Protein 3PRL (pdb70)

Secondary structure (DSSP, 8-state):
-EE--EEETTEEE--TT--EEEEE-TTT--EEEEEE---HHHHHHHHHHHHHHHHHHTTS-HHHHHHHHHHHHHHHHHTHHHHHHHHHHHHT--HHHHHHHHHHHHHHHHHHHHHHHT--EEEEEGGGSTTT-SSEEEEEEEEE-SEEEEEE-SSSTTHHHHHHHHHHHHTT-EEEEEE-STTHHHHHHHHHHHHHTTPPTTSEEE----HHHHHHHHHT-TT--EEEEES-HHHHHHHHHH--SS-EEEE----EEEEE-TT--HHHHHHHHHHHHHGGGG--SSSEEEEEEEHHHHHHHHHHHHHHHHH--BS-TTTT-SB---S-HHHHHHHHHHHHHHHHTT-EEEE---EETTEE--EEEES--TTSGGGTS---SSEEEEEEESSHHHHHHHHHTSSEESEEEEE-S-HHHHHHHHHTS-SSEEEESS---S-STTS-B--EETTEES-BSHHHHHHHTEEEEEEEEE-/-EE--EEETTEEE--TT--EEEEEETTTTEEEEEEE---HHHHHHHHHHHHHHHHHHTTS-HHHHHHHHHHHHHHHHHTHHHHHHHHHHHH---HHHHHHHHHHHHHHHHHHHHHHHT--EEEEETTSSTT--SSEEEEEEEEE-SEEEEEE-SSSTTHHHHHHHHHHHHTT-EEEEEE-STTHHHHHHHHHHHHHTTPPTTSEEE----HHHHHHHHHH-TT--EEEEES-HHHHHHHHHH--SS-EEEE----EEEEE-TTS-HHHHHHHHHHHHHGGGG--SSSEEEEEEEHHHHHHHHHHHHHHHHHS-B--GGGT-SB---S-HHHHHHHHHHHHHHHHTTPEEEE---EETTEEPPEEEES--TTSGGGTS---SSEEEEEEESSHHHHHHHHHTSS--SEEEEE-S-HHHHHHHHHTS-SSEEEESS---S-STTS-B---GGGEES-BSHHHHHHHTEEEEEEEEE--/-EE--EEETTEEE--SS--EEEEE-TTT--EEEEEE---HHHHHHHHHHHHHHHHHHTTS-HHHHHHHHHHHHHHHHHTHHHHHHHHHHHHT--HHHHHHHHHHHHHHHHHHHHHHTT--EEEEEGGGSTT--SSEEEEEEEEE-SEEEEE--SSSTTHHHHHHHHHHHHTT-EEEEE--STTHHHHHHHHHHHHHHTPPTTSEEE----TTTSHHHHHH-TT--EEEEES-HHHHHHHHHH--SS-EEEE----EEEEE-TTS-HHHHHHHHHHHHHGGGG--SSSEEEEEEEHHHHHHHHHHHHHHHTTS-BS-TTTT-SB---S-HHHHHHHHHHHHHHHHTT-EEEE---EETTEEPPEEEES--TTSGGGTS---SSEEEEEEESSHHHHHHHHHTSS--SEEEEE-S-HHHHHHHHHTS-SSEEEETS---S-STTS-B---GGGEES-BSHHHHHHHTEEEEEEEEE-/-EEPPEEETTEEE--TT--EEEEE-TTT--EEEEEE---HHHHHHHHHHHHHHHHHHTTS-HHHHHHHHHHHHHHHHHTHHHHHHHHHHHS---HHHHHHHHHHHHHHHHHHHHHHTT--EEEEEGGGSTT--TTEEEEEEEEE-SEEEEE--SSSTTHHHHHHHHHHHHTT-EEEEE--STTHHHHHHHHHHHHHTTPPTTSEEE----SSSSHHHHHT-TT--EEEEES-HHHHHHHHHH--SS-EEEE----EEEEE-TT--HHHHHHHHHHHHHGGGG--SSSEEEEEEEHHHHHHHHHHHHHHHTT--BS-GGGT-SB---S-HHHHHHHHHHHHHHHHTT-EEEE---EETTEE--EEEES--TTSGGGTS---SSEEEEEEESSHHHHHHHHHHSS--SEEEEE-S-HHHHHHHHHTS-SSEEEESS---S-STTS-B---GGGEES-BSHHHHHHHTEEEEEEEEEPP----

Radius of gyration: 36.41 Å; Cα contacts (8 Å, |Δi|>4): 4931; chains: 4; bounding box: 95×98×83 Å

InterPro domains:
  IPR015590 Aldehyde dehydrogenase domain [PF00171] (18-474)
  IPR016160 Aldehyde dehydrogenase, cysteine active site [PS00070] (284-295)
  IPR016161 Aldehyde/histidinol dehydrogenase [SSF53720] (5-478)
  IPR016162 Aldehyde dehydrogenase, N-terminal [G3DSA:3.40.605.10] (27-258)
  IPR016163 Aldehyde dehydrogenase, C-terminal [G3DSA:3.40.309.10] (261-450)
  IPR029510 Aldehyde dehydrogenase, glutamic acid active site [PS00687] (256-263)
  IPR051020 Aldehyde dehydrogenase-related metabolic enzymes [PTHR42991] (10-480)

Solvent-accessible surface area: 62454 Å² total; per-residue (Å²): 172,49,70,1,54,1,5,35,73,42,114,82,31,71,7,158,70,52,95,74,20,100,2,49,5,23,46,81,56,94,74,32,6,10,0,0,7,5,31,73,106,1,0,52,48,2,0,87,11,0,82,74,13,16,120,130,3,68,112,84,38,32,48,63,23,4,75,15,0,70,38,0,0,82,36,0,60,117,58,79,121,108,2,0,70,25,0,0,51,0,1,0,2,13,73,157,56,0,44,32,6,0,33,70,0,0,19,3,0,58,16,2,0,26,24,6,20,32,44,71,13,69,4,9,51,0,8,12,10,121,37,25,55,44,127,36,10,0,12,8,52,88,18,21,47,8,1,0,0,0,8,5,15,39,7,45,2,0,2,8,0,0,18,4,0,0,2,0,0,0,10,0,0,0,0,0,0,41,7,28,48,47,1,0,0,0,0,1,52,0,0,49,0,0,27,91,23,50,18,42,128,2,1,0,0,1,0,2,12,131,59,113,59,3,13,81,47,0,7,78,29,128,3,3,44,0,0,4,11,3,15,42,18,87,65,0,19,149,14,8,90,92,5,100,26,29,44,21,12,4,9,0,0,0,3,1,2,0,0,1,1,75,56,12,57,24,128,79,1,0,54,45,0,8,46,1,7,5,47,12,0,3,0,28,13,9,0,1,8,3,0,5,0,24,97,76,18,0,104,96,0,11,50,6,0,74,118,57,1,109,142,34,78,71,15,48,8,97,112,40,8,60,0,0,10,0,21,64,113,150,18,0,54,73,0,50,23,0,0,79,27,0,64,132,92,60,11,58,61,38,9,20,43,136,102,135,51,20,41,0,22,9,0,0,0,6,61,5,54,74,81,1,82,0,4,60,60,28,4,39,4,0,7,0,0,0,7,81,5,159,41,13,110,68,1,28,59,15,5,37,107,5,91,37,1,3,2,0,0,0,0,1,135,55,5,26,101,0,22,54,11,2,58,89,0,63,8,1,4,2,4,4,26,6,61,0,54,38,11,19,9,20,8,11,3,7,5,28,76,80,0,7,21,32,30,10,10,9,102,18,9,0,73,33,2,12,27,27,9,0,21,1,4,34,50,165,46,87,1,58,1,4,37,56,42,112,86,42,103,6,149,62,60,101,80,14,93,1,47,6,23,50,74,63,96,62,30,4,9,0,0,4,4,17,76,111,1,0,55,48,2,0,86,10,0,66,66,11,17,107,124,4,40,80,79,36,30,64,59,25,2,75,14,0,64,37,0,0,76,39,0,73,134,75,81,129,106,1,0,94,24,0,2,56,0,0,0,2,15,89,159,55,0,36,32,6,0,34,70,0,0,30,2,0,54,16,1,0,22,20,4,21,32,40,71,13,70,1,9,36,0,1,10,8,118,52,12,71,18,79,40,8,0,20,7,52,74,8,14,43,9,0,0,0,0,19,3,14,37,6,42,2,0,2,6,0,0,16,0,0,0,1,0,0,0,8,0,0,0,0,0,0,32,1,24,46,47,0,0,0,0,0,0,56,0,0,41,0,0,26,89,22,48,20,44,128,2,2,2,0,1,0,1,2,130,54,118,55,0,26,62,48,2,5,100,36,127,8,4,44,0,0,3,12,2,12,43,17,91,52,0,44,97,12,9,93,68,7,116,30,30,50,25,8,5,9,0,1,0,3,1,4,0,1,1,3,71,49,9,55,25,144,75,1,1,48,35,0,5,50,0,8,6,47,13,0,2,0,25,11,8,0,1,9,5,0,4,0,23,79,83,18,0,101,98,0,15,55,27,0,70,115,56,1,100,118,34,79,69,16,48,7,112,116,50,6,70,0,0,9,0,23,64,124,176,17,0,60,81,0,38,28,0,3,68,28,0,56,150,81,55,11,52,64,40,13,24,34,135,100,147,56,25,34,6,21,7,2,0,0,6,56,4,57,72,89,4,84,0,2,63,62,29,4,40,4,1,9,0,0,0,6,73,5,152,47,10,111,59,0,21,55,16,6,36,109,5,84,44,3,2,3,0,0,0,0,1,150,52,6,37,93,0,23,62,12,3,94,102,1,70,8,0,4,2,5,6,32,12,55,0,37,33,10,16,11,21,6,12,3,8,4,24,76,63,0,5,17,38,24,10,8,10,99,18,10,0,78,30,3,9,21,24,14,0,20,2,0,40,11,119,146,42,91,1,46,2,6,35,68,45,113,79,32,83,6,158,90,34,99,72,11,102,2,46,4,27,47,77,58,91,60,28,6,12,0,0,10,4,41,86,106,2,0,54,47,2,0,86,9,0,68,90,11,19,123,131,4,65,112,81,26,21,20,62,19,8,78,17,0,77,39,0,0,76,31,0,78,130,66,60,101,122,1,0,92,27,0,2,48,0,0,0,4,14,86,152,60,0,30,34,7,0,36,70,0,0,25,2,0,44,12,1,0,10,19,6,16,27,40,66,11,76,3,10,56,0,3,11,13,158,80,14,72,28,148,48,5,0,14,8,47,89,29,17,50,7,1,0,0,0,22,3,15,37,5,37,2,0,3,6,0,0,14,6,0,0,2,0,0,0,10,0,0,0,0,0,0,26,2,23,42,47,1,0,0,0,0,0,54,0,0,42,0,0,28,89,26,46,18,44,128,2,2,2,0,0,0,0,2,128,67,113,70,0,21,53,44,2,10,92,26,124,3,3,40,0,0,5,9,1,13,44,19,110,70,0,46,121,10,11,89,55,6,113,32,32,44,20,8,3,6,0,1,0,2,1,4,0,1,1,2,71,56,10,66,26,124,75,1,0,51,43,0,8,44,1,7,5,43,14,0,2,0,36,8,9,0,1,7,3,0,2,0,27,84,101,17,0,97,101,0,13,46,5,0,70,111,59,1,101,129,37,76,60,19,39,4,97,118,50,6,67,0,0,10,0,23,67,124,175,19,0,64,81,1,48,25,0,4,71,26,0,59,140,78,54,13,60,69,41,15,21,48,140,87,123,49,23,28,6,21,10,2,0,0,5,59,3,58,66,88,3,84,0,0,61,57,31,3,41,4,2,7,0,0,0,8,74,4,150,40,0,45,77,0,24,55,20,8,36,106,4,79,42,1,2,2,0,0,0,0,1,133,55,2,41,81,0,31,17,0,1,78,54,1,59,10,0,4,1,3,1,24,18,56,1,39,38,10,19,9,19,6,9,3,7,5,27,78,88,0,4,20,33,29,9,9,10,96,18,9,0,68,30,2,12,22,25,19,0,25,2,6,49,70,204,34,109,1,48,2,5,24,65,42,116,83,28,72,7,170,69,45,99,73,18,94,2,46,5,19,38,71,56,100,74,24,10,7,0,0,10,3,28,93,108,3,0,46,58,2,0,83,12,0,89,77,11,16,106,117,3,34,97,75,31,26,31,60,22,4,52,13,0,60,33,0,0,74,38,0,70,126,60,71,96,101,1,0,65,15,0,11,54,0,0,0,4,13,83,153,60,0,33,32,9,0,37,90,0,0,18,4,0,63,12,1,0,12,16,4,13,28,42,71,10,78,3,9,42,0,4,7,9,152,83,17,45,32,91,42,9,0,10,9,58,79,12,13,44,8,0,0,0,0,25,3,13,35,4,52,2,0,6,11,0,0,7,0,0,0,3,0,0,0,9,0,0,0,0,0,0,14,2,28,37,47,0,0,0,0,0,0,56,0,0,40,0,0,29,89,22,50,20,42,125,2,2,1,0,0,0,0,0,156,48,90,77,3,24,70,44,6,10,92,36,127,10,3,50,0,0,2,9,5,16,44,22,88,55,0,33,118,14,12,88,88,6,86,21,30,43,23,11,4,13,0,1,0,3,1,3,0,1,0,8,80,50,12,55,30,135,86,1,0,51,40,0,6,47,0,4,5,44,13,0,3,0,24,15,10,0,1,5,4,0,3,0,34,84,78,18,2,102,100,0,10,52,10,0,76,96,45,2,104,135,36,78,80,17,35,0,64,114,52,6,65,0,1,7,0,23,65,131,157,19,0,58,78,0,39,25,0,0,67,39,0,60,152,80,60,9,67,68,40,16,23,36,142,86,149,48,27,49,0,22,9,0,0,0,7,63,5,51,68,83,2,92,0,1,61,60,31,3,42,3,0,5,0,0,0,9,79,4,147,44,14,106,71,2,29,55,19,6,36,112,6,96,43,3,4,4,0,0,0,1,0,134,50,6,50,102,0,28,83,12,4,101,100,0,72,7,0,5,0,2,5,33,15,55,0,46,30,5,19,7,20,5,10,9,6,6,26,69,84,0,6,24,39,34,8,2,9,86,21,1,0,76,28,2,11,20,24,14,1,17,4,5,39,41,46,103,78,63,228

B-factor: mean 27.9, std 8.63, range [5.32, 120.51]

Sequence (1906 aa):
QFNANILRNGEWVESRTGERISISAPASGVALGSIPALSQEEVNDAIQGAKDAQKIWKIRPIHERVDLLYAWADLLEERKEIIGELIMHEVAKPKKSAIGEVSRTADIIRHTADEALRLNGETLKGDQFKGGSSKKIALVEREPLGVVLAISPFNYPVNLAAAKIAPALVTGNTVVFKPATQGSLSGIKMVEALADAGAPEGIIQVVTGRGSVIGDHLVEHPGIDMITFTGGTTTGERISEKAKMIPVVLELGGKDPAIVLDDADLKLTASQIVSGAFSYSGQRCTAIKRVFVQDSVADQLVANIKELVEQLTVGSPEDDADITPVIDEKSAAFIQGLIDDALENGATLLSGNKRQGNLLSPTLLDDVTPAMRVAWEEPFGPVLPIIRVKDANEAISLSNQSDYGLQASIFTKDTDRAINIGKHLEVGTVHINAKTERGPDHFPFLGVKKSGLGVQGIKPSLLSMTRERVTVLNLQFNANILRNGEWVESRTGERISISAPASGVALGSIPALSQEEVNDAIQGAKDAQKIWKIRPIHERVDLLYAWADLLEERKEIIGELIMHEVAKPKKSAIGEVSRTADIIRHTADEALRLNGETLKGDQFKGGSSKKIALVEREPLGVVLAISPFNYPVNLAAAKIAPALVTGNTVVFKPATQGSLSGIKMVEALADAGAPEGIIQVVTGRGSVIGDHLVEHPGIDMITFTGGTTTGERISEKAKMIPVVLELGGKDPAIVLDDADLKLTASQIVSGAFSYSGQRCTAIKRVFVQDSVADQLVANIKELVEQLTVGSPEDDADITPVIDEKSAAFIQGLIDDALENGATLLSGNKRQGNLLSPTLLDDVTPAMRVAWEEPFGPVLPIIRVKDANEAISLSNQSDYGLQASIFTKDTDRAINIGKHLEVGTVHINAKTERGPDHFPFLGVKKSGLGVQGIKPSLLSMTRERVTVLNLAQFNANILRNGEWVESRTGERISISAPASGVALGSIPALSQEEVNDAIQGAKDAQKIWKIRPIHERVDLLYAWADLLEERKEIIGELIMHEVAKPKKSAIGEVSRTADIIRHTADEALRLNGETLKGDQFKGGSSKKIALVEREEPLGVVLAISPFNYPVNLAAAKIAPALVTGNTVVFKPATQGSLSGIKMVEALADAGAPEGIIQVVTGRGSVIGDHLVEHPGIDMITFTGGTTTGERISEKAKMIPVVLELGGKDPAIVLDDADLKLTASQIVSGAFSYSGQRCTAIKRVFVQDSVADQLVANIKELVEQLTVGSPEDDADITPVIDEKSAAFIQGLIDDALENGATLLSGNKRQGNLLSPTLLDDVTPAMRVAWEEPFGPVLPIIRVKDANEAISLSNQSDYGLQASIFTKDTDRAINIGKHLEVGTVHINAKTERGPDHFPFLGVKKSGLGVQGIKPSLLSMTRERVTVLNLQFNANILRNGEWVESRTGERISISAPASGVALGSIPALSQEEVNDAIQGAKDAQKIWKIRPIHERVDLLYYAWADLLEERKEIIGELIMHEVAKPKKSAIGEVSRTADIIRHTADEALRLNGETLKGDQFKGGSSKKIALVEREPLGVVLAISPFNYPVNLAAAKIAPALVTGNTVVFKPATQGSLSGIKMVEALADAGAPEGIIQVVTGRGSVIGDHLVEHPGIDMITFTGGTTTGERISEKAKMIPVVLEELGGKDPAIVLDDADLKLTASQIVSGAFSYSGQRCTAIKRVFVQDSVADQLVANIKELVEQLTVGSPEDDADITPVIDEKSAAFIQGLIDDALENGATLLSGNKRQGNLLSPTLLDDVTPAMRVAWEEPFGPVLPIIRVKDANEAISLSNQSDYGLQASIFTKDTDRAINIGKHLEVGTVHINAKTERGPDHFPFLGVKKSGLGVQQGIKPSLLSMTRERVTVLNLAENLY

Structure (mmCIF, N/CA/C/O backbone):
data_3PRL
#
_entry.id   3PRL
#
_cell.length_a   87.302
_cell.length_b   131.430
_cell.length_c   83.891
_cell.angle_alpha   90.000
_cell.angle_beta   102.950
_cell.angle_gamma   90.000
#
_symmetry.space_group_name_H-M   'P 1 21 1'
#
loop_
_entity.id
_entity.type
_entity.pdbx_description
1 polymer 'NADP-dependent glyceraldehyde-3-phosphate dehydrogenase'
2 non-polymer 'SULFATE ION'
3 water water
#
loop_
_atom_site.group_PDB
_atom_site.id
_atom_site.type_symbol
_atom_site.label_atom_id
_atom_site.label_alt_id
_atom_site.label_comp_id
_atom_site.label_asym_id
_atom_site.label_entity_id
_atom_site.label_seq_id
_atom_site.pdbx_PDB_ins_code
_atom_site.Cartn_x
_atom_site.Cartn_y
_atom_site.Cartn_z
_atom_site.occupancy
_atom_site.B_iso_or_equiv
_atom_site.auth_seq_id
_atom_site.auth_comp_id
_atom_site.auth_asym_id
_atom_site.auth_atom_id
_atom_site.pdbx_PDB_model_num
ATOM 1 N N . GLN A 1 9 ? -45.317 18.175 20.841 1.00 52.40 9 GLN A N 1
ATOM 2 C CA . GLN A 1 9 ? -45.833 18.441 19.465 1.00 51.54 9 GLN A CA 1
ATOM 3 C C . GLN A 1 9 ? -45.397 19.828 18.985 1.00 50.91 9 GLN A C 1
ATOM 4 O O . GLN A 1 9 ? -45.319 20.776 19.773 1.00 51.44 9 GLN A O 1
ATOM 10 N N . PHE A 1 10 ? -45.110 19.935 17.692 1.00 49.61 10 PHE A N 1
ATOM 11 C CA . PHE A 1 10 ? -44.809 21.219 17.064 1.00 48.31 10 PHE A CA 1
ATOM 12 C C . PHE A 1 10 ? -46.001 21.647 16.199 1.00 45.92 10 PHE A C 1
ATOM 13 O O . PHE A 1 10 ? -46.132 21.224 15.050 1.00 45.23 10 PHE A O 1
ATOM 21 N N . ASN A 1 11 ? -46.879 22.462 16.783 1.00 44.33 11 ASN A N 1
ATOM 22 C CA . ASN A 1 11 ? -48.046 23.009 16.082 1.00 42.23 11 ASN A CA 1
ATOM 23 C C . ASN A 1 11 ? -47.669 24.286 15.351 1.00 39.48 11 ASN A C 1
ATOM 24 O O . ASN A 1 11 ? -47.765 25.389 15.895 1.00 39.44 11 ASN A O 1
ATOM 29 N N . ALA A 1 12 ? -47.238 24.107 14.105 1.00 36.64 12 ALA A N 1
ATOM 30 C CA . ALA A 1 12 ? -46.663 25.168 13.304 1.00 34.03 12 ALA A CA 1
ATOM 31 C C . ALA A 1 12 ? -47.705 26.159 12.823 1.00 32.34 12 ALA A C 1
ATOM 32 O O . ALA A 1 12 ? -48.874 25.825 12.634 1.00 31.58 12 ALA A O 1
ATOM 34 N N . ASN A 1 13 ? -47.253 27.392 12.652 1.00 31.42 13 ASN A N 1
ATOM 35 C CA . ASN A 1 13 ? -47.985 28.399 11.922 1.00 30.88 13 ASN A CA 1
ATOM 36 C C . ASN A 1 13 ? -47.278 28.606 10.595 1.00 29.46 13 ASN A C 1
ATOM 37 O O . ASN A 1 13 ? -46.186 28.068 10.386 1.00 29.76 13 ASN A O 1
ATOM 42 N N . ILE A 1 14 ? -47.885 29.372 9.698 1.00 28.01 14 ILE A N 1
ATOM 43 C CA . ILE A 1 14 ? -47.222 29.705 8.436 1.00 26.32 14 ILE A CA 1
ATOM 44 C C . ILE A 1 14 ? -46.829 31.177 8.339 1.00 25.66 14 ILE A C 1
ATOM 45 O O . ILE A 1 14 ? -47.322 32.022 9.090 1.00 25.95 14 ILE A O 1
ATOM 50 N N . LEU A 1 15 ? -45.943 31.479 7.402 1.00 24.74 15 LEU A N 1
ATOM 51 C CA . LEU A 1 15 ? -45.506 32.854 7.202 1.00 23.94 15 LEU A CA 1
ATOM 52 C C . LEU A 1 15 ? -46.290 33.610 6.127 1.00 23.32 15 LEU A C 1
ATOM 53 O O . LEU A 1 15 ? -46.517 33.103 5.023 1.00 22.31 15 LEU A O 1
ATOM 58 N N . ARG A 1 16 ? -46.673 34.837 6.463 1.00 24.00 16 ARG A N 1
ATOM 59 C CA . ARG A 1 16 ? -47.343 35.740 5.527 1.00 24.37 16 ARG A CA 1
ATOM 60 C C . ARG A 1 16 ? -47.047 37.175 5.914 1.00 25.26 16 ARG A C 1
ATOM 61 O O . ARG A 1 16 ? -47.336 37.581 7.051 1.00 25.85 16 ARG A O 1
ATOM 69 N N . ASN A 1 17 ? -46.471 37.942 4.988 1.00 25.24 17 ASN A N 1
ATOM 70 C CA . ASN A 1 17 ? -46.179 39.360 5.259 1.00 26.22 17 ASN A CA 1
ATOM 71 C C . ASN A 1 17 ? -45.420 39.601 6.582 1.00 27.38 17 ASN A C 1
ATOM 72 O O . ASN A 1 17 ? -45.666 40.569 7.296 1.00 27.16 17 ASN A O 1
ATOM 77 N N . GLY A 1 18 ? -44.495 38.708 6.907 1.00 28.43 18 GLY A N 1
ATOM 78 C CA . GLY A 1 18 ? -43.640 38.907 8.073 1.00 29.79 18 GLY A CA 1
ATOM 79 C C . GLY A 1 18 ? -44.155 38.321 9.377 1.00 30.87 18 GLY A C 1
ATOM 80 O O . GLY A 1 18 ? -43.387 38.141 10.326 1.00 31.27 18 GLY A O 1
ATOM 81 N N . GLU A 1 19 ? -45.440 37.995 9.443 1.00 31.71 19 GLU A N 1
ATOM 82 C CA . GLU A 1 19 ? -45.947 37.396 10.676 1.00 33.01 19 GLU A CA 1
ATOM 83 C C . GLU A 1 19 ? -46.324 35.937 10.507 1.00 31.80 19 GLU A C 1
ATOM 84 O O . GLU A 1 19 ? -46.710 35.502 9.419 1.00 31.18 19 GLU A O 1
ATOM 90 N N . TRP A 1 20 ? -46.154 35.189 11.596 1.00 31.24 20 TRP A N 1
ATOM 91 C CA . TRP A 1 20 ? -46.473 33.777 11.663 1.00 29.68 20 TRP A CA 1
ATOM 92 C C . TRP A 1 20 ? -47.892 33.622 12.167 1.00 29.07 20 TRP A C 1
ATOM 93 O O . TRP A 1 20 ? -48.197 33.960 13.320 1.00 29.62 20 TRP A O 1
ATOM 104 N N . VAL A 1 21 ? -48.752 33.089 11.305 1.00 27.87 21 VAL A N 1
ATOM 105 C CA . VAL A 1 21 ? -50.177 32.942 11.610 1.00 27.73 21 VAL A CA 1
ATOM 106 C C . VAL A 1 21 ? -50.704 31.540 11.364 1.00 28.06 21 VAL A C 1
ATOM 107 O O . VAL A 1 21 ? -50.088 30.731 10.682 1.00 27.75 21 VAL A O 1
ATOM 111 N N . GLU A 1 22 ? -51.867 31.283 11.931 1.00 29.52 22 GLU A N 1
ATOM 112 C CA . GLU A 1 22 ? -52.663 30.108 11.623 1.00 30.60 22 GLU A CA 1
ATOM 113 C C . GLU A 1 22 ? -53.756 30.512 10.609 1.00 29.34 22 GLU A C 1
ATOM 114 O O . GLU A 1 22 ? -53.872 31.687 10.248 1.00 28.91 22 GLU A O 1
ATOM 120 N N . SER A 1 23 ? -54.548 29.545 10.153 1.00 28.76 23 SER A N 1
ATOM 121 C CA . SER A 1 23 ? -55.661 29.815 9.246 1.00 28.13 23 SER A CA 1
ATOM 122 C C . SER A 1 23 ? -56.871 30.429 9.936 1.00 28.44 23 SER A C 1
ATOM 123 O O . SER A 1 23 ? -57.268 29.997 11.027 1.00 28.45 23 SER A O 1
ATOM 126 N N . ARG A 1 24 ? -57.487 31.408 9.281 1.00 28.60 24 ARG A N 1
ATOM 127 C CA . ARG A 1 24 ? -58.737 31.989 9.782 1.00 29.58 24 ARG A CA 1
ATOM 128 C C . ARG A 1 24 ? -59.810 30.927 9.973 1.00 29.62 24 ARG A C 1
ATOM 129 O O . ARG A 1 24 ? -60.626 31.037 10.873 1.00 29.98 24 ARG A O 1
ATOM 137 N N . THR A 1 25 ? -59.825 29.911 9.115 1.00 29.36 25 THR A N 1
ATOM 138 C CA . THR A 1 25 ? -60.808 28.830 9.265 1.00 29.98 25 THR A CA 1
ATOM 139 C C . THR A 1 25 ? -60.595 28.027 10.549 1.00 30.47 25 THR A C 1
ATOM 140 O O . THR A 1 25 ? -61.399 27.158 10.894 1.00 30.14 25 THR A O 1
ATOM 144 N N . GLY A 1 26 ? -59.490 28.300 11.228 1.00 31.34 26 GLY A N 1
ATOM 145 C CA . GLY A 1 26 ? -59.121 27.550 12.417 1.00 32.72 26 GLY A CA 1
ATOM 146 C C . GLY A 1 26 ? -58.799 26.079 12.176 1.00 33.31 26 GLY A C 1
ATOM 147 O O . GLY A 1 26 ? -58.629 25.338 13.132 1.00 34.64 26 GLY A O 1
ATOM 148 N N . GLU A 1 27 ? -58.714 25.623 10.927 1.00 32.81 27 GLU A N 1
ATOM 149 C CA . GLU A 1 27 ? -58.437 24.196 10.759 1.00 33.20 27 GLU A CA 1
ATOM 150 C C . GLU A 1 27 ? -56.967 23.843 10.574 1.00 32.17 27 GLU A C 1
ATOM 151 O O . GLU A 1 27 ? -56.139 24.714 10.306 1.00 32.19 27 GLU A O 1
ATOM 157 N N . ARG A 1 28 ? -56.665 22.564 10.780 1.00 31.45 28 ARG A N 1
ATOM 158 C CA . ARG A 1 28 ? -55.302 22.057 10.884 1.00 31.07 28 ARG A CA 1
ATOM 159 C C . ARG A 1 28 ? -55.248 20.622 10.371 1.00 31.13 28 ARG A C 1
ATOM 160 O O . ARG A 1 28 ? -56.261 19.918 10.354 1.00 31.64 28 ARG A O 1
ATOM 168 N N . ILE A 1 29 ? -54.061 20.207 9.939 1.00 30.57 29 ILE A N 1
ATOM 169 C CA . ILE A 1 29 ? -53.809 18.858 9.435 1.00 29.81 29 ILE A CA 1
ATOM 170 C C . ILE A 1 29 ? -52.754 18.211 10.329 1.00 30.63 29 ILE A C 1
ATOM 171 O O . ILE A 1 29 ? -51.712 18.807 10.571 1.00 30.57 29 ILE A O 1
ATOM 176 N N . SER A 1 30 ? -53.026 16.997 10.811 1.00 31.57 30 SER A N 1
ATOM 177 C CA . SER A 1 30 ? -52.125 16.317 11.729 1.00 32.33 30 SER A CA 1
ATOM 178 C C . SER A 1 30 ? -50.964 15.679 10.990 1.00 32.39 30 SER A C 1
ATOM 179 O O . SER A 1 30 ? -51.131 15.172 9.877 1.00 32.69 30 SER A O 1
ATOM 182 N N . ILE A 1 31 ? -49.788 15.731 11.608 1.00 32.11 31 ILE A N 1
ATOM 183 C CA . ILE A 1 31 ? -48.604 15.093 11.053 1.00 31.67 31 ILE A CA 1
ATOM 184 C C . ILE A 1 31 ? -47.953 14.172 12.086 1.00 32.52 31 ILE A C 1
ATOM 185 O O . ILE A 1 31 ? -47.543 14.610 13.162 1.00 32.43 31 ILE A O 1
ATOM 190 N N . SER A 1 32 ? -47.879 12.896 11.724 1.00 33.46 32 SER A N 1
ATOM 191 C CA . SER A 1 32 ? -47.313 11.847 12.547 1.00 35.09 32 SER A CA 1
ATOM 192 C C . SER A 1 32 ? -46.073 11.271 11.875 1.00 35.09 32 SER A C 1
ATOM 193 O O . SER A 1 32 ? -45.916 11.383 10.658 1.00 34.54 32 SER A O 1
ATOM 196 N N . ALA A 1 33 ? -45.198 10.652 12.665 1.00 35.64 33 ALA A N 1
ATOM 197 C CA . ALA A 1 33 ? -43.975 10.030 12.138 1.00 35.34 33 ALA A CA 1
ATOM 198 C C . ALA A 1 33 ? -44.232 8.709 11.389 1.00 35.34 33 ALA A C 1
ATOM 199 O O . ALA A 1 33 ? -44.805 7.777 11.953 1.00 35.89 33 ALA A O 1
ATOM 201 N N . PRO A 1 34 ? -43.788 8.616 10.116 1.00 34.63 34 PRO A N 1
ATOM 202 C CA . PRO A 1 34 ? -44.046 7.418 9.294 1.00 35.13 34 PRO A CA 1
ATOM 203 C C . PRO A 1 34 ? -43.471 6.115 9.871 1.00 36.32 34 PRO A C 1
ATOM 204 O O . PRO A 1 34 ? -43.925 5.026 9.495 1.00 37.09 34 PRO A O 1
ATOM 208 N N . ALA A 1 35 ? -42.503 6.230 10.779 1.00 36.46 35 ALA A N 1
ATOM 209 C CA . ALA A 1 35 ? -41.801 5.061 11.336 1.00 37.30 35 ALA A CA 1
ATOM 210 C C . ALA A 1 35 ? -42.422 4.486 12.617 1.00 38.30 35 ALA A C 1
ATOM 211 O O . ALA A 1 35 ? -42.357 3.275 12.853 1.00 38.75 35 ALA A O 1
ATOM 213 N N . SER A 1 36 ? -43.009 5.353 13.439 1.00 38.71 36 SER A N 1
ATOM 214 C CA . SER A 1 36 ? -43.464 4.965 14.776 1.00 39.92 36 SER A CA 1
ATOM 215 C C . SER A 1 36 ? -44.897 5.406 15.052 1.00 40.29 36 SER A C 1
ATOM 216 O O . SER A 1 36 ? -45.483 5.021 16.061 1.00 41.30 36 SER A O 1
ATOM 219 N N . GLY A 1 37 ? -45.458 6.207 14.150 1.00 39.37 37 GLY A N 1
ATOM 220 C CA . GLY A 1 37 ? -46.846 6.658 14.279 1.00 39.50 37 GLY A CA 1
ATOM 221 C C . GLY A 1 37 ? -47.118 7.699 15.354 1.00 39.36 37 GLY A C 1
ATOM 222 O O . GLY A 1 37 ? -48.276 8.065 15.574 1.00 39.47 37 GLY A O 1
ATOM 223 N N . VAL A 1 38 ? -46.061 8.167 16.018 1.00 39.31 38 VAL A N 1
ATOM 224 C CA . VAL A 1 38 ? -46.151 9.202 17.067 1.00 39.85 38 VAL A CA 1
ATOM 225 C C . VAL A 1 38 ? -46.500 10.573 16.479 1.00 38.96 38 VAL A C 1
ATOM 226 O O . VAL A 1 38 ? -45.872 11.016 15.510 1.00 38.41 38 VAL A O 1
ATOM 230 N N . ALA A 1 39 ? -47.496 11.234 17.065 1.00 38.89 39 ALA A N 1
ATOM 231 C CA . ALA A 1 39 ? -47.890 12.571 16.641 1.00 38.19 39 ALA A CA 1
ATOM 232 C C . ALA A 1 39 ? -46.724 13.545 16.779 1.00 37.44 39 ALA A C 1
ATOM 233 O O . ALA A 1 39 ? -46.167 13.727 17.870 1.00 37.53 39 ALA A O 1
ATOM 235 N N . LEU A 1 40 ? -46.357 14.157 15.652 1.00 35.93 40 LEU A N 1
ATOM 236 C CA . LEU A 1 40 ? -45.273 15.115 15.633 1.00 35.58 40 LEU A CA 1
ATOM 237 C C . LEU A 1 40 ? -45.755 16.563 15.720 1.00 34.78 40 LEU A C 1
ATOM 238 O O . LEU A 1 40 ? -45.032 17.447 16.189 1.00 34.99 40 LEU A O 1
ATOM 243 N N . GLY A 1 41 ? -46.966 16.803 15.235 1.00 33.70 41 GLY A N 1
ATOM 244 C CA . GLY A 1 41 ? -47.509 18.143 15.207 1.00 32.38 41 GLY A CA 1
ATOM 245 C C . GLY A 1 41 ? -48.589 18.312 14.166 1.00 30.66 41 GLY A C 1
ATOM 246 O O . GLY A 1 41 ? -49.281 17.359 13.809 1.00 30.42 41 GLY A O 1
ATOM 247 N N . SER A 1 42 ? -48.724 19.541 13.679 1.00 29.43 42 SER A N 1
ATOM 248 C CA . SER A 1 42 ? -49.791 19.895 12.763 1.00 28.21 42 SER A CA 1
ATOM 249 C C . SER A 1 42 ? -49.452 21.172 12.014 1.00 26.72 42 SER A C 1
ATOM 250 O O . SER A 1 42 ? -48.512 21.885 12.384 1.00 26.89 42 SER A O 1
ATOM 253 N N . ILE A 1 43 ? -50.218 21.447 10.957 1.00 25.36 43 ILE A N 1
ATOM 254 C CA . ILE A 1 43 ? -50.071 22.651 10.142 1.00 23.82 43 ILE A CA 1
ATOM 255 C C . ILE A 1 43 ? -51.442 23.267 9.850 1.00 22.99 43 ILE A C 1
ATOM 256 O O . ILE A 1 43 ? -52.440 22.559 9.907 1.00 23.26 43 ILE A O 1
ATOM 261 N N . PRO A 1 44 ? -51.495 24.579 9.534 1.00 22.45 44 PRO A N 1
ATOM 262 C CA . PRO A 1 44 ? -52.795 25.140 9.186 1.00 22.29 44 PRO A CA 1
ATOM 263 C C . PRO A 1 44 ? -53.265 24.653 7.805 1.00 21.89 44 PRO A C 1
ATOM 264 O O . PRO A 1 44 ? -52.456 24.430 6.900 1.00 21.11 44 PRO A O 1
ATOM 268 N N . ALA A 1 45 ? -54.569 24.439 7.673 1.00 22.10 45 ALA A N 1
ATOM 269 C CA . ALA A 1 45 ? -55.159 24.156 6.369 1.00 21.39 45 ALA A CA 1
ATOM 270 C C . ALA A 1 45 ? -55.711 25.458 5.811 1.00 20.99 45 ALA A C 1
ATOM 271 O O . ALA A 1 45 ? -56.811 25.867 6.168 1.00 21.17 45 ALA A O 1
ATOM 273 N N . LEU A 1 46 ? -54.939 26.124 4.946 1.00 19.93 46 LEU A N 1
ATOM 274 C CA . LEU A 1 46 ? -55.348 27.441 4.438 1.00 19.08 46 LEU A CA 1
ATOM 275 C C . LEU A 1 46 ? -56.466 27.379 3.401 1.00 18.77 46 LEU A C 1
ATOM 276 O O . LEU A 1 46 ? -56.714 26.340 2.758 1.00 18.50 46 LEU A O 1
ATOM 281 N N . SER A 1 47 ? -57.183 28.489 3.295 1.00 17.96 47 SER A N 1
ATOM 282 C CA . SER A 1 47 ? -58.256 28.596 2.342 1.00 17.05 47 SER A CA 1
ATOM 283 C C . SER A 1 47 ? -57.640 29.123 1.043 1.00 17.08 47 SER A C 1
ATOM 284 O O . SER A 1 47 ? -56.462 29.507 1.033 1.00 17.10 47 SER A O 1
ATOM 287 N N . GLN A 1 48 ? -58.420 29.106 -0.040 1.00 17.49 48 GLN A N 1
ATOM 288 C CA . GLN A 1 48 ? -58.035 29.712 -1.304 1.00 18.61 48 GLN A CA 1
ATOM 289 C C . GLN A 1 48 ? -57.841 31.218 -1.132 1.00 18.75 48 GLN A C 1
ATOM 290 O O . GLN A 1 48 ? -57.032 31.809 -1.828 1.00 18.29 48 GLN A O 1
ATOM 296 N N . GLU A 1 49 ? -58.620 31.817 -0.221 1.00 18.82 49 GLU A N 1
ATOM 297 C CA . GLU A 1 49 ? -58.531 33.253 0.078 1.00 18.10 49 GLU A CA 1
ATOM 298 C C . GLU A 1 49 ? -57.271 33.616 0.888 1.00 17.74 49 GLU A C 1
ATOM 299 O O . GLU A 1 49 ? -56.734 34.707 0.734 1.00 17.63 49 GLU A O 1
ATOM 305 N N . GLU A 1 50 ? -56.786 32.708 1.728 1.00 18.17 50 GLU A N 1
ATOM 306 C CA . GLU A 1 50 ? -55.488 32.926 2.399 1.00 19.22 50 GLU A CA 1
ATOM 307 C C . GLU A 1 50 ? -54.323 32.777 1.434 1.00 19.53 50 GLU A C 1
ATOM 308 O O . GLU A 1 50 ? -53.292 33.451 1.567 1.00 19.40 50 GLU A O 1
ATOM 314 N N . VAL A 1 51 ? -54.513 31.897 0.454 1.00 20.13 51 VAL A N 1
ATOM 315 C CA . VAL A 1 51 ? -53.610 31.773 -0.686 1.00 20.34 51 VAL A CA 1
ATOM 316 C C . VAL A 1 51 ? -53.542 33.076 -1.499 1.00 20.34 51 VAL A C 1
ATOM 317 O O . VAL A 1 51 ? -52.438 33.518 -1.875 1.00 20.04 51 VAL A O 1
ATOM 321 N N . ASN A 1 52 ? -54.701 33.665 -1.801 1.00 19.34 52 ASN A N 1
ATOM 322 C CA . ASN A 1 52 ? -54.723 34.956 -2.500 1.00 18.60 52 ASN A CA 1
ATOM 323 C C . ASN A 1 52 ? -54.000 36.022 -1.684 1.00 17.89 52 ASN A C 1
ATOM 324 O O . ASN A 1 52 ? -53.316 36.870 -2.232 1.00 17.34 52 ASN A O 1
ATOM 329 N N . ASP A 1 53 ? -54.156 35.968 -0.368 1.00 18.25 53 ASP A N 1
ATOM 330 C CA . ASP A 1 53 ? -53.459 36.907 0.509 1.00 19.41 53 ASP A CA 1
ATOM 331 C C . ASP A 1 53 ? -51.951 36.720 0.412 1.00 19.12 53 ASP A C 1
ATOM 332 O O . ASP A 1 53 ? -51.207 37.689 0.388 1.00 19.40 53 ASP A O 1
ATOM 337 N N . ALA A 1 54 ? -51.509 35.469 0.329 1.00 18.41 54 ALA A N 1
ATOM 338 C CA . ALA A 1 54 ? -50.092 35.175 0.237 1.00 18.16 54 ALA A CA 1
ATOM 339 C C . ALA A 1 54 ? -49.491 35.747 -1.051 1.00 17.77 54 ALA A C 1
ATOM 340 O O . ALA A 1 54 ? -48.381 36.306 -1.037 1.00 17.21 54 ALA A O 1
ATOM 342 N N . ILE A 1 55 ? -50.228 35.593 -2.153 1.00 17.13 55 ILE A N 1
ATOM 343 C CA . ILE A 1 55 ? -49.721 35.923 -3.470 1.00 16.82 55 ILE A CA 1
ATOM 344 C C . ILE A 1 55 ? -49.730 37.440 -3.656 1.00 18.49 55 ILE A C 1
ATOM 345 O O . ILE A 1 55 ? -48.745 37.993 -4.130 1.00 18.48 55 ILE A O 1
ATOM 350 N N . GLN A 1 56 ? -50.802 38.110 -3.231 1.00 19.79 56 GLN A N 1
ATOM 351 C CA . GLN A 1 56 ? -50.838 39.582 -3.276 1.00 21.06 56 GLN A CA 1
ATOM 352 C C . GLN A 1 56 ? -49.721 40.204 -2.448 1.00 20.02 56 GLN A C 1
ATOM 353 O O . GLN A 1 56 ? -49.078 41.159 -2.900 1.00 19.83 56 GLN A O 1
ATOM 359 N N . GLY A 1 57 ? -49.487 39.624 -1.268 1.00 19.47 57 GLY A N 1
ATOM 360 C CA . GLY A 1 57 ? -48.400 39.995 -0.376 1.00 19.84 57 GLY A CA 1
ATOM 361 C C . GLY A 1 57 ? -47.034 39.875 -1.038 1.00 19.45 57 GLY A C 1
ATOM 362 O O . GLY A 1 57 ? -46.244 40.805 -0.987 1.00 20.14 57 GLY A O 1
ATOM 363 N N . ALA A 1 58 ? -46.760 38.720 -1.632 1.00 18.96 58 ALA A N 1
ATOM 364 C CA . ALA A 1 58 ? -45.518 38.455 -2.336 1.00 19.29 58 ALA A CA 1
ATOM 365 C C . ALA A 1 58 ? -45.341 39.420 -3.500 1.00 20.45 58 ALA A C 1
ATOM 366 O O . ALA A 1 58 ? -44.252 39.941 -3.740 1.00 19.37 58 ALA A O 1
ATOM 368 N N . LYS A 1 59 ? -46.427 39.659 -4.220 1.00 22.32 59 LYS A N 1
ATOM 369 C CA . LYS A 1 59 ? -46.398 40.553 -5.376 1.00 24.66 59 LYS A CA 1
ATOM 370 C C . LYS A 1 59 ? -45.934 41.967 -5.032 1.00 25.69 59 LYS A C 1
ATOM 371 O O . LYS A 1 59 ? -45.096 42.548 -5.733 1.00 25.88 59 LYS A O 1
ATOM 377 N N . ASP A 1 60 ? -46.494 42.512 -3.960 1.00 26.36 60 ASP A N 1
ATOM 378 C CA . ASP A 1 60 ? -46.208 43.880 -3.540 1.00 27.38 60 ASP A CA 1
ATOM 379 C C . ASP A 1 60 ? -44.775 43.964 -3.036 1.00 27.00 60 ASP A C 1
ATOM 380 O O . ASP A 1 60 ? -44.072 44.930 -3.310 1.00 27.54 60 ASP A O 1
ATOM 385 N N . ALA A 1 61 ? -44.355 42.944 -2.291 1.00 26.34 61 ALA A N 1
ATOM 386 C CA . ALA A 1 61 ? -43.012 42.882 -1.689 1.00 25.68 61 ALA A CA 1
ATOM 387 C C . ALA A 1 61 ? -41.877 42.773 -2.728 1.00 25.52 61 ALA A C 1
ATOM 388 O O . ALA A 1 61 ? -40.742 43.218 -2.476 1.00 25.53 61 ALA A O 1
ATOM 390 N N . GLN A 1 62 ? -42.199 42.192 -3.890 1.00 24.86 62 GLN A N 1
ATOM 391 C CA . GLN A 1 62 ? -41.249 41.997 -4.990 1.00 24.30 62 GLN A CA 1
ATOM 392 C C . GLN A 1 62 ? -40.834 43.308 -5.637 1.00 24.79 62 GLN A C 1
ATOM 393 O O . GLN A 1 62 ? -39.671 43.498 -5.987 1.00 24.17 62 GLN A O 1
ATOM 399 N N . LYS A 1 63 ? -41.793 44.213 -5.798 1.00 25.09 63 LYS A N 1
ATOM 400 C CA . LYS A 1 63 ? -41.531 45.506 -6.439 1.00 24.86 63 LYS A CA 1
ATOM 401 C C . LYS A 1 63 ? -40.464 46.255 -5.669 1.00 23.90 63 LYS A C 1
ATOM 402 O O . LYS A 1 63 ? -39.738 47.046 -6.218 1.00 22.97 63 LYS A O 1
ATOM 408 N N . ILE A 1 64 ? -40.386 45.939 -4.385 1.00 24.11 64 ILE A N 1
ATOM 409 C CA . ILE A 1 64 ? -39.526 46.577 -3.421 1.00 24.43 64 ILE A CA 1
ATOM 410 C C . ILE A 1 64 ? -38.199 45.771 -3.283 1.00 24.65 64 ILE A C 1
ATOM 411 O O . ILE A 1 64 ? -37.102 46.334 -3.221 1.00 24.73 64 ILE A O 1
ATOM 416 N N . TRP A 1 65 ? -38.324 44.453 -3.267 1.00 24.58 65 TRP A N 1
ATOM 417 C CA . TRP A 1 65 ? -37.182 43.550 -3.196 1.00 25.30 65 TRP A CA 1
ATOM 418 C C . TRP A 1 65 ? -36.303 43.565 -4.458 1.00 26.32 65 TRP A C 1
ATOM 419 O O . TRP A 1 65 ? -35.093 43.575 -4.350 1.00 27.32 65 TRP A O 1
ATOM 430 N N . LYS A 1 66 ? -36.899 43.621 -5.640 1.00 26.97 66 LYS A N 1
ATOM 431 C CA . LYS A 1 66 ? -36.130 43.668 -6.891 1.00 28.37 66 LYS A CA 1
ATOM 432 C C . LYS A 1 66 ? -35.186 44.882 -7.028 1.00 30.18 66 LYS A C 1
ATOM 433 O O . LYS A 1 66 ? -34.212 44.826 -7.787 1.00 30.43 66 LYS A O 1
ATOM 439 N N . ILE A 1 67 ? -35.476 45.957 -6.295 1.00 31.42 67 ILE A N 1
ATOM 440 C CA . ILE A 1 67 ? -34.714 47.211 -6.394 1.00 33.38 67 ILE A CA 1
ATOM 441 C C . ILE A 1 67 ? -33.571 47.275 -5.370 1.00 34.81 67 ILE A C 1
ATOM 442 O O . ILE A 1 67 ? -32.754 48.211 -5.369 1.00 35.39 67 ILE A O 1
ATOM 447 N N . ARG A 1 68 ? -33.518 46.267 -4.506 1.00 35.38 68 ARG A N 1
ATOM 448 C CA . ARG A 1 68 ? -32.375 46.071 -3.621 1.00 36.87 68 ARG A CA 1
ATOM 449 C C . ARG A 1 68 ? -31.119 45.845 -4.458 1.00 36.82 68 ARG A C 1
ATOM 450 O O . ARG A 1 68 ? -31.176 45.155 -5.477 1.00 36.32 68 ARG A O 1
ATOM 458 N N . PRO A 1 69 ? -29.979 46.432 -4.043 1.00 37.40 69 PRO A N 1
ATOM 459 C CA . PRO A 1 69 ? -28.778 46.050 -4.766 1.00 37.73 69 PRO A CA 1
ATOM 460 C C . PRO A 1 69 ? -28.473 44.581 -4.514 1.00 37.71 69 PRO A C 1
ATOM 461 O O . PRO A 1 69 ? -28.709 44.082 -3.400 1.00 38.01 69 PRO A O 1
ATOM 465 N N . ILE A 1 70 ? -27.955 43.916 -5.550 1.00 37.49 70 ILE A N 1
ATOM 466 C CA . ILE A 1 70 ? -27.643 42.489 -5.528 1.00 36.53 70 ILE A CA 1
ATOM 467 C C . ILE A 1 70 ? -26.893 42.059 -4.280 1.00 35.93 70 ILE A C 1
ATOM 468 O O . ILE A 1 70 ? -27.126 40.964 -3.762 1.00 35.51 70 ILE A O 1
ATOM 473 N N . HIS A 1 71 ? -25.996 42.919 -3.801 1.00 35.70 71 HIS A N 1
ATOM 474 C CA . HIS A 1 71 ? -25.144 42.547 -2.680 1.00 35.22 71 HIS A CA 1
ATOM 475 C C . HIS A 1 71 ? -25.957 42.384 -1.406 1.00 34.77 71 HIS A C 1
ATOM 476 O O . HIS A 1 71 ? -25.613 41.566 -0.575 1.00 35.18 71 HIS A O 1
ATOM 483 N N . GLU A 1 72 ? -27.051 43.127 -1.273 1.00 34.58 72 GLU A N 1
ATOM 484 C CA . GLU A 1 72 ? -27.939 42.970 -0.101 1.00 34.32 72 GLU A CA 1
ATOM 485 C C . GLU A 1 72 ? -28.730 41.641 -0.123 1.00 32.78 72 GLU A C 1
ATOM 486 O O . GLU A 1 72 ? -29.026 41.063 0.925 1.00 32.35 72 GLU A O 1
ATOM 492 N N . ARG A 1 73 ? -29.029 41.132 -1.311 1.00 32.16 73 ARG A N 1
ATOM 493 C CA . ARG A 1 73 ? -29.808 39.892 -1.413 1.00 31.58 73 ARG A CA 1
ATOM 494 C C . ARG A 1 73 ? -28.956 38.652 -1.153 1.00 31.02 73 ARG A C 1
ATOM 495 O O . ARG A 1 73 ? -29.413 37.695 -0.540 1.00 31.00 73 ARG A O 1
ATOM 503 N N . VAL A 1 74 ? -27.713 38.679 -1.619 1.00 30.89 74 VAL A N 1
ATOM 504 C CA . VAL A 1 74 ? -26.742 37.645 -1.274 1.00 30.77 74 VAL A CA 1
ATOM 505 C C . VAL A 1 74 ? -26.496 37.569 0.246 1.00 31.40 74 VAL A C 1
ATOM 506 O O . VAL A 1 74 ? -26.402 36.467 0.804 1.00 31.50 74 VAL A O 1
ATOM 510 N N . ASP A 1 75 ? -26.392 38.730 0.903 1.00 31.96 75 ASP A N 1
ATOM 511 C CA . ASP A 1 75 ? -26.140 38.792 2.349 1.00 32.36 75 ASP A CA 1
ATOM 512 C C . ASP A 1 75 ? -27.276 38.117 3.136 1.00 31.07 75 ASP A C 1
ATOM 513 O O . ASP A 1 75 ? -27.024 37.386 4.102 1.00 31.03 75 ASP A O 1
ATOM 518 N N . LEU A 1 76 ? -28.521 38.345 2.716 1.00 29.70 76 LEU A N 1
ATOM 519 C CA . LEU A 1 76 ? -29.649 37.622 3.311 1.00 27.96 76 LEU A CA 1
ATOM 520 C C . LEU A 1 76 ? -29.465 36.107 3.183 1.00 26.67 76 LEU A C 1
ATOM 521 O O . LEU A 1 76 ? -29.598 35.401 4.184 1.00 26.65 76 LEU A O 1
ATOM 526 N N . LEU A 1 77 ? -29.143 35.619 1.980 1.00 25.13 77 LEU A N 1
ATOM 527 C CA . LEU A 1 77 ? -28.859 34.179 1.803 1.00 24.47 77 LEU A CA 1
ATOM 528 C C . LEU A 1 77 ? -27.740 33.642 2.724 1.00 25.30 77 LEU A C 1
ATOM 529 O O . LEU A 1 77 ? -27.916 32.614 3.402 1.00 24.53 77 LEU A O 1
ATOM 534 N N . TYR A 1 78 ? -26.608 34.348 2.777 1.00 26.63 78 TYR A N 1
ATOM 535 C CA . TYR A 1 78 ? -25.541 34.015 3.731 1.00 28.49 78 TYR A CA 1
ATOM 536 C C . TYR A 1 78 ? -26.049 33.877 5.157 1.00 27.86 78 TYR A C 1
ATOM 537 O O . TYR A 1 78 ? -25.675 32.935 5.865 1.00 27.56 78 TYR A O 1
ATOM 546 N N . ALA A 1 79 ? -26.879 34.827 5.604 1.00 26.73 79 ALA A N 1
ATOM 547 C CA . ALA A 1 79 ? -27.334 34.798 7.003 1.00 26.43 79 ALA A CA 1
ATOM 548 C C . ALA A 1 79 ? -28.233 33.589 7.260 1.00 24.70 79 ALA A C 1
ATOM 549 O O . ALA A 1 79 ? -28.160 32.952 8.298 1.00 24.26 79 ALA A O 1
ATOM 551 N N . TRP A 1 80 ? -29.063 33.280 6.275 1.00 23.65 80 TRP A N 1
ATOM 552 C CA . TRP A 1 80 ? -29.927 32.110 6.309 1.00 23.33 80 TRP A CA 1
ATOM 553 C C . TRP A 1 80 ? -29.133 30.769 6.357 1.00 23.63 80 TRP A C 1
ATOM 554 O O . TRP A 1 80 ? -29.451 29.865 7.148 1.00 24.26 80 TRP A O 1
ATOM 565 N N . ALA A 1 81 ? -28.093 30.672 5.534 1.00 23.17 81 ALA A N 1
ATOM 566 C CA . ALA A 1 81 ? -27.263 29.462 5.445 1.00 23.63 81 ALA A CA 1
ATOM 567 C C . ALA A 1 81 ? -26.526 29.215 6.766 1.00 25.09 81 ALA A C 1
ATOM 568 O O . ALA A 1 81 ? -26.535 28.096 7.282 1.00 24.59 81 ALA A O 1
ATOM 570 N N . ASP A 1 82 ? -25.910 30.275 7.297 1.00 26.70 82 ASP A N 1
ATOM 571 C CA . ASP A 1 82 ? -25.261 30.258 8.608 1.00 28.42 82 ASP A CA 1
ATOM 572 C C . ASP A 1 82 ? -26.234 29.834 9.727 1.00 29.08 82 ASP A C 1
ATOM 573 O O . ASP A 1 82 ? -25.858 29.092 10.638 1.00 29.97 82 ASP A O 1
ATOM 578 N N . LEU A 1 83 ? -27.479 30.308 9.666 1.00 28.75 83 LEU A N 1
ATOM 579 C CA . LEU A 1 83 ? -28.494 29.915 10.657 1.00 28.74 83 LEU A CA 1
ATOM 580 C C . LEU A 1 83 ? -28.931 28.449 10.592 1.00 28.57 83 LEU A C 1
ATOM 581 O O . LEU A 1 83 ? -29.090 27.804 11.631 1.00 28.59 83 LEU A O 1
ATOM 586 N N . LEU A 1 84 ? -29.135 27.946 9.378 1.00 28.17 84 LEU A N 1
ATOM 587 C CA . LEU A 1 84 ? -29.462 26.534 9.139 1.00 29.42 84 LEU A CA 1
ATOM 588 C C . LEU A 1 84 ? -28.327 25.592 9.563 1.00 30.61 84 LEU A C 1
ATOM 589 O O . LEU A 1 84 ? -28.564 24.561 10.215 1.00 30.64 84 LEU A O 1
ATOM 594 N N . GLU A 1 85 ? -27.099 25.946 9.202 1.00 31.42 85 GLU A N 1
ATOM 595 C CA . GLU A 1 85 ? -25.943 25.174 9.657 1.00 32.93 85 GLU A CA 1
ATOM 596 C C . GLU A 1 85 ? -25.855 25.086 11.186 1.00 33.50 85 GLU A C 1
ATOM 597 O O . GLU A 1 85 ? -25.728 23.990 11.725 1.00 33.73 85 GLU A O 1
ATOM 603 N N . GLU A 1 86 ? -25.975 26.221 11.873 1.00 33.92 86 GLU A N 1
ATOM 604 C CA . GLU A 1 86 ? -26.018 26.245 13.351 1.00 34.94 86 GLU A CA 1
ATOM 605 C C . GLU A 1 86 ? -27.161 25.395 13.927 1.00 34.23 86 GLU A C 1
ATOM 606 O O . GLU A 1 86 ? -27.086 24.957 15.072 1.00 34.16 86 GLU A O 1
ATOM 612 N N . ARG A 1 87 ? -28.194 25.144 13.118 1.00 33.13 87 ARG A N 1
ATOM 613 C CA . ARG A 1 87 ? -29.364 24.387 13.561 1.00 32.75 87 ARG A CA 1
ATOM 614 C C . ARG A 1 87 ? -29.438 22.986 12.936 1.00 32.83 87 ARG A C 1
ATOM 615 O O . ARG A 1 87 ? -30.519 22.397 12.851 1.00 32.90 87 ARG A O 1
ATOM 623 N N . LYS A 1 88 ? -28.284 22.465 12.516 1.00 33.16 88 LYS A N 1
ATOM 624 C CA . LYS A 1 88 ? -28.163 21.163 11.845 1.00 33.61 88 LYS A CA 1
ATOM 625 C C . LYS A 1 88 ? -28.876 20.077 12.615 1.00 33.67 88 LYS A C 1
ATOM 626 O O . LYS A 1 88 ? -29.782 19.421 12.089 1.00 32.64 88 LYS A O 1
ATOM 632 N N . GLU A 1 89 ? -28.427 19.894 13.859 1.00 34.20 89 GLU A N 1
ATOM 633 C CA . GLU A 1 89 ? -28.929 18.866 14.747 1.00 34.85 89 GLU A CA 1
ATOM 634 C C . GLU A 1 89 ? -30.444 18.946 14.908 1.00 34.18 89 GLU A C 1
ATOM 635 O O . GLU A 1 89 ? -31.127 17.942 14.781 1.00 34.29 89 GLU A O 1
ATOM 641 N N . ILE A 1 90 ? -30.962 20.143 15.184 1.00 33.80 90 ILE A N 1
ATOM 642 C CA . ILE A 1 90 ? -32.390 20.341 15.473 1.00 33.25 90 ILE A CA 1
ATOM 643 C C . ILE A 1 90 ? -33.240 20.087 14.214 1.00 31.67 90 ILE A C 1
ATOM 644 O O . ILE A 1 90 ? -34.191 19.304 14.246 1.00 31.64 90 ILE A O 1
ATOM 649 N N . ILE A 1 91 ? -32.887 20.746 13.109 1.00 29.81 91 ILE A N 1
ATOM 650 C CA . ILE A 1 91 ? -33.664 20.626 11.877 1.00 27.70 91 ILE A CA 1
ATOM 651 C C . ILE A 1 91 ? -33.509 19.224 11.302 1.00 26.78 91 ILE A C 1
ATOM 652 O O . ILE A 1 91 ? -34.470 18.649 10.785 1.00 26.26 91 ILE A O 1
ATOM 657 N N . GLY A 1 92 ? -32.302 18.676 11.448 1.00 26.48 92 GLY A N 1
ATOM 658 C CA . GLY A 1 92 ? -31.993 17.293 11.097 1.00 26.06 92 GLY A CA 1
ATOM 659 C C . GLY A 1 92 ? -32.779 16.199 11.809 1.00 25.99 92 GLY A C 1
ATOM 660 O O . GLY A 1 92 ? -33.174 15.234 11.155 1.00 25.07 92 GLY A O 1
ATOM 661 N N . GLU A 1 93 ? -32.995 16.319 13.129 1.00 26.36 93 GLU A N 1
ATOM 662 C CA . GLU A 1 93 ? -33.858 15.364 13.846 1.00 28.29 93 GLU A CA 1
ATOM 663 C C . GLU A 1 93 ? -35.332 15.423 13.424 1.00 28.78 93 GLU A C 1
ATOM 664 O O . GLU A 1 93 ? -35.991 14.382 13.320 1.00 29.36 93 GLU A O 1
ATOM 670 N N . LEU A 1 94 ? -35.852 16.627 13.172 1.00 28.43 94 LEU A N 1
ATOM 671 C CA . LEU A 1 94 ? -37.215 16.763 12.665 1.00 28.00 94 LEU A CA 1
ATOM 672 C C . LEU A 1 94 ? -37.412 16.019 11.337 1.00 26.67 94 LEU A C 1
ATOM 673 O O . LEU A 1 94 ? -38.380 15.261 11.178 1.00 25.84 94 LEU A O 1
ATOM 678 N N . ILE A 1 95 ? -36.479 16.221 10.400 1.00 26.18 95 ILE A N 1
ATOM 679 C CA . ILE A 1 95 ? -36.516 15.512 9.127 1.00 25.85 95 ILE A CA 1
ATOM 680 C C . ILE A 1 95 ? -36.528 13.986 9.304 1.00 26.76 95 ILE A C 1
ATOM 681 O O . ILE A 1 95 ? -37.353 13.317 8.668 1.00 26.28 95 ILE A O 1
ATOM 686 N N . MET A 1 96 ? -35.647 13.423 10.145 1.00 27.99 96 MET A N 1
ATOM 687 C CA . MET A 1 96 ? -35.639 11.938 10.249 1.00 29.03 96 MET A CA 1
ATOM 688 C C . MET A 1 96 ? -36.966 11.426 10.756 1.00 29.11 96 MET A C 1
ATOM 689 O O . MET A 1 96 ? -37.470 10.405 10.299 1.00 28.83 96 MET A O 1
ATOM 694 N N . HIS A 1 97 ? -37.537 12.173 11.681 1.00 29.83 97 HIS A N 1
ATOM 695 C CA . HIS A 1 97 ? -38.819 11.805 12.235 1.00 30.75 97 HIS A CA 1
ATOM 696 C C . HIS A 1 97 ? -39.955 11.995 11.240 1.00 29.37 97 HIS A C 1
ATOM 697 O O . HIS A 1 97 ? -40.781 11.098 11.064 1.00 29.67 97 HIS A O 1
ATOM 704 N N . GLU A 1 98 ? -39.972 13.143 10.569 1.00 27.94 98 GLU A N 1
ATOM 705 C CA . GLU A 1 98 ? -41.070 13.489 9.676 1.00 27.14 98 GLU A CA 1
ATOM 706 C C . GLU A 1 98 ? -41.200 12.577 8.465 1.00 26.48 98 GLU A C 1
ATOM 707 O O . GLU A 1 98 ? -42.319 12.295 8.020 1.00 26.08 98 GLU A O 1
ATOM 713 N N . VAL A 1 99 ? -40.065 12.131 7.923 1.00 26.55 99 VAL A N 1
ATOM 714 C CA . VAL A 1 99 ? -40.064 11.358 6.678 1.00 26.12 99 VAL A CA 1
ATOM 715 C C . VAL A 1 99 ? -39.218 10.085 6.749 1.00 27.27 99 VAL A C 1
ATOM 716 O O . VAL A 1 99 ? -38.769 9.560 5.716 1.00 27.32 99 VAL A O 1
ATOM 720 N N . ALA A 1 100 ? -39.008 9.580 7.964 1.00 28.00 100 ALA A N 1
ATOM 721 C CA . ALA A 1 100 ? -38.259 8.341 8.158 1.00 28.61 100 ALA A CA 1
ATOM 722 C C . ALA A 1 100 ? -36.956 8.324 7.335 1.00 28.40 100 ALA A C 1
ATOM 723 O O . ALA A 1 100 ? -36.672 7.389 6.586 1.00 28.60 100 ALA A O 1
ATOM 725 N N . LYS A 1 101 ? -36.171 9.381 7.472 1.00 27.99 101 LYS A N 1
ATOM 726 C CA . LYS A 1 101 ? -34.879 9.437 6.823 1.00 27.26 101 LYS A CA 1
ATOM 727 C C . LYS A 1 101 ? -33.823 9.211 7.884 1.00 27.43 101 LYS A C 1
ATOM 728 O O . LYS A 1 101 ? -33.842 9.886 8.902 1.00 27.71 101 LYS A O 1
ATOM 734 N N . PRO A 1 102 ? -32.900 8.264 7.652 1.00 27.49 102 PRO A N 1
ATOM 735 C CA . PRO A 1 102 ? -31.773 7.978 8.557 1.00 28.06 102 PRO A CA 1
ATOM 736 C C . PRO A 1 102 ? -31.122 9.244 9.137 1.00 28.20 102 PRO A C 1
ATOM 737 O O . PRO A 1 102 ? -30.900 10.191 8.399 1.00 27.20 102 PRO A O 1
ATOM 741 N N . LYS A 1 103 ? -30.839 9.246 10.444 1.00 29.16 103 LYS A N 1
ATOM 742 C CA . LYS A 1 103 ? -30.275 10.409 11.171 1.00 29.89 103 LYS A CA 1
ATOM 743 C C . LYS A 1 103 ? -29.072 11.135 10.548 1.00 29.97 103 LYS A C 1
ATOM 744 O O . LYS A 1 103 ? -29.008 12.364 10.591 1.00 29.71 103 LYS A O 1
ATOM 750 N N . LYS A 1 104 ? -28.110 10.385 10.017 1.00 30.49 104 LYS A N 1
ATOM 751 C CA . LYS A 1 104 ? -26.903 10.985 9.453 1.00 30.82 104 LYS A CA 1
ATOM 752 C C . LYS A 1 104 ? -27.215 11.591 8.094 1.00 29.85 104 LYS A C 1
ATOM 753 O O . LYS A 1 104 ? -26.681 12.626 7.730 1.00 29.79 104 LYS A O 1
ATOM 759 N N . SER A 1 105 ? -28.103 10.937 7.359 1.00 29.53 105 SER A N 1
ATOM 760 C CA . SER A 1 105 ? -28.534 11.402 6.066 1.00 29.15 105 SER A CA 1
ATOM 761 C C . SER A 1 105 ? -29.499 12.590 6.182 1.00 27.99 105 SER A C 1
ATOM 762 O O . SER A 1 105 ? -29.585 13.409 5.266 1.00 27.10 105 SER A O 1
ATOM 765 N N . ALA A 1 106 ? -30.218 12.674 7.308 1.00 27.29 106 ALA A N 1
ATOM 766 C CA . ALA A 1 106 ? -31.161 13.771 7.565 1.00 25.87 106 ALA A CA 1
ATOM 767 C C . ALA A 1 106 ? -30.435 15.056 7.970 1.00 25.03 106 ALA A C 1
ATOM 768 O O . ALA A 1 106 ? -30.770 16.154 7.498 1.00 23.25 106 ALA A O 1
ATOM 770 N N . ILE A 1 107 ? -29.412 14.906 8.815 1.00 25.53 107 ILE A N 1
ATOM 771 C CA . ILE A 1 107 ? -28.564 16.030 9.228 1.00 26.04 107 ILE A CA 1
ATOM 772 C C . ILE A 1 107 ? -27.714 16.521 8.057 1.00 26.34 107 ILE A C 1
ATOM 773 O O . ILE A 1 107 ? -27.469 17.730 7.921 1.00 26.44 107 ILE A O 1
ATOM 778 N N . GLY A 1 108 ? -27.287 15.590 7.202 1.00 25.98 108 GLY A N 1
ATOM 779 C CA . GLY A 1 108 ? -26.481 15.947 6.024 1.00 25.21 108 GLY A CA 1
ATOM 780 C C . GLY A 1 108 ? -27.287 16.800 5.050 1.00 24.53 108 GLY A C 1
ATOM 781 O O . GLY A 1 108 ? -26.720 17.619 4.322 1.00 24.34 108 GLY A O 1
ATOM 782 N N . GLU A 1 109 ? -28.612 16.624 5.059 1.00 23.72 109 GLU A N 1
ATOM 783 C CA . GLU A 1 109 ? -29.498 17.356 4.165 1.00 22.52 109 GLU A CA 1
ATOM 784 C C . GLU A 1 109 ? -29.361 18.857 4.412 1.00 21.70 109 GLU A C 1
ATOM 785 O O . GLU A 1 109 ? -29.240 19.656 3.472 1.00 20.25 109 GLU A O 1
ATOM 791 N N . VAL A 1 110 ? -29.366 19.203 5.695 1.00 21.70 110 VAL A N 1
ATOM 792 C CA . VAL A 1 110 ? -29.249 20.560 6.179 1.00 21.88 110 VAL A CA 1
ATOM 793 C C . VAL A 1 110 ? -27.900 21.200 5.854 1.00 21.96 110 VAL A C 1
ATOM 794 O O . VAL A 1 110 ? -27.858 22.353 5.395 1.00 21.73 110 VAL A O 1
ATOM 798 N N . SER A 1 111 ? -26.810 20.455 6.092 1.00 22.05 111 SER A N 1
ATOM 799 C CA . SER A 1 111 ? -25.459 20.933 5.804 1.00 22.22 111 SER A CA 1
ATOM 800 C C . SER A 1 111 ? -25.384 21.285 4.329 1.00 21.09 111 SER A C 1
ATOM 801 O O . SER A 1 111 ? -25.010 22.391 3.980 1.00 20.73 111 SER A O 1
ATOM 804 N N . ARG A 1 112 ? -25.771 20.330 3.485 1.00 21.45 112 ARG A N 1
ATOM 805 C CA . ARG A 1 112 ? -25.770 20.465 2.029 1.00 21.89 112 ARG A CA 1
ATOM 806 C C . ARG A 1 112 ? -26.644 21.633 1.559 1.00 20.79 112 ARG A C 1
ATOM 807 O O . ARG A 1 112 ? -26.269 22.352 0.622 1.00 20.26 112 ARG A O 1
ATOM 815 N N . THR A 1 113 ? -27.780 21.826 2.234 1.00 20.11 113 THR A N 1
ATOM 816 C CA . THR A 1 113 ? -28.712 22.907 1.903 1.00 19.88 113 THR A CA 1
ATOM 817 C C . THR A 1 113 ? -28.027 24.245 2.073 1.00 20.46 113 THR A C 1
ATOM 818 O O . THR A 1 113 ? -28.133 25.121 1.215 1.00 20.62 113 THR A O 1
ATOM 822 N N . ALA A 1 114 ? -27.318 24.389 3.190 1.00 21.07 114 ALA A N 1
ATOM 823 C CA . ALA A 1 114 ? -26.563 25.587 3.464 1.00 21.04 114 ALA A CA 1
ATOM 824 C C . ALA A 1 114 ? -25.524 25.842 2.355 1.00 21.00 114 ALA A C 1
ATOM 825 O O . ALA A 1 114 ? -25.385 26.985 1.892 1.00 21.47 114 ALA A O 1
ATOM 827 N N . ASP A 1 115 ? -24.819 24.788 1.938 1.00 20.05 115 ASP A N 1
ATOM 828 C CA . ASP A 1 115 ? -23.810 24.885 0.871 1.00 20.15 115 ASP A CA 1
ATOM 829 C C . ASP A 1 115 ? -24.452 25.381 -0.420 1.00 19.48 115 ASP A C 1
ATOM 830 O O . ASP A 1 115 ? -23.984 26.344 -1.037 1.00 19.64 115 ASP A O 1
ATOM 835 N N . ILE A 1 116 ? -25.547 24.731 -0.789 1.00 19.18 116 ILE A N 1
ATOM 836 C CA . ILE A 1 116 ? -26.365 25.107 -1.952 1.00 19.32 116 ILE A CA 1
ATOM 837 C C . ILE A 1 116 ? -26.749 26.596 -1.909 1.00 19.76 116 ILE A C 1
ATOM 838 O O . ILE A 1 116 ? -26.634 27.310 -2.921 1.00 19.25 116 ILE A O 1
ATOM 843 N N . ILE A 1 117 ? -27.182 27.047 -0.733 1.00 20.83 117 ILE A N 1
ATOM 844 C CA . ILE A 1 117 ? -27.591 28.447 -0.517 1.00 21.18 117 ILE A CA 1
ATOM 845 C C . ILE A 1 117 ? -26.447 29.421 -0.750 1.00 21.72 117 ILE A C 1
ATOM 846 O O . ILE A 1 117 ? -26.610 30.390 -1.487 1.00 22.14 117 ILE A O 1
ATOM 851 N N . ARG A 1 118 ? -25.299 29.155 -0.127 1.00 22.63 118 ARG A N 1
ATOM 852 C CA . ARG A 1 118 ? -24.072 29.957 -0.317 1.00 22.67 118 ARG A CA 1
ATOM 853 C C . ARG A 1 118 ? -23.528 29.950 -1.764 1.00 21.72 118 ARG A C 1
ATOM 854 O O . ARG A 1 118 ? -23.136 30.999 -2.311 1.00 21.07 118 ARG A O 1
ATOM 862 N N . HIS A 1 119 ? -23.504 28.771 -2.381 1.00 21.07 119 HIS A N 1
ATOM 863 C CA . HIS A 1 119 ? -23.018 28.644 -3.752 1.00 20.13 119 HIS A CA 1
ATOM 864 C C . HIS A 1 119 ? -23.946 29.388 -4.736 1.00 19.71 119 HIS A C 1
ATOM 865 O O . HIS A 1 119 ? -23.489 29.963 -5.732 1.00 19.61 119 HIS A O 1
ATOM 872 N N . THR A 1 120 ? -25.237 29.390 -4.425 1.00 19.25 120 THR A N 1
ATOM 873 C CA . THR A 1 120 ? -26.236 30.078 -5.221 1.00 19.38 120 THR A CA 1
ATOM 874 C C . THR A 1 120 ? -26.089 31.598 -5.071 1.00 19.59 120 THR A C 1
ATOM 875 O O . THR A 1 120 ? -26.218 32.343 -6.045 1.00 19.06 120 THR A O 1
ATOM 879 N N . ALA A 1 121 ? -25.799 32.010 -3.843 1.00 20.31 121 ALA A N 1
ATOM 880 C CA . ALA A 1 121 ? -25.435 33.366 -3.508 1.00 22.32 121 ALA A CA 1
ATOM 881 C C . ALA A 1 121 ? -24.182 33.821 -4.235 1.00 24.13 121 ALA A C 1
ATOM 882 O O . ALA A 1 121 ? -24.216 34.847 -4.901 1.00 25.42 121 ALA A O 1
ATOM 884 N N . ASP A 1 122 ? -23.086 33.064 -4.098 1.00 25.15 122 ASP A N 1
ATOM 885 C CA . ASP A 1 122 ? -21.837 33.362 -4.790 1.00 25.88 122 ASP A CA 1
ATOM 886 C C . ASP A 1 122 ? -22.019 33.485 -6.307 1.00 24.52 122 ASP A C 1
ATOM 887 O O . ASP A 1 122 ? -21.468 34.410 -6.911 1.00 24.71 122 ASP A O 1
ATOM 892 N N . GLU A 1 123 ? -22.776 32.566 -6.914 1.00 23.20 123 GLU A N 1
ATOM 893 C CA . GLU A 1 123 ? -22.987 32.563 -8.381 1.00 22.47 123 GLU A CA 1
ATOM 894 C C . GLU A 1 123 ? -23.873 33.720 -8.899 1.00 22.38 123 GLU A C 1
ATOM 895 O O . GLU A 1 123 ? -23.688 34.187 -10.031 1.00 21.86 123 GLU A O 1
ATOM 901 N N . ALA A 1 124 ? -24.874 34.127 -8.120 1.00 22.59 124 ALA A N 1
ATOM 902 C CA . ALA A 1 124 ? -25.711 35.263 -8.531 1.00 23.95 124 ALA A CA 1
ATOM 903 C C . ALA A 1 124 ? -24.886 36.536 -8.603 1.00 25.52 124 ALA A C 1
ATOM 904 O O . ALA A 1 124 ? -25.133 37.387 -9.438 1.00 25.09 124 ALA A O 1
ATOM 906 N N . LEU A 1 125 ? -23.900 36.642 -7.714 1.00 28.11 125 LEU A N 1
ATOM 907 C CA . LEU A 1 125 ? -23.033 37.814 -7.614 1.00 30.24 125 LEU A CA 1
ATOM 908 C C . LEU A 1 125 ? -22.177 37.969 -8.861 1.00 31.75 125 LEU A C 1
ATOM 909 O O . LEU A 1 125 ? -21.883 39.081 -9.263 1.00 32.10 125 LEU A O 1
ATOM 914 N N . ARG A 1 126 ? -21.782 36.858 -9.474 1.00 32.92 126 ARG A N 1
ATOM 915 C CA . ARG A 1 126 ? -20.952 36.937 -10.680 1.00 35.10 126 ARG A CA 1
ATOM 916 C C . ARG A 1 126 ? -21.689 36.669 -11.991 1.00 35.01 126 ARG A C 1
ATOM 917 O O . ARG A 1 126 ? -21.076 36.266 -12.982 1.00 35.40 126 ARG A O 1
ATOM 925 N N . LEU A 1 127 ? -23.004 36.876 -11.998 1.00 34.33 127 LEU A N 1
ATOM 926 C CA . LEU A 1 127 ? -23.732 36.931 -13.256 1.00 33.91 127 LEU A CA 1
ATOM 927 C C . LEU A 1 127 ? -23.473 38.324 -13.837 1.00 33.64 127 LEU A C 1
ATOM 928 O O . LEU A 1 127 ? -23.767 39.339 -13.209 1.00 34.05 127 LEU A O 1
ATOM 933 N N . ASN A 1 128 ? -22.884 38.367 -15.024 1.00 32.90 128 ASN A N 1
ATOM 934 C CA . ASN A 1 128 ? -22.543 39.633 -15.649 1.00 32.81 128 ASN A CA 1
ATOM 935 C C . ASN A 1 128 ? -23.400 39.782 -16.877 1.00 31.06 128 ASN A C 1
ATOM 936 O O . ASN A 1 128 ? -23.854 38.784 -17.422 1.00 30.46 128 ASN A O 1
ATOM 941 N N . GLY A 1 129 ? -23.640 41.019 -17.301 1.00 30.09 129 GLY A N 1
ATOM 942 C CA . GLY A 1 129 ? -24.362 41.275 -18.540 1.00 28.45 129 GLY A CA 1
ATOM 943 C C . GLY A 1 129 ? -23.481 41.139 -19.779 1.00 27.56 129 GLY A C 1
ATOM 944 O O . GLY A 1 129 ? -22.267 40.896 -19.695 1.00 26.25 129 GLY A O 1
ATOM 945 N N . GLU A 1 130 ? -24.104 41.292 -20.940 1.00 27.40 130 GLU A N 1
ATOM 946 C CA . GLU A 1 130 ? -23.358 41.349 -22.189 1.00 27.98 130 GLU A CA 1
ATOM 947 C C . GLU A 1 130 ? -23.733 42.575 -22.991 1.00 28.04 130 GLU A C 1
ATOM 948 O O . GLU A 1 130 ? -24.853 43.093 -22.883 1.00 28.19 130 GLU A O 1
ATOM 954 N N . THR A 1 131 ? -22.776 43.057 -23.769 1.00 27.91 131 THR A N 1
ATOM 955 C CA . THR A 1 131 ? -23.039 44.131 -24.710 1.00 28.54 131 THR A CA 1
ATOM 956 C C . THR A 1 131 ? -22.894 43.620 -26.140 1.00 28.78 131 THR A C 1
ATOM 957 O O . THR A 1 131 ? -22.117 42.700 -26.407 1.00 29.03 131 THR A O 1
ATOM 961 N N . LEU A 1 132 ? -23.680 44.201 -27.037 1.00 28.85 132 LEU A N 1
ATOM 962 C CA . LEU A 1 132 ? -23.711 43.814 -28.430 1.00 29.21 132 LEU A CA 1
ATOM 963 C C . LEU A 1 132 ? -23.729 45.068 -29.284 1.00 30.16 132 LEU A C 1
ATOM 964 O O . LEU A 1 132 ? -24.518 45.986 -29.039 1.00 30.42 132 LEU A O 1
ATOM 969 N N . LYS A 1 133 ? -22.831 45.121 -30.262 1.00 30.70 133 LYS A N 1
ATOM 970 C CA . LYS A 1 133 ? -22.811 46.211 -31.229 1.00 31.53 133 LYS A CA 1
ATOM 971 C C . LYS A 1 133 ? -23.711 45.833 -32.385 1.00 31.32 133 LYS A C 1
ATOM 972 O O . LYS A 1 133 ? -23.742 44.680 -32.789 1.00 30.35 133 LYS A O 1
ATOM 978 N N . GLY A 1 134 ? -24.448 46.802 -32.918 1.00 32.44 134 GLY A N 1
ATOM 979 C CA . GLY A 1 134 ? -25.273 46.570 -34.107 1.00 33.45 134 GLY A CA 1
ATOM 980 C C . GLY A 1 134 ? -24.472 46.068 -35.313 1.00 34.40 134 GLY A C 1
ATOM 981 O O . GLY A 1 134 ? -24.967 45.265 -36.108 1.00 34.31 134 GLY A O 1
ATOM 982 N N . ASP A 1 135 ? -23.229 46.518 -35.447 1.00 35.24 135 ASP A N 1
ATOM 983 C CA . ASP A 1 135 ? -22.379 46.056 -36.563 1.00 35.91 135 ASP A CA 1
ATOM 984 C C . ASP A 1 135 ? -21.812 44.635 -36.432 1.00 34.72 135 ASP A C 1
ATOM 985 O O . ASP A 1 135 ? -21.061 44.186 -37.297 1.00 35.00 135 ASP A O 1
ATOM 990 N N . GLN A 1 136 ? -22.175 43.916 -35.375 1.00 33.37 136 GLN A N 1
ATOM 991 C CA . GLN A 1 136 ? -21.825 42.491 -35.294 1.00 32.74 136 GLN A CA 1
ATOM 992 C C . GLN A 1 136 ? -22.757 41.638 -36.189 1.00 32.97 136 GLN A C 1
ATOM 993 O O . GLN A 1 136 ? -22.716 40.409 -36.151 1.00 31.94 136 GLN A O 1
ATOM 999 N N . PHE A 1 137 ? -23.575 42.311 -37.004 1.00 34.25 137 PHE A N 1
ATOM 1000 C CA . PHE A 1 137 ? -24.513 41.669 -37.924 1.00 35.06 137 PHE A CA 1
ATOM 1001 C C . PHE A 1 137 ? -24.482 42.472 -39.219 1.00 36.60 137 PHE A C 1
ATOM 1002 O O . PHE A 1 137 ? -24.377 43.708 -39.182 1.00 37.76 137 PHE A O 1
ATOM 1010 N N . LYS A 1 138 ? -24.534 41.780 -40.359 1.00 37.16 138 LYS A N 1
ATOM 1011 C CA . LYS A 1 138 ? -24.570 42.443 -41.670 1.00 38.85 138 LYS A CA 1
ATOM 1012 C C . LYS A 1 138 ? -25.609 43.561 -41.655 1.00 39.91 138 LYS A C 1
ATOM 1013 O O . LYS A 1 138 ? -26.749 43.348 -41.258 1.00 39.39 138 LYS A O 1
ATOM 1019 N N . GLY A 1 139 ? -25.210 44.750 -42.081 1.00 41.92 139 GLY A N 1
ATOM 1020 C CA . GLY A 1 139 ? -26.018 45.939 -41.818 1.00 43.48 139 GLY A CA 1
ATOM 1021 C C . GLY A 1 139 ? -25.527 46.453 -40.479 1.00 43.99 139 GLY A C 1
ATOM 1022 O O . GLY A 1 139 ? -24.341 46.727 -40.352 1.00 44.78 139 GLY A O 1
ATOM 1023 N N . GLY A 1 140 ? -26.411 46.537 -39.480 1.00 43.58 140 GLY A N 1
ATOM 1024 C CA . GLY A 1 140 ? -26.071 47.036 -38.131 1.00 43.17 140 GLY A CA 1
ATOM 1025 C C . GLY A 1 140 ? -25.207 48.287 -38.074 1.00 44.05 140 GLY A C 1
ATOM 1026 O O . GLY A 1 140 ? -25.620 49.317 -37.536 1.00 44.45 140 GLY A O 1
ATOM 1027 N N . SER A 1 141 ? -23.976 48.155 -38.567 1.00 44.29 141 SER A N 1
ATOM 1028 C CA . SER A 1 141 ? -23.154 49.257 -39.103 1.00 45.41 141 SER A CA 1
ATOM 1029 C C . SER A 1 141 ? -22.632 50.363 -38.197 1.00 45.24 141 SER A C 1
ATOM 1030 O O . SER A 1 141 ? -21.838 51.198 -38.663 1.00 46.05 141 SER A O 1
ATOM 1033 N N . SER A 1 142 ? -23.041 50.421 -36.934 1.00 43.96 142 SER A N 1
ATOM 1034 C CA . SER A 1 142 ? -22.866 51.709 -36.286 1.00 44.11 142 SER A CA 1
ATOM 1035 C C . SER A 1 142 ? -22.593 51.802 -34.796 1.00 43.11 142 SER A C 1
ATOM 1036 O O . SER A 1 142 ? -21.771 51.077 -34.233 1.00 42.34 142 SER A O 1
ATOM 1039 N N . LYS A 1 143 ? -23.289 52.762 -34.200 1.00 43.01 143 LYS A N 1
ATOM 1040 C CA . LYS A 1 143 ? -23.095 53.203 -32.841 1.00 42.26 143 LYS A CA 1
ATOM 1041 C C . LYS A 1 143 ? -24.363 52.797 -32.082 1.00 40.58 143 LYS A C 1
ATOM 1042 O O . LYS A 1 143 ? -24.852 53.528 -31.211 1.00 40.83 143 LYS A O 1
ATOM 1048 N N . LYS A 1 144 ? -24.902 51.636 -32.450 1.00 38.61 144 LYS A N 1
ATOM 1049 C CA . LYS A 1 144 ? -25.988 51.008 -31.722 1.00 36.44 144 LYS A CA 1
ATOM 1050 C C . LYS A 1 144 ? -25.398 49.965 -30.787 1.00 35.12 144 LYS A C 1
ATOM 1051 O O . LYS A 1 144 ? -24.618 49.109 -31.222 1.00 34.87 144 LYS A O 1
ATOM 1057 N N . ILE A 1 145 ? -25.772 50.031 -29.509 1.00 33.92 145 ILE A N 1
ATOM 1058 C CA . ILE A 1 145 ? -25.268 49.077 -28.531 1.00 33.11 145 ILE A CA 1
ATOM 1059 C C . ILE A 1 145 ? -26.401 48.568 -27.641 1.00 32.07 145 ILE A C 1
ATOM 1060 O O . ILE A 1 145 ? -27.154 49.357 -27.068 1.00 32.97 145 ILE A O 1
ATOM 1065 N N . ALA A 1 146 ? -26.537 47.252 -27.570 1.00 30.58 146 ALA A N 1
ATOM 1066 C CA . ALA A 1 146 ? -27.493 46.612 -26.682 1.00 29.04 146 ALA A CA 1
ATOM 1067 C C . ALA A 1 146 ? -26.817 46.230 -25.367 1.00 28.01 146 ALA A C 1
ATOM 1068 O O . ALA A 1 146 ? -25.767 45.622 -25.372 1.00 27.31 146 ALA A O 1
ATOM 1070 N N . LEU A 1 147 ? -27.422 46.622 -24.252 1.00 28.45 147 LEU A N 1
ATOM 1071 C CA . LEU A 1 147 ? -26.959 46.241 -22.920 1.00 28.66 147 LEU A CA 1
ATOM 1072 C C . LEU A 1 147 ? -27.930 45.192 -22.426 1.00 28.44 147 LEU A C 1
ATOM 1073 O O . LEU A 1 147 ? -29.090 45.495 -22.148 1.00 28.20 147 LEU A O 1
ATOM 1078 N N . VAL A 1 148 ? -27.457 43.954 -22.362 1.00 28.56 148 VAL A N 1
ATOM 1079 C CA . VAL A 1 148 ? -28.314 42.819 -22.063 1.00 28.88 148 VAL A CA 1
ATOM 1080 C C . VAL A 1 148 ? -28.086 42.428 -20.614 1.00 29.93 148 VAL A C 1
ATOM 1081 O O . VAL A 1 148 ? -27.033 41.907 -20.241 1.00 29.79 148 VAL A O 1
ATOM 1085 N N . GLU A 1 149 ? -29.066 42.736 -19.785 1.00 31.21 149 GLU A N 1
ATOM 1086 C CA . GLU A 1 149 ? -29.013 42.338 -18.394 1.00 32.22 149 GLU A CA 1
ATOM 1087 C C . GLU A 1 149 ? -30.138 41.349 -18.050 1.00 31.42 149 GLU A C 1
ATOM 1088 O O . GLU A 1 149 ? -30.890 40.925 -18.929 1.00 30.97 149 GLU A O 1
ATOM 1094 N N . ARG A 1 150 ? -30.232 40.966 -16.782 1.00 31.11 150 ARG A N 1
ATOM 1095 C CA . ARG A 1 150 ? -31.150 39.924 -16.344 1.00 30.55 150 ARG A CA 1
ATOM 1096 C C . ARG A 1 150 ? -32.162 40.474 -15.321 1.00 29.03 150 ARG A C 1
ATOM 1097 O O . ARG A 1 150 ? -31.786 41.206 -14.401 1.00 28.78 150 ARG A O 1
ATOM 1105 N N . GLU A 1 151 ? -33.436 40.122 -15.499 1.00 27.57 151 GLU A N 1
ATOM 1106 C CA . GLU A 1 151 ? -34.548 40.670 -14.690 1.00 27.04 151 GLU A CA 1
ATOM 1107 C C . GLU A 1 151 ? -35.372 39.532 -14.033 1.00 24.98 151 GLU A C 1
ATOM 1108 O O . GLU A 1 151 ? -35.701 38.568 -14.702 1.00 24.75 151 GLU A O 1
ATOM 1114 N N . PRO A 1 152 ? -35.707 39.651 -12.731 1.00 23.90 152 PRO A N 1
ATOM 1115 C CA . PRO A 1 152 ? -36.612 38.681 -12.083 1.00 23.27 152 PRO A CA 1
ATOM 1116 C C . PRO A 1 152 ? -38.021 38.685 -12.666 1.00 23.25 152 PRO A C 1
ATOM 1117 O O . PRO A 1 152 ? -38.565 39.742 -12.974 1.00 23.70 152 PRO A O 1
ATOM 1121 N N . LEU A 1 153 ? -38.603 37.492 -12.766 1.00 22.66 153 LEU A N 1
ATOM 1122 C CA . LEU A 1 153 ? -39.905 37.264 -13.386 1.00 22.19 153 LEU A CA 1
ATOM 1123 C C . LEU A 1 153 ? -41.064 37.789 -12.536 1.00 22.87 153 LEU A C 1
ATOM 1124 O O . LEU A 1 153 ? -42.100 38.192 -13.067 1.00 23.59 153 LEU A O 1
ATOM 1129 N N . GLY A 1 154 ? -40.903 37.781 -11.221 1.00 22.47 154 GLY A N 1
ATOM 1130 C CA . GLY A 1 154 ? -42.006 38.201 -10.363 1.00 22.23 154 GLY A CA 1
ATOM 1131 C C . GLY A 1 154 ? -42.114 37.328 -9.129 1.00 20.83 154 GLY A C 1
ATOM 1132 O O . GLY A 1 154 ? -41.141 37.192 -8.371 1.00 21.21 154 GLY A O 1
ATOM 1133 N N . VAL A 1 155 ? -43.310 36.781 -8.919 1.00 19.46 155 VAL A N 1
ATOM 1134 C CA . VAL A 1 155 ? -43.593 35.832 -7.823 1.00 18.20 155 VAL A CA 1
ATOM 1135 C C . VAL A 1 155 ? -43.329 34.399 -8.297 1.00 17.95 155 VAL A C 1
ATOM 1136 O O . VAL A 1 155 ? -43.817 33.966 -9.345 1.00 17.47 155 VAL A O 1
ATOM 1140 N N . VAL A 1 156 ? -42.559 33.666 -7.507 1.00 18.31 156 VAL A N 1
ATOM 1141 C CA . VAL A 1 156 ? -42.253 32.265 -7.794 1.00 18.09 156 VAL A CA 1
ATOM 1142 C C . VAL A 1 156 ? -43.049 31.353 -6.872 1.00 17.49 156 VAL A C 1
ATOM 1143 O O . VAL A 1 156 ? -43.034 31.549 -5.635 1.00 18.16 156 VAL A O 1
ATOM 1147 N N . LEU A 1 157 ? -43.730 30.374 -7.462 1.00 15.45 157 LEU A N 1
ATOM 1148 C CA . LEU A 1 157 ? -44.335 29.287 -6.697 1.00 15.20 157 LEU A CA 1
ATOM 1149 C C . LEU A 1 157 ? -43.371 28.095 -6.655 1.00 14.34 157 LEU A C 1
ATOM 1150 O O . LEU A 1 157 ? -43.029 27.546 -7.680 1.00 12.27 157 LEU A O 1
ATOM 1155 N N . ALA A 1 158 ? -42.894 27.757 -5.458 1.00 15.33 158 ALA A N 1
ATOM 1156 C CA . ALA A 1 158 ? -41.977 26.655 -5.275 1.00 16.39 158 ALA A CA 1
ATOM 1157 C C . ALA A 1 158 ? -42.725 25.527 -4.581 1.00 16.28 158 ALA A C 1
ATOM 1158 O O . ALA A 1 158 ? -43.301 25.725 -3.504 1.00 16.64 158 ALA A O 1
ATOM 1160 N N . ILE A 1 159 ? -42.744 24.368 -5.227 1.00 16.33 159 ILE A N 1
ATOM 1161 C CA . ILE A 1 159 ? -43.445 23.185 -4.689 1.00 17.18 159 ILE A CA 1
ATOM 1162 C C . ILE A 1 159 ? -42.413 22.075 -4.478 1.00 17.49 159 ILE A C 1
ATOM 1163 O O . ILE A 1 159 ? -41.771 21.630 -5.438 1.00 17.83 159 ILE A O 1
ATOM 1168 N N . SER A 1 160 ? -42.206 21.703 -3.207 1.00 17.57 160 SER A N 1
ATOM 1169 C CA . SER A 1 160 ? -41.174 20.724 -2.816 1.00 17.60 160 SER A CA 1
ATOM 1170 C C . SER A 1 160 ? -41.712 19.344 -2.419 1.00 18.44 160 SER A C 1
ATOM 1171 O O . SER A 1 160 ? -42.895 19.211 -2.058 1.00 17.76 160 SER A O 1
ATOM 1174 N N . PRO A 1 161 ? -40.831 18.305 -2.483 1.00 18.96 161 PRO A N 1
ATOM 1175 C CA . PRO A 1 161 ? -41.287 16.935 -2.270 1.00 18.96 161 PRO A CA 1
ATOM 1176 C C . PRO A 1 161 ? -41.157 16.538 -0.811 1.00 18.88 161 PRO A C 1
ATOM 1177 O O . PRO A 1 161 ? -40.659 17.336 -0.010 1.00 17.96 161 PRO A O 1
ATOM 1181 N N . PHE A 1 162 ? -41.608 15.323 -0.478 1.00 19.79 162 PHE A N 1
ATOM 1182 C CA . PHE A 1 162 ? -41.484 14.803 0.865 1.00 20.95 162 PHE A CA 1
ATOM 1183 C C . PHE A 1 162 ? -40.042 14.400 1.172 1.00 22.29 162 PHE A C 1
ATOM 1184 O O . PHE A 1 162 ? -39.538 14.679 2.269 1.00 22.47 162 PHE A O 1
ATOM 1192 N N . ASN A 1 163 ? -39.376 13.832 0.170 1.00 23.26 163 ASN A N 1
ATOM 1193 C CA . ASN A 1 163 ? -38.109 13.129 0.357 1.00 24.95 163 ASN A CA 1
ATOM 1194 C C . ASN A 1 163 ? -36.893 14.013 0.655 1.00 25.20 163 ASN A C 1
ATOM 1195 O O . ASN A 1 163 ? -35.948 13.569 1.323 1.00 25.50 163 ASN A O 1
ATOM 1200 N N . TYR A 1 164 ? -36.937 15.262 0.198 1.00 24.66 164 TYR A N 1
ATOM 1201 C CA . TYR A 1 164 ? -35.926 16.257 0.550 1.00 24.66 164 TYR A CA 1
ATOM 1202 C C . TYR A 1 164 ? -36.597 17.584 0.912 1.00 22.59 164 TYR A C 1
ATOM 1203 O O . TYR A 1 164 ? -36.475 18.559 0.165 1.00 21.57 164 TYR A O 1
ATOM 1212 N N . PRO A 1 165 ? -37.263 17.624 2.089 1.00 21.03 165 PRO A N 1
ATOM 1213 C CA . PRO A 1 165 ? -38.171 18.695 2.509 1.00 20.48 165 PRO A CA 1
ATOM 1214 C C . PRO A 1 165 ? -37.446 20.013 2.733 1.00 19.97 165 PRO A C 1
ATOM 1215 O O . PRO A 1 165 ? -38.071 21.072 2.758 1.00 20.10 165 PRO A O 1
ATOM 1219 N N . VAL A 1 166 ? -36.127 19.954 2.887 1.00 19.82 166 VAL A N 1
ATOM 1220 C CA . VAL A 1 166 ? -35.343 21.159 3.108 1.00 19.32 166 VAL A CA 1
ATOM 1221 C C . VAL A 1 166 ? -34.399 21.429 1.945 1.00 18.66 166 VAL A C 1
ATOM 1222 O O . VAL A 1 166 ? -34.349 22.551 1.429 1.00 17.91 166 VAL A O 1
ATOM 1226 N N . ASN A 1 167 ? -33.640 20.416 1.552 1.00 19.08 167 ASN A N 1
ATOM 1227 C CA . ASN A 1 167 ? -32.728 20.546 0.419 1.00 20.57 167 ASN A CA 1
ATOM 1228 C C . ASN A 1 167 ? -33.496 21.059 -0.804 1.00 19.91 167 ASN A C 1
ATOM 1229 O O . ASN A 1 167 ? -33.160 22.102 -1.372 1.00 19.27 167 ASN A O 1
ATOM 1234 N N . LEU A 1 168 ? -34.565 20.359 -1.163 1.00 19.83 168 LEU A N 1
ATOM 1235 C CA . LEU A 1 168 ? -35.272 20.672 -2.399 1.00 19.67 168 LEU A CA 1
ATOM 1236 C C . LEU A 1 168 ? -36.255 21.832 -2.266 1.00 18.70 168 LEU A C 1
ATOM 1237 O O . LEU A 1 168 ? -36.732 22.344 -3.264 1.00 17.73 168 LEU A O 1
ATOM 1242 N N . ALA A 1 169 ? -36.562 22.229 -1.028 1.00 18.91 169 ALA A N 1
ATOM 1243 C CA . ALA A 1 169 ? -37.273 23.490 -0.749 1.00 18.05 169 ALA A CA 1
ATOM 1244 C C . ALA A 1 169 ? -36.337 24.702 -0.956 1.00 17.76 169 ALA A C 1
ATOM 1245 O O . ALA A 1 169 ? -36.631 25.583 -1.739 1.00 17.67 169 ALA A O 1
ATOM 1247 N N . ALA A 1 170 ? -35.202 24.723 -0.259 1.00 17.75 170 ALA A N 1
ATOM 1248 C CA . ALA A 1 170 ? -34.223 25.805 -0.396 1.00 18.48 170 ALA A CA 1
ATOM 1249 C C . ALA A 1 170 ? -33.551 25.912 -1.795 1.00 18.60 170 ALA A C 1
ATOM 1250 O O . ALA A 1 170 ? -33.169 27.020 -2.204 1.00 18.30 170 ALA A O 1
ATOM 1252 N N . ALA A 1 171 ? -33.400 24.795 -2.521 1.00 18.09 171 ALA A N 1
ATOM 1253 C CA . ALA A 1 171 ? -32.768 24.853 -3.874 1.00 18.53 171 ALA A CA 1
ATOM 1254 C C . ALA A 1 171 ? -33.613 25.617 -4.893 1.00 17.68 171 ALA A C 1
ATOM 1255 O O . ALA A 1 171 ? -33.146 25.969 -5.973 1.00 16.12 171 ALA A O 1
ATOM 1257 N N . LYS A 1 172 ? -34.865 25.862 -4.523 1.00 18.86 172 LYS A N 1
ATOM 1258 C CA . LYS A 1 172 ? -35.806 26.601 -5.327 1.00 18.73 172 LYS A CA 1
ATOM 1259 C C . LYS A 1 172 ? -35.961 28.033 -4.804 1.00 18.49 172 LYS A C 1
ATOM 1260 O O . LYS A 1 172 ? -36.019 29.007 -5.569 1.00 17.22 172 LYS A O 1
ATOM 1266 N N . ILE A 1 173 ? -36.026 28.156 -3.487 1.00 18.51 173 ILE A N 1
ATOM 1267 C CA . ILE A 1 173 ? -36.215 29.452 -2.882 1.00 18.15 173 ILE A CA 1
ATOM 1268 C C . ILE A 1 173 ? -34.974 30.309 -3.051 1.00 17.81 173 ILE A C 1
ATOM 1269 O O . ILE A 1 173 ? -35.077 31.502 -3.362 1.00 17.18 173 ILE A O 1
ATOM 1274 N N . ALA A 1 174 ? -33.798 29.711 -2.853 1.00 18.12 174 ALA A N 1
ATOM 1275 C CA . ALA A 1 174 ? -32.587 30.525 -2.717 1.00 19.17 174 ALA A CA 1
ATOM 1276 C C . ALA A 1 174 ? -32.255 31.284 -4.017 1.00 19.08 174 ALA A C 1
ATOM 1277 O O . ALA A 1 174 ? -31.947 32.475 -3.944 1.00 20.08 174 ALA A O 1
ATOM 1279 N N . PRO A 1 175 ? -32.337 30.606 -5.197 1.00 17.77 175 PRO A N 1
ATOM 1280 C CA . PRO A 1 175 ? -32.102 31.298 -6.476 1.00 17.54 175 PRO A CA 1
ATOM 1281 C C . PRO A 1 175 ? -33.205 32.269 -6.888 1.00 17.94 175 PRO A C 1
ATOM 1282 O O . PRO A 1 175 ? -32.933 33.266 -7.574 1.00 18.05 175 PRO A O 1
ATOM 1286 N N . ALA A 1 176 ? -34.442 31.965 -6.510 1.00 17.67 176 ALA A N 1
ATOM 1287 C CA . ALA A 1 176 ? -35.565 32.867 -6.775 1.00 17.62 176 ALA A CA 1
ATOM 1288 C C . ALA A 1 176 ? -35.385 34.194 -6.025 1.00 17.61 176 ALA A C 1
ATOM 1289 O O . ALA A 1 176 ? -35.448 35.268 -6.624 1.00 17.89 176 ALA A O 1
ATOM 1291 N N . LEU A 1 177 ? -35.119 34.108 -4.727 1.00 17.24 177 LEU A N 1
ATOM 1292 C CA . LEU A 1 177 ? -34.936 35.302 -3.892 1.00 17.95 177 LEU A CA 1
ATOM 1293 C C . LEU A 1 177 ? -33.719 36.161 -4.256 1.00 18.87 177 LEU A C 1
ATOM 1294 O O . LEU A 1 177 ? -33.793 37.408 -4.273 1.00 18.98 177 LEU A O 1
ATOM 1299 N N . VAL A 1 178 ? -32.610 35.498 -4.572 1.00 18.59 178 VAL A N 1
ATOM 1300 C CA . VAL A 1 178 ? -31.362 36.198 -4.757 1.00 18.98 178 VAL A CA 1
ATOM 1301 C C . VAL A 1 178 ? -31.393 37.044 -6.027 1.00 19.26 178 VAL A C 1
ATOM 1302 O O . VAL A 1 178 ? -30.766 38.099 -6.073 1.00 20.41 178 VAL A O 1
ATOM 1306 N N . THR A 1 179 ? -32.167 36.590 -7.013 1.00 18.84 179 THR A N 1
ATOM 1307 C CA . THR A 1 179 ? -32.313 37.249 -8.308 1.00 19.02 179 THR A CA 1
ATOM 1308 C C . THR A 1 179 ? -33.455 38.276 -8.406 1.00 18.18 179 THR A C 1
ATOM 1309 O O . THR A 1 179 ? -33.795 38.722 -9.500 1.00 18.68 179 THR A O 1
ATOM 1313 N N . GLY A 1 180 ? -34.053 38.628 -7.284 1.00 17.59 180 GLY A N 1
ATOM 1314 C CA . GLY A 1 180 ? -35.109 39.641 -7.267 1.00 17.28 180 GLY A CA 1
ATOM 1315 C C . GLY A 1 180 ? -36.545 39.160 -7.338 1.00 16.70 180 GLY A C 1
ATOM 1316 O O . GLY A 1 180 ? -37.459 39.969 -7.361 1.00 16.49 180 GLY A O 1
ATOM 1317 N N . ASN A 1 181 ? -36.765 37.848 -7.362 1.00 15.69 181 ASN A N 1
ATOM 1318 C CA . ASN A 1 181 ? -38.122 37.341 -7.246 1.00 15.66 181 ASN A CA 1
ATOM 1319 C C . ASN A 1 181 ? -38.583 37.263 -5.802 1.00 15.40 181 ASN A C 1
ATOM 1320 O O . ASN A 1 181 ? -37.775 37.330 -4.892 1.00 15.26 181 ASN A O 1
ATOM 1325 N N . THR A 1 182 ? -39.891 37.118 -5.607 1.00 16.58 182 THR A N 1
ATOM 1326 C CA . THR A 1 182 ? -40.449 36.665 -4.327 1.00 16.95 182 THR A CA 1
ATOM 1327 C C . THR A 1 182 ? -41.001 35.246 -4.440 1.00 15.82 182 THR A C 1
ATOM 1328 O O . THR A 1 182 ? -41.222 34.717 -5.557 1.00 13.52 182 THR A O 1
ATOM 1332 N N . VAL A 1 183 ? -41.183 34.616 -3.281 1.00 15.76 183 VAL A N 1
ATOM 1333 C CA . VAL A 1 183 ? -41.614 33.225 -3.250 1.00 17.41 183 VAL A CA 1
ATOM 1334 C C . VAL A 1 183 ? -42.853 32.897 -2.421 1.00 17.54 183 VAL A C 1
ATOM 1335 O O . VAL A 1 183 ? -42.974 33.289 -1.237 1.00 17.25 183 VAL A O 1
ATOM 1339 N N . VAL A 1 184 ? -43.777 32.200 -3.089 1.00 17.20 184 VAL A N 1
ATOM 1340 C CA . VAL A 1 184 ? -44.871 31.480 -2.440 1.00 17.07 184 VAL A CA 1
ATOM 1341 C C . VAL A 1 184 ? -44.456 30.009 -2.349 1.00 16.47 184 VAL A C 1
ATOM 1342 O O . VAL A 1 184 ? -44.329 29.305 -3.353 1.00 15.46 184 VAL A O 1
ATOM 1346 N N . PHE A 1 185 ? -44.238 29.546 -1.130 1.00 17.09 185 PHE A N 1
ATOM 1347 C CA . PHE A 1 185 ? -43.594 28.264 -0.947 1.00 18.54 185 PHE A CA 1
ATOM 1348 C C . PHE A 1 185 ? -44.576 27.247 -0.421 1.00 19.61 185 PHE A C 1
ATOM 1349 O O . PHE A 1 185 ? -45.122 27.402 0.677 1.00 21.49 185 PHE A O 1
ATOM 1357 N N . LYS A 1 186 ? -44.779 26.201 -1.212 1.00 19.19 186 LYS A N 1
ATOM 1358 C CA . LYS A 1 186 ? -45.768 25.169 -0.906 1.00 19.07 186 LYS A CA 1
ATOM 1359 C C . LYS A 1 186 ? -45.120 23.812 -0.602 1.00 17.50 186 LYS A C 1
ATOM 1360 O O . LYS A 1 186 ? -44.844 23.045 -1.515 1.00 15.85 186 LYS A O 1
ATOM 1366 N N . PRO A 1 187 ? -44.913 23.494 0.698 1.00 18.13 187 PRO A N 1
ATOM 1367 C CA . PRO A 1 187 ? -44.263 22.216 0.949 1.00 18.43 187 PRO A CA 1
ATOM 1368 C C . PRO A 1 187 ? -45.250 21.063 0.906 1.00 18.93 187 PRO A C 1
ATOM 1369 O O . PRO A 1 187 ? -46.434 21.267 1.126 1.00 18.62 187 PRO A O 1
ATOM 1373 N N . ALA A 1 188 ? -44.749 19.869 0.601 1.00 19.57 188 ALA A N 1
ATOM 1374 C CA . ALA A 1 188 ? -45.498 18.649 0.863 1.00 19.92 188 ALA A CA 1
ATOM 1375 C C . ALA A 1 188 ? -45.996 18.651 2.314 1.00 21.14 188 ALA A C 1
ATOM 1376 O O . ALA A 1 188 ? -45.256 18.997 3.258 1.00 20.79 188 ALA A O 1
ATOM 1378 N N . THR A 1 189 ? -47.261 18.291 2.487 1.00 21.78 189 THR A N 1
ATOM 1379 C CA . THR A 1 189 ? -47.820 18.175 3.816 1.00 23.29 189 THR A CA 1
ATOM 1380 C C . THR A 1 189 ? -46.909 17.316 4.700 1.00 23.54 189 THR A C 1
ATOM 1381 O O . THR A 1 189 ? -46.528 17.737 5.793 1.00 24.22 189 THR A O 1
ATOM 1385 N N . GLN A 1 190 ? -46.557 16.128 4.219 1.00 23.18 190 GLN A N 1
ATOM 1386 C CA . GLN A 1 190 ? -45.555 15.301 4.885 1.00 23.67 190 GLN A CA 1
ATOM 1387 C C . GLN A 1 190 ? -44.150 15.832 4.533 1.00 23.21 190 GLN A C 1
ATOM 1388 O O . GLN A 1 190 ? -43.619 15.577 3.452 1.00 23.29 190 GLN A O 1
ATOM 1394 N N . GLY A 1 191 ? -43.573 16.598 5.455 1.00 23.23 191 GLY A N 1
ATOM 1395 C CA . GLY A 1 191 ? -42.322 17.328 5.221 1.00 22.89 191 GLY A CA 1
ATOM 1396 C C . GLY A 1 191 ? -42.503 18.811 5.514 1.00 22.31 191 GLY A C 1
ATOM 1397 O O . GLY A 1 191 ? -41.562 19.592 5.408 1.00 22.29 191 GLY A O 1
ATOM 1398 N N . SER A 1 192 ? -43.726 19.202 5.870 1.00 21.82 192 SER A N 1
ATOM 1399 C CA . SER A 1 192 ? -44.058 20.613 6.066 1.00 21.10 192 SER A CA 1
ATOM 1400 C C . SER A 1 192 ? -43.456 21.200 7.326 1.00 20.58 192 SER A C 1
ATOM 1401 O O . SER A 1 192 ? -43.096 22.367 7.327 1.00 19.69 192 SER A O 1
ATOM 1404 N N . LEU A 1 193 ? -43.383 20.416 8.402 1.00 21.20 193 LEU A N 1
ATOM 1405 C CA . LEU A 1 193 ? -42.769 20.904 9.640 1.00 22.58 193 LEU A CA 1
ATOM 1406 C C . LEU A 1 193 ? -41.295 21.276 9.409 1.00 23.19 193 LEU A C 1
ATOM 1407 O O . LEU A 1 193 ? -40.856 22.384 9.765 1.00 23.16 193 LEU A O 1
ATOM 1412 N N . SER A 1 194 ? -40.559 20.353 8.783 1.00 23.84 194 SER A N 1
ATOM 1413 C CA . SER A 1 194 ? -39.171 20.578 8.355 1.00 24.45 194 SER A CA 1
ATOM 1414 C C . SER A 1 194 ? -39.065 21.776 7.416 1.00 23.67 194 SER A C 1
ATOM 1415 O O . SER A 1 194 ? -38.195 22.629 7.591 1.00 23.17 194 SER A O 1
ATOM 1418 N N . GLY A 1 195 ? -39.966 21.846 6.438 1.00 23.18 195 GLY A N 1
ATOM 1419 C CA . GLY A 1 195 ? -40.025 23.013 5.543 1.00 22.19 195 GLY A CA 1
ATOM 1420 C C . GLY A 1 195 ? -40.175 24.299 6.337 1.00 22.26 195 GLY A C 1
ATOM 1421 O O . GLY A 1 195 ? -39.402 25.242 6.172 1.00 22.39 195 GLY A O 1
ATOM 1422 N N . ILE A 1 196 ? -41.149 24.319 7.242 1.00 22.57 196 ILE A N 1
ATOM 1423 C CA . ILE A 1 196 ? -41.434 25.524 8.032 1.00 22.56 196 ILE A CA 1
ATOM 1424 C C . ILE A 1 196 ? -40.272 25.917 8.955 1.00 22.67 196 ILE A C 1
ATOM 1425 O O . ILE A 1 196 ? -40.013 27.097 9.146 1.00 22.59 196 ILE A O 1
ATOM 1430 N N . LYS A 1 197 ? -39.550 24.935 9.486 1.00 23.70 197 LYS A N 1
ATOM 1431 C CA . LYS A 1 197 ? -38.343 25.215 10.294 1.00 25.23 197 LYS A CA 1
ATOM 1432 C C . LYS A 1 197 ? -37.205 25.856 9.494 1.00 24.79 197 LYS A C 1
ATOM 1433 O O . LYS A 1 197 ? -36.531 26.782 9.986 1.00 25.32 197 LYS A O 1
ATOM 1439 N N . MET A 1 198 ? -36.970 25.349 8.281 1.00 23.30 198 MET A N 1
ATOM 1440 C CA . MET A 1 198 ? -36.093 26.026 7.327 1.00 21.89 198 MET A CA 1
ATOM 1441 C C . MET A 1 198 ? -36.536 27.480 7.086 1.00 20.59 198 MET A C 1
ATOM 1442 O O . MET A 1 198 ? -35.688 28.390 7.069 1.00 20.14 198 MET A O 1
ATOM 1447 N N . VAL A 1 199 ? -37.842 27.721 6.945 1.00 20.52 199 VAL A N 1
ATOM 1448 C CA . VAL A 1 199 ? -38.328 29.119 6.780 1.00 20.80 199 VAL A CA 1
ATOM 1449 C C . VAL A 1 199 ? -38.142 29.978 8.053 1.00 22.14 199 VAL A C 1
ATOM 1450 O O . VAL A 1 199 ? -37.819 31.162 7.947 1.00 22.56 199 VAL A O 1
ATOM 1454 N N . GLU A 1 200 ? -38.340 29.401 9.240 1.00 23.58 200 GLU A N 1
ATOM 1455 C CA . GLU A 1 200 ? -38.049 30.122 10.489 1.00 26.20 200 GLU A CA 1
ATOM 1456 C C . GLU A 1 200 ? -36.653 30.744 10.448 1.00 26.56 200 GLU A C 1
ATOM 1457 O O . GLU A 1 200 ? -36.457 31.901 10.842 1.00 26.61 200 GLU A O 1
ATOM 1463 N N . ALA A 1 201 ? -35.692 29.952 9.975 1.00 26.48 201 ALA A N 1
ATOM 1464 C CA . ALA A 1 201 ? -34.299 30.373 9.868 1.00 27.01 201 ALA A CA 1
ATOM 1465 C C . ALA A 1 201 ? -34.103 31.506 8.870 1.00 27.23 201 ALA A C 1
ATOM 1466 O O . ALA A 1 201 ? -33.296 32.391 9.102 1.00 27.35 201 ALA A O 1
ATOM 1468 N N . LEU A 1 202 ? -34.857 31.479 7.770 1.00 26.68 202 LEU A N 1
ATOM 1469 C CA . LEU A 1 202 ? -34.807 32.535 6.785 1.00 26.71 202 LEU A CA 1
ATOM 1470 C C . LEU A 1 202 ? -35.269 33.854 7.393 1.00 26.77 202 LEU A C 1
ATOM 1471 O O . LEU A 1 202 ? -34.651 34.903 7.185 1.00 26.37 202 LEU A O 1
ATOM 1476 N N . ALA A 1 203 ? -36.364 33.761 8.140 1.00 27.07 203 ALA A N 1
ATOM 1477 C CA . ALA A 1 203 ? -37.069 34.894 8.710 1.00 27.43 203 ALA A CA 1
ATOM 1478 C C . ALA A 1 203 ? -36.292 35.477 9.887 1.00 28.12 203 ALA A C 1
ATOM 1479 O O . ALA A 1 203 ? -36.237 36.697 10.056 1.00 28.01 203 ALA A O 1
ATOM 1481 N N . ASP A 1 204 ? -35.714 34.595 10.702 1.00 28.97 204 ASP A N 1
ATOM 1482 C CA . ASP A 1 204 ? -34.845 35.010 11.810 1.00 30.38 204 ASP A CA 1
ATOM 1483 C C . ASP A 1 204 ? -33.625 35.780 11.272 1.00 30.98 204 ASP A C 1
ATOM 1484 O O . ASP A 1 204 ? -33.077 36.665 11.940 1.00 32.06 204 ASP A O 1
ATOM 1489 N N . ALA A 1 205 ? -33.220 35.458 10.048 1.00 30.18 205 ALA A N 1
ATOM 1490 C CA . ALA A 1 205 ? -32.055 36.091 9.433 1.00 30.16 205 ALA A CA 1
ATOM 1491 C C . ALA A 1 205 ? -32.363 37.472 8.828 1.00 29.86 205 ALA A C 1
ATOM 1492 O O . ALA A 1 205 ? -31.454 38.159 8.361 1.00 29.98 205 ALA A O 1
ATOM 1494 N N . GLY A 1 206 ? -33.636 37.872 8.844 1.00 29.37 206 GLY A N 1
ATOM 1495 C CA . GLY A 1 206 ? -34.044 39.231 8.457 1.00 28.69 206 GLY A CA 1
ATOM 1496 C C . GLY A 1 206 ? -34.795 39.335 7.145 1.00 28.07 206 GLY A C 1
ATOM 1497 O O . GLY A 1 206 ? -34.837 40.403 6.533 1.00 27.94 206 GLY A O 1
ATOM 1498 N N . ALA A 1 207 ? -35.391 38.230 6.700 1.00 27.38 207 ALA A N 1
ATOM 1499 C CA . ALA A 1 207 ? -36.072 38.230 5.411 1.00 26.38 207 ALA A CA 1
ATOM 1500 C C . ALA A 1 207 ? -37.155 39.304 5.475 1.00 26.51 207 ALA A C 1
ATOM 1501 O O . ALA A 1 207 ? -37.888 39.375 6.457 1.00 27.29 207 ALA A O 1
ATOM 1503 N N . PRO A 1 208 ? -37.197 40.204 4.480 1.00 26.12 208 PRO A N 1
ATOM 1504 C CA . PRO A 1 208 ? -38.237 41.252 4.534 1.00 26.68 208 PRO A CA 1
ATOM 1505 C C . PRO A 1 208 ? -39.670 40.688 4.517 1.00 26.71 208 PRO A C 1
ATOM 1506 O O . PRO A 1 208 ? -39.901 39.589 4.007 1.00 26.15 208 PRO A O 1
ATOM 1510 N N . GLU A 1 209 ? -40.630 41.428 5.061 1.00 27.35 209 GLU A N 1
ATOM 1511 C CA . GLU A 1 209 ? -42.016 40.925 5.091 1.00 27.44 209 GLU A CA 1
ATOM 1512 C C . GLU A 1 209 ? -42.593 40.674 3.693 1.00 25.82 209 GLU A C 1
ATOM 1513 O O . GLU A 1 209 ? -42.436 41.489 2.793 1.00 24.48 209 GLU A O 1
ATOM 1519 N N . GLY A 1 210 ? -43.217 39.509 3.514 1.00 25.76 210 GLY A N 1
ATOM 1520 C CA . GLY A 1 210 ? -43.817 39.130 2.233 1.00 24.52 210 GLY A CA 1
ATOM 1521 C C . GLY A 1 210 ? -42.884 38.564 1.169 1.00 23.97 210 GLY A C 1
ATOM 1522 O O . GLY A 1 210 ? -43.353 38.091 0.115 1.00 22.76 210 GLY A O 1
ATOM 1523 N N . ILE A 1 211 ? -41.569 38.622 1.432 1.00 24.76 211 ILE A N 1
ATOM 1524 C CA . ILE A 1 211 ? -40.516 38.080 0.548 1.00 24.92 211 ILE A CA 1
ATOM 1525 C C . ILE A 1 211 ? -40.670 36.579 0.337 1.00 23.79 211 ILE A C 1
ATOM 1526 O O . ILE A 1 211 ? -40.479 36.059 -0.782 1.00 22.73 211 ILE A O 1
ATOM 1531 N N . ILE A 1 212 ? -40.995 35.913 1.438 1.00 23.30 212 ILE A N 1
ATOM 1532 C CA . ILE A 1 212 ? -41.184 34.478 1.502 1.00 22.73 212 ILE A CA 1
ATOM 1533 C C . ILE A 1 212 ? -42.535 34.199 2.178 1.00 22.21 212 ILE A C 1
ATOM 1534 O O . ILE A 1 212 ? -42.774 34.606 3.318 1.00 22.89 212 ILE A O 1
ATOM 1539 N N . GLN A 1 213 ? -43.438 33.551 1.449 1.00 21.20 213 GLN A N 1
ATOM 1540 C CA . GLN A 1 213 ? -44.767 33.229 1.975 1.00 20.55 213 GLN A CA 1
ATOM 1541 C C . GLN A 1 213 ? -44.953 31.717 2.020 1.00 20.56 213 GLN A C 1
ATOM 1542 O O . GLN A 1 213 ? -44.656 31.021 1.047 1.00 19.62 213 GLN A O 1
ATOM 1548 N N . VAL A 1 214 ? -45.425 31.199 3.157 1.00 21.07 214 VAL A N 1
ATOM 1549 C CA . VAL A 1 214 ? -45.621 29.767 3.272 1.00 20.85 214 VAL A CA 1
ATOM 1550 C C . VAL A 1 214 ? -47.091 29.407 3.111 1.00 19.98 214 VAL A C 1
ATOM 1551 O O . VAL A 1 214 ? -47.962 30.010 3.732 1.00 20.31 214 VAL A O 1
ATOM 1555 N N . VAL A 1 215 ? -47.367 28.438 2.248 1.00 18.90 215 VAL A N 1
ATOM 1556 C CA . VAL A 1 215 ? -48.734 27.946 2.136 1.00 18.66 215 VAL A CA 1
ATOM 1557 C C . VAL A 1 215 ? -48.832 26.467 2.396 1.00 18.33 215 VAL A C 1
ATOM 1558 O O . VAL A 1 215 ? -48.007 25.674 1.919 1.00 17.08 215 VAL A O 1
ATOM 1562 N N . THR A 1 216 ? -49.846 26.117 3.187 1.00 19.05 216 THR A N 1
ATOM 1563 C CA . THR A 1 216 ? -50.120 24.741 3.524 1.00 19.82 216 THR A CA 1
ATOM 1564 C C . THR A 1 216 ? -51.599 24.439 3.410 1.00 20.23 216 THR A C 1
ATOM 1565 O O . THR A 1 216 ? -52.444 25.324 3.568 1.00 19.64 216 THR A O 1
ATOM 1569 N N . GLY A 1 217 ? -51.924 23.184 3.137 1.00 21.37 217 GLY A N 1
ATOM 1570 C CA . GLY A 1 217 ? -53.319 22.815 3.104 1.00 23.54 217 GLY A CA 1
ATOM 1571 C C . GLY A 1 217 ? -53.656 21.586 2.300 1.00 25.26 217 GLY A C 1
ATOM 1572 O O . GLY A 1 217 ? -52.772 20.808 1.929 1.00 24.47 217 GLY A O 1
ATOM 1573 N N . ARG A 1 218 ? -54.958 21.427 2.057 1.00 27.12 218 ARG A N 1
ATOM 1574 C CA . ARG A 1 218 ? -55.501 20.307 1.301 1.00 29.47 218 ARG A CA 1
ATOM 1575 C C . ARG A 1 218 ? -55.330 20.515 -0.202 1.00 29.14 218 ARG A C 1
ATOM 1576 O O . ARG A 1 218 ? -55.546 21.615 -0.719 1.00 28.57 218 ARG A O 1
ATOM 1584 N N . GLY A 1 219 ? -54.948 19.440 -0.884 1.00 29.44 219 GLY A N 1
ATOM 1585 C CA . GLY A 1 219 ? -54.795 19.426 -2.322 1.00 29.53 219 GLY A CA 1
ATOM 1586 C C . GLY A 1 219 ? -56.064 19.799 -3.049 1.00 29.81 219 GLY A C 1
ATOM 1587 O O . GLY A 1 219 ? -56.018 20.531 -4.038 1.00 29.48 219 GLY A O 1
ATOM 1588 N N . SER A 1 220 ? -57.200 19.312 -2.549 1.00 30.18 220 SER A N 1
ATOM 1589 C CA . SER A 1 220 ? -58.498 19.559 -3.188 1.00 30.30 220 SER A CA 1
ATOM 1590 C C . SER A 1 220 ? -58.950 21.020 -3.061 1.00 30.42 220 SER A C 1
ATOM 1591 O O . SER A 1 220 ? -59.839 21.464 -3.796 1.00 31.10 220 SER A O 1
ATOM 1594 N N . VAL A 1 221 ? -58.343 21.741 -2.116 1.00 29.78 221 VAL A N 1
ATOM 1595 C CA . VAL A 1 221 ? -58.672 23.130 -1.817 1.00 29.35 221 VAL A CA 1
ATOM 1596 C C . VAL A 1 221 ? -57.672 24.096 -2.493 1.00 28.73 221 VAL A C 1
ATOM 1597 O O . VAL A 1 221 ? -58.096 25.068 -3.139 1.00 29.08 221 VAL A O 1
ATOM 1601 N N . ILE A 1 222 ? -56.369 23.825 -2.417 1.00 27.15 222 ILE A N 1
ATOM 1602 C CA . ILE A 1 222 ? -55.387 24.824 -2.786 1.00 25.85 222 ILE A CA 1
ATOM 1603 C C . ILE A 1 222 ? -54.482 24.569 -3.982 1.00 24.81 222 ILE A C 1
ATOM 1604 O O . ILE A 1 222 ? -53.883 25.473 -4.473 1.00 23.01 222 ILE A O 1
ATOM 1609 N N . GLY A 1 223 ? -54.421 23.324 -4.409 1.00 24.87 223 GLY A N 1
ATOM 1610 C CA . GLY A 1 223 ? -53.472 22.872 -5.430 1.00 24.00 223 GLY A CA 1
ATOM 1611 C C . GLY A 1 223 ? -53.721 23.512 -6.773 1.00 22.95 223 GLY A C 1
ATOM 1612 O O . GLY A 1 223 ? -52.916 24.306 -7.236 1.00 22.58 223 GLY A O 1
ATOM 1613 N N . ASP A 1 224 ? -54.853 23.193 -7.389 1.00 23.11 224 ASP A N 1
ATOM 1614 C CA . ASP A 1 224 ? -55.180 23.770 -8.687 1.00 22.47 224 ASP A CA 1
ATOM 1615 C C . ASP A 1 224 ? -55.226 25.281 -8.598 1.00 21.63 224 ASP A C 1
ATOM 1616 O O . ASP A 1 224 ? -54.780 25.973 -9.507 1.00 21.79 224 ASP A O 1
ATOM 1621 N N . HIS A 1 225 ? -55.776 25.784 -7.499 1.00 20.56 225 HIS A N 1
ATOM 1622 C CA . HIS A 1 225 ? -55.854 27.220 -7.271 1.00 20.15 225 HIS A CA 1
ATOM 1623 C C . HIS A 1 225 ? -54.484 27.917 -7.346 1.00 18.88 225 HIS A C 1
ATOM 1624 O O . HIS A 1 225 ? -54.363 28.967 -7.968 1.00 18.32 225 HIS A O 1
ATOM 1631 N N . LEU A 1 226 ? -53.459 27.316 -6.727 1.00 18.55 226 LEU A N 1
ATOM 1632 C CA . LEU A 1 226 ? -52.095 27.866 -6.759 1.00 18.43 226 LEU A CA 1
ATOM 1633 C C . LEU A 1 226 ? -51.519 27.857 -8.156 1.00 18.66 226 LEU A C 1
ATOM 1634 O O . LEU A 1 226 ? -50.930 28.840 -8.609 1.00 18.48 226 LEU A O 1
ATOM 1639 N N . VAL A 1 227 ? -51.693 26.728 -8.829 1.00 19.51 227 VAL A N 1
ATOM 1640 C CA . VAL A 1 227 ? -51.118 26.504 -10.135 1.00 21.50 227 VAL A CA 1
ATOM 1641 C C . VAL A 1 227 ? -51.802 27.369 -11.182 1.00 22.53 227 VAL A C 1
ATOM 1642 O O . VAL A 1 227 ? -51.142 27.841 -12.112 1.00 23.11 227 VAL A O 1
ATOM 1646 N N . GLU A 1 228 ? -53.103 27.608 -11.029 1.00 23.29 228 GLU A N 1
ATOM 1647 C CA . GLU A 1 228 ? -53.838 28.377 -12.044 1.00 24.29 228 GLU A CA 1
ATOM 1648 C C . GLU A 1 228 ? -53.923 29.879 -11.760 1.00 24.32 228 GLU A C 1
ATOM 1649 O O . GLU A 1 228 ? -54.587 30.615 -12.493 1.00 24.48 228 GLU A O 1
ATOM 1655 N N . HIS A 1 229 ? -53.235 30.336 -10.721 1.00 23.30 229 HIS A N 1
ATOM 1656 C CA . HIS A 1 229 ? -53.409 31.722 -10.242 1.00 22.48 229 HIS A CA 1
ATOM 1657 C C . HIS A 1 229 ? -52.683 32.742 -11.138 1.00 22.61 229 HIS A C 1
ATOM 1658 O O . HIS A 1 229 ? -51.483 32.561 -11.420 1.00 22.34 229 HIS A O 1
ATOM 1665 N N . PRO A 1 230 ? -53.399 33.811 -11.573 1.00 22.64 230 PRO A N 1
ATOM 1666 C CA . PRO A 1 230 ? -52.797 34.824 -12.434 1.00 22.69 230 PRO A CA 1
ATOM 1667 C C . PRO A 1 230 ? -51.633 35.559 -11.784 1.00 22.24 230 PRO A C 1
ATOM 1668 O O . PRO A 1 230 ? -50.808 36.073 -12.498 1.00 22.89 230 PRO A O 1
ATOM 1672 N N . GLY A 1 231 ? -51.523 35.556 -10.453 1.00 21.01 231 GLY A N 1
ATOM 1673 C CA . GLY A 1 231 ? -50.437 36.268 -9.775 1.00 19.97 231 GLY A CA 1
ATOM 1674 C C . GLY A 1 231 ? -49.133 35.471 -9.682 1.00 19.46 231 GLY A C 1
ATOM 1675 O O . GLY A 1 231 ? -48.138 35.962 -9.134 1.00 19.79 231 GLY A O 1
ATOM 1676 N N . ILE A 1 232 ? -49.162 34.226 -10.158 1.00 18.28 232 ILE A N 1
ATOM 1677 C CA . ILE A 1 232 ? -47.974 33.372 -10.198 1.00 18.21 232 ILE A CA 1
ATOM 1678 C C . ILE A 1 232 ? -47.257 33.533 -11.554 1.00 18.59 232 ILE A C 1
ATOM 1679 O O . ILE A 1 232 ? -47.870 33.409 -12.607 1.00 19.25 232 ILE A O 1
ATOM 1684 N N . ASP A 1 233 ? -45.972 33.854 -11.519 1.00 18.71 233 ASP A N 1
ATOM 1685 C CA . ASP A 1 233 ? -45.244 34.207 -12.754 1.00 18.58 233 ASP A CA 1
ATOM 1686 C C . ASP A 1 233 ? -44.284 33.101 -13.185 1.00 18.25 233 ASP A C 1
ATOM 1687 O O . ASP A 1 233 ? -43.744 33.107 -14.307 1.00 17.01 233 ASP A O 1
ATOM 1692 N N . MET A 1 234 ? -44.083 32.138 -12.285 1.00 18.92 234 MET A N 1
ATOM 1693 C CA . MET A 1 234 ? -43.192 31.017 -12.542 1.00 19.36 234 MET A CA 1
ATOM 1694 C C . MET A 1 234 ? -43.481 29.884 -11.574 1.00 17.86 234 MET A C 1
ATOM 1695 O O . MET A 1 234 ? -43.689 30.125 -10.379 1.00 17.63 234 MET A O 1
ATOM 1700 N N . ILE A 1 235 ? -43.479 28.649 -12.076 1.00 16.78 235 ILE A N 1
ATOM 1701 C CA . ILE A 1 235 ? -43.585 27.484 -11.185 1.00 17.68 235 ILE A CA 1
ATOM 1702 C C . ILE A 1 235 ? -42.374 26.565 -11.304 1.00 17.83 235 ILE A C 1
ATOM 1703 O O . ILE A 1 235 ? -41.948 26.256 -12.428 1.00 16.58 235 ILE A O 1
ATOM 1708 N N . THR A 1 236 ? -41.849 26.145 -10.139 1.00 18.22 236 THR A N 1
ATOM 1709 C CA . THR A 1 236 ? -40.847 25.074 -10.009 1.00 18.24 236 THR A CA 1
ATOM 1710 C C . THR A 1 236 ? -41.383 23.967 -9.099 1.00 17.79 236 THR A C 1
ATOM 1711 O O . THR A 1 236 ? -41.790 24.238 -7.959 1.00 18.01 236 THR A O 1
ATOM 1715 N N . PHE A 1 237 ? -41.338 22.731 -9.582 1.00 17.55 237 PHE A N 1
ATOM 1716 C CA . PHE A 1 237 ? -42.002 21.612 -8.899 1.00 19.00 237 PHE A CA 1
ATOM 1717 C C . PHE A 1 237 ? -41.120 20.373 -8.961 1.00 19.56 237 PHE A C 1
ATOM 1718 O O . PHE A 1 237 ? -40.445 20.119 -9.961 1.00 20.35 237 PHE A O 1
ATOM 1726 N N . THR A 1 238 ? -41.118 19.627 -7.863 1.00 18.67 238 THR A N 1
ATOM 1727 C CA . THR A 1 238 ? -40.432 18.361 -7.783 1.00 17.98 238 THR A CA 1
ATOM 1728 C C . THR A 1 238 ? -41.420 17.407 -7.138 1.00 18.04 238 THR A C 1
ATOM 1729 O O . THR A 1 238 ? -41.985 17.703 -6.092 1.00 17.48 238 THR A O 1
ATOM 1733 N N . GLY A 1 239 ? -41.662 16.275 -7.771 1.00 19.29 239 GLY A N 1
ATOM 1734 C CA . GLY A 1 239 ? -42.587 15.284 -7.216 1.00 21.08 239 GLY A CA 1
ATOM 1735 C C . GLY A 1 239 ? -42.931 14.261 -8.278 1.00 22.37 239 GLY A C 1
ATOM 1736 O O . GLY A 1 239 ? -42.160 14.069 -9.225 1.00 21.61 239 GLY A O 1
ATOM 1737 N N . GLY A 1 240 ? -44.092 13.618 -8.128 1.00 23.10 240 GLY A N 1
ATOM 1738 C CA . GLY A 1 240 ? -44.497 12.545 -9.025 1.00 23.54 240 GLY A CA 1
ATOM 1739 C C . GLY A 1 240 ? -44.838 13.044 -10.411 1.00 23.63 240 GLY A C 1
ATOM 1740 O O . GLY A 1 240 ? -45.261 14.202 -10.582 1.00 23.51 240 GLY A O 1
ATOM 1741 N N . THR A 1 241 ? -44.650 12.175 -11.404 1.00 23.52 241 THR A N 1
ATOM 1742 C CA . THR A 1 241 ? -44.850 12.561 -12.806 1.00 23.54 241 THR A CA 1
ATOM 1743 C C . THR A 1 241 ? -46.298 12.950 -13.091 1.00 23.36 241 THR A C 1
ATOM 1744 O O . THR A 1 241 ? -46.544 13.933 -13.788 1.00 23.57 241 THR A O 1
ATOM 1748 N N . THR A 1 242 ? -47.238 12.180 -12.546 1.00 23.15 242 THR A N 1
ATOM 1749 C CA . THR A 1 242 ? -48.659 12.426 -12.707 1.00 23.86 242 THR A CA 1
ATOM 1750 C C . THR A 1 242 ? -49.061 13.819 -12.222 1.00 23.54 242 THR A C 1
ATOM 1751 O O . THR A 1 242 ? -49.679 14.577 -12.978 1.00 23.62 242 THR A O 1
ATOM 1755 N N . THR A 1 243 ? -48.702 14.154 -10.979 1.00 22.62 243 THR A N 1
ATOM 1756 C CA . THR A 1 243 ? -48.929 15.486 -10.432 1.00 22.16 243 THR A CA 1
ATOM 1757 C C . THR A 1 243 ? -48.259 16.582 -11.293 1.00 21.69 243 THR A C 1
ATOM 1758 O O . THR A 1 243 ? -48.853 17.649 -11.540 1.00 20.98 243 THR A O 1
ATOM 1762 N N . GLY A 1 244 ? -47.023 16.309 -11.714 1.00 21.80 244 GLY A N 1
ATOM 1763 C CA . GLY A 1 244 ? -46.263 17.177 -12.626 1.00 22.41 244 GLY A CA 1
ATOM 1764 C C . GLY A 1 244 ? -46.905 17.478 -13.979 1.00 22.78 244 GLY A C 1
ATOM 1765 O O . GLY A 1 244 ? -46.824 18.606 -14.472 1.00 21.26 244 GLY A O 1
ATOM 1766 N N . GLU A 1 245 ? -47.528 16.469 -14.586 1.00 24.89 245 GLU A N 1
ATOM 1767 C CA . GLU A 1 245 ? -48.242 16.643 -15.859 1.00 27.25 245 GLU A CA 1
ATOM 1768 C C . GLU A 1 245 ? -49.477 17.528 -15.666 1.00 27.68 245 GLU A C 1
ATOM 1769 O O . GLU A 1 245 ? -49.821 18.323 -16.547 1.00 27.13 245 GLU A O 1
ATOM 1775 N N . ARG A 1 246 ? -50.134 17.364 -14.514 1.00 28.24 246 ARG A N 1
ATOM 1776 C CA . ARG A 1 246 ? -51.351 18.105 -14.179 1.00 29.30 246 ARG A CA 1
ATOM 1777 C C . ARG A 1 246 ? -50.987 19.572 -13.979 1.00 26.70 246 ARG A C 1
ATOM 1778 O O . ARG A 1 246 ? -51.736 20.457 -14.366 1.00 25.79 246 ARG A O 1
ATOM 1786 N N . ILE A 1 247 ? -49.830 19.809 -13.370 1.00 24.58 247 ILE A N 1
ATOM 1787 C CA . ILE A 1 247 ? -49.294 21.163 -13.218 1.00 23.64 247 ILE A CA 1
ATOM 1788 C C . ILE A 1 247 ? -49.087 21.758 -14.599 1.00 22.75 247 ILE A C 1
ATOM 1789 O O . ILE A 1 247 ? -49.616 22.819 -14.919 1.00 21.94 247 ILE A O 1
ATOM 1794 N N . SER A 1 248 ? -48.316 21.055 -15.418 1.00 22.97 248 SER A N 1
ATOM 1795 C CA . SER A 1 248 ? -47.990 21.545 -16.749 1.00 23.59 248 SER A CA 1
ATOM 1796 C C . SER A 1 248 ? -49.265 21.829 -17.567 1.00 24.07 248 SER A C 1
ATOM 1797 O O . SER A 1 248 ? -49.398 22.884 -18.192 1.00 23.55 248 SER A O 1
ATOM 1800 N N . GLU A 1 249 ? -50.213 20.900 -17.517 1.00 24.98 249 GLU A N 1
ATOM 1801 C CA . GLU A 1 249 ? -51.441 21.017 -18.297 1.00 26.05 249 GLU A CA 1
ATOM 1802 C C . GLU A 1 249 ? -52.281 22.205 -17.824 1.00 25.47 249 GLU A C 1
ATOM 1803 O O . GLU A 1 249 ? -52.828 22.948 -18.639 1.00 24.84 249 GLU A O 1
ATOM 1809 N N . LYS A 1 250 ? -52.335 22.404 -16.509 1.00 25.07 250 LYS A N 1
ATOM 1810 C CA . LYS A 1 250 ? -53.164 23.458 -15.920 1.00 25.39 250 LYS A CA 1
ATOM 1811 C C . LYS A 1 250 ? -52.558 24.878 -15.917 1.00 24.71 250 LYS A C 1
ATOM 1812 O O . LYS A 1 250 ? -53.276 25.854 -16.104 1.00 25.10 250 LYS A O 1
ATOM 1818 N N . ALA A 1 251 ? -51.252 24.996 -15.697 1.00 24.13 251 ALA A N 1
ATOM 1819 C CA . ALA A 1 251 ? -50.572 26.297 -15.726 1.00 23.84 251 ALA A CA 1
ATOM 1820 C C . ALA A 1 251 ? -50.680 26.908 -17.123 1.00 23.66 251 ALA A C 1
ATOM 1821 O O . ALA A 1 251 ? -50.861 26.188 -18.101 1.00 23.25 251 ALA A O 1
ATOM 1823 N N . LYS A 1 252 ? -50.561 28.223 -17.225 1.00 24.35 252 LYS A N 1
ATOM 1824 C CA . LYS A 1 252 ? -50.512 28.855 -18.560 1.00 25.47 252 LYS A CA 1
ATOM 1825 C C . LYS A 1 252 ? -49.790 30.191 -18.590 1.00 24.75 252 LYS A C 1
ATOM 1826 O O . LYS A 1 252 ? -49.730 30.911 -17.590 1.00 23.49 252 LYS A O 1
ATOM 1832 N N . MET A 1 253 ? -49.243 30.490 -19.764 1.00 25.32 253 MET A N 1
ATOM 1833 C CA . MET A 1 253 ? -48.550 31.747 -20.057 1.00 25.60 253 MET A CA 1
ATOM 1834 C C . MET A 1 253 ? -47.329 32.004 -19.187 1.00 24.21 253 MET A C 1
ATOM 1835 O O . MET A 1 253 ? -46.870 33.150 -19.092 1.00 23.97 253 MET A O 1
ATOM 1840 N N . ILE A 1 254 ? -46.803 30.941 -18.566 1.00 23.28 254 ILE A N 1
ATOM 1841 C CA . ILE A 1 254 ? -45.667 31.047 -17.649 1.00 22.41 254 ILE A CA 1
ATOM 1842 C C . ILE A 1 254 ? -44.609 29.926 -17.789 1.00 21.48 254 ILE A C 1
ATOM 1843 O O . ILE A 1 254 ? -44.931 28.807 -18.192 1.00 21.53 254 ILE A O 1
ATOM 1848 N N . PRO A 1 255 ? -43.346 30.227 -17.438 1.00 20.81 255 PRO A N 1
ATOM 1849 C CA . PRO A 1 255 ? -42.331 29.187 -17.366 1.00 20.25 255 PRO A CA 1
ATOM 1850 C C . PRO A 1 255 ? -42.681 28.181 -16.272 1.00 20.28 255 PRO A C 1
ATOM 1851 O O . PRO A 1 255 ? -43.146 28.564 -15.184 1.00 19.87 255 PRO A O 1
ATOM 1855 N N . VAL A 1 256 ? -42.498 26.899 -16.584 1.00 20.41 256 VAL A N 1
ATOM 1856 C CA . VAL A 1 256 ? -42.760 25.831 -15.631 1.00 20.43 256 VAL A CA 1
ATOM 1857 C C . VAL A 1 256 ? -41.542 24.933 -15.611 1.00 21.04 256 VAL A C 1
ATOM 1858 O O . VAL A 1 256 ? -41.068 24.510 -16.656 1.00 22.66 256 VAL A O 1
ATOM 1862 N N . VAL A 1 257 ? -41.012 24.698 -14.420 1.00 20.40 257 VAL A N 1
ATOM 1863 C CA . VAL A 1 257 ? -39.888 23.798 -14.243 1.00 20.35 257 VAL A CA 1
ATOM 1864 C C . VAL A 1 257 ? -40.311 22.573 -13.429 1.00 19.32 257 VAL A C 1
ATOM 1865 O O . VAL A 1 257 ? -40.870 22.686 -12.344 1.00 20.06 257 VAL A O 1
ATOM 1869 N N . LEU A 1 258 ? -40.033 21.400 -13.969 1.00 18.63 258 LEU A N 1
ATOM 1870 C CA . LEU A 1 258 ? -40.514 20.154 -13.379 1.00 17.55 258 LEU A CA 1
ATOM 1871 C C . LEU A 1 258 ? -39.377 19.154 -13.272 1.00 17.84 258 LEU A C 1
ATOM 1872 O O . LEU A 1 258 ? -38.563 19.023 -14.176 1.00 16.80 258 LEU A O 1
ATOM 1877 N N . GLU A 1 259 ? -39.304 18.490 -12.133 1.00 19.41 259 GLU A N 1
ATOM 1878 C CA . GLU A 1 259 ? -38.441 17.319 -12.005 1.00 21.04 259 GLU A CA 1
ATOM 1879 C C . GLU A 1 259 ? -39.278 16.219 -11.375 1.00 20.05 259 GLU A C 1
ATOM 1880 O O . GLU A 1 259 ? -39.732 16.322 -10.223 1.00 18.66 259 GLU A O 1
ATOM 1886 N N . LEU A 1 260 ? -39.490 15.169 -12.159 1.00 19.65 260 LEU A N 1
ATOM 1887 C CA . LEU A 1 260 ? -40.497 14.169 -11.863 1.00 18.83 260 LEU A CA 1
ATOM 1888 C C . LEU A 1 260 ? -39.849 12.782 -11.643 1.00 20.33 260 LEU A C 1
ATOM 1889 O O . LEU A 1 260 ? -38.735 12.680 -11.095 1.00 20.76 260 LEU A O 1
ATOM 1894 N N . GLY A 1 261 ? -40.562 11.738 -12.040 1.00 20.23 261 GLY A N 1
ATOM 1895 C CA . GLY A 1 261 ? -40.150 10.381 -11.793 1.00 20.99 261 GLY A CA 1
ATOM 1896 C C . GLY A 1 261 ? -38.934 9.988 -12.598 1.00 20.89 261 GLY A C 1
ATOM 1897 O O . GLY A 1 261 ? -38.574 10.646 -13.586 1.00 20.83 261 GLY A O 1
ATOM 1898 N N . GLY A 1 262 ? -38.294 8.913 -12.166 1.00 20.05 262 GLY A N 1
ATOM 1899 C CA . GLY A 1 262 ? -37.201 8.349 -12.924 1.00 19.47 262 GLY A CA 1
ATOM 1900 C C . GLY A 1 262 ? -37.322 6.844 -12.954 1.00 19.03 262 GLY A C 1
ATOM 1901 O O . GLY A 1 262 ? -37.973 6.255 -12.091 1.00 20.09 262 GLY A O 1
ATOM 1902 N N . LYS A 1 263 ? -36.679 6.230 -13.934 1.00 18.57 263 LYS A N 1
ATOM 1903 C CA . LYS A 1 263 ? -36.392 4.779 -13.900 1.00 18.98 263 LYS A CA 1
ATOM 1904 C C . LYS A 1 263 ? -34.977 4.571 -14.447 1.00 19.32 263 LYS A C 1
ATOM 1905 O O . LYS A 1 263 ? -34.787 3.904 -15.464 1.00 20.29 263 LYS A O 1
ATOM 1911 N N . ASP A 1 264 ? -33.979 5.146 -13.764 1.00 18.77 264 ASP A N 1
ATOM 1912 C CA . ASP A 1 264 ? -32.605 5.212 -14.277 1.00 18.03 264 ASP A CA 1
ATOM 1913 C C . ASP A 1 264 ? -32.014 3.827 -14.469 1.00 18.77 264 ASP A C 1
ATOM 1914 O O . ASP A 1 264 ? -31.922 3.070 -13.498 1.00 19.28 264 ASP A O 1
ATOM 1919 N N . PRO A 1 265 ? -31.570 3.506 -15.704 1.00 18.90 265 PRO A N 1
ATOM 1920 C CA . PRO A 1 265 ? -30.977 2.191 -15.945 1.00 19.50 265 PRO A CA 1
ATOM 1921 C C . PRO A 1 265 ? -29.506 2.173 -15.607 1.00 19.11 265 PRO A C 1
ATOM 1922 O O . PRO A 1 265 ? -28.830 3.194 -15.754 1.00 19.56 265 PRO A O 1
ATOM 1926 N N . ALA A 1 266 ? -29.017 1.029 -15.151 1.00 18.69 266 ALA A N 1
ATOM 1927 C CA . ALA A 1 266 ? -27.576 0.780 -15.079 1.00 18.30 266 ALA A CA 1
ATOM 1928 C C . ALA A 1 266 ? -27.245 -0.288 -16.083 1.00 18.71 266 ALA A C 1
ATOM 1929 O O . ALA A 1 266 ? -27.730 -1.415 -15.983 1.00 19.06 266 ALA A O 1
ATOM 1931 N N . ILE A 1 267 ? -26.426 0.082 -17.059 1.00 18.69 267 ILE A N 1
ATOM 1932 C CA . ILE A 1 267 ? -26.062 -0.805 -18.130 1.00 18.69 267 ILE A CA 1
ATOM 1933 C C . ILE A 1 267 ? -24.666 -1.372 -17.860 1.00 20.05 267 ILE A C 1
ATOM 1934 O O . ILE A 1 267 ? -23.672 -0.625 -17.788 1.00 19.57 267 ILE A O 1
ATOM 1939 N N . VAL A 1 268 ? -24.600 -2.700 -17.725 1.00 21.08 268 VAL A N 1
ATOM 1940 C CA . VAL A 1 268 ? -23.364 -3.371 -17.342 1.00 21.71 268 VAL A CA 1
ATOM 1941 C C . VAL A 1 268 ? -22.855 -4.260 -18.462 1.00 22.96 268 VAL A C 1
ATOM 1942 O O . VAL A 1 268 ? -23.460 -5.277 -18.802 1.00 23.64 268 VAL A O 1
ATOM 1946 N N . LEU A 1 269 ? -21.718 -3.870 -19.015 1.00 23.69 269 LEU A N 1
ATOM 1947 C CA . LEU A 1 269 ? -21.144 -4.572 -20.143 1.00 25.80 269 LEU A CA 1
ATOM 1948 C C . LEU A 1 269 ? -20.154 -5.638 -19.692 1.00 27.98 269 LEU A C 1
ATOM 1949 O O . LEU A 1 269 ? -19.790 -5.729 -18.513 1.00 27.64 269 LEU A O 1
ATOM 1954 N N . ASP A 1 270 ? -19.745 -6.421 -20.678 1.00 30.04 270 ASP A N 1
ATOM 1955 C CA . ASP A 1 270 ? -18.859 -7.552 -20.572 1.00 32.49 270 ASP A CA 1
ATOM 1956 C C . ASP A 1 270 ? -17.613 -7.298 -19.747 1.00 31.68 270 ASP A C 1
ATOM 1957 O O . ASP A 1 270 ? -17.223 -8.107 -18.909 1.00 31.52 270 ASP A O 1
ATOM 1962 N N . ASP A 1 271 ? -16.982 -6.167 -20.019 1.00 31.05 271 ASP A N 1
ATOM 1963 C CA . ASP A 1 271 ? -15.677 -5.893 -19.480 1.00 30.56 271 ASP A CA 1
ATOM 1964 C C . ASP A 1 271 ? -15.726 -5.144 -18.134 1.00 28.97 271 ASP A C 1
ATOM 1965 O O . ASP A 1 271 ? -14.702 -4.689 -17.659 1.00 29.20 271 ASP A O 1
ATOM 1970 N N . ALA A 1 272 ? -16.902 -5.024 -17.518 1.00 27.22 272 ALA A N 1
ATOM 1971 C CA . ALA A 1 272 ? -17.033 -4.207 -16.299 1.00 25.52 272 ALA A CA 1
ATOM 1972 C C . ALA A 1 272 ? -16.308 -4.755 -15.077 1.00 24.78 272 ALA A C 1
ATOM 1973 O O . ALA A 1 272 ? -16.193 -5.970 -14.899 1.00 25.69 272 ALA A O 1
ATOM 1975 N N . ASP A 1 273 ? -15.802 -3.850 -14.245 1.00 23.10 273 ASP A N 1
ATOM 1976 C CA . ASP A 1 273 ? -15.348 -4.214 -12.902 1.00 22.64 273 ASP A CA 1
ATOM 1977 C C . ASP A 1 273 ? -16.627 -4.467 -12.138 1.00 22.20 273 ASP A C 1
ATOM 1978 O O . ASP A 1 273 ? -17.353 -3.512 -11.794 1.00 20.97 273 ASP A O 1
ATOM 1983 N N . LEU A 1 274 ? -16.913 -5.747 -11.890 1.00 22.63 274 LEU A N 1
ATOM 1984 C CA . LEU A 1 274 ? -18.220 -6.145 -11.375 1.00 23.21 274 LEU A CA 1
ATOM 1985 C C . LEU A 1 274 ? -18.377 -5.860 -9.892 1.00 23.40 274 LEU A C 1
ATOM 1986 O O . LEU A 1 274 ? -19.506 -5.773 -9.390 1.00 23.46 274 LEU A O 1
ATOM 1991 N N . LYS A 1 275 ? -17.248 -5.715 -9.201 1.00 23.51 275 LYS A N 1
ATOM 1992 C CA . LYS A 1 275 ? -17.235 -5.323 -7.788 1.00 24.33 275 LYS A CA 1
ATOM 1993 C C . LYS A 1 275 ? -17.611 -3.855 -7.637 1.00 23.99 275 LYS A C 1
ATOM 1994 O O . LYS A 1 275 ? -18.552 -3.532 -6.924 1.00 23.58 275 LYS A O 1
ATOM 2000 N N . LEU A 1 276 ? -16.898 -2.974 -8.344 1.00 24.16 276 LEU A N 1
ATOM 2001 C CA . LEU A 1 276 ? -17.231 -1.556 -8.350 1.00 24.17 276 LEU A CA 1
ATOM 2002 C C . LEU A 1 276 ? -18.642 -1.323 -8.886 1.00 22.95 276 LEU A C 1
ATOM 2003 O O . LEU A 1 276 ? -19.356 -0.443 -8.400 1.00 22.62 276 LEU A O 1
ATOM 2008 N N . THR A 1 277 ? -19.047 -2.129 -9.864 1.00 21.75 277 THR A N 1
ATOM 2009 C CA . THR A 1 277 ? -20.395 -2.040 -10.376 1.00 20.71 277 THR A CA 1
ATOM 2010 C C . THR A 1 277 ? -21.435 -2.387 -9.323 1.00 20.27 277 THR A C 1
ATOM 2011 O O . THR A 1 277 ? -22.363 -1.621 -9.119 1.00 19.89 277 THR A O 1
ATOM 2015 N N . ALA A 1 278 ? -21.271 -3.524 -8.647 1.00 20.45 278 ALA A N 1
ATOM 2016 C CA . ALA A 1 278 ? -22.225 -3.950 -7.625 1.00 20.58 278 ALA A CA 1
ATOM 2017 C C . ALA A 1 278 ? -22.407 -2.904 -6.524 1.00 20.63 278 ALA A C 1
ATOM 2018 O O . ALA A 1 278 ? -23.526 -2.612 -6.110 1.00 19.99 278 ALA A O 1
ATOM 2020 N N . SER A 1 279 ? -21.284 -2.353 -6.075 1.00 20.69 279 SER A N 1
ATOM 2021 C CA . SER A 1 279 ? -21.244 -1.372 -5.002 1.00 20.42 279 SER A CA 1
ATOM 2022 C C . SER A 1 279 ? -21.934 -0.061 -5.391 1.00 19.41 279 SER A C 1
ATOM 2023 O O . SER A 1 279 ? -22.707 0.487 -4.612 1.00 18.57 279 SER A O 1
ATOM 2026 N N . GLN A 1 280 ? -21.649 0.447 -6.586 1.00 19.15 280 GLN A N 1
ATOM 2027 C CA . GLN A 1 280 ? -22.312 1.674 -7.048 1.00 20.88 280 GLN A CA 1
ATOM 2028 C C . GLN A 1 280 ? -23.824 1.458 -7.201 1.00 22.96 280 GLN A C 1
ATOM 2029 O O . GLN A 1 280 ? -24.626 2.332 -6.859 1.00 23.52 280 GLN A O 1
ATOM 2035 N N . ILE A 1 281 ? -24.201 0.272 -7.681 1.00 24.27 281 ILE A N 1
ATOM 2036 C CA . ILE A 1 281 ? -25.598 -0.055 -7.960 1.00 25.31 281 ILE A CA 1
ATOM 2037 C C . ILE A 1 281 ? -26.420 -0.116 -6.685 1.00 25.25 281 ILE A C 1
ATOM 2038 O O . ILE A 1 281 ? -27.500 0.472 -6.605 1.00 24.94 281 ILE A O 1
ATOM 2043 N N . VAL A 1 282 ? -25.894 -0.832 -5.697 1.00 25.49 282 VAL A N 1
ATOM 2044 C CA . VAL A 1 282 ? -26.617 -1.043 -4.462 1.00 25.92 282 VAL A CA 1
ATOM 2045 C C . VAL A 1 282 ? -26.734 0.266 -3.697 1.00 25.65 282 VAL A C 1
ATOM 2046 O O . VAL A 1 282 ? -27.816 0.626 -3.230 1.00 25.67 282 VAL A O 1
ATOM 2050 N N . SER A 1 283 ? -25.622 0.982 -3.589 1.00 25.34 283 SER A N 1
ATOM 2051 C CA . SER A 1 283 ? -25.624 2.278 -2.933 1.00 25.16 283 SER A CA 1
ATOM 2052 C C . SER A 1 283 ? -26.662 3.219 -3.568 1.00 25.18 283 SER A C 1
ATOM 2053 O O . SER A 1 283 ? -27.447 3.845 -2.860 1.00 25.95 283 SER A O 1
ATOM 2056 N N . GLY A 1 284 ? -26.675 3.301 -4.896 1.00 24.46 284 GLY A N 1
ATOM 2057 C CA . GLY A 1 284 ? -27.618 4.167 -5.597 1.00 23.37 284 GLY A CA 1
ATOM 2058 C C . GLY A 1 284 ? -29.075 3.746 -5.546 1.00 22.75 284 GLY A C 1
ATOM 2059 O O . GLY A 1 284 ? -29.945 4.575 -5.308 1.00 22.87 284 GLY A O 1
ATOM 2060 N N . ALA A 1 285 ? -29.339 2.461 -5.767 1.00 22.76 285 ALA A N 1
ATOM 2061 C CA . ALA A 1 285 ? -30.709 1.907 -5.772 1.00 22.92 285 ALA A CA 1
ATOM 2062 C C . ALA A 1 285 ? -31.435 1.952 -4.420 1.00 23.81 285 ALA A C 1
ATOM 2063 O O . ALA A 1 285 ? -32.656 2.145 -4.357 1.00 23.58 285 ALA A O 1
ATOM 2065 N N . PHE A 1 286 ? -30.683 1.745 -3.341 1.00 24.43 286 PHE A N 1
ATOM 2066 C CA . PHE A 1 286 ? -31.268 1.509 -2.028 1.00 25.27 286 PHE A CA 1
ATOM 2067 C C . PHE A 1 286 ? -31.045 2.648 -1.028 1.00 25.74 286 PHE A C 1
ATOM 2068 O O . PHE A 1 286 ? -31.529 2.589 0.095 1.00 26.70 286 PHE A O 1
ATOM 2076 N N . SER A 1 287 ? -30.334 3.700 -1.441 1.00 24.99 287 SER A N 1
ATOM 2077 C CA . SER A 1 287 ? -30.227 4.892 -0.622 1.00 24.67 287 SER A CA 1
ATOM 2078 C C . SER A 1 287 ? -31.646 5.432 -0.355 1.00 24.02 287 SER A C 1
ATOM 2079 O O . SER A 1 287 ? -32.492 5.418 -1.253 1.00 23.35 287 SER A O 1
ATOM 2082 N N . TYR A 1 288 ? -31.899 5.856 0.889 1.00 23.84 288 TYR A N 1
ATOM 2083 C CA . TYR A 1 288 ? -33.232 6.247 1.348 1.00 24.08 288 TYR A CA 1
ATOM 2084 C C . TYR A 1 288 ? -34.326 5.251 0.912 1.00 24.10 288 TYR A C 1
ATOM 2085 O O . TYR A 1 288 ? -35.458 5.621 0.627 1.00 24.14 288 TYR A O 1
ATOM 2094 N N . SER A 1 289 ? -33.960 3.972 0.891 1.00 24.51 289 SER A N 1
ATOM 2095 C CA . SER A 1 289 ? -34.864 2.881 0.537 1.00 24.78 289 SER A CA 1
ATOM 2096 C C . SER A 1 289 ? -35.491 3.008 -0.847 1.00 24.14 289 SER A C 1
ATOM 2097 O O . SER A 1 289 ? -36.612 2.546 -1.072 1.00 24.36 289 SER A O 1
ATOM 2100 N N . GLY A 1 290 ? -34.777 3.644 -1.771 1.00 23.40 290 GLY A N 1
ATOM 2101 C CA . GLY A 1 290 ? -35.261 3.783 -3.140 1.00 22.61 290 GLY A CA 1
ATOM 2102 C C . GLY A 1 290 ? -36.252 4.920 -3.333 1.00 22.19 290 GLY A C 1
ATOM 2103 O O . GLY A 1 290 ? -36.840 5.065 -4.412 1.00 22.15 290 GLY A O 1
ATOM 2104 N N . GLN A 1 291 ? -36.450 5.738 -2.306 1.00 21.54 291 GLN A N 1
ATOM 2105 C CA . GLN A 1 291 ? -37.477 6.788 -2.418 1.00 21.11 291 GLN A CA 1
ATOM 2106 C C . GLN A 1 291 ? -36.878 8.042 -3.050 1.00 21.00 291 GLN A C 1
ATOM 2107 O O . GLN A 1 291 ? -36.926 9.135 -2.497 1.00 20.67 291 GLN A O 1
ATOM 2113 N N . ARG A 1 292 ? -36.306 7.864 -4.236 1.00 21.85 292 ARG A N 1
ATOM 2114 C CA . ARG A 1 292 ? -35.556 8.920 -4.881 1.00 22.19 292 ARG A CA 1
ATOM 2115 C C . ARG A 1 292 ? -35.804 8.845 -6.382 1.00 22.03 292 ARG A C 1
ATOM 2116 O O . ARG A 1 292 ? -35.846 7.766 -6.965 1.00 22.59 292 ARG A O 1
ATOM 2124 N N . CYS A 1 293 ? -36.026 10.003 -6.980 1.00 21.94 293 CYS A N 1
ATOM 2125 C CA . CYS A 1 293 ? -36.289 10.120 -8.419 1.00 22.80 293 CYS A CA 1
ATOM 2126 C C . CYS A 1 293 ? -35.041 9.757 -9.224 1.00 22.66 293 CYS A C 1
ATOM 2127 O O . CYS A 1 293 ? -35.131 9.088 -10.255 1.00 22.49 293 CYS A O 1
ATOM 2130 N N . THR A 1 294 ? -33.892 10.197 -8.713 1.00 22.55 294 THR A N 1
ATOM 2131 C CA . THR A 1 294 ? -32.576 9.907 -9.254 1.00 23.00 294 THR A CA 1
ATOM 2132 C C . THR A 1 294 ? -31.994 8.768 -8.448 1.00 23.81 294 THR A C 1
ATOM 2133 O O . THR A 1 294 ? -31.612 8.939 -7.281 1.00 24.67 294 THR A O 1
ATOM 2137 N N . ALA A 1 295 ? -31.955 7.594 -9.072 1.00 23.20 295 ALA A N 1
ATOM 2138 C CA . ALA A 1 295 ? -31.549 6.364 -8.417 1.00 22.33 295 ALA A CA 1
ATOM 2139 C C . ALA A 1 295 ? -31.658 5.242 -9.429 1.00 22.11 295 ALA A C 1
ATOM 2140 O O . ALA A 1 295 ? -32.588 5.197 -10.244 1.00 21.93 295 ALA A O 1
ATOM 2142 N N . ILE A 1 296 ? -30.688 4.341 -9.395 1.00 21.83 296 ILE A N 1
ATOM 2143 C CA . ILE A 1 296 ? -30.713 3.207 -10.283 1.00 22.25 296 ILE A CA 1
ATOM 2144 C C . ILE A 1 296 ? -31.930 2.384 -9.889 1.00 22.25 296 ILE A C 1
ATOM 2145 O O . ILE A 1 296 ? -32.106 2.054 -8.704 1.00 22.69 296 ILE A O 1
ATOM 2150 N N . LYS A 1 297 ? -32.787 2.109 -10.867 1.00 21.92 297 LYS A N 1
ATOM 2151 C CA . LYS A 1 297 ? -34.013 1.335 -10.644 1.00 22.38 297 LYS A CA 1
ATOM 2152 C C . LYS A 1 297 ? -34.150 0.144 -11.576 1.00 23.16 297 LYS A C 1
ATOM 2153 O O . LYS A 1 297 ? -35.128 -0.626 -11.469 1.00 24.19 297 LYS A O 1
ATOM 2159 N N . ARG A 1 298 ? -33.192 0.015 -12.491 1.00 22.30 298 ARG A N 1
ATOM 2160 C CA . ARG A 1 298 ? -33.171 -1.035 -13.501 1.00 23.33 298 ARG A CA 1
ATOM 2161 C C . ARG A 1 298 ? -31.720 -1.394 -13.759 1.00 22.75 298 ARG A C 1
ATOM 2162 O O . ARG A 1 298 ? -30.902 -0.500 -13.936 1.00 22.87 298 ARG A O 1
ATOM 2170 N N . VAL A 1 299 ? -31.409 -2.681 -13.820 1.00 21.78 299 VAL A N 1
ATOM 2171 C CA . VAL A 1 299 ? -30.102 -3.126 -14.294 1.00 21.66 299 VAL A CA 1
ATOM 2172 C C . VAL A 1 299 ? -30.243 -3.983 -15.556 1.00 22.59 299 VAL A C 1
ATOM 2173 O O . VAL A 1 299 ? -30.929 -5.017 -15.558 1.00 23.13 299 VAL A O 1
ATOM 2177 N N . PHE A 1 300 ? -29.590 -3.545 -16.617 1.00 22.88 300 PHE A N 1
ATOM 2178 C CA . PHE A 1 300 ? -29.493 -4.319 -17.839 1.00 24.30 300 PHE A CA 1
ATOM 2179 C C . PHE A 1 300 ? -28.075 -4.867 -17.874 1.00 25.35 300 PHE A C 1
ATOM 2180 O O . PHE A 1 300 ? -27.100 -4.120 -18.050 1.00 24.68 300 PHE A O 1
ATOM 2188 N N . VAL A 1 301 ? -27.962 -6.172 -17.651 1.00 26.85 301 VAL A N 1
ATOM 2189 C CA . VAL A 1 301 ? -26.651 -6.808 -17.604 1.00 27.77 301 VAL A CA 1
ATOM 2190 C C . VAL A 1 301 ? -26.502 -7.860 -18.689 1.00 29.31 301 VAL A C 1
ATOM 2191 O O . VAL A 1 301 ? -27.344 -8.748 -18.836 1.00 30.34 301 VAL A O 1
ATOM 2195 N N . GLN A 1 302 ? -25.425 -7.730 -19.453 1.00 30.05 302 GLN A N 1
ATOM 2196 C CA . GLN A 1 302 ? -25.040 -8.703 -20.464 1.00 32.00 302 GLN A CA 1
ATOM 2197 C C . GLN A 1 302 ? -24.978 -10.124 -19.883 1.00 32.70 302 GLN A C 1
ATOM 2198 O O . GLN A 1 302 ? -24.501 -10.320 -18.764 1.00 32.34 302 GLN A O 1
ATOM 2204 N N . ASP A 1 303 ? -25.469 -11.101 -20.644 1.00 33.59 303 ASP A N 1
ATOM 2205 C CA . ASP A 1 303 ? -25.636 -12.462 -20.138 1.00 34.89 303 ASP A CA 1
ATOM 2206 C C . ASP A 1 303 ? -24.400 -13.031 -19.436 1.00 33.91 303 ASP A C 1
ATOM 2207 O O . ASP A 1 303 ? -24.521 -13.655 -18.374 1.00 33.58 303 ASP A O 1
ATOM 2212 N N . SER A 1 304 ? -23.226 -12.786 -20.020 1.00 33.04 304 SER A N 1
ATOM 2213 C CA . SER A 1 304 ? -21.994 -13.449 -19.594 1.00 32.87 304 SER A CA 1
ATOM 2214 C C . SER A 1 304 ? -21.548 -13.104 -18.165 1.00 32.83 304 SER A C 1
ATOM 2215 O O . SER A 1 304 ? -20.933 -13.933 -17.483 1.00 33.51 304 SER A O 1
ATOM 2218 N N . VAL A 1 305 ? -21.888 -11.904 -17.702 1.00 31.84 305 VAL A N 1
ATOM 2219 C CA . VAL A 1 305 ? -21.427 -11.443 -16.389 1.00 31.42 305 VAL A CA 1
ATOM 2220 C C . VAL A 1 305 ? -22.552 -11.365 -15.363 1.00 31.55 305 VAL A C 1
ATOM 2221 O O . VAL A 1 305 ? -22.313 -11.073 -14.181 1.00 31.81 305 VAL A O 1
ATOM 2225 N N . ALA A 1 306 ? -23.769 -11.653 -15.823 1.00 31.41 306 ALA A N 1
ATOM 2226 C CA . ALA A 1 306 ? -24.973 -11.528 -15.013 1.00 31.21 306 ALA A CA 1
ATOM 2227 C C . ALA A 1 306 ? -24.920 -12.347 -13.724 1.00 31.57 306 ALA A C 1
ATOM 2228 O O . ALA A 1 306 ? -25.177 -11.809 -12.648 1.00 30.41 306 ALA A O 1
ATOM 2230 N N . ASP A 1 307 ? -24.584 -13.635 -13.844 1.00 32.69 307 ASP A N 1
ATOM 2231 C CA . ASP A 1 307 ? -24.434 -14.530 -12.687 1.00 34.42 307 ASP A CA 1
ATOM 2232 C C . ASP A 1 307 ? -23.540 -13.907 -11.618 1.00 33.02 307 ASP A C 1
ATOM 2233 O O . ASP A 1 307 ? -23.929 -13.786 -10.452 1.00 33.04 307 ASP A O 1
ATOM 2238 N N . GLN A 1 308 ? -22.338 -13.523 -12.029 1.00 31.65 308 GLN A N 1
ATOM 2239 C CA . GLN A 1 308 ? -21.366 -12.909 -11.136 1.00 30.86 308 GLN A CA 1
ATOM 2240 C C . GLN A 1 308 ? -21.921 -11.610 -10.512 1.00 29.56 308 GLN A C 1
ATOM 2241 O O . GLN A 1 308 ? -21.936 -11.464 -9.282 1.00 29.28 308 GLN A O 1
ATOM 2247 N N . LEU A 1 309 ? -22.425 -10.710 -11.359 1.00 28.08 309 LEU A N 1
ATOM 2248 C CA . LEU A 1 309 ? -22.933 -9.404 -10.901 1.00 27.04 309 LEU A CA 1
ATOM 2249 C C . LEU A 1 309 ? -24.047 -9.524 -9.879 1.00 27.47 309 LEU A C 1
ATOM 2250 O O . LEU A 1 309 ? -24.066 -8.800 -8.877 1.00 27.35 309 LEU A O 1
ATOM 2255 N N . VAL A 1 310 ? -24.983 -10.425 -10.171 1.00 28.17 310 VAL A N 1
ATOM 2256 C CA . VAL A 1 310 ? -26.131 -10.706 -9.324 1.00 28.79 310 VAL A CA 1
ATOM 2257 C C . VAL A 1 310 ? -25.691 -11.337 -7.995 1.00 29.33 310 VAL A C 1
ATOM 2258 O O . VAL A 1 310 ? -26.255 -11.029 -6.942 1.00 28.98 310 VAL A O 1
ATOM 2262 N N . ALA A 1 311 ? -24.674 -12.200 -8.049 1.00 29.94 311 ALA A N 1
ATOM 2263 C CA . ALA A 1 311 ? -23.998 -12.653 -6.825 1.00 30.39 311 ALA A CA 1
ATOM 2264 C C . ALA A 1 311 ? -23.379 -11.474 -6.039 1.00 29.94 311 ALA A C 1
ATOM 2265 O O . ALA A 1 311 ? -23.597 -11.362 -4.832 1.00 30.43 311 ALA A O 1
ATOM 2267 N N . ASN A 1 312 ? -22.615 -10.608 -6.713 1.00 29.20 312 ASN A N 1
ATOM 2268 C CA . ASN A 1 312 ? -22.039 -9.409 -6.067 1.00 29.05 312 ASN A CA 1
ATOM 2269 C C . ASN A 1 312 ? -23.112 -8.522 -5.436 1.00 28.21 312 ASN A C 1
ATOM 2270 O O . ASN A 1 312 ? -22.939 -8.012 -4.331 1.00 28.76 312 ASN A O 1
ATOM 2275 N N . ILE A 1 313 ? -24.220 -8.342 -6.153 1.00 27.02 313 ILE A N 1
ATOM 2276 C CA . ILE A 1 313 ? -25.319 -7.481 -5.699 1.00 26.49 313 ILE A CA 1
ATOM 2277 C C . ILE A 1 313 ? -26.057 -8.057 -4.488 1.00 27.67 313 ILE A C 1
ATOM 2278 O O . ILE A 1 313 ? -26.272 -7.346 -3.508 1.00 28.01 313 ILE A O 1
ATOM 2283 N N . LYS A 1 314 ? -26.417 -9.342 -4.564 1.00 28.69 314 LYS A N 1
ATOM 2284 C CA . LYS A 1 314 ? -27.038 -10.109 -3.461 1.00 30.31 314 LYS A CA 1
ATOM 2285 C C . LYS A 1 314 ? -26.240 -9.998 -2.163 1.00 31.67 314 LYS A C 1
ATOM 2286 O O . LYS A 1 314 ? -26.804 -9.771 -1.079 1.00 32.88 314 LYS A O 1
ATOM 2292 N N . GLU A 1 315 ? -24.932 -10.193 -2.282 1.00 31.70 315 GLU A N 1
ATOM 2293 C CA . GLU A 1 315 ? -24.019 -10.148 -1.150 1.00 32.79 315 GLU A CA 1
ATOM 2294 C C . GLU A 1 315 ? -24.121 -8.802 -0.424 1.00 32.50 315 GLU A C 1
ATOM 2295 O O . GLU A 1 315 ? -24.291 -8.756 0.803 1.00 32.89 315 GLU A O 1
ATOM 2301 N N . LEU A 1 316 ? -24.024 -7.718 -1.186 1.00 31.99 316 LEU A N 1
ATOM 2302 C CA . LEU A 1 316 ? -24.100 -6.375 -0.614 1.00 32.76 316 LEU A CA 1
ATOM 2303 C C . LEU A 1 316 ? -25.480 -6.027 -0.060 1.00 33.31 316 LEU A C 1
ATOM 2304 O O . LEU A 1 316 ? -25.571 -5.332 0.936 1.00 34.11 316 LEU A O 1
ATOM 2309 N N . VAL A 1 317 ? -26.539 -6.520 -0.695 1.00 33.56 317 VAL A N 1
ATOM 2310 C CA . VAL A 1 317 ? -27.917 -6.235 -0.255 1.00 34.27 317 VAL A CA 1
ATOM 2311 C C . VAL A 1 317 ? -28.220 -6.885 1.092 1.00 35.57 317 VAL A C 1
ATOM 2312 O O . VAL A 1 317 ? -28.888 -6.289 1.931 1.00 34.87 317 VAL A O 1
ATOM 2316 N N . GLU A 1 318 ? -27.696 -8.095 1.299 1.00 37.57 318 GLU A N 1
ATOM 2317 C CA . GLU A 1 318 ? -27.883 -8.816 2.565 1.00 39.65 318 GLU A CA 1
ATOM 2318 C C . GLU A 1 318 ? -27.094 -8.215 3.722 1.00 40.12 318 GLU A C 1
ATOM 2319 O O . GLU A 1 318 ? -27.449 -8.401 4.891 1.00 41.16 318 GLU A O 1
ATOM 2325 N N . GLN A 1 319 ? -26.043 -7.475 3.387 1.00 39.49 319 GLN A N 1
ATOM 2326 C CA . GLN A 1 319 ? -25.293 -6.714 4.370 1.00 39.55 319 GLN A CA 1
ATOM 2327 C C . GLN A 1 319 ? -26.131 -5.543 4.885 1.00 38.49 319 GLN A C 1
ATOM 2328 O O . GLN A 1 319 ? -25.910 -5.088 6.001 1.00 39.10 319 GLN A O 1
ATOM 2334 N N . LEU A 1 320 ? -27.099 -5.074 4.087 1.00 36.89 320 LEU A N 1
ATOM 2335 C CA . LEU A 1 320 ? -27.906 -3.890 4.443 1.00 35.37 320 LEU A CA 1
ATOM 2336 C C . LEU A 1 320 ? -28.654 -3.967 5.771 1.00 35.43 320 LEU A C 1
ATOM 2337 O O . LEU A 1 320 ? -29.462 -4.874 6.001 1.00 36.02 320 LEU A O 1
ATOM 2342 N N . THR A 1 321 ? -28.384 -2.990 6.632 1.00 35.21 321 THR A N 1
ATOM 2343 C CA . THR A 1 321 ? -29.084 -2.862 7.906 1.00 36.16 321 THR A CA 1
ATOM 2344 C C . THR A 1 321 ? -30.488 -2.392 7.609 1.00 36.04 321 THR A C 1
ATOM 2345 O O . THR A 1 321 ? -30.671 -1.427 6.872 1.00 35.77 321 THR A O 1
ATOM 2349 N N . VAL A 1 322 ? -31.483 -3.089 8.151 1.00 36.39 322 VAL A N 1
ATOM 2350 C CA . VAL A 1 322 ? -32.870 -2.712 7.894 1.00 35.82 322 VAL A CA 1
ATOM 2351 C C . VAL A 1 322 ? -33.625 -2.450 9.196 1.00 35.94 322 VAL A C 1
ATOM 2352 O O . VAL A 1 322 ? -33.706 -3.319 10.066 1.00 36.53 322 VAL A O 1
ATOM 2356 N N . GLY A 1 323 ? -34.143 -1.234 9.340 1.00 35.22 323 GLY A N 1
ATOM 2357 C CA . GLY A 1 323 ? -34.817 -0.841 10.577 1.00 36.23 323 GLY A CA 1
ATOM 2358 C C . GLY A 1 323 ? -35.116 0.643 10.719 1.00 36.03 323 GLY A C 1
ATOM 2359 O O . GLY A 1 323 ? -35.559 1.282 9.759 1.00 34.93 323 GLY A O 1
ATOM 2360 N N . SER A 1 324 ? -34.845 1.178 11.916 1.00 36.78 324 SER A N 1
ATOM 2361 C CA . SER A 1 324 ? -35.268 2.533 12.330 1.00 36.91 324 SER A CA 1
ATOM 2362 C C . SER A 1 324 ? -34.442 3.689 11.733 1.00 36.33 324 SER A C 1
ATOM 2363 O O . SER A 1 324 ? -33.246 3.519 11.434 1.00 36.60 324 SER A O 1
ATOM 2366 N N . PRO A 1 325 ? -35.086 4.857 11.545 1.00 35.31 325 PRO A N 1
ATOM 2367 C CA . PRO A 1 325 ? -34.389 6.072 11.140 1.00 34.43 325 PRO A CA 1
ATOM 2368 C C . PRO A 1 325 ? -33.359 6.548 12.171 1.00 34.49 325 PRO A C 1
ATOM 2369 O O . PRO A 1 325 ? -32.223 6.857 11.790 1.00 33.16 325 PRO A O 1
ATOM 2373 N N . GLU A 1 326 ? -33.741 6.590 13.453 1.00 35.57 326 GLU A N 1
ATOM 2374 C CA . GLU A 1 326 ? -32.819 7.001 14.525 1.00 36.49 326 GLU A CA 1
ATOM 2375 C C . GLU A 1 326 ? -31.567 6.129 14.658 1.00 36.68 326 GLU A C 1
ATOM 2376 O O . GLU A 1 326 ? -30.597 6.525 15.311 1.00 36.66 326 GLU A O 1
ATOM 2382 N N . ASP A 1 327 ? -31.585 4.949 14.046 1.00 37.05 327 ASP A N 1
ATOM 2383 C CA . ASP A 1 327 ? -30.459 4.021 14.170 1.00 38.30 327 ASP A CA 1
ATOM 2384 C C . ASP A 1 327 ? -29.548 4.038 12.962 1.00 37.99 327 ASP A C 1
ATOM 2385 O O . ASP A 1 327 ? -28.596 3.266 12.900 1.00 38.16 327 ASP A O 1
ATOM 2390 N N . ASP A 1 328 ? -29.846 4.921 12.011 1.00 37.82 328 ASP A N 1
ATOM 2391 C CA . ASP A 1 328 ? -29.106 4.993 10.756 1.00 37.83 328 ASP A CA 1
ATOM 2392 C C . ASP A 1 328 ? -29.083 3.647 10.037 1.00 37.12 328 ASP A C 1
ATOM 2393 O O . ASP A 1 328 ? -28.023 3.169 9.635 1.00 36.91 328 ASP A O 1
ATOM 2398 N N . ALA A 1 329 ? -30.264 3.041 9.915 1.00 36.60 329 ALA A N 1
ATOM 2399 C CA . ALA A 1 329 ? -30.452 1.823 9.144 1.00 36.55 329 ALA A CA 1
ATOM 2400 C C . ALA A 1 329 ? -30.372 2.153 7.663 1.00 35.64 329 ALA A C 1
ATOM 2401 O O . ALA A 1 329 ? -30.795 3.230 7.250 1.00 34.92 329 ALA A O 1
ATOM 2403 N N . ASP A 1 330 ? -29.826 1.232 6.870 1.00 35.97 330 ASP A N 1
ATOM 2404 C CA . ASP A 1 330 ? -29.756 1.412 5.411 1.00 35.40 330 ASP A CA 1
ATOM 2405 C C . ASP A 1 330 ? -31.157 1.542 4.820 1.00 34.68 330 ASP A C 1
ATOM 2406 O O . ASP A 1 330 ? -31.476 2.527 4.151 1.00 34.54 330 ASP A O 1
ATOM 2411 N N . ILE A 1 331 ? -31.987 0.542 5.093 1.00 34.69 331 ILE A N 1
ATOM 2412 C CA . ILE A 1 331 ? -33.384 0.524 4.693 1.00 33.97 331 ILE A CA 1
ATOM 2413 C C . ILE A 1 331 ? -34.258 0.874 5.900 1.00 33.82 331 ILE A C 1
ATOM 2414 O O . ILE A 1 331 ? -34.170 0.237 6.962 1.00 35.02 331 ILE A O 1
ATOM 2419 N N . THR A 1 332 ? -35.084 1.896 5.732 1.00 32.13 332 THR A N 1
ATOM 2420 C CA . THR A 1 332 ? -35.996 2.345 6.767 1.00 31.73 332 THR A CA 1
ATOM 2421 C C . THR A 1 332 ? -37.423 2.286 6.205 1.00 30.99 332 THR A C 1
ATOM 2422 O O . THR A 1 332 ? -37.613 1.994 5.022 1.00 29.70 332 THR A O 1
ATOM 2426 N N . PRO A 1 333 ? -38.437 2.540 7.048 1.00 31.51 333 PRO A N 1
ATOM 2427 C CA . PRO A 1 333 ? -39.820 2.365 6.556 1.00 31.65 333 PRO A CA 1
ATOM 2428 C C . PRO A 1 333 ? -40.163 3.344 5.435 1.00 31.15 333 PRO A C 1
ATOM 2429 O O . PRO A 1 333 ? -39.768 4.504 5.513 1.00 30.44 333 PRO A O 1
ATOM 2433 N N . VAL A 1 334 ? -40.878 2.879 4.407 1.00 31.61 334 VAL A N 1
ATOM 2434 C CA . VAL A 1 334 ? -41.340 3.761 3.323 1.00 31.63 334 VAL A CA 1
ATOM 2435 C C . VAL A 1 334 ? -42.445 4.726 3.798 1.00 32.35 334 VAL A C 1
ATOM 2436 O O . VAL A 1 334 ? -43.119 4.463 4.802 1.00 33.40 334 VAL A O 1
ATOM 2440 N N . ILE A 1 335 ? -42.622 5.824 3.071 1.00 32.11 335 ILE A N 1
ATOM 2441 C CA . ILE A 1 335 ? -43.404 6.993 3.533 1.00 32.34 335 ILE A CA 1
ATOM 2442 C C . ILE A 1 335 ? -44.809 6.729 4.140 1.00 34.34 335 ILE A C 1
ATOM 2443 O O . ILE A 1 335 ? -45.143 7.265 5.198 1.00 34.38 335 ILE A O 1
ATOM 2448 N N . ASP A 1 336 ? -45.609 5.898 3.479 1.00 35.97 336 ASP A N 1
ATOM 2449 C CA . ASP A 1 336 ? -46.947 5.584 3.974 1.00 37.38 336 ASP A CA 1
ATOM 2450 C C . ASP A 1 336 ? -47.473 4.228 3.533 1.00 38.40 336 ASP A C 1
ATOM 2451 O O . ASP A 1 336 ? -46.732 3.376 3.015 1.00 38.11 336 ASP A O 1
ATOM 2456 N N . GLU A 1 337 ? -48.776 4.065 3.750 1.00 39.21 337 GLU A N 1
ATOM 2457 C CA . GLU A 1 337 ? -49.515 2.836 3.487 1.00 40.08 337 GLU A CA 1
ATOM 2458 C C . GLU A 1 337 ? -49.735 2.592 2.019 1.00 38.95 337 GLU A C 1
ATOM 2459 O O . GLU A 1 337 ? -49.599 1.461 1.546 1.00 39.05 337 GLU A O 1
ATOM 2465 N N . LYS A 1 338 ? -50.105 3.655 1.312 1.00 37.99 338 LYS A N 1
ATOM 2466 C CA . LYS A 1 338 ? -50.304 3.571 -0.116 1.00 37.36 338 LYS A CA 1
ATOM 2467 C C . LYS A 1 338 ? -49.018 2.993 -0.672 1.00 35.56 338 LYS A C 1
ATOM 2468 O O . LYS A 1 338 ? -49.023 1.896 -1.233 1.00 35.38 338 LYS A O 1
ATOM 2474 N N . SER A 1 339 ? -47.919 3.709 -0.435 1.00 34.16 339 SER A N 1
ATOM 2475 C CA . SER A 1 339 ? -46.615 3.409 -1.033 1.00 32.92 339 SER A CA 1
ATOM 2476 C C . SER A 1 339 ? -46.212 1.942 -0.920 1.00 33.38 339 SER A C 1
ATOM 2477 O O . SER A 1 339 ? -45.875 1.307 -1.925 1.00 33.37 339 SER A O 1
ATOM 2480 N N . ALA A 1 340 ? -46.258 1.418 0.303 1.00 33.80 340 ALA A N 1
ATOM 2481 C CA . ALA A 1 340 ? -45.867 0.034 0.589 1.00 34.19 340 ALA A CA 1
ATOM 2482 C C . ALA A 1 340 ? -46.719 -1.037 -0.130 1.00 34.53 340 ALA A C 1
ATOM 2483 O O . ALA A 1 340 ? -46.198 -2.084 -0.542 1.00 34.72 340 ALA A O 1
ATOM 2485 N N . ALA A 1 341 ? -48.023 -0.782 -0.265 1.00 34.20 341 ALA A N 1
ATOM 2486 C CA . ALA A 1 341 ? -48.922 -1.682 -0.988 1.00 34.45 341 ALA A CA 1
ATOM 2487 C C . ALA A 1 341 ? -48.648 -1.686 -2.507 1.00 33.48 341 ALA A C 1
ATOM 2488 O O . ALA A 1 341 ? -48.719 -2.734 -3.158 1.00 34.31 341 ALA A O 1
ATOM 2490 N N . PHE A 1 342 ? -48.322 -0.517 -3.051 1.00 31.81 342 PHE A N 1
ATOM 2491 C CA . PHE A 1 342 ? -47.958 -0.370 -4.467 1.00 30.76 342 PHE A CA 1
ATOM 2492 C C . PHE A 1 342 ? -46.668 -1.115 -4.781 1.00 30.65 342 PHE A C 1
ATOM 2493 O O . PHE A 1 342 ? -46.525 -1.698 -5.868 1.00 31.34 342 PHE A O 1
ATOM 2501 N N . ILE A 1 343 ? -45.727 -1.079 -3.841 1.00 29.76 343 ILE A N 1
ATOM 2502 C CA . ILE A 1 343 ? -44.466 -1.773 -3.999 1.00 29.93 343 ILE A CA 1
ATOM 2503 C C . ILE A 1 343 ? -44.698 -3.277 -3.885 1.00 31.24 343 ILE A C 1
ATOM 2504 O O . ILE A 1 343 ? -44.153 -4.051 -4.685 1.00 31.29 343 ILE A O 1
ATOM 2509 N N . GLN A 1 344 ? -45.527 -3.690 -2.921 1.00 31.93 344 GLN A N 1
ATOM 2510 C CA . GLN A 1 344 ? -45.925 -5.098 -2.817 1.00 32.69 344 GLN A CA 1
ATOM 2511 C C . GLN A 1 344 ? -46.510 -5.620 -4.127 1.00 32.65 344 GLN A C 1
ATOM 2512 O O . GLN A 1 344 ? -46.173 -6.730 -4.561 1.00 32.77 344 GLN A O 1
ATOM 2518 N N . GLY A 1 345 ? -47.378 -4.818 -4.748 1.00 32.31 345 GLY A N 1
ATOM 2519 C CA . GLY A 1 345 ? -47.964 -5.152 -6.049 1.00 32.58 345 GLY A CA 1
ATOM 2520 C C . GLY A 1 345 ? -46.933 -5.412 -7.135 1.00 32.44 345 GLY A C 1
ATOM 2521 O O . GLY A 1 345 ? -47.015 -6.410 -7.856 1.00 32.13 345 GLY A O 1
ATOM 2522 N N . LEU A 1 346 ? -45.961 -4.509 -7.257 1.00 32.45 346 LEU A N 1
ATOM 2523 C CA . LEU A 1 346 ? -44.920 -4.630 -8.280 1.00 32.70 346 LEU A CA 1
ATOM 2524 C C . LEU A 1 346 ? -44.094 -5.896 -8.111 1.00 33.09 346 LEU A C 1
ATOM 2525 O O . LEU A 1 346 ? -43.758 -6.553 -9.104 1.00 33.17 346 LEU A O 1
ATOM 2530 N N . ILE A 1 347 ? -43.764 -6.210 -6.856 1.00 33.36 347 ILE A N 1
ATOM 2531 C CA . ILE A 1 347 ? -43.011 -7.408 -6.484 1.00 34.41 347 ILE A CA 1
ATOM 2532 C C . ILE A 1 347 ? -43.857 -8.635 -6.788 1.00 35.55 347 ILE A C 1
ATOM 2533 O O . ILE A 1 347 ? -43.378 -9.601 -7.380 1.00 35.46 347 ILE A O 1
ATOM 2538 N N . ASP A 1 348 ? -45.127 -8.553 -6.398 1.00 36.53 348 ASP A N 1
ATOM 2539 C CA . ASP A 1 348 ? -46.100 -9.616 -6.575 1.00 38.21 348 ASP A CA 1
ATOM 2540 C C . ASP A 1 348 ? -46.285 -9.957 -8.055 1.00 38.01 348 ASP A C 1
ATOM 2541 O O . ASP A 1 348 ? -46.247 -11.127 -8.419 1.00 39.17 348 ASP A O 1
ATOM 2546 N N . ASP A 1 349 ? -46.477 -8.935 -8.891 1.00 36.73 349 ASP A N 1
ATOM 2547 C CA . ASP A 1 349 ? -46.641 -9.103 -10.347 1.00 36.22 349 ASP A CA 1
ATOM 2548 C C . ASP A 1 349 ? -45.438 -9.801 -10.993 1.00 35.75 349 ASP A C 1
ATOM 2549 O O . ASP A 1 349 ? -45.615 -10.680 -11.837 1.00 36.04 349 ASP A O 1
ATOM 2554 N N . ALA A 1 350 ? -44.227 -9.381 -10.605 1.00 34.91 350 ALA A N 1
ATOM 2555 C CA . ALA A 1 350 ? -42.985 -9.968 -11.097 1.00 34.97 350 ALA A CA 1
ATOM 2556 C C . ALA A 1 350 ? -42.884 -11.456 -10.751 1.00 35.92 350 ALA A C 1
ATOM 2557 O O . ALA A 1 350 ? -42.580 -12.270 -11.616 1.00 35.93 350 ALA A O 1
ATOM 2559 N N . LEU A 1 351 ? -43.161 -11.793 -9.490 1.00 36.80 351 LEU A N 1
ATOM 2560 C CA . LEU A 1 351 ? -43.091 -13.176 -9.013 1.00 38.27 351 LEU A CA 1
ATOM 2561 C C . LEU A 1 351 ? -44.102 -14.069 -9.731 1.00 40.06 351 LEU A C 1
ATOM 2562 O O . LEU A 1 351 ? -43.762 -15.163 -10.194 1.00 40.53 351 LEU A O 1
ATOM 2567 N N . GLU A 1 352 ? -45.326 -13.568 -9.864 1.00 41.28 352 GLU A N 1
ATOM 2568 C CA . GLU A 1 352 ? -46.398 -14.276 -10.564 1.00 43.16 352 GLU A CA 1
ATOM 2569 C C . GLU A 1 352 ? -46.122 -14.528 -12.063 1.00 42.85 352 GLU A C 1
ATOM 2570 O O . GLU A 1 352 ? -46.790 -15.357 -12.675 1.00 43.35 352 GLU A O 1
ATOM 2576 N N . ASN A 1 353 ? -45.144 -13.832 -12.645 1.00 42.07 353 ASN A N 1
ATOM 2577 C CA . ASN A 1 353 ? -44.793 -14.097 -14.044 1.00 42.44 353 ASN A CA 1
ATOM 2578 C C . ASN A 1 353 ? -43.384 -14.672 -14.331 1.00 40.87 353 ASN A C 1
ATOM 2579 O O . ASN A 1 353 ? -42.908 -14.593 -15.461 1.00 40.37 353 ASN A O 1
ATOM 2584 N N . GLY A 1 354 ? -42.734 -15.260 -13.324 1.00 40.08 354 GLY A N 1
ATOM 2585 C CA . GLY A 1 354 ? -41.504 -16.047 -13.558 1.00 39.46 354 GLY A CA 1
ATOM 2586 C C . GLY A 1 354 ? -40.177 -15.507 -13.040 1.00 38.02 354 GLY A C 1
ATOM 2587 O O . GLY A 1 354 ? -39.152 -16.203 -13.099 1.00 37.89 354 GLY A O 1
ATOM 2588 N N . ALA A 1 355 ? -40.188 -14.269 -12.538 1.00 36.55 355 ALA A N 1
ATOM 2589 C CA . ALA A 1 355 ? -38.998 -13.649 -11.942 1.00 35.13 355 ALA A CA 1
ATOM 2590 C C . ALA A 1 355 ? -38.478 -14.460 -10.763 1.00 35.12 355 ALA A C 1
ATOM 2591 O O . ALA A 1 355 ? -39.234 -15.150 -10.081 1.00 35.38 355 ALA A O 1
ATOM 2593 N N . THR A 1 356 ? -37.178 -14.354 -10.532 1.00 34.66 356 THR A N 1
ATOM 2594 C CA . THR A 1 356 ? -36.514 -15.089 -9.474 1.00 35.44 356 THR A CA 1
ATOM 2595 C C . THR A 1 356 ? -36.226 -14.114 -8.331 1.00 35.32 356 THR A C 1
ATOM 2596 O O . THR A 1 35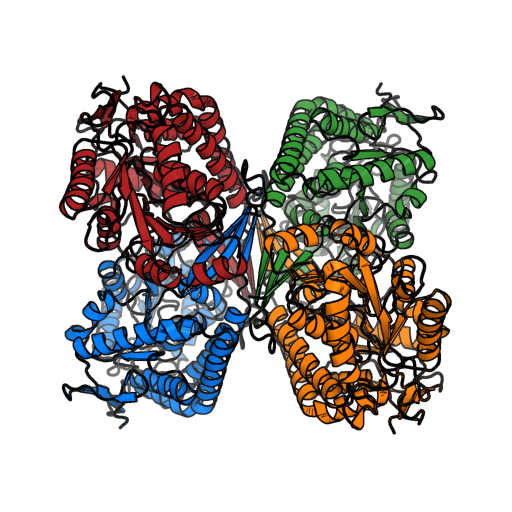6 ? -35.592 -13.078 -8.538 1.00 34.12 356 THR A O 1
ATOM 2600 N N . LEU A 1 357 ? -36.709 -14.439 -7.134 1.00 36.50 357 LEU A N 1
ATOM 2601 C CA . LEU A 1 357 ? -36.431 -13.622 -5.966 1.00 36.71 357 LEU A CA 1
ATOM 2602 C C . LEU A 1 357 ? -35.114 -14.032 -5.345 1.00 37.37 357 LEU A C 1
ATOM 2603 O O . LEU A 1 357 ? -34.997 -15.116 -4.771 1.00 38.54 357 LEU A O 1
ATOM 2608 N N . LEU A 1 358 ? -34.119 -13.164 -5.467 1.00 37.02 358 LEU A N 1
ATOM 2609 C CA . LEU A 1 358 ? -32.799 -13.470 -4.931 1.00 37.78 358 LEU A CA 1
ATOM 2610 C C . LEU A 1 358 ? -32.726 -13.170 -3.444 1.00 39.31 358 LEU A C 1
ATOM 2611 O O . LEU A 1 358 ? -32.160 -13.954 -2.675 1.00 40.50 358 LEU A O 1
ATOM 2616 N N . SER A 1 359 ? -33.351 -12.062 -3.049 1.00 39.39 359 SER A N 1
ATOM 2617 C CA . SER A 1 359 ? -33.315 -11.575 -1.676 1.00 40.21 359 SER A CA 1
ATOM 2618 C C . SER A 1 359 ? -34.570 -10.790 -1.271 1.00 40.77 359 SER A C 1
ATOM 2619 O O . SER A 1 359 ? -35.116 -10.014 -2.061 1.00 40.16 359 SER A O 1
ATOM 2622 N N . GLY A 1 360 ? -35.026 -11.038 -0.046 1.00 42.11 360 GLY A N 1
ATOM 2623 C CA . GLY A 1 360 ? -35.938 -10.151 0.689 1.00 43.02 360 GLY A CA 1
ATOM 2624 C C . GLY A 1 360 ? -37.308 -9.720 0.182 1.00 43.59 360 GLY A C 1
ATOM 2625 O O . GLY A 1 360 ? -37.520 -8.541 -0.092 1.00 43.28 360 GLY A O 1
ATOM 2626 N N . ASN A 1 361 ? -38.258 -10.650 0.094 1.00 44.50 361 ASN A N 1
ATOM 2627 C CA . ASN A 1 361 ? -39.658 -10.266 -0.113 1.00 44.68 361 ASN A CA 1
ATOM 2628 C C . ASN A 1 361 ? -40.370 -10.367 1.238 1.00 46.14 361 ASN A C 1
ATOM 2629 O O . ASN A 1 361 ? -41.327 -11.131 1.417 1.00 46.94 361 ASN A O 1
ATOM 2634 N N . LYS A 1 362 ? -39.853 -9.591 2.188 1.00 46.40 362 LYS A N 1
ATOM 2635 C CA . LYS A 1 362 ? -40.342 -9.554 3.557 1.00 47.39 362 LYS A CA 1
ATOM 2636 C C . LYS A 1 362 ? -40.841 -8.145 3.876 1.00 46.76 362 LYS A C 1
ATOM 2637 O O . LYS A 1 362 ? -40.154 -7.153 3.584 1.00 46.34 362 LYS A O 1
ATOM 2643 N N . ARG A 1 363 ? -42.043 -8.068 4.447 1.00 46.59 363 ARG A N 1
ATOM 2644 C CA . ARG A 1 363 ? -42.661 -6.801 4.823 1.00 45.84 363 ARG A CA 1
ATOM 2645 C C . ARG A 1 363 ? -43.015 -6.796 6.307 1.00 46.75 363 ARG A C 1
ATOM 2646 O O . ARG A 1 363 ? -43.498 -7.800 6.840 1.00 47.98 363 ARG A O 1
ATOM 2654 N N . GLN A 1 364 ? -42.747 -5.670 6.972 1.00 46.41 364 GLN A N 1
ATOM 2655 C CA . GLN A 1 364 ? -43.119 -5.477 8.377 1.00 47.23 364 GLN A CA 1
ATOM 2656 C C . GLN A 1 364 ? -43.863 -4.144 8.492 1.00 46.14 364 GLN A C 1
ATOM 2657 O O . GLN A 1 364 ? -43.299 -3.121 8.898 1.00 45.43 364 GLN A O 1
ATOM 2663 N N . GLY A 1 365 ? -45.135 -4.166 8.104 1.00 45.87 365 GLY A N 1
ATOM 2664 C CA . GLY A 1 365 ? -45.937 -2.952 8.012 1.00 45.08 365 GLY A CA 1
ATOM 2665 C C . GLY A 1 365 ? -45.435 -2.112 6.858 1.00 43.82 365 GLY A C 1
ATOM 2666 O O . GLY A 1 365 ? -45.552 -2.509 5.696 1.00 43.68 365 GLY A O 1
ATOM 2667 N N . ASN A 1 366 ? -44.860 -0.955 7.180 1.00 42.76 366 ASN A N 1
ATOM 2668 C CA . ASN A 1 366 ? -44.255 -0.093 6.173 1.00 41.15 366 ASN A CA 1
ATOM 2669 C C . ASN A 1 366 ? -42.746 -0.300 6.060 1.00 40.88 366 ASN A C 1
ATOM 2670 O O . ASN A 1 366 ? -42.086 0.373 5.273 1.00 40.29 366 ASN A O 1
ATOM 2675 N N . LEU A 1 367 ? -42.192 -1.203 6.865 1.00 41.36 367 LEU A N 1
ATOM 2676 C CA . LEU A 1 367 ? -40.762 -1.473 6.797 1.00 40.82 367 LEU A CA 1
ATOM 2677 C C . LEU A 1 367 ? -40.529 -2.647 5.846 1.00 40.14 367 LEU A C 1
ATOM 2678 O O . LEU A 1 367 ? -40.939 -3.781 6.103 1.00 40.93 367 LEU A O 1
ATOM 2683 N N . LEU A 1 368 ? -39.897 -2.344 4.723 1.00 38.48 368 LEU A N 1
ATOM 2684 C CA . LEU A 1 368 ? -39.826 -3.277 3.610 1.00 37.72 368 LEU A CA 1
ATOM 2685 C C . LEU A 1 368 ? -38.405 -3.760 3.459 1.00 36.66 368 LEU A C 1
ATOM 2686 O O . LEU A 1 368 ? -37.479 -2.953 3.499 1.00 35.73 368 LEU A O 1
ATOM 2691 N N . SER A 1 369 ? -38.240 -5.077 3.327 1.00 36.62 369 SER A N 1
ATOM 2692 C CA . SER A 1 369 ? -36.926 -5.679 3.115 1.00 36.27 369 SER A CA 1
ATOM 2693 C C . SER A 1 369 ? -36.437 -5.355 1.717 1.00 35.11 369 SER A C 1
ATOM 2694 O O . SER A 1 369 ? -37.194 -5.467 0.756 1.00 35.57 369 SER A O 1
ATOM 2697 N N . PRO A 1 370 ? -35.163 -4.960 1.594 1.00 33.95 370 PRO A N 1
ATOM 2698 C CA . PRO A 1 370 ? -34.598 -4.728 0.264 1.00 32.61 370 PRO A CA 1
ATOM 2699 C C . PRO A 1 370 ? -34.844 -5.963 -0.611 1.00 31.51 370 PRO A C 1
ATOM 2700 O O . PRO A 1 370 ? -34.480 -7.065 -0.222 1.00 31.64 370 PRO A O 1
ATOM 2704 N N . THR A 1 371 ? -35.489 -5.767 -1.760 1.00 30.10 371 THR A N 1
ATOM 2705 C CA . THR A 1 371 ? -35.882 -6.873 -2.649 1.00 29.74 371 THR A CA 1
ATOM 2706 C C . THR A 1 371 ? -35.060 -6.873 -3.945 1.00 29.29 371 THR A C 1
ATOM 2707 O O . THR A 1 371 ? -35.076 -5.915 -4.706 1.00 29.03 371 THR A O 1
ATOM 2711 N N . LEU A 1 372 ? -34.332 -7.954 -4.182 1.00 29.47 372 LEU A N 1
ATOM 2712 C CA . LEU A 1 372 ? -33.581 -8.102 -5.407 1.00 28.88 372 LEU A CA 1
ATOM 2713 C C . LEU A 1 372 ? -34.246 -9.144 -6.296 1.00 30.05 372 LEU A C 1
ATOM 2714 O O . LEU A 1 372 ? -34.375 -10.297 -5.918 1.00 30.88 372 LEU A O 1
ATOM 2719 N N . LEU A 1 373 ? -34.637 -8.736 -7.493 1.00 30.32 373 LEU A N 1
ATOM 2720 C CA . LEU A 1 373 ? -35.284 -9.656 -8.410 1.00 31.38 373 LEU A CA 1
ATOM 2721 C C . LEU A 1 373 ? -34.401 -9.890 -9.599 1.00 31.65 373 LEU A C 1
ATOM 2722 O O . LEU A 1 373 ? -33.816 -8.957 -10.131 1.00 31.44 373 LEU A O 1
ATOM 2727 N N . ASP A 1 374 ? -34.277 -11.153 -9.991 1.00 32.40 374 ASP A N 1
ATOM 2728 C CA . ASP A 1 374 ? -33.490 -11.507 -11.149 1.00 32.13 374 ASP A CA 1
ATOM 2729 C C . ASP A 1 374 ? -34.436 -12.059 -12.206 1.00 31.73 374 ASP A C 1
ATOM 2730 O O . ASP A 1 374 ? -35.586 -12.369 -11.901 1.00 31.30 374 ASP A O 1
ATOM 2735 N N . ASP A 1 375 ? -33.960 -12.155 -13.449 1.00 31.84 375 ASP A N 1
ATOM 2736 C CA . ASP A 1 375 ? -34.743 -12.742 -14.556 1.00 32.74 375 ASP A CA 1
ATOM 2737 C C . ASP A 1 375 ? -36.013 -11.951 -14.854 1.00 32.00 375 ASP A C 1
ATOM 2738 O O . ASP A 1 375 ? -37.013 -12.504 -15.323 1.00 32.25 375 ASP A O 1
ATOM 2743 N N . VAL A 1 376 ? -35.964 -10.648 -14.589 1.00 30.71 376 VAL A N 1
ATOM 2744 C CA . VAL A 1 376 ? -37.097 -9.772 -14.848 1.00 29.68 376 VAL A CA 1
ATOM 2745 C C . VAL A 1 376 ? -37.227 -9.546 -16.364 1.00 29.42 376 VAL A C 1
ATOM 2746 O O . VAL A 1 376 ? -36.225 -9.556 -17.091 1.00 28.79 376 VAL A O 1
ATOM 2750 N N . THR A 1 377 ? -38.466 -9.395 -16.838 1.00 29.88 377 THR A N 1
ATOM 2751 C CA . THR A 1 377 ? -38.729 -9.244 -18.276 1.00 30.12 377 THR A CA 1
ATOM 2752 C C . THR A 1 377 ? -39.610 -8.014 -18.570 1.00 29.50 377 THR A C 1
ATOM 2753 O O . THR A 1 377 ? -40.192 -7.446 -17.659 1.00 28.73 377 THR A O 1
ATOM 2757 N N . PRO A 1 378 ? -39.684 -7.604 -19.850 1.00 29.77 378 PRO A N 1
ATOM 2758 C CA . PRO A 1 378 ? -40.546 -6.536 -20.368 1.00 30.22 378 PRO A CA 1
ATOM 2759 C C . PRO A 1 378 ? -42.041 -6.652 -20.061 1.00 31.23 378 PRO A C 1
ATOM 2760 O O . PRO A 1 378 ? -42.754 -5.651 -20.138 1.00 30.99 378 PRO A O 1
ATOM 2764 N N . ALA A 1 379 ? -42.509 -7.857 -19.738 1.00 32.23 379 ALA A N 1
ATOM 2765 C CA . ALA A 1 379 ? -43.921 -8.109 -19.461 1.00 32.76 379 ALA A CA 1
ATOM 2766 C C . ALA A 1 379 ? -44.259 -7.866 -17.989 1.00 33.00 379 ALA A C 1
ATOM 2767 O O . ALA A 1 379 ? -45.417 -7.980 -17.578 1.00 33.76 379 ALA A O 1
ATOM 2769 N N . MET A 1 380 ? -43.245 -7.542 -17.197 1.00 32.48 380 MET A N 1
ATOM 2770 C CA . MET A 1 380 ? -43.438 -7.274 -15.775 1.00 32.43 380 MET A CA 1
ATOM 2771 C C . MET A 1 380 ? -43.460 -5.781 -15.523 1.00 31.39 380 MET A C 1
ATOM 2772 O O . MET A 1 380 ? -42.637 -5.031 -16.069 1.00 30.31 380 MET A O 1
ATOM 2777 N N . ARG A 1 381 ? -44.400 -5.361 -14.675 1.00 31.57 381 ARG A N 1
ATOM 2778 C CA . ARG A 1 381 ? -44.571 -3.959 -14.316 1.00 31.05 381 ARG A CA 1
ATOM 2779 C C . ARG A 1 381 ? -43.291 -3.335 -13.756 1.00 29.62 381 ARG A C 1
ATOM 2780 O O . ARG A 1 381 ? -42.956 -2.202 -14.092 1.00 29.11 381 ARG A O 1
ATOM 2788 N N . VAL A 1 382 ? -42.566 -4.093 -12.937 1.00 29.13 382 VAL A N 1
ATOM 2789 C CA . VAL A 1 382 ? -41.399 -3.572 -12.238 1.00 28.26 382 VAL A CA 1
ATOM 2790 C C . VAL A 1 382 ? -40.208 -3.248 -13.153 1.00 28.24 382 VAL A C 1
ATOM 2791 O O . VAL A 1 382 ? -39.259 -2.591 -12.730 1.00 27.89 382 VAL A O 1
ATOM 2795 N N . ALA A 1 383 ? -40.271 -3.714 -14.396 1.00 29.01 383 ALA A N 1
ATOM 2796 C CA . ALA A 1 383 ? -39.326 -3.331 -15.439 1.00 28.92 383 ALA A CA 1
ATOM 2797 C C . ALA A 1 383 ? -39.529 -1.874 -15.877 1.00 28.69 383 ALA A C 1
ATOM 2798 O O . ALA A 1 383 ? -38.636 -1.273 -16.466 1.00 28.72 383 ALA A O 1
ATOM 2800 N N . TRP A 1 384 ? -40.695 -1.304 -15.566 1.00 28.66 384 TRP A N 1
ATOM 2801 C CA . TRP A 1 384 ? -41.101 0.014 -16.101 1.00 27.31 384 TRP A CA 1
ATOM 2802 C C . TRP A 1 384 ? -41.583 1.037 -15.088 1.00 26.89 384 TRP A C 1
ATOM 2803 O O . TRP A 1 384 ? -41.285 2.216 -15.216 1.00 26.40 384 TRP A O 1
ATOM 2814 N N . GLU A 1 385 ? -42.349 0.595 -14.100 1.00 27.82 385 GLU A N 1
ATOM 2815 C CA . GLU A 1 385 ? -43.006 1.534 -13.194 1.00 28.42 385 GLU A CA 1
ATOM 2816 C C . GLU A 1 385 ? -42.052 1.888 -12.066 1.00 27.53 385 GLU A C 1
ATOM 2817 O O . GLU A 1 385 ? -41.347 1.012 -11.558 1.00 27.80 385 GLU A O 1
ATOM 2823 N N . GLU A 1 386 ? -42.014 3.169 -11.701 1.00 26.61 386 GLU A N 1
ATOM 2824 C CA . GLU A 1 386 ? -41.219 3.656 -10.558 1.00 26.29 386 GLU A CA 1
ATOM 2825 C C . GLU A 1 386 ? -41.823 3.127 -9.248 1.00 26.35 386 GLU A C 1
ATOM 2826 O O . GLU A 1 386 ? -43.003 3.313 -8.993 1.00 27.05 386 GLU A O 1
ATOM 2832 N N . PRO A 1 387 ? -41.026 2.433 -8.426 1.00 25.74 387 PRO A N 1
ATOM 2833 C CA . PRO A 1 387 ? -41.673 1.873 -7.230 1.00 25.95 387 PRO A CA 1
ATOM 2834 C C . PRO A 1 387 ? -41.729 2.871 -6.087 1.00 25.35 387 PRO A C 1
ATOM 2835 O O . PRO A 1 387 ? -42.719 2.919 -5.343 1.00 25.38 387 PRO A O 1
ATOM 2839 N N . PHE A 1 388 ? -40.657 3.657 -5.978 1.00 24.72 388 PHE A N 1
ATOM 2840 C CA . PHE A 1 388 ? -40.407 4.555 -4.849 1.00 24.89 388 PHE A CA 1
ATOM 2841 C C . PHE A 1 388 ? -40.339 3.723 -3.581 1.00 25.02 388 PHE A C 1
ATOM 2842 O O . PHE A 1 388 ? -40.972 4.008 -2.573 1.00 25.23 388 PHE A O 1
ATOM 2850 N N . GLY A 1 389 ? -39.542 2.668 -3.679 1.00 25.11 389 GLY A N 1
ATOM 2851 C CA . GLY A 1 389 ? -39.314 1.730 -2.593 1.00 25.18 389 GLY A CA 1
ATOM 2852 C C . GLY A 1 389 ? -38.190 0.748 -2.891 1.00 25.38 389 GLY A C 1
ATOM 2853 O O . GLY A 1 389 ? -37.770 0.606 -4.037 1.00 24.61 389 GLY A O 1
ATOM 2854 N N . PRO A 1 390 ? -37.725 0.031 -1.854 1.00 25.99 390 PRO A N 1
ATOM 2855 C CA . PRO A 1 390 ? -36.508 -0.786 -1.852 1.00 25.84 390 PRO A CA 1
ATOM 2856 C C . PRO A 1 390 ? -36.610 -2.081 -2.678 1.00 25.91 390 PRO A C 1
ATOM 2857 O O . PRO A 1 390 ? -36.589 -3.189 -2.123 1.00 25.77 390 PRO A O 1
ATOM 2861 N N . VAL A 1 391 ? -36.725 -1.921 -3.994 1.00 25.45 391 VAL A N 1
ATOM 2862 C CA . VAL A 1 391 ? -36.798 -3.046 -4.919 1.00 25.55 391 VAL A CA 1
ATOM 2863 C C . VAL A 1 391 ? -35.955 -2.753 -6.169 1.00 25.53 391 VAL A C 1
ATOM 2864 O O . VAL A 1 391 ? -36.027 -1.671 -6.731 1.00 25.59 391 VAL A O 1
ATOM 2868 N N . LEU A 1 392 ? -35.136 -3.717 -6.568 1.00 25.89 392 LEU A N 1
ATOM 2869 C CA . LEU A 1 392 ? -34.297 -3.598 -7.760 1.00 24.99 392 LEU A CA 1
ATOM 2870 C C . LEU A 1 392 ? -34.440 -4.833 -8.666 1.00 25.48 392 LEU A C 1
ATOM 2871 O O . LEU A 1 392 ? -34.234 -5.962 -8.229 1.00 25.63 392 LEU A O 1
ATOM 2876 N N . PRO A 1 393 ? -34.840 -4.610 -9.929 1.00 25.56 393 PRO A N 1
ATOM 2877 C CA . PRO A 1 393 ? -34.940 -5.678 -10.915 1.00 25.72 393 PRO A CA 1
ATOM 2878 C C . PRO A 1 393 ? -33.705 -5.783 -11.801 1.00 25.15 393 PRO A C 1
ATOM 2879 O O . PRO A 1 393 ? -33.194 -4.768 -12.302 1.00 23.96 393 PRO A O 1
ATOM 2883 N N . ILE A 1 394 ? -33.240 -7.012 -11.995 1.00 25.40 394 ILE A N 1
ATOM 2884 C CA . ILE A 1 394 ? -32.141 -7.256 -12.914 1.00 25.11 394 ILE A CA 1
ATOM 2885 C C . ILE A 1 394 ? -32.716 -7.885 -14.157 1.00 25.60 394 ILE A C 1
ATOM 2886 O O . ILE A 1 394 ? -33.407 -8.906 -14.096 1.00 27.09 394 ILE A O 1
ATOM 2891 N N . ILE A 1 395 ? -32.438 -7.251 -15.282 1.00 25.34 395 ILE A N 1
ATOM 2892 C CA . ILE A 1 395 ? -32.848 -7.743 -16.578 1.00 26.40 395 ILE A CA 1
ATOM 2893 C C . ILE A 1 395 ? -31.600 -8.216 -17.292 1.00 27.18 395 ILE A C 1
ATOM 2894 O O . ILE A 1 395 ? -30.589 -7.510 -17.336 1.00 26.76 395 ILE A O 1
ATOM 2899 N N . ARG A 1 396 ? -31.663 -9.443 -17.797 1.00 28.68 396 ARG A N 1
ATOM 2900 C CA . ARG A 1 396 ? -30.577 -10.032 -18.548 1.00 30.09 396 ARG A CA 1
ATOM 2901 C C . ARG A 1 396 ? -30.766 -9.734 -20.032 1.00 30.28 396 ARG A C 1
ATOM 2902 O O . ARG A 1 396 ? -31.867 -9.874 -20.573 1.00 30.10 396 ARG A O 1
ATOM 2910 N N . VAL A 1 397 ? -29.669 -9.320 -20.669 1.00 29.85 397 VAL A N 1
ATOM 2911 C CA . VAL A 1 397 ? -29.693 -8.696 -21.986 1.00 29.82 397 VAL A CA 1
ATOM 2912 C C . VAL A 1 397 ? -28.559 -9.265 -22.871 1.00 30.10 397 VAL A C 1
ATOM 2913 O O . VAL A 1 397 ? -27.493 -9.599 -22.360 1.00 29.52 397 VAL A O 1
ATOM 2917 N N . LYS A 1 398 ? -28.803 -9.389 -24.183 1.00 31.31 398 LYS A N 1
ATOM 2918 C CA . LYS A 1 398 ? -27.787 -9.856 -25.160 1.00 32.49 398 LYS A CA 1
ATOM 2919 C C . LYS A 1 398 ? -26.545 -8.953 -25.244 1.00 32.11 398 LYS A C 1
ATOM 2920 O O . LYS A 1 398 ? -25.411 -9.454 -25.175 1.00 32.14 398 LYS A O 1
ATOM 2926 N N . ASP A 1 399 ? -26.757 -7.634 -25.383 1.00 31.56 399 ASP A N 1
ATOM 2927 C CA . ASP A 1 399 ? -25.668 -6.690 -25.675 1.00 31.21 399 ASP A CA 1
ATOM 2928 C C . ASP A 1 399 ? -26.016 -5.224 -25.427 1.00 29.48 399 ASP A C 1
ATOM 2929 O O . ASP A 1 399 ? -27.136 -4.893 -25.052 1.00 28.88 399 ASP A O 1
ATOM 2934 N N . ALA A 1 400 ? -25.044 -4.347 -25.672 1.00 28.86 400 ALA A N 1
ATOM 2935 C CA . ALA A 1 400 ? -25.224 -2.911 -25.535 1.00 28.88 400 ALA A CA 1
ATOM 2936 C C . ALA A 1 400 ? -26.485 -2.471 -26.243 1.00 29.26 400 ALA A C 1
ATOM 2937 O O . ALA A 1 400 ? -27.290 -1.749 -25.665 1.00 29.18 400 ALA A O 1
ATOM 2939 N N . ASN A 1 401 ? -26.651 -2.939 -27.482 1.00 29.72 401 ASN A N 1
ATOM 2940 C CA . ASN A 1 401 ? -27.784 -2.598 -28.342 1.00 30.64 401 ASN A CA 1
ATOM 2941 C C . ASN A 1 401 ? -29.140 -2.898 -27.712 1.00 29.37 401 ASN A C 1
ATOM 2942 O O . ASN A 1 401 ? -30.078 -2.097 -27.823 1.00 28.69 401 ASN A O 1
ATOM 2947 N N . GLU A 1 402 ? -29.244 -4.054 -27.065 1.00 29.00 402 GLU A N 1
ATOM 2948 C CA . GLU A 1 402 ? -30.485 -4.395 -26.387 1.00 28.92 402 GLU A CA 1
ATOM 2949 C C . GLU A 1 402 ? -30.683 -3.541 -25.127 1.00 26.78 402 GLU A C 1
ATOM 2950 O O . GLU A 1 402 ? -31.801 -3.100 -24.850 1.00 26.41 402 GLU A O 1
ATOM 2956 N N . ALA A 1 403 ? -29.603 -3.289 -24.388 1.00 25.30 403 ALA A N 1
ATOM 2957 C CA . ALA A 1 403 ? -29.665 -2.391 -23.235 1.00 23.62 403 ALA A CA 1
ATOM 2958 C C . ALA A 1 403 ? -30.212 -1.014 -23.606 1.00 23.06 403 ALA A C 1
ATOM 2959 O O . ALA A 1 403 ? -31.101 -0.504 -22.927 1.00 23.54 403 ALA A O 1
ATOM 2961 N N . ILE A 1 404 ? -29.711 -0.430 -24.697 1.00 22.36 404 ILE A N 1
ATOM 2962 C CA . ILE A 1 404 ? -30.135 0.912 -25.131 1.00 21.35 404 ILE A CA 1
ATOM 2963 C C . ILE A 1 404 ? -31.625 0.956 -25.489 1.00 22.21 404 ILE A C 1
ATOM 2964 O O . ILE A 1 404 ? -32.357 1.867 -25.074 1.00 22.25 404 ILE A O 1
ATOM 2969 N N . SER A 1 405 ? -32.071 -0.030 -26.259 1.00 23.11 405 SER A N 1
ATOM 2970 C CA . SER A 1 405 ? -33.457 -0.086 -26.714 1.00 24.02 405 SER A CA 1
ATOM 2971 C C . SER A 1 405 ? -34.441 -0.182 -25.551 1.00 23.83 405 SER A C 1
ATOM 2972 O O . SER A 1 405 ? -35.493 0.454 -25.569 1.00 24.18 405 SER A O 1
ATOM 2975 N N . LEU A 1 406 ? -34.109 -1.011 -24.569 1.00 23.36 406 LEU A N 1
ATOM 2976 C CA . LEU A 1 406 ? -34.949 -1.174 -23.383 1.00 22.89 406 LEU A CA 1
ATOM 2977 C C . LEU A 1 406 ? -34.892 0.053 -22.461 1.00 22.89 406 LEU A C 1
ATOM 2978 O O . LEU A 1 406 ? -35.913 0.411 -21.854 1.00 23.08 406 LEU A O 1
ATOM 2983 N N . SER A 1 407 ? -33.724 0.709 -22.385 1.00 22.61 407 SER A N 1
ATOM 2984 C CA . SER A 1 407 ? -33.576 1.981 -21.660 1.00 21.81 407 SER A CA 1
ATOM 2985 C C . SER A 1 407 ? -34.521 3.053 -22.225 1.00 22.01 407 SER A C 1
ATOM 2986 O O . SER A 1 407 ? -35.327 3.635 -21.493 1.00 21.62 407 SER A O 1
ATOM 2989 N N . ASN A 1 408 ? -34.415 3.283 -23.536 1.00 22.24 408 ASN A N 1
ATOM 2990 C CA . ASN A 1 408 ? -35.224 4.259 -24.267 1.00 22.44 408 ASN A CA 1
ATOM 2991 C C . ASN A 1 408 ? -36.722 3.911 -24.409 1.00 23.00 408 ASN A C 1
ATOM 2992 O O . ASN A 1 408 ? -37.548 4.812 -24.661 1.00 23.84 408 ASN A O 1
ATOM 2997 N N . GLN A 1 409 ? -37.059 2.631 -24.285 1.00 22.32 409 GLN A N 1
ATOM 2998 C CA . GLN A 1 409 ? -38.461 2.185 -24.202 1.00 22.95 409 GLN A CA 1
ATOM 2999 C C . GLN A 1 409 ? -39.224 2.695 -22.950 1.00 21.62 409 GLN A C 1
ATOM 3000 O O . GLN A 1 409 ? -40.457 2.689 -22.914 1.00 20.17 409 GLN A O 1
ATOM 3006 N N . SER A 1 410 ? -38.504 3.120 -21.918 1.00 22.24 410 SER A N 1
ATOM 3007 C CA . SER A 1 410 ? -39.134 3.794 -20.759 1.00 22.25 410 SER A CA 1
ATOM 3008 C C . SER A 1 410 ? -39.733 5.181 -21.124 1.00 23.44 410 SER A C 1
ATOM 3009 O O . SER A 1 410 ? -39.181 5.891 -21.981 1.00 22.45 410 SER A O 1
ATOM 3012 N N . ASP A 1 411 ? -40.848 5.557 -20.472 1.00 24.85 411 ASP A N 1
ATOM 3013 C CA . ASP A 1 411 ? -41.387 6.930 -20.558 1.00 26.34 411 ASP A CA 1
ATOM 3014 C C . ASP A 1 411 ? -40.429 7.913 -19.892 1.00 25.95 411 ASP A C 1
ATOM 3015 O O . ASP A 1 411 ? -40.389 9.095 -20.250 1.00 26.34 411 ASP A O 1
ATOM 3020 N N . TYR A 1 412 ? -39.677 7.426 -18.911 1.00 25.29 412 TYR A N 1
ATOM 3021 C CA . TYR A 1 412 ? -38.724 8.258 -18.163 1.00 24.82 412 TYR A CA 1
ATOM 3022 C C . TYR A 1 412 ? -37.394 8.487 -18.867 1.00 24.02 412 TYR A C 1
ATOM 3023 O O . TYR A 1 412 ? -36.960 7.663 -19.662 1.00 24.45 412 TYR A O 1
ATOM 3032 N N . GLY A 1 413 ? -36.769 9.626 -18.564 1.00 23.15 413 GLY A N 1
ATOM 3033 C CA . GLY A 1 413 ? -35.470 10.022 -19.123 1.00 21.94 413 GLY A CA 1
ATOM 3034 C C . GLY A 1 413 ? -34.673 10.897 -18.151 1.00 20.05 413 GLY A C 1
ATOM 3035 O O . GLY A 1 413 ? -34.325 12.042 -18.452 1.00 19.59 413 GLY A O 1
ATOM 3036 N N . LEU A 1 414 ? -34.380 10.361 -16.975 1.00 18.33 414 LEU A N 1
ATOM 3037 C CA . LEU A 1 414 ? -33.707 11.177 -15.962 1.00 16.36 414 LEU A CA 1
ATOM 3038 C C . LEU A 1 414 ? -32.194 11.052 -16.090 1.00 15.29 414 LEU A C 1
ATOM 3039 O O . LEU A 1 414 ? -31.522 11.920 -16.713 1.00 15.38 414 LEU A O 1
ATOM 3044 N N . GLN A 1 415 ? -31.659 9.965 -15.551 1.00 14.74 415 GLN A N 1
ATOM 3045 C CA . GLN A 1 415 ? -30.231 9.682 -15.671 1.00 14.79 415 GLN A CA 1
ATOM 3046 C C . GLN A 1 415 ? -30.026 8.211 -15.998 1.00 15.40 415 GLN A C 1
ATOM 3047 O O . GLN A 1 415 ? -30.982 7.437 -15.956 1.00 15.90 415 GLN A O 1
ATOM 3053 N N . ALA A 1 416 ? -28.782 7.852 -16.325 1.00 15.15 416 ALA A N 1
ATOM 3054 C CA . ALA A 1 416 ? -28.374 6.484 -16.599 1.00 16.03 416 ALA A CA 1
ATOM 3055 C C . ALA A 1 416 ? -26.925 6.297 -16.170 1.00 15.56 416 ALA A C 1
ATOM 3056 O O . ALA A 1 416 ? -26.171 7.274 -16.061 1.00 15.45 416 ALA A O 1
ATOM 3058 N N . SER A 1 417 ? -26.558 5.054 -15.898 1.00 15.34 417 SER A N 1
ATOM 3059 C CA . SER A 1 417 ? -25.178 4.659 -15.610 1.00 15.18 417 SER A CA 1
ATOM 3060 C C . SER A 1 417 ? -24.685 3.619 -16.621 1.00 16.25 417 SER A C 1
ATOM 3061 O O . SER A 1 417 ? -25.454 2.730 -17.007 1.00 16.81 417 SER A O 1
ATOM 3064 N N . ILE A 1 418 ? -23.408 3.707 -17.022 1.00 16.56 418 ILE A N 1
ATOM 3065 C CA . ILE A 1 418 ? -22.797 2.717 -17.925 1.00 17.60 418 ILE A CA 1
ATOM 3066 C C . ILE A 1 418 ? -21.551 2.152 -17.288 1.00 18.24 418 ILE A C 1
ATOM 3067 O O . ILE A 1 418 ? -20.623 2.898 -16.952 1.00 18.94 418 ILE A O 1
ATOM 3072 N N . PHE A 1 419 ? -21.520 0.837 -17.137 1.00 18.51 419 PHE A N 1
ATOM 3073 C CA . PHE A 1 419 ? -20.362 0.180 -16.546 1.00 19.08 419 PHE A CA 1
ATOM 3074 C C . PHE A 1 419 ? -19.601 -0.639 -17.565 1.00 20.31 419 PHE A C 1
ATOM 3075 O O . PHE A 1 419 ? -20.097 -1.648 -18.089 1.00 19.65 419 PHE A O 1
ATOM 3083 N N . THR A 1 420 ? -18.387 -0.168 -17.847 1.00 22.04 420 THR A N 1
ATOM 3084 C CA . THR A 1 420 ? -17.480 -0.792 -18.806 1.00 23.99 420 THR A CA 1
ATOM 3085 C C . THR A 1 420 ? -16.105 -0.140 -18.687 1.00 25.31 420 THR A C 1
ATOM 3086 O O . THR A 1 420 ? -16.007 1.050 -18.378 1.00 25.35 420 THR A O 1
ATOM 3090 N N . LYS A 1 421 ? -15.041 -0.899 -18.939 1.00 26.85 421 LYS A N 1
ATOM 3091 C CA . LYS A 1 421 ? -13.688 -0.313 -18.887 1.00 28.40 421 LYS A CA 1
ATOM 3092 C C . LYS A 1 421 ? -13.400 0.483 -20.154 1.00 28.38 421 LYS A C 1
ATOM 3093 O O . LYS A 1 421 ? -12.430 1.255 -20.206 1.00 28.47 421 LYS A O 1
ATOM 3099 N N . ASP A 1 422 ? -14.241 0.280 -21.168 1.00 28.09 422 ASP A N 1
ATOM 3100 C CA . ASP A 1 422 ? -14.119 0.982 -22.448 1.00 28.32 422 ASP A CA 1
ATOM 3101 C C . ASP A 1 422 ? -14.816 2.333 -22.339 1.00 28.44 422 ASP A C 1
ATOM 3102 O O . ASP A 1 422 ? -16.001 2.470 -22.661 1.00 28.25 422 ASP A O 1
ATOM 3107 N N . THR A 1 423 ? -14.069 3.315 -21.836 1.00 28.56 423 THR A N 1
ATOM 3108 C CA . THR A 1 423 ? -14.560 4.679 -21.636 1.00 28.03 423 THR A CA 1
ATOM 3109 C C . THR A 1 423 ? -15.109 5.309 -22.911 1.00 27.74 423 THR A C 1
ATOM 3110 O O . THR A 1 423 ? -16.137 6.002 -22.860 1.00 26.85 423 THR A O 1
ATOM 3114 N N . ASP A 1 424 ? -14.413 5.076 -24.034 1.00 28.24 424 ASP A N 1
ATOM 3115 C CA . ASP A 1 424 ? -14.807 5.575 -25.353 1.00 29.12 424 ASP A CA 1
ATOM 3116 C C . ASP A 1 424 ? -16.169 5.001 -25.772 1.00 29.90 424 ASP A C 1
ATOM 3117 O O . ASP A 1 424 ? -17.036 5.735 -26.257 1.00 29.82 424 ASP A O 1
ATOM 3122 N N . ARG A 1 425 ? -16.339 3.685 -25.608 1.00 30.36 425 ARG A N 1
ATOM 3123 C CA . ARG A 1 425 ? -17.602 3.036 -25.936 1.00 30.98 425 ARG A CA 1
ATOM 3124 C C . ARG A 1 425 ? -18.709 3.533 -24.987 1.00 28.91 425 ARG A C 1
ATOM 3125 O O . ARG A 1 425 ? -19.839 3.733 -25.414 1.00 29.17 425 ARG A O 1
ATOM 3133 N N . ALA A 1 426 ? -18.374 3.759 -23.713 1.00 26.90 426 ALA A N 1
ATOM 3134 C CA . ALA A 1 426 ? -19.375 4.206 -22.746 1.00 24.87 426 ALA A CA 1
ATOM 3135 C C . ALA A 1 426 ? -19.908 5.556 -23.185 1.00 24.26 426 ALA A C 1
ATOM 3136 O O . ALA A 1 426 ? -21.119 5.752 -23.208 1.00 23.40 426 ALA A O 1
ATOM 3138 N N . ILE A 1 427 ? -19.003 6.466 -23.571 1.00 24.30 427 ILE A N 1
ATOM 3139 C CA . ILE A 1 427 ? -19.406 7.793 -24.021 1.00 24.36 427 ILE A CA 1
ATOM 3140 C C . ILE A 1 427 ? -20.340 7.700 -25.223 1.00 25.26 427 ILE A C 1
ATOM 3141 O O . ILE A 1 427 ? -21.389 8.347 -25.237 1.00 25.32 427 ILE A O 1
ATOM 3146 N N . ASN A 1 428 ? -19.969 6.881 -26.208 1.00 26.11 428 ASN A N 1
ATOM 3147 C CA . ASN A 1 428 ? -20.790 6.681 -27.406 1.00 26.70 428 ASN A CA 1
ATOM 3148 C C . ASN A 1 428 ? -22.145 6.031 -27.118 1.00 26.53 428 ASN A C 1
ATOM 3149 O O . ASN A 1 428 ? -23.128 6.324 -27.771 1.00 26.67 428 ASN A O 1
ATOM 3154 N N . ILE A 1 429 ? -22.182 5.126 -26.157 1.00 26.80 429 ILE A N 1
ATOM 3155 C CA . ILE A 1 429 ? -23.433 4.527 -25.760 1.00 27.12 429 ILE A CA 1
ATOM 3156 C C . ILE A 1 429 ? -24.287 5.592 -25.091 1.00 27.11 429 ILE A C 1
ATOM 3157 O O . ILE A 1 429 ? -25.500 5.678 -25.353 1.00 27.44 429 ILE A O 1
ATOM 3162 N N . GLY A 1 430 ? -23.648 6.404 -24.249 1.00 26.42 430 GLY A N 1
ATOM 3163 C CA . GLY A 1 430 ? -24.316 7.491 -23.541 1.00 26.66 430 GLY A CA 1
ATOM 3164 C C . GLY A 1 430 ? -25.076 8.413 -24.474 1.00 27.64 430 GLY A C 1
ATOM 3165 O O . GLY A 1 430 ? -26.215 8.779 -24.194 1.00 27.24 430 GLY A O 1
ATOM 3166 N N . LYS A 1 431 ? -24.456 8.758 -25.603 1.00 28.75 431 LYS A N 1
ATOM 3167 C CA . LYS A 1 431 ? -25.082 9.637 -26.600 1.00 29.52 431 LYS A CA 1
ATOM 3168 C C . LYS A 1 431 ? -26.388 9.074 -27.186 1.00 28.32 431 LYS A C 1
ATOM 3169 O O . LYS A 1 431 ? -27.227 9.835 -27.654 1.00 27.55 431 LYS A O 1
ATOM 3175 N N . HIS A 1 432 ? -26.561 7.751 -27.142 1.00 28.23 432 HIS A N 1
ATOM 3176 C CA . HIS A 1 432 ? -27.779 7.120 -27.656 1.00 28.75 432 HIS A CA 1
ATOM 3177 C C . HIS A 1 432 ? -28.869 6.884 -26.595 1.00 26.35 432 HIS A C 1
ATOM 3178 O O . HIS A 1 432 ? -29.965 6.437 -26.930 1.00 26.35 432 HIS A O 1
ATOM 3185 N N . LEU A 1 433 ? -28.569 7.207 -25.333 1.00 23.87 433 LEU A N 1
ATOM 3186 C CA . LEU A 1 433 ? -29.538 7.123 -24.242 1.00 21.87 433 LEU A CA 1
ATOM 3187 C C . LEU A 1 433 ? -30.284 8.452 -24.035 1.00 20.23 433 LEU A C 1
ATOM 3188 O O . LEU A 1 433 ? -29.680 9.515 -23.884 1.00 19.56 433 LEU A O 1
ATOM 3193 N N . GLU A 1 434 ? -31.597 8.380 -23.963 1.00 19.92 434 GLU A N 1
ATOM 3194 C CA . GLU A 1 434 ? -32.412 9.601 -23.922 1.00 19.89 434 GLU A CA 1
ATOM 3195 C C . GLU A 1 434 ? -32.727 9.975 -22.481 1.00 17.86 434 GLU A C 1
ATOM 3196 O O . GLU A 1 434 ? -33.785 9.641 -21.955 1.00 17.66 434 GLU A O 1
ATOM 3202 N N . VAL A 1 435 ? -31.757 10.646 -21.855 1.00 16.44 435 VAL A N 1
ATOM 3203 C CA . VAL A 1 435 ? -31.743 11.016 -20.436 1.00 14.92 435 VAL A CA 1
ATOM 3204 C C . VAL A 1 435 ? -30.974 12.328 -20.343 1.00 15.32 435 VAL A C 1
ATOM 3205 O O . VAL A 1 435 ? -30.257 12.700 -21.294 1.00 15.45 435 VAL A O 1
ATOM 3209 N N . GLY A 1 436 ? -31.100 13.017 -19.215 1.00 15.17 436 GLY A N 1
ATOM 3210 C CA . GLY A 1 436 ? -30.362 14.274 -18.954 1.00 16.51 436 GLY A CA 1
ATOM 3211 C C . GLY A 1 436 ? -28.861 14.089 -18.764 1.00 17.12 436 GLY A C 1
ATOM 3212 O O . GLY A 1 436 ? -28.063 14.768 -19.454 1.00 17.65 436 GLY A O 1
ATOM 3213 N N . THR A 1 437 ? -28.506 13.144 -17.872 1.00 16.26 437 THR A N 1
ATOM 3214 C CA . THR A 1 437 ? -27.140 12.866 -17.404 1.00 16.03 437 THR A CA 1
ATOM 3215 C C . THR A 1 437 ? -26.820 11.363 -17.487 1.00 16.28 437 THR A C 1
ATOM 3216 O O . THR A 1 437 ? -27.607 10.517 -17.044 1.00 16.10 437 THR A O 1
ATOM 3220 N N . VAL A 1 438 ? -25.678 11.056 -18.095 1.00 16.02 438 VAL A N 1
ATOM 3221 C CA . VAL A 1 438 ? -25.097 9.713 -18.116 1.00 16.76 438 VAL A CA 1
ATOM 3222 C C . VAL A 1 438 ? -23.821 9.700 -17.259 1.00 17.81 438 VAL A C 1
ATOM 3223 O O . VAL A 1 438 ? -22.915 10.538 -17.441 1.00 16.85 438 VAL A O 1
ATOM 3227 N N . HIS A 1 439 ? -23.785 8.757 -16.319 1.00 18.63 439 HIS A N 1
ATOM 3228 C CA . HIS A 1 439 ? -22.670 8.560 -15.406 1.00 19.13 439 HIS A CA 1
ATOM 3229 C C . HIS A 1 439 ? -21.896 7.338 -15.867 1.00 20.06 439 HIS A C 1
ATOM 3230 O O . HIS A 1 439 ? -22.487 6.259 -16.031 1.00 19.76 439 HIS A O 1
ATOM 3237 N N . ILE A 1 440 ? -20.596 7.514 -16.108 1.00 20.54 440 ILE A N 1
ATOM 3238 C CA . ILE A 1 440 ? -19.757 6.416 -16.588 1.00 21.26 440 ILE A CA 1
ATOM 3239 C C . ILE A 1 440 ? -19.086 5.800 -15.380 1.00 20.35 440 ILE A C 1
ATOM 3240 O O . ILE A 1 440 ? -18.368 6.479 -14.655 1.00 19.71 440 ILE A O 1
ATOM 3245 N N . ASN A 1 441 ? -19.351 4.519 -15.155 1.00 19.84 441 ASN A N 1
ATOM 3246 C CA . ASN A 1 441 ? -18.741 3.789 -14.067 1.00 19.17 441 ASN A CA 1
ATOM 3247 C C . ASN A 1 441 ? -19.031 4.317 -12.671 1.00 18.40 441 ASN A C 1
ATOM 3248 O O . ASN A 1 441 ? -18.177 4.229 -11.780 1.00 18.30 441 ASN A O 1
ATOM 3253 N N . ALA A 1 442 ? -20.236 4.859 -12.488 1.00 17.03 442 ALA A N 1
ATOM 3254 C CA . ALA A 1 442 ? -20.693 5.366 -11.200 1.00 16.36 442 ALA A CA 1
ATOM 3255 C C . ALA A 1 442 ? -22.228 5.483 -11.186 1.00 15.46 442 ALA A C 1
ATOM 3256 O O . ALA A 1 442 ? -22.863 5.486 -12.245 1.00 14.53 442 ALA A O 1
ATOM 3258 N N . LYS A 1 443 ? -22.808 5.584 -9.987 1.00 14.70 443 LYS A N 1
ATOM 3259 C CA . LYS A 1 443 ? -24.256 5.601 -9.811 1.00 14.55 443 LYS A CA 1
ATOM 3260 C C . LYS A 1 443 ? -24.821 6.910 -10.294 1.00 15.10 443 LYS A C 1
ATOM 3261 O O . LYS A 1 443 ? -24.085 7.889 -10.463 1.00 15.37 443 LYS A O 1
ATOM 3267 N N . THR A 1 444 ? -26.126 6.930 -10.555 1.00 15.81 444 THR A N 1
ATOM 3268 C CA . THR A 1 444 ? -26.797 8.165 -10.913 1.00 15.99 444 THR A CA 1
ATOM 3269 C C . THR A 1 444 ? -26.936 8.972 -9.621 1.00 17.16 444 THR A C 1
ATOM 3270 O O . THR A 1 444 ? -27.018 8.388 -8.526 1.00 17.21 444 THR A O 1
ATOM 3274 N N . GLU A 1 445 ? -26.913 10.299 -9.758 1.00 18.17 445 GLU A N 1
ATOM 3275 C CA . GLU A 1 445 ? -27.064 11.227 -8.633 1.00 20.01 445 GLU A CA 1
ATOM 3276 C C . GLU A 1 445 ? -27.308 12.675 -9.089 1.00 18.76 445 GLU A C 1
ATOM 3277 O O . GLU A 1 445 ? -26.868 13.103 -10.171 1.00 16.57 445 GLU A O 1
ATOM 3283 N N . ARG A 1 446 ? -28.029 13.412 -8.249 1.00 19.73 446 ARG A N 1
ATOM 3284 C CA . ARG A 1 446 ? -28.337 14.812 -8.508 1.00 21.06 446 ARG A CA 1
ATOM 3285 C C . ARG A 1 446 ? -27.093 15.705 -8.342 1.00 21.42 446 ARG A C 1
ATOM 3286 O O . ARG A 1 446 ? -26.751 16.469 -9.239 1.00 22.45 446 ARG A O 1
ATOM 3294 N N . GLY A 1 447 ? -26.432 15.608 -7.199 1.00 21.34 447 GLY A N 1
ATOM 3295 C CA . GLY A 1 447 ? -25.211 16.397 -6.925 1.00 21.32 447 GLY A CA 1
ATOM 3296 C C . GLY A 1 447 ? -23.969 15.849 -7.647 1.00 20.23 447 GLY A C 1
ATOM 3297 O O . GLY A 1 447 ? -24.013 14.755 -8.223 1.00 19.98 447 GLY A O 1
ATOM 3298 N N . PRO A 1 448 ? -22.845 16.583 -7.600 1.00 19.41 448 PRO A N 1
ATOM 3299 C CA . PRO A 1 448 ? -22.654 17.863 -6.896 1.00 18.78 448 PRO A CA 1
ATOM 3300 C C . PRO A 1 448 ? -23.481 18.961 -7.557 1.00 17.94 448 PRO A C 1
ATOM 3301 O O . PRO A 1 448 ? -23.668 18.958 -8.788 1.00 16.76 448 PRO A O 1
ATOM 3305 N N . ASP A 1 449 ? -23.965 19.886 -6.744 1.00 18.01 449 ASP A N 1
ATOM 3306 C CA . ASP A 1 449 ? -25.099 20.722 -7.138 1.00 18.31 449 ASP A CA 1
ATOM 3307 C C . ASP A 1 449 ? -24.850 21.805 -8.166 1.00 18.32 449 ASP A C 1
ATOM 3308 O O . ASP A 1 449 ? -25.820 22.402 -8.674 1.00 17.62 449 ASP A O 1
ATOM 3313 N N . HIS A 1 450 ? -23.574 22.050 -8.479 1.00 18.08 450 HIS A N 1
ATOM 3314 C CA . HIS A 1 450 ? -23.218 22.909 -9.599 1.00 18.20 450 HIS A CA 1
ATOM 3315 C C . HIS A 1 450 ? -23.389 22.212 -10.962 1.00 17.41 450 HIS A C 1
ATOM 3316 O O . HIS A 1 450 ? -23.475 22.870 -12.013 1.00 16.90 450 HIS A O 1
ATOM 3323 N N . PHE A 1 451 ? -23.428 20.881 -10.949 1.00 17.44 451 PHE A N 1
ATOM 3324 C CA . PHE A 1 451 ? -23.696 20.101 -12.168 1.00 17.09 451 PHE A CA 1
ATOM 3325 C C . PHE A 1 451 ? -25.135 20.402 -12.573 1.00 17.75 451 PHE A C 1
ATOM 3326 O O . PHE A 1 451 ? -26.019 20.413 -11.705 1.00 18.25 451 PHE A O 1
ATOM 3334 N N . PRO A 1 452 ? -25.388 20.649 -13.869 1.00 17.85 452 PRO A N 1
ATOM 3335 C CA . PRO A 1 452 ? -26.781 20.836 -14.293 1.00 17.62 452 PRO A CA 1
ATOM 3336 C C . PRO A 1 452 ? -27.550 19.564 -13.992 1.00 17.63 452 PRO A C 1
ATOM 3337 O O . PRO A 1 452 ? -26.973 18.480 -14.061 1.00 17.76 452 PRO A O 1
ATOM 3341 N N . PHE A 1 453 ? -28.818 19.694 -13.626 1.00 17.27 453 PHE A N 1
ATOM 3342 C CA . PHE A 1 453 ? -29.633 18.529 -13.323 1.00 18.13 453 PHE A CA 1
ATOM 3343 C C . PHE A 1 453 ? -30.975 18.683 -14.038 1.00 18.55 453 PHE A C 1
ATOM 3344 O O . PHE A 1 453 ? -31.619 19.710 -13.910 1.00 18.54 453 PHE A O 1
ATOM 3352 N N . LEU A 1 454 ? -31.362 17.672 -14.818 1.00 19.36 454 LEU A N 1
ATOM 3353 C CA . LEU A 1 454 ? -32.580 17.709 -15.625 1.00 19.42 454 LEU A CA 1
ATOM 3354 C C . LEU A 1 454 ? -32.957 16.311 -16.074 1.00 20.44 454 LEU A C 1
ATOM 3355 O O . LEU A 1 454 ? -32.102 15.432 -16.180 1.00 20.31 454 LEU A O 1
ATOM 3360 N N . GLY A 1 455 ? -34.249 16.134 -16.354 1.00 20.62 455 GLY A N 1
ATOM 3361 C CA . GLY A 1 455 ? -34.744 14.959 -17.013 1.00 20.18 455 GLY A CA 1
ATOM 3362 C C . GLY A 1 455 ? -35.467 15.364 -18.269 1.00 19.85 455 GLY A C 1
ATOM 3363 O O . GLY A 1 455 ? -36.022 16.475 -18.363 1.00 19.95 455 GLY A O 1
ATOM 3364 N N . VAL A 1 456 ? -35.451 14.466 -19.240 1.00 19.48 456 VAL A N 1
ATOM 3365 C CA . VAL A 1 456 ? -36.248 14.642 -20.425 1.00 20.26 456 VAL A CA 1
ATOM 3366 C C . VAL A 1 456 ? -37.425 13.659 -20.415 1.00 20.95 456 VAL A C 1
ATOM 3367 O O . VAL A 1 456 ? -37.647 12.911 -19.428 1.00 21.41 456 VAL A O 1
ATOM 3371 N N . LYS A 1 457 ? -38.165 13.661 -21.515 1.00 20.86 457 LYS A N 1
ATOM 3372 C CA . LYS A 1 457 ? -39.408 12.916 -21.636 1.00 22.11 457 LYS A CA 1
ATOM 3373 C C . LYS A 1 457 ? -40.312 13.144 -20.405 1.00 23.20 457 LYS A C 1
ATOM 3374 O O . LYS A 1 457 ? -40.611 14.302 -20.082 1.00 23.95 457 LYS A O 1
ATOM 3380 N N . LYS A 1 458 ? -40.727 12.072 -19.728 1.00 22.75 458 LYS A N 1
ATOM 3381 C CA . LYS A 1 458 ? -41.658 12.202 -18.622 1.00 23.37 458 LYS A CA 1
ATOM 3382 C C . LYS A 1 458 ? -40.962 12.567 -17.305 1.00 23.14 458 LYS A C 1
ATOM 3383 O O . LYS A 1 458 ? -41.633 12.864 -16.322 1.00 23.90 458 LYS A O 1
ATOM 3389 N N . SER A 1 459 ? -39.630 12.569 -17.301 1.00 21.92 459 SER A N 1
ATOM 3390 C CA . SER A 1 459 ? -38.849 12.892 -16.117 1.00 21.74 459 SER A CA 1
ATOM 3391 C C . SER A 1 459 ? -38.792 14.381 -15.781 1.00 22.36 459 SER A C 1
ATOM 3392 O O . SER A 1 459 ? -38.357 14.757 -14.691 1.00 22.80 459 SER A O 1
ATOM 3395 N N . GLY A 1 460 ? -39.198 15.251 -16.696 1.00 22.93 460 GLY A N 1
ATOM 3396 C CA . GLY A 1 460 ? -39.015 16.669 -16.427 1.00 22.53 460 GLY A CA 1
ATOM 3397 C C . GLY A 1 460 ? -39.112 17.721 -17.509 1.00 21.81 460 GLY A C 1
ATOM 3398 O O . GLY A 1 460 ? -39.343 17.449 -18.682 1.00 22.08 460 GLY A O 1
ATOM 3399 N N . LEU A 1 461 ? -38.939 18.955 -17.075 1.00 21.21 461 LEU A N 1
ATOM 3400 C CA . LEU A 1 461 ? -38.992 20.090 -17.961 1.00 21.58 461 LEU A CA 1
ATOM 3401 C C . LEU A 1 461 ? -38.098 21.174 -17.393 1.00 20.65 461 LEU A C 1
ATOM 3402 O O . LEU A 1 461 ? -38.090 21.436 -16.181 1.00 19.77 461 LEU A O 1
ATOM 3407 N N . GLY A 1 462 ? -37.339 21.790 -18.285 1.00 20.74 462 GLY A N 1
ATOM 3408 C CA . GLY A 1 462 ? -36.287 22.705 -17.912 1.00 21.66 462 GLY A CA 1
ATOM 3409 C C . GLY A 1 462 ? -35.144 22.077 -17.138 1.00 22.69 462 GLY A C 1
ATOM 3410 O O . GLY A 1 462 ? -35.050 20.845 -16.992 1.00 23.69 462 GLY A O 1
ATOM 3411 N N . VAL A 1 463 ? -34.288 22.944 -16.611 1.00 22.44 463 VAL A N 1
ATOM 3412 C CA . VAL A 1 463 ? -33.003 22.555 -16.064 1.00 22.20 463 VAL A CA 1
ATOM 3413 C C . VAL A 1 463 ? -32.805 23.101 -14.651 1.00 22.43 463 VAL A C 1
ATOM 3414 O O . VAL A 1 463 ? -33.144 24.245 -14.360 1.00 21.86 463 VAL A O 1
ATOM 3418 N N . GLN A 1 464 ? -32.209 22.297 -13.778 1.00 23.39 464 GLN A N 1
ATOM 3419 C CA . GLN A 1 464 ? -31.835 22.792 -12.462 1.00 23.72 464 GLN A CA 1
ATOM 3420 C C . GLN A 1 464 ? -30.311 22.674 -12.251 1.00 21.86 464 GLN A C 1
ATOM 3421 O O . GLN A 1 464 ? -29.555 22.499 -13.204 1.00 21.25 464 GLN A O 1
ATOM 3427 N N . GLY A 1 465 ? -29.866 22.785 -11.009 1.00 21.45 465 GLY A N 1
ATOM 3428 C CA . GLY A 1 465 ? -28.446 22.953 -10.725 1.00 22.06 465 GLY A CA 1
ATOM 3429 C C . GLY A 1 465 ? -28.261 24.423 -10.443 1.00 22.72 465 GLY A C 1
ATOM 3430 O O . GLY A 1 465 ? -29.097 25.214 -10.839 1.00 23.26 465 GLY A O 1
ATOM 3431 N N . ILE A 1 466 ? -27.180 24.797 -9.767 1.00 23.04 466 ILE A N 1
ATOM 3432 C CA . ILE A 1 466 ? -27.017 26.174 -9.265 1.00 23.94 466 ILE A CA 1
ATOM 3433 C C . ILE A 1 466 ? -27.307 27.252 -10.332 1.00 23.85 466 ILE A C 1
ATOM 3434 O O . ILE A 1 466 ? -28.300 27.990 -10.247 1.00 23.60 466 ILE A O 1
ATOM 3439 N N . LYS A 1 467 ? -26.487 27.274 -11.378 1.00 24.35 467 LYS A N 1
ATOM 3440 C CA . LYS A 1 467 ? -26.567 28.294 -12.430 1.00 23.98 467 LYS A CA 1
ATOM 3441 C C . LYS A 1 467 ? -27.791 28.157 -13.354 1.00 21.81 467 LYS A C 1
ATOM 3442 O O . LYS A 1 467 ? -28.465 29.147 -13.642 1.00 20.90 467 LYS A O 1
ATOM 3448 N N . PRO A 1 468 ? -28.080 26.939 -13.830 1.00 20.15 468 PRO A N 1
ATOM 3449 C CA . PRO A 1 468 ? -29.293 26.807 -14.606 1.00 19.77 468 PRO A CA 1
ATOM 3450 C C . PRO A 1 468 ? -30.541 27.269 -13.872 1.00 19.63 468 PRO A C 1
ATOM 3451 O O . PRO A 1 468 ? -31.468 27.734 -14.520 1.00 19.48 468 PRO A O 1
ATOM 3455 N N . SER A 1 469 ? -30.571 27.140 -12.545 1.00 19.17 469 SER A N 1
ATOM 3456 C CA . SER A 1 469 ? -31.764 27.534 -11.806 1.00 19.28 469 SER A CA 1
ATOM 3457 C C . SER A 1 469 ? -31.920 29.044 -11.758 1.00 19.77 469 SER A C 1
ATOM 3458 O O . SER A 1 469 ? -33.026 29.574 -11.988 1.00 19.38 469 SER A O 1
ATOM 3461 N N . LEU A 1 470 ? -30.815 29.720 -11.447 1.00 20.28 470 LEU A N 1
ATOM 3462 C CA . LEU A 1 470 ? -30.720 31.170 -11.482 1.00 21.82 470 LEU A CA 1
ATOM 3463 C C . LEU A 1 470 ? -31.216 31.728 -12.800 1.00 23.17 470 LEU A C 1
ATOM 3464 O O . LEU A 1 470 ? -31.996 32.682 -12.824 1.00 23.10 470 LEU A O 1
ATOM 3469 N N . LEU A 1 471 ? -30.779 31.103 -13.893 1.00 24.04 471 LEU A N 1
ATOM 3470 C CA . LEU A 1 471 ? -31.190 31.476 -15.228 1.00 25.18 471 LEU A CA 1
ATOM 3471 C C . LEU A 1 471 ? -32.709 31.326 -15.418 1.00 24.63 471 LEU A C 1
ATOM 3472 O O . LEU A 1 471 ? -33.367 32.212 -15.954 1.00 24.63 471 LEU A O 1
ATOM 3477 N N . SER A 1 472 ? -33.266 30.223 -14.930 1.00 23.92 472 SER A N 1
ATOM 3478 C CA . SER A 1 472 ? -34.703 29.954 -15.101 1.00 24.35 472 SER A CA 1
ATOM 3479 C C . SER A 1 472 ? -35.615 30.931 -14.336 1.00 24.68 472 SER A C 1
ATOM 3480 O O . SER A 1 472 ? -36.815 31.012 -14.608 1.00 25.30 472 SER A O 1
ATOM 3483 N N . MET A 1 473 ? -35.024 31.658 -13.388 1.00 24.85 473 MET A N 1
ATOM 3484 C CA . MET A 1 473 ? -35.726 32.559 -12.472 1.00 25.05 473 MET A CA 1
ATOM 3485 C C . MET A 1 473 ? -35.732 33.997 -13.000 1.00 23.90 473 MET A C 1
ATOM 3486 O O . MET A 1 473 ? -36.293 34.896 -12.374 1.00 24.09 473 MET A O 1
ATOM 3491 N N . THR A 1 474 ? -35.088 34.217 -14.140 1.00 22.74 474 THR A N 1
ATOM 3492 C CA . THR A 1 474 ? -34.952 35.559 -14.687 1.00 21.32 474 THR A CA 1
ATOM 3493 C C . THR A 1 474 ? -35.249 35.616 -16.186 1.00 21.28 474 THR A C 1
ATOM 3494 O O . THR A 1 474 ? -35.259 34.601 -16.860 1.00 19.84 474 THR A O 1
ATOM 3498 N N . ARG A 1 475 ? -35.476 36.817 -16.711 1.00 22.39 475 ARG A N 1
ATOM 3499 C CA . ARG A 1 475 ? -35.447 36.976 -18.158 1.00 23.13 475 ARG A CA 1
ATOM 3500 C C . ARG A 1 475 ? -34.543 38.126 -18.558 1.00 23.83 475 ARG A C 1
ATOM 3501 O O . ARG A 1 475 ? -34.159 38.972 -17.733 1.00 23.56 475 ARG A O 1
ATOM 3509 N N . GLU A 1 476 ? -34.250 38.149 -19.853 1.00 24.22 476 GLU A N 1
ATOM 3510 C CA . GLU A 1 476 ? -33.417 39.188 -20.392 1.00 25.04 476 GLU A CA 1
ATOM 3511 C C . GLU A 1 476 ? -34.172 40.506 -20.399 1.00 24.30 476 GLU A C 1
ATOM 3512 O O . GLU A 1 476 ? -35.372 40.554 -20.665 1.00 23.80 476 GLU A O 1
ATOM 3518 N N . ARG A 1 477 ? -33.444 41.579 -20.066 1.00 24.59 477 ARG A N 1
ATOM 3519 C CA . ARG A 1 477 ? -33.921 42.928 -20.255 1.00 25.97 477 ARG A CA 1
ATOM 3520 C C . ARG A 1 477 ? -32.899 43.588 -21.150 1.00 25.88 477 ARG A C 1
ATOM 3521 O O . ARG A 1 477 ? -31.720 43.602 -20.827 1.00 26.58 477 ARG A O 1
ATOM 3529 N N . VAL A 1 478 ? -33.327 44.117 -22.290 1.00 26.07 478 VAL A N 1
ATOM 3530 C CA . VAL A 1 478 ? -32.381 44.777 -23.191 1.00 25.10 478 VAL A CA 1
ATOM 3531 C C . VAL A 1 478 ? -32.594 46.278 -23.177 1.00 25.10 478 VAL A C 1
ATOM 3532 O O . VAL A 1 478 ? -33.735 46.761 -23.156 1.00 25.00 478 VAL A O 1
ATOM 3536 N N . THR A 1 479 ? -31.482 47.009 -23.178 1.00 24.17 479 THR A N 1
ATOM 3537 C CA . THR A 1 479 ? -31.499 48.438 -23.362 1.00 24.21 479 THR A CA 1
ATOM 3538 C C . THR A 1 479 ? -30.564 48.710 -24.534 1.00 24.39 479 THR A C 1
ATOM 3539 O O . THR A 1 479 ? -29.405 48.284 -24.527 1.00 24.56 479 THR A O 1
ATOM 3543 N N . VAL A 1 480 ? -31.087 49.397 -25.536 1.00 24.09 480 VAL A N 1
ATOM 3544 C CA . VAL A 1 480 ? -30.347 49.683 -26.746 1.00 25.00 480 VAL A CA 1
ATOM 3545 C C . VAL A 1 480 ? -30.032 51.184 -26.769 1.00 27.04 480 VAL A C 1
ATOM 3546 O O . VAL A 1 480 ? -30.944 52.006 -26.779 1.00 27.04 480 VAL A O 1
ATOM 3550 N N . LEU A 1 481 ? -28.743 51.514 -26.736 1.00 29.08 481 LEU A N 1
ATOM 3551 C CA . LEU A 1 481 ? -28.284 52.886 -26.869 1.00 31.83 481 LEU A CA 1
ATOM 3552 C C . LEU A 1 481 ? -27.928 53.171 -28.311 1.00 33.51 481 LEU A C 1
ATOM 3553 O O . LEU A 1 481 ? -27.475 52.293 -29.053 1.00 32.87 481 LEU A O 1
ATOM 3558 N N . ASN A 1 482 ? -28.118 54.416 -28.707 1.00 35.54 482 ASN A N 1
ATOM 3559 C CA . ASN A 1 482 ? -27.711 54.836 -30.023 1.00 38.43 482 ASN A CA 1
ATOM 3560 C C . ASN A 1 482 ? -26.930 56.129 -29.896 1.00 39.96 482 ASN A C 1
ATOM 3561 O O . ASN A 1 482 ? -27.476 57.164 -29.498 1.00 40.70 482 ASN A O 1
ATOM 3566 N N . LEU A 1 483 ? -25.641 56.040 -30.213 1.00 40.47 483 LEU A N 1
ATOM 3567 C CA . LEU A 1 483 ? -24.691 57.111 -29.964 1.00 41.93 483 LEU A CA 1
ATOM 3568 C C . LEU A 1 483 ? -24.651 58.116 -31.107 1.00 43.34 483 LEU A C 1
ATOM 3569 O O . LEU A 1 483 ? -25.249 59.183 -31.013 1.00 44.18 483 LEU A O 1
ATOM 3574 N N . GLN B 1 9 ? 11.608 46.349 17.894 1.00 34.50 9 GLN B N 1
ATOM 3575 C CA . GLN B 1 9 ? 11.556 46.504 16.411 1.00 34.41 9 GLN B CA 1
ATOM 3576 C C . GLN B 1 9 ? 11.712 45.180 15.637 1.00 32.99 9 GLN B C 1
ATOM 3577 O O . GLN B 1 9 ? 12.012 44.131 16.222 1.00 32.70 9 GLN B O 1
ATOM 3583 N N . PHE B 1 10 ? 11.541 45.252 14.314 1.00 31.35 10 PHE B N 1
ATOM 3584 C CA . PHE B 1 10 ? 11.312 44.062 13.497 1.00 29.77 10 PHE B CA 1
ATOM 3585 C C . PHE B 1 10 ? 12.485 43.673 12.578 1.00 28.67 10 PHE B C 1
ATOM 3586 O O . PHE B 1 10 ? 12.531 44.058 11.408 1.00 27.79 10 PHE B O 1
ATOM 3594 N N . ASN B 1 11 ? 13.408 42.876 13.116 1.00 28.40 11 ASN B N 1
ATOM 3595 C CA . ASN B 1 11 ? 14.530 42.350 12.348 1.00 28.33 11 ASN B CA 1
ATOM 3596 C C . ASN B 1 11 ? 14.149 41.053 11.658 1.00 27.36 11 ASN B C 1
ATOM 3597 O O . ASN B 1 11 ? 14.445 39.950 12.132 1.00 27.55 11 ASN B O 1
ATOM 3602 N N . ALA B 1 12 ? 13.494 41.219 10.515 1.00 25.95 12 ALA B N 1
ATOM 3603 C CA . ALA B 1 12 ? 12.757 40.157 9.849 1.00 25.06 12 ALA B CA 1
ATOM 3604 C C . ALA B 1 12 ? 13.627 39.082 9.174 1.00 24.73 12 ALA B C 1
ATOM 3605 O O . ALA B 1 12 ? 14.783 39.319 8.805 1.00 25.25 12 ALA B O 1
ATOM 3607 N N . ASN B 1 13 ? 13.043 37.899 9.044 1.00 23.53 13 ASN B N 1
ATOM 3608 C CA . ASN B 1 13 ? 13.639 36.781 8.344 1.00 22.82 13 ASN B CA 1
ATOM 3609 C C . ASN B 1 13 ? 12.840 36.601 7.085 1.00 21.13 13 ASN B C 1
ATOM 3610 O O . ASN B 1 13 ? 11.758 37.157 6.969 1.00 20.72 13 ASN B O 1
ATOM 3615 N N . ILE B 1 14 ? 13.372 35.850 6.129 1.00 19.87 14 ILE B N 1
ATOM 3616 C CA . ILE B 1 14 ? 12.623 35.574 4.915 1.00 18.21 14 ILE B CA 1
ATOM 3617 C C . ILE B 1 14 ? 12.262 34.094 4.843 1.00 17.99 14 ILE B C 1
ATOM 3618 O O . ILE B 1 14 ? 12.829 33.259 5.552 1.00 18.29 14 ILE B O 1
ATOM 3623 N N . LEU B 1 15 ? 11.309 33.780 3.988 1.00 16.81 15 LEU B N 1
ATOM 3624 C CA . LEU B 1 15 ? 10.840 32.419 3.861 1.00 15.54 15 LEU B CA 1
ATOM 3625 C C . LEU B 1 15 ? 11.485 31.698 2.689 1.00 16.09 15 LEU B C 1
ATOM 3626 O O . LEU B 1 15 ? 11.369 32.150 1.548 1.00 15.82 15 LEU B O 1
ATOM 3631 N N . ARG B 1 16 ? 12.145 30.571 2.960 1.00 16.80 16 ARG B N 1
ATOM 3632 C CA . ARG B 1 16 ? 12.581 29.671 1.884 1.00 17.33 16 ARG B CA 1
ATOM 3633 C C . ARG B 1 16 ? 12.344 28.194 2.261 1.00 17.51 16 ARG B C 1
ATOM 3634 O O . ARG B 1 16 ? 12.796 27.728 3.310 1.00 17.51 16 ARG B O 1
ATOM 3642 N N . ASN B 1 17 ? 11.611 27.476 1.413 1.00 17.43 17 ASN B N 1
ATOM 3643 C CA . ASN B 1 17 ? 11.309 26.054 1.666 1.00 17.64 17 ASN B CA 1
ATOM 3644 C C . ASN B 1 17 ? 10.669 25.841 3.044 1.00 18.80 17 ASN B C 1
ATOM 3645 O O . ASN B 1 17 ? 11.035 24.917 3.774 1.00 18.83 17 ASN B O 1
ATOM 3650 N N . GLY B 1 18 ? 9.741 26.732 3.404 1.00 19.52 18 GLY B N 1
ATOM 3651 C CA . GLY B 1 18 ? 9.005 26.658 4.673 1.00 20.39 18 GLY B CA 1
ATOM 3652 C C . GLY B 1 18 ? 9.738 27.071 5.940 1.00 21.64 18 GLY B C 1
ATOM 3653 O O . GLY B 1 18 ? 9.164 27.017 7.039 1.00 21.32 18 GLY B O 1
ATOM 3654 N N . GLU B 1 19 ? 10.997 27.495 5.798 1.00 21.68 19 GLU B N 1
ATOM 3655 C CA . GLU B 1 19 ? 11.787 27.931 6.933 1.00 21.42 19 GLU B CA 1
ATOM 3656 C C . GLU B 1 19 ? 12.073 29.417 6.885 1.00 19.30 19 GLU B C 1
ATOM 3657 O O . GLU B 1 19 ? 12.324 29.999 5.818 1.00 18.20 19 GLU B O 1
ATOM 3663 N N . TRP B 1 20 ? 12.071 30.024 8.061 1.00 18.12 20 TRP B N 1
ATOM 3664 C CA . TRP B 1 20 ? 12.390 31.419 8.185 1.00 18.07 20 TRP B CA 1
ATOM 3665 C C . TRP B 1 20 ? 13.885 31.542 8.487 1.00 18.55 20 TRP B C 1
ATOM 3666 O O . TRP B 1 20 ? 14.404 30.951 9.451 1.00 18.62 20 TRP B O 1
ATOM 3677 N N . VAL B 1 21 ? 14.581 32.285 7.640 1.00 18.27 21 VAL B N 1
ATOM 3678 C CA . VAL B 1 21 ? 16.037 32.423 7.753 1.00 18.40 21 VAL B CA 1
ATOM 3679 C C . VAL B 1 21 ? 16.528 33.839 7.511 1.00 19.19 21 VAL B C 1
ATOM 3680 O O . VAL B 1 21 ? 15.768 34.703 7.078 1.00 18.49 21 VAL B O 1
ATOM 3684 N N . GLU B 1 22 ? 17.821 34.054 7.784 1.00 21.10 22 GLU B N 1
ATOM 3685 C CA . GLU B 1 22 ? 18.538 35.276 7.418 1.00 22.57 22 GLU B CA 1
ATOM 3686 C C . GLU B 1 22 ? 19.549 34.935 6.298 1.00 22.26 22 GLU B C 1
ATOM 3687 O O . GLU B 1 22 ? 19.623 33.785 5.879 1.00 22.60 22 GLU B O 1
ATOM 3693 N N . SER B 1 23 ? 20.306 35.915 5.804 1.00 21.90 23 SER B N 1
ATOM 3694 C CA . SER B 1 23 ? 21.210 35.666 4.669 1.00 22.35 23 SER B CA 1
ATOM 3695 C C . SER B 1 23 ? 22.524 35.007 5.053 1.00 22.60 23 SER B C 1
ATOM 3696 O O . SER B 1 23 ? 23.137 35.355 6.059 1.00 22.25 23 SER B O 1
ATOM 3699 N N . ARG B 1 24 ? 22.949 34.065 4.217 1.00 22.88 24 ARG B N 1
ATOM 3700 C CA . ARG B 1 24 ? 24.281 33.506 4.302 1.00 23.27 24 ARG B CA 1
ATOM 3701 C C . ARG B 1 24 ? 25.367 34.583 4.122 1.00 22.33 24 ARG B C 1
ATOM 3702 O O . ARG B 1 24 ? 26.500 34.393 4.572 1.00 22.35 24 ARG B O 1
ATOM 3710 N N . THR B 1 25 ? 25.025 35.712 3.496 1.00 21.24 25 THR B N 1
ATOM 3711 C CA . THR B 1 25 ? 25.964 36.826 3.389 1.00 21.96 25 THR B CA 1
ATOM 3712 C C . THR B 1 25 ? 26.267 37.470 4.736 1.00 22.56 25 THR B C 1
ATOM 3713 O O . THR B 1 25 ? 27.275 38.179 4.874 1.00 22.68 25 THR B O 1
ATOM 3717 N N . GLY B 1 26 ? 25.374 37.270 5.709 1.00 22.51 26 GLY B N 1
ATOM 3718 C CA . GLY B 1 26 ? 25.497 37.944 7.001 1.00 22.10 26 GLY B CA 1
ATOM 3719 C C . GLY B 1 26 ? 25.114 39.416 6.939 1.00 21.47 26 GLY B C 1
ATOM 3720 O O . GLY B 1 26 ? 25.311 40.138 7.892 1.00 20.64 26 GLY B O 1
ATOM 3721 N N . GLU B 1 27 ? 24.576 39.864 5.812 1.00 22.31 27 GLU B N 1
ATOM 3722 C CA . GLU B 1 27 ? 24.247 41.285 5.629 1.00 23.47 27 GLU B CA 1
ATOM 3723 C C . GLU B 1 27 ? 22.778 41.535 5.814 1.00 22.66 27 GLU B C 1
ATOM 3724 O O . GLU B 1 27 ? 21.976 40.674 5.463 1.00 22.01 27 GLU B O 1
ATOM 3730 N N . ARG B 1 28 ? 22.433 42.720 6.340 1.00 22.72 28 ARG B N 1
ATOM 3731 C CA . ARG B 1 28 ? 21.039 43.198 6.400 1.00 22.48 28 ARG B CA 1
ATOM 3732 C C . ARG B 1 28 ? 20.876 44.615 5.857 1.00 21.82 28 ARG B C 1
ATOM 3733 O O . ARG B 1 28 ? 21.829 45.387 5.802 1.00 22.25 28 ARG B O 1
ATOM 3741 N N . ILE B 1 29 ? 19.647 44.940 5.487 1.00 21.44 29 ILE B N 1
ATOM 3742 C CA . ILE B 1 29 ? 19.273 46.248 5.005 1.00 22.01 29 ILE B CA 1
ATOM 3743 C C . ILE B 1 29 ? 18.316 46.874 6.000 1.00 22.91 29 ILE B C 1
ATOM 3744 O O . ILE B 1 29 ? 17.263 46.297 6.270 1.00 23.62 29 ILE B O 1
ATOM 3749 N N . SER B 1 30 ? 18.656 48.059 6.510 1.00 22.94 30 SER B N 1
ATOM 3750 C CA . SER B 1 30 ? 17.866 48.702 7.559 1.00 23.70 30 SER B CA 1
ATOM 3751 C C . SER B 1 30 ? 16.667 49.463 7.003 1.00 23.66 30 SER B C 1
ATOM 3752 O O . SER B 1 30 ? 16.788 50.193 6.024 1.00 24.13 30 SER B O 1
ATOM 3755 N N . ILE B 1 31 ? 15.522 49.308 7.655 1.00 23.44 31 ILE B N 1
ATOM 3756 C CA . ILE B 1 31 ? 14.289 49.973 7.217 1.00 23.19 31 ILE B CA 1
ATOM 3757 C C . ILE B 1 31 ? 13.826 50.982 8.260 1.00 23.45 31 ILE B C 1
ATOM 3758 O O . ILE B 1 31 ? 13.800 50.690 9.462 1.00 23.70 31 ILE B O 1
ATOM 3763 N N . SER B 1 32 ? 13.503 52.186 7.788 1.00 23.39 32 SER B N 1
ATOM 3764 C CA . SER B 1 32 ? 13.099 53.281 8.660 1.00 24.09 32 SER B CA 1
ATOM 3765 C C . SER B 1 32 ? 11.654 53.707 8.379 1.00 23.37 32 SER B C 1
ATOM 3766 O O . SER B 1 32 ? 11.156 53.505 7.262 1.00 22.79 32 SER B O 1
ATOM 3769 N N . ALA B 1 33 ? 11.004 54.298 9.384 1.00 23.27 33 ALA B N 1
ATOM 3770 C CA . ALA B 1 33 ? 9.676 54.916 9.208 1.00 23.67 33 ALA B CA 1
ATOM 3771 C C . ALA B 1 33 ? 9.796 56.320 8.592 1.00 24.00 33 ALA B C 1
ATOM 3772 O O . ALA B 1 33 ? 10.392 57.205 9.184 1.00 24.81 33 ALA B O 1
ATOM 3774 N N . PRO B 1 34 ? 9.221 56.521 7.396 1.00 23.69 34 PRO B N 1
ATOM 3775 C CA . PRO B 1 34 ? 9.327 57.785 6.637 1.00 23.41 34 PRO B CA 1
ATOM 3776 C C . PRO B 1 34 ? 8.781 59.052 7.319 1.00 23.68 34 PRO B C 1
ATOM 3777 O O . PRO B 1 34 ? 9.229 60.172 6.983 1.00 23.27 34 PRO B O 1
ATOM 3781 N N . ALA B 1 35 ? 7.824 58.894 8.237 1.00 23.60 35 ALA B N 1
ATOM 3782 C CA . ALA B 1 35 ? 7.268 60.041 8.976 1.00 23.70 35 ALA B CA 1
ATOM 3783 C C . ALA B 1 35 ? 8.198 60.591 10.071 1.00 24.52 35 ALA B C 1
ATOM 3784 O O . ALA B 1 35 ? 8.156 61.788 10.399 1.00 24.82 35 ALA B O 1
ATOM 3786 N N . SER B 1 36 ? 9.017 59.713 10.643 1.00 24.56 36 SER B N 1
ATOM 3787 C CA . SER B 1 36 ? 9.864 60.070 11.771 1.00 24.78 36 SER B CA 1
ATOM 3788 C C . SER B 1 36 ? 11.363 59.918 11.503 1.00 23.89 36 SER B C 1
ATOM 3789 O O . SER B 1 36 ? 12.167 60.392 12.295 1.00 24.39 36 SER B O 1
ATOM 3792 N N . GLY B 1 37 ? 11.735 59.245 10.417 1.00 22.71 37 GLY B N 1
ATOM 3793 C CA . GLY B 1 37 ? 13.148 58.912 10.143 1.00 22.40 37 GLY B CA 1
ATOM 3794 C C . GLY B 1 37 ? 13.837 58.029 11.187 1.00 22.26 37 GLY B C 1
ATOM 3795 O O . GLY B 1 37 ? 15.052 57.925 11.211 1.00 21.68 37 GLY B O 1
ATOM 3796 N N . VAL B 1 38 ? 13.033 57.394 12.036 1.00 22.20 38 VAL B N 1
ATOM 3797 C CA . VAL B 1 38 ? 13.478 56.500 13.078 1.00 23.29 38 VAL B CA 1
ATOM 3798 C C . VAL B 1 38 ? 13.486 55.039 12.565 1.00 22.81 38 VAL B C 1
ATOM 3799 O O . VAL B 1 38 ? 12.654 54.680 11.743 1.00 22.33 38 VAL B O 1
ATOM 3803 N N . ALA B 1 39 ? 14.419 54.210 13.044 1.00 22.76 39 ALA B N 1
ATOM 3804 C CA . ALA B 1 39 ? 14.530 52.795 12.598 1.00 22.32 39 ALA B CA 1
ATOM 3805 C C . ALA B 1 39 ? 13.335 51.914 12.979 1.00 22.10 39 ALA B C 1
ATOM 3806 O O . ALA B 1 39 ? 12.917 51.872 14.127 1.00 22.01 39 ALA B O 1
ATOM 3808 N N . LEU B 1 40 ? 12.822 51.177 12.006 1.00 22.35 40 LEU B N 1
ATOM 3809 C CA . LEU B 1 40 ? 11.696 50.278 12.222 1.00 22.87 40 LEU B CA 1
ATOM 3810 C C . LEU B 1 40 ? 12.085 48.810 12.239 1.00 21.98 40 LEU B C 1
ATOM 3811 O O . LEU B 1 40 ? 11.582 48.044 13.042 1.00 21.78 40 LEU B O 1
ATOM 3816 N N . GLY B 1 41 ? 12.935 48.405 11.312 1.00 22.11 41 GLY B N 1
ATOM 3817 C CA . GLY B 1 41 ? 13.436 47.025 11.295 1.00 21.69 41 GLY B CA 1
ATOM 3818 C C . GLY B 1 41 ? 14.534 46.824 10.281 1.00 21.43 41 GLY B C 1
ATOM 3819 O O . GLY B 1 41 ? 15.290 47.750 9.986 1.00 21.49 41 GLY B O 1
ATOM 3820 N N . SER B 1 42 ? 14.609 45.606 9.742 1.00 21.52 42 SER B N 1
ATOM 3821 C CA . SER B 1 42 ? 15.571 45.263 8.695 1.00 21.63 42 SER B CA 1
ATOM 3822 C C . SER B 1 42 ? 15.249 43.928 8.062 1.00 21.12 42 SER B C 1
ATOM 3823 O O . SER B 1 42 ? 14.521 43.093 8.626 1.00 21.03 42 SER B O 1
ATOM 3826 N N . ILE B 1 43 ? 15.800 43.728 6.869 1.00 20.33 43 ILE B N 1
ATOM 3827 C CA . ILE B 1 43 ? 15.574 42.502 6.124 1.00 19.19 43 ILE B CA 1
ATOM 3828 C C . ILE B 1 43 ? 16.913 41.910 5.705 1.00 18.85 43 ILE B C 1
ATOM 3829 O O . ILE B 1 43 ? 17.899 42.643 5.592 1.00 19.08 43 ILE B O 1
ATOM 3834 N N . PRO B 1 44 ? 16.962 40.586 5.486 1.00 18.00 44 PRO B N 1
ATOM 3835 C CA . PRO B 1 44 ? 18.172 40.022 4.891 1.00 18.06 44 PRO B CA 1
ATOM 3836 C C . PRO B 1 44 ? 18.515 40.626 3.507 1.00 18.83 44 PRO B C 1
ATOM 3837 O O . PRO B 1 44 ? 17.615 40.895 2.697 1.00 18.86 44 PRO B O 1
ATOM 3841 N N . ALA B 1 45 ? 19.805 40.847 3.239 1.00 18.26 45 ALA B N 1
ATOM 3842 C CA . ALA B 1 45 ? 20.257 41.200 1.897 1.00 17.24 45 ALA B CA 1
ATOM 3843 C C . ALA B 1 45 ? 20.814 39.954 1.214 1.00 16.91 45 ALA B C 1
ATOM 3844 O O . ALA B 1 45 ? 22.007 39.659 1.301 1.00 17.16 45 ALA B O 1
ATOM 3846 N N . LEU B 1 46 ? 19.930 39.211 0.547 1.00 15.89 46 LEU B N 1
ATOM 3847 C CA . LEU B 1 46 ? 20.279 37.922 -0.037 1.00 15.53 46 LEU B CA 1
ATOM 3848 C C . LEU B 1 46 ? 21.276 38.045 -1.177 1.00 16.17 46 LEU B C 1
ATOM 3849 O O . LEU B 1 46 ? 21.465 39.121 -1.752 1.00 16.28 46 LEU B O 1
ATOM 3854 N N . SER B 1 47 ? 21.916 36.919 -1.469 1.00 16.78 47 SER B N 1
ATOM 3855 C CA . SER B 1 47 ? 22.844 36.785 -2.556 1.00 17.12 47 SER B CA 1
ATOM 3856 C C . SER B 1 47 ? 22.118 36.195 -3.766 1.00 16.43 47 SER B C 1
ATOM 3857 O O . SER B 1 47 ? 20.955 35.716 -3.661 1.00 15.17 47 SER B O 1
ATOM 3860 N N . GLN B 1 48 ? 22.797 36.230 -4.911 1.00 16.48 48 GLN B N 1
ATOM 3861 C CA . GLN B 1 48 ? 22.235 35.624 -6.123 1.00 17.94 48 GLN B CA 1
ATOM 3862 C C . GLN B 1 48 ? 22.070 34.127 -5.914 1.00 18.54 48 GLN B C 1
ATOM 3863 O O . GLN B 1 48 ? 21.115 33.530 -6.419 1.00 17.96 48 GLN B O 1
ATOM 3869 N N . GLU B 1 49 ? 23.024 33.539 -5.186 1.00 19.13 49 GLU B N 1
ATOM 3870 C CA . GLU B 1 49 ? 22.987 32.135 -4.839 1.00 19.07 49 GLU B CA 1
ATOM 3871 C C . GLU B 1 49 ? 21.765 31.835 -3.945 1.00 18.79 49 GLU B C 1
ATOM 3872 O O . GLU B 1 49 ? 21.109 30.846 -4.152 1.00 18.90 49 GLU B O 1
ATOM 3878 N N . GLU B 1 50 ? 21.433 32.695 -2.979 1.00 18.63 50 GLU B N 1
ATOM 3879 C CA . GLU B 1 50 ? 20.185 32.492 -2.219 1.00 17.82 50 GLU B CA 1
ATOM 3880 C C . GLU B 1 50 ? 18.909 32.661 -3.056 1.00 16.33 50 GLU B C 1
ATOM 3881 O O . GLU B 1 50 ? 17.908 31.999 -2.807 1.00 15.17 50 GLU B O 1
ATOM 3887 N N . VAL B 1 51 ? 18.976 33.496 -4.089 1.00 16.21 51 VAL B N 1
ATOM 3888 C CA . VAL B 1 51 ? 17.900 33.593 -5.056 1.00 16.04 51 VAL B CA 1
ATOM 3889 C C . VAL B 1 51 ? 17.727 32.262 -5.820 1.00 15.86 51 VAL B C 1
ATOM 3890 O O . VAL B 1 51 ? 16.613 31.784 -5.980 1.00 15.72 51 VAL B O 1
ATOM 3894 N N . ASN B 1 52 ? 18.820 31.682 -6.303 1.00 16.59 52 ASN B N 1
ATOM 3895 C CA . ASN B 1 52 ? 18.755 30.360 -6.955 1.00 17.55 52 ASN B CA 1
ATOM 3896 C C . ASN B 1 52 ? 18.068 29.272 -6.127 1.00 18.00 52 ASN B C 1
ATOM 3897 O O . ASN B 1 52 ? 17.353 28.438 -6.671 1.00 17.23 52 ASN B O 1
ATOM 3902 N N . ASP B 1 53 ? 18.315 29.279 -4.813 1.00 19.05 53 ASP B N 1
ATOM 3903 C CA . ASP B 1 53 ? 17.793 28.267 -3.888 1.00 19.49 53 ASP B CA 1
ATOM 3904 C C . ASP B 1 53 ? 16.287 28.444 -3.787 1.00 18.15 53 ASP B C 1
ATOM 3905 O O . ASP B 1 53 ? 15.498 27.497 -3.972 1.00 18.28 53 ASP B O 1
ATOM 3910 N N . ALA B 1 54 ? 15.897 29.684 -3.511 1.00 16.47 54 ALA B N 1
ATOM 3911 C CA . ALA B 1 54 ? 14.504 30.082 -3.553 1.00 14.75 54 ALA B CA 1
ATOM 3912 C C . ALA B 1 54 ? 13.833 29.606 -4.870 1.00 14.16 54 ALA B C 1
ATOM 3913 O O . ALA B 1 54 ? 12.782 28.979 -4.854 1.00 13.79 54 ALA B O 1
ATOM 3915 N N . ILE B 1 55 ? 14.439 29.903 -6.002 1.00 14.24 55 ILE B N 1
ATOM 3916 C CA . ILE B 1 55 ? 13.804 29.566 -7.281 1.00 14.60 55 ILE B CA 1
ATOM 3917 C C . ILE B 1 55 ? 13.719 28.047 -7.457 1.00 15.01 55 ILE B C 1
ATOM 3918 O O . ILE B 1 55 ? 12.680 27.524 -7.901 1.00 14.79 55 ILE B O 1
ATOM 3923 N N . GLN B 1 56 ? 14.782 27.349 -7.062 1.00 14.75 56 GLN B N 1
ATOM 3924 C CA . GLN B 1 56 ? 14.797 25.901 -7.158 1.00 16.05 56 GLN B CA 1
ATOM 3925 C C . GLN B 1 56 ? 13.786 25.235 -6.241 1.00 14.43 56 GLN B C 1
ATOM 3926 O O . GLN B 1 56 ? 13.143 24.288 -6.661 1.00 14.68 56 GLN B O 1
ATOM 3932 N N . GLY B 1 57 ? 13.643 25.728 -5.009 1.00 13.85 57 GLY B N 1
ATOM 3933 C CA . GLY B 1 57 ? 12.635 25.214 -4.078 1.00 12.87 57 GLY B CA 1
ATOM 3934 C C . GLY B 1 57 ? 11.234 25.424 -4.610 1.00 13.63 57 GLY B C 1
ATOM 3935 O O . GLY B 1 57 ? 10.370 24.556 -4.486 1.00 13.39 57 GLY B O 1
ATOM 3936 N N . ALA B 1 58 ? 11.017 26.582 -5.236 1.00 13.78 58 ALA B N 1
ATOM 3937 C CA . ALA B 1 58 ? 9.738 26.931 -5.798 1.00 14.57 58 ALA B CA 1
ATOM 3938 C C . ALA B 1 58 ? 9.356 25.971 -6.936 1.00 16.95 58 ALA B C 1
ATOM 3939 O O . ALA B 1 58 ? 8.204 25.579 -7.061 1.00 16.37 58 ALA B O 1
ATOM 3941 N N . LYS B 1 59 ? 10.330 25.619 -7.769 1.00 19.66 59 LYS B N 1
ATOM 3942 C CA . LYS B 1 59 ? 10.064 24.786 -8.946 1.00 21.45 59 LYS B CA 1
ATOM 3943 C C . LYS B 1 59 ? 9.735 23.356 -8.496 1.00 21.13 59 LYS B C 1
ATOM 3944 O O . LYS B 1 59 ? 8.715 22.803 -8.902 1.00 20.17 59 LYS B O 1
ATOM 3950 N N . ASP B 1 60 ? 10.568 22.807 -7.603 1.00 21.47 60 ASP B N 1
ATOM 3951 C CA . ASP B 1 60 ? 10.307 21.509 -6.946 1.00 22.29 60 ASP B CA 1
ATOM 3952 C C . ASP B 1 60 ? 8.912 21.410 -6.321 1.00 21.77 60 ASP B C 1
ATOM 3953 O O . ASP B 1 60 ? 8.165 20.485 -6.629 1.00 22.28 60 ASP B O 1
ATOM 3958 N N . ALA B 1 61 ? 8.570 22.375 -5.471 1.00 20.76 61 ALA B N 1
ATOM 3959 C CA . ALA B 1 61 ? 7.271 22.406 -4.782 1.00 19.99 61 ALA B CA 1
ATOM 3960 C C . ALA B 1 61 ? 6.084 22.556 -5.730 1.00 19.21 61 ALA B C 1
ATOM 3961 O O . ALA B 1 61 ? 4.990 22.065 -5.443 1.00 18.19 61 ALA B O 1
ATOM 3963 N N . GLN B 1 62 ? 6.297 23.227 -6.860 1.00 19.20 62 GLN B N 1
ATOM 3964 C CA . GLN B 1 62 ? 5.235 23.402 -7.862 1.00 19.31 62 GLN B CA 1
ATOM 3965 C C . GLN B 1 62 ? 4.752 22.057 -8.407 1.00 19.88 62 GLN B C 1
ATOM 3966 O O . GLN B 1 62 ? 3.556 21.865 -8.650 1.00 20.08 62 GLN B O 1
ATOM 3972 N N . LYS B 1 63 ? 5.684 21.141 -8.628 1.00 20.46 63 LYS B N 1
ATOM 3973 C CA . LYS B 1 63 ? 5.343 19.816 -9.144 1.00 21.03 63 LYS B CA 1
ATOM 3974 C C . LYS B 1 63 ? 4.356 19.097 -8.235 1.00 20.57 63 LYS B C 1
ATOM 3975 O O . LYS B 1 63 ? 3.539 18.348 -8.711 1.00 20.62 63 LYS B O 1
ATOM 3981 N N . ILE B 1 64 ? 4.440 19.341 -6.935 1.00 20.34 64 ILE B N 1
ATOM 3982 C CA . ILE B 1 64 ? 3.532 18.743 -5.949 1.00 20.33 64 ILE B CA 1
ATOM 3983 C C . ILE B 1 64 ? 2.288 19.627 -5.794 1.00 20.11 64 ILE B C 1
ATOM 3984 O O . ILE B 1 64 ? 1.158 19.126 -5.730 1.00 19.55 64 ILE B O 1
ATOM 3989 N N . TRP B 1 65 ? 2.510 20.940 -5.737 1.00 19.73 65 TRP B N 1
ATOM 3990 C CA . TRP B 1 65 ? 1.426 21.896 -5.566 1.00 19.32 65 TRP B CA 1
ATOM 3991 C C . TRP B 1 65 ? 0.432 21.773 -6.696 1.00 19.63 65 TRP B C 1
ATOM 3992 O O . TRP B 1 65 ? -0.760 21.708 -6.435 1.00 19.42 65 TRP B O 1
ATOM 4003 N N . LYS B 1 66 ? 0.915 21.709 -7.945 1.00 20.35 66 LYS B N 1
ATOM 4004 C CA . LYS B 1 66 ? 0.020 21.783 -9.115 1.00 21.44 66 LYS B CA 1
ATOM 4005 C C . LYS B 1 66 ? -0.952 20.595 -9.234 1.00 23.13 66 LYS B C 1
ATOM 4006 O O . LYS B 1 66 ? -1.957 20.695 -9.943 1.00 23.63 66 LYS B O 1
ATOM 4012 N N . ILE B 1 67 ? -0.649 19.498 -8.535 1.00 23.81 67 ILE B N 1
ATOM 4013 C CA . ILE B 1 67 ? -1.457 18.253 -8.590 1.00 25.12 67 ILE B CA 1
ATOM 4014 C C . ILE B 1 67 ? -2.591 18.311 -7.565 1.00 25.98 67 ILE B C 1
ATOM 4015 O O . ILE B 1 67 ? -3.575 17.578 -7.665 1.00 26.83 67 ILE B O 1
ATOM 4020 N N . ARG B 1 68 ? -2.459 19.208 -6.593 1.00 25.82 68 ARG B N 1
ATOM 4021 C CA . ARG B 1 68 ? -3.487 19.385 -5.585 1.00 26.68 68 ARG B CA 1
ATOM 4022 C C . ARG B 1 68 ? -4.831 19.724 -6.239 1.00 25.69 68 ARG B C 1
ATOM 4023 O O . ARG B 1 68 ? -4.871 20.533 -7.170 1.00 25.13 68 ARG B O 1
ATOM 4031 N N . PRO B 1 69 ? -5.923 19.066 -5.781 1.00 25.09 69 PRO B N 1
ATOM 4032 C CA . PRO B 1 69 ? -7.264 19.402 -6.249 1.00 24.48 69 PRO B CA 1
ATOM 4033 C C . PRO B 1 69 ? -7.560 20.879 -5.976 1.00 22.48 69 PRO B C 1
ATOM 4034 O O . PRO B 1 69 ? -7.146 21.405 -4.947 1.00 21.95 69 PRO B O 1
ATOM 4038 N N . ILE B 1 70 ? -8.290 21.523 -6.880 1.00 21.68 70 ILE B N 1
ATOM 4039 C CA . ILE B 1 70 ? -8.584 22.970 -6.782 1.00 20.83 70 ILE B CA 1
ATOM 4040 C C . ILE B 1 70 ? -9.112 23.413 -5.409 1.00 19.71 70 ILE B C 1
ATOM 4041 O O . ILE B 1 70 ? -8.640 24.394 -4.845 1.00 19.80 70 ILE B O 1
ATOM 4046 N N . HIS B 1 71 ? -10.058 22.664 -4.868 1.00 19.70 71 HIS B N 1
ATOM 4047 C CA . HIS B 1 71 ? -10.703 23.002 -3.594 1.00 20.32 71 HIS B CA 1
ATOM 4048 C C . HIS B 1 71 ? -9.698 23.116 -2.451 1.00 19.94 71 HIS B C 1
ATOM 4049 O O . HIS B 1 71 ? -9.937 23.852 -1.486 1.00 19.48 71 HIS B O 1
ATOM 4056 N N . GLU B 1 72 ? -8.572 22.400 -2.562 1.00 20.04 72 GLU B N 1
ATOM 4057 C CA . GLU B 1 72 ? -7.516 22.477 -1.545 1.00 20.07 72 GLU B CA 1
ATOM 4058 C C . GLU B 1 72 ? -6.707 23.769 -1.697 1.00 18.95 72 GLU B C 1
ATOM 4059 O O . GLU B 1 72 ? -6.322 24.405 -0.704 1.00 18.50 72 GLU B O 1
ATOM 4065 N N . ARG B 1 73 ? -6.428 24.138 -2.945 1.00 17.78 73 ARG B N 1
ATOM 4066 C CA . ARG B 1 73 ? -5.751 25.393 -3.217 1.00 17.59 73 ARG B CA 1
ATOM 4067 C C . ARG B 1 73 ? -6.624 26.584 -2.828 1.00 17.14 73 ARG B C 1
ATOM 4068 O O . ARG B 1 73 ? -6.146 27.527 -2.201 1.00 17.09 73 ARG B O 1
ATOM 4076 N N . VAL B 1 74 ? -7.909 26.487 -3.145 1.00 17.38 74 VAL B N 1
ATOM 4077 C CA . VAL B 1 74 ? -8.915 27.462 -2.754 1.00 17.26 74 VAL B CA 1
ATOM 4078 C C . VAL B 1 74 ? -9.013 27.563 -1.223 1.00 17.76 74 VAL B C 1
ATOM 4079 O O . VAL B 1 74 ? -9.011 28.677 -0.702 1.00 17.84 74 VAL B O 1
ATOM 4083 N N . ASP B 1 75 ? -9.008 26.422 -0.518 1.00 18.60 75 ASP B N 1
ATOM 4084 C CA . ASP B 1 75 ? -9.056 26.393 0.957 1.00 20.73 75 ASP B CA 1
ATOM 4085 C C . ASP B 1 75 ? -7.850 27.097 1.627 1.00 20.36 75 ASP B C 1
ATOM 4086 O O . ASP B 1 75 ? -7.997 27.705 2.702 1.00 20.73 75 ASP B O 1
ATOM 4091 N N . LEU B 1 76 ? -6.674 27.040 0.995 1.00 18.61 76 LEU B N 1
ATOM 4092 C CA . LEU B 1 76 ? -5.514 27.769 1.544 1.00 17.12 76 LEU B CA 1
ATOM 4093 C C . LEU B 1 76 ? -5.678 29.294 1.478 1.00 16.80 76 LEU B C 1
ATOM 4094 O O . LEU B 1 76 ? -5.359 29.980 2.442 1.00 17.19 76 LEU B O 1
ATOM 4099 N N . LEU B 1 77 ? -6.154 29.802 0.343 1.00 15.92 77 LEU B N 1
ATOM 4100 C CA . LEU B 1 77 ? -6.510 31.217 0.160 1.00 15.96 77 LEU B CA 1
ATOM 4101 C C . LEU B 1 77 ? -7.468 31.708 1.244 1.00 16.44 77 LEU B C 1
ATOM 4102 O O . LEU B 1 77 ? -7.248 32.770 1.822 1.00 14.81 77 LEU B O 1
ATOM 4107 N N . TYR B 1 78 ? -8.526 30.938 1.507 1.00 17.84 78 TYR B N 1
ATOM 4108 C CA . TYR B 1 78 ? -9.490 31.276 2.565 1.00 18.93 78 TYR B CA 1
ATOM 4109 C C . TYR B 1 78 ? -8.870 31.354 3.939 1.00 18.42 78 TYR B C 1
ATOM 4110 O O . TYR B 1 78 ? -9.133 32.289 4.711 1.00 18.19 78 TYR B O 1
ATOM 4119 N N . ALA B 1 79 ? -8.076 30.345 4.261 1.00 18.52 79 ALA B N 1
ATOM 4120 C CA . ALA B 1 79 ? -7.371 30.326 5.534 1.00 18.15 79 ALA B CA 1
ATOM 4121 C C . ALA B 1 79 ? -6.470 31.561 5.613 1.00 16.76 79 ALA B C 1
ATOM 4122 O O . ALA B 1 79 ? -6.462 32.258 6.616 1.00 16.49 79 ALA B O 1
ATOM 4124 N N . TRP B 1 80 ? -5.781 31.875 4.516 1.00 15.92 80 TRP B N 1
ATOM 4125 C CA . TRP B 1 80 ? -4.862 33.010 4.490 1.00 16.39 80 TRP B CA 1
ATOM 4126 C C . TRP B 1 80 ? -5.601 34.319 4.767 1.00 16.13 80 TRP B C 1
ATOM 4127 O O . TRP B 1 80 ? -5.239 35.070 5.700 1.00 16.04 80 TRP B O 1
ATOM 4138 N N . ALA B 1 81 ? -6.671 34.543 4.010 1.00 15.92 81 ALA B N 1
ATOM 4139 C CA . ALA B 1 81 ? -7.482 35.763 4.127 1.00 16.62 81 ALA B CA 1
ATOM 4140 C C . ALA B 1 81 ? -8.085 35.964 5.517 1.00 18.25 81 ALA B C 1
ATOM 4141 O O . ALA B 1 81 ? -8.115 37.103 6.016 1.00 19.26 81 ALA B O 1
ATOM 4143 N N . ASP B 1 82 ? -8.602 34.884 6.113 1.00 18.31 82 ASP B N 1
ATOM 4144 C CA . ASP B 1 82 ? -9.157 34.942 7.469 1.00 20.06 82 ASP B CA 1
ATOM 4145 C C . ASP B 1 82 ? -8.128 35.374 8.489 1.00 20.67 82 ASP B C 1
ATOM 4146 O O . ASP B 1 82 ? -8.420 36.225 9.349 1.00 22.31 82 ASP B O 1
ATOM 4151 N N . LEU B 1 83 ? -6.921 34.816 8.393 1.00 20.10 83 LEU B N 1
ATOM 4152 C CA . LEU B 1 83 ? -5.832 35.201 9.298 1.00 20.50 83 LEU B CA 1
ATOM 4153 C C . LEU B 1 83 ? -5.377 36.645 9.083 1.00 21.16 83 LEU B C 1
ATOM 4154 O O . LEU B 1 83 ? -5.161 37.359 10.052 1.00 21.53 83 LEU B O 1
ATOM 4159 N N . LEU B 1 84 ? -5.254 37.068 7.821 1.00 21.19 84 LEU B N 1
ATOM 4160 C CA . LEU B 1 84 ? -5.017 38.472 7.468 1.00 22.60 84 LEU B CA 1
ATOM 4161 C C . LEU B 1 84 ? -6.019 39.408 8.106 1.00 23.84 84 LEU B C 1
ATOM 4162 O O . LEU B 1 84 ? -5.648 40.267 8.892 1.00 24.73 84 LEU B O 1
ATOM 4167 N N . GLU B 1 85 ? -7.290 39.231 7.763 1.00 24.79 85 GLU B N 1
ATOM 4168 C CA . GLU B 1 85 ? -8.370 40.029 8.335 1.00 25.98 85 GLU B CA 1
ATOM 4169 C C . GLU B 1 85 ? -8.296 40.084 9.880 1.00 25.67 85 GLU B C 1
ATOM 4170 O O . GLU B 1 85 ? -8.484 41.149 10.483 1.00 24.67 85 GLU B O 1
ATOM 4176 N N . GLU B 1 86 ? -7.989 38.940 10.487 1.00 25.81 86 GLU B N 1
ATOM 4177 C CA . GLU B 1 86 ? -7.788 38.783 11.935 1.00 26.39 86 GLU B CA 1
ATOM 4178 C C . GLU B 1 86 ? -6.641 39.634 12.523 1.00 25.75 86 GLU B C 1
ATOM 4179 O O . GLU B 1 86 ? -6.682 40.037 13.686 1.00 25.63 86 GLU B O 1
ATOM 4185 N N . ARG B 1 87 ? -5.605 39.858 11.722 1.00 25.31 87 ARG B N 1
ATOM 4186 C CA . ARG B 1 87 ? -4.420 40.578 12.147 1.00 25.31 87 ARG B CA 1
ATOM 4187 C C . ARG B 1 87 ? -4.349 41.967 11.527 1.00 25.01 87 ARG B C 1
ATOM 4188 O O . ARG B 1 87 ? -3.258 42.548 11.431 1.00 24.35 87 ARG B O 1
ATOM 4196 N N . LYS B 1 88 ? -5.513 42.499 11.136 1.00 24.78 88 LYS B N 1
ATOM 4197 C CA . LYS B 1 88 ? -5.578 43.738 10.354 1.00 24.52 88 LYS B CA 1
ATOM 4198 C C . LYS B 1 88 ? -5.077 44.969 11.106 1.00 24.47 88 LYS B C 1
ATOM 4199 O O . LYS B 1 88 ? -4.469 45.855 10.507 1.00 24.01 88 LYS B O 1
ATOM 4205 N N . GLU B 1 89 ? -5.326 45.002 12.415 1.00 24.99 89 GLU B N 1
ATOM 4206 C CA . GLU B 1 89 ? -4.799 46.028 13.299 1.00 25.36 89 GLU B CA 1
ATOM 4207 C C . GLU B 1 89 ? -3.262 45.984 13.338 1.00 24.57 89 GLU B C 1
ATOM 4208 O O . GLU B 1 89 ? -2.613 47.004 13.162 1.00 24.15 89 GLU B O 1
ATOM 4214 N N . ILE B 1 90 ? -2.687 44.802 13.566 1.00 24.52 90 ILE B N 1
ATOM 4215 C CA . ILE B 1 90 ? -1.230 44.651 13.603 1.00 24.39 90 ILE B CA 1
ATOM 4216 C C . ILE B 1 90 ? -0.541 44.968 12.263 1.00 23.50 90 ILE B C 1
ATOM 4217 O O . ILE B 1 90 ? 0.420 45.749 12.219 1.00 23.72 90 ILE B O 1
ATOM 4222 N N . ILE B 1 91 ? -1.034 44.386 11.172 1.00 21.73 91 ILE B N 1
ATOM 4223 C CA . ILE B 1 91 ? -0.421 44.596 9.866 1.00 20.85 91 ILE B CA 1
ATOM 4224 C C . ILE B 1 91 ? -0.641 46.045 9.389 1.00 21.14 91 ILE B C 1
ATOM 4225 O O . ILE B 1 91 ? 0.272 46.686 8.835 1.00 20.94 91 ILE B O 1
ATOM 4230 N N . GLY B 1 92 ? -1.848 46.557 9.628 1.00 21.19 92 GLY B N 1
ATOM 4231 C CA . GLY B 1 92 ? -2.183 47.938 9.303 1.00 21.89 92 GLY B CA 1
ATOM 4232 C C . GLY B 1 92 ? -1.263 48.930 9.975 1.00 22.17 92 GLY B C 1
ATOM 4233 O O . GLY B 1 92 ? -0.748 49.860 9.326 1.00 21.49 92 GLY B O 1
ATOM 4234 N N . GLU B 1 93 ? -1.031 48.730 11.274 1.00 23.19 93 GLU B N 1
ATOM 4235 C CA . GLU B 1 93 ? -0.083 49.576 12.001 1.00 24.00 93 GLU B CA 1
ATOM 4236 C C . GLU B 1 93 ? 1.304 49.537 11.360 1.00 23.11 93 GLU B C 1
ATOM 4237 O O . GLU B 1 93 ? 1.924 50.572 11.197 1.00 22.91 93 GLU B O 1
ATOM 4243 N N . LEU B 1 94 ? 1.784 48.355 10.971 1.00 22.43 94 LEU B N 1
ATOM 4244 C CA . LEU B 1 94 ? 3.126 48.258 10.367 1.00 21.29 94 LEU B CA 1
ATOM 4245 C C . LEU B 1 94 ? 3.222 48.935 8.983 1.00 20.08 94 LEU B C 1
ATOM 4246 O O . LEU B 1 94 ? 4.212 49.609 8.696 1.00 19.62 94 LEU B O 1
ATOM 4251 N N . ILE B 1 95 ? 2.186 48.782 8.157 1.00 19.14 95 ILE B N 1
ATOM 4252 C CA . ILE B 1 95 ? 2.073 49.537 6.896 1.00 19.17 95 ILE B CA 1
ATOM 4253 C C . ILE B 1 95 ? 2.116 51.060 7.135 1.00 19.70 95 ILE B C 1
ATOM 4254 O O . ILE B 1 95 ? 2.967 51.771 6.588 1.00 19.11 95 ILE B O 1
ATOM 4259 N N . MET B 1 96 ? 1.167 51.542 7.932 1.00 20.11 96 MET B N 1
ATOM 4260 C CA . MET B 1 96 ? 1.172 52.906 8.445 1.00 21.16 96 MET B CA 1
ATOM 4261 C C . MET B 1 96 ? 2.594 53.435 8.761 1.00 21.83 96 MET B C 1
ATOM 4262 O O . MET B 1 96 ? 2.968 54.492 8.280 1.00 22.10 96 MET B O 1
ATOM 4267 N N . HIS B 1 97 ? 3.382 52.682 9.528 1.00 22.28 97 HIS B N 1
ATOM 4268 C CA . HIS B 1 97 ? 4.730 53.114 9.925 1.00 22.77 97 HIS B CA 1
ATOM 4269 C C . HIS B 1 97 ? 5.787 52.963 8.844 1.00 21.21 97 HIS B C 1
ATOM 4270 O O . HIS B 1 97 ? 6.648 53.818 8.714 1.00 22.47 97 HIS B O 1
ATOM 4277 N N . GLU B 1 98 ? 5.725 51.866 8.103 1.00 18.68 98 GLU B N 1
ATOM 4278 C CA . GLU B 1 98 ? 6.691 51.564 7.055 1.00 17.21 98 GLU B CA 1
ATOM 4279 C C . GLU B 1 98 ? 6.577 52.471 5.825 1.00 15.90 98 GLU B C 1
ATOM 4280 O O . GLU B 1 98 ? 7.603 52.759 5.183 1.00 15.63 98 GLU B O 1
ATOM 4286 N N . VAL B 1 99 ? 5.358 52.917 5.497 1.00 14.89 99 VAL B N 1
ATOM 4287 C CA . VAL B 1 99 ? 5.155 53.711 4.279 1.00 15.46 99 VAL B CA 1
ATOM 4288 C C . VAL B 1 99 ? 4.354 55.025 4.448 1.00 16.01 99 VAL B C 1
ATOM 4289 O O . VAL B 1 99 ? 4.000 55.662 3.451 1.00 15.51 99 VAL B O 1
ATOM 4293 N N . ALA B 1 100 ? 4.085 55.393 5.706 1.00 15.85 100 ALA B N 1
ATOM 4294 C CA . ALA B 1 100 ? 3.478 56.676 6.080 1.00 17.12 100 ALA B CA 1
ATOM 4295 C C . ALA B 1 100 ? 2.060 56.780 5.518 1.00 17.52 100 ALA B C 1
ATOM 4296 O O . ALA B 1 100 ? 1.587 57.845 5.132 1.00 17.12 100 ALA B O 1
ATOM 4298 N N . LYS B 1 101 ? 1.389 55.639 5.482 1.00 17.75 101 LYS B N 1
ATOM 4299 C CA . LYS B 1 101 ? 0.003 55.581 5.067 1.00 18.35 101 LYS B CA 1
ATOM 4300 C C . LYS B 1 101 ? -0.885 55.912 6.260 1.00 19.04 101 LYS B C 1
ATOM 4301 O O . LYS B 1 101 ? -0.699 55.325 7.342 1.00 19.86 101 LYS B O 1
ATOM 4307 N N . PRO B 1 102 ? -1.838 56.855 6.078 1.00 19.64 102 PRO B N 1
ATOM 4308 C CA . PRO B 1 102 ? -2.857 57.186 7.080 1.00 20.15 102 PRO B CA 1
ATOM 4309 C C . PRO B 1 102 ? -3.400 55.923 7.747 1.00 19.98 102 PRO B C 1
ATOM 4310 O O . PRO B 1 102 ? -3.714 54.967 7.053 1.00 18.95 102 PRO B O 1
ATOM 4314 N N . LYS B 1 103 ? -3.518 55.944 9.079 1.00 21.03 103 LYS B N 1
ATOM 4315 C CA . LYS B 1 103 ? -3.882 54.767 9.890 1.00 21.95 103 LYS B CA 1
ATOM 4316 C C . LYS B 1 103 ? -5.063 53.914 9.397 1.00 21.68 103 LYS B C 1
ATOM 4317 O O . LYS B 1 103 ? -4.932 52.696 9.256 1.00 21.16 103 LYS B O 1
ATOM 4323 N N . LYS B 1 104 ? -6.211 54.544 9.155 1.00 22.21 104 LYS B N 1
ATOM 4324 C CA . LYS B 1 104 ? -7.417 53.813 8.752 1.00 22.58 104 LYS B CA 1
ATOM 4325 C C . LYS B 1 104 ? -7.343 53.253 7.328 1.00 21.22 104 LYS B C 1
ATOM 4326 O O . LYS B 1 104 ? -8.005 52.264 7.021 1.00 20.85 104 LYS B O 1
ATOM 4332 N N . SER B 1 105 ? -6.549 53.895 6.477 1.00 20.21 105 SER B N 1
ATOM 4333 C CA . SER B 1 105 ? -6.326 53.427 5.116 1.00 19.98 105 SER B CA 1
ATOM 4334 C C . SER B 1 105 ? -5.347 52.246 5.072 1.00 19.44 105 SER B C 1
ATOM 4335 O O . SER B 1 105 ? -5.448 51.374 4.184 1.00 18.67 105 SER B O 1
ATOM 4338 N N . ALA B 1 106 ? -4.399 52.225 6.014 1.00 18.94 106 ALA B N 1
ATOM 4339 C CA . ALA B 1 106 ? -3.445 51.122 6.124 1.00 18.65 106 ALA B CA 1
ATOM 4340 C C . ALA B 1 106 ? -4.176 49.875 6.609 1.00 19.03 106 ALA B C 1
ATOM 4341 O O . ALA B 1 106 ? -3.998 48.798 6.065 1.00 17.33 106 ALA B O 1
ATOM 4343 N N . ILE B 1 107 ? -5.022 50.044 7.631 1.00 20.75 107 ILE B N 1
ATOM 4344 C CA . ILE B 1 107 ? -5.863 48.953 8.094 1.00 21.76 107 ILE B CA 1
ATOM 4345 C C . ILE B 1 107 ? -6.851 48.556 6.983 1.00 22.08 107 ILE B C 1
ATOM 4346 O O . ILE B 1 107 ? -7.061 47.366 6.732 1.00 22.21 107 ILE B O 1
ATOM 4351 N N . GLY B 1 108 ? -7.420 49.550 6.295 1.00 21.68 108 GLY B N 1
ATOM 4352 C CA . GLY B 1 108 ? -8.318 49.299 5.169 1.00 21.05 108 GLY B CA 1
ATOM 4353 C C . GLY B 1 108 ? -7.646 48.497 4.068 1.00 19.99 108 GLY B C 1
ATOM 4354 O O . GLY B 1 108 ? -8.277 47.615 3.451 1.00 19.53 108 GLY B O 1
ATOM 4355 N N . GLU B 1 109 ? -6.368 48.793 3.813 1.00 19.08 109 GLU B N 1
ATOM 4356 C CA . GLU B 1 109 ? -5.584 47.995 2.858 1.00 18.10 109 GLU B CA 1
ATOM 4357 C C . GLU B 1 109 ? -5.653 46.501 3.196 1.00 16.56 109 GLU B C 1
ATOM 4358 O O . GLU B 1 109 ? -5.868 45.673 2.307 1.00 15.45 109 GLU B O 1
ATOM 4364 N N . VAL B 1 110 ? -5.519 46.144 4.476 1.00 16.44 110 VAL B N 1
ATOM 4365 C CA . VAL B 1 110 ? -5.471 44.715 4.806 1.00 16.37 110 VAL B CA 1
ATOM 4366 C C . VAL B 1 110 ? -6.863 44.128 4.588 1.00 17.68 110 VAL B C 1
ATOM 4367 O O . VAL B 1 110 ? -7.008 43.042 4.025 1.00 17.49 110 VAL B O 1
ATOM 4371 N N . SER B 1 111 ? -7.880 44.867 5.021 1.00 19.41 111 SER B N 1
ATOM 4372 C CA . SER B 1 111 ? -9.269 44.487 4.790 1.00 20.87 111 SER B CA 1
ATOM 4373 C C . SER B 1 111 ? -9.526 44.180 3.323 1.00 21.60 111 SER B C 1
ATOM 4374 O O . SER B 1 111 ? -10.075 43.125 3.008 1.00 22.22 111 SER B O 1
ATOM 4377 N N . ARG B 1 112 ? -9.120 45.103 2.447 1.00 21.39 112 ARG B N 1
ATOM 4378 C CA . ARG B 1 112 ? -9.242 44.943 1.011 1.00 21.68 112 ARG B CA 1
ATOM 4379 C C . ARG B 1 112 ? -8.418 43.752 0.509 1.00 20.75 112 ARG B C 1
ATOM 4380 O O . ARG B 1 112 ? -8.855 43.013 -0.395 1.00 20.26 112 ARG B O 1
ATOM 4388 N N . THR B 1 113 ? -7.225 43.565 1.081 1.00 19.78 113 THR B N 1
ATOM 4389 C CA . THR B 1 113 ? -6.425 42.404 0.703 1.00 20.03 113 THR B CA 1
ATOM 4390 C C . THR B 1 113 ? -7.171 41.113 1.016 1.00 20.12 113 THR B C 1
ATOM 4391 O O . THR B 1 113 ? -7.280 40.266 0.146 1.00 20.96 113 THR B O 1
ATOM 4395 N N . ALA B 1 114 ? -7.720 40.977 2.225 1.00 19.82 114 ALA B N 1
ATOM 4396 C CA . ALA B 1 114 ? -8.410 39.732 2.572 1.00 19.96 114 ALA B CA 1
ATOM 4397 C C . ALA B 1 114 ? -9.592 39.482 1.636 1.00 19.40 114 ALA B C 1
ATOM 4398 O O . ALA B 1 114 ? -9.873 38.329 1.270 1.00 18.62 114 ALA B O 1
ATOM 4400 N N . ASP B 1 115 ? -10.274 40.559 1.247 1.00 19.00 115 ASP B N 1
ATOM 4401 C CA . ASP B 1 115 ? -11.369 40.441 0.276 1.00 19.38 115 ASP B CA 1
ATOM 4402 C C . ASP B 1 115 ? -10.915 40.023 -1.112 1.00 18.22 115 ASP B C 1
ATOM 4403 O O . ASP B 1 115 ? -11.589 39.201 -1.754 1.00 18.10 115 ASP B O 1
ATOM 4408 N N . ILE B 1 116 ? -9.797 40.589 -1.582 1.00 16.90 116 ILE B N 1
ATOM 4409 C CA . ILE B 1 116 ? -9.248 40.255 -2.904 1.00 17.56 116 ILE B CA 1
ATOM 4410 C C . ILE B 1 116 ? -8.869 38.764 -2.968 1.00 16.87 116 ILE B C 1
ATOM 4411 O O . ILE B 1 116 ? -9.022 38.089 -4.010 1.00 17.06 116 ILE B O 1
ATOM 4416 N N . ILE B 1 117 ? -8.345 38.274 -1.854 1.00 16.31 117 ILE B N 1
ATOM 4417 C CA . ILE B 1 117 ? -7.896 36.896 -1.773 1.00 16.29 117 ILE B CA 1
ATOM 4418 C C . ILE B 1 117 ? -9.095 35.953 -1.902 1.00 16.97 117 ILE B C 1
ATOM 4419 O O . ILE B 1 117 ? -9.027 35.023 -2.672 1.00 17.16 117 ILE B O 1
ATOM 4424 N N . ARG B 1 118 ? -10.188 36.235 -1.183 1.00 18.08 118 ARG B N 1
ATOM 4425 C CA . ARG B 1 118 ? -11.415 35.431 -1.221 1.00 19.46 118 ARG B CA 1
ATOM 4426 C C . ARG B 1 118 ? -12.143 35.410 -2.589 1.00 18.51 118 ARG B C 1
ATOM 4427 O O . ARG B 1 118 ? -12.536 34.334 -3.073 1.00 18.36 118 ARG B O 1
ATOM 4435 N N . HIS B 1 119 ? -12.301 36.579 -3.194 1.00 18.07 119 HIS B N 1
ATOM 4436 C CA . HIS B 1 119 ? -12.874 36.716 -4.530 1.00 19.12 119 HIS B CA 1
ATOM 4437 C C . HIS B 1 119 ? -12.087 35.958 -5.592 1.00 16.84 119 HIS B C 1
ATOM 4438 O O . HIS B 1 119 ? -12.670 35.318 -6.444 1.00 16.67 119 HIS B O 1
ATOM 4445 N N . THR B 1 120 ? -10.761 36.062 -5.546 1.00 15.73 120 THR B N 1
ATOM 4446 C CA . THR B 1 120 ? -9.862 35.310 -6.411 1.00 14.16 120 THR B CA 1
ATOM 4447 C C . THR B 1 120 ? -10.044 33.778 -6.212 1.00 14.90 120 THR B C 1
ATOM 4448 O O . THR B 1 120 ? -10.086 33.000 -7.179 1.00 14.60 120 THR B O 1
ATOM 4452 N N . ALA B 1 121 ? -10.124 33.368 -4.944 1.00 15.59 121 ALA B N 1
ATOM 4453 C CA . ALA B 1 121 ? -10.412 31.995 -4.611 1.00 16.72 121 ALA B CA 1
ATOM 4454 C C . ALA B 1 121 ? -11.786 31.622 -5.165 1.00 17.41 121 ALA B C 1
ATOM 4455 O O . ALA B 1 121 ? -11.904 30.613 -5.868 1.00 17.02 121 ALA B O 1
ATOM 4457 N N . ASP B 1 122 ? -12.801 32.449 -4.888 1.00 19.22 122 ASP B N 1
ATOM 4458 C CA . ASP B 1 122 ? -14.150 32.235 -5.428 1.00 20.76 122 ASP B CA 1
ATOM 4459 C C . ASP B 1 122 ? -14.107 32.083 -6.959 1.00 20.53 122 ASP B C 1
ATOM 4460 O O . ASP B 1 122 ? -14.709 31.154 -7.514 1.00 20.35 122 ASP B O 1
ATOM 4465 N N . GLU B 1 123 ? -13.416 32.999 -7.638 1.00 20.58 123 GLU B N 1
ATOM 4466 C CA . GLU B 1 123 ? -13.360 32.981 -9.111 1.00 20.42 123 GLU B CA 1
ATOM 4467 C C . GLU B 1 123 ? -12.620 31.750 -9.628 1.00 20.18 123 GLU B C 1
ATOM 4468 O O . GLU B 1 123 ? -13.048 31.147 -10.610 1.00 20.00 123 GLU B O 1
ATOM 4474 N N . ALA B 1 124 ? -11.515 31.371 -8.974 1.00 20.34 124 ALA B N 1
ATOM 4475 C CA . ALA B 1 124 ? -10.715 30.220 -9.436 1.00 20.96 124 ALA B CA 1
ATOM 4476 C C . ALA B 1 124 ? -11.529 28.929 -9.340 1.00 22.19 124 ALA B C 1
ATOM 4477 O O . ALA B 1 12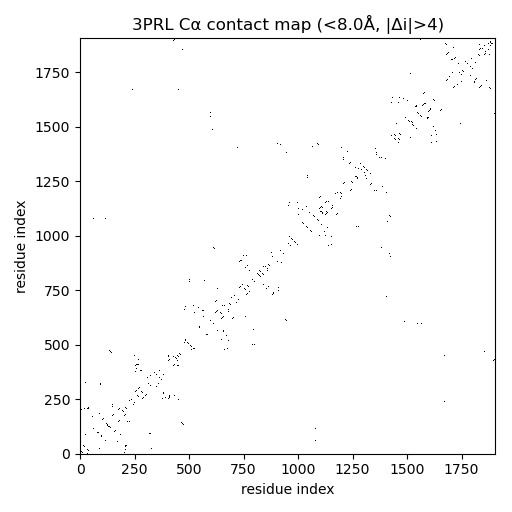4 ? -11.353 28.009 -10.130 1.00 21.63 124 ALA B O 1
ATOM 4479 N N . LEU B 1 125 ? -12.458 28.909 -8.389 1.00 24.29 125 LEU B N 1
ATOM 4480 C CA . LEU B 1 125 ? -13.335 27.773 -8.137 1.00 26.19 125 LEU B CA 1
ATOM 4481 C C . LEU B 1 125 ? -14.346 27.602 -9.261 1.00 26.88 125 LEU B C 1
ATOM 4482 O O . LEU B 1 125 ? -14.766 26.494 -9.551 1.00 27.24 125 LEU B O 1
ATOM 4487 N N . ARG B 1 126 ? -14.694 28.709 -9.912 1.00 27.49 126 ARG B N 1
ATOM 4488 C CA . ARG B 1 126 ? -15.716 28.745 -10.957 1.00 28.49 126 ARG B CA 1
ATOM 4489 C C . ARG B 1 126 ? -15.115 28.858 -12.354 1.00 28.16 126 ARG B C 1
ATOM 4490 O O . ARG B 1 126 ? -15.768 29.328 -13.303 1.00 28.43 126 ARG B O 1
ATOM 4498 N N . LEU B 1 127 ? -13.853 28.459 -12.464 1.00 27.05 127 LEU B N 1
ATOM 4499 C CA . LEU B 1 127 ? -13.190 28.363 -13.744 1.00 26.54 127 LEU B CA 1
ATOM 4500 C C . LEU B 1 127 ? -13.608 27.038 -14.339 1.00 25.96 127 LEU B C 1
ATOM 4501 O O . LEU B 1 127 ? -13.200 25.984 -13.852 1.00 26.25 127 LEU B O 1
ATOM 4506 N N . ASN B 1 128 ? -14.457 27.089 -15.364 1.00 24.67 128 ASN B N 1
ATOM 4507 C CA . ASN B 1 128 ? -14.882 25.875 -16.053 1.00 23.40 128 ASN B CA 1
ATOM 4508 C C . ASN B 1 128 ? -13.993 25.711 -17.268 1.00 23.06 128 ASN B C 1
ATOM 4509 O O . ASN B 1 128 ? -13.579 26.707 -17.851 1.00 22.36 128 ASN B O 1
ATOM 4514 N N . GLY B 1 129 ? -13.682 24.470 -17.635 1.00 22.50 129 GLY B N 1
ATOM 4515 C CA . GLY B 1 129 ? -13.004 24.214 -18.910 1.00 22.37 129 GLY B CA 1
ATOM 4516 C C . GLY B 1 129 ? -13.964 24.280 -20.089 1.00 22.07 129 GLY B C 1
ATOM 4517 O O . GLY B 1 129 ? -15.183 24.472 -19.918 1.00 21.19 129 GLY B O 1
ATOM 4518 N N . GLU B 1 130 ? -13.435 24.086 -21.291 1.00 23.03 130 GLU B N 1
ATOM 4519 C CA . GLU B 1 130 ? -14.296 24.013 -22.489 1.00 24.25 130 GLU B CA 1
ATOM 4520 C C . GLU B 1 130 ? -14.016 22.791 -23.379 1.00 23.99 130 GLU B C 1
ATOM 4521 O O . GLU B 1 130 ? -12.876 22.279 -23.426 1.00 24.17 130 GLU B O 1
ATOM 4527 N N . THR B 1 131 ? -15.075 22.300 -24.034 1.00 23.22 131 THR B N 1
ATOM 4528 C CA . THR B 1 131 ? -14.960 21.220 -24.998 1.00 22.47 131 THR B CA 1
ATOM 4529 C C . THR B 1 131 ? -15.280 21.739 -26.392 1.00 22.33 131 THR B C 1
ATOM 4530 O O . THR B 1 131 ? -16.179 22.574 -26.566 1.00 22.52 131 THR B O 1
ATOM 4534 N N . LEU B 1 132 ? -14.549 21.228 -27.379 1.00 21.71 132 LEU B N 1
ATOM 4535 C CA . LEU B 1 132 ? -14.714 21.615 -28.769 1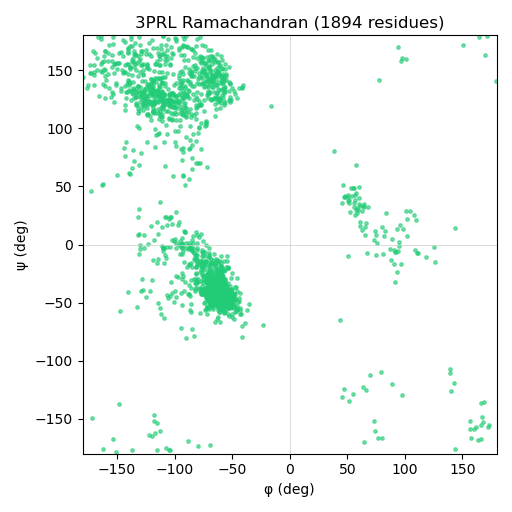.00 21.41 132 LEU B CA 1
ATOM 4536 C C . LEU B 1 132 ? -14.706 20.353 -29.588 1.00 22.34 132 LEU B C 1
ATOM 4537 O O . LEU B 1 132 ? -13.857 19.473 -29.376 1.00 21.32 132 LEU B O 1
ATOM 4542 N N . LYS B 1 133 ? -15.672 20.260 -30.500 1.00 23.40 133 LYS B N 1
ATOM 4543 C CA . LYS B 1 133 ? -15.773 19.134 -31.411 1.00 25.57 133 LYS B CA 1
ATOM 4544 C C . LYS B 1 133 ? -15.028 19.503 -32.693 1.00 26.31 133 LYS B C 1
ATOM 4545 O O . LYS B 1 133 ? -15.105 20.638 -33.167 1.00 25.31 133 LYS B O 1
ATOM 4551 N N . GLY B 1 134 ? -14.332 18.559 -33.281 1.00 27.70 134 GLY B N 1
ATOM 4552 C CA . GLY B 1 134 ? -13.728 18.825 -34.554 1.00 29.56 134 GLY B CA 1
ATOM 4553 C C . GLY B 1 134 ? -14.863 18.942 -35.513 1.00 31.30 134 GLY B C 1
ATOM 4554 O O . GLY B 1 134 ? -15.790 18.244 -35.390 1.00 32.45 134 GLY B O 1
ATOM 4555 N N . ASP B 1 135 ? -14.850 19.874 -36.410 1.00 32.13 135 ASP B N 1
ATOM 4556 C CA . ASP B 1 135 ? -16.061 20.000 -37.226 1.00 33.67 135 ASP B CA 1
ATOM 4557 C C . ASP B 1 135 ? -17.134 20.927 -36.665 1.00 32.45 135 ASP B C 1
ATOM 4558 O O . ASP B 1 135 ? -18.184 21.020 -37.177 1.00 32.88 135 ASP B O 1
ATOM 4563 N N . GLN B 1 136 ? -16.810 21.578 -35.581 1.00 31.04 136 GLN B N 1
ATOM 4564 C CA . GLN B 1 136 ? -17.178 22.891 -35.296 1.00 30.32 136 GLN B CA 1
ATOM 4565 C C . GLN B 1 136 ? -16.383 23.733 -36.252 1.00 30.44 136 GLN B C 1
ATOM 4566 O O . GLN B 1 136 ? -16.540 24.921 -36.289 1.00 30.16 136 GLN B O 1
ATOM 4572 N N . PHE B 1 137 ? -15.535 23.092 -37.032 1.00 30.73 137 PHE B N 1
ATOM 4573 C CA . PHE B 1 137 ? -14.779 23.747 -38.073 1.00 31.83 137 PHE B CA 1
ATOM 4574 C C . PHE B 1 137 ? -14.916 22.925 -39.310 1.00 33.12 137 PHE B C 1
ATOM 4575 O O . PHE B 1 137 ? -14.971 21.715 -39.220 1.00 33.23 137 PHE B O 1
ATOM 4583 N N . LYS B 1 138 ? -14.959 23.563 -40.458 1.00 34.17 138 LYS B N 1
ATOM 4584 C CA . LYS B 1 138 ? -15.031 22.834 -41.726 1.00 35.77 138 LYS B CA 1
ATOM 4585 C C . LYS B 1 138 ? -13.702 22.136 -42.020 1.00 37.28 138 LYS B C 1
ATOM 4586 O O . LYS B 1 138 ? -12.653 22.760 -41.906 1.00 37.67 138 LYS B O 1
ATOM 4592 N N . GLY B 1 139 ? -13.699 20.848 -42.357 1.00 38.49 139 GLY B N 1
ATOM 4593 C CA . GLY B 1 139 ? -14.759 19.887 -42.109 1.00 39.20 139 GLY B CA 1
ATOM 4594 C C . GLY B 1 139 ? -14.055 18.894 -41.196 1.00 39.34 139 GLY B C 1
ATOM 4595 O O . GLY B 1 139 ? -13.503 17.888 -41.649 1.00 39.69 139 GLY B O 1
ATOM 4596 N N . GLY B 1 140 ? -14.028 19.222 -39.905 1.00 38.83 140 GLY B N 1
ATOM 4597 C CA . GLY B 1 140 ? -13.336 18.421 -38.906 1.00 38.45 140 GLY B CA 1
ATOM 4598 C C . GLY B 1 140 ? -14.032 17.097 -38.703 1.00 38.63 140 GLY B C 1
ATOM 4599 O O . GLY B 1 140 ? -15.171 16.912 -39.133 1.00 38.77 140 GLY B O 1
ATOM 4600 N N . SER B 1 141 ? -13.350 16.184 -38.024 1.00 38.56 141 SER B N 1
ATOM 4601 C CA . SER B 1 141 ? -13.756 14.778 -37.996 1.00 39.08 141 SER B CA 1
ATOM 4602 C C . SER B 1 141 ? -15.202 14.520 -37.550 1.00 39.03 141 SER B C 1
ATOM 4603 O O . SER B 1 141 ? -15.940 13.767 -38.203 1.00 40.02 141 SER B O 1
ATOM 4606 N N . SER B 1 142 ? -15.608 15.172 -36.463 1.00 37.69 142 SER B N 1
ATOM 4607 C CA . SER B 1 142 ? -16.786 14.768 -35.694 1.00 36.74 142 SER B CA 1
ATOM 4608 C C . SER B 1 142 ? -16.281 13.582 -34.889 1.00 35.83 142 SER B C 1
ATOM 4609 O O . SER B 1 142 ? -15.449 12.801 -35.367 1.00 36.38 142 SER B O 1
ATOM 4612 N N . LYS B 1 143 ? -16.723 13.467 -33.650 1.00 34.34 143 LYS B N 1
ATOM 4613 C CA . LYS B 1 143 ? -16.174 12.437 -32.757 1.00 33.99 143 LYS B CA 1
ATOM 4614 C C . LYS B 1 143 ? -14.627 12.478 -32.547 1.00 32.07 143 LYS B C 1
ATOM 4615 O O . LYS B 1 143 ? -13.972 11.471 -32.233 1.00 32.30 143 LYS B O 1
ATOM 4621 N N . LYS B 1 144 ? -14.068 13.666 -32.737 1.00 29.80 144 LYS B N 1
ATOM 4622 C CA . LYS B 1 144 ? -12.823 14.068 -32.088 1.00 27.58 144 LYS B CA 1
ATOM 4623 C C . LYS B 1 144 ? -13.249 15.183 -31.143 1.00 25.62 144 LYS B C 1
ATOM 4624 O O . LYS B 1 144 ? -13.983 16.089 -31.559 1.00 25.22 144 LYS B O 1
ATOM 4630 N N . ILE B 1 145 ? -12.832 15.105 -29.879 1.00 24.33 145 ILE B N 1
ATOM 4631 C CA . ILE B 1 145 ? -13.204 16.127 -28.889 1.00 22.98 145 ILE B CA 1
ATOM 4632 C C . ILE B 1 145 ? -12.032 16.610 -28.043 1.00 21.91 145 ILE B C 1
ATOM 4633 O O . ILE B 1 145 ? -11.380 15.829 -27.338 1.00 21.95 145 ILE B O 1
ATOM 4638 N N . ALA B 1 146 ? -11.773 17.908 -28.135 1.00 20.86 146 ALA B N 1
ATOM 4639 C CA . ALA B 1 146 ? -10.766 18.560 -27.314 1.00 20.14 146 ALA B CA 1
ATOM 4640 C C . ALA B 1 146 ? -11.406 19.020 -26.016 1.00 20.22 146 ALA B C 1
ATOM 4641 O O . ALA B 1 146 ? -12.493 19.630 -26.024 1.00 20.34 146 ALA B O 1
ATOM 4643 N N . LEU B 1 147 ? -10.723 18.718 -24.919 1.00 20.56 147 LEU B N 1
ATOM 4644 C CA . LEU B 1 147 ? -11.043 19.249 -23.598 1.00 20.99 147 LEU B CA 1
ATOM 4645 C C . LEU B 1 147 ? -9.945 20.252 -23.259 1.00 19.59 147 LEU B C 1
ATOM 4646 O O . LEU B 1 147 ? -8.756 19.935 -23.301 1.00 18.95 147 LEU B O 1
ATOM 4651 N N . VAL B 1 148 ? -10.360 21.469 -22.971 1.00 19.08 148 VAL B N 1
ATOM 4652 C CA . VAL B 1 148 ? -9.456 22.574 -22.715 1.00 19.28 148 VAL B CA 1
ATOM 4653 C C . VAL B 1 148 ? -9.628 23.001 -21.258 1.00 20.36 148 VAL B C 1
ATOM 4654 O O . VAL B 1 148 ? -10.751 23.192 -20.791 1.00 18.78 148 VAL B O 1
ATOM 4658 N N . GLU B 1 149 ? -8.503 23.147 -20.564 1.00 22.44 149 GLU B N 1
ATOM 4659 C CA . GLU B 1 149 ? -8.443 23.560 -19.171 1.00 24.40 149 GLU B CA 1
ATOM 4660 C C . GLU B 1 149 ? -7.264 24.511 -19.024 1.00 24.43 149 GLU B C 1
ATOM 4661 O O . GLU B 1 149 ? -6.443 24.617 -19.938 1.00 23.72 149 GLU B O 1
ATOM 4667 N N . ARG B 1 150 ? -7.178 25.176 -17.871 1.00 24.23 150 ARG B N 1
ATOM 4668 C CA . ARG B 1 150 ? -6.107 26.125 -17.586 1.00 24.83 150 ARG B CA 1
ATOM 4669 C C . ARG B 1 150 ? -5.028 25.375 -16.825 1.00 24.07 150 ARG B C 1
ATOM 4670 O O . ARG B 1 150 ? -5.329 24.684 -15.864 1.00 24.49 150 ARG B O 1
ATOM 4678 N N . GLU B 1 151 ? -3.781 25.498 -17.269 1.00 22.08 151 GLU B N 1
ATOM 4679 C CA . GLU B 1 151 ? -2.647 24.876 -16.606 1.00 20.74 151 GLU B CA 1
ATOM 4680 C C . GLU B 1 151 ? -1.728 25.989 -16.093 1.00 18.78 151 GLU B C 1
ATOM 4681 O O . GLU B 1 151 ? -1.541 26.994 -16.785 1.00 18.91 151 GLU B O 1
ATOM 4687 N N . PRO B 1 152 ? -1.162 25.824 -14.880 1.00 17.16 152 PRO B N 1
ATOM 4688 C CA . PRO B 1 152 ? -0.216 26.814 -14.361 1.00 16.29 152 PRO B CA 1
ATOM 4689 C C . PRO B 1 152 ? 1.032 26.923 -15.233 1.00 16.58 152 PRO B C 1
ATOM 4690 O O . PRO B 1 152 ? 1.456 25.926 -15.824 1.00 16.27 152 PRO B O 1
ATOM 4694 N N . LEU B 1 153 ? 1.617 28.123 -15.268 1.00 16.76 153 LEU B N 1
ATOM 4695 C CA . LEU B 1 153 ? 2.855 28.392 -15.989 1.00 16.50 153 LEU B CA 1
ATOM 4696 C C . LEU B 1 153 ? 4.120 27.787 -15.372 1.00 16.44 153 LEU B C 1
ATOM 4697 O O . LEU B 1 153 ? 5.034 27.446 -16.106 1.00 17.33 153 LEU B O 1
ATOM 4702 N N . GLY B 1 154 ? 4.188 27.692 -14.038 1.00 15.66 154 GLY B N 1
ATOM 4703 C CA . GLY B 1 154 ? 5.390 27.233 -13.349 1.00 15.96 154 GLY B CA 1
ATOM 4704 C C . GLY B 1 154 ? 5.689 28.026 -12.085 1.00 16.47 154 GLY B C 1
ATOM 4705 O O . GLY B 1 154 ? 4.952 27.937 -11.093 1.00 17.92 154 GLY B O 1
ATOM 4706 N N . VAL B 1 155 ? 6.760 28.805 -12.129 1.00 15.16 155 VAL B N 1
ATOM 4707 C CA . VAL B 1 155 ? 7.138 29.694 -11.044 1.00 14.47 155 VAL B CA 1
ATOM 4708 C C . VAL B 1 155 ? 6.949 31.147 -11.454 1.00 14.30 155 VAL B C 1
ATOM 4709 O O . VAL B 1 155 ? 7.555 31.609 -12.421 1.00 14.43 155 VAL B O 1
ATOM 4713 N N . VAL B 1 156 ? 6.151 31.843 -10.648 1.00 14.25 156 VAL B N 1
ATOM 4714 C CA . VAL B 1 156 ? 5.714 33.218 -10.864 1.00 15.01 156 VAL B CA 1
ATOM 4715 C C . VAL B 1 156 ? 6.559 34.148 -10.015 1.00 16.19 156 VAL B C 1
ATOM 4716 O O . VAL B 1 156 ? 6.576 34.015 -8.809 1.00 16.96 156 VAL B O 1
ATOM 4720 N N . LEU B 1 157 ? 7.297 35.053 -10.644 1.00 16.64 157 LEU B N 1
ATOM 4721 C CA . LEU B 1 157 ? 7.936 36.137 -9.902 1.00 17.09 157 LEU B CA 1
ATOM 4722 C C . LEU B 1 157 ? 6.967 37.318 -9.737 1.00 16.27 157 LEU B C 1
ATOM 4723 O O . LEU B 1 157 ? 6.627 37.989 -10.715 1.00 14.88 157 LEU B O 1
ATOM 4728 N N . ALA B 1 158 ? 6.539 37.562 -8.491 1.00 16.67 158 ALA B N 1
ATOM 4729 C CA . ALA B 1 158 ? 5.706 38.720 -8.183 1.00 17.26 158 ALA B CA 1
ATOM 4730 C C . ALA B 1 158 ? 6.506 39.889 -7.550 1.00 17.04 158 ALA B C 1
ATOM 4731 O O . ALA B 1 158 ? 7.109 39.750 -6.477 1.00 17.40 158 ALA B O 1
ATOM 4733 N N . ILE B 1 159 ? 6.479 41.047 -8.196 1.00 16.34 159 ILE B N 1
ATOM 4734 C CA . ILE B 1 159 ? 7.252 42.180 -7.701 1.00 16.50 159 ILE B CA 1
ATOM 4735 C C . ILE B 1 159 ? 6.324 43.322 -7.369 1.00 16.16 159 ILE B C 1
ATOM 4736 O O . ILE B 1 159 ? 5.703 43.873 -8.276 1.00 16.69 159 ILE B O 1
ATOM 4741 N N . SER B 1 160 ? 6.242 43.671 -6.073 1.00 15.87 160 SER B N 1
ATOM 4742 C CA . SER B 1 160 ? 5.261 44.644 -5.588 1.00 15.77 160 SER B CA 1
ATOM 4743 C C . SER B 1 160 ? 5.847 46.020 -5.215 1.00 15.09 160 SER B C 1
ATOM 4744 O O . SER B 1 160 ? 7.061 46.166 -5.020 1.00 14.23 160 SER B O 1
ATOM 4747 N N . PRO B 1 161 ? 4.978 47.044 -5.122 1.00 14.85 161 PRO B N 1
ATOM 4748 C CA . PRO B 1 161 ? 5.562 48.352 -4.878 1.00 15.11 161 PRO B CA 1
ATOM 4749 C C . PRO B 1 161 ? 5.466 48.756 -3.415 1.00 15.23 161 PRO B C 1
ATOM 4750 O O . PRO B 1 161 ? 4.882 48.020 -2.614 1.00 14.82 161 PRO B O 1
ATOM 4754 N N . PHE B 1 162 ? 6.025 49.919 -3.078 1.00 16.18 162 PHE B N 1
ATOM 4755 C CA . PHE B 1 162 ? 5.990 50.426 -1.703 1.00 17.18 162 PHE B CA 1
ATOM 4756 C C . PHE B 1 162 ? 4.615 50.928 -1.277 1.00 18.79 162 PHE B C 1
ATOM 4757 O O . PHE B 1 162 ? 4.304 50.928 -0.076 1.00 19.94 162 PHE B O 1
ATOM 4765 N N . ASN B 1 163 ? 3.802 51.375 -2.230 1.00 19.36 163 ASN B N 1
ATOM 4766 C CA . ASN B 1 163 ? 2.595 52.146 -1.895 1.00 21.06 163 ASN B CA 1
ATOM 4767 C C . ASN B 1 163 ? 1.388 51.329 -1.486 1.00 20.76 163 ASN B C 1
ATOM 4768 O O . ASN B 1 163 ? 0.506 51.824 -0.767 1.00 20.37 163 ASN B O 1
ATOM 4773 N N . TYR B 1 164 ? 1.362 50.079 -1.944 1.00 20.26 164 TYR B N 1
ATOM 4774 C CA . TYR B 1 164 ? 0.386 49.097 -1.484 1.00 20.54 164 TYR B CA 1
ATOM 4775 C C . TYR B 1 164 ? 1.160 47.785 -1.249 1.00 19.57 164 TYR B C 1
ATOM 4776 O O . TYR B 1 164 ? 1.195 46.921 -2.109 1.00 19.38 164 TYR B O 1
ATOM 4785 N N . PRO B 1 165 ? 1.831 47.656 -0.095 1.00 19.28 165 PRO B N 1
ATOM 4786 C CA . PRO B 1 165 ? 2.830 46.576 0.022 1.00 19.53 165 PRO B CA 1
ATOM 4787 C C . PRO B 1 165 ? 2.238 45.235 0.457 1.00 19.71 165 PRO B C 1
ATOM 4788 O O . PRO B 1 165 ? 2.958 44.217 0.512 1.00 20.31 165 PRO B O 1
ATOM 4792 N N . VAL B 1 166 ? 0.941 45.246 0.759 1.00 18.91 166 VAL B N 1
ATOM 4793 C CA . VAL B 1 166 ? 0.178 44.035 1.020 1.00 18.55 166 VAL B CA 1
ATOM 4794 C C . VAL B 1 166 ? -0.772 43.795 -0.146 1.00 18.82 166 VAL B C 1
ATOM 4795 O O . VAL B 1 166 ? -0.629 42.798 -0.836 1.00 18.28 166 VAL B O 1
ATOM 4799 N N . ASN B 1 167 ? -1.712 44.726 -0.339 1.00 19.27 167 ASN B N 1
ATOM 4800 C CA . ASN B 1 167 ? -2.701 44.732 -1.417 1.00 20.58 167 ASN B CA 1
ATOM 4801 C C . ASN B 1 167 ? -2.090 44.350 -2.751 1.00 20.22 167 ASN B C 1
ATOM 4802 O O . ASN B 1 167 ? -2.534 43.397 -3.368 1.00 20.83 167 ASN B O 1
ATOM 4807 N N . LEU B 1 168 ? -1.037 45.041 -3.172 1.00 20.20 168 LEU B N 1
ATOM 4808 C CA . LEU B 1 168 ? -0.474 44.745 -4.470 1.00 20.87 168 LEU B CA 1
ATOM 4809 C C . LEU B 1 168 ? 0.551 43.612 -4.399 1.00 20.19 168 LEU B C 1
ATOM 4810 O O . LEU B 1 168 ? 1.109 43.245 -5.406 1.00 20.85 168 LEU B O 1
ATOM 4815 N N . ALA B 1 169 ? 0.792 43.077 -3.207 1.00 19.17 169 ALA B N 1
ATOM 4816 C CA . ALA B 1 169 ? 1.549 41.835 -3.082 1.00 17.98 169 ALA B CA 1
ATOM 4817 C C . ALA B 1 169 ? 0.576 40.680 -3.223 1.00 17.62 169 ALA B C 1
ATOM 4818 O O . ALA B 1 169 ? 0.721 39.845 -4.110 1.00 19.02 169 ALA B O 1
ATOM 4820 N N . ALA B 1 170 ? -0.453 40.653 -2.394 1.00 17.04 170 ALA B N 1
ATOM 4821 C CA . ALA B 1 170 ? -1.474 39.599 -2.471 1.00 16.15 170 ALA B CA 1
ATOM 4822 C C . ALA B 1 170 ? -2.260 39.529 -3.786 1.00 15.53 170 ALA B C 1
ATOM 4823 O O . ALA B 1 170 ? -2.685 38.447 -4.178 1.00 15.50 170 ALA B O 1
ATOM 4825 N N . ALA B 1 171 ? -2.446 40.658 -4.472 1.00 15.81 171 ALA B N 1
ATOM 4826 C CA . ALA B 1 171 ? -3.153 40.641 -5.757 1.00 16.14 171 ALA B CA 1
ATOM 4827 C C . ALA B 1 171 ? -2.439 39.811 -6.826 1.00 16.34 171 ALA B C 1
ATOM 4828 O O . ALA B 1 171 ? -3.070 39.346 -7.792 1.00 15.98 171 ALA B O 1
ATOM 4830 N N . LYS B 1 172 ? -1.120 39.663 -6.671 1.00 16.40 172 LYS B N 1
ATOM 4831 C CA . LYS B 1 172 ? -0.293 38.856 -7.558 1.00 16.41 172 LYS B CA 1
ATOM 4832 C C . LYS B 1 172 ? -0.177 37.437 -7.041 1.00 16.35 172 LYS B C 1
ATOM 4833 O O . LYS B 1 172 ? -0.283 36.484 -7.793 1.00 16.97 172 LYS B O 1
ATOM 4839 N N . ILE B 1 173 ? -0.042 37.298 -5.734 1.00 16.54 173 ILE B N 1
ATOM 4840 C CA . ILE B 1 173 ? 0.247 36.008 -5.125 1.00 16.64 173 ILE B CA 1
ATOM 4841 C C . ILE B 1 173 ? -0.979 35.071 -5.128 1.00 15.75 173 ILE B C 1
ATOM 4842 O O . ILE B 1 173 ? -0.889 33.917 -5.545 1.00 16.27 173 ILE B O 1
ATOM 4847 N N . ALA B 1 174 ? -2.121 35.581 -4.675 1.00 14.60 174 ALA B N 1
ATOM 4848 C CA . ALA B 1 174 ? -3.326 34.772 -4.634 1.00 14.21 174 ALA B CA 1
ATOM 4849 C C . ALA B 1 174 ? -3.726 34.177 -5.995 1.00 13.61 174 ALA B C 1
ATOM 4850 O O . ALA B 1 174 ? -3.985 32.978 -6.058 1.00 13.85 174 ALA B O 1
ATOM 4852 N N . PRO B 1 175 ? -3.716 34.970 -7.100 1.00 13.22 175 PRO B N 1
ATOM 4853 C CA . PRO B 1 175 ? -4.069 34.254 -8.337 1.00 13.11 175 PRO B CA 1
ATOM 4854 C C . PRO B 1 175 ? -3.044 33.196 -8.772 1.00 13.44 175 PRO B C 1
ATOM 4855 O O . PRO B 1 175 ? -3.450 32.124 -9.268 1.00 12.97 175 PRO B O 1
ATOM 4859 N N . ALA B 1 176 ? -1.752 33.484 -8.585 1.00 12.87 176 ALA B N 1
ATOM 4860 C CA . ALA B 1 176 ? -0.696 32.539 -8.964 1.00 13.39 176 ALA B CA 1
ATOM 4861 C C . ALA B 1 176 ? -0.825 31.238 -8.221 1.00 13.84 176 ALA B C 1
ATOM 4862 O O . ALA B 1 176 ? -0.827 30.173 -8.855 1.00 14.73 176 ALA B O 1
ATOM 4864 N N . LEU B 1 177 ? -0.948 31.309 -6.887 1.00 13.31 177 LEU B N 1
ATOM 4865 C CA . LEU B 1 177 ? -0.946 30.096 -6.082 1.00 13.87 177 LEU B CA 1
ATOM 4866 C C . LEU B 1 177 ? -2.184 29.239 -6.376 1.00 13.93 177 LEU B C 1
ATOM 4867 O O . LEU B 1 177 ? -2.072 28.012 -6.498 1.00 13.82 177 LEU B O 1
ATOM 4872 N N . VAL B 1 178 ? -3.340 29.897 -6.503 1.00 13.37 178 VAL B N 1
ATOM 4873 C CA . VAL B 1 178 ? -4.633 29.196 -6.563 1.00 14.21 178 VAL B CA 1
ATOM 4874 C C . VAL B 1 178 ? -4.769 28.432 -7.849 1.00 14.58 178 VAL B C 1
ATOM 4875 O O . VAL B 1 178 ? -5.358 27.360 -7.869 1.00 15.63 178 VAL B O 1
ATOM 4879 N N . THR B 1 179 ? -4.203 28.993 -8.913 1.00 14.43 179 THR B N 1
ATOM 4880 C CA . THR B 1 179 ? -4.131 28.332 -10.208 1.00 14.24 179 THR B CA 1
ATOM 4881 C C . THR B 1 179 ? -2.994 27.292 -10.336 1.00 14.69 179 THR B C 1
ATOM 4882 O O . THR B 1 179 ? -2.820 26.715 -11.419 1.00 15.29 179 THR B O 1
ATOM 4886 N N . GLY B 1 180 ? -2.200 27.070 -9.280 1.00 13.61 180 GLY B N 1
ATOM 4887 C CA . GLY B 1 180 ? -1.264 25.935 -9.292 1.00 13.82 180 GLY B CA 1
ATOM 4888 C C . GLY B 1 180 ? 0.198 26.261 -9.577 1.00 14.27 180 GLY B C 1
ATOM 4889 O O . GLY B 1 180 ? 1.017 25.353 -9.753 1.00 14.82 180 GLY B O 1
ATOM 4890 N N . ASN B 1 181 ? 0.506 27.551 -9.632 1.00 13.87 181 ASN B N 1
ATOM 4891 C CA . ASN B 1 181 ? 1.876 28.073 -9.711 1.00 14.68 181 ASN B CA 1
ATOM 4892 C C . ASN B 1 181 ? 2.477 28.162 -8.318 1.00 15.37 181 ASN B C 1
ATOM 4893 O O . ASN B 1 181 ? 1.773 28.040 -7.328 1.00 15.72 181 ASN B O 1
ATOM 4898 N N . THR B 1 182 ? 3.787 28.377 -8.242 1.00 15.73 182 THR B N 1
ATOM 4899 C CA . THR B 1 182 ? 4.413 28.769 -6.977 1.00 13.49 182 THR B CA 1
ATOM 4900 C C . THR B 1 182 ? 4.932 30.154 -7.236 1.00 13.66 182 THR B C 1
ATOM 4901 O O . THR B 1 182 ? 4.910 30.611 -8.365 1.00 13.08 182 THR B O 1
ATOM 4905 N N . VAL B 1 183 ? 5.350 30.842 -6.192 1.00 14.95 183 VAL B N 1
ATOM 4906 C CA . VAL B 1 183 ? 5.678 32.246 -6.311 1.00 15.49 183 VAL B CA 1
ATOM 4907 C C . VAL B 1 183 ? 6.991 32.555 -5.647 1.00 15.48 183 VAL B C 1
ATOM 4908 O O . VAL B 1 183 ? 7.234 32.154 -4.503 1.00 16.55 183 VAL B O 1
ATOM 4912 N N . VAL B 1 184 ? 7.825 33.314 -6.336 1.00 14.87 184 VAL B N 1
ATOM 4913 C CA . VAL B 1 184 ? 8.940 33.936 -5.656 1.00 14.31 184 VAL B CA 1
ATOM 4914 C C . VAL B 1 184 ? 8.559 35.399 -5.504 1.00 14.24 184 VAL B C 1
ATOM 4915 O O . VAL B 1 184 ? 8.355 36.081 -6.514 1.00 14.55 184 VAL B O 1
ATOM 4919 N N . PHE B 1 185 ? 8.473 35.865 -4.258 1.00 13.60 185 PHE B N 1
ATOM 4920 C CA . PHE B 1 185 ? 7.926 37.196 -3.949 1.00 14.36 185 PHE B CA 1
ATOM 4921 C C . PHE B 1 185 ? 9.047 38.150 -3.615 1.00 15.89 185 PHE B C 1
ATOM 4922 O O . PHE B 1 185 ? 9.790 37.922 -2.649 1.00 15.71 185 PHE B O 1
ATOM 4930 N N . LYS B 1 186 ? 9.135 39.218 -4.411 1.00 17.62 186 LYS B N 1
ATOM 4931 C CA . LYS B 1 186 ? 10.120 40.305 -4.238 1.00 18.52 186 LYS B CA 1
ATOM 4932 C C . LYS B 1 186 ? 9.373 41.583 -3.938 1.00 17.38 186 LYS B C 1
ATOM 4933 O O . LYS B 1 186 ? 8.914 42.278 -4.855 1.00 17.39 186 LYS B O 1
ATOM 4939 N N . PRO B 1 187 ? 9.222 41.894 -2.650 1.00 15.91 187 PRO B N 1
ATOM 4940 C CA . PRO B 1 187 ? 8.594 43.147 -2.339 1.00 15.37 187 PRO B CA 1
ATOM 4941 C C . PRO B 1 187 ? 9.577 44.273 -2.518 1.00 15.19 187 PRO B C 1
ATOM 4942 O O . PRO B 1 187 ? 10.804 44.057 -2.467 1.00 14.52 187 PRO B O 1
ATOM 4946 N N . ALA B 1 188 ? 9.034 45.469 -2.716 1.00 15.24 188 ALA B N 1
ATOM 4947 C CA . ALA B 1 188 ? 9.804 46.704 -2.585 1.00 14.93 188 ALA B CA 1
ATOM 4948 C C . ALA B 1 188 ? 10.463 46.670 -1.219 1.00 15.75 188 ALA B C 1
ATOM 4949 O O . ALA B 1 188 ? 9.863 46.230 -0.256 1.00 16.13 188 ALA B O 1
ATOM 4951 N N . THR B 1 189 ? 11.711 47.109 -1.154 1.00 16.83 189 THR B N 1
ATOM 4952 C CA . THR B 1 189 ? 12.490 47.068 0.061 1.00 17.87 189 THR B CA 1
ATOM 4953 C C . THR B 1 189 ? 11.726 47.837 1.111 1.00 17.69 189 THR B C 1
ATOM 4954 O O . THR B 1 189 ? 11.514 47.350 2.213 1.00 17.23 189 THR B O 1
ATOM 4958 N N . GLN B 1 190 ? 11.283 49.040 0.744 1.00 18.27 190 GLN B N 1
ATOM 4959 C CA . GLN B 1 190 ? 10.466 49.829 1.619 1.00 18.53 190 GLN B CA 1
ATOM 4960 C C . GLN B 1 190 ? 9.073 49.266 1.449 1.00 18.30 190 GLN B C 1
ATOM 4961 O O . GLN B 1 190 ? 8.481 49.406 0.364 1.00 19.82 190 GLN B O 1
ATOM 4967 N N . GLY B 1 191 ? 8.543 48.650 2.507 1.00 16.40 191 GLY B N 1
ATOM 4968 C CA . GLY B 1 191 ? 7.311 47.866 2.411 1.00 15.44 191 GLY B CA 1
ATOM 4969 C C . GLY B 1 191 ? 7.536 46.371 2.582 1.00 15.13 191 GLY B C 1
ATOM 4970 O O . GLY B 1 191 ? 6.569 45.582 2.620 1.00 15.28 191 GLY B O 1
ATOM 4971 N N . SER B 1 192 ? 8.814 45.984 2.639 1.00 14.91 192 SER B N 1
ATOM 4972 C CA . SER B 1 192 ? 9.228 44.595 2.870 1.00 15.70 192 SER B CA 1
ATOM 4973 C C . SER B 1 192 ? 8.705 43.971 4.148 1.00 15.83 192 SER B C 1
ATOM 4974 O O . SER B 1 192 ? 8.297 42.812 4.139 1.00 16.21 192 SER B O 1
ATOM 4977 N N . LEU B 1 193 ? 8.751 44.731 5.248 1.00 16.38 193 LEU B N 1
ATOM 4978 C CA . LEU B 1 193 ? 8.294 44.237 6.542 1.00 17.33 193 LEU B CA 1
ATOM 4979 C C . LEU B 1 193 ? 6.801 43.919 6.531 1.00 18.19 193 LEU B C 1
ATOM 4980 O O . LEU B 1 193 ? 6.378 42.910 7.096 1.00 19.18 193 LEU B O 1
ATOM 4985 N N . SER B 1 194 ? 6.022 44.788 5.895 1.00 18.18 194 SER B N 1
ATOM 4986 C CA . SER B 1 194 ? 4.588 44.586 5.700 1.00 18.77 194 SER B CA 1
ATOM 4987 C C . SER B 1 194 ? 4.329 43.362 4.868 1.00 17.85 194 SER B C 1
ATOM 4988 O O . SER B 1 194 ? 3.416 42.594 5.163 1.00 18.64 194 SER B O 1
ATOM 4991 N N . GLY B 1 195 ? 5.146 43.183 3.837 1.00 17.07 195 GLY B N 1
ATOM 4992 C CA . GLY B 1 195 ? 5.036 42.022 2.946 1.00 17.02 195 GLY B CA 1
ATOM 4993 C C . GLY B 1 195 ? 5.376 40.739 3.667 1.00 16.90 195 GLY B C 1
ATOM 4994 O O . GLY B 1 195 ? 4.746 39.720 3.453 1.00 16.97 195 GLY B O 1
ATOM 4995 N N . ILE B 1 196 ? 6.388 40.790 4.524 1.00 16.90 196 ILE B N 1
ATOM 4996 C CA . ILE B 1 196 ? 6.790 39.595 5.249 1.00 17.38 196 ILE B CA 1
ATOM 4997 C C . ILE B 1 196 ? 5.659 39.166 6.211 1.00 18.00 196 ILE B C 1
ATOM 4998 O O . ILE B 1 196 ? 5.316 37.989 6.267 1.00 17.82 196 ILE B O 1
ATOM 5003 N N . LYS B 1 197 ? 5.095 40.128 6.935 1.00 18.65 197 LYS B N 1
ATOM 5004 C CA . LYS B 1 197 ? 3.945 39.910 7.817 1.00 19.52 197 LYS B CA 1
ATOM 5005 C C . LYS B 1 197 ? 2.714 39.314 7.120 1.00 19.13 197 LYS B C 1
ATOM 5006 O O . LYS B 1 197 ? 2.036 38.439 7.673 1.00 19.66 197 LYS B O 1
ATOM 5012 N N . MET B 1 198 ? 2.417 39.797 5.913 1.00 18.06 198 MET B N 1
ATOM 5013 C CA . MET B 1 198 ? 1.408 39.186 5.060 1.00 18.02 198 MET B CA 1
ATOM 5014 C C . MET B 1 198 ? 1.783 37.709 4.745 1.00 17.56 198 MET B C 1
ATOM 5015 O O . MET B 1 198 ? 0.925 36.823 4.805 1.00 17.45 198 MET B O 1
ATOM 5020 N N . VAL B 1 199 ? 3.050 37.444 4.412 1.00 16.78 199 VAL B N 1
ATOM 5021 C CA . VAL B 1 199 ? 3.485 36.056 4.124 1.00 16.43 199 VAL B CA 1
ATOM 5022 C C . VAL B 1 199 ? 3.432 35.155 5.377 1.00 17.03 199 VAL B C 1
ATOM 5023 O O . VAL B 1 199 ? 3.075 33.971 5.294 1.00 16.46 199 VAL B O 1
ATOM 5027 N N . GLU B 1 200 ? 3.770 35.715 6.534 1.00 18.00 200 GLU B N 1
ATOM 5028 C CA . GLU B 1 200 ? 3.645 34.975 7.788 1.00 19.67 200 GLU B CA 1
ATOM 5029 C C . GLU B 1 200 ? 2.259 34.369 7.949 1.00 18.97 200 GLU B C 1
ATOM 5030 O O . GLU B 1 200 ? 2.140 33.206 8.299 1.00 18.84 200 GLU B O 1
ATOM 5036 N N . ALA B 1 201 ? 1.217 35.172 7.711 1.00 18.59 201 ALA B N 1
ATOM 5037 C CA . ALA B 1 201 ? -0.165 34.680 7.704 1.00 18.68 201 ALA B CA 1
ATOM 5038 C C . ALA B 1 201 ? -0.362 33.504 6.742 1.00 18.69 201 ALA B C 1
ATOM 5039 O O . ALA B 1 201 ? -0.983 32.488 7.102 1.00 19.33 201 ALA B O 1
ATOM 5041 N N . LEU B 1 202 ? 0.168 33.654 5.527 1.00 17.57 202 LEU B N 1
ATOM 5042 C CA . LEU B 1 202 ? 0.067 32.602 4.526 1.00 16.46 202 LEU B CA 1
ATOM 5043 C C . LEU B 1 202 ? 0.772 31.344 5.052 1.00 16.06 202 LEU B C 1
ATOM 5044 O O . LEU B 1 202 ? 0.276 30.234 4.904 1.00 15.85 202 LEU B O 1
ATOM 5049 N N . ALA B 1 203 ? 1.907 31.524 5.708 1.00 15.66 203 ALA B N 1
ATOM 5050 C CA . ALA B 1 203 ? 2.653 30.376 6.224 1.00 15.37 203 ALA B CA 1
ATOM 5051 C C . ALA B 1 203 ? 1.883 29.750 7.398 1.00 16.18 203 ALA B C 1
ATOM 5052 O O . ALA B 1 203 ? 1.691 28.527 7.433 1.00 14.19 203 ALA B O 1
ATOM 5054 N N . ASP B 1 204 ? 1.412 30.608 8.315 1.00 17.86 204 ASP B N 1
ATOM 5055 C CA . ASP B 1 204 ? 0.594 30.174 9.471 1.00 19.64 204 ASP B CA 1
ATOM 5056 C C . ASP B 1 204 ? -0.693 29.528 8.992 1.00 19.10 204 ASP B C 1
ATOM 5057 O O . ASP B 1 204 ? -1.241 28.668 9.655 1.00 19.55 204 ASP B O 1
ATOM 5062 N N . ALA B 1 205 ? -1.152 29.924 7.814 1.00 19.36 205 ALA B N 1
ATOM 5063 C CA . ALA B 1 205 ? -2.371 29.350 7.245 1.00 19.64 205 ALA B CA 1
ATOM 5064 C C . ALA B 1 205 ? -2.109 27.934 6.767 1.00 20.05 205 ALA B C 1
ATOM 5065 O O . ALA B 1 205 ? -3.050 27.164 6.513 1.00 20.48 205 ALA B O 1
ATOM 5067 N N . GLY B 1 206 ? -0.833 27.590 6.657 1.00 19.52 206 GLY B N 1
ATOM 5068 C CA . GLY B 1 206 ? -0.438 26.229 6.317 1.00 19.92 206 GLY B CA 1
ATOM 5069 C C . GLY B 1 206 ? 0.039 26.060 4.893 1.00 19.93 206 GLY B C 1
ATOM 5070 O O . GLY B 1 206 ? -0.129 24.995 4.331 1.00 20.53 206 GLY B O 1
ATOM 5071 N N . ALA B 1 207 ? 0.613 27.110 4.290 1.00 19.31 207 ALA B N 1
ATOM 5072 C CA . ALA B 1 207 ? 1.188 26.978 2.951 1.00 18.90 207 ALA B CA 1
ATOM 5073 C C . ALA B 1 207 ? 2.224 25.853 2.985 1.00 19.84 207 ALA B C 1
ATOM 5074 O O . ALA B 1 207 ? 3.055 25.804 3.923 1.00 20.53 207 ALA B O 1
ATOM 5076 N N . PRO B 1 208 ? 2.174 24.913 2.016 1.00 19.56 208 PRO B N 1
ATOM 5077 C CA . PRO B 1 208 ? 3.231 23.895 2.044 1.00 19.55 208 PRO B CA 1
ATOM 5078 C C . PRO B 1 208 ? 4.605 24.493 1.731 1.00 18.65 208 PRO B C 1
ATOM 5079 O O . PRO B 1 208 ? 4.693 25.600 1.197 1.00 18.22 208 PRO B O 1
ATOM 5083 N N . GLU B 1 209 ? 5.658 23.766 2.077 1.00 18.50 209 GLU B N 1
ATOM 5084 C CA . GLU B 1 209 ? 7.030 24.249 1.929 1.00 18.87 209 GLU B CA 1
ATOM 5085 C C . GLU B 1 209 ? 7.400 24.521 0.468 1.00 17.95 209 GLU B C 1
ATOM 5086 O O . GLU B 1 209 ? 7.228 23.664 -0.399 1.00 17.80 209 GLU B O 1
ATOM 5092 N N . GLY B 1 210 ? 7.859 25.743 0.204 1.00 17.08 210 GLY B N 1
ATOM 5093 C CA . GLY B 1 210 ? 8.351 26.106 -1.114 1.00 15.77 210 GLY B CA 1
ATOM 5094 C C . GLY B 1 210 ? 7.355 26.717 -2.082 1.00 15.59 210 GLY B C 1
ATOM 5095 O O . GLY B 1 210 ? 7.759 27.140 -3.175 1.00 16.29 210 GLY B O 1
ATOM 5096 N N . ILE B 1 211 ? 6.065 26.768 -1.736 1.00 14.12 211 ILE B N 1
ATOM 5097 C CA . ILE B 1 211 ? 5.100 27.332 -2.704 1.00 13.68 211 ILE B CA 1
ATOM 5098 C C . ILE B 1 211 ? 5.135 28.887 -2.783 1.00 14.00 211 ILE B C 1
ATOM 5099 O O . ILE B 1 211 ? 4.807 29.466 -3.800 1.00 14.34 211 ILE B O 1
ATOM 5104 N N . ILE B 1 212 ? 5.558 29.510 -1.696 1.00 14.44 212 ILE B N 1
ATOM 5105 C CA . ILE B 1 212 ? 5.806 30.928 -1.598 1.00 15.21 212 ILE B CA 1
ATOM 5106 C C . ILE B 1 212 ? 7.240 31.083 -1.029 1.00 16.26 212 ILE B C 1
ATOM 5107 O O . ILE B 1 212 ? 7.557 30.550 0.051 1.00 16.80 212 ILE B O 1
ATOM 5112 N N . GLN B 1 213 ? 8.107 31.765 -1.774 1.00 16.61 213 GLN B N 1
ATOM 5113 C CA . GLN B 1 213 ? 9.454 32.112 -1.300 1.00 17.07 213 GLN B CA 1
ATOM 5114 C C . GLN B 1 213 ? 9.567 33.648 -1.284 1.00 17.50 213 GLN B C 1
ATOM 5115 O O . GLN B 1 213 ? 9.029 34.309 -2.172 1.00 18.49 213 GLN B O 1
ATOM 5121 N N . VAL B 1 214 ? 10.216 34.211 -0.268 1.00 16.89 214 VAL B N 1
ATOM 5122 C CA . VAL B 1 214 ? 10.371 35.668 -0.166 1.00 16.87 214 VAL B CA 1
ATOM 5123 C C . VAL B 1 214 ? 11.825 36.042 -0.436 1.00 16.62 214 VAL B C 1
ATOM 5124 O O . VAL B 1 214 ? 12.719 35.485 0.204 1.00 16.70 214 VAL B O 1
ATOM 5128 N N . VAL B 1 215 ? 12.066 36.930 -1.417 1.00 16.21 215 VAL B N 1
ATOM 5129 C CA . VAL B 1 215 ? 13.444 37.416 -1.721 1.00 16.50 215 VAL B CA 1
ATOM 5130 C C . VAL B 1 215 ? 13.577 38.914 -1.429 1.00 16.87 215 VAL B C 1
ATOM 5131 O O . VAL B 1 215 ? 12.697 39.692 -1.792 1.00 17.69 215 VAL B O 1
ATOM 5135 N N . THR B 1 216 ? 14.647 39.289 -0.724 1.00 16.42 216 THR B N 1
ATOM 5136 C CA . THR B 1 216 ? 14.925 40.680 -0.350 1.00 16.62 216 THR B CA 1
ATOM 5137 C C . THR B 1 216 ? 16.420 40.940 -0.572 1.00 17.09 216 THR B C 1
ATOM 5138 O O . THR B 1 216 ? 17.216 40.008 -0.582 1.00 16.12 216 THR B O 1
ATOM 5142 N N . GLY B 1 217 ? 16.794 42.205 -0.755 1.00 18.45 217 GLY B N 1
ATOM 5143 C CA . GLY B 1 217 ? 18.185 42.539 -1.056 1.00 20.18 217 GLY B CA 1
ATOM 5144 C C . GLY B 1 217 ? 18.385 43.689 -2.023 1.00 21.35 217 GLY B C 1
ATOM 5145 O O . GLY B 1 217 ? 17.422 44.313 -2.482 1.00 20.86 217 GLY B O 1
ATOM 5146 N N . ARG B 1 218 ? 19.652 43.938 -2.352 1.00 23.21 218 ARG B N 1
ATOM 5147 C CA . ARG B 1 218 ? 20.047 45.091 -3.134 1.00 23.93 218 ARG B CA 1
ATOM 5148 C C . ARG B 1 218 ? 19.802 44.827 -4.608 1.00 23.03 218 ARG B C 1
ATOM 5149 O O . ARG B 1 218 ? 20.186 43.779 -5.124 1.00 22.32 218 ARG B O 1
ATOM 5157 N N . GLY B 1 219 ? 19.154 45.783 -5.272 1.00 22.79 219 GLY B N 1
ATOM 5158 C CA . GLY B 1 219 ? 18.945 45.728 -6.732 1.00 24.02 219 GLY B CA 1
ATOM 5159 C C . GLY B 1 219 ? 20.193 45.303 -7.501 1.00 24.89 219 GLY B C 1
ATOM 5160 O O . GLY B 1 219 ? 20.136 44.389 -8.325 1.00 24.55 219 GLY B O 1
ATOM 5161 N N . SER B 1 220 ? 21.328 45.941 -7.188 1.00 25.49 220 SER B N 1
ATOM 5162 C CA . SER B 1 220 ? 22.623 45.664 -7.841 1.00 26.23 220 SER B CA 1
ATOM 5163 C C . SER B 1 220 ? 23.042 44.202 -7.719 1.00 26.43 220 SER B C 1
ATOM 5164 O O . SER B 1 220 ? 23.852 43.713 -8.514 1.00 27.49 220 SER B O 1
ATOM 5167 N N . VAL B 1 221 ? 22.504 43.517 -6.711 1.00 25.23 221 VAL B N 1
ATOM 5168 C CA . VAL B 1 221 ? 22.827 42.127 -6.471 1.00 24.88 221 VAL B CA 1
ATOM 5169 C C . VAL B 1 221 ? 21.808 41.193 -7.148 1.00 24.81 221 VAL B C 1
ATOM 5170 O O . VAL B 1 221 ? 22.194 40.310 -7.895 1.00 25.44 221 VAL B O 1
ATOM 5174 N N . ILE B 1 222 ? 20.515 41.404 -6.895 1.00 24.00 222 ILE B N 1
ATOM 5175 C CA . ILE B 1 222 ? 19.490 40.414 -7.242 1.00 23.07 222 ILE B CA 1
ATOM 5176 C C . ILE B 1 222 ? 18.471 40.835 -8.324 1.00 22.76 222 ILE B C 1
ATOM 5177 O O . ILE B 1 222 ? 17.749 39.984 -8.872 1.00 22.95 222 ILE B O 1
ATOM 5182 N N . GLY B 1 223 ? 18.433 42.123 -8.665 1.00 22.33 223 GLY B N 1
ATOM 5183 C CA . GLY B 1 223 ? 17.375 42.659 -9.523 1.00 21.40 223 GLY B CA 1
ATOM 5184 C C . GLY B 1 223 ? 17.348 41.998 -10.884 1.00 21.58 223 GLY B C 1
ATOM 5185 O O . GLY B 1 223 ? 16.405 41.258 -11.217 1.00 21.61 223 GLY B O 1
ATOM 5186 N N . ASP B 1 224 ? 18.402 42.246 -11.656 1.00 21.32 224 ASP B N 1
ATOM 5187 C CA . ASP B 1 224 ? 18.544 41.674 -12.987 1.00 21.41 224 ASP B CA 1
ATOM 5188 C C . ASP B 1 224 ? 18.628 40.159 -12.903 1.00 21.34 224 ASP B C 1
ATOM 5189 O O . ASP B 1 224 ? 18.145 39.465 -13.795 1.00 21.29 224 ASP B O 1
ATOM 5194 N N . HIS B 1 225 ? 19.211 39.654 -11.816 1.00 20.63 225 HIS B N 1
ATOM 5195 C CA . HIS B 1 225 ? 19.366 38.212 -11.642 1.00 20.84 225 HIS B CA 1
ATOM 5196 C C . HIS B 1 225 ? 18.020 37.478 -11.570 1.00 19.61 225 HIS B C 1
ATOM 5197 O O . HIS B 1 225 ? 17.861 36.425 -12.166 1.00 19.47 225 HIS B O 1
ATOM 5204 N N . LEU B 1 226 ? 17.042 38.065 -10.885 1.00 18.84 226 LEU B N 1
ATOM 5205 C CA . LEU B 1 226 ? 15.715 37.473 -10.788 1.00 17.51 226 LEU B CA 1
ATOM 5206 C C . LEU B 1 226 ? 14.975 37.483 -12.128 1.00 17.27 226 LEU B C 1
ATOM 5207 O O . LEU B 1 226 ? 14.361 36.508 -12.529 1.00 17.04 226 LEU B O 1
ATOM 5212 N N . VAL B 1 227 ? 15.043 38.613 -12.806 1.00 17.05 227 VAL B N 1
ATOM 5213 C CA . VAL B 1 227 ? 14.288 38.863 -14.013 1.00 17.15 227 VAL B CA 1
ATOM 5214 C C . VAL B 1 227 ? 14.848 38.071 -15.208 1.00 17.61 227 VAL B C 1
ATOM 5215 O O . VAL B 1 227 ? 14.104 37.702 -16.127 1.00 17.47 227 VAL B O 1
ATOM 5219 N N . GLU B 1 228 ? 16.148 37.756 -15.152 1.00 18.25 228 GLU B N 1
ATOM 5220 C CA . GLU B 1 228 ? 16.814 36.984 -16.188 1.00 19.60 228 GLU B CA 1
ATOM 5221 C C . GLU B 1 228 ? 16.900 35.477 -15.905 1.00 19.27 228 GLU B C 1
ATOM 5222 O O . GLU B 1 228 ? 17.326 34.734 -16.782 1.00 19.01 228 GLU B O 1
ATOM 5228 N N . HIS B 1 229 ? 16.528 35.040 -14.698 1.00 18.86 229 HIS B N 1
ATOM 5229 C CA . HIS B 1 229 ? 16.656 33.622 -14.299 1.00 19.67 229 HIS B CA 1
ATOM 5230 C C . HIS B 1 229 ? 15.800 32.674 -15.132 1.00 19.67 229 HIS B C 1
ATOM 5231 O O . HIS B 1 229 ? 14.590 32.862 -15.236 1.00 19.46 229 HIS B O 1
ATOM 5238 N N . PRO B 1 230 ? 16.428 31.632 -15.704 1.00 19.52 230 PRO B N 1
ATOM 5239 C CA . PRO B 1 230 ? 15.725 30.632 -16.521 1.00 19.67 230 PRO B CA 1
ATOM 5240 C C . PRO B 1 230 ? 14.591 29.871 -15.789 1.00 18.93 230 PRO B C 1
ATOM 5241 O O . PRO B 1 230 ? 13.718 29.322 -16.447 1.00 18.98 230 PRO B O 1
ATOM 5245 N N . GLY B 1 231 ? 14.604 29.862 -14.455 1.00 18.50 231 GLY B N 1
ATOM 5246 C CA . GLY B 1 231 ? 13.588 29.150 -13.686 1.00 18.63 231 GLY B CA 1
ATOM 5247 C C . GLY B 1 231 ? 12.306 29.951 -13.452 1.00 17.54 231 GLY B C 1
ATOM 5248 O O . GLY B 1 231 ? 11.363 29.448 -12.871 1.00 17.57 231 GLY B O 1
ATOM 5249 N N . ILE B 1 232 ? 12.297 31.206 -13.880 1.00 17.16 232 ILE B N 1
ATOM 5250 C CA . ILE B 1 232 ? 11.122 32.074 -13.779 1.00 16.49 232 ILE B CA 1
ATOM 5251 C C . ILE B 1 232 ? 10.341 31.892 -15.067 1.00 16.20 232 ILE B C 1
ATOM 5252 O O . ILE B 1 232 ? 10.913 31.975 -16.150 1.00 16.04 232 ILE B O 1
ATOM 5257 N N . ASP B 1 233 ? 9.043 31.628 -14.932 1.00 16.89 233 ASP B N 1
ATOM 5258 C CA . ASP B 1 233 ? 8.169 31.292 -16.047 1.00 17.52 233 ASP B CA 1
ATOM 5259 C C . ASP B 1 233 ? 7.189 32.426 -16.339 1.00 17.20 233 ASP B C 1
ATOM 5260 O O . ASP B 1 233 ? 6.600 32.485 -17.419 1.00 16.93 233 ASP B O 1
ATOM 5265 N N . MET B 1 234 ? 7.040 33.350 -15.388 1.00 17.37 234 MET B N 1
ATOM 5266 C CA . MET B 1 234 ? 6.260 34.573 -15.618 1.00 17.37 234 MET B CA 1
ATOM 5267 C C . MET B 1 234 ? 6.644 35.691 -14.649 1.00 15.95 234 MET B C 1
ATOM 5268 O O . MET B 1 234 ? 6.992 35.423 -13.505 1.00 14.45 234 MET B O 1
ATOM 5273 N N . ILE B 1 235 ? 6.581 36.943 -15.101 1.00 16.46 235 ILE B N 1
ATOM 5274 C CA . ILE B 1 235 ? 6.772 38.078 -14.185 1.00 16.39 235 ILE B CA 1
ATOM 5275 C C . ILE B 1 235 ? 5.583 39.015 -14.183 1.00 17.06 235 ILE B C 1
ATOM 5276 O O . ILE B 1 235 ? 5.092 39.459 -15.248 1.00 17.82 235 ILE B O 1
ATOM 5281 N N . THR B 1 236 ? 5.151 39.345 -12.976 1.00 16.79 236 THR B N 1
ATOM 5282 C CA . THR B 1 236 ? 4.154 40.381 -12.776 1.00 16.61 236 THR B CA 1
ATOM 5283 C C . THR B 1 236 ? 4.755 41.455 -11.903 1.00 15.77 236 THR B C 1
ATOM 5284 O O . THR B 1 236 ? 5.155 41.179 -10.773 1.00 15.08 236 THR B O 1
ATOM 5288 N N . PHE B 1 237 ? 4.804 42.670 -12.442 1.00 15.82 237 PHE B N 1
ATOM 5289 C CA . PHE B 1 237 ? 5.445 43.821 -11.799 1.00 17.05 237 PHE B CA 1
ATOM 5290 C C . PHE B 1 237 ? 4.479 45.015 -11.700 1.00 17.37 237 PHE B C 1
ATOM 5291 O O . PHE B 1 237 ? 3.779 45.350 -12.675 1.00 17.58 237 PHE B O 1
ATOM 5299 N N . THR B 1 238 ? 4.433 45.633 -10.522 1.00 17.50 238 THR B N 1
ATOM 5300 C CA . THR B 1 238 ? 3.846 46.962 -10.359 1.00 18.59 238 THR B CA 1
ATOM 5301 C C . THR B 1 238 ? 4.934 47.934 -9.858 1.00 20.01 238 THR B C 1
ATOM 5302 O O . THR B 1 238 ? 5.660 47.612 -8.922 1.00 21.15 238 THR B O 1
ATOM 5306 N N . GLY B 1 239 ? 5.037 49.114 -10.466 1.00 20.48 239 GLY B N 1
ATOM 5307 C CA . GLY B 1 239 ? 6.040 50.089 -10.054 1.00 21.63 239 GLY B CA 1
ATOM 5308 C C . GLY B 1 239 ? 6.305 51.164 -11.094 1.00 22.44 239 GLY B C 1
ATOM 5309 O O . GLY B 1 239 ? 5.451 51.433 -11.957 1.00 23.25 239 GLY B O 1
ATOM 5310 N N . GLY B 1 240 ? 7.487 51.776 -11.009 1.00 22.36 240 GLY B N 1
ATOM 5311 C CA . GLY B 1 240 ? 7.900 52.854 -11.919 1.00 22.85 240 GLY B CA 1
ATOM 5312 C C . GLY B 1 240 ? 8.131 52.411 -13.357 1.00 23.13 240 GLY B C 1
ATOM 5313 O O . GLY B 1 240 ? 8.666 51.322 -13.607 1.00 22.93 240 GLY B O 1
ATOM 5314 N N . THR B 1 241 ? 7.749 53.274 -14.298 1.00 23.19 241 THR B N 1
ATOM 5315 C CA . THR B 1 241 ? 7.840 53.004 -15.734 1.00 23.58 241 THR B CA 1
ATOM 5316 C C . THR B 1 241 ? 9.246 52.562 -16.151 1.00 23.09 241 THR B C 1
ATOM 5317 O O . THR B 1 241 ? 9.399 51.555 -16.855 1.00 23.04 241 THR B O 1
ATOM 5321 N N . THR B 1 242 ? 10.262 53.299 -15.695 1.00 22.76 242 THR B N 1
ATOM 5322 C CA . THR B 1 242 ? 11.661 53.009 -16.038 1.00 22.80 242 THR B CA 1
ATOM 5323 C C . THR B 1 242 ? 12.116 51.597 -15.664 1.00 21.46 242 THR B C 1
ATOM 5324 O O . THR B 1 242 ? 12.739 50.895 -16.473 1.00 20.92 242 THR B O 1
ATOM 5328 N N . THR B 1 243 ? 11.809 51.183 -14.439 1.00 21.22 243 THR B N 1
ATOM 5329 C CA . THR B 1 243 ? 12.076 49.810 -13.997 1.00 21.37 243 THR B CA 1
ATOM 5330 C C . THR B 1 243 ? 11.298 48.791 -14.833 1.00 21.13 243 THR B C 1
ATOM 5331 O O . THR B 1 243 ? 11.830 47.738 -15.207 1.00 21.29 243 THR B O 1
ATOM 5335 N N . GLY B 1 244 ? 10.038 49.103 -15.117 1.00 21.02 244 GLY B N 1
ATOM 5336 C CA . GLY B 1 244 ? 9.163 48.203 -15.879 1.00 21.32 244 GLY B CA 1
ATOM 5337 C C . GLY B 1 244 ? 9.733 47.910 -17.261 1.00 22.52 244 GLY B C 1
ATOM 5338 O O . GLY B 1 244 ? 9.813 46.743 -17.679 1.00 22.97 244 GLY B O 1
ATOM 5339 N N . GLU B 1 245 ? 10.162 48.964 -17.946 1.00 23.20 245 GLU B N 1
ATOM 5340 C CA . GLU B 1 245 ? 10.721 48.852 -19.302 1.00 24.94 245 GLU B CA 1
ATOM 5341 C C . GLU B 1 245 ? 11.994 48.009 -19.304 1.00 26.10 245 GLU B C 1
ATOM 5342 O O . GLU B 1 245 ? 12.246 47.241 -20.239 1.00 26.31 245 GLU B O 1
ATOM 5348 N N . ARG B 1 246 ? 12.774 48.150 -18.237 1.00 27.01 246 ARG B N 1
ATOM 5349 C CA . ARG B 1 246 ? 14.004 47.411 -18.042 1.00 28.53 246 ARG B CA 1
ATOM 5350 C C . ARG B 1 246 ? 13.739 45.917 -17.820 1.00 27.01 246 ARG B C 1
ATOM 5351 O O . ARG B 1 246 ? 14.445 45.080 -18.370 1.00 26.68 246 ARG B O 1
ATOM 5359 N N . ILE B 1 247 ? 12.722 45.600 -17.014 1.00 26.04 247 ILE B N 1
ATOM 5360 C CA . ILE B 1 247 ? 12.272 44.219 -16.794 1.00 24.62 247 ILE B CA 1
ATOM 5361 C C . ILE B 1 247 ? 11.871 43.586 -18.136 1.00 24.01 247 ILE B C 1
ATOM 5362 O O . ILE B 1 247 ? 12.282 42.463 -18.451 1.00 23.61 247 ILE B O 1
ATOM 5367 N N . SER B 1 248 ? 11.081 44.332 -18.911 1.00 24.05 248 SER B N 1
ATOM 5368 C CA . SER B 1 248 ? 10.606 43.885 -20.217 1.00 24.15 248 SER B CA 1
ATOM 5369 C C . SER B 1 248 ? 11.730 43.604 -21.214 1.00 24.31 248 SER B C 1
ATOM 5370 O O . SER B 1 248 ? 11.732 42.565 -21.892 1.00 24.35 248 SER B O 1
ATOM 5373 N N . GLU B 1 249 ? 12.677 44.534 -21.296 1.00 24.11 249 GLU B N 1
ATOM 5374 C CA . GLU B 1 249 ? 13.855 44.410 -22.163 1.00 24.50 249 GLU B CA 1
ATOM 5375 C C . GLU B 1 249 ? 14.708 43.184 -21.808 1.00 23.11 249 GLU B C 1
ATOM 5376 O O . GLU B 1 249 ? 15.129 42.433 -22.696 1.00 22.62 249 GLU B O 1
ATOM 5382 N N . LYS B 1 250 ? 14.928 42.971 -20.507 1.00 21.92 250 LYS B N 1
ATOM 5383 C CA . LYS B 1 250 ? 15.811 41.906 -20.024 1.00 21.95 250 LYS B CA 1
ATOM 5384 C C . LYS B 1 250 ? 15.201 40.506 -19.968 1.00 20.92 250 LYS B C 1
ATOM 5385 O O . LYS B 1 250 ? 15.917 39.516 -20.081 1.00 22.14 250 LYS B O 1
ATOM 5391 N N . ALA B 1 251 ? 13.895 40.401 -19.761 1.00 19.39 251 ALA B N 1
ATOM 5392 C CA . ALA B 1 251 ? 13.257 39.078 -19.693 1.00 18.43 251 ALA B CA 1
ATOM 5393 C C . ALA B 1 251 ? 13.113 38.533 -21.107 1.00 18.88 251 ALA B C 1
ATOM 5394 O O . ALA B 1 251 ? 13.098 39.299 -22.085 1.00 18.19 251 ALA B O 1
ATOM 5396 N N . LYS B 1 252 ? 13.021 37.213 -21.219 1.00 20.20 252 LYS B N 1
ATOM 5397 C CA . LYS B 1 252 ? 12.840 36.562 -22.509 1.00 22.13 252 LYS B CA 1
ATOM 5398 C C . LYS B 1 252 ? 12.068 35.258 -22.354 1.00 21.19 252 LYS B C 1
ATOM 5399 O O . LYS B 1 252 ? 12.107 34.620 -21.295 1.00 20.14 252 LYS B O 1
ATOM 5405 N N . MET B 1 253 ? 11.347 34.903 -23.418 1.00 21.21 253 MET B N 1
ATOM 5406 C CA . MET B 1 253 ? 10.643 33.630 -23.552 1.00 20.75 253 MET B CA 1
ATOM 5407 C C . MET B 1 253 ? 9.539 33.382 -22.519 1.00 19.43 253 MET B C 1
ATOM 5408 O O . MET B 1 253 ? 9.040 32.266 -22.403 1.00 19.57 253 MET B O 1
ATOM 5413 N N . ILE B 1 254 ? 9.154 34.426 -21.789 1.00 18.14 254 ILE B N 1
ATOM 5414 C CA . ILE B 1 254 ? 8.097 34.308 -20.785 1.00 17.52 254 ILE B CA 1
ATOM 5415 C C . ILE B 1 254 ? 7.091 35.461 -20.856 1.00 17.42 254 ILE B C 1
ATOM 5416 O O . ILE B 1 254 ? 7.425 36.560 -21.332 1.00 18.51 254 ILE B O 1
ATOM 5421 N N . PRO B 1 255 ? 5.853 35.227 -20.386 1.00 16.94 255 PRO B N 1
ATOM 5422 C CA . PRO B 1 255 ? 4.914 36.360 -20.292 1.00 17.16 255 PRO B CA 1
ATOM 5423 C C . PRO B 1 255 ? 5.369 37.386 -19.250 1.00 16.97 255 PRO B C 1
ATOM 5424 O O . PRO B 1 255 ? 5.887 36.999 -18.196 1.00 16.61 255 PRO B O 1
ATOM 5428 N N . VAL B 1 256 ? 5.206 38.672 -19.569 1.00 17.03 256 VAL B N 1
ATOM 5429 C CA . VAL B 1 256 ? 5.464 39.746 -18.606 1.00 16.94 256 VAL B CA 1
ATOM 5430 C C . VAL B 1 256 ? 4.233 40.646 -18.469 1.00 16.06 256 VAL B C 1
ATOM 5431 O O . VAL B 1 256 ? 3.647 41.098 -19.482 1.00 15.68 256 VAL B O 1
ATOM 5435 N N . VAL B 1 257 ? 3.828 40.843 -17.210 1.00 15.47 257 VAL B N 1
ATOM 5436 C CA . VAL B 1 257 ? 2.753 41.767 -16.846 1.00 16.40 257 VAL B CA 1
ATOM 5437 C C . VAL B 1 257 ? 3.309 42.954 -16.051 1.00 16.64 257 VAL B C 1
ATOM 5438 O O . VAL B 1 257 ? 4.111 42.781 -15.113 1.00 17.65 257 VAL B O 1
ATOM 5442 N N . LEU B 1 258 ? 2.853 44.146 -16.416 1.00 16.76 258 LEU B N 1
ATOM 5443 C CA . LEU B 1 258 ? 3.365 45.392 -15.866 1.00 17.15 258 LEU B CA 1
ATOM 5444 C C . LEU B 1 258 ? 2.229 46.391 -15.684 1.00 17.16 258 LEU B C 1
ATOM 5445 O O . LEU B 1 258 ? 1.460 46.676 -16.626 1.00 15.73 258 LEU B O 1
ATOM 5450 N N . GLU B 1 259 ? 2.135 46.899 -14.458 1.00 18.09 259 GLU B N 1
ATOM 5451 C CA . GLU B 1 259 ? 1.349 48.073 -14.152 1.00 19.58 259 GLU B CA 1
ATOM 5452 C C . GLU B 1 259 ? 2.347 49.170 -13.762 1.00 19.44 259 GLU B C 1
ATOM 5453 O O . GLU B 1 259 ? 3.066 49.069 -12.776 1.00 18.67 259 GLU B O 1
ATOM 5459 N N . LEU B 1 260 ? 2.418 50.214 -14.568 1.00 20.16 260 LEU B N 1
ATOM 5460 C CA . LEU B 1 260 ? 3.447 51.214 -14.355 1.00 20.17 260 LEU B CA 1
ATOM 5461 C C . LEU B 1 260 ? 2.857 52.575 -13.967 1.00 20.80 260 LEU B C 1
ATOM 5462 O O . LEU B 1 260 ? 1.769 52.657 -13.380 1.00 20.70 260 LEU B O 1
ATOM 5467 N N . GLY B 1 261 ? 3.583 53.642 -14.266 1.00 21.02 261 GLY B N 1
ATOM 5468 C CA . GLY B 1 261 ? 3.158 54.961 -13.829 1.00 20.98 261 GLY B CA 1
ATOM 5469 C C . GLY B 1 261 ? 2.021 55.437 -14.691 1.00 20.70 261 GLY B C 1
ATOM 5470 O O . GLY B 1 261 ? 1.823 54.925 -15.788 1.00 20.89 261 GLY B O 1
ATOM 5471 N N . GLY B 1 262 ? 1.282 56.426 -14.202 1.00 20.19 262 GLY B N 1
ATOM 5472 C CA . GLY B 1 262 ? 0.234 57.061 -14.994 1.00 19.47 262 GLY B CA 1
ATOM 5473 C C . GLY B 1 262 ? 0.283 58.581 -14.929 1.00 18.94 262 GLY B C 1
ATOM 5474 O O . GLY B 1 262 ? 0.914 59.142 -14.048 1.00 18.94 262 GLY B O 1
ATOM 5475 N N . LYS B 1 263 ? -0.384 59.246 -15.869 1.00 18.43 263 LYS B N 1
ATOM 5476 C CA . LYS B 1 263 ? -0.644 60.690 -15.759 1.00 18.88 263 LYS B CA 1
ATOM 5477 C C . LYS B 1 263 ? -2.086 60.923 -16.178 1.00 18.99 263 LYS B C 1
ATOM 5478 O O . LYS B 1 263 ? -2.333 61.540 -17.223 1.00 19.89 263 LYS B O 1
ATOM 5484 N N . ASP B 1 264 ? -3.018 60.386 -15.378 1.00 18.73 264 ASP B N 1
ATOM 5485 C CA . ASP B 1 264 ? -4.454 60.360 -15.694 1.00 18.78 264 ASP B CA 1
ATOM 5486 C C . ASP B 1 264 ? -4.972 61.778 -15.816 1.00 19.94 264 ASP B C 1
ATOM 5487 O O . ASP B 1 264 ? -4.836 62.573 -14.877 1.00 19.96 264 ASP B O 1
ATOM 5492 N N . PRO B 1 265 ? -5.574 62.114 -16.969 1.00 20.34 265 PRO B N 1
ATOM 5493 C CA . PRO B 1 265 ? -6.141 63.442 -17.102 1.00 20.92 265 PRO B CA 1
ATOM 5494 C C . PRO B 1 265 ? -7.580 63.447 -16.666 1.00 21.43 265 PRO B C 1
ATOM 5495 O O . PRO B 1 265 ? -8.247 62.422 -16.732 1.00 21.50 265 PRO B O 1
ATOM 5499 N N . ALA B 1 266 ? -8.056 64.592 -16.204 1.00 21.81 266 ALA B N 1
ATOM 5500 C CA . ALA B 1 266 ? -9.483 64.746 -16.007 1.00 22.47 266 ALA B CA 1
ATOM 5501 C C . ALA B 1 266 ? -9.945 65.877 -16.909 1.00 23.91 266 ALA B C 1
ATOM 5502 O O . ALA B 1 266 ? -9.524 67.041 -16.769 1.00 24.06 266 ALA B O 1
ATOM 5504 N N . ILE B 1 267 ? -10.770 65.502 -17.878 1.00 25.15 267 ILE B N 1
ATOM 5505 C CA . ILE B 1 267 ? -11.343 66.434 -18.828 1.00 26.15 267 ILE B CA 1
ATOM 5506 C C . ILE B 1 267 ? -12.688 66.923 -18.274 1.00 27.60 267 ILE B C 1
ATOM 5507 O O . ILE B 1 267 ? -13.600 66.119 -18.015 1.00 27.16 267 ILE B O 1
ATOM 5512 N N . VAL B 1 268 ? -12.788 68.242 -18.081 1.00 29.02 268 VAL B N 1
ATOM 5513 C CA . VAL B 1 268 ? -13.969 68.881 -17.492 1.00 30.46 268 VAL B CA 1
ATOM 5514 C C . VAL B 1 268 ? -14.567 69.906 -18.461 1.00 32.45 268 VAL B C 1
ATOM 5515 O O . VAL B 1 268 ? -13.973 70.952 -18.725 1.00 33.26 268 VAL B O 1
ATOM 5519 N N . LEU B 1 269 ? -15.746 69.581 -18.976 1.00 33.62 269 LEU B N 1
ATOM 5520 C CA . LEU B 1 269 ? -16.410 70.348 -20.020 1.00 35.44 269 LEU B CA 1
ATOM 5521 C C . LEU B 1 269 ? -17.331 71.428 -19.471 1.00 37.00 269 LEU B C 1
ATOM 5522 O O . LEU B 1 269 ? -17.608 71.464 -18.269 1.00 37.06 269 LEU B O 1
ATOM 5527 N N . ASP B 1 270 ? -17.809 72.274 -20.387 1.00 38.33 270 ASP B N 1
ATOM 5528 C CA . ASP B 1 270 ? -18.771 73.364 -20.138 1.00 39.95 270 ASP B CA 1
ATOM 5529 C C . ASP B 1 270 ? -19.994 72.991 -19.321 1.00 39.74 270 ASP B C 1
ATOM 5530 O O . ASP B 1 270 ? -20.486 73.787 -18.532 1.00 39.80 270 ASP B O 1
ATOM 5535 N N . ASP B 1 271 ? -20.495 71.782 -19.531 1.00 39.65 271 ASP B N 1
ATOM 5536 C CA . ASP B 1 271 ? -21.740 71.382 -18.903 1.00 39.29 271 ASP B CA 1
ATOM 5537 C C . ASP B 1 271 ? -21.548 70.535 -17.660 1.00 37.50 271 ASP B C 1
ATOM 5538 O O . ASP B 1 271 ? -22.522 70.089 -17.067 1.00 37.45 271 ASP B O 1
ATOM 5543 N N . ALA B 1 272 ? -20.305 70.334 -17.242 1.00 36.09 272 ALA B N 1
ATOM 5544 C CA . ALA B 1 272 ? -20.037 69.444 -16.110 1.00 34.50 272 ALA B CA 1
ATOM 5545 C C . ALA B 1 272 ? -20.673 69.965 -14.833 1.00 33.83 272 ALA B C 1
ATOM 5546 O O . ALA B 1 272 ? -20.804 71.173 -14.639 1.00 34.49 272 ALA B O 1
ATOM 5548 N N . ASP B 1 273 ? -21.069 69.040 -13.971 1.00 32.22 273 ASP B N 1
ATOM 5549 C CA . ASP B 1 273 ? -21.420 69.377 -12.607 1.00 31.56 273 ASP B CA 1
ATOM 5550 C C . ASP B 1 273 ? -20.119 69.688 -11.883 1.00 31.04 273 ASP B C 1
ATOM 5551 O O . ASP B 1 273 ? -19.352 68.766 -11.561 1.00 29.73 273 ASP B O 1
ATOM 5556 N N . LEU B 1 274 ? -19.867 70.982 -11.648 1.00 31.32 274 LEU B N 1
ATOM 5557 C CA . LEU B 1 274 ? -18.557 71.455 -11.188 1.00 31.55 274 LEU B CA 1
ATOM 5558 C C . LEU B 1 274 ? -18.246 71.169 -9.705 1.00 30.91 274 LEU B C 1
ATOM 5559 O O . LEU B 1 274 ? -17.074 71.127 -9.315 1.00 30.27 274 LEU B O 1
ATOM 5564 N N . LYS B 1 275 ? -19.289 70.964 -8.902 1.00 31.23 275 LYS B N 1
ATOM 5565 C CA . LYS B 1 275 ? -19.148 70.522 -7.501 1.00 31.23 275 LYS B CA 1
ATOM 5566 C C . LYS B 1 275 ? -18.782 69.045 -7.386 1.00 29.78 275 LYS B C 1
ATOM 5567 O O . LYS B 1 275 ? -17.834 68.697 -6.662 1.00 28.65 275 LYS B O 1
ATOM 5573 N N . LEU B 1 276 ? -19.529 68.171 -8.076 1.00 29.68 276 LEU B N 1
ATOM 5574 C CA . LEU B 1 276 ? -19.170 66.753 -8.115 1.00 29.35 276 LEU B CA 1
ATOM 5575 C C . LEU B 1 276 ? -17.777 66.599 -8.731 1.00 28.55 276 LEU B C 1
ATOM 5576 O O . LEU B 1 276 ? -16.954 65.805 -8.244 1.00 28.61 276 LEU B O 1
ATOM 5581 N N . THR B 1 277 ? -17.518 67.368 -9.789 1.00 27.62 277 THR B N 1
ATOM 5582 C CA . THR B 1 277 ? -16.221 67.351 -10.441 1.00 27.21 277 THR B CA 1
ATOM 5583 C C . THR B 1 277 ? -15.074 67.757 -9.505 1.00 26.49 277 THR B C 1
ATOM 5584 O O . THR B 1 277 ? -14.130 67.004 -9.352 1.00 26.50 277 THR B O 1
ATOM 5588 N N . ALA B 1 278 ? -15.148 68.926 -8.876 1.00 25.87 278 ALA B N 1
ATOM 5589 C CA . ALA B 1 278 ? -14.105 69.320 -7.930 1.00 25.56 278 ALA B CA 1
ATOM 5590 C C . ALA B 1 278 ? -13.815 68.226 -6.897 1.00 24.95 278 ALA B C 1
ATOM 5591 O O . ALA B 1 278 ? -12.663 67.877 -6.656 1.00 23.83 278 ALA B O 1
ATOM 5593 N N . SER B 1 279 ? -14.895 67.696 -6.323 1.00 25.45 279 SER B N 1
ATOM 5594 C CA . SER B 1 279 ? -14.882 66.677 -5.291 1.00 25.55 279 SER B CA 1
ATOM 5595 C C . SER B 1 279 ? -14.188 65.406 -5.769 1.00 25.61 279 SER B C 1
ATOM 5596 O O . SER B 1 279 ? -13.290 64.884 -5.100 1.00 24.56 279 SER B O 1
ATOM 5599 N N . GLN B 1 280 ? -14.603 64.923 -6.938 1.00 26.17 280 GLN B N 1
ATOM 5600 C CA . GLN B 1 280 ? -14.015 63.730 -7.525 1.00 26.16 280 GLN B CA 1
ATOM 5601 C C . GLN B 1 280 ? -12.527 63.948 -7.794 1.00 26.40 280 GLN B C 1
ATOM 5602 O O . GLN B 1 280 ? -11.705 63.076 -7.500 1.00 26.24 280 GLN B O 1
ATOM 5608 N N . ILE B 1 281 ? -12.195 65.126 -8.315 1.00 26.66 281 ILE B N 1
ATOM 5609 C CA . ILE B 1 281 ? -10.820 65.462 -8.674 1.00 26.54 281 ILE B CA 1
ATOM 5610 C C . ILE B 1 281 ? -9.913 65.464 -7.453 1.00 25.57 281 ILE B C 1
ATOM 5611 O O . ILE B 1 281 ? -8.832 64.858 -7.470 1.00 23.73 281 ILE B O 1
ATOM 5616 N N . VAL B 1 282 ? -10.340 66.177 -6.409 1.00 25.95 282 VAL B N 1
ATOM 5617 C CA . VAL B 1 282 ? -9.504 66.314 -5.232 1.00 25.07 282 VAL B CA 1
ATOM 5618 C C . VAL B 1 282 ? -9.368 64.952 -4.548 1.00 23.83 282 VAL B C 1
ATOM 5619 O O . VAL B 1 282 ? -8.273 64.555 -4.213 1.00 22.53 282 VAL B O 1
ATOM 5623 N N . SER B 1 283 ? -10.471 64.226 -4.387 1.00 23.80 283 SER B N 1
ATOM 5624 C CA . SER B 1 283 ? -10.414 62.863 -3.820 1.00 22.32 283 SER B CA 1
ATOM 5625 C C . SER B 1 283 ? -9.426 61.961 -4.569 1.00 20.97 283 SER B C 1
ATOM 5626 O O . SER B 1 283 ? -8.643 61.225 -3.964 1.00 20.16 283 SER B O 1
ATOM 5629 N N . GLY B 1 284 ? -9.451 62.039 -5.893 1.00 20.73 284 GLY B N 1
ATOM 5630 C CA . GLY B 1 284 ? -8.648 61.149 -6.701 1.00 20.71 284 GLY B CA 1
ATOM 5631 C C . GLY B 1 284 ? -7.188 61.521 -6.742 1.00 20.76 284 GLY B C 1
ATOM 5632 O O . GLY B 1 284 ? -6.328 60.643 -6.718 1.00 20.18 284 GLY B O 1
ATOM 5633 N N . ALA B 1 285 ? -6.923 62.825 -6.817 1.00 21.19 285 ALA B N 1
ATOM 5634 C CA . ALA B 1 285 ? -5.570 63.373 -6.964 1.00 21.72 285 ALA B CA 1
ATOM 5635 C C . ALA B 1 285 ? -4.711 63.251 -5.707 1.00 21.41 285 ALA B C 1
ATOM 5636 O O . ALA B 1 285 ? -3.512 63.045 -5.790 1.00 19.98 285 ALA B O 1
ATOM 5638 N N . PHE B 1 286 ? -5.333 63.418 -4.544 1.00 22.86 286 PHE B N 1
ATOM 5639 C CA . PHE B 1 286 ? -4.592 63.658 -3.317 1.00 23.74 286 PHE B CA 1
ATOM 5640 C C . PHE B 1 286 ? -4.642 62.487 -2.357 1.00 23.19 286 PHE B C 1
ATOM 5641 O O . PHE B 1 286 ? -4.016 62.517 -1.284 1.00 23.33 286 PHE B O 1
ATOM 5649 N N . SER B 1 287 ? -5.378 61.451 -2.758 1.00 22.31 287 SER B N 1
ATOM 5650 C CA . SER B 1 287 ? -5.388 60.187 -2.054 1.00 21.60 287 SER B CA 1
ATOM 5651 C C . SER B 1 287 ? -3.963 59.667 -1.828 1.00 20.18 287 SER B C 1
ATOM 5652 O O . SER B 1 287 ? -3.174 59.556 -2.781 1.00 19.68 287 SER B O 1
ATOM 5655 N N . TYR B 1 288 ? -3.644 59.347 -0.569 1.00 19.01 288 TYR B N 1
ATOM 5656 C CA . TYR B 1 288 ? -2.311 58.932 -0.177 1.00 18.82 288 TYR B CA 1
ATOM 5657 C C . TYR B 1 288 ? -1.284 59.937 -0.713 1.00 18.37 288 TYR B C 1
ATOM 5658 O O . TYR B 1 288 ? -0.229 59.566 -1.230 1.00 18.15 288 TYR B O 1
ATOM 5667 N N . SER B 1 289 ? -1.642 61.216 -0.613 1.00 18.45 289 SER B N 1
ATOM 5668 C CA . SER B 1 289 ? -0.782 62.325 -1.018 1.00 18.53 289 SER B CA 1
ATOM 5669 C C . SER B 1 289 ? -0.232 62.138 -2.456 1.00 18.84 289 SER B C 1
ATOM 5670 O O . SER B 1 289 ? 0.919 62.431 -2.728 1.00 19.08 289 SER B O 1
ATOM 5673 N N . GLY B 1 290 ? -1.064 61.604 -3.349 1.00 19.22 290 GLY B N 1
ATOM 5674 C CA . GLY B 1 290 ? -0.727 61.479 -4.775 1.00 19.74 290 GLY B CA 1
ATOM 5675 C C . GLY B 1 290 ? 0.276 60.397 -5.159 1.00 20.03 290 GLY B C 1
ATOM 5676 O O . GLY B 1 290 ? 0.781 60.374 -6.292 1.00 19.47 290 GLY B O 1
ATOM 5677 N N . GLN B 1 291 ? 0.577 59.515 -4.216 1.00 20.31 291 GLN B N 1
ATOM 5678 C CA . GLN B 1 291 ? 1.544 58.448 -4.436 1.00 20.69 291 GLN B CA 1
ATOM 5679 C C . GLN B 1 291 ? 0.801 57.198 -4.926 1.00 21.61 291 GLN B C 1
ATOM 5680 O O . GLN B 1 291 ? 0.889 56.117 -4.322 1.00 21.97 291 GLN B O 1
ATOM 5686 N N . ARG B 1 292 ? 0.119 57.364 -6.068 1.00 22.14 292 ARG B N 1
ATOM 5687 C CA . ARG B 1 292 ? -0.675 56.324 -6.717 1.00 22.56 292 ARG B CA 1
ATOM 5688 C C . ARG B 1 292 ? -0.449 56.411 -8.224 1.00 21.30 292 ARG B C 1
ATOM 5689 O O . ARG B 1 292 ? -0.424 57.506 -8.802 1.00 20.14 292 ARG B O 1
ATOM 5697 N N . CYS B 1 293 ? -0.279 55.261 -8.857 1.00 20.96 293 CYS B N 1
ATOM 5698 C CA . CYS B 1 293 ? -0.205 55.200 -10.318 1.00 22.02 293 CYS B CA 1
ATOM 5699 C C . CYS B 1 293 ? -1.536 55.638 -10.960 1.00 21.92 293 CYS B C 1
ATOM 5700 O O . CYS B 1 293 ? -1.537 56.345 -11.976 1.00 22.17 293 CYS B O 1
ATOM 5703 N N . THR B 1 294 ? -2.648 55.234 -10.351 1.00 21.36 294 THR B N 1
ATOM 5704 C CA . THR B 1 294 ? -3.982 55.582 -10.831 1.00 22.43 294 THR B CA 1
ATOM 5705 C C . THR B 1 294 ? -4.546 56.703 -9.973 1.00 23.48 294 THR B C 1
ATOM 5706 O O . THR B 1 294 ? -4.895 56.522 -8.799 1.00 24.39 294 THR B O 1
ATOM 5710 N N . ALA B 1 295 ? -4.611 57.875 -10.575 1.00 23.31 295 ALA B N 1
ATOM 5711 C CA . ALA B 1 295 ? -4.925 59.111 -9.865 1.00 23.03 295 ALA B CA 1
ATOM 5712 C C . ALA B 1 295 ? -5.018 60.177 -10.923 1.00 21.91 295 ALA B C 1
ATOM 5713 O O . ALA B 1 295 ? -4.215 60.199 -11.837 1.00 21.39 295 ALA B O 1
ATOM 5715 N N . ILE B 1 296 ? -6.025 61.035 -10.817 1.00 21.91 296 ILE B N 1
ATOM 5716 C CA . ILE B 1 296 ? -6.086 62.234 -11.619 1.00 21.82 296 ILE B CA 1
ATOM 5717 C C . ILE B 1 296 ? -4.778 62.997 -11.349 1.00 21.35 296 ILE B C 1
ATOM 5718 O O . ILE B 1 296 ? -4.459 63.286 -10.189 1.00 21.77 296 ILE B O 1
ATOM 5723 N N . LYS B 1 297 ? -3.994 63.260 -12.388 1.00 20.49 297 LYS B N 1
ATOM 5724 C CA . LYS B 1 297 ? -2.720 63.999 -12.218 1.00 19.93 297 LYS B CA 1
ATOM 5725 C C . LYS B 1 297 ? -2.593 65.232 -13.136 1.00 20.82 297 LYS B C 1
ATOM 5726 O O . LYS B 1 297 ? -1.523 65.856 -13.217 1.00 20.39 297 LYS B O 1
ATOM 5732 N N . ARG B 1 298 ? -3.688 65.555 -13.820 1.00 21.72 298 ARG B N 1
ATOM 5733 C CA . ARG B 1 298 ? -3.731 66.527 -14.914 1.00 22.66 298 ARG B CA 1
ATOM 5734 C C . ARG B 1 298 ? -5.176 66.939 -15.071 1.00 23.64 298 ARG B C 1
ATOM 5735 O O . ARG B 1 298 ? -6.018 66.077 -15.258 1.00 24.06 298 ARG B O 1
ATOM 5743 N N . VAL B 1 299 ? -5.483 68.232 -15.031 1.00 24.72 299 VAL B N 1
ATOM 5744 C CA . VAL B 1 299 ? -6.864 68.683 -15.301 1.00 25.18 299 VAL B CA 1
ATOM 5745 C C . VAL B 1 299 ? -6.906 69.544 -16.553 1.00 25.74 299 VAL B C 1
ATOM 5746 O O . VAL B 1 299 ? -6.195 70.547 -16.652 1.00 26.39 299 VAL B O 1
ATOM 5750 N N . PHE B 1 300 ? -7.723 69.118 -17.517 1.00 26.02 300 PHE B N 1
ATOM 5751 C CA . PHE B 1 300 ? -8.000 69.884 -18.714 1.00 26.45 300 PHE B CA 1
ATOM 5752 C C . PHE B 1 300 ? -9.407 70.415 -18.612 1.00 27.48 300 PHE B C 1
ATOM 5753 O O . PHE B 1 300 ? -10.380 69.669 -18.824 1.00 26.72 300 PHE B O 1
ATOM 5761 N N . VAL B 1 301 ? -9.505 71.705 -18.284 1.00 28.48 301 VAL B N 1
ATOM 5762 C CA . VAL B 1 301 ? -10.798 72.342 -18.055 1.00 29.79 301 VAL B CA 1
ATOM 5763 C C . VAL B 1 301 ? -11.092 73.472 -19.061 1.00 31.87 301 VAL B C 1
ATOM 5764 O O . VAL B 1 301 ? -10.268 74.359 -19.276 1.00 32.18 301 VAL B O 1
ATOM 5768 N N . GLN B 1 302 ? -12.257 73.383 -19.702 1.00 33.96 302 GLN B N 1
ATOM 5769 C CA . GLN B 1 302 ? -12.751 74.408 -20.643 1.00 36.17 302 GLN B CA 1
ATOM 5770 C C . GLN B 1 302 ? -12.701 75.781 -19.973 1.00 37.04 302 GLN B C 1
ATOM 5771 O O . GLN B 1 302 ? -13.297 75.963 -18.914 1.00 36.88 302 GLN B O 1
ATOM 5777 N N . ASP B 1 303 ? -11.984 76.736 -20.570 1.00 38.16 303 ASP B N 1
ATOM 5778 C CA . ASP B 1 303 ? -11.655 77.992 -19.846 1.00 39.18 303 ASP B CA 1
ATOM 5779 C C . ASP B 1 303 ? -12.878 78.759 -19.343 1.00 39.83 303 ASP B C 1
ATOM 5780 O O . ASP B 1 303 ? -12.822 79.431 -18.311 1.00 40.37 303 ASP B O 1
ATOM 5785 N N . SER B 1 304 ? -13.977 78.611 -20.075 1.00 40.23 304 SER B N 1
ATOM 5786 C CA . SER B 1 304 ? -15.308 79.059 -19.686 1.00 40.49 304 SER B CA 1
ATOM 5787 C C . SER B 1 304 ? -15.670 78.749 -18.216 1.00 39.45 304 SER B C 1
ATOM 5788 O O . SER B 1 304 ? -16.183 79.612 -17.511 1.00 39.75 304 SER B O 1
ATOM 5791 N N . VAL B 1 305 ? -15.396 77.525 -17.758 1.00 37.86 305 VAL B N 1
ATOM 5792 C CA . VAL B 1 305 ? -15.727 77.132 -16.380 1.00 36.51 305 VAL B CA 1
ATOM 5793 C C . VAL B 1 305 ? -14.499 77.018 -15.460 1.00 35.37 305 VAL B C 1
ATOM 5794 O O . VAL B 1 305 ? -14.623 76.751 -14.259 1.00 34.84 305 VAL B O 1
ATOM 5798 N N . ALA B 1 306 ? -13.323 77.246 -16.031 1.00 35.10 306 ALA B N 1
ATOM 5799 C CA . ALA B 1 306 ? -12.053 77.111 -15.322 1.00 34.44 306 ALA B CA 1
ATOM 5800 C C . ALA B 1 306 ? -11.975 77.868 -13.995 1.00 35.08 306 ALA B C 1
ATOM 5801 O O . ALA B 1 306 ? -11.613 77.280 -12.971 1.00 34.34 306 ALA B O 1
ATOM 5803 N N . ASP B 1 307 ? -12.304 79.167 -14.024 1.00 36.15 307 ASP B N 1
ATOM 5804 C CA . ASP B 1 307 ? -12.324 80.012 -12.827 1.00 37.22 307 ASP B CA 1
ATOM 5805 C C . ASP B 1 307 ? -13.218 79.452 -11.716 1.00 36.85 307 ASP B C 1
ATOM 5806 O O . ASP B 1 307 ? -12.835 79.457 -10.540 1.00 37.04 307 ASP B O 1
ATOM 5811 N N . GLN B 1 308 ? -14.410 78.986 -12.081 1.00 36.68 308 GLN B N 1
ATOM 5812 C CA . GLN B 1 308 ? -15.317 78.362 -11.107 1.00 36.15 308 GLN B CA 1
ATOM 5813 C C . GLN B 1 308 ? -14.758 77.041 -10.569 1.00 34.30 308 GLN B C 1
ATOM 5814 O O . GLN B 1 308 ? -14.642 76.861 -9.354 1.00 33.85 308 GLN B O 1
ATOM 5820 N N . LEU B 1 309 ? -14.394 76.123 -11.464 1.00 33.17 309 LEU B N 1
ATOM 5821 C CA . LEU B 1 309 ? -13.846 74.838 -11.028 1.00 30.44 309 LEU B CA 1
ATOM 5822 C C . LEU B 1 309 ? -12.634 75.002 -10.099 1.00 29.46 309 LEU B C 1
ATOM 5823 O O . LEU B 1 309 ? -12.481 74.251 -9.128 1.00 28.79 309 LEU B O 1
ATOM 5828 N N . VAL B 1 310 ? -11.798 75.989 -10.397 1.00 29.20 310 VAL B N 1
ATOM 5829 C CA . VAL B 1 310 ? -10.576 76.252 -9.631 1.00 29.34 310 VAL B CA 1
ATOM 5830 C C . VAL B 1 310 ? -10.857 76.807 -8.233 1.00 29.88 310 VAL B C 1
ATOM 5831 O O . VAL B 1 310 ? -10.122 76.511 -7.287 1.00 29.40 310 VAL B O 1
ATOM 5835 N N . ALA B 1 311 ? -11.930 77.588 -8.108 1.00 31.06 311 ALA B N 1
ATOM 5836 C CA . ALA B 1 311 ? -12.396 78.060 -6.801 1.00 32.02 311 ALA B CA 1
ATOM 5837 C C . ALA B 1 311 ? -13.020 76.925 -5.957 1.00 31.72 311 ALA B C 1
ATOM 5838 O O . ALA B 1 311 ? -12.881 76.909 -4.731 1.00 32.03 311 ALA B O 1
ATOM 5840 N N . ASN B 1 312 ? -13.661 75.959 -6.615 1.00 31.25 312 ASN B N 1
ATOM 5841 C CA . ASN B 1 312 ? -14.198 74.768 -5.928 1.00 30.58 312 ASN B CA 1
ATOM 5842 C C . ASN B 1 312 ? -13.102 73.842 -5.434 1.00 29.61 312 ASN B C 1
ATOM 5843 O O . ASN B 1 312 ? -13.116 73.372 -4.295 1.00 29.49 312 ASN B O 1
ATOM 5848 N N . ILE B 1 313 ? -12.148 73.584 -6.311 1.00 29.15 313 ILE B N 1
ATOM 5849 C CA . ILE B 1 313 ? -11.004 72.760 -5.973 1.00 28.59 313 ILE B CA 1
ATOM 5850 C C . ILE B 1 313 ? -10.168 73.359 -4.826 1.00 29.67 313 ILE B C 1
ATOM 5851 O O . ILE B 1 313 ? -9.792 72.635 -3.902 1.00 28.77 313 ILE B O 1
ATOM 5856 N N . LYS B 1 314 ? -9.906 74.673 -4.876 1.00 31.54 314 LYS B N 1
ATOM 5857 C CA . LYS B 1 314 ? -9.074 75.333 -3.872 1.00 32.93 314 LYS B CA 1
ATOM 5858 C C . LYS B 1 314 ? -9.647 75.165 -2.466 1.00 33.29 314 LYS B C 1
ATOM 5859 O O . LYS B 1 314 ? -8.926 74.856 -1.518 1.00 32.43 314 LYS B O 1
ATOM 5865 N N . GLU B 1 315 ? -10.950 75.402 -2.350 1.00 34.51 315 GLU B N 1
ATOM 5866 C CA . GLU B 1 315 ? -11.716 75.160 -1.132 1.00 35.20 315 GLU B CA 1
ATOM 5867 C C . GLU B 1 315 ? -11.428 73.764 -0.543 1.00 34.31 315 GLU B C 1
ATOM 5868 O O . GLU B 1 315 ? -10.987 73.636 0.608 1.00 34.16 315 GLU B O 1
ATOM 5874 N N . LEU B 1 316 ? -11.668 72.726 -1.338 1.00 33.40 316 LEU B N 1
ATOM 5875 C CA . LEU B 1 316 ? -11.488 71.355 -0.874 1.00 32.88 316 LEU B CA 1
ATOM 5876 C C . LEU B 1 316 ? -10.044 70.983 -0.547 1.00 33.10 316 LEU B C 1
ATOM 5877 O O . LEU B 1 316 ? -9.808 70.191 0.359 1.00 33.59 316 LEU B O 1
ATOM 5882 N N . VAL B 1 317 ? -9.091 71.556 -1.272 1.00 33.20 317 VAL B N 1
ATOM 5883 C CA . VAL B 1 317 ? -7.671 71.272 -1.044 1.00 33.53 317 VAL B CA 1
ATOM 5884 C C . VAL B 1 317 ? -7.198 71.827 0.309 1.00 34.46 317 VAL B C 1
ATOM 5885 O O . VAL B 1 317 ? -6.362 71.230 0.990 1.00 34.27 317 VAL B O 1
ATOM 5889 N N . GLU B 1 318 ? -7.755 72.970 0.695 1.00 35.54 318 GLU B N 1
ATOM 5890 C CA . GLU B 1 318 ? -7.403 73.621 1.952 1.00 36.27 318 GLU B CA 1
ATOM 5891 C C . GLU B 1 318 ? -8.148 72.951 3.117 1.00 36.29 318 GLU B C 1
ATOM 5892 O O . GLU B 1 318 ? -7.865 73.210 4.298 1.00 36.90 318 GLU B O 1
ATOM 5898 N N . GLN B 1 319 ? -9.078 72.067 2.762 1.00 35.41 319 GLN B N 1
ATOM 5899 C CA . GLN B 1 319 ? -9.858 71.298 3.716 1.00 35.23 319 GLN B CA 1
ATOM 5900 C C . GLN B 1 319 ? -9.079 70.088 4.207 1.00 34.30 319 GLN B C 1
ATOM 5901 O O . GLN B 1 319 ? -9.272 69.639 5.343 1.00 34.53 319 GLN B O 1
ATOM 5907 N N . LEU B 1 320 ? -8.226 69.542 3.337 1.00 32.91 320 LEU B N 1
ATOM 5908 C CA . LEU B 1 320 ? -7.413 68.379 3.677 1.00 31.31 320 LEU B CA 1
ATOM 5909 C C . LEU B 1 320 ? -6.569 68.676 4.898 1.00 30.42 320 LEU B C 1
ATOM 5910 O O . LEU B 1 320 ? -5.938 69.737 4.978 1.00 31.06 320 LEU B O 1
ATOM 5915 N N . THR B 1 321 ? -6.596 67.765 5.864 1.00 29.15 321 THR B N 1
ATOM 5916 C CA . THR B 1 321 ? -5.673 67.837 6.995 1.00 28.67 321 THR B CA 1
ATOM 5917 C C . THR B 1 321 ? -4.299 67.365 6.538 1.00 27.10 321 THR B C 1
ATOM 5918 O O . THR B 1 321 ? -4.185 66.510 5.662 1.00 25.88 321 THR B O 1
ATOM 5922 N N . VAL B 1 322 ? -3.267 67.939 7.146 1.00 26.27 322 VAL B N 1
ATOM 5923 C CA . VAL B 1 322 ? -1.894 67.660 6.798 1.00 25.94 322 VAL B CA 1
ATOM 5924 C C . VAL B 1 322 ? -1.260 67.253 8.111 1.00 26.14 322 VAL B C 1
ATOM 5925 O O . VAL B 1 322 ? -1.366 67.974 9.113 1.00 27.20 322 VAL B O 1
ATOM 5929 N N . GLY B 1 323 ? -0.626 66.094 8.146 1.00 25.38 323 GLY B N 1
ATOM 5930 C CA . GLY B 1 323 ? -0.030 65.661 9.406 1.00 25.21 323 GLY B CA 1
ATOM 5931 C C . GLY B 1 323 ? 0.537 64.262 9.403 1.00 24.03 323 GLY B C 1
ATOM 5932 O O . GLY B 1 323 ? 0.926 63.739 8.370 1.00 22.95 323 GLY B O 1
ATOM 5933 N N . SER B 1 324 ? 0.602 63.669 10.585 1.00 24.28 324 SER B N 1
ATOM 5934 C CA . SER B 1 324 ? 1.212 62.356 10.731 1.00 24.20 324 SER B CA 1
ATOM 5935 C C . SER B 1 324 ? 0.237 61.228 10.356 1.00 24.39 324 SER B C 1
ATOM 5936 O O . SER B 1 324 ? -0.993 61.381 10.480 1.00 24.26 324 SER B O 1
ATOM 5939 N N . PRO B 1 325 ? 0.789 60.091 9.897 1.00 24.92 325 PRO B N 1
ATOM 5940 C CA . PRO B 1 325 ? 0.014 58.881 9.619 1.00 25.42 325 PRO B CA 1
ATOM 5941 C C . PRO B 1 325 ? -0.835 58.383 10.805 1.00 27.11 325 PRO B C 1
ATOM 5942 O O . PRO B 1 325 ? -1.965 57.939 10.585 1.00 27.28 325 PRO B O 1
ATOM 5946 N N . GLU B 1 326 ? -0.309 58.459 12.034 1.00 28.80 326 GLU B N 1
ATOM 5947 C CA . GLU B 1 326 ? -1.040 58.007 13.246 1.00 30.70 326 GLU B CA 1
ATOM 5948 C C . GLU B 1 326 ? -2.301 58.831 13.564 1.00 30.88 326 GLU B C 1
ATOM 5949 O O . GLU B 1 326 ? -3.229 58.338 14.229 1.00 30.70 326 GLU B O 1
ATOM 5955 N N . ASP B 1 327 ? -2.321 60.075 13.077 1.00 30.88 327 ASP B N 1
ATOM 5956 C CA . ASP B 1 327 ? -3.446 60.992 13.281 1.00 31.17 327 ASP B CA 1
ATOM 5957 C C . ASP B 1 327 ? -4.497 60.888 12.190 1.00 30.64 327 ASP B C 1
ATOM 5958 O O . ASP B 1 327 ? -5.522 61.567 12.256 1.00 30.67 327 ASP B O 1
ATOM 5963 N N . ASP B 1 328 ? -4.233 60.040 11.192 1.00 30.41 328 ASP B N 1
ATOM 5964 C CA . ASP B 1 328 ? -5.139 59.837 10.053 1.00 30.60 328 ASP B CA 1
ATOM 5965 C C . ASP B 1 328 ? -5.334 61.057 9.152 1.00 30.45 328 ASP B C 1
ATOM 5966 O O . ASP B 1 328 ? -6.409 61.251 8.572 1.00 31.01 328 ASP B O 1
ATOM 5971 N N . ALA B 1 329 ? -4.298 61.876 9.034 1.00 29.60 329 ALA B N 1
ATOM 5972 C CA . ALA B 1 329 ? -4.355 63.025 8.165 1.00 29.28 329 ALA B CA 1
ATOM 5973 C C . ALA B 1 329 ? -4.520 62.566 6.715 1.00 28.79 329 ALA B C 1
ATOM 5974 O O . ALA B 1 329 ? -4.097 61.461 6.346 1.00 28.73 329 ALA B O 1
ATOM 5976 N N . ASP B 1 330 ? -5.144 63.426 5.917 1.00 28.21 330 ASP B N 1
ATOM 5977 C CA . ASP B 1 330 ? -5.379 63.200 4.500 1.00 27.22 330 ASP B CA 1
ATOM 5978 C C . ASP B 1 330 ? -4.074 63.283 3.753 1.00 26.11 330 ASP B C 1
ATOM 5979 O O . ASP B 1 330 ? -3.848 62.548 2.808 1.00 25.61 330 ASP B O 1
ATOM 5984 N N . ILE B 1 331 ? -3.219 64.194 4.194 1.00 25.56 331 ILE B N 1
ATOM 5985 C CA . ILE B 1 331 ? -1.909 64.357 3.602 1.00 24.87 331 ILE B CA 1
ATOM 5986 C C . ILE B 1 331 ? -0.855 63.970 4.636 1.00 24.72 331 ILE B C 1
ATOM 5987 O O . ILE B 1 331 ? -0.768 64.596 5.696 1.00 24.95 331 ILE B O 1
ATOM 5992 N N . THR B 1 332 ? -0.091 62.918 4.324 1.00 23.93 332 THR B N 1
ATOM 5993 C CA . THR B 1 332 ? 0.998 62.410 5.167 1.00 23.86 332 THR B CA 1
ATOM 5994 C C . THR B 1 332 ? 2.377 62.646 4.499 1.00 22.81 332 THR B C 1
ATOM 5995 O O . THR B 1 332 ? 2.424 63.067 3.347 1.00 22.04 332 THR B O 1
ATOM 5999 N N . PRO B 1 333 ? 3.497 62.387 5.216 1.00 22.80 333 PRO B N 1
ATOM 6000 C CA . PRO B 1 333 ? 4.801 62.655 4.566 1.00 23.07 333 PRO B CA 1
ATOM 6001 C C . PRO B 1 333 ? 5.053 61.773 3.339 1.00 22.85 333 PRO B C 1
ATOM 6002 O O . PRO B 1 333 ? 4.595 60.627 3.301 1.00 22.39 333 PRO B O 1
ATOM 6006 N N . VAL B 1 334 ? 5.766 62.311 2.346 1.00 22.48 334 VAL B N 1
ATOM 6007 C CA . VAL B 1 334 ? 6.080 61.537 1.130 1.00 21.65 334 VAL B CA 1
ATOM 6008 C C . VAL B 1 334 ? 7.186 60.519 1.439 1.00 20.21 334 VAL B C 1
ATOM 6009 O O . VAL B 1 334 ? 7.909 60.671 2.435 1.00 20.65 334 VAL B O 1
ATOM 6013 N N . ILE B 1 335 ? 7.307 59.490 0.595 1.00 18.18 335 ILE B N 1
ATOM 6014 C CA . ILE B 1 335 ? 8.072 58.287 0.910 1.00 17.19 335 ILE B CA 1
ATOM 6015 C C . ILE B 1 335 ? 9.531 58.545 1.334 1.00 18.07 335 ILE B C 1
ATOM 6016 O O . ILE B 1 335 ? 10.055 57.847 2.197 1.00 17.26 335 ILE B O 1
ATOM 6021 N N . ASP B 1 336 ? 10.178 59.535 0.725 1.00 20.16 336 ASP B N 1
ATOM 6022 C CA . ASP B 1 336 ? 11.559 59.854 1.078 1.00 22.17 336 ASP B CA 1
ATOM 6023 C C . ASP B 1 336 ? 12.027 61.216 0.595 1.00 24.36 336 ASP B C 1
ATOM 6024 O O . ASP B 1 336 ? 11.287 61.946 -0.088 1.00 24.56 336 ASP B O 1
ATOM 6029 N N . GLU B 1 337 ? 13.265 61.521 0.974 1.00 25.84 337 GLU B N 1
ATOM 6030 C CA . GLU B 1 337 ? 13.980 62.731 0.625 1.00 28.53 337 GLU B CA 1
ATOM 6031 C C . GLU B 1 337 ? 14.072 62.951 -0.877 1.00 27.35 337 GLU B C 1
ATOM 6032 O O . GLU B 1 337 ? 13.812 64.055 -1.368 1.00 26.96 337 GLU B O 1
ATOM 6038 N N . LYS B 1 338 ? 14.479 61.903 -1.591 1.00 26.40 338 LYS B N 1
ATOM 6039 C CA . LYS B 1 338 ? 14.590 61.948 -3.042 1.00 25.60 338 LYS B CA 1
ATOM 6040 C C . LYS B 1 338 ? 13.245 62.348 -3.655 1.00 23.03 338 LYS B C 1
ATOM 6041 O O . LYS B 1 338 ? 13.191 63.211 -4.542 1.00 21.25 338 LYS B O 1
ATOM 6047 N N . SER B 1 339 ? 12.173 61.726 -3.165 1.00 21.60 339 SER B N 1
ATOM 6048 C CA . SER B 1 339 ? 10.843 62.006 -3.684 1.00 20.78 339 SER B CA 1
ATOM 6049 C C . SER B 1 339 ? 10.449 63.454 -3.447 1.00 20.15 339 SER B C 1
ATOM 6050 O O . SER B 1 339 ? 10.066 64.150 -4.372 1.00 19.52 339 SER B O 1
ATOM 6053 N N . ALA B 1 340 ? 10.548 63.905 -2.201 1.00 20.95 340 ALA B N 1
ATOM 6054 C CA . ALA B 1 340 ? 10.207 65.294 -1.859 1.00 21.59 340 ALA B CA 1
ATOM 6055 C C . ALA B 1 340 ? 10.922 66.311 -2.758 1.00 22.28 340 ALA B C 1
ATOM 6056 O O . ALA B 1 340 ? 10.327 67.306 -3.181 1.00 23.09 340 ALA B O 1
ATOM 6058 N N . ALA B 1 341 ? 12.183 66.038 -3.069 1.00 22.14 341 ALA B N 1
ATOM 6059 C CA . ALA B 1 341 ? 13.003 66.955 -3.849 1.00 23.26 341 ALA B CA 1
ATOM 6060 C C . ALA B 1 341 ? 12.547 66.969 -5.314 1.00 23.04 341 ALA B C 1
ATOM 6061 O O . ALA B 1 341 ? 12.512 68.029 -5.960 1.00 22.77 341 ALA B O 1
ATOM 6063 N N . PHE B 1 342 ? 12.188 65.788 -5.818 1.00 22.58 342 PHE B N 1
ATOM 6064 C CA . PHE B 1 342 ? 11.669 65.649 -7.172 1.00 23.53 342 PHE B CA 1
ATOM 6065 C C . PHE B 1 342 ? 10.360 66.433 -7.358 1.00 23.87 342 PHE B C 1
ATOM 6066 O O . PHE B 1 342 ? 10.196 67.125 -8.366 1.00 24.01 342 PHE B O 1
ATOM 6074 N N . ILE B 1 343 ? 9.441 66.309 -6.402 1.00 23.84 343 ILE B N 1
ATOM 6075 C CA . ILE B 1 343 ? 8.173 67.057 -6.438 1.00 24.12 343 ILE B CA 1
ATOM 6076 C C . ILE B 1 343 ? 8.473 68.559 -6.437 1.00 24.60 343 ILE B C 1
ATOM 6077 O O . ILE B 1 343 ? 7.890 69.327 -7.209 1.00 24.70 343 ILE B O 1
ATOM 6082 N N . GLN B 1 344 ? 9.432 68.957 -5.608 1.00 25.36 344 GLN B N 1
ATOM 6083 C CA . GLN B 1 344 ? 9.845 70.356 -5.505 1.00 26.54 344 GLN B CA 1
ATOM 6084 C C . GLN B 1 344 ? 10.358 70.959 -6.807 1.00 26.69 344 GLN B C 1
ATOM 6085 O O . GLN B 1 344 ? 9.981 72.079 -7.150 1.00 27.09 344 GLN B O 1
ATOM 6091 N N . GLY B 1 345 ? 11.226 70.242 -7.523 1.00 26.58 345 GLY B N 1
ATOM 6092 C CA . GLY B 1 345 ? 11.624 70.678 -8.866 1.00 26.20 345 GLY B CA 1
ATOM 6093 C C . GLY B 1 345 ? 10.437 70.981 -9.766 1.00 25.81 345 GLY B C 1
ATOM 6094 O O . GLY B 1 345 ? 10.440 71.968 -10.488 1.00 25.67 345 GLY B O 1
ATOM 6095 N N . LEU B 1 346 ? 9.422 70.119 -9.707 1.00 26.04 346 LEU B N 1
ATOM 6096 C CA . LEU B 1 346 ? 8.224 70.199 -10.549 1.00 26.63 346 LEU B CA 1
ATOM 6097 C C . LEU B 1 346 ? 7.417 71.455 -10.281 1.00 27.45 346 LEU B C 1
ATOM 6098 O O . LEU B 1 346 ? 7.069 72.204 -11.215 1.00 27.72 346 LEU B O 1
ATOM 6103 N N . ILE B 1 347 ? 7.142 71.686 -8.997 1.00 27.51 347 ILE B N 1
ATOM 6104 C CA . ILE B 1 347 ? 6.473 72.901 -8.526 1.00 27.69 347 ILE B CA 1
ATOM 6105 C C . ILE B 1 347 ? 7.266 74.156 -8.914 1.00 28.77 347 ILE B C 1
ATOM 6106 O O . ILE B 1 347 ? 6.718 75.046 -9.559 1.00 28.89 347 ILE B O 1
ATOM 6111 N N . ASP B 1 348 ? 8.545 74.194 -8.524 1.00 29.28 348 ASP B N 1
ATOM 6112 C CA . ASP B 1 348 ? 9.458 75.295 -8.835 1.00 30.74 348 ASP B CA 1
ATOM 6113 C C . ASP B 1 348 ? 9.573 75.589 -10.333 1.00 30.68 348 ASP B C 1
ATOM 6114 O O . ASP B 1 348 ? 9.488 76.751 -10.746 1.00 30.90 348 ASP B O 1
ATOM 6119 N N . ASP B 1 349 ? 9.757 74.538 -11.134 1.00 30.06 349 ASP B N 1
ATOM 6120 C CA . ASP B 1 349 ? 9.765 74.673 -12.595 1.00 30.43 349 ASP B CA 1
ATOM 6121 C C . ASP B 1 349 ? 8.483 75.320 -13.124 1.00 30.60 349 ASP B C 1
ATOM 6122 O O . ASP B 1 349 ? 8.539 76.120 -14.064 1.00 31.62 349 ASP B O 1
ATOM 6127 N N . ALA B 1 350 ? 7.347 74.981 -12.514 1.00 29.56 350 ALA B N 1
ATOM 6128 C CA . ALA B 1 350 ? 6.059 75.532 -12.925 1.00 29.74 350 ALA B CA 1
ATOM 6129 C C . ALA B 1 350 ? 5.929 77.033 -12.635 1.00 30.72 350 ALA B C 1
ATOM 6130 O O . ALA B 1 350 ? 5.575 77.801 -13.528 1.00 31.44 350 ALA B O 1
ATOM 6132 N N . LEU B 1 351 ? 6.201 77.430 -11.390 1.00 31.10 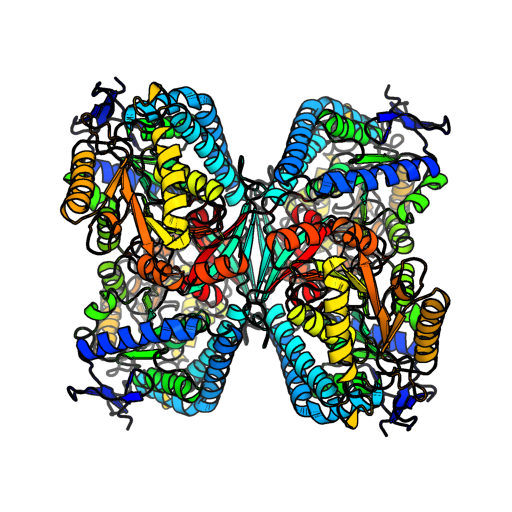351 LEU B N 1
ATOM 6133 C CA . LEU B 1 351 ? 6.197 78.845 -10.976 1.00 32.37 351 LEU B CA 1
ATOM 6134 C C . LEU B 1 351 ? 7.218 79.681 -11.763 1.00 33.71 351 LEU B C 1
ATOM 6135 O O . LEU B 1 351 ? 6.880 80.735 -12.295 1.00 34.78 351 LEU B O 1
ATOM 6140 N N . GLU B 1 352 ? 8.453 79.188 -11.827 1.00 33.83 352 GLU B N 1
ATOM 6141 C CA . GLU B 1 352 ? 9.532 79.749 -12.640 1.00 34.99 352 GLU B CA 1
ATOM 6142 C C . GLU B 1 352 ? 9.060 80.083 -14.061 1.00 34.60 352 GLU B C 1
ATOM 6143 O O . GLU B 1 352 ? 9.593 80.997 -14.706 1.00 35.74 352 GLU B O 1
ATOM 6149 N N . ASN B 1 353 ? 8.057 79.341 -14.532 1.00 32.35 353 ASN B N 1
ATOM 6150 C CA . ASN B 1 353 ? 7.447 79.529 -15.849 1.00 31.84 353 ASN B CA 1
ATOM 6151 C C . ASN B 1 353 ? 6.089 80.268 -15.847 1.00 31.48 353 ASN B C 1
ATOM 6152 O O . ASN B 1 353 ? 5.463 80.413 -16.893 1.00 31.42 353 ASN B O 1
ATOM 6157 N N . GLY B 1 354 ? 5.640 80.727 -14.680 1.00 31.44 354 GLY B N 1
ATOM 6158 C CA . GLY B 1 354 ? 4.471 81.609 -14.585 1.00 31.65 354 GLY B CA 1
ATOM 6159 C C . GLY B 1 354 ? 3.119 80.977 -14.290 1.00 31.14 354 GLY B C 1
ATOM 6160 O O . GLY B 1 354 ? 2.058 81.593 -14.515 1.00 30.97 354 GLY B O 1
ATOM 6161 N N . ALA B 1 355 ? 3.149 79.744 -13.801 1.00 30.52 355 ALA B N 1
ATOM 6162 C CA . ALA B 1 355 ? 1.943 79.083 -13.310 1.00 30.55 355 ALA B CA 1
ATOM 6163 C C . ALA B 1 355 ? 1.507 79.796 -12.039 1.00 31.33 355 ALA B C 1
ATOM 6164 O O . ALA B 1 355 ? 2.312 80.464 -11.385 1.00 31.95 355 ALA B O 1
ATOM 6166 N N . THR B 1 356 ? 0.240 79.642 -11.680 1.00 31.30 356 THR B N 1
ATOM 6167 C CA . THR B 1 356 ? -0.315 80.328 -10.512 1.00 31.48 356 THR B CA 1
ATOM 6168 C C . THR B 1 356 ? -0.470 79.433 -9.285 1.00 30.20 356 THR B C 1
ATOM 6169 O O . THR B 1 356 ? -1.145 78.411 -9.336 1.00 29.69 356 THR B O 1
ATOM 6173 N N . LEU B 1 357 ? 0.160 79.823 -8.185 1.00 30.03 357 LEU B N 1
ATOM 6174 C CA . LEU B 1 357 ? 0.012 79.096 -6.935 1.00 30.03 357 LEU B CA 1
ATOM 6175 C C . LEU B 1 357 ? -1.278 79.509 -6.221 1.00 30.86 357 LEU B C 1
ATOM 6176 O O . LEU B 1 357 ? -1.452 80.670 -5.834 1.00 31.40 357 LEU B O 1
ATOM 6181 N N . LEU B 1 358 ? -2.182 78.549 -6.057 1.00 30.84 358 LEU B N 1
ATOM 6182 C CA . LEU B 1 358 ? -3.461 78.798 -5.408 1.00 31.31 358 LEU B CA 1
ATOM 6183 C C . LEU B 1 358 ? -3.483 78.275 -3.987 1.00 30.92 358 LEU B C 1
ATOM 6184 O O . LEU B 1 358 ? -4.164 78.836 -3.132 1.00 30.79 358 LEU B O 1
ATOM 6189 N N . SER B 1 359 ? -2.762 77.180 -3.754 1.00 30.64 359 SER B N 1
ATOM 6190 C CA . SER B 1 359 ? -2.621 76.618 -2.415 1.00 31.08 359 SER B CA 1
ATOM 6191 C C . SER B 1 359 ? -1.260 75.978 -2.117 1.00 30.69 359 SER B C 1
ATOM 6192 O O . SER B 1 359 ? -0.603 75.439 -2.998 1.00 29.38 359 SER B O 1
ATOM 6195 N N . GLY B 1 360 ? -0.909 76.037 -0.834 1.00 31.89 360 GLY B N 1
ATOM 6196 C CA . GLY B 1 360 ? 0.423 75.811 -0.273 1.00 32.87 360 GLY B CA 1
ATOM 6197 C C . GLY B 1 360 ? 1.499 75.131 -1.078 1.00 33.50 360 GLY B C 1
ATOM 6198 O O . GLY B 1 360 ? 1.332 73.998 -1.486 1.00 33.94 360 GLY B O 1
ATOM 6199 N N . ASN B 1 361 ? 2.604 75.830 -1.316 1.00 33.86 361 ASN B N 1
ATOM 6200 C CA . ASN B 1 361 ? 3.846 75.171 -1.747 1.00 33.01 361 ASN B CA 1
ATOM 6201 C C . ASN B 1 361 ? 4.805 75.247 -0.547 1.00 32.87 361 ASN B C 1
ATOM 6202 O O . ASN B 1 361 ? 5.813 75.967 -0.546 1.00 33.03 361 ASN B O 1
ATOM 6207 N N . LYS B 1 362 ? 4.438 74.512 0.497 1.00 32.52 362 LYS B N 1
ATOM 6208 C CA . LYS B 1 362 ? 5.139 74.555 1.772 1.00 33.33 362 LYS B CA 1
ATOM 6209 C C . LYS B 1 362 ? 5.400 73.146 2.315 1.00 32.99 362 LYS B C 1
ATOM 6210 O O . LYS B 1 362 ? 4.623 72.212 2.062 1.00 31.93 362 LYS B O 1
ATOM 6216 N N . ARG B 1 363 ? 6.493 73.010 3.066 1.00 33.44 363 ARG B N 1
ATOM 6217 C CA . ARG B 1 363 ? 6.979 71.705 3.533 1.00 33.79 363 ARG B CA 1
ATOM 6218 C C . ARG B 1 363 ? 7.488 71.780 4.951 1.00 33.54 363 ARG B C 1
ATOM 6219 O O . ARG B 1 363 ? 7.942 72.833 5.400 1.00 33.52 363 ARG B O 1
ATOM 6227 N N . GLN B 1 364 ? 7.455 70.633 5.625 1.00 33.19 364 GLN B N 1
ATOM 6228 C CA . GLN B 1 364 ? 8.270 70.391 6.812 1.00 33.42 364 GLN B CA 1
ATOM 6229 C C . GLN B 1 364 ? 8.938 69.023 6.680 1.00 32.61 364 GLN B C 1
ATOM 6230 O O . GLN B 1 364 ? 8.309 67.979 6.912 1.00 31.89 364 GLN B O 1
ATOM 6236 N N . GLY B 1 365 ? 10.220 69.034 6.318 1.00 32.22 365 GLY B N 1
ATOM 6237 C CA . GLY B 1 365 ? 10.921 67.795 6.003 1.00 31.29 365 GLY B CA 1
ATOM 6238 C C . GLY B 1 365 ? 10.300 67.216 4.752 1.00 30.16 365 GLY B C 1
ATOM 6239 O O . GLY B 1 365 ? 10.188 67.914 3.735 1.00 30.24 365 GLY B O 1
ATOM 6240 N N . ASN B 1 366 ? 9.868 65.958 4.843 1.00 29.20 366 ASN B N 1
ATOM 6241 C CA . ASN B 1 366 ? 9.216 65.258 3.726 1.00 28.48 366 ASN B CA 1
ATOM 6242 C C . ASN B 1 366 ? 7.695 65.338 3.727 1.00 27.43 366 ASN B C 1
ATOM 6243 O O . ASN B 1 366 ? 7.051 64.769 2.864 1.00 27.02 366 ASN B O 1
ATOM 6248 N N . LEU B 1 367 ? 7.124 66.031 4.702 1.00 27.28 367 LEU B N 1
ATOM 6249 C CA . LEU B 1 367 ? 5.690 66.326 4.708 1.00 26.35 367 LEU B CA 1
ATOM 6250 C C . LEU B 1 367 ? 5.394 67.601 3.919 1.00 26.50 367 LEU B C 1
ATOM 6251 O O . LEU B 1 367 ? 5.617 68.719 4.420 1.00 26.75 367 LEU B O 1
ATOM 6256 N N . LEU B 1 368 ? 4.908 67.441 2.686 1.00 25.71 368 LEU B N 1
ATOM 6257 C CA . LEU B 1 368 ? 4.526 68.582 1.858 1.00 26.04 368 LEU B CA 1
ATOM 6258 C C . LEU B 1 368 ? 3.027 68.873 1.976 1.00 25.51 368 LEU B C 1
ATOM 6259 O O . LEU B 1 368 ? 2.229 67.943 2.020 1.00 25.14 368 LEU B O 1
ATOM 6264 N N . SER B 1 369 ? 2.651 70.153 2.011 1.00 25.45 369 SER B N 1
ATOM 6265 C CA . SER B 1 369 ? 1.251 70.561 1.849 1.00 25.48 369 SER B CA 1
ATOM 6266 C C . SER B 1 369 ? 0.694 70.155 0.474 1.00 25.16 369 SER B C 1
ATOM 6267 O O . SER B 1 369 ? 1.458 70.005 -0.482 1.00 24.73 369 SER B O 1
ATOM 6270 N N . PRO B 1 370 ? -0.640 69.952 0.365 1.00 25.18 370 PRO B N 1
ATOM 6271 C CA . PRO B 1 370 ? -1.173 69.675 -0.974 1.00 25.11 370 PRO B CA 1
ATOM 6272 C C . PRO B 1 370 ? -1.126 70.944 -1.829 1.00 25.60 370 PRO B C 1
ATOM 6273 O O . PRO B 1 370 ? -1.568 71.995 -1.378 1.00 25.78 370 PRO B O 1
ATOM 6277 N N . THR B 1 371 ? -0.569 70.848 -3.042 1.00 26.14 371 THR B N 1
ATOM 6278 C CA . THR B 1 371 ? -0.295 72.045 -3.869 1.00 27.07 371 THR B CA 1
ATOM 6279 C C . THR B 1 371 ? -1.187 72.099 -5.091 1.00 27.24 371 THR B C 1
ATOM 6280 O O . THR B 1 371 ? -1.302 71.112 -5.830 1.00 26.57 371 THR B O 1
ATOM 6284 N N . LEU B 1 372 ? -1.830 73.251 -5.290 1.00 27.51 372 LEU B N 1
ATOM 6285 C CA . LEU B 1 372 ? -2.658 73.462 -6.460 1.00 27.30 372 LEU B CA 1
ATOM 6286 C C . LEU B 1 372 ? -2.007 74.500 -7.343 1.00 27.47 372 LEU B C 1
ATOM 6287 O O . LEU B 1 372 ? -1.647 75.585 -6.885 1.00 27.55 372 LEU B O 1
ATOM 6292 N N . LEU B 1 373 ? -1.866 74.153 -8.617 1.00 27.14 373 LEU B N 1
ATOM 6293 C CA . LEU B 1 373 ? -1.227 75.024 -9.591 1.00 27.81 373 LEU B CA 1
ATOM 6294 C C . LEU B 1 373 ? -2.158 75.288 -10.773 1.00 29.19 373 LEU B C 1
ATOM 6295 O O . LEU B 1 373 ? -2.543 74.366 -11.484 1.00 29.25 373 LEU B O 1
ATOM 6300 N N . ASP B 1 374 ? -2.518 76.550 -10.964 1.00 30.79 374 ASP B N 1
ATOM 6301 C CA . ASP B 1 374 ? -3.318 76.974 -12.100 1.00 31.91 374 ASP B CA 1
ATOM 6302 C C . ASP B 1 374 ? -2.369 77.490 -13.184 1.00 32.23 374 ASP B C 1
ATOM 6303 O O . ASP B 1 374 ? -1.182 77.684 -12.926 1.00 32.57 374 ASP B O 1
ATOM 6308 N N . ASP B 1 375 ? -2.895 77.686 -14.391 1.00 32.21 375 ASP B N 1
ATOM 6309 C CA . ASP B 1 375 ? -2.158 78.271 -15.525 1.00 32.47 375 ASP B CA 1
ATOM 6310 C C . ASP B 1 375 ? -0.919 77.491 -15.961 1.00 30.80 375 ASP B C 1
ATOM 6311 O O . ASP B 1 375 ? 0.096 78.062 -16.378 1.00 30.46 375 ASP B O 1
ATOM 6316 N N . VAL B 1 376 ? -1.028 76.172 -15.857 1.00 29.30 376 VAL B N 1
ATOM 6317 C CA . VAL B 1 376 ? 0.008 75.269 -16.299 1.00 28.22 376 VAL B CA 1
ATOM 6318 C C . VAL B 1 376 ? -0.124 75.161 -17.812 1.00 27.78 376 VAL B C 1
ATOM 6319 O O . VAL B 1 376 ? -1.227 75.219 -18.340 1.00 27.75 376 VAL B O 1
ATOM 6323 N N . THR B 1 377 ? 1.000 74.972 -18.489 1.00 27.75 377 THR B N 1
ATOM 6324 C CA . THR B 1 377 ? 1.061 74.925 -19.960 1.00 28.03 377 THR B CA 1
ATOM 6325 C C . THR B 1 377 ? 1.870 73.706 -20.400 1.00 27.75 377 THR B C 1
ATOM 6326 O O . THR B 1 377 ? 2.613 73.161 -19.593 1.00 27.50 377 THR B O 1
ATOM 6330 N N . PRO B 1 378 ? 1.744 73.283 -21.683 1.00 28.37 378 PRO B N 1
ATOM 6331 C CA . PRO B 1 378 ? 2.512 72.185 -22.309 1.00 28.17 378 PRO B CA 1
ATOM 6332 C C . PRO B 1 378 ? 4.030 72.315 -22.213 1.00 28.60 378 PRO B C 1
ATOM 6333 O O . PRO B 1 378 ? 4.757 71.349 -22.492 1.00 27.73 378 PRO B O 1
ATOM 6337 N N . ALA B 1 379 ? 4.496 73.507 -21.850 1.00 29.57 379 ALA B N 1
ATOM 6338 C CA . ALA B 1 379 ? 5.915 73.775 -21.690 1.00 29.96 379 ALA B CA 1
ATOM 6339 C C . ALA B 1 379 ? 6.445 73.397 -20.300 1.00 29.90 379 ALA B C 1
ATOM 6340 O O . ALA B 1 379 ? 7.653 73.235 -20.131 1.00 30.36 379 ALA B O 1
ATOM 6342 N N . MET B 1 380 ? 5.567 73.258 -19.308 1.00 29.45 380 MET B N 1
ATOM 6343 C CA . MET B 1 380 ? 6.030 72.925 -17.945 1.00 29.36 380 MET B CA 1
ATOM 6344 C C . MET B 1 380 ? 6.135 71.418 -17.720 1.00 28.61 380 MET B C 1
ATOM 6345 O O . MET B 1 380 ? 5.283 70.655 -18.172 1.00 28.46 380 MET B O 1
ATOM 6350 N N . ARG B 1 381 ? 7.184 71.013 -17.002 1.00 28.48 381 ARG B N 1
ATOM 6351 C CA . ARG B 1 381 ? 7.461 69.621 -16.643 1.00 27.52 381 ARG B CA 1
ATOM 6352 C C . ARG B 1 381 ? 6.281 68.901 -15.975 1.00 26.70 381 ARG B C 1
ATOM 6353 O O . ARG B 1 381 ? 6.007 67.734 -16.276 1.00 25.95 381 ARG B O 1
ATOM 6361 N N . VAL B 1 382 ? 5.597 69.607 -15.075 1.00 26.48 382 VAL B N 1
ATOM 6362 C CA . VAL B 1 382 ? 4.514 69.025 -14.294 1.00 26.05 382 VAL B CA 1
ATOM 6363 C C . VAL B 1 382 ? 3.252 68.808 -15.128 1.00 26.24 382 VAL B C 1
ATOM 6364 O O . VAL B 1 382 ? 2.289 68.229 -14.644 1.00 26.00 382 VAL B O 1
ATOM 6368 N N . ALA B 1 383 ? 3.265 69.287 -16.372 1.00 27.22 383 ALA B N 1
ATOM 6369 C CA . ALA B 1 383 ? 2.212 68.980 -17.334 1.00 27.63 383 ALA B CA 1
ATOM 6370 C C . ALA B 1 383 ? 2.266 67.510 -17.724 1.00 27.60 383 ALA B C 1
ATOM 6371 O O . ALA B 1 383 ? 1.256 66.937 -18.132 1.00 27.63 383 ALA B O 1
ATOM 6373 N N . TRP B 1 384 ? 3.449 66.904 -17.600 1.00 27.64 384 TRP B N 1
ATOM 6374 C CA . TRP B 1 384 ? 3.704 65.575 -18.184 1.00 27.01 384 TRP B CA 1
ATOM 6375 C C . TRP B 1 384 ? 4.257 64.549 -17.200 1.00 25.69 384 TRP B C 1
ATOM 6376 O O . TRP B 1 384 ? 3.891 63.369 -17.247 1.00 25.15 384 TRP B O 1
ATOM 6387 N N . GLU B 1 385 ? 5.139 65.006 -16.322 1.00 25.13 385 GLU B N 1
ATOM 6388 C CA . GLU B 1 385 ? 5.896 64.124 -15.436 1.00 24.47 385 GLU B CA 1
ATOM 6389 C C . GLU B 1 385 ? 5.094 63.707 -14.220 1.00 23.17 385 GLU B C 1
ATOM 6390 O O . GLU B 1 385 ? 4.537 64.559 -13.539 1.00 23.48 385 GLU B O 1
ATOM 6396 N N . GLU B 1 386 ? 5.011 62.392 -13.983 1.00 21.94 386 GLU B N 1
ATOM 6397 C CA . GLU B 1 386 ? 4.358 61.822 -12.804 1.00 20.52 386 GLU B CA 1
ATOM 6398 C C . GLU B 1 386 ? 5.085 62.210 -11.504 1.00 20.13 386 GLU B C 1
ATOM 6399 O O . GLU B 1 386 ? 6.189 61.746 -11.248 1.00 19.71 386 GLU B O 1
ATOM 6405 N N . PRO B 1 387 ? 4.456 63.047 -10.679 1.00 20.55 387 PRO B N 1
ATOM 6406 C CA . PRO B 1 387 ? 5.143 63.540 -9.475 1.00 20.76 387 PRO B CA 1
ATOM 6407 C C . PRO B 1 387 ? 5.280 62.480 -8.403 1.00 19.97 387 PRO B C 1
ATOM 6408 O O . PRO B 1 387 ? 6.309 62.408 -7.757 1.00 20.13 387 PRO B O 1
ATOM 6412 N N . PHE B 1 388 ? 4.246 61.656 -8.246 1.00 19.73 388 PHE B N 1
ATOM 6413 C CA . PHE B 1 388 ? 4.094 60.751 -7.099 1.00 19.52 388 PHE B CA 1
ATOM 6414 C C . PHE B 1 388 ? 4.161 61.584 -5.827 1.00 19.52 388 PHE B C 1
ATOM 6415 O O . PHE B 1 388 ? 4.869 61.260 -4.881 1.00 20.26 388 PHE B O 1
ATOM 6423 N N . GLY B 1 389 ? 3.388 62.663 -5.835 1.00 19.07 389 GLY B N 1
ATOM 6424 C CA . GLY B 1 389 ? 3.363 63.633 -4.752 1.00 19.30 389 GLY B CA 1
ATOM 6425 C C . GLY B 1 389 ? 2.098 64.460 -4.797 1.00 19.55 389 GLY B C 1
ATOM 6426 O O . GLY B 1 389 ? 1.397 64.445 -5.817 1.00 19.21 389 GLY B O 1
ATOM 6427 N N . PRO B 1 390 ? 1.801 65.204 -3.705 1.00 20.19 390 PRO B N 1
ATOM 6428 C CA . PRO B 1 390 ? 0.557 65.984 -3.592 1.00 20.50 390 PRO B CA 1
ATOM 6429 C C . PRO B 1 390 ? 0.555 67.332 -4.342 1.00 21.40 390 PRO B C 1
ATOM 6430 O O . PRO B 1 390 ? 0.559 68.422 -3.721 1.00 21.07 390 PRO B O 1
ATOM 6434 N N . VAL B 1 391 ? 0.523 67.254 -5.668 1.00 21.69 391 VAL B N 1
ATOM 6435 C CA . VAL B 1 391 ? 0.485 68.433 -6.497 1.00 22.84 391 VAL B CA 1
ATOM 6436 C C . VAL B 1 391 ? -0.461 68.203 -7.660 1.00 23.56 391 VAL B C 1
ATOM 6437 O O . VAL B 1 391 ? -0.435 67.143 -8.316 1.00 23.54 391 VAL B O 1
ATOM 6441 N N . LEU B 1 392 ? -1.318 69.185 -7.902 1.00 24.06 392 LEU B N 1
ATOM 6442 C CA . LEU B 1 392 ? -2.261 69.090 -8.995 1.00 25.27 392 LEU B CA 1
ATOM 6443 C C . LEU B 1 392 ? -2.173 70.286 -9.932 1.00 26.21 392 LEU B C 1
ATOM 6444 O O . LEU B 1 392 ? -2.377 71.421 -9.509 1.00 26.79 392 LEU B O 1
ATOM 6449 N N . PRO B 1 393 ? -1.854 70.025 -11.208 1.00 26.29 393 PRO B N 1
ATOM 6450 C CA . PRO B 1 393 ? -1.819 71.049 -12.230 1.00 26.97 393 PRO B CA 1
ATOM 6451 C C . PRO B 1 393 ? -3.131 71.139 -13.005 1.00 27.77 393 PRO B C 1
ATOM 6452 O O . PRO B 1 393 ? -3.770 70.124 -13.333 1.00 27.46 393 PRO B O 1
ATOM 6456 N N . ILE B 1 394 ? -3.526 72.372 -13.264 1.00 28.32 394 ILE B N 1
ATOM 6457 C CA . ILE B 1 394 ? -4.725 72.695 -13.993 1.00 28.92 394 ILE B CA 1
ATOM 6458 C C . ILE B 1 394 ? -4.275 73.353 -15.293 1.00 29.56 394 ILE B C 1
ATOM 6459 O O . ILE B 1 394 ? -3.447 74.266 -15.284 1.00 30.18 394 ILE B O 1
ATOM 6464 N N . ILE B 1 395 ? -4.802 72.872 -16.409 1.00 29.91 395 ILE B N 1
ATOM 6465 C CA . ILE B 1 395 ? -4.440 73.381 -17.735 1.00 30.88 395 ILE B CA 1
ATOM 6466 C C . ILE B 1 395 ? -5.704 73.858 -18.475 1.00 31.77 395 ILE B C 1
ATOM 6467 O O . ILE B 1 395 ? -6.650 73.084 -18.659 1.00 31.28 395 ILE B O 1
ATOM 6472 N N . ARG B 1 396 ? -5.708 75.134 -18.861 1.00 32.93 396 ARG B N 1
ATOM 6473 C CA . ARG B 1 396 ? -6.832 75.761 -19.579 1.00 34.67 396 ARG B CA 1
ATOM 6474 C C . ARG B 1 396 ? -6.892 75.293 -21.025 1.00 34.77 396 ARG B C 1
ATOM 6475 O O . ARG B 1 396 ? -5.874 75.213 -21.725 1.00 34.37 396 ARG B O 1
ATOM 6483 N N . VAL B 1 397 ? -8.103 75.000 -21.471 1.00 35.40 397 VAL B N 1
ATOM 6484 C CA . VAL B 1 397 ? -8.283 74.282 -22.702 1.00 36.22 397 VAL B CA 1
ATOM 6485 C C . VAL B 1 397 ? -9.409 74.913 -23.536 1.00 38.48 397 VAL B C 1
ATOM 6486 O O . VAL B 1 397 ? -10.428 75.361 -22.995 1.00 38.70 397 VAL B O 1
ATOM 6490 N N . LYS B 1 398 ? -9.186 74.973 -24.851 1.00 40.01 398 LYS B N 1
ATOM 6491 C CA . LYS B 1 398 ? -10.115 75.596 -25.799 1.00 42.00 398 LYS B CA 1
ATOM 6492 C C . LYS B 1 398 ? -11.425 74.812 -25.920 1.00 41.55 398 LYS B C 1
ATOM 6493 O O . LYS B 1 398 ? -12.513 75.395 -25.907 1.00 42.07 398 LYS B O 1
ATOM 6499 N N . ASP B 1 399 ? -11.301 73.490 -26.032 1.00 40.45 399 ASP B N 1
ATOM 6500 C CA . ASP B 1 399 ? -12.441 72.602 -26.225 1.00 39.74 399 ASP B CA 1
ATOM 6501 C C . ASP B 1 399 ? -12.047 71.142 -25.989 1.00 38.57 399 ASP B C 1
ATOM 6502 O O . ASP B 1 399 ? -10.890 70.848 -25.682 1.00 38.32 399 ASP B O 1
ATOM 6507 N N . ALA B 1 400 ? -13.029 70.255 -26.108 1.00 37.68 400 ALA B N 1
ATOM 6508 C CA . ALA B 1 400 ? -12.842 68.808 -25.997 1.00 36.76 400 ALA B CA 1
ATOM 6509 C C . ALA B 1 400 ? -11.705 68.296 -26.877 1.00 36.11 400 ALA B C 1
ATOM 6510 O O . ALA B 1 400 ? -10.910 67.466 -26.447 1.00 35.05 400 ALA B O 1
ATOM 6512 N N . ASN B 1 401 ? -11.639 68.802 -28.106 1.00 36.62 401 ASN B N 1
ATOM 6513 C CA . ASN B 1 401 ? -10.571 68.427 -29.034 1.00 36.29 401 ASN B CA 1
ATOM 6514 C C . ASN B 1 401 ? -9.131 68.782 -28.596 1.00 34.76 401 ASN B C 1
ATOM 6515 O O . ASN B 1 401 ? -8.208 68.056 -28.932 1.00 34.11 401 ASN B O 1
ATOM 6520 N N . GLU B 1 402 ? -8.947 69.867 -27.842 1.00 33.98 402 GLU B N 1
ATOM 6521 C CA . GLU B 1 402 ? -7.615 70.210 -27.303 1.00 33.09 402 GLU B CA 1
ATOM 6522 C C . GLU B 1 402 ? -7.212 69.279 -26.140 1.00 31.12 402 GLU B C 1
ATOM 6523 O O . GLU B 1 402 ? -6.060 68.861 -26.043 1.00 30.83 402 GLU B O 1
ATOM 6529 N N . ALA B 1 403 ? -8.164 68.947 -25.275 1.00 29.75 403 ALA B N 1
ATOM 6530 C CA . ALA B 1 403 ? -7.890 68.064 -24.145 1.00 28.18 403 ALA B CA 1
ATOM 6531 C C . ALA B 1 403 ? -7.537 66.671 -24.633 1.00 26.66 403 ALA B C 1
ATOM 6532 O O . ALA B 1 403 ? -6.573 66.073 -24.173 1.00 25.35 403 ALA B O 1
ATOM 6534 N N . ILE B 1 404 ? -8.299 66.184 -25.600 1.00 27.33 404 ILE B N 1
ATOM 6535 C CA . ILE B 1 404 ? -8.039 64.871 -26.211 1.00 26.80 404 ILE B CA 1
ATOM 6536 C C . ILE B 1 404 ? -6.610 64.841 -26.751 1.00 27.35 404 ILE B C 1
ATOM 6537 O O . ILE B 1 404 ? -5.870 63.888 -26.511 1.00 26.48 404 ILE B O 1
ATOM 6542 N N . SER B 1 405 ? -6.200 65.912 -27.423 1.00 28.60 405 SER B N 1
ATOM 6543 C CA . SER B 1 405 ? -4.863 65.920 -27.976 1.00 29.67 405 SER B CA 1
ATOM 6544 C C . SER B 1 405 ? -3.826 65.950 -26.872 1.00 28.87 405 SER B C 1
ATOM 6545 O O . SER B 1 405 ? -2.952 65.102 -26.827 1.00 28.72 405 SER B O 1
ATOM 6548 N N . LEU B 1 406 ? -3.948 66.908 -25.968 1.00 28.62 406 LEU B N 1
ATOM 6549 C CA . LEU B 1 406 ? -2.999 67.034 -24.877 1.00 27.93 406 LEU B CA 1
ATOM 6550 C C . LEU B 1 406 ? -2.922 65.784 -24.017 1.00 26.91 406 LEU B C 1
ATOM 6551 O O . LEU B 1 406 ? -1.828 65.400 -23.604 1.00 26.72 406 LEU B O 1
ATOM 6556 N N . SER B 1 407 ? -4.071 65.147 -23.772 1.00 26.51 407 SER B N 1
ATOM 6557 C CA . SER B 1 407 ? -4.129 63.842 -23.087 1.00 25.73 407 SER B CA 1
ATOM 6558 C C . SER B 1 407 ? -3.286 62.793 -23.813 1.00 25.75 407 SER B C 1
ATOM 6559 O O . SER B 1 407 ? -2.370 62.215 -23.218 1.00 25.21 407 SER B O 1
ATOM 6562 N N . ASN B 1 408 ? -3.603 62.557 -25.094 1.00 25.34 408 ASN B N 1
ATOM 6563 C CA . ASN B 1 408 ? -2.917 61.544 -25.910 1.00 24.93 408 ASN B CA 1
ATOM 6564 C C . ASN B 1 408 ? -1.413 61.770 -26.165 1.00 24.65 408 ASN B C 1
ATOM 6565 O O . ASN B 1 408 ? -0.667 60.816 -26.423 1.00 23.53 408 ASN B O 1
ATOM 6570 N N . GLN B 1 409 ? -0.971 63.024 -26.094 1.00 25.60 409 GLN B N 1
ATOM 6571 C CA . GLN B 1 409 ? 0.459 63.324 -26.276 1.00 26.30 409 GLN B CA 1
ATOM 6572 C C . GLN B 1 409 ? 1.315 62.678 -25.177 1.00 25.36 409 GLN B C 1
ATOM 6573 O O . GLN B 1 409 ? 2.518 62.443 -25.350 1.00 25.11 409 GLN B O 1
ATOM 6579 N N . SER B 1 410 ? 0.696 62.394 -24.040 1.00 24.75 410 SER B N 1
ATOM 6580 C CA . SER B 1 410 ? 1.447 61.830 -22.928 1.00 24.22 410 SER B CA 1
ATOM 6581 C C . SER B 1 410 ? 1.958 60.429 -23.293 1.00 24.04 410 SER B C 1
ATOM 6582 O O . SER B 1 410 ? 1.296 59.684 -24.019 1.00 23.64 410 SER B O 1
ATOM 6585 N N . ASP B 1 411 ? 3.149 60.089 -22.815 1.00 24.50 411 ASP B N 1
ATOM 6586 C CA . ASP B 1 411 ? 3.667 58.718 -22.911 1.00 24.84 411 ASP B CA 1
ATOM 6587 C C . ASP B 1 411 ? 2.762 57.720 -22.177 1.00 22.98 411 ASP B C 1
ATOM 6588 O O . ASP B 1 411 ? 2.677 56.573 -22.570 1.00 21.62 411 ASP B O 1
ATOM 6593 N N . TYR B 1 412 ? 2.118 58.178 -21.102 1.00 22.71 412 TYR B N 1
ATOM 6594 C CA . TYR B 1 412 ? 1.302 57.326 -20.238 1.00 22.78 412 TYR B CA 1
ATOM 6595 C C . TYR B 1 412 ? -0.101 57.079 -20.817 1.00 22.30 412 TYR B C 1
ATOM 6596 O O . TYR B 1 412 ? -0.550 57.810 -21.674 1.00 22.72 412 TYR B O 1
ATOM 6605 N N . GLY B 1 413 ? -0.771 56.031 -20.353 1.00 21.67 413 GLY B N 1
ATOM 6606 C CA . GLY B 1 413 ? -2.121 55.704 -20.838 1.00 20.74 413 GLY B CA 1
ATOM 6607 C C . GLY B 1 413 ? -2.853 54.762 -19.911 1.00 19.19 413 GLY B C 1
ATOM 6608 O O . GLY B 1 413 ? -3.360 53.709 -20.339 1.00 19.65 413 GLY B O 1
ATOM 6609 N N . LEU B 1 414 ? -2.902 55.135 -18.636 1.00 17.97 414 LEU B N 1
ATOM 6610 C CA . LEU B 1 414 ? -3.470 54.269 -17.606 1.00 17.68 414 LEU B CA 1
ATOM 6611 C C . LEU B 1 414 ? -4.991 54.416 -17.570 1.00 17.31 414 LEU B C 1
ATOM 6612 O O . LEU B 1 414 ? -5.709 53.559 -18.098 1.00 18.08 414 LEU B O 1
ATOM 6617 N N . GLN B 1 415 ? -5.478 55.485 -16.956 1.00 16.58 415 GLN B N 1
ATOM 6618 C CA . GLN B 1 415 ? -6.913 55.795 -17.006 1.00 17.27 415 GLN B CA 1
ATOM 6619 C C . GLN B 1 415 ? -7.184 57.270 -17.303 1.00 17.07 415 GLN B C 1
ATOM 6620 O O . GLN B 1 415 ? -6.259 58.061 -17.331 1.00 17.38 415 GLN B O 1
ATOM 6626 N N . ALA B 1 416 ? -8.456 57.631 -17.513 1.00 17.06 416 ALA B N 1
ATOM 6627 C CA . ALA B 1 416 ? -8.863 59.039 -17.603 1.00 18.42 416 ALA B CA 1
ATOM 6628 C C . ALA B 1 416 ? -10.268 59.227 -17.023 1.00 19.75 416 ALA B C 1
ATOM 6629 O O . ALA B 1 416 ? -10.994 58.238 -16.806 1.00 20.17 416 ALA B O 1
ATOM 6631 N N . SER B 1 417 ? -10.639 60.481 -16.774 1.00 20.06 417 SER B N 1
ATOM 6632 C CA . SER B 1 417 ? -11.999 60.829 -16.348 1.00 21.13 417 SER B CA 1
ATOM 6633 C C . SER B 1 417 ? -12.585 61.884 -17.274 1.00 22.68 417 SER B C 1
ATOM 6634 O O . SER B 1 417 ? -11.876 62.808 -17.661 1.00 22.80 417 SER B O 1
ATOM 6637 N N . ILE B 1 418 ? -13.874 61.759 -17.585 1.00 23.57 418 ILE B N 1
ATOM 6638 C CA . ILE B 1 418 ? -14.590 62.776 -18.354 1.00 26.06 418 ILE B CA 1
ATOM 6639 C C . ILE B 1 418 ? -15.712 63.315 -17.484 1.00 26.75 418 ILE B C 1
ATOM 6640 O O . ILE B 1 418 ? -16.539 62.549 -17.001 1.00 26.69 418 ILE B O 1
ATOM 6645 N N . PHE B 1 419 ? -15.729 64.626 -17.265 1.00 27.69 419 PHE B N 1
ATOM 6646 C CA . PHE B 1 419 ? -16.826 65.249 -16.544 1.00 28.37 419 PHE B CA 1
ATOM 6647 C C . PHE B 1 419 ? -17.683 66.128 -17.470 1.00 30.30 419 PHE B C 1
ATOM 6648 O O . PHE B 1 419 ? -17.227 67.196 -17.910 1.00 30.96 419 PHE B O 1
ATOM 6656 N N . THR B 1 420 ? -18.910 65.659 -17.748 1.00 30.74 420 THR B N 1
ATOM 6657 C CA . THR B 1 420 ? -19.930 66.395 -18.513 1.00 31.50 420 THR B CA 1
ATOM 6658 C C . THR B 1 420 ? -21.356 65.863 -18.298 1.00 31.95 420 THR B C 1
ATOM 6659 O O . THR B 1 420 ? -21.562 64.661 -18.155 1.00 31.24 420 THR B O 1
ATOM 6663 N N . LYS B 1 421 ? -22.349 66.754 -18.308 1.00 33.33 421 LYS B N 1
ATOM 6664 C CA . LYS B 1 421 ? -23.764 66.332 -18.254 1.00 34.57 421 LYS B CA 1
ATOM 6665 C C . LYS B 1 421 ? -24.151 65.431 -19.439 1.00 34.48 421 LYS B C 1
ATOM 6666 O O . LYS B 1 421 ? -25.175 64.730 -19.391 1.00 33.86 421 LYS B O 1
ATOM 6672 N N . ASP B 1 422 ? -23.337 65.474 -20.497 1.00 34.72 422 ASP B N 1
ATOM 6673 C CA . ASP B 1 422 ? -23.657 64.838 -21.774 1.00 35.22 422 ASP B CA 1
ATOM 6674 C C . ASP B 1 422 ? -22.970 63.479 -21.902 1.00 34.46 422 ASP B C 1
ATOM 6675 O O . ASP B 1 422 ? -21.885 63.360 -22.482 1.00 34.20 422 ASP B O 1
ATOM 6680 N N . THR B 1 423 ? -23.622 62.461 -21.348 1.00 34.19 423 THR B N 1
ATOM 6681 C CA . THR B 1 423 ? -23.156 61.082 -21.410 1.00 33.77 423 THR B CA 1
ATOM 6682 C C . THR B 1 423 ? -22.736 60.692 -22.823 1.00 33.86 423 THR B C 1
ATOM 6683 O O . THR B 1 423 ? -21.612 60.245 -23.033 1.00 32.83 423 THR B O 1
ATOM 6687 N N . ASP B 1 424 ? -23.639 60.883 -23.782 1.00 35.06 424 ASP B N 1
ATOM 6688 C CA . ASP B 1 424 ? -23.388 60.484 -25.167 1.00 36.08 424 ASP B CA 1
ATOM 6689 C C . ASP B 1 424 ? -22.071 61.049 -25.687 1.00 35.84 424 ASP B C 1
ATOM 6690 O O . ASP B 1 424 ? -21.275 60.335 -26.301 1.00 35.70 424 ASP B O 1
ATOM 6695 N N . ARG B 1 425 ? -21.838 62.321 -25.392 1.00 35.88 425 ARG B N 1
ATOM 6696 C CA . ARG B 1 425 ? -20.627 63.011 -25.805 1.00 35.50 425 ARG B CA 1
ATOM 6697 C C . ARG B 1 425 ? -19.384 62.435 -25.125 1.00 34.08 425 ARG B C 1
ATOM 6698 O O . ARG B 1 425 ? -18.330 62.288 -25.753 1.00 33.35 425 ARG B O 1
ATOM 6706 N N . ALA B 1 426 ? -19.525 62.110 -23.841 1.00 33.33 426 ALA B N 1
ATOM 6707 C CA . ALA B 1 426 ? -18.420 61.605 -23.046 1.00 33.20 426 ALA B CA 1
ATOM 6708 C C . ALA B 1 426 ? -17.951 60.237 -23.544 1.00 32.72 426 ALA B C 1
ATOM 6709 O O . ALA B 1 426 ? -16.755 59.925 -23.518 1.00 32.35 426 ALA B O 1
ATOM 6711 N N . ILE B 1 427 ? -18.902 59.428 -24.001 1.00 32.38 427 ILE B N 1
ATOM 6712 C CA . ILE B 1 427 ? -18.587 58.097 -24.483 1.00 31.96 427 ILE B CA 1
ATOM 6713 C C . ILE B 1 427 ? -17.705 58.181 -25.729 1.00 32.21 427 ILE B C 1
ATOM 6714 O O . ILE B 1 427 ? -16.643 57.548 -25.777 1.00 32.08 427 ILE B O 1
ATOM 6719 N N . ASN B 1 428 ? -18.137 58.970 -26.710 1.00 32.87 428 ASN B N 1
ATOM 6720 C CA . ASN B 1 428 ? -17.371 59.181 -27.945 1.00 33.45 428 ASN B CA 1
ATOM 6721 C C . ASN B 1 428 ? -16.041 59.898 -27.747 1.00 32.33 428 ASN B C 1
ATOM 6722 O O . ASN B 1 428 ? -15.113 59.660 -28.504 1.00 32.48 428 ASN B O 1
ATOM 6727 N N . ILE B 1 429 ? -15.952 60.773 -26.744 1.00 31.57 429 ILE B N 1
ATOM 6728 C CA . ILE B 1 429 ? -14.668 61.385 -26.357 1.00 30.79 429 ILE B CA 1
ATOM 6729 C C . ILE B 1 429 ? -13.734 60.329 -25.780 1.00 29.92 429 ILE B C 1
ATOM 6730 O O . ILE B 1 429 ? -12.561 60.262 -26.153 1.00 29.88 429 ILE B O 1
ATOM 6735 N N . GLY B 1 430 ? -14.274 59.502 -24.882 1.00 29.25 430 GLY B N 1
ATOM 6736 C CA . GLY B 1 430 ? -13.542 58.409 -24.259 1.00 28.78 430 GLY B CA 1
ATOM 6737 C C . GLY B 1 430 ? -12.964 57.461 -25.288 1.00 29.19 430 GLY B C 1
ATOM 6738 O O . GLY B 1 430 ? -11.842 56.993 -25.150 1.00 28.37 430 GLY B O 1
ATOM 6739 N N . LYS B 1 431 ? -13.736 57.200 -26.338 1.00 30.86 431 LYS B N 1
ATOM 6740 C CA . LYS B 1 431 ? -13.285 56.403 -27.473 1.00 32.41 431 LYS B CA 1
ATOM 6741 C C . LYS B 1 431 ? -11.951 56.885 -28.069 1.00 32.49 431 LYS B C 1
ATOM 6742 O O . LYS B 1 431 ? -11.132 56.069 -28.492 1.00 32.44 431 LYS B O 1
ATOM 6748 N N . HIS B 1 432 ? -11.735 58.200 -28.068 1.00 32.76 432 HIS B N 1
ATOM 6749 C CA . HIS B 1 432 ? -10.537 58.806 -28.653 1.00 33.17 432 HIS B CA 1
ATOM 6750 C C . HIS B 1 432 ? -9.366 58.961 -27.679 1.00 31.48 432 HIS B C 1
ATOM 6751 O O . HIS B 1 432 ? -8.321 59.504 -28.046 1.00 31.58 432 HIS B O 1
ATOM 6758 N N . LEU B 1 433 ? -9.531 58.510 -26.438 1.00 29.33 433 LEU B N 1
ATOM 6759 C CA . LEU B 1 433 ? -8.444 58.603 -25.475 1.00 27.49 433 LEU B CA 1
ATOM 6760 C C . LEU B 1 433 ? -7.721 57.276 -25.432 1.00 26.69 433 LEU B C 1
ATOM 6761 O O . LEU B 1 433 ? -8.349 56.233 -25.222 1.00 26.83 433 LEU B O 1
ATOM 6766 N N . GLU B 1 434 ? -6.408 57.303 -25.660 1.00 25.89 434 GLU B N 1
ATOM 6767 C CA . GLU B 1 434 ? -5.602 56.081 -25.589 1.00 25.27 434 GLU B CA 1
ATOM 6768 C C . GLU B 1 434 ? -5.351 55.700 -24.120 1.00 22.94 434 GLU B C 1
ATOM 6769 O O . GLU B 1 434 ? -4.309 56.023 -23.563 1.00 22.19 434 GLU B O 1
ATOM 6775 N N . VAL B 1 435 ? -6.326 55.034 -23.499 1.00 21.77 435 VAL B N 1
ATOM 6776 C CA . VAL B 1 435 ? -6.208 54.567 -22.092 1.00 21.10 435 VAL B CA 1
ATOM 6777 C C . VAL B 1 435 ? -6.819 53.154 -21.846 1.00 20.21 435 VAL B C 1
ATOM 6778 O O . VAL B 1 435 ? -7.538 52.626 -22.684 1.00 20.34 435 VAL B O 1
ATOM 6782 N N . GLY B 1 436 ? -6.550 52.552 -20.690 1.00 19.70 436 GLY B N 1
ATOM 6783 C CA . GLY B 1 436 ? -7.163 51.260 -20.362 1.00 19.23 436 GLY B CA 1
ATOM 6784 C C . GLY B 1 436 ? -8.622 51.412 -19.959 1.00 20.11 436 GLY B C 1
ATOM 6785 O O . GLY B 1 436 ? -9.495 50.646 -20.389 1.00 20.19 436 GLY B O 1
ATOM 6786 N N . THR B 1 437 ? -8.896 52.432 -19.155 1.00 20.21 437 THR B N 1
ATOM 6787 C CA . THR B 1 437 ? -10.209 52.591 -18.581 1.00 20.70 437 THR B CA 1
ATOM 6788 C C . THR B 1 437 ? -10.560 54.063 -18.541 1.00 21.15 437 THR B C 1
ATOM 6789 O O . THR B 1 437 ? -9.760 54.870 -18.081 1.00 21.05 437 THR B O 1
ATOM 6793 N N . VAL B 1 438 ? -11.757 54.389 -19.021 1.00 20.93 438 VAL B N 1
ATOM 6794 C CA . VAL B 1 438 ? -12.295 55.744 -19.014 1.00 21.11 438 VAL B CA 1
ATOM 6795 C C . VAL B 1 438 ? -13.480 55.754 -18.034 1.00 20.80 438 VAL B C 1
ATOM 6796 O O . VAL B 1 438 ? -14.399 54.929 -18.162 1.00 19.76 438 VAL B O 1
ATOM 6800 N N . HIS B 1 439 ? -13.430 56.672 -17.066 1.00 20.46 439 HIS B N 1
ATOM 6801 C CA . HIS B 1 439 ? -14.475 56.854 -16.068 1.00 20.18 439 HIS B CA 1
ATOM 6802 C C . HIS B 1 439 ? -15.323 58.073 -16.429 1.00 21.88 439 HIS B C 1
ATOM 6803 O O . HIS B 1 439 ? -14.790 59.149 -16.665 1.00 22.32 439 HIS B O 1
ATOM 6810 N N . ILE B 1 440 ? -16.644 57.912 -16.463 1.00 23.35 440 ILE B N 1
ATOM 6811 C CA . ILE B 1 440 ? -17.526 59.044 -16.747 1.00 25.05 440 ILE B CA 1
ATOM 6812 C C . ILE B 1 440 ? -18.065 59.634 -15.454 1.00 24.87 440 ILE B C 1
ATOM 6813 O O . ILE B 1 440 ? -18.713 58.944 -14.659 1.00 24.72 440 ILE B O 1
ATOM 6818 N N . ASN B 1 441 ? -17.794 60.920 -15.269 1.00 24.90 441 ASN B N 1
ATOM 6819 C CA . ASN B 1 441 ? -18.282 61.678 -14.129 1.00 24.98 441 ASN B CA 1
ATOM 6820 C C . ASN B 1 441 ? -17.857 61.121 -12.771 1.00 24.49 441 ASN B C 1
ATOM 6821 O O . ASN B 1 441 ? -18.566 61.245 -11.767 1.00 24.69 441 ASN B O 1
ATOM 6826 N N . ALA B 1 442 ? -16.668 60.516 -12.768 1.00 23.45 442 ALA B N 1
ATOM 6827 C CA . ALA B 1 442 ? -16.071 59.953 -11.578 1.00 22.56 442 ALA B CA 1
ATOM 6828 C C . ALA B 1 442 ? -14.549 59.921 -11.722 1.00 22.16 442 ALA B C 1
ATOM 6829 O O . ALA B 1 442 ? -14.013 59.936 -12.836 1.00 21.10 442 ALA B O 1
ATOM 6831 N N . LYS B 1 443 ? -13.875 59.869 -10.572 1.00 22.18 443 LYS B N 1
ATOM 6832 C CA . LYS B 1 443 ? -12.416 59.783 -10.478 1.00 21.54 443 LYS B CA 1
ATOM 6833 C C . LYS B 1 443 ? -11.845 58.491 -11.039 1.00 21.47 443 LYS B C 1
ATOM 6834 O O . LYS B 1 443 ? -12.544 57.479 -11.134 1.00 21.65 443 LYS B O 1
ATOM 6840 N N . THR B 1 444 ? -10.559 58.510 -11.380 1.00 21.82 444 THR B N 1
ATOM 6841 C CA . THR B 1 444 ? -9.890 57.275 -11.762 1.00 21.57 444 THR B CA 1
ATOM 6842 C C . THR B 1 444 ? -9.622 56.463 -10.510 1.00 21.03 444 THR B C 1
ATOM 6843 O O . THR B 1 444 ? -9.491 57.020 -9.398 1.00 19.28 444 THR B O 1
ATOM 6847 N N . GLU B 1 445 ? -9.567 55.143 -10.695 1.00 22.64 445 GLU B N 1
ATOM 6848 C CA . GLU B 1 445 ? -9.277 54.197 -9.616 1.00 24.87 445 GLU B CA 1
ATOM 6849 C C . GLU B 1 445 ? -9.107 52.768 -10.114 1.00 25.94 445 GLU B C 1
ATOM 6850 O O . GLU B 1 445 ? -9.745 52.356 -11.083 1.00 25.10 445 GLU B O 1
ATOM 6856 N N . ARG B 1 446 ? -8.239 52.025 -9.433 1.00 27.46 446 ARG B N 1
ATOM 6857 C CA . ARG B 1 446 ? -7.912 50.648 -9.821 1.00 29.34 446 ARG B CA 1
ATOM 6858 C C . ARG B 1 446 ? -9.110 49.691 -9.708 1.00 29.81 446 ARG B C 1
ATOM 6859 O O . ARG B 1 446 ? -9.406 48.946 -10.647 1.00 31.09 446 ARG B O 1
ATOM 6867 N N . GLY B 1 447 ? -9.797 49.720 -8.571 1.00 29.16 447 GLY B N 1
ATOM 6868 C CA . GLY B 1 447 ? -10.976 48.868 -8.362 1.00 29.36 447 GLY B CA 1
ATOM 686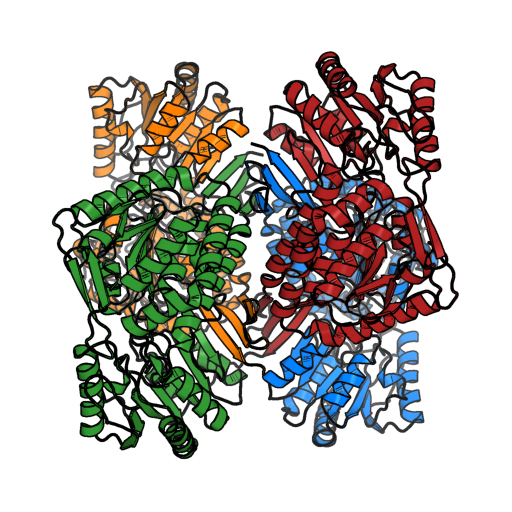9 C C . GLY B 1 447 ? -12.311 49.452 -8.824 1.00 29.21 447 GLY B C 1
ATOM 6870 O O . GLY B 1 447 ? -12.338 50.465 -9.529 1.00 29.78 447 GLY B O 1
ATOM 6871 N N . PRO B 1 448 ? -13.434 48.799 -8.453 1.00 28.28 448 PRO B N 1
ATOM 6872 C CA . PRO B 1 448 ? -13.509 47.544 -7.711 1.00 27.16 448 PRO B CA 1
ATOM 6873 C C . PRO B 1 448 ? -12.719 46.426 -8.389 1.00 25.91 448 PRO B C 1
ATOM 6874 O O . PRO B 1 448 ? -12.656 46.356 -9.631 1.00 25.14 448 PRO B O 1
ATOM 6878 N N . ASP B 1 449 ? -12.158 45.543 -7.568 1.00 24.77 449 ASP B N 1
ATOM 6879 C CA . ASP B 1 449 ? -11.080 44.660 -8.016 1.00 24.36 449 ASP B CA 1
ATOM 6880 C C . ASP B 1 449 ? -11.482 43.559 -9.014 1.00 23.39 449 ASP B C 1
ATOM 6881 O O . ASP B 1 449 ? -10.608 42.896 -9.570 1.00 23.63 449 ASP B O 1
ATOM 6886 N N . HIS B 1 450 ? -12.780 43.399 -9.264 1.00 22.10 450 HIS B N 1
ATOM 6887 C CA . HIS B 1 450 ? -13.236 42.556 -10.375 1.00 21.42 450 HIS B CA 1
ATOM 6888 C C . HIS B 1 450 ? -13.212 43.220 -11.751 1.00 20.39 450 HIS B C 1
ATOM 6889 O O . HIS B 1 450 ? -13.139 42.522 -12.755 1.00 20.33 450 HIS B O 1
ATOM 6896 N N . PHE B 1 451 ? -13.295 44.555 -11.813 1.00 19.25 451 PHE B N 1
ATOM 6897 C CA . PHE B 1 451 ? -13.097 45.268 -13.083 1.00 18.04 451 PHE B CA 1
ATOM 6898 C C . PHE B 1 451 ? -11.718 44.923 -13.627 1.00 18.52 451 PHE B C 1
ATOM 6899 O O . PHE B 1 451 ? -10.745 44.848 -12.848 1.00 17.94 451 PHE B O 1
ATOM 6907 N N . PRO B 1 452 ? -11.604 44.716 -14.961 1.00 19.11 452 PRO B N 1
ATOM 6908 C CA . PRO B 1 452 ? -10.273 44.623 -15.551 1.00 19.19 452 PRO B CA 1
ATOM 6909 C C . PRO B 1 452 ? -9.485 45.864 -15.201 1.00 19.48 452 PRO B C 1
ATOM 6910 O O . PRO B 1 452 ? -10.068 46.957 -15.103 1.00 19.28 452 PRO B O 1
ATOM 6914 N N . PHE B 1 453 ? -8.178 45.701 -15.000 1.00 19.23 453 PHE B N 1
ATOM 6915 C CA . PHE B 1 453 ? -7.298 46.826 -14.783 1.00 19.52 453 PHE B CA 1
ATOM 6916 C C . PHE B 1 453 ? -6.071 46.713 -15.678 1.00 19.49 453 PHE B C 1
ATOM 6917 O O . PHE B 1 453 ? -5.442 45.634 -15.747 1.00 20.55 453 PHE B O 1
ATOM 6925 N N . LEU B 1 454 ? -5.731 47.815 -16.354 1.00 18.31 454 LEU B N 1
ATOM 6926 C CA . LEU B 1 454 ? -4.604 47.852 -17.310 1.00 17.80 454 LEU B CA 1
ATOM 6927 C C . LEU B 1 454 ? -4.135 49.278 -17.662 1.00 18.09 454 LEU B C 1
ATOM 6928 O O . LEU B 1 454 ? -4.940 50.204 -17.686 1.00 18.58 454 LEU B O 1
ATOM 6933 N N . GLY B 1 455 ? -2.835 49.435 -17.934 1.00 18.40 455 GLY B N 1
ATOM 6934 C CA . GLY B 1 455 ? -2.316 50.632 -18.630 1.00 18.99 455 GLY B CA 1
ATOM 6935 C C . GLY B 1 455 ? -1.871 50.314 -20.049 1.00 18.73 455 GLY B C 1
ATOM 6936 O O . GLY B 1 455 ? -1.371 49.229 -20.306 1.00 18.00 455 GLY B O 1
ATOM 6937 N N . VAL B 1 456 ? -2.071 51.241 -20.989 1.00 19.52 456 VAL B N 1
ATOM 6938 C CA . VAL B 1 456 ? -1.555 51.033 -22.352 1.00 20.18 456 VAL B CA 1
ATOM 6939 C C . VAL B 1 456 ? -0.320 51.921 -22.504 1.00 20.67 456 VAL B C 1
ATOM 6940 O O . VAL B 1 456 ? 0.066 52.582 -21.543 1.00 20.46 456 VAL B O 1
ATOM 6944 N N . LYS B 1 457 ? 0.276 51.941 -23.695 1.00 21.31 457 LYS B N 1
ATOM 6945 C CA . LYS B 1 457 ? 1.524 52.670 -23.959 1.00 21.34 457 LYS B CA 1
ATOM 6946 C C . LYS B 1 457 ? 2.522 52.404 -22.814 1.00 21.52 457 LYS B C 1
ATOM 6947 O O . LYS B 1 457 ? 2.736 51.251 -22.438 1.00 20.60 457 LYS B O 1
ATOM 6953 N N . LYS B 1 458 ? 3.127 53.464 -22.267 1.00 22.50 458 LYS B N 1
ATOM 6954 C CA . LYS B 1 458 ? 4.154 53.335 -21.221 1.00 22.83 458 LYS B CA 1
ATOM 6955 C C . LYS B 1 458 ? 3.569 53.017 -19.851 1.00 21.66 458 LYS B C 1
ATOM 6956 O O . LYS B 1 458 ? 4.323 52.788 -18.902 1.00 21.79 458 LYS B O 1
ATOM 6962 N N . SER B 1 459 ? 2.241 53.028 -19.742 1.00 20.50 459 SER B N 1
ATOM 6963 C CA . SER B 1 459 ? 1.568 52.741 -18.477 1.00 19.87 459 SER B CA 1
ATOM 6964 C C . SER B 1 459 ? 1.445 51.251 -18.144 1.00 19.03 459 SER B C 1
ATOM 6965 O O . SER B 1 459 ? 1.148 50.890 -17.020 1.00 18.12 459 SER B O 1
ATOM 6968 N N . GLY B 1 460 ? 1.678 50.372 -19.105 1.00 19.75 460 GLY B N 1
ATOM 6969 C CA . GLY B 1 460 ? 1.556 48.955 -18.769 1.00 19.08 460 GLY B CA 1
ATOM 6970 C C . GLY B 1 460 ? 1.626 47.981 -19.907 1.00 18.93 460 GLY B C 1
ATOM 6971 O O . GLY B 1 460 ? 1.767 48.373 -21.055 1.00 18.30 460 GLY B O 1
ATOM 6972 N N . LEU B 1 461 ? 1.521 46.701 -19.565 1.00 19.54 461 LEU B N 1
ATOM 6973 C CA . LEU B 1 461 ? 1.533 45.625 -20.559 1.00 20.49 461 LEU B CA 1
ATOM 6974 C C . LEU B 1 461 ? 0.849 44.396 -19.970 1.00 21.10 461 LEU B C 1
ATOM 6975 O O . LEU B 1 461 ? 1.124 44.009 -18.831 1.00 20.83 461 LEU B O 1
ATOM 6980 N N . GLY B 1 462 ? -0.017 43.770 -20.763 1.00 22.31 462 GLY B N 1
ATOM 6981 C CA . GLY B 1 462 ? -0.884 42.713 -20.241 1.00 23.43 462 GLY B CA 1
ATOM 6982 C C . GLY B 1 462 ? -2.012 43.357 -19.454 1.00 23.73 462 GLY B C 1
ATOM 6983 O O . GLY B 1 462 ? -2.228 44.581 -19.556 1.00 23.73 462 GLY B O 1
ATOM 6984 N N . VAL B 1 463 ? -2.734 42.552 -18.670 1.00 23.83 463 VAL B N 1
ATOM 6985 C CA . VAL B 1 463 ? -3.941 43.029 -17.968 1.00 24.17 463 VAL B CA 1
ATOM 6986 C C . VAL B 1 463 ? -4.079 42.408 -16.560 1.00 24.38 463 VAL B C 1
ATOM 6987 O O . VAL B 1 463 ? -3.662 41.256 -16.347 1.00 24.41 463 VAL B O 1
ATOM 6991 N N . GLN B 1 464 ? -4.666 43.161 -15.619 1.00 24.26 464 GLN B N 1
ATOM 6992 C CA . GLN B 1 464 ? -4.908 42.692 -14.238 1.00 24.71 464 GLN B CA 1
ATOM 6993 C C . GLN B 1 464 ? -6.408 42.757 -13.866 1.00 24.36 464 GLN B C 1
ATOM 6994 O O . GLN B 1 464 ? -7.283 42.899 -14.728 1.00 24.33 464 GLN B O 1
ATOM 7000 N N . GLY B 1 465 ? -6.694 42.685 -12.576 1.00 23.98 465 GLY B N 1
ATOM 7001 C CA . GLY B 1 465 ? -8.057 42.450 -12.104 1.00 23.99 465 GLY B CA 1
ATOM 7002 C C . GLY B 1 465 ? -8.194 40.965 -11.825 1.00 24.22 465 GLY B C 1
ATOM 7003 O O . GLY B 1 465 ? -7.444 40.153 -12.387 1.00 24.59 465 GLY B O 1
ATOM 7004 N N . ILE B 1 466 ? -9.160 40.596 -10.990 1.00 24.11 466 ILE B N 1
ATOM 7005 C CA . ILE B 1 466 ? -9.280 39.210 -10.495 1.00 23.68 466 ILE B CA 1
ATOM 7006 C C . ILE B 1 466 ? -9.227 38.138 -11.610 1.00 22.87 466 ILE B C 1
ATOM 7007 O O . ILE B 1 466 ? -8.308 37.322 -11.640 1.00 21.51 466 ILE B O 1
ATOM 7012 N N . LYS B 1 467 ? -10.196 38.166 -12.526 1.00 22.66 467 LYS B N 1
ATOM 7013 C CA . LYS B 1 467 ? -10.279 37.164 -13.597 1.00 22.84 467 LYS B CA 1
ATOM 7014 C C . LYS B 1 467 ? -9.167 37.261 -14.659 1.00 21.72 467 LYS B C 1
ATOM 7015 O O . LYS B 1 467 ? -8.628 36.232 -15.096 1.00 20.83 467 LYS B O 1
ATOM 7021 N N . PRO B 1 468 ? -8.826 38.489 -15.104 1.00 21.25 468 PRO B N 1
ATOM 7022 C CA . PRO B 1 468 ? -7.697 38.534 -16.030 1.00 21.22 468 PRO B CA 1
ATOM 7023 C C . PRO B 1 468 ? -6.355 38.168 -15.373 1.00 20.75 468 PRO B C 1
ATOM 7024 O O . PRO B 1 468 ? -5.438 37.720 -16.073 1.00 20.67 468 PRO B O 1
ATOM 7028 N N . SER B 1 469 ? -6.237 38.334 -14.053 1.00 20.27 469 SER B N 1
ATOM 7029 C CA . SER B 1 469 ? -5.054 37.821 -13.324 1.00 20.05 469 SER B CA 1
ATOM 7030 C C . SER B 1 469 ? -4.941 36.285 -13.428 1.00 19.05 469 SER B C 1
ATOM 7031 O O . SER B 1 469 ? -3.861 35.748 -13.710 1.00 18.57 469 SER B O 1
ATOM 7034 N N . LEU B 1 470 ? -6.074 35.604 -13.227 1.00 18.30 470 LEU B N 1
ATOM 7035 C CA . LEU B 1 470 ? -6.197 34.154 -13.336 1.00 17.34 470 LEU B CA 1
ATOM 7036 C C . LEU B 1 470 ? -5.805 33.610 -14.698 1.00 17.43 470 LEU B C 1
ATOM 7037 O O . LEU B 1 470 ? -5.129 32.576 -14.780 1.00 16.98 470 LEU B O 1
ATOM 7042 N N . LEU B 1 471 ? -6.225 34.302 -15.753 1.00 17.98 471 LEU B N 1
ATOM 7043 C CA . LEU B 1 471 ? -5.841 33.976 -17.126 1.00 19.66 471 LEU B CA 1
ATOM 7044 C C . LEU B 1 471 ? -4.356 34.179 -17.398 1.00 20.04 471 LEU B C 1
ATOM 7045 O O . LEU B 1 471 ? -3.731 33.384 -18.107 1.00 19.20 471 LEU B O 1
ATOM 7050 N N . SER B 1 472 ? -3.804 35.258 -16.847 1.00 20.26 472 SER B N 1
ATOM 7051 C CA . SER B 1 472 ? -2.462 35.668 -17.193 1.00 20.96 472 SER B CA 1
ATOM 7052 C C . SER B 1 472 ? -1.419 34.717 -16.634 1.00 21.13 472 SER B C 1
ATOM 7053 O O . SER B 1 472 ? -0.314 34.600 -17.181 1.00 20.67 472 SER B O 1
ATOM 7056 N N . MET B 1 473 ? -1.793 34.029 -15.563 1.00 21.76 473 MET B N 1
ATOM 7057 C CA . MET B 1 473 ? -0.896 33.128 -14.862 1.00 23.46 473 MET B CA 1
ATOM 7058 C C . MET B 1 473 ? -1.153 31.653 -15.184 1.00 21.83 473 MET B C 1
ATOM 7059 O O . MET B 1 473 ? -0.697 30.770 -14.466 1.00 21.76 473 MET B O 1
ATOM 7064 N N . THR B 1 474 ? -1.861 31.407 -16.280 1.00 20.63 474 THR B N 1
ATOM 7065 C CA . THR B 1 474 ? -2.126 30.051 -16.763 1.00 20.02 474 THR B CA 1
ATOM 7066 C C . THR B 1 474 ? -1.972 29.989 -18.283 1.00 20.18 474 THR B C 1
ATOM 7067 O O . THR B 1 474 ? -1.681 31.002 -18.931 1.00 20.83 474 THR B O 1
ATOM 7071 N N . ARG B 1 475 ? -2.183 28.804 -18.841 1.00 19.11 475 ARG B N 1
ATOM 7072 C CA . ARG B 1 475 ? -2.125 28.592 -20.280 1.00 19.08 475 ARG B CA 1
ATOM 7073 C C . ARG B 1 475 ? -3.037 27.415 -20.616 1.00 19.43 475 ARG B C 1
ATOM 7074 O O . ARG B 1 475 ? -3.322 26.588 -19.739 1.00 18.40 475 ARG B O 1
ATOM 7082 N N . GLU B 1 476 ? -3.522 27.367 -21.860 1.00 20.62 476 GLU B N 1
ATOM 7083 C CA . GLU B 1 476 ? -4.373 26.283 -22.312 1.00 21.41 476 GLU B CA 1
ATOM 7084 C C . GLU B 1 476 ? -3.639 24.954 -22.284 1.00 20.09 476 GLU B C 1
ATOM 7085 O O . GLU B 1 476 ? -2.511 24.840 -22.735 1.00 19.50 476 GLU B O 1
ATOM 7091 N N . ARG B 1 477 ? -4.279 23.971 -21.686 1.00 19.41 477 ARG B N 1
ATOM 7092 C CA . ARG B 1 477 ? -3.889 22.591 -21.870 1.00 19.23 477 ARG B CA 1
ATOM 7093 C C . ARG B 1 477 ? -5.017 21.916 -22.630 1.00 18.37 477 ARG B C 1
ATOM 7094 O O . ARG B 1 477 ? -6.166 21.938 -22.195 1.00 18.01 477 ARG B O 1
ATOM 7102 N N . VAL B 1 478 ? -4.690 21.288 -23.748 1.00 17.90 478 VAL B N 1
ATOM 7103 C CA . VAL B 1 478 ? -5.710 20.658 -24.576 1.00 17.02 478 VAL B CA 1
ATOM 7104 C C . VAL B 1 478 ? -5.500 19.149 -24.540 1.00 17.74 478 VAL B C 1
ATOM 7105 O O . VAL B 1 478 ? -4.369 18.679 -24.705 1.00 18.88 478 VAL B O 1
ATOM 7109 N N . THR B 1 479 ? -6.558 18.392 -24.255 1.00 17.03 479 THR B N 1
ATOM 7110 C CA . THR B 1 479 ? -6.527 16.926 -24.374 1.00 17.44 479 THR B CA 1
ATOM 7111 C C . THR B 1 479 ? -7.562 16.538 -25.417 1.00 18.54 479 THR B C 1
ATOM 7112 O O . THR B 1 479 ? -8.771 16.776 -25.232 1.00 19.20 479 THR B O 1
ATOM 7116 N N . VAL B 1 480 ? -7.094 15.960 -26.516 1.00 18.49 480 VAL B N 1
ATOM 7117 C CA . VAL B 1 480 ? -7.981 15.613 -27.616 1.00 19.59 480 VAL B CA 1
ATOM 7118 C C . VAL B 1 480 ? -8.351 14.140 -27.588 1.00 20.80 480 VAL B C 1
ATOM 7119 O O . VAL B 1 480 ? -7.497 13.276 -27.711 1.00 20.57 480 VAL B O 1
ATOM 7123 N N . LEU B 1 481 ? -9.640 13.873 -27.435 1.00 22.61 481 LEU B N 1
ATOM 7124 C CA . LEU B 1 481 ? -10.120 12.521 -27.311 1.00 25.37 481 LEU B CA 1
ATOM 7125 C C . LEU B 1 481 ? -10.645 12.041 -28.641 1.00 26.53 481 LEU B C 1
ATOM 7126 O O . LEU B 1 481 ? -11.303 12.783 -29.353 1.00 26.39 481 LEU B O 1
ATOM 7131 N N . ASN B 1 482 ? -10.339 10.794 -28.958 1.00 28.36 482 ASN B N 1
ATOM 7132 C CA . ASN B 1 482 ? -10.789 10.155 -30.170 1.00 30.68 482 ASN B CA 1
ATOM 7133 C C . ASN B 1 482 ? -11.850 9.117 -29.791 1.00 31.61 482 ASN B C 1
ATOM 7134 O O . ASN B 1 482 ? -11.593 8.211 -28.986 1.00 32.48 482 ASN B O 1
ATOM 7139 N N . LEU B 1 483 ? -13.046 9.279 -30.343 1.00 31.35 483 LEU B N 1
ATOM 7140 C CA . LEU B 1 483 ? -14.184 8.467 -29.956 1.00 31.65 483 LEU B CA 1
ATOM 7141 C C . LEU B 1 483 ? -14.616 7.474 -31.048 1.00 32.99 483 LEU B C 1
ATOM 7142 O O . LEU B 1 483 ? -15.538 6.685 -30.833 1.00 33.29 483 LEU B O 1
ATOM 7147 N N . ALA B 1 484 ? -13.953 7.524 -32.205 1.00 33.67 484 ALA B N 1
ATOM 7148 C CA . ALA B 1 484 ? -14.398 6.798 -33.413 1.00 35.03 484 ALA B CA 1
ATOM 7149 C C . ALA B 1 484 ? -14.299 5.265 -33.337 1.00 35.91 484 ALA B C 1
ATOM 7150 O O . ALA B 1 484 ? -13.652 4.711 -32.450 1.00 35.85 484 ALA B O 1
ATOM 7152 N N . GLN C 1 9 ? 7.941 32.874 -64.460 1.00 35.07 9 GLN C N 1
ATOM 7153 C CA . GLN C 1 9 ? 9.036 33.667 -63.814 1.00 34.89 9 GLN C CA 1
ATOM 7154 C C . GLN C 1 9 ? 8.458 34.900 -63.129 1.00 34.85 9 GLN C C 1
ATOM 7155 O O . GLN C 1 9 ? 8.187 35.922 -63.759 1.00 35.72 9 GLN C O 1
ATOM 7161 N N . PHE C 1 10 ? 8.274 34.804 -61.824 1.00 33.94 10 PHE C N 1
ATOM 7162 C CA . PHE C 1 10 ? 7.537 35.823 -61.105 1.00 33.47 10 PHE C CA 1
ATOM 7163 C C . PHE C 1 10 ? 8.489 36.800 -60.417 1.00 33.05 10 PHE C C 1
ATOM 7164 O O . PHE C 1 10 ? 9.008 36.516 -59.341 1.00 32.16 10 PHE C O 1
ATOM 7172 N N . ASN C 1 11 ? 8.724 37.943 -61.063 1.00 33.55 11 ASN C N 1
ATOM 7173 C CA . ASN C 1 11 ? 9.624 38.954 -60.528 1.00 33.72 11 ASN C CA 1
ATOM 7174 C C . ASN C 1 11 ? 8.776 39.920 -59.724 1.00 33.64 11 ASN C C 1
ATOM 7175 O O . ASN C 1 11 ? 8.397 41.006 -60.189 1.00 34.53 11 ASN C O 1
ATOM 7180 N N . ALA C 1 12 ? 8.469 39.478 -58.506 1.00 32.05 12 ALA C N 1
ATOM 7181 C CA . ALA C 1 12 ? 7.415 40.053 -57.686 1.00 30.85 12 ALA C CA 1
ATOM 7182 C C . ALA C 1 12 ? 7.830 41.369 -57.084 1.00 30.08 12 ALA C C 1
ATOM 7183 O O . ALA C 1 12 ? 9.003 41.566 -56.758 1.00 30.24 12 ALA C O 1
ATOM 7185 N N . ASN C 1 13 ? 6.841 42.240 -56.907 1.00 29.21 13 ASN C N 1
ATOM 7186 C CA . ASN C 1 13 ? 6.992 43.479 -56.158 1.00 28.49 13 ASN C CA 1
ATOM 7187 C C . ASN C 1 13 ? 6.370 43.355 -54.766 1.00 26.94 13 ASN C C 1
ATOM 7188 O O . ASN C 1 13 ? 5.682 42.372 -54.467 1.00 26.16 13 ASN C O 1
ATOM 7193 N N . ILE C 1 14 ? 6.627 44.348 -53.915 1.00 25.88 14 ILE C N 1
ATOM 7194 C CA . ILE C 1 14 ? 6.050 44.396 -52.574 1.00 24.90 14 ILE C CA 1
ATOM 7195 C C . ILE C 1 14 ? 5.052 45.546 -52.411 1.00 25.81 14 ILE C C 1
ATOM 7196 O O . ILE C 1 14 ? 5.069 46.515 -53.170 1.00 25.96 14 ILE C O 1
ATOM 7201 N N . LEU C 1 15 ? 4.189 45.427 -51.405 1.00 26.23 15 LEU C N 1
ATOM 7202 C CA . LEU C 1 15 ? 3.059 46.308 -51.266 1.00 26.77 15 LEU C CA 1
ATOM 7203 C C . LEU C 1 15 ? 3.327 47.311 -50.161 1.00 28.21 15 LEU C C 1
ATOM 7204 O O . LEU C 1 15 ? 3.625 46.925 -49.012 1.00 28.03 15 LEU C O 1
ATOM 7209 N N . ARG C 1 16 ? 3.221 48.591 -50.517 1.00 28.63 16 ARG C N 1
ATOM 7210 C CA . ARG C 1 16 ? 3.374 49.682 -49.552 1.00 29.44 16 ARG C CA 1
ATOM 7211 C C . ARG C 1 16 ? 2.400 50.805 -49.896 1.00 30.58 16 ARG C C 1
ATOM 7212 O O . ARG C 1 16 ? 2.454 51.364 -51.003 1.00 31.28 16 ARG C O 1
ATOM 7220 N N . ASN C 1 17 ? 1.513 51.109 -48.941 1.00 30.74 17 ASN C N 1
ATOM 7221 C CA . ASN C 1 17 ? 0.456 52.126 -49.076 1.00 31.73 17 ASN C CA 1
ATOM 7222 C C . ASN C 1 17 ? -0.385 51.987 -50.351 1.00 32.18 17 ASN C C 1
ATOM 7223 O O . ASN C 1 17 ? -0.688 52.980 -51.036 1.00 32.72 17 ASN C O 1
ATOM 7228 N N . GLY C 1 18 ? -0.745 50.741 -50.663 1.00 31.47 18 GLY C N 1
ATOM 7229 C CA . GLY C 1 18 ? -1.704 50.452 -51.713 1.00 32.00 18 GLY C CA 1
ATOM 7230 C C . GLY C 1 18 ? -1.141 50.238 -53.104 1.00 33.03 18 GLY C C 1
ATOM 7231 O O . GLY C 1 18 ? -1.887 49.902 -54.022 1.00 33.26 18 GLY C O 1
ATOM 7232 N N . GLU C 1 19 ? 0.166 50.426 -53.272 1.00 33.90 19 GLU C N 1
ATOM 7233 C CA . GLU C 1 19 ? 0.788 50.190 -54.578 1.00 34.54 19 GLU C CA 1
ATOM 7234 C C . GLU C 1 19 ? 1.941 49.198 -54.550 1.00 33.13 19 GLU C C 1
ATOM 7235 O O . GLU C 1 19 ? 2.626 49.052 -53.538 1.00 32.20 19 GLU C O 1
ATOM 7241 N N . TRP C 1 20 ? 2.153 48.539 -55.686 1.00 32.76 20 TRP C N 1
ATOM 7242 C CA . TRP C 1 20 ? 3.153 47.488 -55.793 1.00 32.02 20 TRP C CA 1
ATOM 7243 C C . TRP C 1 20 ? 4.457 48.096 -56.284 1.00 32.91 20 TRP C C 1
ATOM 7244 O O . TRP C 1 20 ? 4.548 48.559 -57.428 1.00 33.24 20 TRP C O 1
ATOM 7255 N N . VAL C 1 21 ? 5.459 48.097 -55.406 1.00 33.28 21 VAL C N 1
ATOM 7256 C CA . VAL C 1 21 ? 6.722 48.793 -55.659 1.00 34.81 21 VAL C CA 1
ATOM 7257 C C . VAL C 1 21 ? 7.976 47.917 -55.550 1.00 35.85 21 VAL C C 1
ATOM 7258 O O . VAL C 1 21 ? 7.952 46.803 -55.014 1.00 35.15 21 VAL C O 1
ATOM 7262 N N . GLU C 1 22 ? 9.061 48.456 -56.094 1.00 37.91 22 GLU C N 1
ATOM 7263 C CA . GLU C 1 22 ? 10.378 47.848 -56.096 1.00 39.15 22 GLU C CA 1
ATOM 7264 C C . GLU C 1 22 ? 11.215 48.551 -55.032 1.00 39.07 22 GLU C C 1
ATOM 7265 O O . GLU C 1 22 ? 10.891 49.660 -54.607 1.00 38.73 22 GLU C O 1
ATOM 7271 N N . SER C 1 23 ? 12.288 47.905 -54.593 1.00 39.50 23 SER C N 1
ATOM 7272 C CA . SER C 1 23 ? 13.249 48.567 -53.724 1.00 40.56 23 SER C CA 1
ATOM 7273 C C . SER C 1 23 ? 13.856 49.775 -54.451 1.00 41.49 23 SER C C 1
ATOM 7274 O O . SER C 1 23 ? 14.007 49.759 -55.674 1.00 41.67 23 SER C O 1
ATOM 7277 N N . ARG C 1 24 ? 14.184 50.820 -53.697 1.00 42.02 24 ARG C N 1
ATOM 7278 C CA . ARG C 1 24 ? 14.743 52.053 -54.271 1.00 43.20 24 ARG C CA 1
ATOM 7279 C C . ARG C 1 24 ? 16.078 51.827 -54.982 1.00 43.64 24 ARG C C 1
ATOM 7280 O O . ARG C 1 24 ? 16.382 52.477 -55.993 1.00 44.10 24 ARG C O 1
ATOM 7288 N N . THR C 1 25 ? 16.863 50.901 -54.436 1.00 43.17 25 THR C N 1
ATOM 7289 C CA . THR C 1 25 ? 18.157 50.523 -55.006 1.00 43.17 25 THR C CA 1
ATOM 7290 C C . THR C 1 25 ? 17.975 49.664 -56.253 1.00 42.52 25 THR C C 1
ATOM 7291 O O . THR C 1 25 ? 18.822 49.661 -57.146 1.00 43.25 25 THR C O 1
ATOM 7295 N N . GLY C 1 26 ? 16.858 48.946 -56.318 1.00 41.11 26 GLY C N 1
ATOM 7296 C CA . GLY C 1 26 ? 16.639 47.981 -57.380 1.00 40.12 26 GLY C CA 1
ATOM 7297 C C . GLY C 1 26 ? 17.113 46.576 -57.030 1.00 38.93 26 GLY C C 1
ATOM 7298 O O . GLY C 1 26 ? 16.854 45.639 -57.782 1.00 39.05 26 GLY C O 1
ATOM 7299 N N . GLU C 1 27 ? 17.782 46.410 -55.888 1.00 37.82 27 GLU C N 1
ATOM 7300 C CA . GLU C 1 27 ? 18.354 45.105 -55.539 1.00 37.22 27 GLU C CA 1
ATOM 7301 C C . GLU C 1 27 ? 17.287 44.052 -55.199 1.00 35.54 27 GLU C C 1
ATOM 7302 O O . GLU C 1 27 ? 16.243 44.373 -54.603 1.00 34.34 27 GLU C O 1
ATOM 7308 N N . ARG C 1 28 ? 17.551 42.818 -55.628 1.00 34.87 28 ARG C N 1
ATOM 7309 C CA . ARG C 1 28 ? 16.581 41.723 -55.547 1.00 34.37 28 ARG C CA 1
ATOM 7310 C C . ARG C 1 28 ? 17.229 40.437 -55.035 1.00 33.78 28 ARG C C 1
ATOM 7311 O O . ARG C 1 28 ? 18.458 40.317 -55.004 1.00 33.78 28 ARG C O 1
ATOM 7319 N N . ILE C 1 29 ? 16.393 39.492 -54.605 1.00 33.20 29 ILE C N 1
ATOM 7320 C CA . ILE C 1 29 ? 16.861 38.194 -54.115 1.00 32.75 29 ILE C CA 1
ATOM 7321 C C . ILE C 1 29 ? 16.274 37.132 -55.021 1.00 32.31 29 ILE C C 1
ATOM 7322 O O . ILE C 1 29 ? 15.080 37.176 -55.345 1.00 31.86 29 ILE C O 1
ATOM 7327 N N . SER C 1 30 ? 17.117 36.180 -55.410 1.00 32.13 30 SER C N 1
ATOM 7328 C CA . SER C 1 30 ? 16.717 35.126 -56.325 1.00 32.37 30 SER C CA 1
ATOM 7329 C C . SER C 1 30 ? 16.090 33.953 -55.604 1.00 31.10 30 SER C C 1
ATOM 7330 O O . SER C 1 30 ? 16.531 33.558 -54.530 1.00 30.66 30 SER C O 1
ATOM 7333 N N . ILE C 1 31 ? 15.033 33.414 -56.202 1.00 30.50 31 ILE C N 1
ATOM 7334 C CA . ILE C 1 31 ? 14.323 32.280 -55.622 1.00 29.95 31 ILE C CA 1
ATOM 7335 C C . ILE C 1 31 ? 14.258 31.158 -56.665 1.00 30.25 31 ILE C C 1
ATOM 7336 O O . ILE C 1 31 ? 13.939 31.403 -57.843 1.00 29.83 31 ILE C O 1
ATOM 7341 N N . SER C 1 32 ? 14.583 29.945 -56.214 1.00 30.10 32 SER C N 1
ATOM 7342 C CA . SER C 1 32 ? 14.581 28.746 -57.044 1.00 29.95 32 SER C CA 1
ATOM 7343 C C . SER C 1 32 ? 13.784 27.629 -56.368 1.00 28.74 32 SER C C 1
ATOM 7344 O O . SER C 1 32 ? 13.650 27.625 -55.160 1.00 27.83 32 SER C O 1
ATOM 7347 N N . ALA C 1 33 ? 13.250 26.714 -57.176 1.00 28.80 33 ALA C N 1
ATOM 7348 C CA . ALA C 1 33 ? 12.611 25.475 -56.722 1.00 27.78 33 ALA C CA 1
ATOM 7349 C C . ALA C 1 33 ? 13.616 24.530 -56.036 1.00 26.98 33 ALA C C 1
ATOM 7350 O O . ALA C 1 33 ? 14.627 24.139 -56.636 1.00 27.38 33 ALA C O 1
ATOM 7352 N N . PRO C 1 34 ? 13.362 24.184 -54.766 1.00 26.07 34 PRO C N 1
ATOM 7353 C CA . PRO C 1 34 ? 14.226 23.251 -54.026 1.00 25.78 34 PRO C CA 1
ATOM 7354 C C . PRO C 1 34 ? 14.421 21.891 -54.711 1.00 25.57 34 PRO C C 1
ATOM 7355 O O . PRO C 1 34 ? 15.508 21.315 -54.635 1.00 25.35 34 PRO C O 1
ATOM 7359 N N . ALA C 1 35 ? 13.388 21.406 -55.388 1.00 25.11 35 ALA C N 1
ATOM 7360 C CA . ALA C 1 35 ? 13.412 20.069 -55.969 1.00 25.60 35 ALA C CA 1
ATOM 7361 C C . ALA C 1 35 ? 14.253 20.030 -57.250 1.00 27.01 35 ALA C C 1
ATOM 7362 O O . ALA C 1 35 ? 14.788 18.984 -57.620 1.00 27.54 35 ALA C O 1
ATOM 7364 N N . SER C 1 36 ? 14.397 21.186 -57.891 1.00 27.75 36 SER C N 1
ATOM 7365 C CA . SER C 1 36 ? 14.863 21.253 -59.274 1.00 29.18 36 SER C CA 1
ATOM 7366 C C . SER C 1 36 ? 16.135 22.080 -59.456 1.00 29.91 36 SER C C 1
ATOM 7367 O O . SER C 1 36 ? 17.014 21.724 -60.233 1.00 30.50 36 SER C O 1
ATOM 7370 N N . GLY C 1 37 ? 16.224 23.198 -58.756 1.00 29.99 37 GLY C N 1
ATOM 7371 C CA . GLY C 1 37 ? 17.290 24.148 -59.023 1.00 31.26 37 GLY C CA 1
ATOM 7372 C C . GLY C 1 37 ? 16.859 25.233 -59.995 1.00 31.98 37 GLY C C 1
ATOM 7373 O O . GLY C 1 37 ? 17.590 26.190 -60.224 1.00 32.03 37 GLY C O 1
ATOM 7374 N N . VAL C 1 38 ? 15.654 25.103 -60.541 1.00 33.06 38 VAL C N 1
ATOM 7375 C CA . VAL C 1 38 ? 15.178 26.020 -61.600 1.00 34.69 38 VAL C CA 1
ATOM 7376 C C . VAL C 1 38 ? 14.761 27.396 -61.062 1.00 34.54 38 VAL C C 1
ATOM 7377 O O . VAL C 1 38 ? 14.104 27.484 -60.025 1.00 34.43 38 VAL C O 1
ATOM 7381 N N . ALA C 1 39 ? 15.144 28.452 -61.781 1.00 34.67 39 ALA C N 1
ATOM 7382 C CA . ALA C 1 39 ? 14.740 29.826 -61.452 1.00 34.57 39 ALA C CA 1
ATOM 7383 C C . ALA C 1 39 ? 13.220 30.004 -61.404 1.00 33.90 39 ALA C C 1
ATOM 7384 O O . ALA C 1 39 ? 12.526 29.768 -62.402 1.00 34.73 39 ALA C O 1
ATOM 7386 N N . LEU C 1 40 ? 12.696 30.410 -60.246 1.00 32.30 40 LEU C N 1
ATOM 7387 C CA . LEU C 1 40 ? 11.259 30.641 -60.119 1.00 30.89 40 LEU C CA 1
ATOM 7388 C C . LEU C 1 40 ? 10.887 32.116 -60.216 1.00 30.41 40 LEU C C 1
ATOM 7389 O O . LEU C 1 40 ? 9.872 32.472 -60.813 1.00 30.38 40 LEU C O 1
ATOM 7394 N N . GLY C 1 41 ? 11.700 32.969 -59.610 1.00 29.85 41 GLY C N 1
ATOM 7395 C CA . GLY C 1 41 ? 11.433 34.398 -59.612 1.00 30.19 41 GLY C CA 1
ATOM 7396 C C . GLY C 1 41 ? 12.368 35.163 -58.708 1.00 30.30 41 GLY C C 1
ATOM 7397 O O . GLY C 1 41 ? 13.474 34.694 -58.405 1.00 30.59 41 GLY C O 1
ATOM 7398 N N . SER C 1 42 ? 11.920 36.345 -58.282 1.00 29.67 42 SER C N 1
ATOM 7399 C CA . SER C 1 42 ? 12.710 37.224 -57.430 1.00 29.01 42 SER C CA 1
ATOM 7400 C C . SER C 1 42 ? 11.794 38.079 -56.552 1.00 28.23 42 SER C C 1
ATOM 7401 O O . SER C 1 42 ? 10.627 38.271 -56.878 1.00 27.72 42 SER C O 1
ATOM 7404 N N . ILE C 1 43 ? 12.326 38.550 -55.425 1.00 28.18 43 ILE C N 1
ATOM 7405 C CA . ILE C 1 43 ? 11.633 39.498 -54.546 1.00 28.37 43 ILE C CA 1
ATOM 7406 C C . ILE C 1 43 ? 12.531 40.710 -54.267 1.00 29.21 43 ILE C C 1
ATOM 7407 O O . ILE C 1 43 ? 13.756 40.586 -54.341 1.00 29.33 43 ILE C O 1
ATOM 7412 N N . PRO C 1 44 ? 11.933 41.880 -53.928 1.00 29.21 44 PRO C N 1
ATOM 7413 C CA . PRO C 1 44 ? 12.766 43.031 -53.584 1.00 29.66 44 PRO C CA 1
ATOM 7414 C C . PRO C 1 44 ? 13.523 42.830 -52.272 1.00 30.00 44 PRO C C 1
ATOM 7415 O O . PRO C 1 44 ? 12.984 42.260 -51.317 1.00 29.44 44 PRO C O 1
ATOM 7419 N N . ALA C 1 45 ? 14.777 43.278 -52.240 1.00 31.14 45 ALA C N 1
ATOM 7420 C CA . ALA C 1 45 ? 15.539 43.337 -50.990 1.00 31.67 45 ALA C CA 1
ATOM 7421 C C . ALA C 1 45 ? 15.413 44.752 -50.414 1.00 31.65 45 ALA C C 1
ATOM 7422 O O . ALA C 1 45 ? 15.990 45.695 -50.946 1.00 32.18 45 ALA C O 1
ATOM 7424 N N . LEU C 1 46 ? 14.639 44.893 -49.337 1.00 30.97 46 LEU C N 1
ATOM 7425 C CA . LEU C 1 46 ? 14.272 46.221 -48.839 1.00 30.73 46 LEU C CA 1
ATOM 7426 C C . LEU C 1 46 ? 15.226 46.713 -47.763 1.00 30.89 46 LEU C C 1
ATOM 7427 O O . LEU C 1 46 ? 15.804 45.917 -47.020 1.00 31.18 46 LEU C O 1
ATOM 7432 N N . SER C 1 47 ? 15.400 48.029 -47.708 1.00 30.76 47 SER C N 1
ATOM 7433 C CA . SER C 1 47 ? 16.288 48.640 -46.739 1.00 30.75 47 SER C CA 1
ATOM 7434 C C . SER C 1 47 ? 15.496 49.043 -45.503 1.00 30.39 47 SER C C 1
ATOM 7435 O O . SER C 1 47 ? 14.263 49.014 -45.508 1.00 29.03 47 SER C O 1
ATOM 7438 N N . GLN C 1 48 ? 16.226 49.430 -44.461 1.00 31.46 48 GLN C N 1
ATOM 7439 C CA . GLN C 1 48 ? 15.666 49.822 -43.167 1.00 31.91 48 GLN C CA 1
ATOM 7440 C C . GLN C 1 48 ? 14.691 50.982 -43.314 1.00 31.87 48 GLN C C 1
ATOM 7441 O O . GLN C 1 48 ? 13.644 51.035 -42.658 1.00 30.92 48 GLN C O 1
ATOM 7447 N N . GLU C 1 49 ? 15.053 51.898 -44.207 1.00 32.75 49 GLU C N 1
ATOM 7448 C CA . GLU C 1 49 ? 14.291 53.107 -44.470 1.00 33.30 49 GLU C CA 1
ATOM 7449 C C . GLU C 1 49 ? 12.924 52.809 -45.088 1.00 32.31 49 GLU C C 1
ATOM 7450 O O . GLU C 1 49 ? 11.956 53.541 -44.847 1.00 32.27 49 GLU C O 1
ATOM 7456 N N . GLU C 1 50 ? 12.847 51.736 -45.872 1.00 31.65 50 GLU C N 1
ATOM 7457 C CA . GLU C 1 50 ? 11.580 51.335 -46.509 1.00 31.10 50 GLU C CA 1
ATOM 7458 C C . GLU C 1 50 ? 10.730 50.513 -45.542 1.00 29.27 50 GLU C C 1
ATOM 7459 O O . GLU C 1 50 ? 9.498 50.526 -45.588 1.00 29.49 50 GLU C O 1
ATOM 7465 N N . VAL C 1 51 ? 11.406 49.811 -44.652 1.00 27.67 51 VAL C N 1
ATOM 7466 C CA . VAL C 1 51 ? 10.775 49.245 -43.462 1.00 25.98 51 VAL C CA 1
ATOM 7467 C C . VAL C 1 51 ? 10.053 50.340 -42.636 1.00 25.49 51 VAL C C 1
ATOM 7468 O O . VAL C 1 51 ? 8.861 50.213 -42.311 1.00 24.14 51 VAL C O 1
ATOM 7472 N N . ASN C 1 52 ? 10.768 51.422 -42.344 1.00 26.60 52 ASN C N 1
ATOM 7473 C CA . ASN C 1 52 ? 10.204 52.607 -41.665 1.00 27.40 52 ASN C CA 1
ATOM 7474 C C . ASN C 1 52 ? 9.030 53.230 -42.392 1.00 27.08 52 ASN C C 1
ATOM 7475 O O . ASN C 1 52 ? 8.067 53.674 -41.777 1.00 26.94 52 ASN C O 1
ATOM 7480 N N . ASP C 1 53 ? 9.142 53.274 -43.714 1.00 27.77 53 ASP C N 1
ATOM 7481 C CA . ASP C 1 53 ? 8.101 53.781 -44.580 1.00 28.18 53 ASP C CA 1
ATOM 7482 C C . ASP C 1 53 ? 6.838 52.912 -44.447 1.00 26.12 53 ASP C C 1
ATOM 7483 O O . ASP C 1 53 ? 5.727 53.432 -44.383 1.00 25.70 53 ASP C O 1
ATOM 7488 N N . ALA C 1 54 ? 7.005 51.594 -44.412 1.00 24.74 54 ALA C N 1
ATOM 7489 C CA . ALA C 1 54 ? 5.843 50.694 -44.386 1.00 24.11 54 ALA C CA 1
ATOM 7490 C C . ALA C 1 54 ? 5.103 50.769 -43.047 1.00 23.45 54 ALA C C 1
ATOM 7491 O O . ALA C 1 54 ? 3.874 50.909 -43.014 1.00 23.06 54 ALA C O 1
ATOM 7493 N N . ILE C 1 55 ? 5.866 50.681 -41.957 1.00 23.77 55 ILE C N 1
ATOM 7494 C CA . ILE C 1 55 ? 5.342 50.802 -40.590 1.00 23.54 55 ILE C CA 1
ATOM 7495 C C . ILE C 1 55 ? 4.568 52.109 -40.362 1.00 25.00 55 ILE C C 1
ATOM 7496 O O . ILE C 1 55 ? 3.471 52.102 -39.814 1.00 24.72 55 ILE C O 1
ATOM 7501 N N . GLN C 1 56 ? 5.136 53.230 -40.782 1.00 27.05 56 GLN C N 1
ATOM 7502 C CA . GLN C 1 56 ? 4.465 54.514 -40.600 1.00 28.81 56 GLN C CA 1
ATOM 7503 C C . GLN C 1 56 ? 3.110 54.531 -41.300 1.00 28.65 56 GLN C C 1
ATOM 7504 O O . GLN C 1 56 ? 2.099 54.939 -40.706 1.00 27.83 56 GLN C O 1
ATOM 7510 N N . GLY C 1 57 ? 3.115 54.086 -42.563 1.00 28.65 57 GLY C N 1
ATOM 7511 C CA . GLY C 1 57 ? 1.902 53.932 -43.364 1.00 28.41 57 GLY C CA 1
ATOM 7512 C C . GLY C 1 57 ? 0.835 53.048 -42.722 1.00 28.08 57 GLY C C 1
ATOM 7513 O O . GLY C 1 57 ? -0.358 53.363 -42.804 1.00 28.09 57 GLY C O 1
ATOM 7514 N N . ALA C 1 58 ? 1.258 51.955 -42.081 1.00 27.65 58 ALA C N 1
ATOM 7515 C CA . ALA C 1 58 ? 0.322 51.051 -41.385 1.00 27.00 58 ALA C CA 1
ATOM 7516 C C . ALA C 1 58 ? -0.277 51.730 -40.152 1.00 27.45 58 ALA C C 1
ATOM 7517 O O . ALA C 1 58 ? -1.479 51.618 -39.893 1.00 26.55 58 ALA C O 1
ATOM 7519 N N . LYS C 1 59 ? 0.561 52.447 -39.408 1.00 28.76 59 LYS C N 1
ATOM 7520 C CA . LYS C 1 59 ? 0.076 53.225 -38.266 1.00 30.39 59 LYS C CA 1
ATOM 7521 C C . LYS C 1 59 ? -0.991 54.205 -38.757 1.00 29.95 59 LYS C C 1
ATOM 7522 O O . LYS C 1 59 ? -2.113 54.209 -38.236 1.00 30.17 59 LYS C O 1
ATOM 7528 N N . ASP C 1 60 ? -0.651 54.995 -39.780 1.00 29.30 60 ASP C N 1
ATOM 7529 C CA . ASP C 1 60 ? -1.577 55.981 -40.363 1.00 29.43 60 ASP C CA 1
ATOM 7530 C C . ASP C 1 60 ? -2.903 55.341 -40.725 1.00 28.65 60 ASP C C 1
ATOM 7531 O O . ASP C 1 60 ? -3.959 55.834 -40.326 1.00 29.13 60 ASP C O 1
ATOM 7536 N N . ALA C 1 61 ? -2.838 54.236 -41.468 1.00 27.47 61 ALA C N 1
ATOM 7537 C CA . ALA C 1 61 ? -4.028 53.554 -41.934 1.00 27.01 61 ALA C CA 1
ATOM 7538 C C . ALA C 1 61 ? -4.824 52.915 -40.793 1.00 27.23 61 ALA C C 1
ATOM 7539 O O . ALA C 1 61 ? -6.052 52.858 -40.872 1.00 27.71 61 ALA C O 1
ATOM 7541 N N . GLN C 1 62 ? -4.147 52.459 -39.738 1.00 27.13 62 GLN C N 1
ATOM 7542 C CA . GLN C 1 62 ? -4.837 51.824 -38.593 1.00 28.00 62 GLN C CA 1
ATOM 7543 C C . GLN C 1 62 ? -5.871 52.756 -37.964 1.00 29.92 62 GLN C C 1
ATOM 7544 O O . GLN C 1 62 ? -6.894 52.309 -37.438 1.00 29.55 62 GLN C O 1
ATOM 7550 N N . LYS C 1 63 ? -5.615 54.059 -38.056 1.00 32.01 63 LYS C N 1
ATOM 7551 C CA . LYS C 1 63 ? -6.487 55.042 -37.420 1.00 33.68 63 LYS C CA 1
ATOM 7552 C C . LYS C 1 63 ? -7.828 55.161 -38.138 1.00 33.98 63 LYS C C 1
ATOM 7553 O O . LYS C 1 63 ? -8.830 55.495 -37.519 1.00 34.31 63 LYS C O 1
ATOM 7559 N N . ILE C 1 64 ? -7.845 54.825 -39.427 1.00 33.97 64 ILE C N 1
ATOM 7560 C CA . ILE C 1 64 ? -9.069 54.843 -40.240 1.00 33.92 64 ILE C CA 1
ATOM 7561 C C . ILE C 1 64 ? -9.677 53.442 -40.366 1.00 32.26 64 ILE C C 1
ATOM 7562 O O . ILE C 1 64 ? -10.880 53.299 -40.563 1.00 32.51 64 ILE C O 1
ATOM 7567 N N . TRP C 1 65 ? -8.840 52.414 -40.264 1.00 30.53 65 TRP C N 1
ATOM 7568 C CA . TRP C 1 65 ? -9.311 51.029 -40.309 1.00 29.23 65 TRP C CA 1
ATOM 7569 C C . TRP C 1 65 ? -10.060 50.612 -39.028 1.00 28.56 65 TRP C C 1
ATOM 7570 O O . TRP C 1 65 ? -11.104 49.967 -39.107 1.00 28.74 65 TRP C O 1
ATOM 7581 N N . LYS C 1 66 ? -9.537 50.987 -37.859 1.00 28.29 66 LYS C N 1
ATOM 7582 C CA . LYS C 1 66 ? -10.135 50.566 -36.573 1.00 28.41 66 LYS C CA 1
ATOM 7583 C C . LYS C 1 66 ? -11.569 51.046 -36.418 1.00 29.71 66 LYS C C 1
ATOM 7584 O O . LYS C 1 66 ? -12.401 50.383 -35.791 1.00 29.26 66 LYS C O 1
ATOM 7590 N N . ILE C 1 67 ? -11.838 52.186 -37.046 1.00 31.08 67 ILE C N 1
ATOM 7591 C CA . ILE C 1 67 ? -13.073 52.925 -36.905 1.00 32.78 67 ILE C CA 1
ATOM 7592 C C . ILE C 1 67 ? -14.149 52.401 -37.865 1.00 33.37 67 ILE C C 1
ATOM 7593 O O . ILE C 1 67 ? -15.338 52.698 -37.689 1.00 33.93 67 ILE C O 1
ATOM 7598 N N . ARG C 1 68 ? -13.733 51.631 -38.873 1.00 33.06 68 ARG C N 1
ATOM 7599 C CA . ARG C 1 68 ? -14.677 50.961 -39.777 1.00 33.17 68 ARG C CA 1
ATOM 7600 C C . ARG C 1 68 ? -15.589 50.045 -38.948 1.00 32.52 68 ARG C C 1
ATOM 7601 O O . ARG C 1 68 ? -15.179 49.566 -37.887 1.00 32.02 68 ARG C O 1
ATOM 7609 N N . PRO C 1 69 ? -16.835 49.820 -39.412 1.00 32.51 69 PRO C N 1
ATOM 7610 C CA . PRO C 1 69 ? -17.683 48.823 -38.767 1.00 31.67 69 PRO C CA 1
ATOM 7611 C C . PRO C 1 69 ? -17.158 47.395 -38.975 1.00 30.29 69 PRO C C 1
ATOM 7612 O O . PRO C 1 69 ? -16.667 47.061 -40.058 1.00 29.74 69 PRO C O 1
ATOM 7616 N N . ILE C 1 70 ? -17.270 46.566 -37.940 1.00 29.19 70 ILE C N 1
ATOM 7617 C CA . ILE C 1 70 ? -16.686 45.228 -37.958 1.00 28.27 70 ILE C CA 1
ATOM 7618 C C . ILE C 1 70 ? -17.088 44.411 -39.183 1.00 27.98 70 ILE C C 1
ATOM 7619 O O . ILE C 1 70 ? -16.246 43.725 -39.759 1.00 26.95 70 ILE C O 1
ATOM 7624 N N . HIS C 1 71 ? -18.362 44.513 -39.590 1.00 28.47 71 HIS C N 1
ATOM 7625 C CA . HIS C 1 71 ? -18.895 43.713 -40.684 1.00 29.17 71 HIS C CA 1
ATOM 7626 C C . HIS C 1 71 ? -18.210 44.031 -42.023 1.00 29.95 71 HIS C C 1
ATOM 7627 O O . HIS C 1 71 ? -18.104 43.154 -42.878 1.00 30.48 71 HIS C O 1
ATOM 7634 N N . GLU C 1 72 ? -17.744 45.272 -42.179 1.00 30.23 72 GLU C N 1
ATOM 7635 C CA . GLU C 1 72 ? -16.934 45.701 -43.326 1.00 31.27 72 GLU C CA 1
ATOM 7636 C C . GLU C 1 72 ? -15.561 45.005 -43.334 1.00 30.28 72 GLU C C 1
ATOM 7637 O O . GLU C 1 72 ? -15.143 44.479 -44.367 1.00 30.73 72 GLU C O 1
ATOM 7643 N N . ARG C 1 73 ? -14.879 44.993 -42.188 1.00 28.12 73 ARG C N 1
ATOM 7644 C CA . ARG C 1 73 ? -13.584 44.308 -42.058 1.00 27.00 73 ARG C CA 1
ATOM 7645 C C . ARG C 1 73 ? -13.766 42.801 -42.270 1.00 26.85 73 ARG C C 1
ATOM 7646 O O . ARG C 1 73 ? -12.917 42.153 -42.880 1.00 27.25 73 ARG C O 1
ATOM 7654 N N . VAL C 1 74 ? -14.895 42.274 -41.781 1.00 26.19 74 VAL C N 1
ATOM 7655 C CA . VAL C 1 74 ? -15.347 40.904 -42.032 1.00 25.86 74 VAL C CA 1
ATOM 7656 C C . VAL C 1 74 ? -15.568 40.598 -43.530 1.00 25.92 74 VAL C C 1
ATOM 7657 O O . VAL C 1 74 ? -15.132 39.543 -44.015 1.00 25.71 74 VAL C O 1
ATOM 7661 N N . ASP C 1 75 ? -16.200 41.523 -44.258 1.00 26.26 75 ASP C N 1
ATOM 7662 C CA . ASP C 1 75 ? -16.446 41.352 -45.711 1.00 26.50 75 ASP C CA 1
ATOM 7663 C C . ASP C 1 75 ? -15.187 41.354 -46.572 1.00 25.56 75 ASP C C 1
ATOM 7664 O O . ASP C 1 75 ? -15.150 40.704 -47.611 1.00 26.06 75 ASP C O 1
ATOM 7669 N N . LEU C 1 76 ? -14.176 42.119 -46.175 1.00 24.45 76 LEU C N 1
ATOM 7670 C CA . LEU C 1 76 ? -12.900 42.077 -46.879 1.00 23.81 76 LEU C CA 1
ATOM 7671 C C . LEU C 1 76 ? -12.269 40.698 -46.710 1.00 23.07 76 LEU C C 1
ATOM 7672 O O . LEU C 1 76 ? -11.835 40.089 -47.677 1.00 23.70 76 LEU C O 1
ATOM 7677 N N . LEU C 1 77 ? -12.224 40.201 -45.481 1.00 22.13 77 LEU C N 1
ATOM 7678 C CA . LEU C 1 77 ? -11.702 38.846 -45.256 1.00 21.20 77 LEU C CA 1
ATOM 7679 C C . LEU C 1 77 ? -12.425 37.784 -46.083 1.00 20.93 77 LEU C C 1
ATOM 7680 O O . LEU C 1 77 ? -11.775 36.915 -46.661 1.00 20.32 77 LEU C O 1
ATOM 7685 N N . TYR C 1 78 ? -13.751 37.865 -46.150 1.00 22.06 78 TYR C N 1
ATOM 7686 C CA . TYR C 1 78 ? -14.548 36.962 -47.001 1.00 23.52 78 TYR C CA 1
ATOM 7687 C C . TYR C 1 78 ? -14.263 37.124 -48.501 1.00 22.28 78 TYR C C 1
ATOM 7688 O O . TYR C 1 78 ? -14.271 36.152 -49.230 1.00 22.14 78 TYR C O 1
ATOM 7697 N N . ALA C 1 79 ? -14.045 38.343 -48.968 1.00 21.95 79 ALA C N 1
ATOM 7698 C CA . ALA C 1 79 ? -13.731 38.523 -50.389 1.00 22.56 79 ALA C CA 1
ATOM 7699 C C . ALA C 1 79 ? -12.322 37.983 -50.688 1.00 22.42 79 ALA C C 1
ATOM 7700 O O . ALA C 1 79 ? -12.084 37.381 -51.734 1.00 22.12 79 ALA C O 1
ATOM 7702 N N . TRP C 1 80 ? -11.410 38.165 -49.733 1.00 22.27 80 TRP C N 1
ATOM 7703 C CA . TRP C 1 80 ? -10.037 37.722 -49.878 1.00 22.53 80 TRP C CA 1
ATOM 7704 C C . TRP C 1 80 ? -10.040 36.196 -49.963 1.00 23.73 80 TRP C C 1
ATOM 7705 O O . TRP C 1 80 ? -9.483 35.621 -50.906 1.00 24.61 80 TRP C O 1
ATOM 7716 N N . ALA C 1 81 ? -10.743 35.562 -49.027 1.00 24.25 81 ALA C N 1
ATOM 7717 C CA . ALA C 1 81 ? -10.907 34.108 -48.968 1.00 25.05 81 ALA C CA 1
ATOM 7718 C C . ALA C 1 81 ? -11.433 33.533 -50.284 1.00 26.47 81 ALA C C 1
ATOM 7719 O O . ALA C 1 81 ? -10.921 32.514 -50.784 1.00 25.78 81 ALA C O 1
ATOM 7721 N N . ASP C 1 82 ? -12.450 34.197 -50.838 1.00 27.65 82 ASP C N 1
ATOM 7722 C CA . ASP C 1 82 ? -13.099 33.730 -52.064 1.00 29.07 82 ASP C CA 1
ATOM 7723 C C . ASP C 1 82 ? -12.119 33.741 -53.248 1.00 28.31 82 ASP C C 1
ATOM 7724 O O . ASP C 1 82 ? -12.050 32.776 -54.010 1.00 28.75 82 ASP C O 1
ATOM 7729 N N . LEU C 1 83 ? -11.344 34.816 -53.362 1.00 27.54 83 LEU C N 1
ATOM 7730 C CA . LEU C 1 83 ? -10.287 34.936 -54.371 1.00 27.42 83 LEU C CA 1
ATOM 7731 C C . LEU C 1 83 ? -9.167 33.869 -54.258 1.00 26.92 83 LEU C C 1
ATOM 7732 O O . LEU C 1 83 ? -8.695 33.365 -55.274 1.00 26.71 83 LEU C O 1
ATOM 7737 N N . LEU C 1 84 ? -8.777 33.510 -53.034 1.00 26.81 84 LEU C N 1
ATOM 7738 C CA . LEU C 1 84 ? -7.817 32.417 -52.812 1.00 27.32 84 LEU C CA 1
ATOM 7739 C C . LEU C 1 84 ? -8.343 31.064 -53.282 1.00 29.04 84 LEU C C 1
ATOM 7740 O O . LEU C 1 84 ? -7.659 30.347 -53.996 1.00 29.03 84 LEU C O 1
ATOM 7745 N N . GLU C 1 85 ? -9.557 30.726 -52.859 1.00 31.08 85 GLU C N 1
ATOM 7746 C CA . GLU C 1 85 ? -10.258 29.536 -53.321 1.00 33.71 85 GLU C CA 1
ATOM 7747 C C . GLU C 1 85 ? -10.426 29.557 -54.848 1.00 34.98 85 GLU C C 1
ATOM 7748 O O . GLU C 1 85 ? -10.377 28.515 -55.488 1.00 35.53 85 GLU C O 1
ATOM 7754 N N . GLU C 1 86 ? -10.636 30.745 -55.412 1.00 35.59 86 GLU C N 1
ATOM 7755 C CA . GLU C 1 86 ? -10.669 30.939 -56.864 1.00 37.04 86 GLU C CA 1
ATOM 7756 C C . GLU C 1 86 ? -9.309 30.618 -57.506 1.00 36.05 86 GLU C C 1
ATOM 7757 O O . GLU C 1 86 ? -9.261 30.018 -58.583 1.00 36.42 86 GLU C O 1
ATOM 7763 N N . ARG C 1 87 ? -8.221 31.015 -56.837 1.00 34.59 87 ARG C N 1
ATOM 7764 C CA . ARG C 1 87 ? -6.846 30.908 -57.375 1.00 34.04 87 ARG C CA 1
ATOM 7765 C C . ARG C 1 87 ? -6.071 29.734 -56.770 1.00 33.86 87 ARG C C 1
ATOM 7766 O O . ARG C 1 87 ? -4.839 29.699 -56.755 1.00 33.94 87 ARG C O 1
ATOM 7774 N N . LYS C 1 88 ? -6.830 28.763 -56.285 1.00 33.96 88 LYS C N 1
ATOM 7775 C CA . LYS C 1 88 ? -6.322 27.572 -55.610 1.00 33.88 88 LYS C CA 1
ATOM 7776 C C . LYS C 1 88 ? -5.244 26.812 -56.411 1.00 33.51 88 LYS C C 1
ATOM 7777 O O . LYS C 1 88 ? -4.224 26.407 -55.860 1.00 32.95 88 LYS C O 1
ATOM 7783 N N . GLU C 1 89 ? -5.495 26.599 -57.703 1.00 33.83 89 GLU C N 1
ATOM 7784 C CA . GLU C 1 89 ? -4.556 25.886 -58.578 1.00 34.04 89 GLU C CA 1
ATOM 7785 C C . GLU C 1 89 ? -3.295 26.708 -58.834 1.00 32.57 89 GLU C C 1
ATOM 7786 O O . GLU C 1 89 ? -2.183 26.213 -58.664 1.00 32.03 89 GLU C O 1
ATOM 7792 N N . ILE C 1 90 ? -3.488 27.963 -59.241 1.00 31.86 90 ILE C N 1
ATOM 7793 C CA . ILE C 1 90 ? -2.386 28.881 -59.552 1.00 30.79 90 ILE C CA 1
ATOM 7794 C C . ILE C 1 90 ? -1.474 29.078 -58.334 1.00 28.30 90 ILE C C 1
ATOM 7795 O O . ILE C 1 90 ? -0.270 28.803 -58.394 1.00 27.53 90 ILE C O 1
ATOM 7800 N N . ILE C 1 91 ? -2.054 29.507 -57.216 1.00 26.61 91 ILE C N 1
ATOM 7801 C CA . ILE C 1 91 ? -1.265 29.687 -55.997 1.00 24.26 91 ILE C CA 1
ATOM 7802 C C . ILE C 1 91 ? -0.699 28.340 -55.560 1.00 22.48 91 ILE C C 1
ATOM 7803 O O . ILE C 1 91 ? 0.504 28.228 -55.309 1.00 21.45 91 ILE C O 1
ATOM 7808 N N . GLY C 1 92 ? -1.553 27.313 -55.527 1.00 22.17 92 GLY C N 1
ATOM 7809 C CA . GLY C 1 92 ? -1.114 25.939 -55.216 1.00 22.79 92 GLY C CA 1
ATOM 7810 C C . GLY C 1 92 ? 0.126 25.461 -55.977 1.00 23.69 92 GLY C C 1
ATOM 7811 O O . GLY C 1 92 ? 1.067 24.936 -55.371 1.00 23.84 92 GLY C O 1
ATOM 7812 N N . GLU C 1 93 ? 0.155 25.656 -57.294 1.00 23.96 93 GLU C N 1
ATOM 7813 C CA . GLU C 1 93 ? 1.333 25.238 -58.092 1.00 24.63 93 GLU C CA 1
ATOM 7814 C C . GLU C 1 93 ? 2.602 26.044 -57.733 1.00 22.43 93 GLU C C 1
ATOM 7815 O O . GLU C 1 93 ? 3.699 25.503 -57.727 1.00 22.45 93 GLU C O 1
ATOM 7821 N N . LEU C 1 94 ? 2.443 27.327 -57.413 1.00 20.72 94 LEU C N 1
ATOM 7822 C CA . LEU C 1 94 ? 3.569 28.130 -56.947 1.00 19.73 94 LEU C CA 1
ATOM 7823 C C . LEU C 1 94 ? 4.127 27.638 -55.580 1.00 18.65 94 LEU C C 1
ATOM 7824 O O . LEU C 1 94 ? 5.336 27.493 -55.440 1.00 18.61 94 LEU C O 1
ATOM 7829 N N . ILE C 1 95 ? 3.275 27.364 -54.590 1.00 18.50 95 ILE C N 1
ATOM 7830 C CA . ILE C 1 95 ? 3.763 26.769 -53.319 1.00 18.26 95 ILE C CA 1
ATOM 7831 C C . ILE C 1 95 ? 4.526 25.466 -53.597 1.00 19.44 95 ILE C C 1
ATOM 7832 O O . ILE C 1 95 ? 5.652 25.274 -53.129 1.00 19.27 95 ILE C O 1
ATOM 7837 N N . MET C 1 96 ? 3.918 24.587 -54.393 1.00 20.99 96 MET C N 1
ATOM 7838 C CA . MET C 1 96 ? 4.528 23.309 -54.749 1.00 22.37 96 MET C CA 1
ATOM 7839 C C . MET C 1 96 ? 5.988 23.502 -55.181 1.00 23.64 96 MET C C 1
ATOM 7840 O O . MET C 1 96 ? 6.908 22.901 -54.598 1.00 23.32 96 MET C O 1
ATOM 7845 N N . HIS C 1 97 ? 6.189 24.345 -56.198 1.00 24.73 97 HIS C N 1
ATOM 7846 C CA . HIS C 1 97 ? 7.521 24.636 -56.733 1.00 25.60 97 HIS C CA 1
ATOM 7847 C C . HIS C 1 97 ? 8.392 25.396 -55.733 1.00 24.10 97 HIS C C 1
ATOM 7848 O O . HIS C 1 97 ? 9.582 25.128 -55.625 1.00 24.18 97 HIS C O 1
ATOM 7855 N N . GLU C 1 98 ? 7.808 26.353 -55.020 1.00 22.36 98 GLU C N 1
ATOM 7856 C CA . GLU C 1 98 ? 8.620 27.225 -54.187 1.00 21.82 98 GLU C CA 1
ATOM 7857 C C . GLU C 1 98 ? 9.149 26.534 -52.924 1.00 21.58 98 GLU C C 1
ATOM 7858 O O . GLU C 1 98 ? 10.302 26.746 -52.536 1.00 21.26 98 GLU C O 1
ATOM 7864 N N . VAL C 1 99 ? 8.340 25.686 -52.299 1.00 21.07 99 VAL C N 1
ATOM 7865 C CA . VAL C 1 99 ? 8.817 24.973 -51.095 1.00 21.47 99 VAL C CA 1
ATOM 7866 C C . VAL C 1 99 ? 8.789 23.431 -51.225 1.00 21.63 99 VAL C C 1
ATOM 7867 O O . VAL C 1 99 ? 8.910 22.694 -50.239 1.00 21.43 99 VAL C O 1
ATOM 7871 N N . ALA C 1 100 ? 8.675 22.952 -52.461 1.00 22.81 100 ALA C N 1
ATOM 7872 C CA . ALA C 1 100 ? 8.705 21.500 -52.768 1.00 23.65 100 ALA C CA 1
ATOM 7873 C C . ALA C 1 100 ? 7.645 20.691 -52.016 1.00 23.27 100 ALA C C 1
ATOM 7874 O O . ALA C 1 100 ? 7.905 19.568 -51.601 1.00 23.63 100 ALA C O 1
ATOM 7876 N N . LYS C 1 101 ? 6.456 21.271 -51.872 1.00 22.77 101 LYS C N 1
ATOM 7877 C CA . LYS C 1 101 ? 5.325 20.635 -51.200 1.00 23.55 101 LYS C CA 1
ATOM 7878 C C . LYS C 1 101 ? 4.533 19.805 -52.210 1.00 24.17 101 LYS C C 1
ATOM 7879 O O . LYS C 1 101 ? 4.237 20.297 -53.303 1.00 24.55 101 LYS C O 1
ATOM 7885 N N . PRO C 1 102 ? 4.196 18.540 -51.870 1.00 24.52 102 PRO C N 1
ATOM 7886 C CA . PRO C 1 102 ? 3.441 17.716 -52.844 1.00 25.00 102 PRO C CA 1
ATOM 7887 C C . PRO C 1 102 ? 2.172 18.419 -53.366 1.00 25.16 102 PRO C C 1
ATOM 7888 O O . PRO C 1 102 ? 1.452 19.043 -52.585 1.00 24.89 102 PRO C O 1
ATOM 7892 N N . LYS C 1 103 ? 1.924 18.302 -54.670 1.00 25.45 103 LYS C N 1
ATOM 7893 C CA . LYS C 1 103 ? 0.913 19.090 -55.391 1.00 26.33 103 LYS C CA 1
ATOM 7894 C C . LYS C 1 103 ? -0.427 19.286 -54.683 1.00 25.40 103 LYS C C 1
ATOM 7895 O O . LYS C 1 103 ? -0.853 20.419 -54.452 1.00 24.58 103 LYS C O 1
ATOM 7901 N N . LYS C 1 104 ? -1.097 18.183 -54.376 1.00 25.50 104 LYS C N 1
ATOM 7902 C CA . LYS C 1 104 ? -2.425 18.233 -53.767 1.00 26.02 104 LYS C CA 1
ATOM 7903 C C . LYS C 1 104 ? -2.455 18.955 -52.417 1.00 25.13 104 LYS C C 1
ATOM 7904 O O . LYS C 1 104 ? -3.409 19.684 -52.116 1.00 25.30 104 LYS C O 1
ATOM 7910 N N . SER C 1 105 ? -1.405 18.785 -51.619 1.00 23.95 105 SER C N 1
ATOM 7911 C CA . SER C 1 105 ? -1.380 19.483 -50.346 1.00 23.16 105 SER C CA 1
ATOM 7912 C C . SER C 1 105 ? -0.930 20.955 -50.454 1.00 22.29 105 SER C C 1
ATOM 7913 O O . SER C 1 105 ? -1.179 21.727 -49.546 1.00 21.88 105 SER C O 1
ATOM 7916 N N . ALA C 1 106 ? -0.312 21.344 -51.580 1.00 22.10 106 ALA C N 1
ATOM 7917 C CA . ALA C 1 106 ? -0.041 22.757 -51.860 1.00 21.32 106 ALA C CA 1
ATOM 7918 C C . ALA C 1 106 ? -1.369 23.439 -52.166 1.00 21.48 106 ALA C C 1
ATOM 7919 O O . ALA C 1 106 ? -1.629 24.572 -51.721 1.00 21.00 106 ALA C O 1
ATOM 7921 N N . ILE C 1 107 ? -2.206 22.718 -52.909 1.00 21.39 107 ILE C N 1
ATOM 7922 C CA . ILE C 1 107 ? -3.570 23.136 -53.221 1.00 21.96 107 ILE C CA 1
ATOM 7923 C C . ILE C 1 107 ? -4.410 23.105 -51.951 1.00 22.73 107 ILE C C 1
ATOM 7924 O O . ILE C 1 107 ? -5.161 24.044 -51.690 1.00 22.77 107 ILE C O 1
ATOM 7929 N N . GLY C 1 108 ? -4.263 22.024 -51.176 1.00 23.06 108 GLY C N 1
ATOM 7930 C CA . GLY C 1 108 ? -4.941 21.848 -49.893 1.00 23.49 108 GLY C CA 1
ATOM 7931 C C . GLY C 1 108 ? -4.609 22.912 -48.860 1.00 23.80 108 GLY C C 1
ATOM 7932 O O . GLY C 1 108 ? -5.454 23.255 -48.031 1.00 23.62 108 GLY C O 1
ATOM 7933 N N . GLU C 1 109 ? -3.376 23.429 -48.883 1.00 23.36 109 GLU C N 1
ATOM 7934 C CA . GLU C 1 109 ? -3.017 24.545 -48.002 1.00 22.55 109 GLU C CA 1
ATOM 7935 C C . GLU C 1 109 ? -3.841 25.797 -48.321 1.00 22.01 109 GLU C C 1
ATOM 7936 O O . GLU C 1 109 ? -4.312 26.481 -47.407 1.00 22.82 109 GLU C O 1
ATOM 7942 N N . VAL C 1 110 ? -4.007 26.091 -49.608 1.00 21.33 110 VAL C N 1
ATOM 7943 C CA . VAL C 1 110 ? -4.731 27.284 -50.051 1.00 20.94 110 VAL C CA 1
ATOM 7944 C C . VAL C 1 110 ? -6.222 27.176 -49.693 1.00 21.89 110 VAL C C 1
ATOM 7945 O O . VAL C 1 110 ? -6.797 28.111 -49.151 1.00 21.66 110 VAL C O 1
ATOM 7949 N N . SER C 1 111 ? -6.839 26.032 -49.988 1.00 23.36 111 SER C N 1
ATOM 7950 C CA . SER C 1 111 ? -8.213 25.749 -49.520 1.00 24.60 111 SER C CA 1
ATOM 7951 C C . SER C 1 111 ? -8.386 25.986 -48.006 1.00 23.87 111 SER C C 1
ATOM 7952 O O . SER C 1 111 ? -9.310 26.688 -47.586 1.00 23.54 111 SER C O 1
ATOM 7955 N N . ARG C 1 112 ? -7.506 25.384 -47.205 1.00 23.96 112 ARG C N 1
ATOM 7956 C CA . ARG C 1 112 ? -7.591 25.467 -45.727 1.00 24.78 112 ARG C CA 1
ATOM 7957 C C . ARG C 1 112 ? -7.418 26.904 -45.215 1.00 23.22 112 ARG C C 1
ATOM 7958 O O . ARG C 1 112 ? -8.092 27.314 -44.276 1.00 22.73 112 ARG C O 1
ATOM 7966 N N . THR C 1 113 ? -6.515 27.649 -45.857 1.00 22.77 113 THR C N 1
ATOM 7967 C CA . THR C 1 113 ? -6.286 29.059 -45.595 1.00 22.77 113 THR C CA 1
ATOM 7968 C C . THR C 1 113 ? -7.558 29.871 -45.803 1.00 22.33 113 THR C C 1
ATOM 7969 O O . THR C 1 113 ? -7.876 30.702 -44.965 1.00 21.79 113 THR C O 1
ATOM 7973 N N . ALA C 1 114 ? -8.270 29.638 -46.910 1.00 23.13 114 ALA C N 1
ATOM 7974 C CA . ALA C 1 114 ? -9.547 30.310 -47.132 1.00 23.78 114 ALA C CA 1
ATOM 7975 C C . ALA C 1 114 ? -10.572 29.924 -46.070 1.00 23.77 114 ALA C C 1
ATOM 7976 O O . ALA C 1 114 ? -11.384 30.755 -45.680 1.00 24.22 114 ALA C O 1
ATOM 7978 N N . ASP C 1 115 ? -10.539 28.666 -45.625 1.00 23.87 115 ASP C N 1
ATOM 7979 C CA . ASP C 1 115 ? -11.363 28.213 -44.493 1.00 24.08 115 ASP C CA 1
ATOM 7980 C C . ASP C 1 115 ? -11.001 28.861 -43.147 1.00 22.33 115 ASP C C 1
ATOM 7981 O O . ASP C 1 115 ? -11.887 29.139 -42.340 1.00 22.15 115 ASP C O 1
ATOM 7986 N N . ILE C 1 116 ? -9.708 29.079 -42.907 1.00 20.77 116 ILE C N 1
ATOM 7987 C CA . ILE C 1 116 ? -9.230 29.700 -41.659 1.00 19.18 116 ILE C CA 1
ATOM 7988 C C . ILE C 1 116 ? -9.662 31.183 -41.610 1.00 18.43 116 ILE C C 1
ATOM 7989 O O . ILE C 1 116 ? -10.078 31.690 -40.564 1.00 17.17 116 ILE C O 1
ATOM 7994 N N . ILE C 1 117 ? -9.540 31.856 -42.753 1.00 18.59 117 ILE C N 1
ATOM 7995 C CA . ILE C 1 117 ? -9.881 33.279 -42.874 1.00 19.43 117 ILE C CA 1
ATOM 7996 C C . ILE C 1 117 ? -11.378 33.518 -42.611 1.00 20.35 117 ILE C C 1
ATOM 7997 O O . ILE C 1 117 ? -11.741 34.373 -41.786 1.00 20.46 117 ILE C O 1
ATOM 8002 N N . ARG C 1 118 ? -12.224 32.747 -43.296 1.00 20.59 118 ARG C N 1
ATOM 8003 C CA . ARG C 1 118 ? -13.663 32.802 -43.102 1.00 21.77 118 ARG C CA 1
ATOM 8004 C C . ARG C 1 118 ? -14.089 32.571 -41.660 1.00 20.68 118 ARG C C 1
ATOM 8005 O O . ARG C 1 118 ? -14.867 33.343 -41.128 1.00 21.81 118 ARG C O 1
ATOM 8013 N N . HIS C 1 119 ? -13.612 31.492 -41.052 1.00 19.11 119 HIS C N 1
ATOM 8014 C CA . HIS C 1 119 ? -13.945 31.160 -39.666 1.00 18.20 119 HIS C CA 1
ATOM 8015 C C . HIS C 1 119 ? -13.492 32.268 -38.712 1.00 17.72 119 HIS C C 1
ATOM 8016 O O . HIS C 1 119 ? -14.150 32.537 -37.708 1.00 17.84 119 HIS C O 1
ATOM 8023 N N . THR C 1 120 ? -12.336 32.870 -39.016 1.00 17.15 120 THR C N 1
ATOM 8024 C CA . THR C 1 120 ? -11.776 33.942 -38.213 1.00 16.80 120 THR C CA 1
ATOM 8025 C C . THR C 1 120 ? -12.681 35.164 -38.320 1.00 17.82 120 THR C C 1
ATOM 8026 O O . THR C 1 120 ? -13.004 35.789 -37.310 1.00 18.34 120 THR C O 1
ATOM 8030 N N . ALA C 1 121 ? -13.078 35.504 -39.545 1.00 18.61 121 ALA C N 1
ATOM 8031 C CA . ALA C 1 121 ? -13.996 36.619 -39.766 1.00 18.94 121 ALA C CA 1
ATOM 8032 C C . ALA C 1 121 ? -15.297 36.386 -38.992 1.00 19.48 121 ALA C C 1
ATOM 8033 O O . ALA C 1 121 ? -15.752 37.281 -38.299 1.00 19.32 121 ALA C O 1
ATOM 8035 N N . ASP C 1 122 ? -15.887 35.192 -39.104 1.00 20.39 122 ASP C N 1
ATOM 8036 C CA . ASP C 1 122 ? -17.156 34.909 -38.393 1.00 21.29 122 ASP C CA 1
ATOM 8037 C C . ASP C 1 122 ? -17.000 34.971 -36.872 1.00 21.90 122 ASP C C 1
ATOM 8038 O O . ASP C 1 122 ? -17.897 35.478 -36.170 1.00 22.20 122 ASP C O 1
ATOM 8043 N N . GLU C 1 123 ? -15.873 34.471 -36.374 1.00 22.58 123 GLU C N 1
ATOM 8044 C CA . GLU C 1 123 ? -15.570 34.519 -34.931 1.00 23.83 123 GLU C CA 1
ATOM 8045 C C . GLU C 1 123 ? -15.464 35.937 -34.401 1.00 23.74 123 GLU C C 1
ATOM 8046 O O . GLU C 1 123 ? -15.938 36.223 -33.302 1.00 23.19 123 GLU C O 1
ATOM 8052 N N . ALA C 1 124 ? -14.831 36.815 -35.177 1.00 24.25 124 ALA C N 1
ATOM 8053 C CA . ALA C 1 124 ? -14.649 38.220 -34.778 1.00 25.43 124 ALA C CA 1
ATOM 8054 C C . ALA C 1 124 ? -15.970 38.951 -34.596 1.00 26.37 124 ALA C C 1
ATOM 8055 O O . ALA C 1 124 ? -16.067 39.848 -33.765 1.00 27.18 124 ALA C O 1
ATOM 8057 N N . LEU C 1 125 ? -16.975 38.549 -35.369 1.00 26.91 125 LEU C N 1
ATOM 8058 C CA . LEU C 1 125 ? -18.329 39.116 -35.324 1.00 27.89 125 LEU C CA 1
ATOM 8059 C C . LEU C 1 125 ? -19.087 38.683 -34.045 1.00 28.89 125 LEU C C 1
ATOM 8060 O O . LEU C 1 125 ? -20.262 39.062 -33.827 1.00 30.05 125 LEU C O 1
ATOM 8065 N N . ARG C 1 126 ? -18.430 37.883 -33.217 1.00 28.66 126 ARG C N 1
ATOM 8066 C CA . ARG C 1 126 ? -19.053 37.337 -32.005 1.00 29.54 126 ARG C CA 1
ATOM 8067 C C . ARG C 1 126 ? -18.183 37.518 -30.770 1.00 29.25 126 ARG C C 1
ATOM 8068 O O . ARG C 1 126 ? -18.214 36.714 -29.833 1.00 29.17 126 ARG C O 1
ATOM 8076 N N . LEU C 1 127 ? -17.408 38.594 -30.783 1.00 29.03 127 LEU C N 1
ATOM 8077 C CA . LEU C 1 127 ? -16.665 39.005 -29.625 1.00 28.68 127 LEU C CA 1
ATOM 8078 C C . LEU C 1 127 ? -17.535 39.992 -28.867 1.00 29.20 127 LEU C C 1
ATOM 8079 O O . LEU C 1 127 ? -17.442 41.210 -29.017 1.00 29.47 127 LEU C O 1
ATOM 8084 N N . ASN C 1 128 ? -18.424 39.427 -28.068 1.00 29.18 128 ASN C N 1
ATOM 8085 C CA . ASN C 1 128 ? -19.351 40.220 -27.305 1.00 29.34 128 ASN C CA 1
ATOM 8086 C C . ASN C 1 128 ? -18.604 40.945 -26.204 1.00 28.72 128 ASN C C 1
ATOM 8087 O O . ASN C 1 128 ? -17.503 40.536 -25.819 1.00 28.04 128 ASN C O 1
ATOM 8092 N N . GLY C 1 129 ? -19.160 42.073 -25.778 1.00 28.68 129 GLY C N 1
ATOM 8093 C CA . GLY C 1 129 ? -18.646 42.787 -24.627 1.00 28.85 129 GLY C CA 1
ATOM 8094 C C . GLY C 1 129 ? -19.339 42.276 -23.382 1.00 29.05 129 GLY C C 1
ATOM 8095 O O . GLY C 1 129 ? -20.216 41.404 -23.452 1.00 28.69 129 GLY C O 1
ATOM 8096 N N . GLU C 1 130 ? -18.968 42.828 -22.237 1.00 29.42 130 GLU C N 1
ATOM 8097 C CA . GLU C 1 130 ? -19.612 42.446 -20.993 1.00 30.30 130 GLU C CA 1
ATOM 8098 C C . GLU C 1 130 ? -19.799 43.668 -20.087 1.00 30.33 130 GLU C C 1
ATOM 8099 O O . GLU C 1 130 ? -19.094 44.668 -20.241 1.00 30.48 130 GLU C O 1
ATOM 8105 N N . THR C 1 131 ? -20.772 43.599 -19.184 1.00 29.74 131 THR C N 1
ATOM 8106 C CA . THR C 1 131 ? -21.020 44.672 -18.224 1.00 29.53 131 THR C CA 1
ATOM 8107 C C . THR C 1 131 ? -20.893 44.140 -16.810 1.00 28.94 131 THR C C 1
ATOM 8108 O O . THR C 1 131 ? -21.356 43.029 -16.510 1.00 28.90 131 THR C O 1
ATOM 8112 N N . LEU C 1 132 ? -20.277 44.935 -15.938 1.00 28.48 132 LEU C N 1
ATOM 8113 C CA . LEU C 1 132 ? -20.060 44.522 -14.549 1.00 27.70 132 LEU C CA 1
ATOM 8114 C C . LEU C 1 132 ? -20.582 45.606 -13.630 1.00 28.05 132 LEU C C 1
ATOM 8115 O O . LEU C 1 132 ? -20.292 46.792 -13.836 1.00 28.76 132 LEU C O 1
ATOM 8120 N N . LYS C 1 133 ? -21.384 45.201 -12.648 1.00 27.23 133 LYS C N 1
ATOM 8121 C CA . LYS C 1 133 ? -21.830 46.095 -11.585 1.00 28.01 133 LYS C CA 1
ATOM 8122 C C . LYS C 1 133 ? -20.778 46.213 -10.477 1.00 27.21 133 LYS C C 1
ATOM 8123 O O . LYS C 1 133 ? -20.086 45.243 -10.168 1.00 26.00 133 LYS C O 1
ATOM 8129 N N . GLY C 1 134 ? -20.670 47.405 -9.886 1.00 27.79 134 GLY C N 1
ATOM 8130 C CA . GLY C 1 134 ? -19.630 47.695 -8.895 1.00 28.02 134 GLY C CA 1
ATOM 8131 C C . GLY C 1 134 ? -19.711 46.862 -7.629 1.00 28.71 134 GLY C C 1
ATOM 8132 O O . GLY C 1 134 ? -18.682 46.588 -6.997 1.00 28.38 134 GLY C O 1
ATOM 8133 N N . ASP C 1 135 ? -20.927 46.437 -7.269 1.00 30.02 135 ASP C N 1
ATOM 8134 C CA . ASP C 1 135 ? -21.147 45.671 -6.028 1.00 31.16 135 ASP C CA 1
ATOM 8135 C C . ASP C 1 135 ? -21.083 44.146 -6.158 1.00 30.98 135 ASP C C 1
ATOM 8136 O O . ASP C 1 135 ? -21.459 43.414 -5.236 1.00 30.76 135 ASP C O 1
ATOM 8141 N N . GLN C 1 136 ? -20.594 43.683 -7.310 1.00 31.00 136 GLN C N 1
ATOM 8142 C CA . GLN C 1 136 ? -20.236 42.290 -7.519 1.00 31.22 136 GLN C CA 1
ATOM 8143 C C . GLN C 1 136 ? -18.937 41.985 -6.764 1.00 32.01 136 GLN C C 1
ATOM 8144 O O . GLN C 1 136 ? -18.582 40.823 -6.533 1.00 31.69 136 GLN C O 1
ATOM 8150 N N . PHE C 1 137 ? -18.233 43.044 -6.374 1.00 32.81 137 PHE C N 1
ATOM 8151 C CA . PHE C 1 137 ? -17.124 42.921 -5.449 1.00 33.42 137 PHE C CA 1
ATOM 8152 C C . PHE C 1 137 ? -17.551 43.571 -4.138 1.00 34.77 137 PHE C C 1
ATOM 8153 O O . PHE C 1 137 ? -18.188 44.624 -4.155 1.00 35.12 137 PHE C O 1
ATOM 8161 N N . LYS C 1 138 ? -17.211 42.947 -3.009 1.00 35.44 138 LYS C N 1
ATOM 8162 C CA . LYS C 1 138 ? -17.589 43.484 -1.703 1.00 37.09 138 LYS C CA 1
ATOM 8163 C C . LYS C 1 138 ? -17.058 44.913 -1.466 1.00 38.40 138 LYS C C 1
ATOM 8164 O O . LYS C 1 138 ? -15.852 45.179 -1.613 1.00 38.02 138 LYS C O 1
ATOM 8170 N N . GLY C 1 139 ? -17.978 45.811 -1.107 1.00 39.76 139 GLY C N 1
ATOM 8171 C CA . GLY C 1 139 ? -17.678 47.229 -0.897 1.00 41.41 139 GLY C CA 1
ATOM 8172 C C . GLY C 1 139 ? -17.919 48.151 -2.088 1.00 42.49 139 GLY C C 1
ATOM 8173 O O . GLY C 1 139 ? -17.620 49.340 -2.010 1.00 42.80 139 GLY C O 1
ATOM 8174 N N . GLY C 1 140 ? -18.343 47.599 -3.209 1.00 43.06 140 GLY C N 1
ATOM 8175 C CA . GLY C 1 140 ? -18.647 48.382 -4.394 1.00 43.81 140 GLY C CA 1
ATOM 8176 C C . GLY C 1 140 ? -19.983 49.105 -4.523 1.00 44.87 140 GLY C C 1
ATOM 8177 O O . GLY C 1 140 ? -20.120 49.989 -5.353 1.00 45.46 140 GLY C O 1
ATOM 8178 N N . SER C 1 141 ? -20.964 48.720 -3.731 1.00 45.30 141 SER C N 1
ATOM 8179 C CA . SER C 1 141 ? -22.278 49.400 -3.580 1.00 46.13 141 SER C CA 1
ATOM 8180 C C . SER C 1 141 ? -23.237 49.829 -4.719 1.00 46.05 141 SER C C 1
ATOM 8181 O O . SER C 1 141 ? -24.344 50.184 -4.407 1.00 46.85 141 SER C O 1
ATOM 8184 N N . SER C 1 142 ? -22.862 49.784 -6.000 1.00 44.96 142 SER C N 1
ATOM 8185 C CA . SER C 1 142 ? -23.849 49.597 -7.065 1.00 43.93 142 SER C CA 1
ATOM 8186 C C . SER C 1 142 ? -24.205 50.714 -7.992 1.00 43.52 142 SER C C 1
ATOM 8187 O O . SER C 1 142 ? -24.936 50.546 -8.931 1.00 43.59 142 SER C O 1
ATOM 8190 N N . LYS C 1 143 ? -23.671 51.869 -7.738 1.00 43.02 143 LYS C N 1
ATOM 8191 C CA . LYS C 1 143 ? -23.961 53.020 -8.607 1.00 42.10 143 LYS C CA 1
ATOM 8192 C C . LYS C 1 143 ? -23.239 52.991 -9.974 1.00 40.65 143 LYS C C 1
ATOM 8193 O O . LYS C 1 143 ? -23.620 53.705 -10.904 1.00 41.07 143 LYS C O 1
ATOM 8199 N N . LYS C 1 144 ? -22.212 52.162 -10.106 1.00 38.41 144 LYS C N 1
ATOM 8200 C CA . LYS C 1 144 ? -21.406 52.186 -11.322 1.00 36.81 144 LYS C CA 1
ATOM 8201 C C . LYS C 1 144 ? -21.455 50.889 -12.118 1.00 34.58 144 LYS C C 1
ATOM 8202 O O . LYS C 1 144 ? -21.517 49.794 -11.538 1.00 34.21 144 LYS C O 1
ATOM 8208 N N . ILE C 1 145 ? -21.438 51.028 -13.446 1.00 32.68 145 ILE C N 1
ATOM 8209 C CA . ILE C 1 145 ? -21.414 49.883 -14.375 1.00 30.58 145 ILE C CA 1
ATOM 8210 C C . ILE C 1 145 ? -20.274 50.026 -15.382 1.00 28.94 145 ILE C C 1
ATOM 8211 O O . ILE C 1 145 ? -20.085 51.089 -15.997 1.00 29.40 145 ILE C O 1
ATOM 8216 N N . ALA C 1 146 ? -19.522 48.945 -15.529 1.00 26.99 146 ALA C N 1
ATOM 8217 C CA . ALA C 1 146 ? -18.379 48.880 -16.427 1.00 26.17 146 ALA C CA 1
ATOM 8218 C C . ALA C 1 146 ? -18.759 48.198 -17.725 1.00 25.91 146 ALA C C 1
ATOM 8219 O O . ALA C 1 146 ? -19.293 47.084 -17.716 1.00 25.83 146 ALA C O 1
ATOM 8221 N N . LEU C 1 147 ? -18.473 48.859 -18.841 1.00 25.94 147 LEU C N 1
ATOM 8222 C CA . LEU C 1 147 ? -18.650 48.259 -20.159 1.00 26.12 147 LEU C CA 1
ATOM 8223 C C . LEU C 1 147 ? -17.288 47.813 -20.648 1.00 25.14 147 LEU C C 1
ATOM 8224 O O . LEU C 1 147 ? -16.403 48.644 -20.902 1.00 24.50 147 LEU C O 1
ATOM 8229 N N . VAL C 1 148 ? -17.103 46.500 -20.758 1.00 23.95 148 VAL C N 1
ATOM 8230 C CA . VAL C 1 148 ? -15.810 45.962 -21.171 1.00 23.50 148 VAL C CA 1
ATOM 8231 C C . VAL C 1 148 ? -15.933 45.541 -22.629 1.00 23.56 148 VAL C C 1
ATOM 8232 O O . VAL C 1 148 ? -16.900 44.872 -23.010 1.00 23.03 148 VAL C O 1
ATOM 8236 N N . GLU C 1 149 ? -14.978 45.984 -23.447 1.00 24.08 149 GLU C N 1
ATOM 8237 C CA . GLU C 1 149 ? -14.954 45.664 -24.877 1.00 25.47 149 GLU C CA 1
ATOM 8238 C C . GLU C 1 149 ? -13.523 45.342 -25.285 1.00 25.27 149 GLU C C 1
ATOM 8239 O O . GLU C 1 149 ? -12.596 45.436 -24.471 1.00 25.14 149 GLU C O 1
ATOM 8245 N N . ARG C 1 150 ? -13.337 44.961 -26.539 1.00 25.22 150 ARG C N 1
ATOM 8246 C CA . ARG C 1 150 ? -11.987 44.763 -27.056 1.00 25.19 150 ARG C CA 1
ATOM 8247 C C . ARG C 1 150 ? -11.531 45.794 -28.096 1.00 25.42 150 ARG C C 1
ATOM 8248 O O . ARG C 1 150 ? -12.289 46.213 -28.973 1.00 25.65 150 ARG C O 1
ATOM 8256 N N . GLU C 1 151 ? -10.268 46.176 -27.944 1.00 25.19 151 GLU C N 1
ATOM 8257 C CA A GLU C 1 151 ? -9.645 47.230 -28.729 0.50 25.43 151 GLU C CA 1
ATOM 8258 C CA B GLU C 1 151 ? -9.642 47.228 -28.730 0.50 25.50 151 GLU C CA 1
ATOM 8259 C C . GLU C 1 151 ? -8.404 46.677 -29.421 1.00 24.34 151 GLU C C 1
ATOM 8260 O O . GLU C 1 151 ? -7.650 45.918 -28.816 1.00 23.61 151 GLU C O 1
ATOM 8271 N N . PRO C 1 152 ? -8.192 47.049 -30.702 1.00 22.95 152 PRO C N 1
ATOM 8272 C CA . PRO C 1 152 ? -6.958 46.615 -31.338 1.00 21.86 152 PRO C CA 1
ATOM 8273 C C . PRO C 1 152 ? -5.727 47.222 -30.674 1.00 21.07 152 PRO C C 1
ATOM 8274 O O . PRO C 1 152 ? -5.793 48.305 -30.068 1.00 20.37 152 PRO C O 1
ATOM 8278 N N . LEU C 1 153 ? -4.600 46.537 -30.851 1.00 20.19 153 LEU C N 1
ATOM 8279 C CA . LEU C 1 153 ? -3.338 46.971 -30.304 1.00 19.97 153 LEU C CA 1
ATOM 8280 C C . LEU C 1 153 ? -2.642 48.026 -31.163 1.00 20.45 153 LEU C C 1
ATOM 8281 O O . LEU C 1 153 ? -1.959 48.893 -30.622 1.00 20.54 153 LEU C O 1
ATOM 8286 N N . GLY C 1 154 ? -2.812 47.945 -32.487 1.00 20.14 154 GLY C N 1
ATOM 8287 C CA . GLY C 1 154 ? -2.187 48.885 -33.422 1.00 20.54 154 GLY C CA 1
ATOM 8288 C C . GLY C 1 154 ? -1.647 48.206 -34.667 1.00 20.59 154 GLY C C 1
ATOM 8289 O O . GLY C 1 154 ? -2.419 47.774 -35.529 1.00 20.39 154 GLY C O 1
ATOM 8290 N N . VAL C 1 155 ? -0.319 48.103 -34.745 1.00 21.16 155 VAL C N 1
ATOM 8291 C CA . VAL C 1 155 ? 0.395 47.517 -35.898 1.00 20.60 155 VAL C CA 1
ATOM 8292 C C . VAL C 1 155 ? 0.965 46.157 -35.501 1.00 20.22 155 VAL C C 1
ATOM 8293 O O . VAL C 1 155 ? 1.821 46.061 -34.626 1.00 20.89 155 VAL C O 1
ATOM 8297 N N . VAL C 1 156 ? 0.467 45.103 -36.132 1.00 20.36 156 VAL C N 1
ATOM 8298 C CA . VAL C 1 156 ? 0.950 43.747 -35.898 1.00 20.08 156 VAL C CA 1
ATOM 8299 C C . VAL C 1 156 ? 2.044 43.381 -36.882 1.00 20.65 156 VAL C C 1
ATOM 8300 O O . VAL C 1 156 ? 1.863 43.502 -38.100 1.00 21.45 156 VAL C O 1
ATOM 8304 N N . LEU C 1 157 ? 3.186 42.934 -36.359 1.00 21.20 157 LEU C N 1
ATOM 8305 C CA . LEU C 1 157 ? 4.211 42.318 -37.205 1.00 21.25 157 LEU C CA 1
ATOM 8306 C C . LEU C 1 157 ? 3.963 40.812 -37.264 1.00 20.95 157 LEU C C 1
ATOM 8307 O O . LEU C 1 157 ? 3.929 40.137 -36.244 1.00 20.51 157 LEU C O 1
ATOM 8312 N N . ALA C 1 158 ? 3.770 40.298 -38.467 1.00 21.40 158 ALA C N 1
ATOM 8313 C CA . ALA C 1 158 ? 3.500 38.876 -38.643 1.00 21.25 158 ALA C CA 1
ATOM 8314 C C . ALA C 1 158 ? 4.616 38.235 -39.470 1.00 21.06 158 ALA C C 1
ATOM 8315 O O . ALA C 1 158 ? 4.885 38.636 -40.604 1.00 21.09 158 ALA C O 1
ATOM 8317 N N . ILE C 1 159 ? 5.266 37.247 -38.873 1.00 20.53 159 ILE C N 1
ATOM 8318 C CA . ILE C 1 159 ? 6.410 36.590 -39.500 1.00 20.86 159 ILE C CA 1
ATOM 8319 C C . ILE C 1 159 ? 6.075 35.125 -39.694 1.00 20.39 159 ILE C C 1
ATOM 8320 O O . ILE C 1 159 ? 5.849 34.396 -38.717 1.00 19.45 159 ILE C O 1
ATOM 8325 N N . SER C 1 160 ? 6.054 34.717 -40.962 1.00 20.31 160 SER C N 1
ATOM 8326 C CA . SER C 1 160 ? 5.658 33.377 -41.364 1.00 20.27 160 SER C CA 1
ATOM 8327 C C . SER C 1 160 ? 6.886 32.562 -41.828 1.00 20.25 160 SER C C 1
ATOM 8328 O O . SER C 1 160 ? 7.894 33.142 -42.206 1.00 20.91 160 SER C O 1
ATOM 8331 N N . PRO C 1 161 ? 6.809 31.218 -41.747 1.00 19.74 161 PRO C N 1
ATOM 8332 C CA . PRO C 1 161 ? 7.897 30.266 -42.085 1.00 20.06 161 PRO C CA 1
ATOM 8333 C C . PRO C 1 161 ? 7.829 29.770 -43.554 1.00 20.88 161 PRO C C 1
ATOM 8334 O O . PRO C 1 161 ? 6.823 30.009 -44.208 1.00 21.29 161 PRO C O 1
ATOM 8338 N N . PHE C 1 162 ? 8.855 29.063 -44.046 1.00 21.03 162 PHE C N 1
ATOM 8339 C CA . PHE C 1 162 ? 8.796 28.474 -45.397 1.00 22.68 162 PHE C CA 1
ATOM 8340 C C . PHE C 1 162 ? 7.743 27.369 -45.476 1.00 23.71 162 PHE C C 1
ATOM 8341 O O . PHE C 1 162 ? 7.185 27.100 -46.555 1.00 23.50 162 PHE C O 1
ATOM 8349 N N . ASN C 1 163 ? 7.526 26.769 -44.302 1.00 25.04 163 ASN C N 1
ATOM 8350 C CA . ASN C 1 163 ? 6.681 25.624 -43.969 1.00 26.94 163 ASN C CA 1
ATOM 8351 C C . ASN C 1 163 ? 5.322 25.690 -44.658 1.00 26.90 163 ASN C C 1
ATOM 8352 O O . ASN C 1 163 ? 4.913 24.796 -45.427 1.00 27.60 163 ASN C O 1
ATOM 8357 N N . TYR C 1 164 ? 4.617 26.764 -44.336 1.00 25.64 164 TYR C N 1
ATOM 8358 C CA . TYR C 1 164 ? 3.255 26.964 -44.748 1.00 25.22 164 TYR C CA 1
ATOM 8359 C C . TYR C 1 164 ? 3.157 28.441 -45.030 1.00 23.76 164 TYR C C 1
ATOM 8360 O O . TYR C 1 164 ? 2.609 29.182 -44.224 1.00 22.62 164 TYR C O 1
ATOM 8369 N N . PRO C 1 165 ? 3.708 28.855 -46.190 1.00 22.94 165 PRO C N 1
ATOM 8370 C CA . PRO C 1 165 ? 3.905 30.235 -46.640 1.00 22.44 165 PRO C CA 1
ATOM 8371 C C . PRO C 1 165 ? 2.602 31.003 -46.851 1.00 21.82 165 PRO C C 1
ATOM 8372 O O . PRO C 1 165 ? 2.622 32.225 -46.955 1.00 22.04 165 PRO C O 1
ATOM 8376 N N . VAL C 1 166 ? 1.486 30.288 -46.921 1.00 21.33 166 VAL C N 1
ATOM 8377 C CA . VAL C 1 166 ? 0.186 30.914 -47.125 1.00 21.25 166 VAL C CA 1
ATOM 8378 C C . VAL C 1 166 ? -0.649 30.756 -45.867 1.00 21.00 166 VAL C C 1
ATOM 8379 O O . VAL C 1 166 ? -1.034 31.747 -45.239 1.00 20.79 166 VAL C O 1
ATOM 8383 N N . ASN C 1 167 ? -0.882 29.509 -45.490 1.00 21.31 167 ASN C N 1
ATOM 8384 C CA . ASN C 1 167 ? -1.555 29.145 -44.236 1.00 22.24 167 ASN C CA 1
ATOM 8385 C C . ASN C 1 167 ? -1.041 29.927 -43.013 1.00 22.66 167 ASN C C 1
ATOM 8386 O O . ASN C 1 167 ? -1.820 30.563 -42.302 1.00 22.66 167 ASN C O 1
ATOM 8391 N N . LEU C 1 168 ? 0.258 29.871 -42.745 1.00 23.41 168 LEU C N 1
ATOM 8392 C CA . LEU C 1 168 ? 0.756 30.429 -41.484 1.00 24.05 168 LEU C CA 1
ATOM 8393 C C . LEU C 1 168 ? 1.047 31.919 -41.547 1.00 24.26 168 LEU C C 1
ATOM 8394 O O . LEU C 1 168 ? 1.408 32.529 -40.542 1.00 25.86 168 LEU C O 1
ATOM 8399 N N . ALA C 1 169 ? 0.868 32.490 -42.733 1.00 22.88 169 ALA C N 1
ATOM 8400 C CA . ALA C 1 169 ? 0.806 33.930 -42.944 1.00 21.29 169 ALA C CA 1
ATOM 8401 C C . ALA C 1 169 ? -0.623 34.385 -42.713 1.00 20.53 169 ALA C C 1
ATOM 8402 O O . ALA C 1 169 ? -0.883 35.213 -41.840 1.00 19.97 169 ALA C O 1
ATOM 8404 N N . ALA C 1 170 ? -1.555 33.820 -43.470 1.00 20.67 170 ALA C N 1
ATOM 8405 C CA . ALA C 1 170 ? -2.965 34.201 -43.332 1.00 20.89 170 ALA C CA 1
ATOM 8406 C C . ALA C 1 170 ? -3.500 33.953 -41.915 1.00 20.92 170 ALA C C 1
ATOM 8407 O O . ALA C 1 170 ? -4.230 34.802 -41.384 1.00 21.69 170 ALA C O 1
ATOM 8409 N N . ALA C 1 171 ? -3.090 32.849 -41.281 1.00 20.20 171 ALA C N 1
ATOM 8410 C CA . ALA C 1 171 ? -3.467 32.557 -39.885 1.00 20.15 171 ALA C CA 1
ATOM 8411 C C . ALA C 1 171 ? -3.106 33.671 -38.921 1.00 20.33 171 ALA C C 1
ATOM 8412 O O . ALA C 1 171 ? -3.607 33.720 -37.808 1.00 20.58 171 ALA C O 1
ATOM 8414 N N . LYS C 1 172 ? -2.193 34.536 -39.337 1.00 20.65 172 LYS C N 1
ATOM 8415 C CA . LYS C 1 172 ? -1.760 35.673 -38.519 1.00 20.20 172 LYS C CA 1
ATOM 8416 C C . LYS C 1 172 ? -2.441 36.953 -38.963 1.00 19.16 172 LYS C C 1
ATOM 8417 O O . LYS C 1 172 ? -2.990 37.708 -38.142 1.00 19.74 172 LYS C O 1
ATOM 8423 N N . ILE C 1 173 ? -2.388 37.180 -40.277 1.00 17.61 173 ILE C N 1
ATOM 8424 C CA . ILE C 1 173 ? -2.835 38.403 -40.932 1.00 16.92 173 ILE C CA 1
ATOM 8425 C C . ILE C 1 173 ? -4.341 38.628 -40.708 1.00 17.07 173 ILE C C 1
ATOM 8426 O O . ILE C 1 173 ? -4.792 39.743 -40.367 1.00 17.45 173 ILE C O 1
ATOM 8431 N N . ALA C 1 174 ? -5.108 37.550 -40.868 1.00 16.95 174 ALA C N 1
ATOM 8432 C CA . ALA C 1 174 ? -6.557 37.612 -40.813 1.00 17.70 174 ALA C CA 1
ATOM 8433 C C . ALA C 1 174 ? -7.094 38.063 -39.449 1.00 17.53 174 ALA C C 1
ATOM 8434 O O . ALA C 1 174 ? -7.919 38.994 -39.410 1.00 18.52 174 ALA C O 1
ATOM 8436 N N . PRO C 1 175 ? -6.671 37.411 -38.338 1.00 17.12 175 PRO C N 1
ATOM 8437 C CA . PRO C 1 175 ? -7.126 37.939 -37.038 1.00 17.26 175 PRO C CA 1
ATOM 8438 C C . PRO C 1 175 ? -6.659 39.356 -36.721 1.00 17.34 175 PRO C C 1
ATOM 8439 O O . PRO C 1 175 ? -7.351 40.070 -36.009 1.00 18.04 175 PRO C O 1
ATOM 8443 N N . ALA C 1 176 ? -5.475 39.744 -37.196 1.00 16.83 176 ALA C N 1
ATOM 8444 C CA . ALA C 1 176 ? -4.959 41.090 -36.915 1.00 15.97 176 ALA C CA 1
ATOM 8445 C C . ALA C 1 176 ? -5.813 42.136 -37.640 1.00 15.45 176 ALA C C 1
ATOM 8446 O O . ALA C 1 176 ? -6.326 43.067 -37.010 1.00 14.10 176 ALA C O 1
ATOM 8448 N N . LEU C 1 177 ? -6.031 41.931 -38.943 1.00 15.91 177 LEU C N 1
ATOM 8449 C CA . LEU C 1 177 ? -6.865 42.858 -39.725 1.00 16.33 177 LEU C CA 1
ATOM 8450 C C . LEU C 1 177 ? -8.334 42.939 -39.293 1.00 17.10 177 LEU C C 1
ATOM 8451 O O . LEU C 1 177 ? -8.942 44.016 -39.292 1.00 17.04 177 LEU C O 1
ATOM 8456 N N . VAL C 1 178 ? -8.925 41.803 -38.951 1.00 17.78 178 VAL C N 1
ATOM 8457 C CA . VAL C 1 178 ? -10.352 41.830 -38.660 1.00 17.80 178 VAL C CA 1
ATOM 8458 C C . VAL C 1 178 ? -10.685 42.525 -37.338 1.00 17.90 178 VAL C C 1
ATOM 8459 O O . VAL C 1 178 ? -11.764 43.105 -37.191 1.00 18.45 178 VAL C O 1
ATOM 8463 N N . THR C 1 179 ? -9.742 42.485 -36.405 1.00 17.81 179 THR C N 1
ATOM 8464 C CA . THR C 1 179 ? -9.893 43.127 -35.096 1.00 17.61 179 THR C CA 1
ATOM 8465 C C . THR C 1 179 ? -9.524 44.618 -35.160 1.00 17.82 179 THR C C 1
ATOM 8466 O O . THR C 1 179 ? -9.583 45.346 -34.155 1.00 17.33 179 THR C O 1
ATOM 8470 N N . GLY C 1 180 ? -9.159 45.076 -36.350 1.00 18.12 180 GLY C N 1
ATOM 8471 C CA . GLY C 1 180 ? -8.862 46.490 -36.535 1.00 18.34 180 GLY C CA 1
ATOM 8472 C C . GLY C 1 180 ? -7.405 46.885 -36.374 1.00 18.29 180 GLY C C 1
ATOM 8473 O O . GLY C 1 180 ? -7.103 48.085 -36.258 1.00 17.22 180 GLY C O 1
ATOM 8474 N N . ASN C 1 181 ? -6.501 45.896 -36.354 1.00 18.46 181 ASN C N 1
ATOM 8475 C CA . ASN C 1 181 ? -5.063 46.187 -36.403 1.00 18.94 181 ASN C CA 1
ATOM 8476 C C . ASN C 1 181 ? -4.668 46.372 -37.868 1.00 19.69 181 ASN C C 1
ATOM 8477 O O . ASN C 1 181 ? -5.412 45.960 -38.771 1.00 19.95 181 ASN C O 1
ATOM 8482 N N . THR C 1 182 ? -3.526 47.011 -38.117 1.00 19.57 182 THR C N 1
ATOM 8483 C CA . THR C 1 182 ? -2.886 46.877 -39.434 1.00 19.71 182 THR C CA 1
ATOM 8484 C C . THR C 1 182 ? -1.708 45.911 -39.339 1.00 18.91 182 THR C C 1
ATOM 8485 O O . THR C 1 182 ? -1.249 45.580 -38.236 1.00 18.30 182 THR C O 1
ATOM 8489 N N . VAL C 1 183 ? -1.226 45.451 -40.491 1.00 18.84 183 VAL C N 1
ATOM 8490 C CA . VAL C 1 183 ? -0.234 44.394 -40.517 1.00 19.23 183 VAL C CA 1
ATOM 8491 C C . VAL C 1 183 ? 0.986 44.686 -41.363 1.00 20.31 183 VAL C C 1
ATOM 8492 O O . VAL C 1 183 ? 0.880 45.031 -42.537 1.00 20.84 183 VAL C O 1
ATOM 8496 N N . VAL C 1 184 ? 2.156 44.511 -40.767 1.00 21.45 184 VAL C N 1
ATOM 8497 C CA . VAL C 1 184 ? 3.371 44.425 -41.564 1.00 22.23 184 VAL C CA 1
ATOM 8498 C C . VAL C 1 184 ? 3.721 42.940 -41.682 1.00 21.58 184 VAL C C 1
ATOM 8499 O O . VAL C 1 184 ? 3.872 42.246 -40.689 1.00 20.73 184 VAL C O 1
ATOM 8503 N N . PHE C 1 185 ? 3.821 42.460 -42.910 1.00 22.25 185 PHE C N 1
ATOM 8504 C CA . PHE C 1 185 ? 3.987 41.029 -43.154 1.00 22.74 185 PHE C CA 1
ATOM 8505 C C . PHE C 1 185 ? 5.396 40.787 -43.689 1.00 23.95 185 PHE C C 1
ATOM 8506 O O . PHE C 1 185 ? 5.786 41.349 -44.720 1.00 24.21 185 PHE C O 1
ATOM 8514 N N . LYS C 1 186 ? 6.174 39.997 -42.947 1.00 24.61 186 LYS C N 1
ATOM 8515 C CA . LYS C 1 186 ? 7.508 39.568 -43.402 1.00 25.13 186 LYS C CA 1
ATOM 8516 C C . LYS C 1 186 ? 7.559 38.041 -43.638 1.00 24.56 186 LYS C C 1
ATOM 8517 O O . LYS C 1 186 ? 7.771 37.270 -42.704 1.00 24.34 186 LYS C O 1
ATOM 8523 N N . PRO C 1 187 ? 7.339 37.606 -44.900 1.00 24.27 187 PRO C N 1
ATOM 8524 C CA . PRO C 1 187 ? 7.408 36.192 -45.240 1.00 23.23 187 PRO C CA 1
ATOM 8525 C C . PRO C 1 187 ? 8.832 35.666 -45.119 1.00 22.47 187 PRO C C 1
ATOM 8526 O O . PRO C 1 187 ? 9.771 36.450 -45.211 1.00 23.23 187 PRO C O 1
ATOM 8530 N N . ALA C 1 188 ? 8.990 34.362 -44.901 1.00 20.85 188 ALA C N 1
ATOM 8531 C CA . ALA C 1 188 ? 10.278 33.712 -45.170 1.00 20.45 188 ALA C CA 1
ATOM 8532 C C . ALA C 1 188 ? 10.679 33.988 -46.617 1.00 20.74 188 ALA C C 1
ATOM 8533 O O . ALA C 1 188 ? 9.823 34.006 -47.501 1.00 20.39 188 ALA C O 1
ATOM 8535 N N . THR C 1 189 ? 11.967 34.224 -46.871 1.00 21.13 189 THR C N 1
ATOM 8536 C CA . THR C 1 189 ? 12.413 34.490 -48.231 1.00 22.58 189 THR C CA 1
ATOM 8537 C C . THR C 1 189 ? 11.972 33.371 -49.202 1.00 23.47 189 THR C C 1
ATOM 8538 O O . THR C 1 189 ? 11.344 33.641 -50.225 1.00 23.79 189 THR C O 1
ATOM 8542 N N . GLN C 1 190 ? 12.297 32.131 -48.855 1.00 23.46 190 GLN C N 1
ATOM 8543 C CA . GLN C 1 190 ? 11.791 30.956 -49.545 1.00 24.07 190 GLN C CA 1
ATOM 8544 C C . GLN C 1 190 ? 10.345 30.699 -49.093 1.00 23.50 190 GLN C C 1
ATOM 8545 O O . GLN C 1 190 ? 10.128 30.219 -47.987 1.00 22.63 190 GLN C O 1
ATOM 8551 N N . GLY C 1 191 ? 9.378 31.030 -49.955 1.00 23.16 191 GLY C N 1
ATOM 8552 C CA . GLY C 1 191 ? 7.962 31.143 -49.568 1.00 22.25 191 GLY C CA 1
ATOM 8553 C C . GLY C 1 191 ? 7.396 32.554 -49.779 1.00 22.22 191 GLY C C 1
ATOM 8554 O O . GLY C 1 191 ? 6.185 32.768 -49.670 1.00 21.43 191 GLY C O 1
ATOM 8555 N N . SER C 1 192 ? 8.279 33.514 -50.065 1.00 22.86 192 SER C N 1
ATOM 8556 C CA . SER C 1 192 ? 7.905 34.919 -50.313 1.00 23.04 192 SER C CA 1
ATOM 8557 C C . SER C 1 192 ? 7.126 35.174 -51.607 1.00 23.79 192 SER C C 1
ATOM 8558 O O . SER C 1 192 ? 6.289 36.069 -51.653 1.00 23.51 192 SER C O 1
ATOM 8561 N N . LEU C 1 193 ? 7.428 34.445 -52.677 1.00 24.57 193 LEU C N 1
ATOM 8562 C CA . LEU C 1 193 ? 6.607 34.605 -53.888 1.00 24.48 193 LEU C CA 1
ATOM 8563 C C . LEU C 1 193 ? 5.173 34.124 -53.598 1.00 23.95 193 LEU C C 1
ATOM 8564 O O . LEU C 1 193 ? 4.217 34.833 -53.874 1.00 24.06 193 LEU C O 1
ATOM 8569 N N . SER C 1 194 ? 5.053 32.932 -53.024 1.00 24.11 194 SER C N 1
ATOM 8570 C CA . SER C 1 194 ? 3.774 32.383 -52.557 1.00 24.16 194 SER C CA 1
ATOM 8571 C C . SER C 1 194 ? 3.040 33.344 -51.634 1.00 23.83 194 SER C C 1
ATOM 8572 O O . SER C 1 194 ? 1.836 33.575 -51.806 1.00 23.37 194 SER C O 1
ATOM 8575 N N . GLY C 1 195 ? 3.759 33.895 -50.650 1.00 23.94 195 GLY C N 1
ATOM 8576 C CA . GLY C 1 195 ? 3.149 34.842 -49.708 1.00 23.68 195 GLY C CA 1
ATOM 8577 C C . GLY C 1 195 ? 2.618 36.081 -50.428 1.00 23.94 195 GLY C C 1
ATOM 8578 O O . GLY C 1 195 ? 1.495 36.533 -50.172 1.00 23.71 195 GLY C O 1
ATOM 8579 N N . ILE C 1 196 ? 3.423 36.595 -51.360 1.00 24.75 196 ILE C N 1
ATOM 8580 C CA . ILE C 1 196 ? 3.084 37.795 -52.159 1.00 24.49 196 ILE C CA 1
ATOM 8581 C C . ILE C 1 196 ? 1.842 37.602 -53.041 1.00 24.54 196 ILE C C 1
ATOM 8582 O O . ILE C 1 196 ? 1.027 38.531 -53.196 1.00 24.88 196 ILE C O 1
ATOM 8587 N N . LYS C 1 197 ? 1.694 36.401 -53.597 1.00 24.55 197 LYS C N 1
ATOM 8588 C CA . LYS C 1 197 ? 0.508 36.028 -54.369 1.00 24.74 197 LYS C CA 1
ATOM 8589 C C . LYS C 1 197 ? -0.750 35.983 -53.494 1.00 23.92 197 LYS C C 1
ATOM 8590 O O . LYS C 1 197 ? -1.840 36.329 -53.945 1.00 23.93 197 LYS C O 1
ATOM 8596 N N . MET C 1 198 ? -0.590 35.542 -52.246 1.00 22.87 198 MET C N 1
ATOM 8597 C CA . MET C 1 198 ? -1.679 35.572 -51.286 1.00 21.88 198 MET C CA 1
ATOM 8598 C C . MET C 1 198 ? -2.116 37.021 -51.003 1.00 21.83 198 MET C C 1
ATOM 8599 O O . MET C 1 198 ? -3.307 37.306 -50.991 1.00 21.34 198 MET C O 1
ATOM 8604 N N . VAL C 1 199 ? -1.146 37.915 -50.783 1.00 22.02 199 VAL C N 1
ATOM 8605 C CA . VAL C 1 199 ? -1.443 39.327 -50.494 1.00 22.84 199 VAL C CA 1
ATOM 8606 C C . VAL C 1 199 ? -2.027 40.043 -51.719 1.00 23.44 199 VAL C C 1
ATOM 8607 O O . VAL C 1 199 ? -2.958 40.834 -51.584 1.00 24.31 199 VAL C O 1
ATOM 8611 N N . GLU C 1 200 ? -1.524 39.733 -52.908 1.00 23.33 200 GLU C N 1
ATOM 8612 C CA . GLU C 1 200 ? -2.120 40.272 -54.149 1.00 24.39 200 GLU C CA 1
ATOM 8613 C C . GLU C 1 200 ? -3.615 40.030 -54.185 1.00 24.17 200 GLU C C 1
ATOM 8614 O O . GLU C 1 200 ? -4.379 40.893 -54.637 1.00 24.39 200 GLU C O 1
ATOM 8620 N N . ALA C 1 201 ? -4.016 38.847 -53.714 1.00 23.63 201 ALA C N 1
ATOM 8621 C CA . ALA C 1 201 ? -5.420 38.493 -53.562 1.00 23.29 201 ALA C CA 1
ATOM 8622 C C . ALA C 1 201 ? -6.136 39.416 -52.587 1.00 22.99 201 ALA C C 1
ATOM 8623 O O . ALA C 1 201 ? -7.234 39.871 -52.886 1.00 23.73 201 ALA C O 1
ATOM 8625 N N . LEU C 1 202 ? -5.517 39.693 -51.435 1.00 22.13 202 LEU C N 1
ATOM 8626 C CA . LEU C 1 202 ? -6.054 40.661 -50.467 1.00 21.59 202 LEU C CA 1
ATOM 8627 C C . LEU C 1 202 ? -6.213 42.072 -51.081 1.00 22.26 202 LEU C C 1
ATOM 8628 O O . LEU C 1 202 ? -7.264 42.703 -50.950 1.00 21.81 202 LEU C O 1
ATOM 8633 N N . ALA C 1 203 ? -5.172 42.548 -51.761 1.00 23.01 203 ALA C N 1
ATOM 8634 C CA . ALA C 1 203 ? -5.249 43.846 -52.442 1.00 24.63 203 ALA C CA 1
ATOM 8635 C C . ALA C 1 203 ? -6.346 43.847 -53.522 1.00 25.43 203 ALA C C 1
ATOM 8636 O O . ALA C 1 203 ? -7.138 44.788 -53.607 1.00 25.20 203 ALA C O 1
ATOM 8638 N N . ASP C 1 204 ? -6.424 42.774 -54.313 1.00 26.45 204 ASP C N 1
ATOM 8639 C CA . ASP C 1 204 ? -7.469 42.683 -55.343 1.00 27.97 204 ASP C CA 1
ATOM 8640 C C . ASP C 1 204 ? -8.881 42.636 -54.735 1.00 29.04 204 ASP C C 1
ATOM 8641 O O . ASP C 1 204 ? -9.872 42.945 -55.415 1.00 30.30 204 ASP C O 1
ATOM 8646 N N . ALA C 1 205 ? -8.969 42.247 -53.464 1.00 28.37 205 ALA C N 1
ATOM 8647 C CA . ALA C 1 205 ? -10.249 42.223 -52.747 1.00 28.54 205 ALA C CA 1
ATOM 8648 C C . ALA C 1 205 ? -10.651 43.616 -52.289 1.00 28.93 205 ALA C C 1
ATOM 8649 O O . ALA C 1 205 ? -11.810 43.854 -51.958 1.00 29.09 205 ALA C O 1
ATOM 8651 N N . GLY C 1 206 ? -9.681 44.524 -52.275 1.00 29.05 206 GLY C N 1
ATOM 8652 C CA . GLY C 1 206 ? -9.921 45.914 -51.939 1.00 29.71 206 GLY C CA 1
ATOM 8653 C C . GLY C 1 206 ? -9.393 46.345 -50.595 1.00 29.65 206 GLY C C 1
ATOM 8654 O O . GLY C 1 206 ? -9.933 47.281 -50.004 1.00 30.29 206 GLY C O 1
ATOM 8655 N N . ALA C 1 207 ? -8.363 45.656 -50.091 1.00 28.58 207 ALA C N 1
ATOM 8656 C CA . ALA C 1 207 ? -7.731 46.066 -48.852 1.00 28.38 207 ALA C CA 1
ATOM 8657 C C . ALA C 1 207 ? -7.358 47.535 -49.028 1.00 29.07 207 ALA C C 1
ATOM 8658 O O . ALA C 1 207 ? -6.718 47.877 -50.011 1.00 29.17 207 ALA C O 1
ATOM 8660 N N . PRO C 1 208 ? -7.820 48.410 -48.116 1.00 29.83 208 PRO C N 1
ATOM 8661 C CA . PRO C 1 208 ? -7.476 49.832 -48.182 1.00 30.80 208 PRO C CA 1
ATOM 8662 C C . PRO C 1 208 ? -5.962 50.055 -48.106 1.00 30.93 208 PRO C C 1
ATOM 8663 O O . PRO C 1 208 ? -5.225 49.161 -47.684 1.00 30.47 208 PRO C O 1
ATOM 8667 N N . GLU C 1 209 ? -5.506 51.229 -48.516 1.00 31.96 209 GLU C N 1
ATOM 8668 C CA . GLU C 1 209 ? -4.072 51.487 -48.633 1.00 32.95 209 GLU C CA 1
ATOM 8669 C C . GLU C 1 209 ? -3.395 51.503 -47.262 1.00 31.09 209 GLU C C 1
ATOM 8670 O O . GLU C 1 209 ? -3.818 52.224 -46.367 1.00 31.13 209 GLU C O 1
ATOM 8676 N N . GLY C 1 210 ? -2.364 50.676 -47.098 1.00 29.45 210 GLY C N 1
ATOM 8677 C CA . GLY C 1 210 ? -1.537 50.715 -45.896 1.00 28.22 210 GLY C CA 1
ATOM 8678 C C . GLY C 1 210 ? -1.935 49.687 -44.855 1.00 27.06 210 GLY C C 1
ATOM 8679 O O . GLY C 1 210 ? -1.151 49.374 -43.956 1.00 26.42 210 GLY C O 1
ATOM 8680 N N . ILE C 1 211 ? -3.152 49.159 -45.004 1.00 26.66 211 ILE C N 1
ATOM 8681 C CA . ILE C 1 211 ? -3.750 48.119 -44.140 1.00 26.19 211 ILE C CA 1
ATOM 8682 C C . ILE C 1 211 ? -2.870 46.879 -44.059 1.00 24.87 211 ILE C C 1
ATOM 8683 O O . ILE C 1 211 ? -2.742 46.273 -43.002 1.00 24.00 211 ILE C O 1
ATOM 8688 N N . ILE C 1 212 ? -2.259 46.518 -45.185 1.00 24.48 212 ILE C N 1
ATOM 8689 C CA . ILE C 1 212 ? -1.285 45.426 -45.222 1.00 23.34 212 ILE C CA 1
ATOM 8690 C C . ILE C 1 212 ? -0.065 45.887 -46.024 1.00 23.68 212 ILE C C 1
ATOM 8691 O O . ILE C 1 212 ? -0.200 46.321 -47.169 1.00 23.44 212 ILE C O 1
ATOM 8696 N N . GLN C 1 213 ? 1.111 45.851 -45.389 1.00 23.59 213 GLN C N 1
ATOM 8697 C CA . GLN C 1 213 ? 2.372 46.111 -46.083 1.00 23.62 213 GLN C CA 1
ATOM 8698 C C . GLN C 1 213 ? 3.180 44.824 -46.101 1.00 23.52 213 GLN C C 1
ATOM 8699 O O . GLN C 1 213 ? 3.231 44.127 -45.091 1.00 22.94 213 GLN C O 1
ATOM 8705 N N . VAL C 1 214 ? 3.802 44.518 -47.242 1.00 24.17 214 VAL C N 1
ATOM 8706 C CA . VAL C 1 214 ? 4.702 43.362 -47.387 1.00 23.87 214 VAL C CA 1
ATOM 8707 C C . VAL C 1 214 ? 6.168 43.807 -47.347 1.00 24.56 214 VAL C C 1
ATOM 8708 O O . VAL C 1 214 ? 6.566 44.758 -48.032 1.00 24.71 214 VAL C O 1
ATOM 8712 N N . VAL C 1 215 ? 6.961 43.135 -46.517 1.00 24.78 215 VAL C N 1
ATOM 8713 C CA . VAL C 1 215 ? 8.386 43.433 -46.408 1.00 25.99 215 VAL C CA 1
ATOM 8714 C C . VAL C 1 215 ? 9.216 42.168 -46.623 1.00 25.85 215 VAL C C 1
ATOM 8715 O O . VAL C 1 215 ? 9.002 41.145 -45.966 1.00 24.76 215 VAL C O 1
ATOM 8719 N N . THR C 1 216 ? 10.135 42.246 -47.582 1.00 26.88 216 THR C N 1
ATOM 8720 C CA . THR C 1 216 ? 10.996 41.134 -47.937 1.00 27.25 216 THR C CA 1
ATOM 8721 C C . THR C 1 216 ? 12.442 41.603 -47.806 1.00 29.61 216 THR C C 1
ATOM 8722 O O . THR C 1 216 ? 12.733 42.806 -47.901 1.00 30.01 216 THR C O 1
ATOM 8726 N N . GLY C 1 217 ? 13.350 40.659 -47.591 1.00 31.26 217 GLY C N 1
ATOM 8727 C CA . GLY C 1 217 ? 14.756 40.987 -47.431 1.00 33.51 217 GLY C CA 1
ATOM 8728 C C . GLY C 1 217 ? 15.442 39.988 -46.541 1.00 35.43 217 GLY C C 1
ATOM 8729 O O . GLY C 1 217 ? 14.790 39.148 -45.922 1.00 34.62 217 GLY C O 1
ATOM 8730 N N . ARG C 1 218 ? 16.768 40.103 -46.473 1.00 38.59 218 ARG C N 1
ATOM 8731 C CA . ARG C 1 218 ? 17.626 39.138 -45.795 1.00 40.86 218 ARG C CA 1
ATOM 8732 C C . ARG C 1 218 ? 17.469 39.194 -44.281 1.00 41.03 218 ARG C C 1
ATOM 8733 O O . ARG C 1 218 ? 17.132 40.243 -43.720 1.00 40.89 218 ARG C O 1
ATOM 8741 N N . GLY C 1 219 ? 17.732 38.060 -43.633 1.00 41.41 219 GLY C N 1
ATOM 8742 C CA . GLY C 1 219 ? 17.522 37.889 -42.192 1.00 41.60 219 GLY C CA 1
ATOM 8743 C C . GLY C 1 219 ? 18.285 38.848 -41.291 1.00 42.37 219 GLY C C 1
ATOM 8744 O O . GLY C 1 219 ? 17.876 39.089 -40.147 1.00 42.22 219 GLY C O 1
ATOM 8745 N N . SER C 1 220 ? 19.375 39.404 -41.824 1.00 43.06 220 SER C N 1
ATOM 8746 C CA . SER C 1 220 ? 20.289 40.272 -41.085 1.00 43.59 220 SER C CA 1
ATOM 8747 C C . SER C 1 220 ? 20.390 41.701 -41.650 1.00 44.00 220 SER C C 1
ATOM 8748 O O . SER C 1 220 ? 21.204 42.506 -41.169 1.00 44.55 220 SER C O 1
ATOM 8751 N N . VAL C 1 221 ? 19.593 42.003 -42.680 1.00 43.31 221 VAL C N 1
ATOM 8752 C CA . VAL C 1 221 ? 19.446 43.377 -43.160 1.00 42.88 221 VAL C CA 1
ATOM 8753 C C . VAL C 1 221 ? 18.344 44.114 -42.364 1.00 41.23 221 VAL C C 1
ATOM 8754 O O . VAL C 1 221 ? 18.526 45.271 -41.950 1.00 42.08 221 VAL C O 1
ATOM 8758 N N . ILE C 1 222 ? 17.214 43.434 -42.146 1.00 38.44 222 ILE C N 1
ATOM 8759 C CA . ILE C 1 222 ? 15.984 44.080 -41.667 1.00 35.58 222 ILE C CA 1
ATOM 8760 C C . ILE C 1 222 ? 15.340 43.384 -40.462 1.00 33.97 222 ILE C C 1
ATOM 8761 O O . ILE C 1 222 ? 14.344 43.875 -39.913 1.00 33.26 222 ILE C O 1
ATOM 8766 N N . GLY C 1 223 ? 15.914 42.251 -40.052 1.00 33.20 223 GLY C N 1
ATOM 8767 C CA . GLY C 1 223 ? 15.330 41.412 -39.006 1.00 31.69 223 GLY C CA 1
ATOM 8768 C C . GLY C 1 223 ? 15.188 42.052 -37.641 1.00 31.11 223 GLY C C 1
ATOM 8769 O O . GLY C 1 223 ? 14.072 42.170 -37.120 1.00 30.62 223 GLY C O 1
ATOM 8770 N N . ASP C 1 224 ? 16.324 42.434 -37.046 1.00 30.82 224 ASP C N 1
ATOM 8771 C CA . ASP C 1 224 ? 16.335 43.055 -35.725 1.00 29.92 224 ASP C CA 1
ATOM 8772 C C . ASP C 1 224 ? 15.613 44.380 -35.756 1.00 29.11 224 ASP C C 1
ATOM 8773 O O . ASP C 1 224 ? 14.865 44.702 -34.831 1.00 28.81 224 ASP C O 1
ATOM 8778 N N . HIS C 1 225 ? 15.865 45.149 -36.815 1.00 29.01 225 HIS C N 1
ATOM 8779 C CA . HIS C 1 225 ? 15.241 46.451 -37.005 1.00 29.10 225 HIS C CA 1
ATOM 8780 C C . HIS C 1 225 ? 13.724 46.325 -36.887 1.00 29.01 225 HIS C C 1
ATOM 8781 O O . HIS C 1 225 ? 13.115 47.006 -36.064 1.00 30.00 225 HIS C O 1
ATOM 8788 N N . LEU C 1 226 ? 13.129 45.429 -37.671 1.00 28.42 226 LEU C N 1
ATOM 8789 C CA . LEU C 1 226 ? 11.698 45.146 -37.590 1.00 28.04 226 LEU C CA 1
ATOM 8790 C C . LEU C 1 226 ? 11.225 44.806 -36.184 1.00 27.28 226 LEU C C 1
ATOM 8791 O O . LEU C 1 226 ? 10.242 45.369 -35.729 1.00 27.51 226 LEU C O 1
ATOM 8796 N N . VAL C 1 227 ? 11.923 43.872 -35.529 1.00 26.88 227 VAL C N 1
ATOM 8797 C CA . VAL C 1 227 ? 11.604 43.378 -34.178 1.00 26.22 227 VAL C CA 1
ATOM 8798 C C . VAL C 1 227 ? 11.749 44.437 -33.066 1.00 26.63 227 VAL C C 1
ATOM 8799 O O . VAL C 1 227 ? 11.036 44.386 -32.058 1.00 26.70 227 VAL C O 1
ATOM 8803 N N . GLU C 1 228 ? 12.658 45.389 -33.254 1.00 27.48 228 GLU C N 1
ATOM 8804 C CA . GLU C 1 228 ? 12.951 46.412 -32.245 1.00 28.05 228 GLU C CA 1
ATOM 8805 C C . GLU C 1 228 ? 12.244 47.749 -32.523 1.00 27.63 228 GLU C C 1
ATOM 8806 O O . GLU C 1 228 ? 12.416 48.712 -31.773 1.00 27.18 228 GLU C O 1
ATOM 8812 N N . HIS C 1 229 ? 11.455 47.804 -33.596 1.00 26.93 229 HIS C N 1
ATOM 8813 C CA . HIS C 1 229 ? 10.851 49.059 -34.030 1.00 27.02 229 HIS C CA 1
ATOM 8814 C C . HIS C 1 229 ? 9.738 49.557 -33.103 1.00 26.76 229 HIS C C 1
ATOM 8815 O O . HIS C 1 229 ? 8.787 48.819 -32.827 1.00 26.35 229 HIS C O 1
ATOM 8822 N N . PRO C 1 230 ? 9.835 50.818 -32.628 1.00 27.23 230 PRO C N 1
ATOM 8823 C CA . PRO C 1 230 ? 8.800 51.347 -31.703 1.00 27.20 230 PRO C CA 1
ATOM 8824 C C . PRO C 1 230 ? 7.391 51.444 -32.313 1.00 26.58 230 PRO C C 1
ATOM 8825 O O . PRO C 1 230 ? 6.408 51.620 -31.587 1.00 26.29 230 PRO C O 1
ATOM 8829 N N . GLY C 1 231 ? 7.290 51.323 -33.638 1.00 25.85 231 GLY C N 1
ATOM 8830 C CA . GLY C 1 231 ? 5.979 51.312 -34.295 1.00 24.89 231 GLY C CA 1
ATOM 8831 C C . GLY C 1 231 ? 5.267 49.963 -34.249 1.00 23.56 231 GLY C C 1
ATOM 8832 O O . GLY C 1 231 ? 4.075 49.878 -34.543 1.00 22.71 231 GLY C O 1
ATOM 8833 N N . ILE C 1 232 ? 5.990 48.911 -33.858 1.00 23.38 232 ILE C N 1
ATOM 8834 C CA . ILE C 1 232 ? 5.413 47.556 -33.784 1.00 22.52 232 ILE C CA 1
ATOM 8835 C C . ILE C 1 232 ? 4.809 47.284 -32.404 1.00 22.97 232 ILE C C 1
ATOM 8836 O O . ILE C 1 232 ? 5.522 47.263 -31.407 1.00 23.54 232 ILE C O 1
ATOM 8841 N N . ASP C 1 233 ? 3.497 47.045 -32.373 1.00 22.99 233 ASP C N 1
ATOM 8842 C CA . ASP C 1 233 ? 2.738 46.925 -31.119 1.00 22.73 233 ASP C CA 1
ATOM 8843 C C . ASP C 1 233 ? 2.506 45.471 -30.709 1.00 22.07 233 ASP C C 1
ATOM 8844 O O . ASP C 1 233 ? 1.936 45.217 -29.650 1.00 21.54 233 ASP C O 1
ATOM 8849 N N . MET C 1 234 ? 2.957 44.537 -31.547 1.00 22.57 234 MET C N 1
ATOM 8850 C CA . MET C 1 234 ? 2.675 43.105 -31.402 1.00 23.44 234 MET C CA 1
ATOM 8851 C C . MET C 1 234 ? 3.424 42.302 -32.473 1.00 22.71 234 MET C C 1
ATOM 8852 O O . MET C 1 234 ? 3.451 42.682 -33.642 1.00 23.45 234 MET C O 1
ATOM 8857 N N . ILE C 1 235 ? 4.046 41.203 -32.057 1.00 21.37 235 ILE C N 1
ATOM 8858 C CA . ILE C 1 235 ? 4.710 40.295 -32.977 1.00 20.48 235 ILE C CA 1
ATOM 8859 C C . ILE C 1 235 ? 4.147 38.890 -32.795 1.00 19.97 235 ILE C C 1
ATOM 8860 O O . ILE C 1 235 ? 4.075 38.389 -31.649 1.00 19.82 235 ILE C O 1
ATOM 8865 N N . THR C 1 236 ? 3.728 38.281 -33.908 1.00 19.03 236 THR C N 1
ATOM 8866 C CA . THR C 1 236 ? 3.461 36.846 -33.980 1.00 19.36 236 THR C CA 1
ATOM 8867 C C . THR C 1 236 ? 4.485 36.223 -34.904 1.00 19.09 236 THR C C 1
ATOM 8868 O O . THR C 1 236 ? 4.631 36.656 -36.050 1.00 19.80 236 THR C O 1
ATOM 8872 N N . PHE C 1 237 ? 5.159 35.190 -34.433 1.00 18.55 237 PHE C N 1
ATOM 8873 C CA . PHE C 1 237 ? 6.234 34.585 -35.220 1.00 19.50 237 PHE C CA 1
ATOM 8874 C C . PHE C 1 237 ? 6.050 33.078 -35.235 1.00 19.53 237 PHE C C 1
ATOM 8875 O O . PHE C 1 237 ? 5.766 32.486 -34.208 1.00 19.29 237 PHE C O 1
ATOM 8883 N N . THR C 1 238 ? 6.219 32.483 -36.412 1.00 20.10 238 THR C N 1
ATOM 8884 C CA . THR C 1 238 ? 6.358 31.033 -36.563 1.00 20.23 238 THR C CA 1
ATOM 8885 C C . THR C 1 238 ? 7.697 30.752 -37.228 1.00 20.32 238 THR C C 1
ATOM 8886 O O . THR C 1 238 ? 8.036 31.402 -38.189 1.00 19.74 238 THR C O 1
ATOM 8890 N N . GLY C 1 239 ? 8.459 29.799 -36.700 1.00 21.11 239 GLY C N 1
ATOM 8891 C CA . GLY C 1 239 ? 9.798 29.518 -37.211 1.00 21.98 239 GLY C CA 1
ATOM 8892 C C . GLY C 1 239 ? 10.705 28.777 -36.245 1.00 22.36 239 GLY C C 1
ATOM 8893 O O . GLY C 1 239 ? 10.245 28.115 -35.306 1.00 22.61 239 GLY C O 1
ATOM 8894 N N . GLY C 1 240 ? 11.999 28.911 -36.493 1.00 23.57 240 GLY C N 1
ATOM 8895 C CA . GLY C 1 240 ? 13.032 28.226 -35.738 1.00 24.59 240 GLY C CA 1
ATOM 8896 C C . GLY C 1 240 ? 13.102 28.757 -34.321 1.00 24.47 240 GLY C C 1
ATOM 8897 O O . GLY C 1 240 ? 12.808 29.926 -34.061 1.00 23.83 240 GLY C O 1
ATOM 8898 N N . THR C 1 241 ? 13.493 27.879 -33.408 1.00 25.26 241 THR C N 1
ATOM 8899 C CA . THR C 1 241 ? 13.532 28.183 -32.005 1.00 25.53 241 THR C CA 1
ATOM 8900 C C . THR C 1 241 ? 14.507 29.319 -31.716 1.00 25.96 241 THR C C 1
ATOM 8901 O O . THR C 1 241 ? 14.134 30.323 -31.118 1.00 25.97 241 THR C O 1
ATOM 8905 N N . THR C 1 242 ? 15.741 29.144 -32.161 1.00 26.07 242 THR C N 1
ATOM 8906 C CA . THR C 1 242 ? 16.794 30.148 -32.099 1.00 26.80 242 THR C CA 1
ATOM 8907 C C . THR C 1 242 ? 16.333 31.564 -32.487 1.00 26.79 242 THR C C 1
ATOM 8908 O O . THR C 1 242 ? 16.487 32.498 -31.708 1.00 26.97 242 THR C O 1
ATOM 8912 N N . THR C 1 243 ? 15.767 31.712 -33.681 1.00 26.77 243 THR C N 1
ATOM 8913 C CA . THR C 1 243 ? 15.310 33.017 -34.174 1.00 26.65 243 THR C CA 1
ATOM 8914 C C . THR C 1 243 ? 14.232 33.573 -33.238 1.00 25.30 243 THR C C 1
ATOM 8915 O O . THR C 1 243 ? 14.274 34.745 -32.846 1.00 24.66 243 THR C O 1
ATOM 8919 N N . GLY C 1 244 ? 13.296 32.706 -32.857 1.00 24.65 244 GLY C N 1
ATOM 8920 C CA . GLY C 1 244 ? 12.208 33.070 -31.956 1.00 25.11 244 GLY C CA 1
ATOM 8921 C C . GLY C 1 244 ? 12.665 33.571 -30.597 1.00 25.66 244 GLY C C 1
ATOM 8922 O O . GLY C 1 244 ? 12.101 34.518 -30.045 1.00 25.85 244 GLY C O 1
ATOM 8923 N N . GLU C 1 245 ? 13.687 32.924 -30.059 1.00 26.42 245 GLU C N 1
ATOM 8924 C CA . GLU C 1 245 ? 14.279 33.317 -28.792 1.00 27.52 245 GLU C CA 1
ATOM 8925 C C . GLU C 1 245 ? 14.890 34.708 -28.908 1.00 27.68 245 GLU C C 1
ATOM 8926 O O . GLU C 1 245 ? 14.706 35.544 -28.035 1.00 28.08 245 GLU C O 1
ATOM 8932 N N . ARG C 1 246 ? 15.614 34.921 -29.998 1.00 28.06 246 ARG C N 1
ATOM 8933 C CA . ARG C 1 246 ? 16.250 36.185 -30.318 1.00 29.15 246 ARG C CA 1
ATOM 8934 C C . ARG C 1 246 ? 15.222 37.306 -30.449 1.00 27.48 246 ARG C C 1
ATOM 8935 O O . ARG C 1 246 ? 15.445 38.415 -29.960 1.00 27.44 246 ARG C O 1
ATOM 8943 N N . ILE C 1 247 ? 14.098 36.996 -31.099 1.00 25.67 247 ILE C N 1
ATOM 8944 C CA . ILE C 1 247 ? 12.980 37.919 -31.238 1.00 24.16 247 ILE C CA 1
ATOM 8945 C C . ILE C 1 247 ? 12.411 38.320 -29.880 1.00 23.34 247 ILE C C 1
ATOM 8946 O O . ILE C 1 247 ? 12.189 39.498 -29.637 1.00 23.19 247 ILE C O 1
ATOM 8951 N N . SER C 1 248 ? 12.171 37.332 -29.019 1.00 22.83 248 SER C N 1
ATOM 8952 C CA . SER C 1 248 ? 11.742 37.553 -27.631 1.00 23.06 248 SER C CA 1
ATOM 8953 C C . SER C 1 248 ? 12.725 38.443 -26.880 1.00 24.08 248 SER C C 1
ATOM 8954 O O . SER C 1 248 ? 12.323 39.458 -26.307 1.00 23.92 248 SER C O 1
ATOM 8957 N N . GLU C 1 249 ? 14.004 38.055 -26.913 1.00 25.45 249 GLU C N 1
ATOM 8958 C CA . GLU C 1 249 ? 15.116 38.807 -26.303 1.00 27.07 249 GLU C CA 1
ATOM 8959 C C . GLU C 1 249 ? 15.193 40.266 -26.751 1.00 26.89 249 GLU C C 1
ATOM 8960 O O . GLU C 1 249 ? 15.380 41.166 -25.919 1.00 26.58 249 GLU C O 1
ATOM 8966 N N . LYS C 1 250 ? 15.067 40.496 -28.056 1.00 26.51 250 LYS C N 1
ATOM 8967 C CA . LYS C 1 250 ? 15.172 41.865 -28.589 1.00 27.44 250 LYS C CA 1
ATOM 8968 C C . LYS C 1 250 ? 13.896 42.725 -28.458 1.00 26.80 250 LYS C C 1
ATOM 8969 O O . LYS C 1 250 ? 13.983 43.948 -28.288 1.00 27.18 250 LYS C O 1
ATOM 8975 N N . ALA C 1 251 ? 12.726 42.088 -28.536 1.00 25.63 251 ALA C N 1
ATOM 8976 C CA . ALA C 1 251 ? 11.444 42.787 -28.378 1.00 25.07 251 ALA C CA 1
ATOM 8977 C C . ALA C 1 251 ? 11.309 43.395 -26.984 1.00 24.50 251 ALA C C 1
ATOM 8978 O O . ALA C 1 251 ? 11.814 42.838 -26.006 1.00 24.24 251 ALA C O 1
ATOM 8980 N N . LYS C 1 252 ? 10.623 44.529 -26.909 1.00 24.44 252 LYS C N 1
ATOM 8981 C CA . LYS C 1 252 ? 10.503 45.301 -25.665 1.00 25.35 252 LYS C CA 1
ATOM 8982 C C . LYS C 1 252 ? 9.086 45.843 -25.578 1.00 25.08 252 LYS C C 1
ATOM 8983 O O . LYS C 1 252 ? 8.581 46.389 -26.565 1.00 24.95 252 LYS C O 1
ATOM 8989 N N . MET C 1 253 ? 8.437 45.669 -24.420 1.00 24.75 253 MET C N 1
ATOM 8990 C CA . MET C 1 253 ? 7.189 46.383 -24.092 1.00 24.77 253 MET C CA 1
ATOM 8991 C C . MET C 1 253 ? 5.961 46.051 -24.938 1.00 23.47 253 MET C C 1
ATOM 8992 O O . MET C 1 253 ? 4.986 46.815 -24.965 1.00 23.18 253 MET C O 1
ATOM 8997 N N . ILE C 1 254 ? 6.004 44.918 -25.625 1.00 22.48 254 ILE C N 1
ATOM 8998 C CA . ILE C 1 254 ? 4.903 44.490 -26.483 1.00 21.70 254 ILE C CA 1
ATOM 8999 C C . ILE C 1 254 ? 4.641 42.994 -26.340 1.00 20.87 254 ILE C C 1
ATOM 9000 O O . ILE C 1 254 ? 5.565 42.238 -26.017 1.00 20.63 254 ILE C O 1
ATOM 9005 N N . PRO C 1 255 ? 3.374 42.566 -26.547 1.00 20.05 255 PRO C N 1
ATOM 9006 C CA . PRO C 1 255 ? 3.076 41.153 -26.560 1.00 19.39 255 PRO C CA 1
ATOM 9007 C C . PRO C 1 255 ? 3.728 40.502 -27.742 1.00 18.61 255 PRO C C 1
ATOM 9008 O O . PRO C 1 255 ? 3.839 41.102 -28.814 1.00 18.24 255 PRO C O 1
ATOM 9012 N N . VAL C 1 256 ? 4.180 39.281 -27.521 1.00 18.46 256 VAL C N 1
ATOM 9013 C CA . VAL C 1 256 ? 4.907 38.552 -28.511 1.00 18.52 256 VAL C CA 1
ATOM 9014 C C . VAL C 1 256 ? 4.360 37.130 -28.462 1.00 17.70 256 VAL C C 1
ATOM 9015 O O . VAL C 1 256 ? 4.247 36.542 -27.390 1.00 17.42 256 VAL C O 1
ATOM 9019 N N . VAL C 1 257 ? 4.011 36.588 -29.618 1.00 16.84 257 VAL C N 1
ATOM 9020 C CA . VAL C 1 257 ? 3.566 35.216 -29.689 1.00 17.26 257 VAL C CA 1
ATOM 9021 C C . VAL C 1 257 ? 4.515 34.430 -30.573 1.00 17.89 257 VAL C C 1
ATOM 9022 O O . VAL C 1 257 ? 4.889 34.883 -31.666 1.00 16.38 257 VAL C O 1
ATOM 9026 N N . LEU C 1 258 ? 4.916 33.263 -30.079 1.00 19.28 258 LEU C N 1
ATOM 9027 C CA . LEU C 1 258 ? 5.912 32.464 -30.754 1.00 20.92 258 LEU C CA 1
ATOM 9028 C C . LEU C 1 258 ? 5.476 31.016 -30.960 1.00 21.93 258 LEU C C 1
ATOM 9029 O O . LEU C 1 258 ? 5.084 30.353 -30.009 1.00 21.53 258 LEU C O 1
ATOM 9034 N N . GLU C 1 259 ? 5.552 30.519 -32.197 1.00 23.04 259 GLU C N 1
ATOM 9035 C CA . GLU C 1 259 ? 5.430 29.070 -32.385 1.00 24.05 259 GLU C CA 1
ATOM 9036 C C . GLU C 1 259 ? 6.691 28.503 -32.993 1.00 22.30 259 GLU C C 1
ATOM 9037 O O . GLU C 1 259 ? 7.022 28.790 -34.131 1.00 22.08 259 GLU C O 1
ATOM 9043 N N . LEU C 1 260 ? 7.377 27.684 -32.201 1.00 20.79 260 LEU C N 1
ATOM 9044 C CA . LEU C 1 260 ? 8.729 27.253 -32.509 1.00 19.14 260 LEU C CA 1
ATOM 9045 C C . LEU C 1 260 ? 8.827 25.760 -32.837 1.00 18.64 260 LEU C C 1
ATOM 9046 O O . LEU C 1 260 ? 7.844 25.150 -33.215 1.00 18.58 260 LEU C O 1
ATOM 9051 N N . GLY C 1 261 ? 10.027 25.192 -32.731 1.00 18.92 261 GLY C N 1
ATOM 9052 C CA . GLY C 1 261 ? 10.242 23.781 -32.988 1.00 19.29 261 GLY C CA 1
ATOM 9053 C C . GLY C 1 261 ? 9.530 22.805 -32.063 1.00 19.52 261 GLY C C 1
ATOM 9054 O O . GLY C 1 261 ? 9.047 23.170 -30.972 1.00 19.32 261 GLY C O 1
ATOM 9055 N N . GLY C 1 262 ? 9.474 21.552 -32.510 1.00 19.55 262 GLY C N 1
ATOM 9056 C CA . GLY C 1 262 ? 8.860 20.482 -31.749 1.00 20.01 262 GLY C CA 1
ATOM 9057 C C . GLY C 1 262 ? 9.671 19.207 -31.832 1.00 20.08 262 GLY C C 1
ATOM 9058 O O . GLY C 1 262 ? 10.414 19.008 -32.791 1.00 20.13 262 GLY C O 1
ATOM 9059 N N . LYS C 1 263 ? 9.548 18.379 -30.795 1.00 19.23 263 LYS C N 1
ATOM 9060 C CA . LYS C 1 263 ? 10.085 17.022 -30.774 1.00 18.96 263 LYS C CA 1
ATOM 9061 C C . LYS C 1 263 ? 9.006 16.178 -30.118 1.00 18.28 263 LYS C C 1
ATOM 9062 O O . LYS C 1 263 ? 9.206 15.580 -29.036 1.00 17.41 263 LYS C O 1
ATOM 9068 N N . ASP C 1 264 ? 7.842 16.164 -30.768 1.00 18.48 264 ASP C N 1
ATOM 9069 C CA . ASP C 1 264 ? 6.643 15.524 -30.229 1.00 18.66 264 ASP C CA 1
ATOM 9070 C C . ASP C 1 264 ? 6.842 14.022 -30.115 1.00 19.27 264 ASP C C 1
ATOM 9071 O O . ASP C 1 264 ? 7.228 13.370 -31.082 1.00 19.90 264 ASP C O 1
ATOM 9076 N N . PRO C 1 265 ? 6.595 13.469 -28.915 1.00 19.27 265 PRO C N 1
ATOM 9077 C CA . PRO C 1 265 ? 6.666 12.036 -28.739 1.00 19.49 265 PRO C CA 1
ATOM 9078 C C . PRO C 1 265 ? 5.307 11.349 -28.854 1.00 19.71 265 PRO C C 1
ATOM 9079 O O . PRO C 1 265 ? 4.276 11.905 -28.424 1.00 19.60 265 PRO C O 1
ATOM 9083 N N . ALA C 1 266 ? 5.316 10.156 -29.451 1.00 19.71 266 ALA C N 1
ATOM 9084 C CA . ALA C 1 266 ? 4.193 9.218 -29.377 1.00 20.05 266 ALA C CA 1
ATOM 9085 C C . ALA C 1 266 ? 4.530 8.119 -28.384 1.00 21.51 266 ALA C C 1
ATOM 9086 O O . ALA C 1 266 ? 5.452 7.325 -28.622 1.00 22.92 266 ALA C O 1
ATOM 9088 N N . ILE C 1 267 ? 3.797 8.092 -27.276 1.00 21.11 267 ILE C N 1
ATOM 9089 C CA . ILE C 1 267 ? 3.965 7.093 -26.228 1.00 22.04 267 ILE C CA 1
ATOM 9090 C C . ILE C 1 267 ? 3.072 5.890 -26.534 1.00 22.27 267 ILE C C 1
ATOM 9091 O O . ILE C 1 267 ? 1.865 6.039 -26.769 1.00 21.17 267 ILE C O 1
ATOM 9096 N N . VAL C 1 268 ? 3.673 4.706 -26.536 1.00 22.86 268 VAL C N 1
ATOM 9097 C CA . VAL C 1 268 ? 2.959 3.512 -26.965 1.00 24.22 268 VAL C CA 1
ATOM 9098 C C . VAL C 1 268 ? 2.982 2.456 -25.877 1.00 26.55 268 VAL C C 1
ATOM 9099 O O . VAL C 1 268 ? 4.032 1.904 -25.540 1.00 27.15 268 VAL C O 1
ATOM 9103 N N . LEU C 1 269 ? 1.799 2.197 -25.328 1.00 28.23 269 LEU C N 1
ATOM 9104 C CA . LEU C 1 269 ? 1.641 1.283 -24.217 1.00 30.09 269 LEU C CA 1
ATOM 9105 C C . LEU C 1 269 ? 1.357 -0.092 -24.807 1.00 31.52 269 LEU C C 1
ATOM 9106 O O . LEU C 1 269 ? 1.007 -0.202 -25.978 1.00 31.13 269 LEU C O 1
ATOM 9111 N N . ASP C 1 270 ? 1.518 -1.140 -24.007 1.00 33.05 270 ASP C N 1
ATOM 9112 C CA . ASP C 1 270 ? 1.445 -2.485 -24.552 1.00 34.58 270 ASP C CA 1
ATOM 9113 C C . ASP C 1 270 ? 0.011 -2.925 -24.889 1.00 34.32 270 ASP C C 1
ATOM 9114 O O . ASP C 1 270 ? -0.189 -3.830 -25.706 1.00 34.87 270 ASP C O 1
ATOM 9119 N N . ASP C 1 271 ? -0.984 -2.259 -24.306 1.00 32.94 271 ASP C N 1
ATOM 9120 C CA . ASP C 1 271 ? -2.371 -2.536 -24.687 1.00 32.14 271 ASP C CA 1
ATOM 9121 C C . ASP C 1 271 ? -2.824 -1.760 -25.932 1.00 31.00 271 ASP C C 1
ATOM 9122 O O . ASP C 1 271 ? -3.987 -1.808 -26.291 1.00 31.03 271 ASP C O 1
ATOM 9127 N N . ALA C 1 272 ? -1.905 -1.072 -26.597 1.00 30.23 272 ALA C N 1
ATOM 9128 C CA . ALA C 1 272 ? -2.248 -0.247 -27.777 1.00 29.08 272 ALA C CA 1
ATOM 9129 C C . ALA C 1 272 ? -2.758 -1.064 -28.978 1.00 29.14 272 ALA C C 1
ATOM 9130 O O . ALA C 1 272 ? -2.377 -2.218 -29.153 1.00 29.20 272 ALA C O 1
ATOM 9132 N N . ASP C 1 273 ? -3.628 -0.468 -29.794 1.00 28.74 273 ASP C N 1
ATOM 9133 C CA . ASP C 1 273 ? -3.941 -1.018 -31.118 1.00 29.19 273 ASP C CA 1
ATOM 9134 C C . ASP C 1 273 ? -2.709 -0.705 -31.965 1.00 28.90 273 ASP C C 1
ATOM 9135 O O . ASP C 1 273 ? -2.511 0.433 -32.396 1.00 28.05 273 ASP C O 1
ATOM 9140 N N . LEU C 1 274 ? -1.859 -1.707 -32.178 1.00 29.45 274 LEU C N 1
ATOM 9141 C CA . LEU C 1 274 ? -0.580 -1.455 -32.858 1.00 30.10 274 LEU C CA 1
ATOM 9142 C C . LEU C 1 274 ? -0.695 -1.175 -34.360 1.00 30.33 274 LEU C C 1
ATOM 9143 O O . LEU C 1 274 ? 0.262 -0.710 -34.970 1.00 30.79 274 LEU C O 1
ATOM 9148 N N . LYS C 1 275 ? -1.842 -1.454 -34.964 1.00 30.51 275 LYS C N 1
ATOM 9149 C CA . LYS C 1 275 ? -1.990 -1.156 -36.390 1.00 30.74 275 LYS C CA 1
ATOM 9150 C C . LYS C 1 275 ? -2.467 0.277 -36.590 1.00 29.16 275 LYS C C 1
ATOM 9151 O O . LYS C 1 275 ? -2.073 0.944 -37.550 1.00 28.58 275 LYS C O 1
ATOM 9157 N N . LEU C 1 276 ? -3.311 0.743 -35.673 1.00 28.82 276 LEU C N 1
ATOM 9158 C CA . LEU C 1 276 ? -3.738 2.141 -35.651 1.00 28.19 276 LEU C CA 1
ATOM 9159 C C . LEU C 1 276 ? -2.565 3.034 -35.288 1.00 27.48 276 LEU C C 1
ATOM 9160 O O . LEU C 1 276 ? -2.363 4.096 -35.907 1.00 27.45 276 LEU C O 1
ATOM 9165 N N . THR C 1 277 ? -1.797 2.594 -34.285 1.00 26.24 277 THR C N 1
ATOM 9166 C CA . THR C 1 277 ? -0.627 3.319 -33.796 1.00 24.50 277 THR C CA 1
ATOM 9167 C C . THR C 1 277 ? 0.428 3.551 -34.878 1.00 24.04 277 THR C C 1
ATOM 9168 O O . THR C 1 277 ? 0.911 4.682 -35.059 1.00 23.06 277 THR C O 1
ATOM 9172 N N . ALA C 1 278 ? 0.783 2.479 -35.578 1.00 24.14 278 ALA C N 1
ATOM 9173 C CA . ALA C 1 278 ? 1.727 2.542 -36.687 1.00 24.19 278 ALA C CA 1
ATOM 9174 C C . ALA C 1 278 ? 1.242 3.484 -37.790 1.00 23.61 278 ALA C C 1
ATOM 9175 O O . ALA C 1 278 ? 2.003 4.308 -38.292 1.00 22.51 278 ALA C O 1
ATOM 9177 N N . SER C 1 279 ? -0.022 3.336 -38.176 1.00 24.49 279 SER C N 1
ATOM 9178 C CA . SER C 1 279 ? -0.613 4.194 -39.202 1.00 25.22 279 SER C CA 1
ATOM 9179 C C . SER C 1 279 ? -0.529 5.684 -38.823 1.00 24.07 279 SER C C 1
ATOM 9180 O O . SER C 1 279 ? -0.052 6.504 -39.610 1.00 23.86 279 SER C O 1
ATOM 9183 N N . GLN C 1 280 ? -0.953 6.018 -37.605 1.00 23.19 280 GLN C N 1
ATOM 9184 C CA . GLN C 1 280 ? -0.975 7.412 -37.143 1.00 21.93 280 GLN C CA 1
ATOM 9185 C C . GLN C 1 280 ? 0.441 7.988 -37.032 1.00 21.48 280 GLN C C 1
ATOM 9186 O O . GLN C 1 280 ? 0.700 9.117 -37.449 1.00 21.11 280 GLN C O 1
ATOM 9192 N N . ILE C 1 281 ? 1.351 7.186 -36.487 1.00 22.42 281 ILE C N 1
ATOM 9193 C CA . ILE C 1 281 ? 2.783 7.514 -36.372 1.00 23.21 281 ILE C CA 1
ATOM 9194 C C . ILE C 1 281 ? 3.446 7.835 -37.726 1.00 24.39 281 ILE C C 1
ATOM 9195 O O . ILE C 1 281 ? 4.047 8.907 -37.887 1.00 24.18 281 ILE C O 1
ATOM 9200 N N . VAL C 1 282 ? 3.322 6.921 -38.694 1.00 24.96 282 VAL C N 1
ATOM 9201 C CA . VAL C 1 282 ? 3.859 7.146 -40.047 1.00 24.99 282 VAL C CA 1
ATOM 9202 C C . VAL C 1 282 ? 3.227 8.381 -40.717 1.00 24.75 282 VAL C C 1
ATOM 9203 O O . VAL C 1 282 ? 3.932 9.198 -41.318 1.00 24.59 282 VAL C O 1
ATOM 9207 N N . SER C 1 283 ? 1.906 8.525 -40.599 1.00 24.99 283 SER C N 1
ATOM 9208 C CA . SER C 1 283 ? 1.194 9.696 -41.127 1.00 24.89 283 SER C CA 1
ATOM 9209 C C . SER C 1 283 ? 1.721 11.018 -40.527 1.00 23.86 283 SER C C 1
ATOM 9210 O O . SER C 1 283 ? 2.106 11.934 -41.265 1.00 23.29 283 SER C O 1
ATOM 9213 N N . GLY C 1 284 ? 1.739 11.101 -39.196 1.00 22.81 284 GLY C N 1
ATOM 9214 C CA . GLY C 1 284 ? 2.183 12.292 -38.483 1.00 21.37 284 GLY C CA 1
ATOM 9215 C C . GLY C 1 284 ? 3.660 12.614 -38.585 1.00 21.46 284 GLY C C 1
ATOM 9216 O O . GLY C 1 284 ? 4.037 13.788 -38.663 1.00 22.09 284 GLY C O 1
ATOM 9217 N N . ALA C 1 285 ? 4.499 11.585 -38.603 1.00 21.71 285 ALA C N 1
ATOM 9218 C CA . ALA C 1 285 ? 5.954 11.753 -38.645 1.00 22.18 285 ALA C CA 1
ATOM 9219 C C . ALA C 1 285 ? 6.501 12.156 -40.007 1.00 23.15 285 ALA C C 1
ATOM 9220 O O . ALA C 1 285 ? 7.405 12.976 -40.075 1.00 23.74 285 ALA C O 1
ATOM 9222 N N . PHE C 1 286 ? 5.944 11.600 -41.081 1.00 23.69 286 PHE C N 1
ATOM 9223 C CA . PHE C 1 286 ? 6.504 11.794 -42.432 1.00 24.71 286 PHE C CA 1
ATOM 9224 C C . PHE C 1 286 ? 5.784 12.750 -43.371 1.00 25.00 286 PHE C C 1
ATOM 9225 O O . PHE C 1 286 ? 6.236 12.944 -44.506 1.00 24.66 286 PHE C O 1
ATOM 9233 N N . SER C 1 287 ? 4.666 13.312 -42.914 1.00 24.99 287 SER C N 1
ATOM 9234 C CA . SER C 1 287 ? 3.971 14.373 -43.639 1.00 25.21 287 SER C CA 1
ATOM 9235 C C . SER C 1 287 ? 4.970 15.453 -44.063 1.00 24.81 287 SER C C 1
ATOM 9236 O O . SER C 1 287 ? 5.800 15.867 -43.251 1.00 24.41 287 SER C O 1
ATOM 9239 N N . TYR C 1 288 ? 4.913 15.863 -45.337 1.00 24.94 288 TYR C N 1
ATOM 9240 C CA . TYR C 1 288 ? 5.822 16.890 -45.896 1.00 24.27 288 TYR C CA 1
ATOM 9241 C C . TYR C 1 288 ? 7.251 16.564 -45.473 1.00 23.25 288 TYR C C 1
ATOM 9242 O O . TYR C 1 288 ? 8.033 17.433 -45.076 1.00 22.42 288 TYR C O 1
ATOM 9251 N N . SER C 1 289 ? 7.559 15.270 -45.518 1.00 23.37 289 SER C N 1
ATOM 9252 C CA . SER C 1 289 ? 8.899 14.751 -45.244 1.00 23.71 289 SER C CA 1
ATOM 9253 C C . SER C 1 289 ? 9.442 15.091 -43.869 1.00 23.65 289 SER C C 1
ATOM 9254 O O . SER C 1 289 ? 10.656 15.164 -43.684 1.00 24.36 289 SER C O 1
ATOM 9257 N N . GLY C 1 290 ? 8.550 15.293 -42.903 1.00 23.06 290 GLY C N 1
ATOM 9258 C CA . GLY C 1 290 ? 8.964 15.661 -41.558 1.00 22.96 290 GLY C CA 1
ATOM 9259 C C . GLY C 1 290 ? 9.303 17.137 -41.414 1.00 22.31 290 GLY C C 1
ATOM 9260 O O . GLY C 1 290 ? 9.915 17.539 -40.424 1.00 22.86 290 GLY C O 1
ATOM 9261 N N . GLN C 1 291 ? 8.910 17.959 -42.379 1.00 21.72 291 GLN C N 1
ATOM 9262 C CA . GLN C 1 291 ? 9.254 19.375 -42.298 1.00 21.66 291 GLN C CA 1
ATOM 9263 C C . GLN C 1 291 ? 8.116 20.165 -41.641 1.00 21.87 291 GLN C C 1
ATOM 9264 O O . GLN C 1 291 ? 7.372 20.908 -42.310 1.00 20.88 291 GLN C O 1
ATOM 9270 N N . ARG C 1 292 ? 7.977 19.977 -40.329 1.00 22.66 292 ARG C N 1
ATOM 9271 C CA . ARG C 1 292 ? 6.843 20.536 -39.586 1.00 23.90 292 ARG C CA 1
ATOM 9272 C C . ARG C 1 292 ? 7.198 20.610 -38.108 1.00 22.52 292 ARG C C 1
ATOM 9273 O O . ARG C 1 292 ? 7.849 19.709 -37.596 1.00 22.15 292 ARG C O 1
ATOM 9281 N N . CYS C 1 293 ? 6.770 21.672 -37.430 1.00 21.39 293 CYS C N 1
ATOM 9282 C CA . CYS C 1 293 ? 7.040 21.826 -36.000 1.00 22.49 293 CYS C CA 1
ATOM 9283 C C . CYS C 1 293 ? 6.209 20.809 -35.211 1.00 22.64 293 CYS C C 1
ATOM 9284 O O . CYS C 1 293 ? 6.707 20.155 -34.280 1.00 22.33 293 CYS C O 1
ATOM 9287 N N . THR C 1 294 ? 4.945 20.689 -35.619 1.00 22.57 294 THR C N 1
ATOM 9288 C CA . THR C 1 294 ? 3.970 19.793 -35.013 1.00 22.86 294 THR C CA 1
ATOM 9289 C C . THR C 1 294 ? 3.966 18.501 -35.822 1.00 22.17 294 THR C C 1
ATOM 9290 O O . THR C 1 294 ? 3.428 18.462 -36.922 1.00 21.85 294 THR C O 1
ATOM 9294 N N . ALA C 1 295 ? 4.619 17.468 -35.289 1.00 22.08 295 ALA C N 1
ATOM 9295 C CA . ALA C 1 295 ? 4.773 16.167 -35.960 1.00 21.66 295 ALA C CA 1
ATOM 9296 C C . ALA C 1 295 ? 5.343 15.171 -34.951 1.00 21.57 295 ALA C C 1
ATOM 9297 O O . ALA C 1 295 ? 6.139 15.555 -34.109 1.00 21.32 295 ALA C O 1
ATOM 9299 N N . ILE C 1 296 ? 4.950 13.902 -35.044 1.00 21.53 296 ILE C N 1
ATOM 9300 C CA . ILE C 1 296 ? 5.572 12.854 -34.238 1.00 20.89 296 ILE C CA 1
ATOM 9301 C C . ILE C 1 296 ? 7.041 12.749 -34.654 1.00 21.31 296 ILE C C 1
ATOM 9302 O O . ILE C 1 296 ? 7.349 12.427 -35.799 1.00 21.35 296 ILE C O 1
ATOM 9307 N N . LYS C 1 297 ? 7.948 13.036 -33.728 1.00 21.94 297 LYS C N 1
ATOM 9308 C CA . LYS C 1 297 ? 9.380 12.953 -34.040 1.00 22.95 297 LYS C CA 1
ATOM 9309 C C . LYS C 1 297 ? 10.153 12.018 -33.125 1.00 23.01 297 LYS C C 1
ATOM 9310 O O . LYS C 1 297 ? 11.362 11.886 -33.274 1.00 23.14 297 LYS C O 1
ATOM 9316 N N . ARG C 1 298 ? 9.439 11.405 -32.185 1.00 23.10 298 ARG C N 1
ATOM 9317 C CA . ARG C 1 298 ? 9.996 10.502 -31.148 1.00 24.20 298 ARG C CA 1
ATOM 9318 C C . ARG C 1 298 ? 8.960 9.420 -30.857 1.00 23.52 298 ARG C C 1
ATOM 9319 O O . ARG C 1 298 ? 7.791 9.747 -30.663 1.00 23.30 298 ARG C O 1
ATOM 9327 N N . VAL C 1 299 ? 9.360 8.149 -30.830 1.00 23.09 299 VAL C N 1
ATOM 9328 C CA . VAL C 1 299 ? 8.467 7.104 -30.346 1.00 22.31 299 VAL C CA 1
ATOM 9329 C C . VAL C 1 299 ? 9.015 6.473 -29.069 1.00 23.03 299 VAL C C 1
ATOM 9330 O O . VAL C 1 299 ? 10.190 6.095 -29.005 1.00 23.98 299 VAL C O 1
ATOM 9334 N N . PHE C 1 300 ? 8.177 6.412 -28.040 1.00 22.86 300 PHE C N 1
ATOM 9335 C CA . PHE C 1 300 ? 8.491 5.661 -26.832 1.00 23.60 300 PHE C CA 1
ATOM 9336 C C . PHE C 1 300 ? 7.529 4.506 -26.741 1.00 24.61 300 PHE C C 1
ATOM 9337 O O . PHE C 1 300 ? 6.328 4.704 -26.489 1.00 24.42 300 PHE C O 1
ATOM 9345 N N . VAL C 1 301 ? 8.055 3.305 -26.981 1.00 25.06 301 VAL C N 1
ATOM 9346 C CA . VAL C 1 301 ? 7.237 2.103 -27.028 1.00 25.89 301 VAL C CA 1
ATOM 9347 C C . VAL C 1 301 ? 7.655 1.106 -25.946 1.00 26.84 301 VAL C C 1
ATOM 9348 O O . VAL C 1 301 ? 8.829 0.788 -25.813 1.00 27.15 301 VAL C O 1
ATOM 9352 N N . GLN C 1 302 ? 6.684 0.625 -25.173 1.00 27.55 302 GLN C N 1
ATOM 9353 C CA . GLN C 1 302 ? 6.944 -0.403 -24.155 1.00 29.03 302 GLN C CA 1
ATOM 9354 C C . GLN C 1 302 ? 7.580 -1.622 -24.786 1.00 30.27 302 GLN C C 1
ATOM 9355 O O . GLN C 1 302 ? 7.348 -1.912 -25.957 1.00 30.30 302 GLN C O 1
ATOM 9361 N N . ASP C 1 303 ? 8.387 -2.329 -24.010 1.00 31.40 303 ASP C N 1
ATOM 9362 C CA . ASP C 1 303 ? 9.238 -3.369 -24.559 1.00 32.92 303 ASP C CA 1
ATOM 9363 C C . ASP C 1 303 ? 8.494 -4.440 -25.347 1.00 33.12 303 ASP C C 1
ATOM 9364 O O . ASP C 1 303 ? 8.831 -4.717 -26.510 1.00 32.77 303 ASP C O 1
ATOM 9369 N N . SER C 1 304 ? 7.476 -5.006 -24.698 1.00 33.48 304 SER C N 1
ATOM 9370 C CA . SER C 1 304 ? 6.733 -6.195 -25.143 1.00 34.26 304 SER C CA 1
ATOM 9371 C C . SER C 1 304 ? 6.060 -6.067 -26.511 1.00 33.35 304 SER C C 1
ATOM 9372 O O . SER C 1 304 ? 5.825 -7.075 -27.183 1.00 33.96 304 SER C O 1
ATOM 9375 N N . VAL C 1 305 ? 5.732 -4.839 -26.910 1.00 31.81 305 VAL C N 1
ATOM 9376 C CA . VAL C 1 305 ? 5.050 -4.609 -28.184 1.00 30.93 305 VAL C CA 1
ATOM 9377 C C . VAL C 1 305 ? 5.926 -3.974 -29.256 1.00 30.03 305 VAL C C 1
ATOM 9378 O O . VAL C 1 305 ? 5.520 -3.891 -30.416 1.00 29.21 305 VAL C O 1
ATOM 9382 N N . ALA C 1 306 ? 7.121 -3.539 -28.856 1.00 30.34 306 ALA C N 1
ATOM 9383 C CA . ALA C 1 306 ? 8.075 -2.859 -29.740 1.00 30.58 306 ALA C CA 1
ATOM 9384 C C . ALA C 1 306 ? 8.338 -3.564 -31.076 1.00 31.70 306 ALA C C 1
ATOM 9385 O O . ALA C 1 306 ? 8.321 -2.919 -32.128 1.00 31.61 306 ALA C O 1
ATOM 9387 N N . ASP C 1 307 ? 8.588 -4.875 -31.022 1.00 32.77 307 ASP C N 1
ATOM 9388 C CA . ASP C 1 307 ? 8.949 -5.666 -32.201 1.00 33.66 307 ASP C CA 1
ATOM 9389 C C . ASP C 1 307 ? 7.814 -5.690 -33.223 1.00 33.24 307 ASP C C 1
ATOM 9390 O O . ASP C 1 307 ? 8.044 -5.457 -34.418 1.00 33.09 307 ASP C O 1
ATOM 9395 N N . GLN C 1 308 ? 6.593 -5.959 -32.759 1.00 32.54 308 GLN C N 1
ATOM 9396 C CA . GLN C 1 308 ? 5.431 -5.883 -33.640 1.00 32.42 308 GLN C CA 1
ATOM 9397 C C . GLN C 1 308 ? 5.173 -4.436 -34.111 1.00 31.34 308 GLN C C 1
ATOM 9398 O O . GLN C 1 308 ? 4.814 -4.211 -35.276 1.00 30.77 308 GLN C O 1
ATOM 9404 N N . LEU C 1 309 ? 5.360 -3.457 -33.220 1.00 30.88 309 LEU C N 1
ATOM 9405 C CA . LEU C 1 309 ? 5.123 -2.053 -33.602 1.00 29.92 309 LEU C CA 1
ATOM 9406 C C . LEU C 1 309 ? 6.075 -1.644 -34.723 1.00 31.12 309 LEU C C 1
ATOM 9407 O O . LEU C 1 309 ? 5.635 -1.229 -35.801 1.00 31.98 309 LEU C O 1
ATOM 9412 N N . VAL C 1 310 ? 7.371 -1.808 -34.471 1.00 31.49 310 VAL C N 1
ATOM 9413 C CA . VAL C 1 310 ? 8.431 -1.517 -35.435 1.00 32.21 310 VAL C CA 1
ATOM 9414 C C . VAL C 1 310 ? 8.179 -2.174 -36.795 1.00 33.27 310 VAL C C 1
ATOM 9415 O O . VAL C 1 310 ? 8.344 -1.534 -37.834 1.00 33.24 310 VAL C O 1
ATOM 9419 N N . ALA C 1 311 ? 7.752 -3.436 -36.779 1.00 34.18 311 ALA C N 1
ATOM 9420 C CA . ALA C 1 311 ? 7.503 -4.187 -38.005 1.00 34.85 311 ALA C CA 1
ATOM 9421 C C . ALA C 1 311 ? 6.312 -3.607 -38.763 1.00 34.57 311 ALA C C 1
ATOM 9422 O O . ALA C 1 311 ? 6.304 -3.597 -40.003 1.00 34.55 311 ALA C O 1
ATOM 9424 N N . ASN C 1 312 ? 5.316 -3.118 -38.020 1.00 34.12 312 ASN C N 1
ATOM 9425 C CA . ASN C 1 312 ? 4.207 -2.376 -38.628 1.00 33.60 312 ASN C CA 1
ATOM 9426 C C . ASN C 1 312 ? 4.690 -1.058 -39.238 1.00 32.72 312 ASN C C 1
ATOM 9427 O O . ASN C 1 312 ? 4.337 -0.739 -40.376 1.00 33.16 312 ASN C O 1
ATOM 9432 N N . ILE C 1 313 ? 5.513 -0.311 -38.500 1.00 31.68 313 ILE C N 1
ATOM 9433 C CA . ILE C 1 313 ? 5.989 1.006 -38.965 1.00 30.35 313 ILE C CA 1
ATOM 9434 C C . ILE C 1 313 ? 6.886 0.859 -40.188 1.00 31.43 313 ILE C C 1
ATOM 9435 O O . ILE C 1 313 ? 6.810 1.664 -41.114 1.00 30.78 313 ILE C O 1
ATOM 9440 N N . LYS C 1 314 ? 7.684 -0.209 -40.195 1.00 32.81 314 LYS C N 1
ATOM 9441 C CA . LYS C 1 314 ? 8.613 -0.518 -41.270 1.00 34.09 314 LYS C CA 1
ATOM 9442 C C . LYS C 1 314 ? 7.877 -0.734 -42.598 1.00 34.91 314 LYS C C 1
ATOM 9443 O O . LYS C 1 314 ? 8.296 -0.220 -43.635 1.00 34.40 314 LYS C O 1
ATOM 9449 N N . GLU C 1 315 ? 6.784 -1.499 -42.534 1.00 36.26 315 GLU C N 1
ATOM 9450 C CA . GLU C 1 315 ? 5.937 -1.858 -43.684 1.00 37.59 315 GLU C CA 1
ATOM 9451 C C . GLU C 1 315 ? 5.328 -0.645 -44.393 1.00 36.75 315 GLU C C 1
ATOM 9452 O O . GLU C 1 315 ? 5.350 -0.568 -45.619 1.00 37.47 315 GLU C O 1
ATOM 9458 N N . LEU C 1 316 ? 4.787 0.287 -43.611 1.00 35.25 316 LEU C N 1
ATOM 9459 C CA . LEU C 1 316 ? 4.103 1.470 -44.137 1.00 34.39 316 LEU C CA 1
ATOM 9460 C C . LEU C 1 316 ? 5.093 2.489 -44.683 1.00 34.19 316 LEU C C 1
ATOM 9461 O O . LEU C 1 316 ? 4.813 3.160 -45.683 1.00 34.13 316 LEU C O 1
ATOM 9466 N N . VAL C 1 317 ? 6.234 2.608 -44.002 1.00 34.19 317 VAL C N 1
ATOM 9467 C CA . VAL C 1 317 ? 7.342 3.457 -44.432 1.00 34.32 317 VAL C CA 1
ATOM 9468 C C . VAL C 1 317 ? 7.779 3.056 -45.844 1.00 35.51 317 VAL C C 1
ATOM 9469 O O . VAL C 1 317 ? 7.993 3.909 -46.707 1.00 35.13 317 VAL C O 1
ATOM 9473 N N . GLU C 1 318 ? 7.875 1.749 -46.078 1.00 36.86 318 GLU C N 1
ATOM 9474 C CA . GLU C 1 318 ? 8.402 1.234 -47.349 1.00 38.13 318 GLU C CA 1
ATOM 9475 C C . GLU C 1 318 ? 7.407 1.333 -48.503 1.00 37.97 318 GLU C C 1
ATOM 9476 O O . GLU C 1 318 ? 7.742 1.040 -49.647 1.00 38.75 318 GLU C O 1
ATOM 9482 N N . GLN C 1 319 ? 6.191 1.761 -48.190 1.00 37.21 319 GLN C N 1
ATOM 9483 C CA . GLN C 1 319 ? 5.155 1.984 -49.194 1.00 36.71 319 GLN C CA 1
ATOM 9484 C C . GLN C 1 319 ? 5.131 3.437 -49.667 1.00 35.00 319 GLN C C 1
ATOM 9485 O O . GLN C 1 319 ? 4.635 3.729 -50.763 1.00 34.91 319 GLN C O 1
ATOM 9491 N N . LEU C 1 320 ? 5.622 4.342 -48.814 1.00 33.00 320 LEU C N 1
ATOM 9492 C CA . LEU C 1 320 ? 5.634 5.770 -49.100 1.00 31.26 320 LEU C CA 1
ATOM 9493 C C . LEU C 1 320 ? 6.367 6.045 -50.389 1.00 31.65 320 LEU C C 1
ATOM 9494 O O . LEU C 1 320 ? 7.435 5.487 -50.645 1.00 32.47 320 LEU C O 1
ATOM 9499 N N . THR C 1 321 ? 5.789 6.905 -51.211 1.00 31.01 321 THR C N 1
ATOM 9500 C CA . THR C 1 321 ? 6.408 7.221 -52.474 1.00 30.96 321 THR C CA 1
ATOM 9501 C C . THR C 1 321 ? 7.445 8.325 -52.290 1.00 30.13 321 THR C C 1
ATOM 9502 O O . THR C 1 321 ? 7.215 9.312 -51.579 1.00 29.19 321 THR C O 1
ATOM 9506 N N . VAL C 1 322 ? 8.589 8.136 -52.933 1.00 30.21 322 VAL C N 1
ATOM 9507 C CA . VAL C 1 322 ? 9.676 9.110 -52.927 1.00 29.81 322 VAL C CA 1
ATOM 9508 C C . VAL C 1 322 ? 9.848 9.667 -54.337 1.00 29.45 322 VAL C C 1
ATOM 9509 O O . VAL C 1 322 ? 9.973 8.903 -55.312 1.00 29.91 322 VAL C O 1
ATOM 9513 N N . GLY C 1 323 ? 9.847 10.991 -54.452 1.00 28.43 323 GLY C N 1
ATOM 9514 C CA . GLY C 1 323 ? 10.049 11.630 -55.750 1.00 28.71 323 GLY C CA 1
ATOM 9515 C C . GLY C 1 323 ? 9.696 13.100 -55.792 1.00 28.81 323 GLY C C 1
ATOM 9516 O O . GLY C 1 323 ? 10.009 13.853 -54.866 1.00 28.47 323 GLY C O 1
ATOM 9517 N N . SER C 1 324 ? 9.009 13.487 -56.866 1.00 29.39 324 SER C N 1
ATOM 9518 C CA . SER C 1 324 ? 8.740 14.881 -57.200 1.00 29.53 324 SER C CA 1
ATOM 9519 C C . SER C 1 324 ? 7.496 15.416 -56.503 1.00 29.02 324 SER C C 1
ATOM 9520 O O . SER C 1 324 ? 6.546 14.662 -56.251 1.00 29.25 324 SER C O 1
ATOM 9523 N N . PRO C 1 325 ? 7.496 16.723 -56.188 1.00 28.71 325 PRO C N 1
ATOM 9524 C CA . PRO C 1 325 ? 6.318 17.432 -55.695 1.00 28.47 325 PRO C CA 1
ATOM 9525 C C . PRO C 1 325 ? 5.176 17.362 -56.699 1.00 29.96 325 PRO C C 1
ATOM 9526 O O . PRO C 1 325 ? 4.017 17.210 -56.316 1.00 30.20 325 PRO C O 1
ATOM 9530 N N . GLU C 1 326 ? 5.526 17.450 -57.980 1.00 31.66 326 GLU C N 1
ATOM 9531 C CA . GLU C 1 326 ? 4.561 17.497 -59.075 1.00 33.19 326 GLU C CA 1
ATOM 9532 C C . GLU C 1 326 ? 3.868 16.144 -59.230 1.00 33.60 326 GLU C C 1
ATOM 9533 O O . GLU C 1 326 ? 2.717 16.065 -59.677 1.00 33.93 326 GLU C O 1
ATOM 9539 N N . ASP C 1 327 ? 4.563 15.081 -58.825 1.00 33.65 327 ASP C N 1
ATOM 9540 C CA . ASP C 1 327 ? 4.032 13.719 -58.926 1.00 33.65 327 ASP C CA 1
ATOM 9541 C C . ASP C 1 327 ? 3.204 13.309 -57.708 1.00 32.82 327 ASP C C 1
ATOM 9542 O O . ASP C 1 327 ? 2.713 12.184 -57.645 1.00 32.88 327 ASP C O 1
ATOM 9547 N N . ASP C 1 328 ? 3.057 14.232 -56.759 1.00 32.12 328 ASP C N 1
ATOM 9548 C CA . ASP C 1 328 ? 2.363 13.989 -55.480 1.00 31.76 328 ASP C CA 1
ATOM 9549 C C . ASP C 1 328 ? 2.960 12.887 -54.609 1.00 30.70 328 ASP C C 1
ATOM 9550 O O . ASP C 1 328 ? 2.223 12.109 -53.998 1.00 30.17 328 ASP C O 1
ATOM 9555 N N . ALA C 1 329 ? 4.289 12.826 -54.556 1.00 30.29 329 ALA C N 1
ATOM 9556 C CA . ALA C 1 329 ? 4.994 11.837 -53.750 1.00 29.82 329 ALA C CA 1
ATOM 9557 C C . ALA C 1 329 ? 4.809 12.121 -52.259 1.00 29.63 329 ALA C C 1
ATOM 9558 O O . ALA C 1 329 ? 4.623 13.275 -51.858 1.00 29.61 329 ALA C O 1
ATOM 9560 N N . ASP C 1 330 ? 4.839 11.071 -51.445 1.00 29.54 330 ASP C N 1
ATOM 9561 C CA . ASP C 1 330 ? 4.708 11.218 -49.999 1.00 29.41 330 ASP C CA 1
ATOM 9562 C C . ASP C 1 330 ? 5.928 11.942 -49.464 1.00 28.45 330 ASP C C 1
ATOM 9563 O O . ASP C 1 330 ? 5.804 12.881 -48.680 1.00 27.82 330 ASP C O 1
ATOM 9568 N N . ILE C 1 331 ? 7.099 11.518 -49.933 1.00 28.37 331 ILE C N 1
ATOM 9569 C CA . ILE C 1 331 ? 8.374 12.070 -49.499 1.00 28.01 331 ILE C CA 1
ATOM 9570 C C . ILE C 1 331 ? 9.042 12.851 -50.645 1.00 28.36 331 ILE C C 1
ATOM 9571 O O . ILE C 1 331 ? 9.500 12.257 -51.648 1.00 29.35 331 ILE C O 1
ATOM 9576 N N . THR C 1 332 ? 9.093 14.173 -50.480 1.00 26.71 332 THR C N 1
ATOM 9577 C CA . THR C 1 332 ? 9.697 15.075 -51.473 1.00 26.26 332 THR C CA 1
ATOM 9578 C C . THR C 1 332 ? 11.047 15.615 -50.972 1.00 25.70 332 THR C C 1
ATOM 9579 O O . THR C 1 332 ? 11.357 15.453 -49.796 1.00 25.73 332 THR C O 1
ATOM 9583 N N . PRO C 1 333 ? 11.856 16.242 -51.856 1.00 26.39 333 PRO C N 1
ATOM 9584 C CA . PRO C 1 333 ? 13.167 16.747 -51.408 1.00 26.70 333 PRO C CA 1
ATOM 9585 C C . PRO C 1 333 ? 13.007 17.739 -50.248 1.00 26.30 333 PRO C C 1
ATOM 9586 O O . PRO C 1 333 ? 12.012 18.457 -50.196 1.00 25.78 333 PRO C O 1
ATOM 9590 N N . VAL C 1 334 ? 13.967 17.753 -49.325 1.00 26.83 334 VAL C N 1
ATOM 9591 C CA . VAL C 1 334 ? 13.979 18.731 -48.230 1.00 26.46 334 VAL C CA 1
ATOM 9592 C C . VAL C 1 334 ? 14.305 20.132 -48.759 1.00 26.73 334 VAL C C 1
ATOM 9593 O O . VAL C 1 334 ? 14.736 20.286 -49.904 1.00 27.51 334 VAL C O 1
ATOM 9597 N N . ILE C 1 335 ? 14.102 21.143 -47.921 1.00 26.45 335 ILE C N 1
ATOM 9598 C CA . ILE C 1 335 ? 14.123 22.554 -48.350 1.00 27.27 335 ILE C CA 1
ATOM 9599 C C . ILE C 1 335 ? 15.459 23.040 -48.992 1.00 28.46 335 ILE C C 1
ATOM 9600 O O . ILE C 1 335 ? 15.442 23.782 -49.977 1.00 28.38 335 ILE C O 1
ATOM 9605 N N . ASP C 1 336 ? 16.598 22.607 -48.460 1.00 29.82 336 ASP C N 1
ATOM 9606 C CA . ASP C 1 336 ? 17.914 23.050 -48.987 1.00 31.53 336 ASP C CA 1
ATOM 9607 C C . ASP C 1 336 ? 19.033 22.069 -48.654 1.00 32.69 336 ASP C C 1
ATOM 9608 O O . ASP C 1 336 ? 18.814 21.118 -47.894 1.00 31.79 336 ASP C O 1
ATOM 9613 N N . GLU C 1 337 ? 20.214 22.301 -49.245 1.00 34.42 337 GLU C N 1
ATOM 9614 C CA . GLU C 1 337 ? 21.415 21.502 -48.970 1.00 36.08 337 GLU C CA 1
ATOM 9615 C C . GLU C 1 337 ? 21.715 21.443 -47.476 1.00 34.90 337 GLU C C 1
ATOM 9616 O O . GLU C 1 337 ? 21.899 20.360 -46.920 1.00 34.63 337 GLU C O 1
ATOM 9622 N N . LYS C 1 338 ? 21.751 22.617 -46.844 1.00 34.00 338 LYS C N 1
ATOM 9623 C CA . LYS C 1 338 ? 22.099 22.763 -45.425 1.00 33.56 338 LYS C CA 1
ATOM 9624 C C . LYS C 1 338 ? 21.212 21.897 -44.509 1.00 32.32 338 LYS C C 1
ATOM 9625 O O . LYS C 1 338 ? 21.690 21.359 -43.513 1.00 32.23 338 LYS C O 1
ATOM 9631 N N . SER C 1 339 ? 19.935 21.739 -44.875 1.00 30.66 339 SER C N 1
ATOM 9632 C CA . SER C 1 339 ? 18.987 20.941 -44.097 1.00 28.97 339 SER C CA 1
ATOM 9633 C C . SER C 1 339 ? 19.303 19.452 -44.220 1.00 27.78 339 SER C C 1
ATOM 9634 O O . SER C 1 339 ? 19.300 18.706 -43.226 1.00 26.41 339 SER C O 1
ATOM 9637 N N . ALA C 1 340 ? 19.585 19.045 -45.458 1.00 27.38 340 ALA C N 1
ATOM 9638 C CA . ALA C 1 340 ? 19.925 17.676 -45.798 1.00 27.38 340 ALA C CA 1
ATOM 9639 C C . ALA C 1 340 ? 21.153 17.174 -45.042 1.00 27.80 340 ALA C C 1
ATOM 9640 O O . ALA C 1 340 ? 21.155 16.046 -44.537 1.00 27.18 340 ALA C O 1
ATOM 9642 N N . ALA C 1 341 ? 22.197 18.008 -44.983 1.00 28.32 341 ALA C N 1
ATOM 9643 C CA . ALA C 1 341 ? 23.409 17.687 -44.229 1.00 28.59 341 ALA C CA 1
ATOM 9644 C C . ALA C 1 341 ? 23.102 17.543 -42.730 1.00 28.47 341 ALA C C 1
ATOM 9645 O O . ALA C 1 341 ? 23.666 16.685 -42.047 1.00 28.71 341 ALA C O 1
ATOM 9647 N N . PHE C 1 342 ? 22.197 18.374 -42.230 1.00 28.29 342 PHE C N 1
ATOM 9648 C CA . PHE C 1 342 ? 21.844 18.333 -40.808 1.00 28.55 342 PHE C CA 1
ATOM 9649 C C . PHE C 1 342 ? 21.157 17.006 -40.429 1.00 29.03 342 PHE C C 1
ATOM 9650 O O . PHE C 1 342 ? 21.527 16.383 -39.438 1.00 29.21 342 PHE C O 1
ATOM 9658 N N . ILE C 1 343 ? 20.172 16.587 -41.226 1.00 29.14 343 ILE C N 1
ATOM 9659 C CA . ILE C 1 343 ? 19.467 15.317 -41.020 1.00 29.65 343 ILE C CA 1
ATOM 9660 C C . ILE C 1 343 ? 20.438 14.157 -41.181 1.00 30.18 343 ILE C C 1
ATOM 9661 O O . ILE C 1 343 ? 20.371 13.165 -40.442 1.00 30.47 343 ILE C O 1
ATOM 9666 N N . GLN C 1 344 ? 21.331 14.289 -42.161 1.00 30.19 344 GLN C N 1
ATOM 9667 C CA . GLN C 1 344 ? 22.354 13.290 -42.423 1.00 30.33 344 GLN C CA 1
ATOM 9668 C C . GLN C 1 344 ? 23.235 13.076 -41.205 1.00 29.88 344 GLN C C 1
ATOM 9669 O O . GLN C 1 344 ? 23.460 11.940 -40.811 1.00 30.63 344 GLN C O 1
ATOM 9675 N N . GLY C 1 345 ? 23.717 14.167 -40.612 1.00 28.83 345 GLY C N 1
ATOM 9676 C CA . GLY C 1 345 ? 24.579 14.107 -39.425 1.00 28.13 345 GLY C CA 1
ATOM 9677 C C . GLY C 1 345 ? 23.897 13.468 -38.231 1.00 27.27 345 GLY C C 1
ATOM 9678 O O . GLY C 1 345 ? 24.555 12.814 -37.415 1.00 26.67 345 GLY C O 1
ATOM 9679 N N . LEU C 1 346 ? 22.572 13.661 -38.134 1.00 26.67 346 LEU C N 1
ATOM 9680 C CA . LEU C 1 346 ? 21.762 13.003 -37.122 1.00 26.92 346 LEU C CA 1
ATOM 9681 C C . LEU C 1 346 ? 21.694 11.496 -37.367 1.00 28.80 346 LEU C C 1
ATOM 9682 O O . LEU C 1 346 ? 21.849 10.691 -36.443 1.00 29.22 346 LEU C O 1
ATOM 9687 N N . ILE C 1 347 ? 21.474 11.115 -38.623 1.00 30.11 347 ILE C N 1
ATOM 9688 C CA . ILE C 1 347 ? 21.436 9.704 -39.001 1.00 31.61 347 ILE C CA 1
ATOM 9689 C C . ILE C 1 347 ? 22.767 9.022 -38.655 1.00 34.00 347 ILE C C 1
ATOM 9690 O O . ILE C 1 347 ? 22.790 7.923 -38.068 1.00 34.43 347 ILE C O 1
ATOM 9695 N N . ASP C 1 348 ? 23.858 9.702 -39.007 1.00 35.56 348 ASP C N 1
ATOM 9696 C CA . ASP C 1 348 ? 25.235 9.241 -38.799 1.00 38.23 348 ASP C CA 1
ATOM 9697 C C . ASP C 1 348 ? 25.533 8.932 -37.329 1.00 38.51 348 ASP C C 1
ATOM 9698 O O . ASP C 1 348 ? 25.906 7.811 -36.985 1.00 39.54 348 ASP C O 1
ATOM 9703 N N . ASP C 1 349 ? 25.347 9.938 -36.478 1.00 37.78 349 ASP C N 1
ATOM 9704 C CA . ASP C 1 349 ? 25.515 9.836 -35.026 1.00 37.51 349 ASP C CA 1
ATOM 9705 C C . ASP C 1 349 ? 24.755 8.646 -34.430 1.00 37.78 349 ASP C C 1
ATOM 9706 O O . ASP C 1 349 ? 25.304 7.905 -33.609 1.00 38.73 349 ASP C O 1
ATOM 9711 N N . ALA C 1 350 ? 23.509 8.455 -34.863 1.00 36.99 350 ALA C N 1
ATOM 9712 C CA . ALA C 1 350 ? 22.693 7.330 -34.424 1.00 36.89 350 ALA C CA 1
ATOM 9713 C C . ALA C 1 350 ? 23.335 5.977 -34.750 1.00 37.40 350 ALA C C 1
ATOM 9714 O O . ALA C 1 350 ? 23.534 5.150 -33.855 1.00 37.38 350 ALA C O 1
ATOM 9716 N N . LEU C 1 351 ? 23.659 5.772 -36.028 1.00 37.83 351 LEU C N 1
ATOM 9717 C CA . LEU C 1 351 ? 24.208 4.516 -36.513 1.00 38.80 351 LEU C CA 1
ATOM 9718 C C . LEU C 1 351 ? 25.580 4.232 -35.897 1.00 39.97 351 LEU C C 1
ATOM 9719 O O . LEU C 1 351 ? 25.882 3.089 -35.543 1.00 40.11 351 LEU C O 1
ATOM 9724 N N . GLU C 1 352 ? 26.391 5.281 -35.769 1.00 40.83 352 GLU C N 1
ATOM 9725 C CA . GLU C 1 352 ? 27.671 5.200 -35.067 1.00 42.85 352 GLU C CA 1
ATOM 9726 C C . GLU C 1 352 ? 27.488 4.671 -33.646 1.00 42.69 352 GLU C C 1
ATOM 9727 O O . GLU C 1 352 ? 28.185 3.748 -33.228 1.00 43.40 352 GLU C O 1
ATOM 9733 N N . ASN C 1 353 ? 26.535 5.255 -32.921 1.00 41.41 353 ASN C N 1
ATOM 9734 C CA . ASN C 1 353 ? 26.281 4.903 -31.522 1.00 41.22 353 ASN C CA 1
ATOM 9735 C C . ASN C 1 353 ? 25.479 3.611 -31.346 1.00 40.99 353 ASN C C 1
ATOM 9736 O O . ASN C 1 353 ? 25.076 3.257 -30.225 1.00 40.51 353 ASN C O 1
ATOM 9741 N N . GLY C 1 354 ? 25.248 2.923 -32.467 1.00 40.99 354 GLY C N 1
ATOM 9742 C CA . GLY C 1 354 ? 24.724 1.557 -32.467 1.00 41.04 354 GLY C CA 1
ATOM 9743 C C . GLY C 1 354 ? 23.251 1.361 -32.780 1.00 39.96 354 GLY C C 1
ATOM 9744 O O . GLY C 1 354 ? 22.683 0.328 -32.423 1.00 40.28 354 GLY C O 1
ATOM 9745 N N . ALA C 1 355 ? 22.629 2.323 -33.458 1.00 38.83 355 ALA C N 1
ATOM 9746 C CA . ALA C 1 355 ? 21.206 2.203 -33.790 1.00 37.95 355 ALA C CA 1
ATOM 9747 C C . ALA C 1 355 ? 20.971 1.160 -34.888 1.00 38.22 355 ALA C C 1
ATOM 9748 O O . ALA C 1 355 ? 21.814 0.983 -35.767 1.00 38.77 355 ALA C O 1
ATOM 9750 N N . THR C 1 356 ? 19.838 0.459 -34.826 1.00 38.00 356 THR C N 1
ATOM 9751 C CA . THR C 1 356 ? 19.433 -0.438 -35.921 1.00 38.33 356 THR C CA 1
ATOM 9752 C C . THR C 1 356 ? 18.721 0.361 -37.026 1.00 37.75 356 THR C C 1
ATOM 9753 O O . THR C 1 356 ? 17.740 1.062 -36.760 1.00 37.14 356 THR C O 1
ATOM 9757 N N . LEU C 1 357 ? 19.218 0.265 -38.255 1.00 37.90 357 LEU C N 1
ATOM 9758 C CA . LEU C 1 357 ? 18.549 0.868 -39.394 1.00 37.83 357 LEU C CA 1
ATOM 9759 C C . LEU C 1 357 ? 17.580 -0.143 -40.003 1.00 38.26 357 LEU C C 1
ATOM 9760 O O . LEU C 1 357 ? 18.003 -1.172 -40.540 1.00 39.20 357 LEU C O 1
ATOM 9765 N N . LEU C 1 358 ? 16.287 0.155 -39.914 1.00 37.50 358 LEU C N 1
ATOM 9766 C CA . LEU C 1 358 ? 15.243 -0.716 -40.458 1.00 37.53 358 LEU C CA 1
ATOM 9767 C C . LEU C 1 358 ? 14.854 -0.351 -41.882 1.00 37.48 358 LEU C C 1
ATOM 9768 O O . LEU C 1 358 ? 14.383 -1.201 -42.642 1.00 37.75 358 LEU C O 1
ATOM 9773 N N . SER C 1 359 ? 15.034 0.918 -42.228 1.00 37.00 359 SER C N 1
ATOM 9774 C CA . SER C 1 359 ? 14.673 1.408 -43.545 1.00 36.97 359 SER C CA 1
ATOM 9775 C C . SER C 1 359 ? 15.382 2.709 -43.851 1.00 36.86 359 SER C C 1
ATOM 9776 O O . SER C 1 359 ? 15.463 3.594 -42.998 1.00 36.19 359 SER C O 1
ATOM 9779 N N . GLY C 1 360 ? 15.899 2.819 -45.072 1.00 37.67 360 GLY C N 1
ATOM 9780 C CA . GLY C 1 360 ? 16.404 4.090 -45.583 1.00 37.53 360 GLY C CA 1
ATOM 9781 C C . GLY C 1 360 ? 17.900 4.340 -45.483 1.00 38.22 360 GLY C C 1
ATOM 9782 O O . GLY C 1 360 ? 18.720 3.498 -45.876 1.00 38.39 360 GLY C O 1
ATOM 9783 N N . ASN C 1 361 ? 18.241 5.509 -44.933 1.00 38.09 361 ASN C N 1
ATOM 9784 C CA . ASN C 1 361 ? 19.540 6.156 -45.161 1.00 38.52 361 ASN C CA 1
ATOM 9785 C C . ASN C 1 361 ? 19.931 6.213 -46.655 1.00 39.50 361 ASN C C 1
ATOM 9786 O O . ASN C 1 361 ? 21.084 5.971 -47.031 1.00 39.52 361 ASN C O 1
ATOM 9791 N N . LYS C 1 362 ? 18.951 6.515 -47.502 1.00 40.29 362 LYS C N 1
ATOM 9792 C CA . LYS C 1 362 ? 19.195 6.692 -48.938 1.00 42.11 362 LYS C CA 1
ATOM 9793 C C . LYS C 1 362 ? 18.841 8.111 -49.366 1.00 42.47 362 LYS C C 1
ATOM 9794 O O . LYS C 1 362 ? 17.940 8.734 -48.792 1.00 41.74 362 LYS C O 1
ATOM 9800 N N . ARG C 1 363 ? 19.542 8.615 -50.380 1.00 43.68 363 ARG C N 1
ATOM 9801 C CA . ARG C 1 363 ? 19.293 9.958 -50.894 1.00 44.16 363 ARG C CA 1
ATOM 9802 C C . ARG C 1 363 ? 19.782 10.170 -52.326 1.00 44.62 363 ARG C C 1
ATOM 9803 O O . ARG C 1 363 ? 20.638 9.435 -52.822 1.00 45.01 363 ARG C O 1
ATOM 9811 N N . GLN C 1 364 ? 19.198 11.168 -52.983 1.00 44.43 364 GLN C N 1
ATOM 9812 C CA . GLN C 1 364 ? 19.774 11.787 -54.171 1.00 45.07 364 GLN C CA 1
ATOM 9813 C C . GLN C 1 364 ? 19.743 13.292 -53.973 1.00 43.82 364 GLN C C 1
ATOM 9814 O O . GLN C 1 364 ? 18.703 13.934 -54.146 1.00 43.19 364 GLN C O 1
ATOM 9820 N N . GLY C 1 365 ? 20.890 13.846 -53.590 1.00 43.17 365 GLY C N 1
ATOM 9821 C CA . GLY C 1 365 ? 20.981 15.259 -53.252 1.00 41.75 365 GLY C CA 1
ATOM 9822 C C . GLY C 1 365 ? 20.134 15.569 -52.035 1.00 40.04 365 GLY C C 1
ATOM 9823 O O . GLY C 1 365 ? 20.318 14.962 -50.972 1.00 40.32 365 GLY C O 1
ATOM 9824 N N . ASN C 1 366 ? 19.198 16.504 -52.199 1.00 38.34 366 ASN C N 1
ATOM 9825 C CA . ASN C 1 366 ? 18.266 16.903 -51.130 1.00 36.01 366 ASN C CA 1
ATOM 9826 C C . ASN C 1 366 ? 17.148 15.877 -50.936 1.00 34.61 366 ASN C C 1
ATOM 9827 O O . ASN C 1 366 ? 16.489 15.852 -49.892 1.00 34.06 366 ASN C O 1
ATOM 9832 N N . LEU C 1 367 ? 16.946 15.019 -51.932 1.00 33.32 367 LEU C N 1
ATOM 9833 C CA . LEU C 1 367 ? 15.869 14.049 -51.867 1.00 32.32 367 LEU C CA 1
ATOM 9834 C C . LEU C 1 367 ? 16.266 12.870 -50.995 1.00 31.92 367 LEU C C 1
ATOM 9835 O O . LEU C 1 367 ? 16.930 11.929 -51.445 1.00 32.38 367 LEU C O 1
ATOM 9840 N N . LEU C 1 368 ? 15.862 12.940 -49.734 1.00 30.83 368 LEU C N 1
ATOM 9841 C CA . LEU C 1 368 ? 16.163 11.890 -48.788 1.00 30.20 368 LEU C CA 1
ATOM 9842 C C . LEU C 1 368 ? 15.018 10.903 -48.748 1.00 29.95 368 LEU C C 1
ATOM 9843 O O . LEU C 1 368 ? 13.847 11.292 -48.725 1.00 29.35 368 LEU C O 1
ATOM 9848 N N . SER C 1 369 ? 15.371 9.623 -48.738 1.00 30.25 369 SER C N 1
ATOM 9849 C CA . SER C 1 369 ? 14.412 8.560 -48.520 1.00 30.31 369 SER C CA 1
ATOM 9850 C C . SER C 1 369 ? 14.024 8.554 -47.041 1.00 29.66 369 SER C C 1
ATOM 9851 O O . SER C 1 369 ? 14.782 9.050 -46.206 1.00 29.16 369 SER C O 1
ATOM 9854 N N . PRO C 1 370 ? 12.834 8.015 -46.721 1.00 29.57 370 PRO C N 1
ATOM 9855 C CA . PRO C 1 370 ? 12.355 7.895 -45.341 1.00 29.16 370 PRO C CA 1
ATOM 9856 C C . PRO C 1 370 ? 13.218 6.941 -44.516 1.00 29.33 370 PRO C C 1
ATOM 9857 O O . PRO C 1 370 ? 13.403 5.788 -44.899 1.00 29.79 370 PRO C O 1
ATOM 9861 N N . THR C 1 371 ? 13.724 7.433 -43.390 1.00 28.97 371 THR C N 1
ATOM 9862 C CA . THR C 1 371 ? 14.633 6.679 -42.532 1.00 28.64 371 THR C CA 1
ATOM 9863 C C . THR C 1 371 ? 13.944 6.267 -41.225 1.00 27.48 371 THR C C 1
ATOM 9864 O O . THR C 1 371 ? 13.350 7.086 -40.541 1.00 26.46 371 THR C O 1
ATOM 9868 N N . LEU C 1 372 ? 14.034 4.985 -40.886 1.00 27.43 372 LEU C N 1
ATOM 9869 C CA . LEU C 1 372 ? 13.470 4.476 -39.644 1.00 26.74 372 LEU C CA 1
ATOM 9870 C C . LEU C 1 372 ? 14.574 3.881 -38.797 1.00 27.10 372 LEU C C 1
ATOM 9871 O O . LEU C 1 372 ? 15.261 2.938 -39.216 1.00 27.05 372 LEU C O 1
ATOM 9876 N N . LEU C 1 373 ? 14.752 4.428 -37.599 1.00 27.40 373 LEU C N 1
ATOM 9877 C CA . LEU C 1 373 ? 15.805 3.927 -36.703 1.00 28.27 373 LEU C CA 1
ATOM 9878 C C . LEU C 1 373 ? 15.218 3.257 -35.473 1.00 29.63 373 LEU C C 1
ATOM 9879 O O . LEU C 1 373 ? 14.352 3.823 -34.820 1.00 29.06 373 LEU C O 1
ATOM 9884 N N . ASP C 1 374 ? 15.697 2.055 -35.158 1.00 31.86 374 ASP C N 1
ATOM 9885 C CA . ASP C 1 374 ? 15.264 1.340 -33.945 1.00 33.21 374 ASP C CA 1
ATOM 9886 C C . ASP C 1 374 ? 16.431 1.210 -32.953 1.00 34.04 374 ASP C C 1
ATOM 9887 O O . ASP C 1 374 ? 17.596 1.378 -33.324 1.00 34.58 374 ASP C O 1
ATOM 9892 N N . ASP C 1 375 ? 16.112 0.919 -31.691 1.00 34.02 375 ASP C N 1
ATOM 9893 C CA . ASP C 1 375 ? 17.119 0.785 -30.633 1.00 34.67 375 ASP C CA 1
ATOM 9894 C C . ASP C 1 375 ? 17.912 2.071 -30.460 1.00 33.56 375 ASP C C 1
ATOM 9895 O O . ASP C 1 375 ? 19.088 2.059 -30.083 1.00 34.44 375 ASP C O 1
ATOM 9900 N N . VAL C 1 376 ? 17.237 3.179 -30.753 1.00 31.54 376 VAL C N 1
ATOM 9901 C CA . VAL C 1 376 ? 17.722 4.523 -30.468 1.00 29.58 376 VAL C CA 1
ATOM 9902 C C . VAL C 1 376 ? 17.705 4.694 -28.943 1.00 29.51 376 VAL C C 1
ATOM 9903 O O . VAL C 1 376 ? 16.825 4.158 -28.270 1.00 29.58 376 VAL C O 1
ATOM 9907 N N . THR C 1 377 ? 18.706 5.401 -28.413 1.00 29.88 377 THR C N 1
ATOM 9908 C CA . THR C 1 377 ? 18.844 5.677 -26.978 1.00 29.84 377 THR C CA 1
ATOM 9909 C C . THR C 1 377 ? 19.076 7.181 -26.771 1.00 29.55 377 THR C C 1
ATOM 9910 O O . THR C 1 377 ? 19.301 7.891 -27.756 1.00 29.61 377 THR C O 1
ATOM 9914 N N . PRO C 1 378 ? 19.055 7.660 -25.495 1.00 29.52 378 PRO C N 1
ATOM 9915 C CA . PRO C 1 378 ? 19.294 9.071 -25.115 1.00 29.57 378 PRO C CA 1
ATOM 9916 C C . PRO C 1 378 ? 20.690 9.623 -25.428 1.00 30.59 378 PRO C C 1
ATOM 9917 O O . PRO C 1 378 ? 20.842 10.854 -25.576 1.00 30.22 378 PRO C O 1
ATOM 9921 N N . ALA C 1 379 ? 21.692 8.740 -25.513 1.00 31.67 379 ALA C N 1
ATOM 9922 C CA . ALA C 1 379 ? 23.050 9.129 -25.929 1.00 32.21 379 ALA C CA 1
ATOM 9923 C C . ALA C 1 379 ? 23.107 9.639 -27.371 1.00 32.19 379 ALA C C 1
ATOM 9924 O O . ALA C 1 379 ? 24.114 10.217 -27.794 1.00 33.16 379 ALA C O 1
ATOM 9926 N N . MET C 1 380 ? 22.032 9.427 -28.125 1.00 31.62 380 MET C N 1
ATOM 9927 C CA . MET C 1 380 ? 21.987 9.801 -29.547 1.00 30.72 380 MET C CA 1
ATOM 9928 C C . MET C 1 380 ? 21.341 11.166 -29.744 1.00 30.00 380 MET C C 1
ATOM 9929 O O . MET C 1 380 ? 20.325 11.478 -29.114 1.00 29.45 380 MET C O 1
ATOM 9934 N N . ARG C 1 381 ? 21.939 11.973 -30.615 1.00 29.79 381 ARG C N 1
ATOM 9935 C CA . ARG C 1 381 ? 21.418 13.304 -30.934 1.00 29.34 381 ARG C CA 1
ATOM 9936 C C . ARG C 1 381 ? 19.994 13.251 -31.497 1.00 28.84 381 ARG C C 1
ATOM 9937 O O . ARG C 1 381 ? 19.151 14.067 -31.126 1.00 28.70 381 ARG C O 1
ATOM 9945 N N . VAL C 1 382 ? 19.728 12.277 -32.369 1.00 28.63 382 VAL C N 1
ATOM 9946 C CA . VAL C 1 382 ? 18.411 12.129 -33.008 1.00 27.88 382 VAL C CA 1
ATOM 9947 C C . VAL C 1 382 ? 17.265 11.917 -32.006 1.00 27.07 382 VAL C C 1
ATOM 9948 O O . VAL C 1 382 ? 16.100 11.959 -32.376 1.00 26.33 382 VAL C O 1
ATOM 9952 N N . ALA C 1 383 ? 17.603 11.693 -30.740 1.00 27.78 383 ALA C N 1
ATOM 9953 C CA . ALA C 1 383 ? 16.615 11.494 -29.702 1.00 28.02 383 ALA C CA 1
ATOM 9954 C C . ALA C 1 383 ? 16.048 12.825 -29.188 1.00 27.73 383 ALA C C 1
ATOM 9955 O O . ALA C 1 383 ? 14.978 12.856 -28.571 1.00 27.25 383 ALA C O 1
ATOM 9957 N N . TRP C 1 384 ? 16.773 13.918 -29.428 1.00 27.73 384 TRP C N 1
ATOM 9958 C CA . TRP C 1 384 ? 16.379 15.229 -28.900 1.00 26.82 384 TRP C CA 1
ATOM 9959 C C . TRP C 1 384 ? 16.238 16.292 -29.979 1.00 25.31 384 TRP C C 1
ATOM 9960 O O . TRP C 1 384 ? 15.238 17.031 -30.023 1.00 24.53 384 TRP C O 1
ATOM 9971 N N . GLU C 1 385 ? 17.212 16.344 -30.881 1.00 25.02 385 GLU C N 1
ATOM 9972 C CA . GLU C 1 385 ? 17.238 17.393 -31.897 1.00 24.83 385 GLU C CA 1
ATOM 9973 C C . GLU C 1 385 ? 16.150 17.244 -32.966 1.00 24.01 385 GLU C C 1
ATOM 9974 O O . GLU C 1 385 ? 15.942 16.154 -33.492 1.00 23.81 385 GLU C O 1
ATOM 9980 N N . GLU C 1 386 ? 15.450 18.344 -33.250 1.00 24.17 386 GLU C N 1
ATOM 9981 C CA . GLU C 1 386 ? 14.435 18.378 -34.297 1.00 24.60 386 GLU C CA 1
ATOM 9982 C C . GLU C 1 386 ? 15.133 18.396 -35.660 1.00 24.95 386 GLU C C 1
ATOM 9983 O O . GLU C 1 386 ? 15.842 19.339 -35.974 1.00 24.20 386 GLU C O 1
ATOM 9989 N N . PRO C 1 387 ? 14.948 17.324 -36.446 1.00 25.82 387 PRO C N 1
ATOM 9990 C CA . PRO C 1 387 ? 15.599 17.087 -37.736 1.00 26.34 387 PRO C CA 1
ATOM 9991 C C . PRO C 1 387 ? 15.014 17.929 -38.856 1.00 26.22 387 PRO C C 1
ATOM 9992 O O . PRO C 1 387 ? 15.744 18.347 -39.759 1.00 26.52 387 PRO C O 1
ATOM 9996 N N . PHE C 1 388 ? 13.705 18.186 -38.775 1.00 25.83 388 PHE C N 1
ATOM 9997 C CA . PHE C 1 388 ? 12.948 18.856 -39.828 1.00 25.25 388 PHE C CA 1
ATOM 9998 C C . PHE C 1 388 ? 13.120 18.097 -41.142 1.00 25.96 388 PHE C C 1
ATOM 9999 O O . PHE C 1 388 ? 13.163 18.679 -42.218 1.00 26.24 388 PHE C O 1
ATOM 10007 N N . GLY C 1 389 ? 13.207 16.778 -41.023 1.00 26.22 389 GLY C N 1
ATOM 10008 C CA . GLY C 1 389 ? 13.478 15.897 -42.145 1.00 27.15 389 GLY C CA 1
ATOM 10009 C C . GLY C 1 389 ? 12.900 14.523 -41.892 1.00 27.18 389 GLY C C 1
ATOM 10010 O O . GLY C 1 389 ? 12.431 14.255 -40.789 1.00 27.29 389 GLY C O 1
ATOM 10011 N N . PRO C 1 390 ? 12.939 13.642 -42.912 1.00 27.83 390 PRO C N 1
ATOM 10012 C CA . PRO C 1 390 ? 12.157 12.399 -42.910 1.00 27.83 390 PRO C CA 1
ATOM 10013 C C . PRO C 1 390 ? 12.837 11.236 -42.190 1.00 27.77 390 PRO C C 1
ATOM 10014 O O . PRO C 1 390 ? 13.184 10.227 -42.831 1.00 28.36 390 PRO C O 1
ATOM 10018 N N . VAL C 1 391 ? 13.017 11.394 -40.876 1.00 26.59 391 VAL C N 1
ATOM 10019 C CA . VAL C 1 391 ? 13.683 10.409 -40.017 1.00 26.40 391 VAL C CA 1
ATOM 10020 C C . VAL C 1 391 ? 12.880 10.175 -38.744 1.00 25.94 391 VAL C C 1
ATOM 10021 O O . VAL C 1 391 ? 12.459 11.117 -38.085 1.00 25.24 391 VAL C O 1
ATOM 10025 N N . LEU C 1 392 ? 12.649 8.914 -38.409 1.00 26.82 392 LEU C N 1
ATOM 10026 C CA . LEU C 1 392 ? 11.886 8.584 -37.217 1.00 26.89 392 LEU C CA 1
ATOM 10027 C C . LEU C 1 392 ? 12.607 7.600 -36.297 1.00 27.48 392 LEU C C 1
ATOM 10028 O O . LEU C 1 392 ? 12.847 6.453 -36.679 1.00 28.36 392 LEU C O 1
ATOM 10033 N N . PRO C 1 393 ? 12.946 8.050 -35.074 1.00 27.14 393 PRO C N 1
ATOM 10034 C CA . PRO C 1 393 ? 13.614 7.192 -34.096 1.00 27.72 393 PRO C CA 1
ATOM 10035 C C . PRO C 1 393 ? 12.647 6.495 -33.131 1.00 28.03 393 PRO C C 1
ATOM 10036 O O . PRO C 1 393 ? 11.665 7.108 -32.687 1.00 27.06 393 PRO C O 1
ATOM 10040 N N . ILE C 1 394 ? 12.932 5.224 -32.825 1.00 28.57 394 ILE C N 1
ATOM 10041 C CA . ILE C 1 394 ? 12.145 4.461 -31.865 1.00 28.45 394 ILE C CA 1
ATOM 10042 C C . ILE C 1 394 ? 12.982 4.219 -30.605 1.00 29.04 394 ILE C C 1
ATOM 10043 O O . ILE C 1 394 ? 14.089 3.674 -30.680 1.00 29.35 394 ILE C O 1
ATOM 10048 N N . ILE C 1 395 ? 12.469 4.642 -29.453 1.00 28.90 395 ILE C N 1
ATOM 10049 C CA . ILE C 1 395 ? 13.170 4.380 -28.194 1.00 29.74 395 ILE C CA 1
ATOM 10050 C C . ILE C 1 395 ? 12.361 3.430 -27.317 1.00 30.55 395 ILE C C 1
ATOM 10051 O O . ILE C 1 395 ? 11.272 3.780 -26.842 1.00 30.02 395 ILE C O 1
ATOM 10056 N N . ARG C 1 396 ? 12.911 2.231 -27.124 1.00 31.42 396 ARG C N 1
ATOM 10057 C CA . ARG C 1 396 ? 12.311 1.197 -26.282 1.00 32.31 396 ARG C CA 1
ATOM 10058 C C . ARG C 1 396 ? 12.315 1.643 -24.826 1.00 30.83 396 ARG C C 1
ATOM 10059 O O . ARG C 1 396 ? 13.252 2.297 -24.374 1.00 30.31 396 ARG C O 1
ATOM 10067 N N . VAL C 1 397 ? 11.245 1.296 -24.111 1.00 29.89 397 VAL C N 1
ATOM 10068 C CA . VAL C 1 397 ? 10.967 1.835 -22.786 1.00 28.65 397 VAL C CA 1
ATOM 10069 C C . VAL C 1 397 ? 10.339 0.753 -21.883 1.00 28.86 397 VAL C C 1
ATOM 10070 O O . VAL C 1 397 ? 9.637 -0.122 -22.379 1.00 28.60 397 VAL C O 1
ATOM 10074 N N . LYS C 1 398 ? 10.603 0.830 -20.575 1.00 29.49 398 LYS C N 1
ATOM 10075 C CA . LYS C 1 398 ? 10.144 -0.146 -19.572 1.00 31.06 398 LYS C CA 1
ATOM 10076 C C . LYS C 1 398 ? 8.665 -0.030 -19.191 1.00 30.88 398 LYS C C 1
ATOM 10077 O O . LYS C 1 398 ? 7.991 -1.048 -18.981 1.00 31.45 398 LYS C O 1
ATOM 10083 N N . ASP C 1 399 ? 8.193 1.210 -19.048 1.00 30.23 399 ASP C N 1
ATOM 10084 C CA . ASP C 1 399 ? 6.816 1.527 -18.649 1.00 29.80 399 ASP C CA 1
ATOM 10085 C C . ASP C 1 399 ? 6.470 2.982 -19.000 1.00 29.67 399 ASP C C 1
ATOM 10086 O O . ASP C 1 399 ? 7.276 3.688 -19.631 1.00 30.23 399 ASP C O 1
ATOM 10091 N N . ALA C 1 400 ? 5.273 3.409 -18.603 1.00 28.29 400 ALA C N 1
ATOM 10092 C CA . ALA C 1 400 ? 4.791 4.756 -18.833 1.00 27.70 400 ALA C CA 1
ATOM 10093 C C . ALA C 1 400 ? 5.691 5.824 -18.209 1.00 27.48 400 ALA C C 1
ATOM 10094 O O . ALA C 1 400 ? 5.956 6.843 -18.824 1.00 26.97 400 ALA C O 1
ATOM 10096 N N . ASN C 1 401 ? 6.163 5.565 -16.995 1.00 28.68 401 ASN C N 1
ATOM 10097 C CA . ASN C 1 401 ? 6.924 6.529 -16.210 1.00 29.41 401 ASN C CA 1
ATOM 10098 C C . ASN C 1 401 ? 8.278 6.871 -16.811 1.00 28.89 401 ASN C C 1
ATOM 10099 O O . ASN C 1 401 ? 8.773 7.965 -16.614 1.00 29.10 401 ASN C O 1
ATOM 10104 N N . GLU C 1 402 ? 8.869 5.937 -17.538 1.00 29.25 402 GLU C N 1
ATOM 10105 C CA . GLU C 1 402 ? 10.120 6.211 -18.246 1.00 29.34 402 GLU C CA 1
ATOM 10106 C C . GLU C 1 402 ? 9.806 7.025 -19.507 1.00 27.58 402 GLU C C 1
ATOM 10107 O O . GLU C 1 402 ? 10.546 7.940 -19.855 1.00 27.14 402 GLU C O 1
ATOM 10113 N N . ALA C 1 403 ? 8.705 6.689 -20.177 1.00 26.26 403 ALA C N 1
ATOM 10114 C CA . ALA C 1 403 ? 8.254 7.449 -21.338 1.00 25.35 403 ALA C CA 1
ATOM 10115 C C . ALA C 1 403 ? 7.990 8.915 -20.973 1.00 24.15 403 ALA C C 1
ATOM 10116 O O . ALA C 1 403 ? 8.416 9.799 -21.688 1.00 24.16 403 ALA C O 1
ATOM 10118 N N . ILE C 1 404 ? 7.331 9.150 -19.836 1.00 23.34 404 ILE C N 1
ATOM 10119 C CA . ILE C 1 404 ? 7.076 10.497 -19.302 1.00 21.28 404 ILE C CA 1
ATOM 10120 C C . ILE C 1 404 ? 8.397 11.224 -18.959 1.00 21.62 404 ILE C C 1
ATOM 10121 O O . ILE C 1 404 ? 8.608 12.352 -19.384 1.00 21.97 404 ILE C O 1
ATOM 10126 N N . SER C 1 405 ? 9.273 10.582 -18.180 1.00 21.89 405 SER C N 1
ATOM 10127 C CA . SER C 1 405 ? 10.557 11.177 -17.827 1.00 22.11 405 SER C CA 1
ATOM 10128 C C . SER C 1 405 ? 11.333 11.668 -19.060 1.00 21.30 405 SER C C 1
ATOM 10129 O O . SER C 1 405 ? 11.725 12.835 -19.124 1.00 21.11 405 SER C O 1
ATOM 10132 N N . LEU C 1 406 ? 11.528 10.793 -20.047 1.00 21.79 406 LEU C N 1
ATOM 10133 C CA . LEU C 1 406 ? 12.272 11.154 -21.268 1.00 21.12 406 LEU C CA 1
ATOM 10134 C C . LEU C 1 406 ? 11.528 12.191 -22.110 1.00 20.96 406 LEU C C 1
ATOM 10135 O O . LEU C 1 406 ? 12.152 13.112 -22.653 1.00 20.89 406 LEU C O 1
ATOM 10140 N N . SER C 1 407 ? 10.205 12.039 -22.222 1.00 20.83 407 SER C N 1
ATOM 10141 C CA . SER C 1 407 ? 9.357 13.047 -22.878 1.00 20.78 407 SER C CA 1
ATOM 10142 C C . SER C 1 407 ? 9.557 14.445 -22.291 1.00 20.71 407 SER C C 1
ATOM 10143 O O . SER C 1 407 ? 9.722 15.407 -23.030 1.00 19.96 407 SER C O 1
ATOM 10146 N N . ASN C 1 408 ? 9.534 14.547 -20.960 1.00 21.50 408 ASN C N 1
ATOM 10147 C CA . ASN C 1 408 ? 9.730 15.826 -20.296 1.00 21.73 408 ASN C CA 1
ATOM 10148 C C . ASN C 1 408 ? 11.172 16.371 -20.256 1.00 21.79 408 ASN C C 1
ATOM 10149 O O . ASN C 1 408 ? 11.381 17.559 -20.000 1.00 21.26 408 ASN C O 1
ATOM 10154 N N . GLN C 1 409 ? 12.150 15.514 -20.524 1.00 22.01 409 GLN C N 1
ATOM 10155 C CA . GLN C 1 409 ? 13.537 15.939 -20.561 1.00 23.13 409 GLN C CA 1
ATOM 10156 C C . GLN C 1 409 ? 13.886 16.705 -21.834 1.00 23.17 409 GLN C C 1
ATOM 10157 O O . GLN C 1 409 ? 15.002 17.257 -21.950 1.00 23.32 409 GLN C O 1
ATOM 10163 N N . SER C 1 410 ? 12.966 16.701 -22.800 1.00 22.36 410 SER C N 1
ATOM 10164 C CA . SER C 1 410 ? 13.123 17.501 -24.015 1.00 22.38 410 SER C CA 1
ATOM 10165 C C . SER C 1 410 ? 13.026 18.989 -23.642 1.00 22.35 410 SER C C 1
ATOM 10166 O O . SER C 1 410 ? 12.206 19.365 -22.795 1.00 21.38 410 SER C O 1
ATOM 10169 N N . ASP C 1 411 ? 13.862 19.831 -24.253 1.00 23.28 411 ASP C N 1
ATOM 10170 C CA . ASP C 1 411 ? 13.654 21.283 -24.153 1.00 24.68 411 ASP C CA 1
ATOM 10171 C C . ASP C 1 411 ? 12.309 21.666 -24.781 1.00 23.44 411 ASP C C 1
ATOM 10172 O O . ASP C 1 411 ? 11.818 22.773 -24.579 1.00 22.96 411 ASP C O 1
ATOM 10177 N N . TYR C 1 412 ? 11.733 20.738 -25.540 1.00 23.01 412 TYR C N 1
ATOM 10178 C CA . TYR C 1 412 ? 10.489 20.988 -26.276 1.00 23.26 412 TYR C CA 1
ATOM 10179 C C . TYR C 1 412 ? 9.197 20.613 -25.519 1.00 21.73 412 TYR C C 1
ATOM 10180 O O . TYR C 1 412 ? 9.217 19.820 -24.588 1.00 21.86 412 TYR C O 1
ATOM 10189 N N . GLY C 1 413 ? 8.081 21.206 -25.932 1.00 19.81 413 GLY C N 1
ATOM 10190 C CA . GLY C 1 413 ? 6.816 21.064 -25.205 1.00 17.57 413 GLY C CA 1
ATOM 10191 C C . GLY C 1 413 ? 5.646 21.479 -26.066 1.00 16.11 413 GLY C C 1
ATOM 10192 O O . GLY C 1 413 ? 4.807 22.272 -25.644 1.00 15.86 413 GLY C O 1
ATOM 10193 N N . LEU C 1 414 ? 5.577 20.933 -27.279 1.00 16.02 414 LEU C N 1
ATOM 10194 C CA . LEU C 1 414 ? 4.556 21.349 -28.245 1.00 16.47 414 LEU C CA 1
ATOM 10195 C C . LEU C 1 414 ? 3.336 20.426 -28.179 1.00 15.89 414 LEU C C 1
ATOM 10196 O O . LEU C 1 414 ? 2.263 20.817 -27.696 1.00 14.89 414 LEU C O 1
ATOM 10201 N N . GLN C 1 415 ? 3.491 19.200 -28.670 1.00 16.34 415 GLN C N 1
ATOM 10202 C CA . GLN C 1 415 ? 2.391 18.234 -28.597 1.00 17.00 415 GLN C CA 1
ATOM 10203 C C . GLN C 1 415 ? 2.936 16.847 -28.259 1.00 18.08 415 GLN C C 1
ATOM 10204 O O . GLN C 1 415 ? 4.147 16.626 -28.336 1.00 18.26 415 GLN C O 1
ATOM 10210 N N . ALA C 1 416 ? 2.039 15.949 -27.857 1.00 18.43 416 ALA C N 1
ATOM 10211 C CA . ALA C 1 416 ? 2.378 14.579 -27.474 1.00 18.96 416 ALA C CA 1
ATOM 10212 C C . ALA C 1 416 ? 1.237 13.699 -27.913 1.00 19.37 416 ALA C C 1
ATOM 10213 O O . ALA C 1 416 ? 0.083 14.140 -27.965 1.00 19.72 416 ALA C O 1
ATOM 10215 N N . SER C 1 417 ? 1.561 12.475 -28.286 1.00 20.54 417 SER C N 1
ATOM 10216 C CA . SER C 1 417 ? 0.562 11.457 -28.589 1.00 21.23 417 SER C CA 1
ATOM 10217 C C . SER C 1 417 ? 0.689 10.340 -27.552 1.00 22.04 417 SER C C 1
ATOM 10218 O O . SER C 1 417 ? 1.796 10.036 -27.102 1.00 22.39 417 SER C O 1
ATOM 10221 N N . ILE C 1 418 ? -0.439 9.751 -27.146 1.00 22.27 418 ILE C N 1
ATOM 10222 C CA . ILE C 1 418 ? -0.440 8.595 -26.252 1.00 22.51 418 ILE C CA 1
ATOM 10223 C C . ILE C 1 418 ? -1.358 7.506 -26.798 1.00 23.00 418 ILE C C 1
ATOM 10224 O O . ILE C 1 418 ? -2.573 7.699 -26.946 1.00 22.94 418 ILE C O 1
ATOM 10229 N N . PHE C 1 419 ? -0.755 6.374 -27.126 1.00 23.60 419 PHE C N 1
ATOM 10230 C CA . PHE C 1 419 ? -1.459 5.265 -27.730 1.00 23.87 419 PHE C CA 1
ATOM 10231 C C . PHE C 1 419 ? -1.691 4.164 -26.714 1.00 24.80 419 PHE C C 1
ATOM 10232 O O . PHE C 1 419 ? -0.733 3.626 -26.163 1.00 24.52 419 PHE C O 1
ATOM 10240 N N . THR C 1 420 ? -2.971 3.852 -26.468 1.00 25.68 420 THR C N 1
ATOM 10241 C CA . THR C 1 420 ? -3.369 2.871 -25.452 1.00 26.69 420 THR C CA 1
ATOM 10242 C C . THR C 1 420 ? -4.874 2.605 -25.537 1.00 27.32 420 THR C C 1
ATOM 10243 O O . THR C 1 420 ? -5.660 3.515 -25.864 1.00 26.07 420 THR C O 1
ATOM 10247 N N . LYS C 1 421 ? -5.286 1.377 -25.217 1.00 28.19 421 LYS C N 1
ATOM 10248 C CA . LYS C 1 421 ? -6.716 1.063 -25.212 1.00 28.83 421 LYS C CA 1
ATOM 10249 C C . LYS C 1 421 ? -7.416 1.724 -24.031 1.00 27.64 421 LYS C C 1
ATOM 10250 O O . LYS C 1 421 ? -8.611 2.029 -24.104 1.00 27.98 421 LYS C O 1
ATOM 10256 N N . ASP C 1 422 ? -6.654 1.966 -22.961 1.00 26.25 422 ASP C N 1
ATOM 10257 C CA . ASP C 1 422 ? -7.186 2.482 -21.701 1.00 24.63 422 ASP C CA 1
ATOM 10258 C C . ASP C 1 422 ? -7.157 4.022 -21.681 1.00 23.68 422 ASP C C 1
ATOM 10259 O O . ASP C 1 422 ? -6.155 4.642 -21.292 1.00 22.72 422 ASP C O 1
ATOM 10264 N N . THR C 1 423 ? -8.270 4.623 -22.100 1.00 23.72 423 THR C N 1
ATOM 10265 C CA . THR C 1 423 ? -8.395 6.079 -22.226 1.00 24.27 423 THR C CA 1
ATOM 10266 C C . THR C 1 423 ? -8.235 6.844 -20.893 1.00 23.95 423 THR C C 1
ATOM 10267 O O . THR C 1 423 ? -7.634 7.928 -20.873 1.00 23.15 423 THR C O 1
ATOM 10271 N N . ASP C 1 424 ? -8.755 6.275 -19.801 1.00 24.22 424 ASP C N 1
ATOM 10272 C CA . ASP C 1 424 ? -8.579 6.854 -18.463 1.00 24.95 424 ASP C CA 1
ATOM 10273 C C . ASP C 1 424 ? -7.106 7.020 -18.083 1.00 24.91 424 ASP C C 1
ATOM 10274 O O . ASP C 1 424 ? -6.718 8.064 -17.552 1.00 24.30 424 ASP C O 1
ATOM 10279 N N . ARG C 1 425 ? -6.298 5.996 -18.369 1.00 25.81 425 ARG C N 1
ATOM 10280 C CA . ARG C 1 425 ? -4.873 6.052 -18.071 1.00 26.67 425 ARG C CA 1
ATOM 10281 C C . ARG C 1 425 ? -4.203 7.110 -18.948 1.00 24.68 425 ARG C C 1
ATOM 10282 O O . ARG C 1 425 ? -3.402 7.922 -18.464 1.00 24.51 425 ARG C O 1
ATOM 10290 N N . ALA C 1 426 ? -4.581 7.128 -20.220 1.00 23.10 426 ALA C N 1
ATOM 10291 C CA . ALA C 1 426 ? -4.005 8.046 -21.195 1.00 21.97 426 ALA C CA 1
ATOM 10292 C C . ALA C 1 426 ? -4.196 9.506 -20.770 1.00 21.14 426 ALA C C 1
ATOM 10293 O O . ALA C 1 426 ? -3.231 10.273 -20.769 1.00 21.43 426 ALA C O 1
ATOM 10295 N N . ILE C 1 427 ? -5.421 9.862 -20.371 1.00 20.24 427 ILE C N 1
ATOM 10296 C CA . ILE C 1 427 ? -5.730 11.167 -19.783 1.00 20.11 427 ILE C CA 1
ATOM 10297 C C . ILE C 1 427 ? -4.812 11.518 -18.615 1.00 20.65 427 ILE C C 1
ATOM 10298 O O . ILE C 1 427 ? -4.185 12.585 -18.613 1.00 20.04 427 ILE C O 1
ATOM 10303 N N . ASN C 1 428 ? -4.738 10.617 -17.632 1.00 21.63 428 ASN C N 1
ATOM 10304 C CA . ASN C 1 428 ? -3.869 10.782 -16.454 1.00 23.01 428 ASN C CA 1
ATOM 10305 C C . ASN C 1 428 ? -2.425 11.053 -16.870 1.00 21.46 428 ASN C C 1
ATOM 10306 O O . ASN C 1 428 ? -1.840 12.044 -16.458 1.00 20.52 428 ASN C O 1
ATOM 10311 N N . ILE C 1 429 ? -1.887 10.199 -17.734 1.00 21.40 429 ILE C N 1
ATOM 10312 C CA . ILE C 1 429 ? -0.532 10.355 -18.284 1.00 20.51 429 ILE C CA 1
ATOM 10313 C C . ILE C 1 429 ? -0.332 11.700 -19.005 1.00 19.95 429 ILE C C 1
ATOM 10314 O O . ILE C 1 429 ? 0.704 12.328 -18.857 1.00 19.00 429 ILE C O 1
ATOM 10319 N N . GLY C 1 430 ? -1.322 12.117 -19.787 1.00 20.64 430 GLY C N 1
ATOM 10320 C CA . GLY C 1 430 ? -1.219 13.350 -20.578 1.00 20.30 430 GLY C CA 1
ATOM 10321 C C . GLY C 1 430 ? -1.001 14.562 -19.698 1.00 20.44 430 GLY C C 1
ATOM 10322 O O . GLY C 1 430 ? -0.217 15.441 -20.036 1.00 19.89 430 GLY C O 1
ATOM 10323 N N . LYS C 1 431 ? -1.713 14.585 -18.573 1.00 21.47 431 LYS C N 1
ATOM 10324 C CA . LYS C 1 431 ? -1.594 15.624 -17.535 1.00 23.31 431 LYS C CA 1
ATOM 10325 C C . LYS C 1 431 ? -0.164 15.760 -17.013 1.00 22.64 431 LYS C C 1
ATOM 10326 O O . LYS C 1 431 ? 0.237 16.846 -16.630 1.00 22.53 431 LYS C O 1
ATOM 10332 N N . HIS C 1 432 ? 0.604 14.672 -17.034 1.00 22.20 432 HIS C N 1
ATOM 10333 C CA . HIS C 1 432 ? 2.003 14.722 -16.624 1.00 22.50 432 HIS C CA 1
ATOM 10334 C C . HIS C 1 432 ? 2.954 15.080 -17.756 1.00 21.73 432 HIS C C 1
ATOM 10335 O O . HIS C 1 432 ? 4.149 15.176 -17.521 1.00 22.79 432 HIS C O 1
ATOM 10342 N N . LEU C 1 433 ? 2.446 15.222 -18.976 1.00 20.37 433 LEU C N 1
ATOM 10343 C CA . LEU C 1 433 ? 3.259 15.706 -20.099 1.00 20.03 433 LEU C CA 1
ATOM 10344 C C . LEU C 1 433 ? 3.238 17.236 -20.238 1.00 19.96 433 LEU C C 1
ATOM 10345 O O . LEU C 1 433 ? 2.153 17.848 -20.347 1.00 19.62 433 LEU C O 1
ATOM 10350 N N . GLU C 1 434 ? 4.428 17.835 -20.303 1.00 19.97 434 GLU C N 1
ATOM 10351 C CA . GLU C 1 434 ? 4.567 19.290 -20.432 1.00 20.30 434 GLU C CA 1
ATOM 10352 C C . GLU C 1 434 ? 4.468 19.713 -21.897 1.00 19.52 434 GLU C C 1
ATOM 10353 O O . GLU C 1 434 ? 5.478 20.037 -22.533 1.00 19.45 434 GLU C O 1
ATOM 10359 N N . VAL C 1 435 ? 3.246 19.681 -22.426 1.00 17.92 435 VAL C N 1
ATOM 10360 C CA . VAL C 1 435 ? 2.991 20.007 -23.823 1.00 16.69 435 VAL C CA 1
ATOM 10361 C C . VAL C 1 435 ? 1.763 20.910 -23.902 1.00 15.99 435 VAL C C 1
ATOM 10362 O O . VAL C 1 435 ? 1.005 21.044 -22.914 1.00 15.57 435 VAL C O 1
ATOM 10366 N N . GLY C 1 436 ? 1.548 21.529 -25.067 1.00 14.95 436 GLY C N 1
ATOM 10367 C CA . GLY C 1 436 ? 0.334 22.334 -25.253 1.00 15.14 436 GLY C CA 1
ATOM 10368 C C . GLY C 1 436 ? -0.902 21.453 -25.422 1.00 15.83 436 GLY C C 1
ATOM 10369 O O . GLY C 1 436 ? -1.964 21.697 -24.827 1.00 15.57 436 GLY C O 1
ATOM 10370 N N . THR C 1 437 ? -0.749 20.405 -26.223 1.00 16.25 437 THR C N 1
ATOM 10371 C CA . THR C 1 437 ? -1.858 19.534 -26.542 1.00 16.48 437 THR C CA 1
ATOM 10372 C C . THR C 1 437 ? -1.403 18.102 -26.468 1.00 16.73 437 THR C C 1
ATOM 10373 O O . THR C 1 437 ? -0.338 17.788 -26.966 1.00 17.23 437 THR C O 1
ATOM 10377 N N . VAL C 1 438 ? -2.193 17.263 -25.791 1.00 16.55 438 VAL C N 1
ATOM 10378 C CA . VAL C 1 438 ? -2.036 15.816 -25.837 1.00 17.69 438 VAL C CA 1
ATOM 10379 C C . VAL C 1 438 ? -3.148 15.166 -26.679 1.00 17.58 438 VAL C C 1
ATOM 10380 O O . VAL C 1 438 ? -4.358 15.364 -26.398 1.00 17.15 438 VAL C O 1
ATOM 10384 N N . HIS C 1 439 ? -2.731 14.389 -27.685 1.00 17.49 439 HIS C N 1
ATOM 10385 C CA . HIS C 1 439 ? -3.636 13.583 -28.520 1.00 18.16 439 HIS C CA 1
ATOM 10386 C C . HIS C 1 439 ? -3.738 12.108 -28.111 1.00 19.71 439 HIS C C 1
ATOM 10387 O O . HIS C 1 439 ? -2.750 11.349 -28.191 1.00 20.56 439 HIS C O 1
ATOM 10394 N N . ILE C 1 440 ? -4.945 11.690 -27.726 1.00 19.86 440 ILE C N 1
ATOM 10395 C CA . ILE C 1 440 ? -5.206 10.295 -27.357 1.00 20.37 440 ILE C CA 1
ATOM 10396 C C . ILE C 1 440 ? -5.557 9.435 -28.575 1.00 20.73 440 ILE C C 1
ATOM 10397 O O . ILE C 1 440 ? -6.591 9.650 -29.229 1.00 20.84 440 ILE C O 1
ATOM 10402 N N . ASN C 1 441 ? -4.701 8.447 -28.847 1.00 20.60 441 ASN C N 1
ATOM 10403 C CA . ASN C 1 441 ? -4.872 7.517 -29.968 1.00 21.18 441 ASN C CA 1
ATOM 10404 C C . ASN C 1 441 ? -4.971 8.198 -31.317 1.00 20.57 441 ASN C C 1
ATOM 10405 O O . ASN C 1 441 ? -5.792 7.834 -32.157 1.00 21.54 441 ASN C O 1
ATOM 10410 N N . ALA C 1 442 ? -4.123 9.192 -31.511 1.00 19.28 442 ALA C N 1
ATOM 10411 C CA . ALA C 1 442 ? -4.097 9.958 -32.742 1.00 17.71 442 ALA C CA 1
ATOM 10412 C C . ALA C 1 442 ? -2.755 10.673 -32.852 1.00 17.29 442 ALA C C 1
ATOM 10413 O O . ALA C 1 442 ? -2.117 10.984 -31.828 1.00 16.68 442 ALA C O 1
ATOM 10415 N N . LYS C 1 443 ? -2.315 10.896 -34.083 1.00 17.52 443 LYS C N 1
ATOM 10416 C CA . LYS C 1 443 ? -1.109 11.670 -34.341 1.00 18.25 443 LYS C CA 1
ATOM 10417 C C . LYS C 1 443 ? -1.251 13.078 -33.769 1.00 17.83 443 LYS C C 1
ATOM 10418 O O . LYS C 1 443 ? -2.360 13.555 -33.553 1.00 17.79 443 LYS C O 1
ATOM 10424 N N . THR C 1 444 ? -0.122 13.739 -33.535 1.00 17.83 444 THR C N 1
ATOM 10425 C CA . THR C 1 444 ? -0.131 15.160 -33.226 1.00 17.75 444 THR C CA 1
ATOM 10426 C C . THR C 1 444 ? -0.509 15.944 -34.496 1.00 19.13 444 THR C C 1
ATOM 10427 O O . THR C 1 444 ? -0.310 15.456 -35.617 1.00 18.19 444 THR C O 1
ATOM 10431 N N . GLU C 1 445 ? -1.100 17.128 -34.309 1.00 20.71 445 GLU C N 1
ATOM 10432 C CA . GLU C 1 445 ? -1.489 17.992 -35.425 1.00 21.77 445 GLU C CA 1
ATOM 10433 C C . GLU C 1 445 ? -1.914 19.386 -34.953 1.00 21.39 445 GLU C C 1
ATOM 10434 O O . GLU C 1 445 ? -2.326 19.572 -33.803 1.00 20.11 445 GLU C O 1
ATOM 10440 N N . ARG C 1 446 ? -1.777 20.367 -35.848 1.00 22.14 446 ARG C N 1
ATOM 10441 C CA . ARG C 1 446 ? -2.109 21.751 -35.537 1.00 23.53 446 ARG C CA 1
ATOM 10442 C C . ARG C 1 446 ? -3.630 21.974 -35.437 1.00 23.84 446 ARG C C 1
ATOM 10443 O O . ARG C 1 446 ? -4.125 22.474 -34.425 1.00 24.31 446 ARG C O 1
ATOM 10451 N N . GLY C 1 447 ? -4.349 21.587 -36.481 1.00 24.21 447 GLY C N 1
ATOM 10452 C CA . GLY C 1 447 ? -5.799 21.718 -36.543 1.00 24.52 447 GLY C CA 1
ATOM 10453 C C . GLY C 1 447 ? -6.566 20.630 -35.790 1.00 24.66 447 GLY C C 1
ATOM 10454 O O . GLY C 1 447 ? -5.970 19.829 -35.056 1.00 25.55 447 GLY C O 1
ATOM 10455 N N . PRO C 1 448 ? -7.906 20.616 -35.931 1.00 24.13 448 PRO C N 1
ATOM 10456 C CA . PRO C 1 448 ? -8.619 21.673 -36.647 1.00 23.38 448 PRO C CA 1
ATOM 10457 C C . PRO C 1 448 ? -8.442 23.042 -35.978 1.00 22.61 448 PRO C C 1
ATOM 10458 O O . PRO C 1 448 ? -8.294 23.156 -34.743 1.00 21.73 448 PRO C O 1
ATOM 10462 N N . ASP C 1 449 ? -8.466 24.064 -36.820 1.00 22.04 449 ASP C N 1
ATOM 10463 C CA . ASP C 1 449 ? -7.941 25.380 -36.488 1.00 21.75 449 ASP C CA 1
ATOM 10464 C C . ASP C 1 449 ? -8.656 26.151 -35.376 1.00 20.71 449 ASP C C 1
ATOM 10465 O O . ASP C 1 449 ? -8.095 27.081 -34.816 1.00 20.71 449 ASP C O 1
ATOM 10470 N N . HIS C 1 450 ? -9.865 25.721 -35.026 1.00 19.73 450 HIS C N 1
ATOM 10471 C CA . HIS C 1 450 ? -10.577 26.314 -33.906 1.00 18.93 450 HIS C CA 1
ATOM 10472 C C . HIS C 1 450 ? -10.086 25.865 -32.535 1.00 18.01 450 HIS C C 1
ATOM 10473 O O . HIS C 1 450 ? -10.384 26.532 -31.542 1.00 17.88 450 HIS C O 1
ATOM 10480 N N . PHE C 1 451 ? -9.356 24.746 -32.472 1.00 17.39 451 PHE C N 1
ATOM 10481 C CA . PHE C 1 451 ? -8.786 24.285 -31.189 1.00 17.02 451 PHE C CA 1
ATOM 10482 C C . PHE C 1 451 ? -7.674 25.237 -30.789 1.00 17.93 451 PHE C C 1
ATOM 10483 O O . PHE C 1 451 ? -6.976 25.768 -31.662 1.00 18.43 451 PHE C O 1
ATOM 10491 N N . PRO C 1 452 ? -7.486 25.444 -29.471 1.00 18.38 452 PRO C N 1
ATOM 10492 C CA . PRO C 1 452 ? -6.303 26.159 -29.009 1.00 18.72 452 PRO C CA 1
ATOM 10493 C C . PRO C 1 452 ? -5.047 25.475 -29.497 1.00 18.36 452 PRO C C 1
ATOM 10494 O O . PRO C 1 452 ? -4.962 24.244 -29.460 1.00 17.99 452 PRO C O 1
ATOM 10498 N N . PHE C 1 453 ? -4.109 26.268 -30.005 1.00 18.73 453 PHE C N 1
ATOM 10499 C CA . PHE C 1 453 ? -2.804 25.748 -30.451 1.00 19.10 453 PHE C CA 1
ATOM 10500 C C . PHE C 1 453 ? -1.639 26.516 -29.841 1.00 18.82 453 PHE C C 1
ATOM 10501 O O . PHE C 1 453 ? -1.519 27.739 -30.012 1.00 19.95 453 PHE C O 1
ATOM 10509 N N . LEU C 1 454 ? -0.740 25.783 -29.192 1.00 17.88 454 LEU C N 1
ATOM 10510 C CA . LEU C 1 454 ? 0.346 26.393 -28.442 1.00 16.88 454 LEU C CA 1
ATOM 10511 C C . LEU C 1 454 ? 1.490 25.435 -28.076 1.00 17.24 454 LEU C C 1
ATOM 10512 O O . LEU C 1 454 ? 1.275 24.226 -27.870 1.00 18.04 454 LEU C O 1
ATOM 10517 N N . GLY C 1 455 ? 2.697 25.988 -27.999 1.00 17.09 455 GLY C N 1
ATOM 10518 C CA . GLY C 1 455 ? 3.848 25.284 -27.433 1.00 16.97 455 GLY C CA 1
ATOM 10519 C C . GLY C 1 455 ? 4.238 25.928 -26.103 1.00 17.39 455 GLY C C 1
ATOM 10520 O O . GLY C 1 455 ? 4.088 27.147 -25.930 1.00 17.10 455 GLY C O 1
ATOM 10521 N N . VAL C 1 456 ? 4.680 25.097 -25.160 1.00 17.80 456 VAL C N 1
ATOM 10522 C CA . VAL C 1 456 ? 5.336 25.567 -23.938 1.00 19.42 456 VAL C CA 1
ATOM 10523 C C . VAL C 1 456 ? 6.840 25.193 -23.968 1.00 20.60 456 VAL C C 1
ATOM 10524 O O . VAL C 1 456 ? 7.320 24.559 -24.919 1.00 20.61 456 VAL C O 1
ATOM 10528 N N . LYS C 1 457 ? 7.549 25.587 -22.916 1.00 21.43 457 LYS C N 1
ATOM 10529 C CA . LYS C 1 457 ? 8.998 25.499 -22.863 1.00 22.00 457 LYS C CA 1
ATOM 10530 C C . LYS C 1 457 ? 9.543 26.171 -24.133 1.00 22.20 457 LYS C C 1
ATOM 10531 O O . LYS C 1 457 ? 9.052 27.246 -24.501 1.00 21.66 457 LYS C O 1
ATOM 10537 N N . LYS C 1 458 ? 10.505 25.554 -24.824 1.00 22.44 458 LYS C N 1
ATOM 10538 C CA . LYS C 1 458 ? 11.083 26.186 -26.014 1.00 22.86 458 LYS C CA 1
ATOM 10539 C C . LYS C 1 458 ? 10.238 26.008 -27.293 1.00 22.21 458 LYS C C 1
ATOM 10540 O O . LYS C 1 458 ? 10.703 26.312 -28.403 1.00 23.02 458 LYS C O 1
ATOM 10546 N N . SER C 1 459 ? 9.003 25.520 -27.164 1.00 21.14 459 SER C N 1
ATOM 10547 C CA . SER C 1 459 ? 8.167 25.306 -28.352 1.00 19.74 459 SER C CA 1
ATOM 10548 C C . SER C 1 459 ? 7.273 26.495 -28.644 1.00 19.57 459 SER C C 1
ATOM 10549 O O . SER C 1 459 ? 6.618 26.537 -29.686 1.00 19.05 459 SER C O 1
ATOM 10552 N N . GLY C 1 460 ? 7.239 27.457 -27.736 1.00 19.90 460 GLY C N 1
ATOM 10553 C CA . GLY C 1 460 ? 6.478 28.653 -28.002 1.00 20.88 460 GLY C CA 1
ATOM 10554 C C . GLY C 1 460 ? 6.203 29.554 -26.831 1.00 21.69 460 GLY C C 1
ATOM 10555 O O . GLY C 1 460 ? 6.793 29.392 -25.737 1.00 21.95 460 GLY C O 1
ATOM 10556 N N . LEU C 1 461 ? 5.284 30.487 -27.085 1.00 21.55 461 LEU C N 1
ATOM 10557 C CA . LEU C 1 461 ? 4.957 31.618 -26.196 1.00 22.23 461 LEU C CA 1
ATOM 10558 C C . LEU C 1 461 ? 3.633 32.236 -26.672 1.00 21.96 461 LEU C C 1
ATOM 10559 O O . LEU C 1 461 ? 3.483 32.549 -27.848 1.00 21.21 461 LEU C O 1
ATOM 10564 N N . GLY C 1 462 ? 2.669 32.386 -25.771 1.00 22.68 462 GLY C N 1
ATOM 10565 C CA . GLY C 1 462 ? 1.313 32.802 -26.184 1.00 23.11 462 GLY C CA 1
ATOM 10566 C C . GLY C 1 462 ? 0.533 31.612 -26.736 1.00 23.17 462 GLY C C 1
ATOM 10567 O O . GLY C 1 462 ? 0.942 30.455 -26.556 1.00 23.13 462 GLY C O 1
ATOM 10568 N N . VAL C 1 463 ? -0.594 31.896 -27.393 1.00 22.47 463 VAL C N 1
ATOM 10569 C CA . VAL C 1 463 ? -1.533 30.873 -27.864 1.00 21.35 463 VAL C CA 1
ATOM 10570 C C . VAL C 1 463 ? -2.046 31.308 -29.218 1.00 21.11 463 VAL C C 1
ATOM 10571 O O . VAL C 1 463 ? -2.329 32.503 -29.422 1.00 20.83 463 VAL C O 1
ATOM 10575 N N . GLN C 1 464 ? -2.144 30.349 -30.139 1.00 21.03 464 GLN C N 1
ATOM 10576 C CA . GLN C 1 464 ? -2.785 30.550 -31.459 1.00 21.43 464 GLN C CA 1
ATOM 10577 C C . GLN C 1 464 ? -4.025 29.627 -31.564 1.00 19.91 464 GLN C C 1
ATOM 10578 O O . GLN C 1 464 ? -4.513 29.140 -30.561 1.00 19.09 464 GLN C O 1
ATOM 10584 N N . GLY C 1 465 ? -4.536 29.374 -32.765 1.00 20.09 465 GLY C N 1
ATOM 10585 C CA . GLY C 1 465 ? -5.874 28.814 -32.884 1.00 19.53 465 GLY C CA 1
ATOM 10586 C C . GLY C 1 465 ? -6.791 29.983 -33.149 1.00 20.04 465 GLY C C 1
ATOM 10587 O O . GLY C 1 465 ? -6.421 31.121 -32.880 1.00 20.22 465 GLY C O 1
ATOM 10588 N N . ILE C 1 466 ? -7.981 29.725 -33.684 1.00 20.62 466 ILE C N 1
ATOM 10589 C CA . ILE C 1 466 ? -8.792 30.824 -34.256 1.00 20.72 466 ILE C CA 1
ATOM 10590 C C . ILE C 1 466 ? -9.158 31.918 -33.231 1.00 20.51 466 ILE C C 1
ATOM 10591 O O . ILE C 1 466 ? -8.788 33.086 -33.419 1.00 20.27 466 ILE C O 1
ATOM 10596 N N . LYS C 1 467 ? -9.834 31.534 -32.140 1.00 20.32 467 LYS C N 1
ATOM 10597 C CA . LYS C 1 467 ? -10.227 32.497 -31.122 1.00 20.70 467 LYS C CA 1
ATOM 10598 C C . LYS C 1 467 ? -9.093 33.018 -30.247 1.00 18.97 467 LYS C C 1
ATOM 10599 O O . LYS C 1 467 ? -9.034 34.212 -30.016 1.00 18.68 467 LYS C O 1
ATOM 10605 N N . PRO C 1 468 ? -8.212 32.135 -29.736 1.00 17.77 468 PRO C N 1
ATOM 10606 C CA . PRO C 1 468 ? -7.078 32.676 -28.983 1.00 17.16 468 PRO C CA 1
ATOM 10607 C C . PRO C 1 468 ? -6.277 33.731 -29.750 1.00 17.20 468 PRO C C 1
ATOM 10608 O O . PRO C 1 468 ? -5.769 34.671 -29.150 1.00 17.56 468 PRO C O 1
ATOM 10612 N N . SER C 1 469 ? -6.192 33.595 -31.068 1.00 17.18 469 SER C N 1
ATOM 10613 C CA . SER C 1 469 ? -5.407 34.513 -31.866 1.00 16.95 469 SER C CA 1
ATOM 10614 C C . SER C 1 469 ? -6.055 35.882 -31.845 1.00 16.92 469 SER C C 1
ATOM 10615 O O . SER C 1 469 ? -5.355 36.884 -31.657 1.00 16.90 469 SER C O 1
ATOM 10618 N N . LEU C 1 470 ? -7.386 35.911 -32.016 1.00 17.19 470 LEU C N 1
ATOM 10619 C CA . LEU C 1 470 ? -8.159 37.148 -31.925 1.00 18.59 470 LEU C CA 1
ATOM 10620 C C . LEU C 1 470 ? -7.905 37.881 -30.616 1.00 19.84 470 LEU C C 1
ATOM 10621 O O . LEU C 1 470 ? -7.724 39.110 -30.602 1.00 20.36 470 LEU C O 1
ATOM 10626 N N . LEU C 1 471 ? -7.903 37.117 -29.525 1.00 20.21 471 LEU C N 1
ATOM 10627 C CA . LEU C 1 471 ? -7.645 37.645 -28.201 1.00 21.69 471 LEU C CA 1
ATOM 10628 C C . LEU C 1 471 ? -6.247 38.218 -28.091 1.00 21.72 471 LEU C C 1
ATOM 10629 O O . LEU C 1 471 ? -6.071 39.282 -27.524 1.00 22.53 471 LEU C O 1
ATOM 10634 N N . SER C 1 472 ? -5.252 37.531 -28.644 1.00 21.41 472 SER C N 1
ATOM 10635 C CA . SER C 1 472 ? -3.868 37.957 -28.434 1.00 21.75 472 SER C CA 1
ATOM 10636 C C . SER C 1 472 ? -3.572 39.277 -29.163 1.00 22.02 472 SER C C 1
ATOM 10637 O O . SER C 1 472 ? -2.582 39.949 -28.883 1.00 22.67 472 SER C O 1
ATOM 10640 N N . MET C 1 473 ? -4.449 39.651 -30.087 1.00 21.71 473 MET C N 1
ATOM 10641 C CA . MET C 1 473 ? -4.197 40.801 -30.934 1.00 22.17 473 MET C CA 1
ATOM 10642 C C . MET C 1 473 ? -5.073 41.997 -30.548 1.00 21.45 473 MET C C 1
ATOM 10643 O O . MET C 1 473 ? -5.182 42.956 -31.298 1.00 21.92 473 MET C O 1
ATOM 10648 N N . THR C 1 474 ? -5.643 41.944 -29.344 1.00 20.14 474 THR C N 1
ATOM 10649 C CA . THR C 1 474 ? -6.554 42.977 -28.838 1.00 19.75 474 THR C CA 1
ATOM 10650 C C . THR C 1 474 ? -6.335 43.139 -27.340 1.00 19.87 474 THR C C 1
ATOM 10651 O O . THR C 1 474 ? -5.574 42.396 -26.756 1.00 19.42 474 THR C O 1
ATOM 10655 N N . ARG C 1 475 ? -7.027 44.098 -26.729 1.00 21.00 475 ARG C N 1
ATOM 10656 C CA . ARG C 1 475 ? -6.930 44.354 -25.295 1.00 21.18 475 ARG C CA 1
ATOM 10657 C C . ARG C 1 475 ? -8.234 44.961 -24.772 1.00 22.05 475 ARG C C 1
ATOM 10658 O O . ARG C 1 475 ? -8.993 45.583 -25.540 1.00 22.15 475 ARG C O 1
ATOM 10666 N N . GLU C 1 476 ? -8.486 44.768 -23.475 1.00 21.90 476 GLU C N 1
ATOM 10667 C CA . GLU C 1 476 ? -9.664 45.304 -22.796 1.00 22.90 476 GLU C CA 1
ATOM 10668 C C . GLU C 1 476 ? -9.665 46.819 -22.812 1.00 23.08 476 GLU C C 1
ATOM 10669 O O . GLU C 1 476 ? -8.654 47.445 -22.478 1.00 22.96 476 GLU C O 1
ATOM 10675 N N . ARG C 1 477 ? -10.790 47.395 -23.207 1.00 23.37 477 ARG C N 1
ATOM 10676 C CA . ARG C 1 477 ? -11.067 48.804 -22.953 1.00 24.83 477 ARG C CA 1
ATOM 10677 C C . ARG C 1 477 ? -12.310 48.895 -22.064 1.00 23.53 477 ARG C C 1
ATOM 10678 O O . ARG C 1 477 ? -13.384 48.373 -22.412 1.00 23.79 477 ARG C O 1
ATOM 10686 N N . VAL C 1 478 ? -12.143 49.547 -20.912 1.00 21.03 478 VAL C N 1
ATOM 10687 C CA . VAL C 1 478 ? -13.208 49.698 -19.956 1.00 19.13 478 VAL C CA 1
ATOM 10688 C C . VAL C 1 478 ? -13.767 51.132 -19.973 1.00 18.80 478 VAL C C 1
ATOM 10689 O O . VAL C 1 478 ? -13.020 52.122 -20.013 1.00 17.85 478 VAL C O 1
ATOM 10693 N N . THR C 1 479 ? -15.092 51.219 -19.993 1.00 18.92 479 THR C N 1
ATOM 10694 C CA . THR C 1 479 ? -15.808 52.484 -19.857 1.00 20.05 479 THR C CA 1
ATOM 10695 C C . THR C 1 479 ? -16.636 52.363 -18.575 1.00 21.15 479 THR C C 1
ATOM 10696 O O . THR C 1 479 ? -17.376 51.392 -18.410 1.00 21.56 479 THR C O 1
ATOM 10700 N N . VAL C 1 480 ? -16.465 53.299 -17.646 1.00 21.67 480 VAL C N 1
ATOM 10701 C CA . VAL C 1 480 ? -17.195 53.238 -16.390 1.00 22.99 480 VAL C CA 1
ATOM 10702 C C . VAL C 1 480 ? -18.192 54.394 -16.364 1.00 25.10 480 VAL C C 1
ATOM 10703 O O . VAL C 1 480 ? -17.833 55.551 -16.637 1.00 25.89 480 VAL C O 1
ATOM 10707 N N . LEU C 1 481 ? -19.445 54.053 -16.096 1.00 26.17 481 LEU C N 1
ATOM 10708 C CA . LEU C 1 481 ? -20.536 55.017 -16.048 1.00 28.39 481 LEU C CA 1
ATOM 10709 C C . LEU C 1 481 ? -21.087 55.030 -14.636 1.00 30.19 481 LEU C C 1
ATOM 10710 O O . LEU C 1 481 ? -20.951 54.053 -13.910 1.00 28.91 481 LEU C O 1
ATOM 10715 N N . ASN C 1 482 ? -21.701 56.136 -14.248 1.00 32.94 482 ASN C N 1
ATOM 10716 C CA . ASN C 1 482 ? -22.402 56.187 -12.977 1.00 36.41 482 ASN C CA 1
ATOM 10717 C C . ASN C 1 482 ? -23.907 56.159 -13.188 1.00 38.28 482 ASN C C 1
ATOM 10718 O O . ASN C 1 482 ? -24.480 57.067 -13.780 1.00 39.42 482 ASN C O 1
ATOM 10723 N N . LEU C 1 483 ? -24.528 55.090 -12.716 1.00 39.07 483 LEU C N 1
ATOM 10724 C CA . LEU C 1 483 ? -25.970 54.957 -12.752 1.00 40.63 483 LEU C CA 1
ATOM 10725 C C . LEU C 1 483 ? -26.577 55.504 -11.461 1.00 41.88 483 LEU C C 1
ATOM 10726 O O . LEU C 1 483 ? -25.866 55.729 -10.478 1.00 42.21 483 LEU C O 1
ATOM 10731 N N . GLN D 1 9 ? -52.015 31.912 -59.849 1.00 49.12 9 GLN D N 1
ATOM 10732 C CA . GLN D 1 9 ? -51.354 30.882 -60.698 1.00 49.66 9 GLN D CA 1
ATOM 10733 C C . GLN D 1 9 ? -50.305 30.059 -59.935 1.00 48.68 9 GLN D C 1
ATOM 10734 O O . GLN D 1 9 ? -49.233 29.758 -60.467 1.00 48.82 9 GLN D O 1
ATOM 10740 N N . PHE D 1 10 ? -50.618 29.701 -58.687 1.00 47.48 10 PHE D N 1
ATOM 10741 C CA . PHE D 1 10 ? -49.730 28.860 -57.887 1.00 46.35 10 PHE D CA 1
ATOM 10742 C C . PHE D 1 10 ? -50.525 27.908 -57.004 1.00 45.06 10 PHE D C 1
ATOM 10743 O O . PHE D 1 10 ? -50.795 28.175 -55.835 1.00 43.35 10 PHE D O 1
ATOM 10751 N N . ASN D 1 11 ? -50.924 26.799 -57.605 1.00 45.44 11 ASN D N 1
ATOM 10752 C CA . ASN D 1 11 ? -51.532 25.722 -56.865 1.00 45.16 11 ASN D CA 1
ATOM 10753 C C . ASN D 1 11 ? -50.425 24.859 -56.275 1.00 44.37 11 ASN D C 1
ATOM 10754 O O . ASN D 1 11 ? -49.883 23.968 -56.933 1.00 44.88 11 ASN D O 1
ATOM 10759 N N . ALA D 1 12 ? -50.096 25.169 -55.022 1.00 42.78 12 ALA D N 1
ATOM 10760 C CA . ALA D 1 12 ? -48.924 24.645 -54.340 1.00 41.79 12 ALA D CA 1
ATOM 10761 C C . ALA D 1 12 ? -49.168 23.296 -53.681 1.00 41.34 12 ALA D C 1
ATOM 10762 O O . ALA D 1 12 ? -50.270 23.010 -53.197 1.00 41.66 12 ALA D O 1
ATOM 10764 N N . ASN D 1 13 ? -48.123 22.476 -53.671 1.00 40.54 13 ASN D N 1
ATOM 10765 C CA . ASN D 1 13 ? -48.126 21.234 -52.926 1.00 39.99 13 ASN D CA 1
ATOM 10766 C C . ASN D 1 13 ? -47.351 21.371 -51.599 1.00 38.95 13 ASN D C 1
ATOM 10767 O O . ASN D 1 13 ? -46.603 22.347 -51.392 1.00 38.10 13 ASN D O 1
ATOM 10772 N N . ILE D 1 14 ? -47.565 20.413 -50.698 1.00 38.56 14 ILE D N 1
ATOM 10773 C CA . ILE D 1 14 ? -46.872 20.370 -49.411 1.00 37.48 14 ILE D CA 1
ATOM 10774 C C . ILE D 1 14 ? -45.786 19.315 -49.425 1.00 36.90 14 ILE D C 1
ATOM 10775 O O . ILE D 1 14 ? -45.865 18.351 -50.185 1.00 37.48 14 ILE D O 1
ATOM 10780 N N . LEU D 1 15 ? -44.778 19.516 -48.576 1.00 35.38 15 LEU D N 1
ATOM 10781 C CA . LEU D 1 15 ? -43.680 18.583 -48.421 1.00 34.87 15 LEU D CA 1
ATOM 10782 C C . LEU D 1 15 ? -43.914 17.641 -47.256 1.00 34.53 15 LEU D C 1
ATOM 10783 O O . LEU D 1 15 ? -44.094 18.075 -46.113 1.00 33.83 15 LEU D O 1
ATOM 10788 N N . ARG D 1 16 ? -43.906 16.355 -47.571 1.00 35.04 16 ARG D N 1
ATOM 10789 C CA . ARG D 1 16 ? -43.827 15.291 -46.589 1.00 35.21 16 ARG D CA 1
ATOM 10790 C C . ARG D 1 16 ? -42.786 14.265 -47.054 1.00 36.20 16 ARG D C 1
ATOM 10791 O O . ARG D 1 16 ? -42.815 13.831 -48.207 1.00 37.22 16 ARG D O 1
ATOM 10799 N N . ASN D 1 17 ? -41.860 13.907 -46.163 1.00 36.43 17 ASN D N 1
ATOM 10800 C CA . ASN D 1 17 ? -40.869 12.843 -46.402 1.00 37.39 17 ASN D CA 1
ATOM 10801 C C . ASN D 1 17 ? -40.062 12.951 -47.710 1.00 38.43 17 ASN D C 1
ATOM 10802 O O . ASN D 1 17 ? -39.743 11.944 -48.344 1.00 38.82 17 ASN D O 1
ATOM 10807 N N . GLY D 1 18 ? -39.742 14.180 -48.108 1.00 38.97 18 GLY D N 1
ATOM 10808 C CA . GLY D 1 18 ? -38.917 14.420 -49.297 1.00 40.43 18 GLY D CA 1
ATOM 10809 C C . GLY D 1 18 ? -39.692 14.635 -50.584 1.00 42.09 18 GLY D C 1
ATOM 10810 O O . GLY D 1 18 ? -39.187 15.268 -51.520 1.00 42.46 18 GLY D O 1
ATOM 10811 N N . GLU D 1 19 ? -40.918 14.117 -50.632 1.00 43.04 19 GLU D N 1
ATOM 10812 C CA . GLU D 1 19 ? -41.770 14.267 -51.816 1.00 44.44 19 GLU D CA 1
ATOM 10813 C C . GLU D 1 19 ? -42.827 15.354 -51.677 1.00 44.44 19 GLU D C 1
ATOM 10814 O O . GLU D 1 19 ? -43.572 15.396 -50.691 1.00 44.24 19 GLU D O 1
ATOM 10820 N N . TRP D 1 20 ? -42.874 16.233 -52.674 1.00 44.93 20 TRP D N 1
ATOM 10821 C CA . TRP D 1 20 ? -43.912 17.248 -52.769 1.00 45.03 20 TRP D CA 1
ATOM 10822 C C . TRP D 1 20 ? -45.217 16.579 -53.166 1.00 47.12 20 TRP D C 1
ATOM 10823 O O . TRP D 1 20 ? -45.389 16.153 -54.318 1.00 48.49 20 TRP D O 1
ATOM 10834 N N . VAL D 1 21 ? -46.122 16.470 -52.197 1.00 47.39 21 VAL D N 1
ATOM 10835 C CA . VAL D 1 21 ? -47.364 15.720 -52.371 1.00 48.68 21 VAL D CA 1
ATOM 10836 C C . VAL D 1 21 ? -48.586 16.609 -52.189 1.00 49.19 21 VAL D C 1
ATOM 10837 O O . VAL D 1 21 ? -48.467 17.787 -51.860 1.00 48.46 21 VAL D O 1
ATOM 10841 N N . GLU D 1 22 ? -49.757 16.023 -52.406 1.00 50.65 22 GLU D N 1
ATOM 10842 C CA . GLU D 1 22 ? -51.018 16.713 -52.238 1.00 51.75 22 GLU D CA 1
ATOM 10843 C C . GLU D 1 22 ? -51.864 15.958 -51.222 1.00 52.30 22 GLU D C 1
ATOM 10844 O O . GLU D 1 22 ? -51.573 14.802 -50.894 1.00 52.64 22 GLU D O 1
ATOM 10850 N N . SER D 1 23 ? -52.900 16.620 -50.713 1.00 52.67 23 SER D N 1
ATOM 10851 C CA . SER D 1 23 ? -53.896 15.967 -49.870 1.00 53.57 23 SER D CA 1
ATOM 10852 C C . SER D 1 23 ? -54.506 14.788 -50.635 1.00 55.16 23 SER D C 1
ATOM 10853 O O . SER D 1 23 ? -54.899 14.930 -51.798 1.00 55.47 23 SER D O 1
ATOM 10856 N N . ARG D 1 24 ? -54.549 13.622 -49.994 1.00 56.06 24 ARG D N 1
ATOM 10857 C CA . ARG D 1 24 ? -55.260 12.471 -50.546 1.00 57.54 24 ARG D CA 1
ATOM 10858 C C . ARG D 1 24 ? -56.732 12.845 -50.630 1.00 57.72 24 ARG D C 1
ATOM 10859 O O . ARG D 1 24 ? -57.359 12.705 -51.684 1.00 58.51 24 ARG D O 1
ATOM 10867 N N . THR D 1 25 ? -57.258 13.368 -49.521 1.00 56.76 25 THR D N 1
ATOM 10868 C CA . THR D 1 25 ? -58.633 13.874 -49.442 1.00 56.60 25 THR D CA 1
ATOM 10869 C C . THR D 1 25 ? -58.951 14.939 -50.522 1.00 56.32 25 THR D C 1
ATOM 10870 O O . THR D 1 25 ? -60.108 15.331 -50.708 1.00 56.87 25 THR D O 1
ATOM 10874 N N . GLY D 1 26 ? -57.914 15.389 -51.229 1.00 55.27 26 GLY D N 1
ATOM 10875 C CA . GLY D 1 26 ? -58.059 16.211 -52.430 1.00 54.55 26 GLY D CA 1
ATOM 10876 C C . GLY D 1 26 ? -58.446 17.670 -52.255 1.00 53.08 26 GLY D C 1
ATOM 10877 O O . GLY D 1 26 ? -58.425 18.436 -53.222 1.00 52.93 26 GLY D O 1
ATOM 10878 N N . GLU D 1 27 ? -58.800 18.067 -51.037 1.00 51.60 27 GLU D N 1
ATOM 10879 C CA . GLU D 1 27 ? -59.253 19.437 -50.812 1.00 50.51 27 GLU D CA 1
ATOM 10880 C C . GLU D 1 27 ? -58.127 20.468 -50.762 1.00 48.16 27 GLU D C 1
ATOM 10881 O O . GLU D 1 27 ? -57.018 20.189 -50.287 1.00 47.81 27 GLU D O 1
ATOM 10887 N N . ARG D 1 28 ? -58.437 21.653 -51.283 1.00 46.41 28 ARG D N 1
ATOM 10888 C CA . ARG D 1 28 ? -57.539 22.796 -51.262 1.00 44.14 28 ARG D CA 1
ATOM 10889 C C . ARG D 1 28 ? -58.183 24.022 -50.614 1.00 43.24 28 ARG D C 1
ATOM 10890 O O . ARG D 1 28 ? -59.398 24.056 -50.377 1.00 43.29 28 ARG D O 1
ATOM 10898 N N . ILE D 1 29 ? -57.349 25.017 -50.318 1.00 42.16 29 ILE D N 1
ATOM 10899 C CA . ILE D 1 29 ? -57.798 26.320 -49.833 1.00 41.55 29 ILE D CA 1
ATOM 10900 C C . ILE D 1 29 ? -57.189 27.384 -50.733 1.00 41.38 29 ILE D C 1
ATOM 10901 O O . ILE D 1 29 ? -55.956 27.496 -50.826 1.00 41.03 29 ILE D O 1
ATOM 10906 N N . SER D 1 30 ? -58.057 28.159 -51.381 1.00 41.33 30 SER D N 1
ATOM 10907 C CA . SER D 1 30 ? -57.648 29.188 -52.333 1.00 41.15 30 SER D CA 1
ATOM 10908 C C . SER D 1 30 ? -57.121 30.399 -51.591 1.00 39.96 30 SER D C 1
ATOM 10909 O O . SER D 1 30 ? -57.651 30.768 -50.534 1.00 39.94 30 SER D O 1
ATOM 10912 N N . ILE D 1 31 ? -56.097 31.024 -52.162 1.00 38.70 31 ILE D N 1
ATOM 10913 C CA . ILE D 1 31 ? -55.479 32.204 -51.565 1.00 37.30 31 ILE D CA 1
ATOM 10914 C C . ILE D 1 31 ? -55.619 33.387 -52.503 1.00 36.66 31 ILE D C 1
ATOM 10915 O O . ILE D 1 31 ? -55.483 33.237 -53.717 1.00 36.82 31 ILE D O 1
ATOM 10920 N N . SER D 1 32 ? -55.888 34.560 -51.936 1.00 35.71 32 SER D N 1
ATOM 10921 C CA . SER D 1 32 ? -56.105 35.757 -52.748 1.00 35.54 32 SER D CA 1
ATOM 10922 C C . SER D 1 32 ? -55.232 36.943 -52.330 1.00 34.38 32 SER D C 1
ATOM 10923 O O . SER D 1 32 ? -54.906 37.122 -51.141 1.00 34.15 32 SER D O 1
ATOM 10926 N N . ALA D 1 33 ? -54.848 37.747 -53.312 1.00 33.22 33 ALA D N 1
ATOM 10927 C CA . ALA D 1 33 ? -54.164 39.002 -53.042 1.00 31.73 33 ALA D CA 1
ATOM 10928 C C . ALA D 1 33 ? -55.132 39.854 -52.222 1.00 30.58 33 ALA D C 1
ATOM 10929 O O . ALA D 1 33 ? -56.275 40.026 -52.631 1.00 29.97 33 ALA D O 1
ATOM 10931 N N . PRO D 1 34 ? -54.700 40.347 -51.041 1.00 29.90 34 PRO D N 1
ATOM 10932 C CA . PRO D 1 34 ? -55.590 41.236 -50.280 1.00 30.09 34 PRO D CA 1
ATOM 10933 C C . PRO D 1 34 ? -55.876 42.579 -50.979 1.00 30.71 34 PRO D C 1
ATOM 10934 O O . PRO D 1 34 ? -56.951 43.132 -50.798 1.00 31.18 34 PRO D O 1
ATOM 10938 N N . ALA D 1 35 ? -54.915 43.109 -51.736 1.00 30.77 35 ALA D N 1
ATOM 10939 C CA . ALA D 1 35 ? -55.089 44.418 -52.367 1.00 32.22 35 ALA D CA 1
ATOM 10940 C C . ALA D 1 35 ? -56.130 44.361 -53.485 1.00 33.73 35 ALA D C 1
ATOM 10941 O O . ALA D 1 35 ? -56.854 45.338 -53.705 1.00 34.54 35 ALA D O 1
ATOM 10943 N N . SER D 1 36 ? -56.219 43.197 -54.137 1.00 34.53 36 SER D N 1
ATOM 10944 C CA . SER D 1 36 ? -57.030 42.984 -55.331 1.00 36.58 36 SER D CA 1
ATOM 10945 C C . SER D 1 36 ? -58.302 42.174 -55.100 1.00 37.53 36 SER D C 1
ATOM 10946 O O . SER D 1 36 ? -59.370 42.522 -55.600 1.00 38.23 36 SER D O 1
ATOM 10949 N N . GLY D 1 37 ? -58.165 41.066 -54.378 1.00 37.56 37 GLY D N 1
ATOM 10950 C CA . GLY D 1 37 ? -59.156 39.991 -54.414 1.00 38.14 37 GLY D CA 1
ATOM 10951 C C . GLY D 1 37 ? -58.901 38.984 -55.539 1.00 38.77 37 GLY D C 1
ATOM 10952 O O . GLY D 1 37 ? -59.623 37.993 -55.661 1.00 39.18 37 GLY D O 1
ATOM 10953 N N . VAL D 1 38 ? -57.883 39.246 -56.366 1.00 38.81 38 VAL D N 1
ATOM 10954 C CA . VAL D 1 38 ? -57.497 38.367 -57.482 1.00 39.46 38 VAL D CA 1
ATOM 10955 C C . VAL D 1 38 ? -56.787 37.105 -56.982 1.00 38.67 38 VAL D C 1
ATOM 10956 O O . VAL D 1 38 ? -55.958 37.179 -56.064 1.00 37.78 38 VAL D O 1
ATOM 10960 N N . ALA D 1 39 ? -57.111 35.963 -57.594 1.00 38.54 39 ALA D N 1
ATOM 10961 C CA . ALA D 1 39 ? -56.578 34.651 -57.186 1.00 37.87 39 ALA D CA 1
ATOM 10962 C C . ALA D 1 39 ? -55.072 34.539 -57.363 1.00 37.75 39 ALA D C 1
ATOM 10963 O O . ALA D 1 39 ? -54.514 35.102 -58.295 1.00 38.51 39 ALA D O 1
ATOM 10965 N N . LEU D 1 40 ? -54.415 33.817 -56.460 1.00 37.41 40 LEU D N 1
ATOM 10966 C CA . LEU D 1 40 ? -52.963 33.625 -56.553 1.00 37.25 40 LEU D CA 1
ATOM 10967 C C . LEU D 1 40 ? -52.609 32.149 -56.681 1.00 37.91 40 LEU D C 1
ATOM 10968 O O . LEU D 1 40 ? -51.605 31.781 -57.287 1.00 38.05 40 LEU D O 1
ATOM 10973 N N . GLY D 1 41 ? -53.447 31.314 -56.086 1.00 38.12 41 GLY D N 1
ATOM 10974 C CA . GLY D 1 41 ? -53.264 29.884 -56.105 1.00 38.82 41 GLY D CA 1
ATOM 10975 C C . GLY D 1 41 ? -53.995 29.291 -54.923 1.00 38.98 41 GLY D C 1
ATOM 10976 O O . GLY D 1 41 ? -54.914 29.908 -54.372 1.00 39.09 41 GLY D O 1
ATOM 10977 N N . SER D 1 42 ? -53.583 28.092 -54.537 1.00 39.00 42 SER D N 1
ATOM 10978 C CA . SER D 1 42 ? -54.217 27.366 -53.451 1.00 39.18 42 SER D CA 1
ATOM 10979 C C . SER D 1 42 ? -53.193 26.561 -52.648 1.00 38.70 42 SER D C 1
ATOM 10980 O O . SER D 1 42 ? -52.067 26.320 -53.106 1.00 38.38 42 SER D O 1
ATOM 10983 N N . ILE D 1 43 ? -53.591 26.162 -51.443 1.00 38.67 43 ILE D N 1
ATOM 10984 C CA . ILE D 1 43 ? -52.809 25.231 -50.626 1.00 38.39 43 ILE D CA 1
ATOM 10985 C C . ILE D 1 43 ? -53.677 24.029 -50.262 1.00 38.94 43 ILE D C 1
ATOM 10986 O O . ILE D 1 43 ? -54.907 24.145 -50.238 1.00 39.18 43 ILE D O 1
ATOM 10991 N N . PRO D 1 44 ? -53.050 22.867 -49.993 1.00 38.99 44 PRO D N 1
ATOM 10992 C CA . PRO D 1 44 ? -53.850 21.710 -49.593 1.00 39.49 44 PRO D CA 1
ATOM 10993 C C . PRO D 1 44 ? -54.349 21.857 -48.155 1.00 39.60 44 PRO D C 1
ATOM 10994 O O . PRO D 1 44 ? -53.586 22.264 -47.270 1.00 38.81 44 PRO D O 1
ATOM 10998 N N . ALA D 1 45 ? -55.624 21.548 -47.930 1.00 40.36 45 ALA D N 1
ATOM 10999 C CA . ALA D 1 45 ? -56.174 21.466 -46.578 1.00 40.22 45 ALA D CA 1
ATOM 11000 C C . ALA D 1 45 ? -56.008 20.040 -46.069 1.00 40.51 45 ALA D C 1
ATOM 11001 O O . ALA D 1 45 ? -56.666 19.124 -46.555 1.00 41.00 45 ALA D O 1
ATOM 11003 N N . LEU D 1 46 ? -55.115 19.861 -45.097 1.00 40.12 46 LEU D N 1
ATOM 11004 C CA . LEU D 1 46 ? -54.707 18.523 -44.652 1.00 40.66 46 LEU D CA 1
ATOM 11005 C C . LEU D 1 46 ? -55.601 17.964 -43.560 1.00 41.59 46 LEU D C 1
ATOM 11006 O O . LEU D 1 46 ? -56.292 18.714 -42.859 1.00 41.03 46 LEU D O 1
ATOM 11011 N N . SER D 1 47 ? -55.567 16.636 -43.441 1.00 43.14 47 SER D N 1
ATOM 11012 C CA . SER D 1 47 ? -56.374 15.870 -42.483 1.00 44.47 47 SER D CA 1
ATOM 11013 C C . SER D 1 47 ? -55.574 15.505 -41.223 1.00 44.41 47 SER D C 1
ATOM 11014 O O . SER D 1 47 ? -54.372 15.761 -41.149 1.00 43.38 47 SER D O 1
ATOM 11017 N N . GLN D 1 48 ? -56.251 14.897 -40.248 1.00 45.81 48 GLN D N 1
ATOM 11018 C CA . GLN D 1 48 ? -55.611 14.479 -38.993 1.00 46.19 48 GLN D CA 1
ATOM 11019 C C . GLN D 1 48 ? -54.511 13.431 -39.201 1.00 46.13 48 GLN D C 1
ATOM 11020 O O . GLN D 1 48 ? -53.493 13.452 -38.498 1.00 45.50 48 GLN D O 1
ATOM 11026 N N . GLU D 1 49 ? -54.707 12.545 -40.181 1.00 46.53 49 GLU D N 1
ATOM 11027 C CA . GLU D 1 49 ? -53.730 11.490 -40.490 1.00 46.76 49 GLU D CA 1
ATOM 11028 C C . GLU D 1 49 ? -52.485 12.067 -41.142 1.00 45.05 49 GLU D C 1
ATOM 11029 O O . GLU D 1 49 ? -51.389 11.931 -40.612 1.00 44.52 49 GLU D O 1
ATOM 11035 N N . GLU D 1 50 ? -52.662 12.721 -42.290 1.00 44.06 50 GLU D N 1
ATOM 11036 C CA . GLU D 1 50 ? -51.542 13.335 -43.001 1.00 42.55 50 GLU D CA 1
ATOM 11037 C C . GLU D 1 50 ? -50.678 14.226 -42.086 1.00 40.44 50 GLU D C 1
ATOM 11038 O O . GLU D 1 50 ? -49.490 14.415 -42.359 1.00 39.90 50 GLU D O 1
ATOM 11044 N N . VAL D 1 51 ? -51.281 14.727 -40.998 1.00 39.15 51 VAL D N 1
ATOM 11045 C CA . VAL D 1 51 ? -50.600 15.517 -39.957 1.00 37.57 51 VAL D CA 1
ATOM 11046 C C . VAL D 1 51 ? -49.759 14.653 -38.996 1.00 36.99 51 VAL D C 1
ATOM 11047 O O . VAL D 1 51 ? -48.640 15.030 -38.642 1.00 35.77 51 VAL D O 1
ATOM 11051 N N . ASN D 1 52 ? -50.311 13.512 -38.571 1.00 37.58 52 ASN D N 1
ATOM 11052 C CA . ASN D 1 52 ? -49.556 12.495 -37.836 1.00 37.04 52 ASN D CA 1
ATOM 11053 C C . ASN D 1 52 ? -48.422 11.973 -38.705 1.00 36.96 52 ASN D C 1
ATOM 11054 O O . ASN D 1 52 ? -47.292 11.871 -38.265 1.00 36.99 52 ASN D O 1
ATOM 11059 N N . ASP D 1 53 ? -48.732 11.678 -39.961 1.00 37.46 53 ASP D N 1
ATOM 11060 C CA . ASP D 1 53 ? -47.736 11.170 -40.894 1.00 37.39 53 ASP D CA 1
ATOM 11061 C C . ASP D 1 53 ? -46.523 12.070 -41.016 1.00 36.34 53 ASP D C 1
ATOM 11062 O O . ASP D 1 53 ? -45.400 11.587 -41.046 1.00 36.81 53 ASP D O 1
ATOM 11067 N N . ALA D 1 54 ? -46.759 13.374 -41.068 1.00 35.54 54 ALA D N 1
ATOM 11068 C CA . ALA D 1 54 ? -45.689 14.362 -41.080 1.00 35.06 54 ALA D CA 1
ATOM 11069 C C . ALA D 1 54 ? -44.892 14.331 -39.779 1.00 34.46 54 ALA D C 1
ATOM 11070 O O . ALA D 1 54 ? -43.666 14.386 -39.806 1.00 34.61 54 ALA D O 1
ATOM 11072 N N . ILE D 1 55 ? -45.587 14.232 -38.648 1.00 34.02 55 ILE D N 1
ATOM 11073 C CA . ILE D 1 55 ? -44.915 14.178 -37.343 1.00 34.24 55 ILE D CA 1
ATOM 11074 C C . ILE D 1 55 ? -44.033 12.934 -37.177 1.00 35.33 55 ILE D C 1
ATOM 11075 O O . ILE D 1 55 ? -42.976 13.001 -36.538 1.00 35.18 55 ILE D O 1
ATOM 11080 N N . GLN D 1 56 ? -44.458 11.809 -37.755 1.00 36.76 56 GLN D N 1
ATOM 11081 C CA . GLN D 1 56 ? -43.680 10.577 -37.662 1.00 37.77 56 GLN D CA 1
ATOM 11082 C C . GLN D 1 56 ? -42.458 10.604 -38.549 1.00 37.74 56 GLN D C 1
ATOM 11083 O O . GLN D 1 56 ? -41.385 10.147 -38.141 1.00 37.94 56 GLN D O 1
ATOM 11089 N N . GLY D 1 57 ? -42.622 11.132 -39.762 1.00 37.71 57 GLY D N 1
ATOM 11090 C CA . GLY D 1 57 ? -41.517 11.250 -40.700 1.00 37.16 57 GLY D CA 1
ATOM 11091 C C . GLY D 1 57 ? -40.400 12.096 -40.114 1.00 35.80 57 GLY D C 1
ATOM 11092 O O . GLY D 1 57 ? -39.221 11.806 -40.309 1.00 35.75 57 GLY D O 1
ATOM 11093 N N . ALA D 1 58 ? -40.786 13.145 -39.394 1.00 34.61 58 ALA D N 1
ATOM 11094 C CA . ALA D 1 58 ? -39.836 14.059 -38.785 1.00 33.31 58 ALA D CA 1
ATOM 11095 C C . ALA D 1 58 ? -39.065 13.396 -37.645 1.00 33.02 58 ALA D C 1
ATOM 11096 O O . ALA D 1 58 ? -37.875 13.628 -37.502 1.00 32.53 58 ALA D O 1
ATOM 11098 N N . LYS D 1 59 ? -39.751 12.559 -36.866 1.00 33.41 59 LYS D N 1
ATOM 11099 C CA . LYS D 1 59 ? -39.153 11.796 -35.767 1.00 34.15 59 LYS D CA 1
ATOM 11100 C C . LYS D 1 59 ? -38.162 10.721 -36.243 1.00 35.02 59 LYS D C 1
ATOM 11101 O O . LYS D 1 59 ? -37.159 10.451 -35.582 1.00 34.46 59 LYS D O 1
ATOM 11107 N N . ASP D 1 60 ? -38.441 10.091 -37.379 1.00 36.47 60 ASP D N 1
ATOM 11108 C CA . ASP D 1 60 ? -37.536 9.063 -37.888 1.00 37.67 60 ASP D CA 1
ATOM 11109 C C . ASP D 1 60 ? -36.309 9.691 -38.517 1.00 37.41 60 ASP D C 1
ATOM 11110 O O . ASP D 1 60 ? -35.201 9.195 -38.346 1.00 37.66 60 ASP D O 1
ATOM 11115 N N . ALA D 1 61 ? -36.504 10.789 -39.239 1.00 37.21 61 ALA D N 1
ATOM 11116 C CA . ALA D 1 61 ? -35.384 11.512 -39.835 1.00 37.44 61 ALA D CA 1
ATOM 11117 C C . ALA D 1 61 ? -34.547 12.269 -38.791 1.00 37.28 61 ALA D C 1
ATOM 11118 O O . ALA D 1 61 ? -33.363 12.508 -39.002 1.00 37.25 61 ALA D O 1
ATOM 11120 N N . GLN D 1 62 ? -35.173 12.647 -37.679 1.00 37.68 62 GLN D N 1
ATOM 11121 C CA . GLN D 1 62 ? -34.472 13.244 -36.519 1.00 38.32 62 GLN D CA 1
ATOM 11122 C C . GLN D 1 62 ? -33.262 12.420 -36.069 1.00 37.91 62 GLN D C 1
ATOM 11123 O O . GLN D 1 62 ? -32.224 12.976 -35.700 1.00 37.38 62 GLN D O 1
ATOM 11129 N N . LYS D 1 63 ? -33.391 11.097 -36.111 1.00 38.24 63 LYS D N 1
ATOM 11130 C CA . LYS D 1 63 ? -32.327 10.215 -35.617 1.00 38.11 63 LYS D CA 1
ATOM 11131 C C . LYS D 1 63 ? -31.162 10.080 -36.619 1.00 37.88 63 LYS D C 1
ATOM 11132 O O . LYS D 1 63 ? -30.029 9.776 -36.227 1.00 37.89 63 LYS D O 1
ATOM 11138 N N . ILE D 1 64 ? -31.434 10.329 -37.900 1.00 37.12 64 ILE D N 1
ATOM 11139 C CA . ILE D 1 64 ? -30.371 10.337 -38.922 1.00 36.86 64 ILE D CA 1
ATOM 11140 C C . ILE D 1 64 ? -29.706 11.725 -38.975 1.00 35.11 64 ILE D C 1
ATOM 11141 O O . ILE D 1 64 ? -28.485 11.849 -38.874 1.00 34.98 64 ILE D O 1
ATOM 11146 N N . TRP D 1 65 ? -30.529 12.758 -39.097 1.00 33.48 65 TRP D N 1
ATOM 11147 C CA . TRP D 1 65 ? -30.064 14.142 -39.137 1.00 32.07 65 TRP D CA 1
ATOM 11148 C C . TRP D 1 65 ? -29.188 14.559 -37.940 1.00 32.21 65 TRP D C 1
ATOM 11149 O O . TRP D 1 65 ? -28.109 15.144 -38.130 1.00 32.13 65 TRP D O 1
ATOM 11160 N N . LYS D 1 66 ? -29.650 14.252 -36.725 1.00 32.15 66 LYS D N 1
ATOM 11161 C CA . LYS D 1 66 ? -29.006 14.731 -35.491 1.00 32.10 66 LYS D CA 1
ATOM 11162 C C . LYS D 1 66 ? -27.574 14.252 -35.323 1.00 33.34 66 LYS D C 1
ATOM 11163 O O . LYS D 1 66 ? -26.779 14.889 -34.621 1.00 32.82 66 LYS D O 1
ATOM 11169 N N . ILE D 1 67 ? -27.259 13.121 -35.950 1.00 34.71 67 ILE D N 1
ATOM 11170 C CA . ILE D 1 67 ? -25.938 12.554 -35.834 1.00 35.73 67 ILE D CA 1
ATOM 11171 C C . ILE D 1 67 ? -25.033 12.996 -36.984 1.00 36.37 67 ILE D C 1
ATOM 11172 O O . ILE D 1 67 ? -23.865 12.617 -37.026 1.00 37.08 67 ILE D O 1
ATOM 11177 N N . ARG D 1 68 ? -25.553 13.813 -37.898 1.00 36.35 68 ARG D N 1
ATOM 11178 C CA . ARG D 1 68 ? -24.701 14.386 -38.947 1.00 37.20 68 ARG D CA 1
ATOM 11179 C C . ARG D 1 68 ? -23.687 15.374 -38.364 1.00 36.54 68 ARG D C 1
ATOM 11180 O O . ARG D 1 68 ? -24.046 16.208 -37.521 1.00 36.01 68 ARG D O 1
ATOM 11188 N N . PRO D 1 69 ? -22.415 15.285 -38.810 1.00 36.40 69 PRO D N 1
ATOM 11189 C CA . PRO D 1 69 ? -21.424 16.284 -38.388 1.00 35.43 69 PRO D CA 1
ATOM 11190 C C . PRO D 1 69 ? -22.012 17.698 -38.502 1.00 33.92 69 PRO D C 1
ATOM 11191 O O . PRO D 1 69 ? -22.520 18.074 -39.562 1.00 33.23 69 PRO D O 1
ATOM 11195 N N . ILE D 1 70 ? -21.964 18.450 -37.403 1.00 32.93 70 ILE D N 1
ATOM 11196 C CA . ILE D 1 70 ? -22.505 19.819 -37.344 1.00 31.83 70 ILE D CA 1
ATOM 11197 C C . ILE D 1 70 ? -22.161 20.666 -38.587 1.00 31.34 70 ILE D C 1
ATOM 11198 O O . ILE D 1 70 ? -23.027 21.382 -39.115 1.00 30.95 70 ILE D O 1
ATOM 11203 N N . HIS D 1 71 ? -20.927 20.568 -39.076 1.00 31.51 71 HIS D N 1
ATOM 11204 C CA . HIS D 1 71 ? -20.574 21.279 -40.308 1.00 32.33 71 HIS D CA 1
ATOM 11205 C C . HIS D 1 71 ? -21.501 20.919 -41.489 1.00 32.90 71 HIS D C 1
ATOM 11206 O O . HIS D 1 71 ? -21.803 21.770 -42.311 1.00 33.13 71 HIS D O 1
ATOM 11213 N N . GLU D 1 72 ? -21.976 19.676 -41.533 1.00 33.34 72 GLU D N 1
ATOM 11214 C CA . GLU D 1 72 ? -22.916 19.239 -42.573 1.00 34.74 72 GLU D CA 1
ATOM 11215 C C . GLU D 1 72 ? -24.302 19.856 -42.375 1.00 34.75 72 GLU D C 1
ATOM 11216 O O . GLU D 1 72 ? -25.023 20.103 -43.350 1.00 35.11 72 GLU D O 1
ATOM 11222 N N . ARG D 1 73 ? -24.676 20.102 -41.121 1.00 34.35 73 ARG D N 1
ATOM 11223 C CA . ARG D 1 73 ? -25.939 20.784 -40.860 1.00 34.05 73 ARG D CA 1
ATOM 11224 C C . ARG D 1 73 ? -25.871 22.262 -41.262 1.00 33.60 73 ARG D C 1
ATOM 11225 O O . ARG D 1 73 ? -26.848 22.794 -41.798 1.00 33.53 73 ARG D O 1
ATOM 11233 N N . VAL D 1 74 ? -24.718 22.914 -41.055 1.00 32.90 74 VAL D N 1
ATOM 11234 C CA . VAL D 1 74 ? -24.571 24.328 -41.465 1.00 32.66 74 VAL D CA 1
ATOM 11235 C C . VAL D 1 74 ? -24.449 24.547 -42.982 1.00 32.92 74 VAL D C 1
ATOM 11236 O O . VAL D 1 74 ? -24.864 25.595 -43.485 1.00 33.10 74 VAL D O 1
ATOM 11240 N N . ASP D 1 75 ? -23.866 23.583 -43.698 1.00 33.00 75 ASP D N 1
ATOM 11241 C CA . ASP D 1 75 ? -23.684 23.717 -45.140 1.00 33.46 75 ASP D CA 1
ATOM 11242 C C . ASP D 1 75 ? -25.049 23.765 -45.829 1.00 32.39 75 ASP D C 1
ATOM 11243 O O . ASP D 1 75 ? -25.217 24.476 -46.811 1.00 32.35 75 ASP D O 1
ATOM 11248 N N . LEU D 1 76 ? -26.009 22.997 -45.304 1.00 31.22 76 LEU D N 1
ATOM 11249 C CA . LEU D 1 76 ? -27.391 23.013 -45.805 1.00 29.72 76 LEU D CA 1
ATOM 11250 C C . LEU D 1 76 ? -28.028 24.385 -45.621 1.00 27.96 76 LEU D C 1
ATOM 11251 O O . LEU D 1 76 ? -28.785 24.847 -46.476 1.00 28.27 76 LEU D O 1
ATOM 11256 N N . LEU D 1 77 ? -27.718 25.033 -44.510 1.00 26.42 77 LEU D N 1
ATOM 11257 C CA . LEU D 1 77 ? -28.258 26.354 -44.238 1.00 25.91 77 LEU D CA 1
ATOM 11258 C C . LEU D 1 77 ? -27.691 27.365 -45.219 1.00 26.42 77 LEU D C 1
ATOM 11259 O O . LEU D 1 77 ? -28.457 28.069 -45.854 1.00 26.04 77 LEU D O 1
ATOM 11264 N N . TYR D 1 78 ? -26.358 27.401 -45.335 1.00 28.04 78 TYR D N 1
ATOM 11265 C CA A TYR D 1 78 ? -25.654 28.235 -46.303 0.50 29.31 78 TYR D CA 1
ATOM 11266 C CA B TYR D 1 78 ? -25.699 28.269 -46.286 0.50 29.17 78 TYR D CA 1
ATOM 11267 C C . TYR D 1 78 ? -26.295 28.082 -47.683 1.00 29.67 78 TYR D C 1
ATOM 11268 O O . TYR D 1 78 ? -26.636 29.066 -48.325 1.00 29.73 78 TYR D O 1
ATOM 11285 N N . ALA D 1 79 ? -26.461 26.827 -48.122 1.00 29.49 79 ALA D N 1
ATOM 11286 C CA . ALA D 1 79 ? -27.037 26.510 -49.450 1.00 29.93 79 ALA D CA 1
ATOM 11287 C C . ALA D 1 79 ? -28.452 27.043 -49.616 1.00 29.33 79 ALA D C 1
ATOM 11288 O O . ALA D 1 79 ? -28.806 27.583 -50.664 1.00 29.63 79 ALA D O 1
ATOM 11290 N N . TRP D 1 80 ? -29.249 26.902 -48.561 1.00 28.27 80 TRP D N 1
ATOM 11291 C CA . TRP D 1 80 ? -30.619 27.393 -48.557 1.00 27.55 80 TRP D CA 1
ATOM 11292 C C . TRP D 1 80 ? -30.613 28.912 -48.674 1.00 28.10 80 TRP D C 1
ATOM 11293 O O . TRP D 1 80 ? -31.362 29.470 -49.458 1.00 28.18 80 TRP D O 1
ATOM 11304 N N . ALA D 1 81 ? -29.747 29.560 -47.893 1.00 28.70 81 ALA D N 1
ATOM 11305 C CA . ALA D 1 81 ? -29.619 31.019 -47.887 1.00 28.60 81 ALA D CA 1
ATOM 11306 C C . ALA D 1 81 ? -29.248 31.534 -49.269 1.00 29.37 81 ALA D C 1
ATOM 11307 O O . ALA D 1 81 ? -29.848 32.508 -49.755 1.00 29.15 81 ALA D O 1
ATOM 11309 N N . ASP D 1 82 ? -28.269 30.878 -49.894 1.00 30.22 82 ASP D N 1
ATOM 11310 C CA . ASP D 1 82 ? -27.846 31.244 -51.249 1.00 32.39 82 ASP D CA 1
ATOM 11311 C C . ASP D 1 82 ? -29.010 31.197 -52.239 1.00 32.72 82 ASP D C 1
ATOM 11312 O O . ASP D 1 82 ? -29.234 32.153 -52.984 1.00 33.53 82 ASP D O 1
ATOM 11317 N N . LEU D 1 83 ? -29.742 30.087 -52.239 1.00 32.46 83 LEU D N 1
ATOM 11318 C CA . LEU D 1 83 ? -30.879 29.923 -53.138 1.00 33.42 83 LEU D CA 1
ATOM 11319 C C . LEU D 1 83 ? -31.989 30.939 -52.869 1.00 33.31 83 LEU D C 1
ATOM 11320 O O . LEU D 1 83 ? -32.646 31.371 -53.801 1.00 33.90 83 LEU D O 1
ATOM 11325 N N . LEU D 1 84 ? -32.214 31.312 -51.608 1.00 32.66 84 LEU D N 1
ATOM 11326 C CA . LEU D 1 84 ? -33.228 32.339 -51.328 1.00 33.06 84 LEU D CA 1
ATOM 11327 C C . LEU D 1 84 ? -32.808 33.691 -51.930 1.00 34.46 84 LEU D C 1
ATOM 11328 O O . LEU D 1 84 ? -33.562 34.317 -52.667 1.00 34.54 84 LEU D O 1
ATOM 11333 N N . GLU D 1 85 ? -31.584 34.109 -51.636 1.00 35.93 85 GLU D N 1
ATOM 11334 C CA . GLU D 1 85 ? -30.996 35.337 -52.172 1.00 37.78 85 GLU D CA 1
ATOM 11335 C C . GLU D 1 85 ? -31.085 35.388 -53.699 1.00 38.90 85 GLU D C 1
ATOM 11336 O O . GLU D 1 85 ? -31.496 36.399 -54.276 1.00 38.75 85 GLU D O 1
ATOM 11342 N N . GLU D 1 86 ? -30.688 34.284 -54.330 1.00 39.90 86 GLU D N 1
ATOM 11343 C CA . GLU D 1 86 ? -30.858 34.054 -55.758 1.00 41.38 86 GLU D CA 1
ATOM 11344 C C . GLU D 1 86 ? -32.301 34.292 -56.224 1.00 41.12 86 GLU D C 1
ATOM 11345 O O . GLU D 1 86 ? -32.522 34.853 -57.302 1.00 42.19 86 GLU D O 1
ATOM 11351 N N . ARG D 1 87 ? -33.274 33.866 -55.421 1.00 39.79 87 ARG D N 1
ATOM 11352 C CA . ARG D 1 87 ? -34.692 34.016 -55.778 1.00 39.55 87 ARG D CA 1
ATOM 11353 C C . ARG D 1 87 ? -35.345 35.227 -55.098 1.00 39.00 87 ARG D C 1
ATOM 11354 O O . ARG D 1 87 ? -36.559 35.239 -54.843 1.00 38.75 87 ARG D O 1
ATOM 11362 N N . LYS D 1 88 ? -34.521 36.238 -54.815 1.00 38.73 88 LYS D N 1
ATOM 11363 C CA . LYS D 1 88 ? -34.966 37.531 -54.285 1.00 38.55 88 LYS D CA 1
ATOM 11364 C C . LYS D 1 88 ? -36.297 37.958 -54.895 1.00 38.12 88 LYS D C 1
ATOM 11365 O O . LYS D 1 88 ? -37.275 38.206 -54.188 1.00 37.29 88 LYS D O 1
ATOM 11371 N N . GLU D 1 89 ? -36.298 38.020 -56.223 1.00 38.37 89 GLU D N 1
ATOM 11372 C CA . GLU D 1 89 ? -37.328 38.682 -57.003 1.00 38.63 89 GLU D CA 1
ATOM 11373 C C . GLU D 1 89 ? -38.588 37.846 -57.132 1.00 36.93 89 GLU D C 1
ATOM 11374 O O . GLU D 1 89 ? -39.692 38.381 -57.113 1.00 36.98 89 GLU D O 1
ATOM 11380 N N . ILE D 1 90 ? -38.411 36.538 -57.279 1.00 35.43 90 ILE D N 1
ATOM 11381 C CA . ILE D 1 90 ? -39.522 35.603 -57.426 1.00 34.09 90 ILE D CA 1
ATOM 11382 C C . ILE D 1 90 ? -40.274 35.491 -56.101 1.00 32.20 90 ILE D C 1
ATOM 11383 O O . ILE D 1 90 ? -41.474 35.717 -56.033 1.00 31.62 90 ILE D O 1
ATOM 11388 N N . ILE D 1 91 ? -39.545 35.148 -55.046 1.00 30.77 91 ILE D N 1
ATOM 11389 C CA . ILE D 1 91 ? -40.133 34.992 -53.724 1.00 29.37 91 ILE D CA 1
ATOM 11390 C C . ILE D 1 91 ? -40.684 36.341 -53.264 1.00 29.05 91 ILE D C 1
ATOM 11391 O O . ILE D 1 91 ? -41.861 36.443 -52.917 1.00 28.83 91 ILE D O 1
ATOM 11396 N N . GLY D 1 92 ? -39.842 37.374 -53.302 1.00 28.91 92 GLY D N 1
ATOM 11397 C CA . GLY D 1 92 ? -40.252 38.735 -52.944 1.00 29.27 92 GLY D CA 1
ATOM 11398 C C . GLY D 1 92 ? -41.585 39.149 -53.554 1.00 30.47 92 GLY D C 1
ATOM 11399 O O . GLY D 1 92 ? -42.461 39.619 -52.839 1.00 30.32 92 GLY D O 1
ATOM 11400 N N . GLU D 1 93 ? -41.745 38.953 -54.865 1.00 32.08 93 GLU D N 1
ATOM 11401 C CA . GLU D 1 93 ? -43.006 39.274 -55.555 1.00 33.41 93 GLU D CA 1
ATOM 11402 C C . GLU D 1 93 ? -44.218 38.539 -54.981 1.00 32.95 93 GLU D C 1
ATOM 11403 O O . GLU D 1 93 ? -45.307 39.114 -54.884 1.00 32.76 93 GLU D O 1
ATOM 11409 N N . LEU D 1 94 ? -44.029 37.268 -54.614 1.00 32.81 94 LEU D N 1
ATOM 11410 C CA . LEU D 1 94 ? -45.106 36.465 -54.037 1.00 32.95 94 LEU D CA 1
ATOM 11411 C C . LEU D 1 94 ? -45.527 37.076 -52.708 1.00 32.52 94 LEU D C 1
ATOM 11412 O O . LEU D 1 94 ? -46.713 37.279 -52.450 1.00 32.23 94 LEU D O 1
ATOM 11417 N N . ILE D 1 95 ? -44.545 37.398 -51.877 1.00 32.48 95 ILE D N 1
ATOM 11418 C CA . ILE D 1 95 ? -44.826 38.096 -50.621 1.00 31.82 95 ILE D CA 1
ATOM 11419 C C . ILE D 1 95 ? -45.634 39.394 -50.820 1.00 32.59 95 ILE D C 1
ATOM 11420 O O . ILE D 1 95 ? -46.675 39.563 -50.186 1.00 32.35 95 ILE D O 1
ATOM 11425 N N . MET D 1 96 ? -45.179 40.304 -51.688 1.00 34.04 96 MET D N 1
ATOM 11426 C CA . MET D 1 96 ? -45.924 41.574 -51.849 1.00 34.72 96 MET D CA 1
ATOM 11427 C C . MET D 1 96 ? -47.395 41.357 -52.219 1.00 34.31 96 MET D C 1
ATOM 11428 O O . MET D 1 96 ? -48.259 42.022 -51.663 1.00 33.87 96 MET D O 1
ATOM 11433 N N . HIS D 1 97 ? -47.673 40.403 -53.106 1.00 34.18 97 HIS D N 1
ATOM 11434 C CA . HIS D 1 97 ? -49.059 40.102 -53.477 1.00 34.82 97 HIS D CA 1
ATOM 11435 C C . HIS D 1 97 ? -49.830 39.456 -52.318 1.00 33.59 97 HIS D C 1
ATOM 11436 O O . HIS D 1 97 ? -50.892 39.950 -51.934 1.00 33.35 97 HIS D O 1
ATOM 11443 N N . GLU D 1 98 ? -49.273 38.366 -51.774 1.00 32.30 98 GLU D N 1
ATOM 11444 C CA . GLU D 1 98 ? -49.983 37.445 -50.861 1.00 31.02 98 GLU D CA 1
ATOM 11445 C C . GLU D 1 98 ? -50.392 38.090 -49.543 1.00 29.12 98 GLU D C 1
ATOM 11446 O O . GLU D 1 98 ? -51.486 37.832 -49.028 1.00 28.54 98 GLU D O 1
ATOM 11452 N N . VAL D 1 99 ? -49.482 38.891 -48.984 1.00 27.10 99 VAL D N 1
ATOM 11453 C CA . VAL D 1 99 ? -49.725 39.557 -47.714 1.00 24.90 99 VAL D CA 1
ATOM 11454 C C . VAL D 1 99 ? -49.791 41.083 -47.867 1.00 23.76 99 VAL D C 1
ATOM 11455 O O . VAL D 1 99 ? -49.867 41.822 -46.875 1.00 22.55 99 VAL D O 1
ATOM 11459 N N . ALA D 1 100 ? -49.805 41.544 -49.126 1.00 23.98 100 ALA D N 1
ATOM 11460 C CA . ALA D 1 100 ? -49.906 42.967 -49.471 1.00 24.73 100 ALA D CA 1
ATOM 11461 C C . ALA D 1 100 ? -48.803 43.851 -48.863 1.00 25.34 100 ALA D C 1
ATOM 11462 O O . ALA D 1 100 ? -49.062 44.959 -48.366 1.00 26.04 100 ALA D O 1
ATOM 11464 N N . LYS D 1 101 ? -47.568 43.363 -48.926 1.00 25.43 101 LYS D N 1
ATOM 11465 C CA . LYS D 1 101 ? -46.411 44.085 -48.396 1.00 25.96 101 LYS D CA 1
ATOM 11466 C C . LYS D 1 101 ? -45.761 44.933 -49.498 1.00 26.68 101 LYS D C 1
ATOM 11467 O O . LYS D 1 101 ? -45.513 44.422 -50.579 1.00 26.92 101 LYS D O 1
ATOM 11473 N N . PRO D 1 102 ? -45.458 46.216 -49.220 1.00 27.31 102 PRO D N 1
ATOM 11474 C CA . PRO D 1 102 ? -44.777 47.066 -50.211 1.00 28.46 102 PRO D CA 1
ATOM 11475 C C . PRO D 1 102 ? -43.608 46.340 -50.921 1.00 29.72 102 PRO D C 1
ATOM 11476 O O . PRO D 1 102 ? -42.810 45.677 -50.265 1.00 29.38 102 PRO D O 1
ATOM 11480 N N . LYS D 1 103 ? -43.527 46.478 -52.247 1.00 31.40 103 LYS D N 1
ATOM 11481 C CA . LYS D 1 103 ? -42.636 45.683 -53.121 1.00 32.42 103 LYS D CA 1
ATOM 11482 C C . LYS D 1 103 ? -41.186 45.515 -52.664 1.00 32.25 103 LYS D C 1
ATOM 11483 O O . LYS D 1 103 ? -40.688 44.390 -52.555 1.00 31.58 103 LYS D O 1
ATOM 11489 N N . LYS D 1 104 ? -40.503 46.634 -52.428 1.00 32.65 104 LYS D N 1
ATOM 11490 C CA . LYS D 1 104 ? -39.086 46.589 -52.086 1.00 32.93 104 LYS D CA 1
ATOM 11491 C C . LYS D 1 104 ? -38.886 46.011 -50.680 1.00 31.85 104 LYS D C 1
ATOM 11492 O O . LYS D 1 104 ? -37.885 45.336 -50.414 1.00 31.27 104 LYS D O 1
ATOM 11498 N N . SER D 1 105 ? -39.871 46.237 -49.809 1.00 31.36 105 SER D N 1
ATOM 11499 C CA . SER D 1 105 ? -39.833 45.690 -48.451 1.00 30.47 105 SER D CA 1
ATOM 11500 C C . SER D 1 105 ? -40.031 44.173 -48.416 1.00 29.48 105 SER D C 1
ATOM 11501 O O . SER D 1 105 ? -39.496 43.510 -47.533 1.00 28.84 105 SER D O 1
ATOM 11504 N N . ALA D 1 106 ? -40.798 43.638 -49.370 1.00 29.62 106 ALA D N 1
ATOM 1150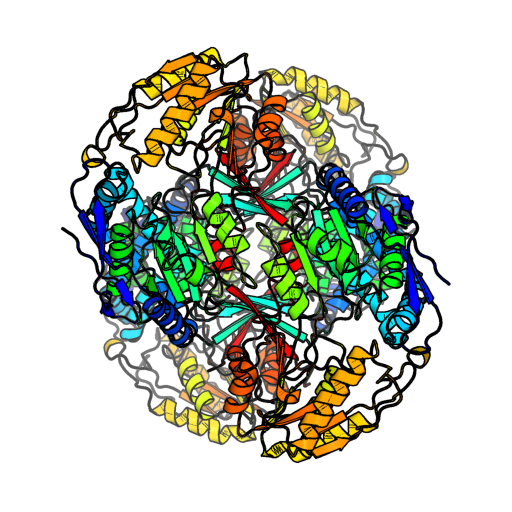5 C CA . ALA D 1 106 ? -41.046 42.189 -49.488 1.00 29.07 106 ALA D CA 1
ATOM 11506 C C . ALA D 1 106 ? -39.835 41.429 -50.016 1.00 29.14 106 ALA D C 1
ATOM 11507 O O . ALA D 1 106 ? -39.529 40.323 -49.541 1.00 28.67 106 ALA D O 1
ATOM 11509 N N . ILE D 1 107 ? -39.144 42.026 -50.987 1.00 29.54 107 ILE D N 1
ATOM 11510 C CA . ILE D 1 107 ? -37.866 41.484 -51.459 1.00 29.48 107 ILE D CA 1
ATOM 11511 C C . ILE D 1 107 ? -36.846 41.594 -50.348 1.00 28.39 107 ILE D C 1
ATOM 11512 O O . ILE D 1 107 ? -36.022 40.713 -50.198 1.00 28.51 107 ILE D O 1
ATOM 11517 N N . GLY D 1 108 ? -36.920 42.688 -49.585 1.00 28.35 108 GLY D N 1
ATOM 11518 C CA . GLY D 1 108 ? -36.044 42.966 -48.450 1.00 28.27 108 GLY D CA 1
ATOM 11519 C C . GLY D 1 108 ? -36.187 41.902 -47.376 1.00 28.09 108 GLY D C 1
ATOM 11520 O O . GLY D 1 108 ? -35.213 41.551 -46.708 1.00 28.46 108 GLY D O 1
ATOM 11521 N N . GLU D 1 109 ? -37.406 41.382 -47.236 1.00 27.55 109 GLU D N 1
ATOM 11522 C CA . GLU D 1 109 ? -37.696 40.299 -46.314 1.00 27.21 109 GLU D CA 1
ATOM 11523 C C . GLU D 1 109 ? -36.925 39.037 -46.667 1.00 27.34 109 GLU D C 1
ATOM 11524 O O . GLU D 1 109 ? -36.383 38.388 -45.776 1.00 27.12 109 GLU D O 1
ATOM 11530 N N . VAL D 1 110 ? -36.890 38.696 -47.956 1.00 27.84 110 VAL D N 1
ATOM 11531 C CA . VAL D 1 110 ? -36.106 37.555 -48.440 1.00 28.37 110 VAL D CA 1
ATOM 11532 C C . VAL D 1 110 ? -34.587 37.771 -48.229 1.00 28.39 110 VAL D C 1
ATOM 11533 O O . VAL D 1 110 ? -33.897 36.846 -47.804 1.00 28.26 110 VAL D O 1
ATOM 11537 N N . SER D 1 111 ? -34.083 38.975 -48.524 1.00 28.73 111 SER D N 1
ATOM 11538 C CA . SER D 1 111 ? -32.647 39.295 -48.333 1.00 29.58 111 SER D CA 1
ATOM 11539 C C . SER D 1 111 ? -32.252 39.094 -46.887 1.00 29.11 111 SER D C 1
ATOM 11540 O O . SER D 1 111 ? -31.267 38.411 -46.590 1.00 29.33 111 SER D O 1
ATOM 11543 N N . ARG D 1 112 ? -33.038 39.690 -45.995 1.00 28.59 112 ARG D N 1
ATOM 11544 C CA . ARG D 1 112 ? -32.743 39.648 -44.571 1.00 28.26 112 ARG D CA 1
ATOM 11545 C C . ARG D 1 112 ? -32.833 38.210 -44.070 1.00 26.52 112 ARG D C 1
ATOM 11546 O O . ARG D 1 112 ? -32.057 37.818 -43.207 1.00 25.47 112 ARG D O 1
ATOM 11554 N N . THR D 1 113 ? -33.778 37.442 -44.627 1.00 25.63 113 THR D N 1
ATOM 11555 C CA . THR D 1 113 ? -33.984 36.046 -44.241 1.00 24.91 113 THR D CA 1
ATOM 11556 C C . THR D 1 113 ? -32.706 35.217 -44.429 1.00 23.78 113 THR D C 1
ATOM 11557 O O . THR D 1 113 ? -32.288 34.507 -43.506 1.00 22.63 113 THR D O 1
ATOM 11561 N N . ALA D 1 114 ? -32.093 35.320 -45.614 1.00 23.61 114 ALA D N 1
ATOM 11562 C CA . ALA D 1 114 ? -30.832 34.616 -45.911 1.00 23.64 114 ALA D CA 1
ATOM 11563 C C . ALA D 1 114 ? -29.712 35.078 -44.999 1.00 23.52 114 ALA D C 1
ATOM 11564 O O . ALA D 1 114 ? -28.845 34.295 -44.610 1.00 23.23 114 ALA D O 1
ATOM 11566 N N . ASP D 1 115 ? -29.753 36.353 -44.641 1.00 23.99 115 ASP D N 1
ATOM 11567 C CA . ASP D 1 115 ? -28.819 36.906 -43.679 1.00 23.96 115 ASP D CA 1
ATOM 11568 C C . ASP D 1 115 ? -28.994 36.287 -42.296 1.00 23.28 115 ASP D C 1
ATOM 11569 O O . ASP D 1 115 ? -27.993 36.006 -41.622 1.00 23.50 115 ASP D O 1
ATOM 11574 N N . ILE D 1 116 ? -30.244 36.067 -41.877 1.00 22.24 116 ILE D N 1
ATOM 11575 C CA . ILE D 1 116 ? -30.526 35.397 -40.599 1.00 21.55 116 ILE D CA 1
ATOM 11576 C C . ILE D 1 116 ? -30.122 33.924 -40.616 1.00 22.27 116 ILE D C 1
ATOM 11577 O O . ILE D 1 116 ? -29.603 33.404 -39.612 1.00 22.52 116 ILE D O 1
ATOM 11582 N N . ILE D 1 117 ? -30.358 33.255 -41.737 1.00 22.50 117 ILE D N 1
ATOM 11583 C CA . ILE D 1 117 ? -30.026 31.849 -41.885 1.00 23.63 117 ILE D CA 1
ATOM 11584 C C . ILE D 1 117 ? -28.499 31.627 -41.860 1.00 24.56 117 ILE D C 1
ATOM 11585 O O . ILE D 1 117 ? -28.027 30.664 -41.254 1.00 24.11 117 ILE D O 1
ATOM 11590 N N . ARG D 1 118 ? -27.732 32.515 -42.501 1.00 25.20 118 ARG D N 1
ATOM 11591 C CA . ARG D 1 118 ? -26.269 32.352 -42.510 1.00 25.88 118 ARG D CA 1
ATOM 11592 C C . ARG D 1 118 ? -25.672 32.585 -41.127 1.00 24.38 118 ARG D C 1
ATOM 11593 O O . ARG D 1 118 ? -24.836 31.817 -40.673 1.00 25.20 118 ARG D O 1
ATOM 11601 N N . HIS D 1 119 ? -26.137 33.632 -40.457 1.00 22.83 119 HIS D N 1
ATOM 11602 C CA . HIS D 1 119 ? -25.648 34.022 -39.134 1.00 22.08 119 HIS D CA 1
ATOM 11603 C C . HIS D 1 119 ? -26.002 33.016 -38.047 1.00 21.58 119 HIS D C 1
ATOM 11604 O O . HIS D 1 119 ? -25.242 32.847 -37.093 1.00 21.55 119 HIS D O 1
ATOM 11611 N N . THR D 1 120 ? -27.171 32.384 -38.203 1.00 21.12 120 THR D N 1
ATOM 11612 C CA . THR D 1 120 ? -27.658 31.272 -37.389 1.00 20.30 120 THR D CA 1
ATOM 11613 C C . THR D 1 120 ? -26.772 30.042 -37.577 1.00 19.93 120 THR D C 1
ATOM 11614 O O . THR D 1 120 ? -26.407 29.374 -36.599 1.00 19.28 120 THR D O 1
ATOM 11618 N N . ALA D 1 121 ? -26.507 29.699 -38.840 1.00 20.19 121 ALA D N 1
ATOM 11619 C CA . ALA D 1 121 ? -25.555 28.617 -39.164 1.00 20.41 121 ALA D CA 1
ATOM 11620 C C . ALA D 1 121 ? -24.198 28.793 -38.462 1.00 20.96 121 ALA D C 1
ATOM 11621 O O . ALA D 1 121 ? -23.745 27.868 -37.772 1.00 20.41 121 ALA D O 1
ATOM 11623 N N . ASP D 1 122 ? -23.568 29.963 -38.625 1.00 22.12 122 ASP D N 1
ATOM 11624 C CA . ASP D 1 122 ? -22.245 30.240 -38.006 1.00 23.86 122 ASP D CA 1
ATOM 11625 C C . ASP D 1 122 ? -22.347 30.206 -36.466 1.00 23.80 122 ASP D C 1
ATOM 11626 O O . ASP D 1 122 ? -21.419 29.782 -35.776 1.00 22.85 122 ASP D O 1
ATOM 11631 N N . GLU D 1 123 ? -23.468 30.689 -35.932 1.00 24.65 123 GLU D N 1
ATOM 11632 C CA . GLU D 1 123 ? -23.658 30.691 -34.479 1.00 25.13 123 GLU D CA 1
ATOM 11633 C C . GLU D 1 123 ? -23.736 29.275 -33.906 1.00 24.55 123 GLU D C 1
ATOM 11634 O O . GLU D 1 123 ? -23.285 29.023 -32.780 1.00 24.44 123 GLU D O 1
ATOM 11640 N N . ALA D 1 124 ? -24.282 28.349 -34.692 1.00 24.22 124 ALA D N 1
ATOM 11641 C CA . ALA D 1 124 ? -24.370 26.957 -34.264 1.00 23.98 124 ALA D CA 1
ATOM 11642 C C . ALA D 1 124 ? -22.987 26.308 -34.164 1.00 23.63 124 ALA D C 1
ATOM 11643 O O . ALA D 1 124 ? -22.703 25.571 -33.211 1.00 23.43 124 ALA D O 1
ATOM 11645 N N . LEU D 1 125 ? -22.138 26.599 -35.142 1.00 23.68 125 LEU D N 1
ATOM 11646 C CA . LEU D 1 125 ? -20.736 26.174 -35.133 1.00 24.13 125 LEU D CA 1
ATOM 11647 C C . LEU D 1 125 ? -19.997 26.584 -33.858 1.00 24.21 125 LEU D C 1
ATOM 11648 O O . LEU D 1 125 ? -18.946 26.029 -33.535 1.00 24.75 125 LEU D O 1
ATOM 11653 N N . ARG D 1 126 ? -20.528 27.561 -33.140 1.00 23.84 126 ARG D N 1
ATOM 11654 C CA . ARG D 1 126 ? -19.808 28.070 -31.977 1.00 24.52 126 ARG D CA 1
ATOM 11655 C C . ARG D 1 126 ? -20.433 27.745 -30.626 1.00 24.86 126 ARG D C 1
ATOM 11656 O O . ARG D 1 126 ? -20.064 28.336 -29.606 1.00 24.86 126 ARG D O 1
ATOM 11664 N N . LEU D 1 127 ? -21.371 26.803 -30.610 1.00 25.29 127 LEU D N 1
ATOM 11665 C CA . LEU D 1 127 ? -21.942 26.368 -29.346 1.00 25.86 127 LEU D CA 1
ATOM 11666 C C . LEU D 1 127 ? -21.001 25.359 -28.704 1.00 25.67 127 LEU D C 1
ATOM 11667 O O . LEU D 1 127 ? -21.098 24.156 -28.942 1.00 26.39 127 LEU D O 1
ATOM 11672 N N . ASN D 1 128 ? -20.064 25.872 -27.915 1.00 24.46 128 ASN D N 1
ATOM 11673 C CA . ASN D 1 128 ? -19.032 25.049 -27.292 1.00 23.51 128 ASN D CA 1
ATOM 11674 C C . ASN D 1 128 ? -19.578 24.403 -26.021 1.00 22.06 128 ASN D C 1
ATOM 11675 O O . ASN D 1 128 ? -20.451 24.972 -25.353 1.00 21.23 128 ASN D O 1
ATOM 11680 N N . GLY D 1 129 ? -19.065 23.220 -25.699 1.00 21.08 129 GLY D N 1
ATOM 11681 C CA . GLY D 1 129 ? -19.367 22.575 -24.422 1.00 20.39 129 GLY D CA 1
ATOM 11682 C C . GLY D 1 129 ? -18.532 23.098 -23.267 1.00 19.91 129 GLY D C 1
ATOM 11683 O O . GLY D 1 129 ? -17.569 23.849 -23.465 1.00 19.76 129 GLY D O 1
ATOM 11684 N N . GLU D 1 130 ? -18.889 22.691 -22.052 1.00 19.98 130 GLU D N 1
ATOM 11685 C CA . GLU D 1 130 ? -18.071 23.013 -20.875 1.00 20.91 130 GLU D CA 1
ATOM 11686 C C . GLU D 1 130 ? -17.803 21.795 -20.009 1.00 20.15 130 GLU D C 1
ATOM 11687 O O . GLU D 1 130 ? -18.527 20.803 -20.090 1.00 20.60 130 GLU D O 1
ATOM 11693 N N . THR D 1 131 ? -16.738 21.867 -19.210 1.00 19.40 131 THR D N 1
ATOM 11694 C CA . THR D 1 131 ? -16.442 20.840 -18.209 1.00 18.70 131 THR D CA 1
ATOM 11695 C C . THR D 1 131 ? -16.400 21.452 -16.809 1.00 18.54 131 THR D C 1
ATOM 11696 O O . THR D 1 131 ? -15.891 22.580 -16.601 1.00 17.76 131 THR D O 1
ATOM 11700 N N . LEU D 1 132 ? -16.914 20.676 -15.863 1.00 18.55 132 LEU D N 1
ATOM 11701 C CA . LEU D 1 132 ? -17.004 21.050 -14.452 1.00 19.10 132 LEU D CA 1
ATOM 11702 C C . LEU D 1 132 ? -16.376 19.929 -13.677 1.00 19.65 132 LEU D C 1
ATOM 11703 O O . LEU D 1 132 ? -16.467 18.760 -14.061 1.00 20.20 132 LEU D O 1
ATOM 11708 N N . LYS D 1 133 ? -15.731 20.296 -12.584 1.00 19.90 133 LYS D N 1
ATOM 11709 C CA . LYS D 1 133 ? -15.057 19.345 -11.741 1.00 20.44 133 LYS D CA 1
ATOM 11710 C C . LYS D 1 133 ? -15.897 19.210 -10.493 1.00 19.73 133 LYS D C 1
ATOM 11711 O O . LYS D 1 133 ? -16.539 20.169 -10.081 1.00 19.52 133 LYS D O 1
ATOM 11717 N N . GLY D 1 134 ? -15.910 18.028 -9.895 1.00 19.15 134 GLY D N 1
ATOM 11718 C CA . GLY D 1 134 ? -16.773 17.799 -8.738 1.00 17.87 134 GLY D CA 1
ATOM 11719 C C . GLY D 1 134 ? -16.481 18.718 -7.565 1.00 16.96 134 GLY D C 1
ATOM 11720 O O . GLY D 1 134 ? -17.403 19.171 -6.886 1.00 15.95 134 GLY D O 1
ATOM 11721 N N . ASP D 1 135 ? -15.198 18.990 -7.314 1.00 17.05 135 ASP D N 1
ATOM 11722 C CA . ASP D 1 135 ? -14.820 19.776 -6.127 1.00 18.00 135 ASP D CA 1
ATOM 11723 C C . ASP D 1 135 ? -14.977 21.317 -6.264 1.00 18.44 135 ASP D C 1
ATOM 11724 O O . ASP D 1 135 ? -14.576 22.062 -5.360 1.00 17.89 135 ASP D O 1
ATOM 11729 N N . GLN D 1 136 ? -15.592 21.781 -7.358 1.00 19.24 136 GLN D N 1
ATOM 11730 C CA . GLN D 1 136 ? -16.016 23.201 -7.485 1.00 20.40 136 GLN D CA 1
ATOM 11731 C C . GLN D 1 136 ? -17.191 23.538 -6.553 1.00 21.50 136 GLN D C 1
ATOM 11732 O O . GLN D 1 136 ? -17.559 24.698 -6.411 1.00 22.43 136 GLN D O 1
ATOM 11738 N N . PHE D 1 137 ? -17.766 22.509 -5.934 1.00 21.72 137 PHE D N 1
ATOM 11739 C CA . PHE D 1 137 ? -18.830 22.620 -4.948 1.00 22.20 137 PHE D CA 1
ATOM 11740 C C . PHE D 1 137 ? -18.334 21.922 -3.689 1.00 22.37 137 PHE D C 1
ATOM 11741 O O . PHE D 1 137 ? -17.721 20.849 -3.782 1.00 21.99 137 PHE D O 1
ATOM 11749 N N . LYS D 1 138 ? -18.597 22.517 -2.522 1.00 22.68 138 LYS D N 1
ATOM 11750 C CA . LYS D 1 138 ? -18.095 21.990 -1.234 1.00 23.37 138 LYS D CA 1
ATOM 11751 C C . LYS D 1 138 ? -18.394 20.513 -1.027 1.00 23.28 138 LYS D C 1
ATOM 11752 O O . LYS D 1 138 ? -19.543 20.092 -1.091 1.00 24.01 138 LYS D O 1
ATOM 11758 N N . GLY D 1 139 ? -17.354 19.729 -0.768 1.00 23.05 139 GLY D N 1
ATOM 11759 C CA . GLY D 1 139 ? -17.506 18.298 -0.521 1.00 23.21 139 GLY D CA 1
ATOM 11760 C C . GLY D 1 139 ? -17.473 17.455 -1.786 1.00 22.50 139 GLY D C 1
ATOM 11761 O O . GLY D 1 139 ? -17.326 16.238 -1.710 1.00 22.80 139 GLY D O 1
ATOM 11762 N N . GLY D 1 140 ? -17.581 18.104 -2.945 1.00 21.76 140 GLY D N 1
ATOM 11763 C CA . GLY D 1 140 ? -17.594 17.417 -4.246 1.00 21.92 140 GLY D CA 1
ATOM 11764 C C . GLY D 1 140 ? -16.299 16.707 -4.618 1.00 22.38 140 GLY D C 1
ATOM 11765 O O . GLY D 1 140 ? -15.215 17.015 -4.090 1.00 21.86 140 GLY D O 1
ATOM 11766 N N . SER D 1 141 ? -16.389 15.749 -5.534 1.00 22.85 141 SER D N 1
ATOM 11767 C CA . SER D 1 141 ? -15.198 14.953 -5.849 1.00 23.07 141 SER D CA 1
ATOM 11768 C C . SER D 1 141 ? -14.257 15.508 -6.930 1.00 22.52 141 SER D C 1
ATOM 11769 O O . SER D 1 141 ? -14.658 15.766 -8.069 1.00 21.62 141 SER D O 1
ATOM 11772 N N . SER D 1 142 ? -12.988 15.628 -6.563 1.00 22.57 142 SER D N 1
ATOM 11773 C CA . SER D 1 142 ? -11.960 16.086 -7.484 1.00 23.30 142 SER D CA 1
ATOM 11774 C C . SER D 1 142 ? -11.755 15.148 -8.676 1.00 23.37 142 SER D C 1
ATOM 11775 O O . SER D 1 142 ? -11.225 15.572 -9.704 1.00 22.43 142 SER D O 1
ATOM 11778 N N . LYS D 1 143 ? -12.156 13.885 -8.528 1.00 24.34 143 LYS D N 1
ATOM 11779 C CA . LYS D 1 143 ? -12.043 12.916 -9.621 1.00 25.78 143 LYS D CA 1
ATOM 11780 C C . LYS D 1 143 ? -13.343 12.733 -10.428 1.00 24.70 143 LYS D C 1
ATOM 11781 O O . LYS D 1 143 ? -13.497 11.741 -11.166 1.00 25.05 143 LYS D O 1
ATOM 11787 N N . LYS D 1 144 ? -14.269 13.682 -10.291 1.00 22.81 144 LYS D N 1
ATOM 11788 C CA . LYS D 1 144 ? -15.457 13.698 -11.128 1.00 22.44 144 LYS D CA 1
ATOM 11789 C C . LYS D 1 144 ? -15.355 14.862 -12.093 1.00 21.27 144 LYS D C 1
ATOM 11790 O O . LYS D 1 144 ? -15.064 15.988 -11.695 1.00 20.86 144 LYS D O 1
ATOM 11796 N N . ILE D 1 145 ? -15.565 14.572 -13.367 1.00 20.75 145 ILE D N 1
ATOM 11797 C CA . ILE D 1 145 ? -15.597 15.588 -14.396 1.00 19.66 145 ILE D CA 1
ATOM 11798 C C . ILE D 1 145 ? -16.903 15.454 -15.185 1.00 18.53 145 ILE D C 1
ATOM 11799 O O . ILE D 1 145 ? -17.248 14.364 -15.650 1.00 18.44 145 ILE D O 1
ATOM 11804 N N . ALA D 1 146 ? -17.643 16.554 -15.278 1.00 17.17 146 ALA D N 1
ATOM 11805 C CA . ALA D 1 146 ? -18.858 16.580 -16.075 1.00 17.29 146 ALA D CA 1
ATOM 11806 C C . ALA D 1 146 ? -18.572 17.290 -17.401 1.00 18.17 146 ALA D C 1
ATOM 11807 O O . ALA D 1 146 ? -18.034 18.413 -17.399 1.00 17.93 146 ALA D O 1
ATOM 11809 N N . LEU D 1 147 ? -18.842 16.588 -18.507 1.00 18.88 147 LEU D N 1
ATOM 11810 C CA . LEU D 1 147 ? -18.814 17.154 -19.863 1.00 20.01 147 LEU D CA 1
ATOM 11811 C C . LEU D 1 147 ? -20.232 17.557 -20.222 1.00 20.01 147 LEU D C 1
ATOM 11812 O O . LEU D 1 147 ? -21.122 16.695 -20.339 1.00 19.88 147 LEU D O 1
ATOM 11817 N N . VAL D 1 148 ? -20.451 18.864 -20.355 1.00 20.32 148 VAL D N 1
ATOM 11818 C CA . VAL D 1 148 ? -21.783 19.394 -20.624 1.00 20.47 148 VAL D CA 1
ATOM 11819 C C . VAL D 1 148 ? -21.825 19.815 -22.091 1.00 21.55 148 VAL D C 1
ATOM 11820 O O . VAL D 1 148 ? -20.964 20.555 -22.567 1.00 21.20 148 VAL D O 1
ATOM 11824 N N . GLU D 1 149 ? -22.803 19.299 -22.820 1.00 23.11 149 GLU D N 1
ATOM 11825 C CA . GLU D 1 149 ? -23.019 19.720 -24.192 1.00 24.89 149 GLU D CA 1
ATOM 11826 C C . GLU D 1 149 ? -24.491 20.061 -24.386 1.00 24.63 149 GLU D C 1
ATOM 11827 O O . GLU D 1 149 ? -25.274 19.946 -23.427 1.00 24.02 149 GLU D O 1
ATOM 11833 N N . ARG D 1 150 ? -24.854 20.497 -25.601 1.00 24.35 150 ARG D N 1
ATOM 11834 C CA . ARG D 1 150 ? -26.245 20.717 -25.995 1.00 25.06 150 ARG D CA 1
ATOM 11835 C C . ARG D 1 150 ? -26.771 19.679 -26.988 1.00 25.69 150 ARG D C 1
ATOM 11836 O O . ARG D 1 150 ? -26.107 19.345 -27.969 1.00 26.25 150 ARG D O 1
ATOM 11844 N N . GLU D 1 151 ? -27.992 19.217 -26.741 1.00 25.47 151 GLU D N 1
ATOM 11845 C CA . GLU D 1 151 ? -28.632 18.158 -27.520 1.00 25.35 151 GLU D CA 1
ATOM 11846 C C . GLU D 1 151 ? -29.948 18.696 -28.085 1.00 24.02 151 GLU D C 1
ATOM 11847 O O . GLU D 1 151 ? -30.682 19.364 -27.364 1.00 23.59 151 GLU D O 1
ATOM 11853 N N . PRO D 1 152 ? -30.255 18.416 -29.370 1.00 23.49 152 PRO D N 1
ATOM 11854 C CA . PRO D 1 152 ? -31.591 18.781 -29.881 1.00 22.78 152 PRO D CA 1
ATOM 11855 C C . PRO D 1 152 ? -32.712 18.224 -28.998 1.00 21.91 152 PRO D C 1
ATOM 11856 O O . PRO D 1 152 ? -32.529 17.209 -28.332 1.00 20.81 152 PRO D O 1
ATOM 11860 N N . LEU D 1 153 ? -33.864 18.891 -28.985 1.00 21.74 153 LEU D N 1
ATOM 11861 C CA . LEU D 1 153 ? -35.014 18.374 -28.249 1.00 21.70 153 LEU D CA 1
ATOM 11862 C C . LEU D 1 153 ? -35.754 17.270 -29.040 1.00 22.13 153 LEU D C 1
ATOM 11863 O O . LEU D 1 153 ? -36.291 16.340 -28.433 1.00 22.10 153 LEU D O 1
ATOM 11868 N N . GLY D 1 154 ? -35.762 17.358 -30.377 1.00 21.98 154 GLY D N 1
ATOM 11869 C CA . GLY D 1 154 ? -36.529 16.413 -31.214 1.00 22.92 154 GLY D CA 1
ATOM 11870 C C . GLY D 1 154 ? -37.204 16.995 -32.460 1.00 23.70 154 GLY D C 1
ATOM 11871 O O . GLY D 1 154 ? -36.540 17.482 -33.364 1.00 23.51 154 GLY D O 1
ATOM 11872 N N . VAL D 1 155 ? -38.529 16.900 -32.520 1.00 24.29 155 VAL D N 1
ATOM 11873 C CA . VAL D 1 155 ? -39.306 17.525 -33.586 1.00 24.93 155 VAL D CA 1
ATOM 11874 C C . VAL D 1 155 ? -39.871 18.846 -33.081 1.00 23.75 155 VAL D C 1
ATOM 11875 O O . VAL D 1 155 ? -40.562 18.882 -32.051 1.00 24.31 155 VAL D O 1
ATOM 11879 N N . VAL D 1 156 ? -39.568 19.926 -33.794 1.00 22.37 156 VAL D N 1
ATOM 11880 C CA . VAL D 1 156 ? -39.992 21.280 -33.405 1.00 21.33 156 VAL D CA 1
ATOM 11881 C C . VAL D 1 156 ? -41.139 21.738 -34.274 1.00 21.48 156 VAL D C 1
ATOM 11882 O O . VAL D 1 156 ? -41.068 21.650 -35.505 1.00 21.61 156 VAL D O 1
ATOM 11886 N N . LEU D 1 157 ? -42.206 22.213 -33.630 1.00 21.39 157 LEU D N 1
ATOM 11887 C CA . LEU D 1 157 ? -43.339 22.782 -34.352 1.00 21.89 157 LEU D CA 1
ATOM 11888 C C . LEU D 1 157 ? -43.150 24.279 -34.459 1.00 21.76 157 LEU D C 1
ATOM 11889 O O . LEU D 1 157 ? -43.072 24.974 -33.442 1.00 21.04 157 LEU D O 1
ATOM 11894 N N . ALA D 1 158 ? -43.028 24.745 -35.698 1.00 22.53 158 ALA D N 1
ATOM 11895 C CA . ALA D 1 158 ? -42.845 26.152 -36.016 1.00 22.54 158 ALA D CA 1
ATOM 11896 C C . ALA D 1 158 ? -44.112 26.648 -36.672 1.00 23.72 158 ALA D C 1
ATOM 11897 O O . ALA D 1 158 ? -44.543 26.110 -37.711 1.00 24.65 158 ALA D O 1
ATOM 11899 N N . ILE D 1 159 ? -44.708 27.665 -36.055 1.00 23.90 159 ILE D N 1
ATOM 11900 C CA . ILE D 1 159 ? -45.956 28.244 -36.532 1.00 24.93 159 ILE D CA 1
ATOM 11901 C C . ILE D 1 159 ? -45.721 29.726 -36.765 1.00 24.93 159 ILE D C 1
ATOM 11902 O O . ILE D 1 159 ? -45.506 30.483 -35.823 1.00 25.13 159 ILE D O 1
ATOM 11907 N N . SER D 1 160 ? -45.755 30.125 -38.025 1.00 25.32 160 SER D N 1
ATOM 11908 C CA . SER D 1 160 ? -45.425 31.491 -38.406 1.00 25.66 160 SER D CA 1
ATOM 11909 C C . SER D 1 160 ? -46.653 32.323 -38.845 1.00 25.69 160 SER D C 1
ATOM 11910 O O . SER D 1 160 ? -47.675 31.751 -39.232 1.00 25.95 160 SER D O 1
ATOM 11913 N N . PRO D 1 161 ? -46.542 33.674 -38.786 1.00 25.24 161 PRO D N 1
ATOM 11914 C CA . PRO D 1 161 ? -47.645 34.601 -39.070 1.00 25.79 161 PRO D CA 1
ATOM 11915 C C . PRO D 1 161 ? -47.685 35.077 -40.534 1.00 26.30 161 PRO D C 1
ATOM 11916 O O . PRO D 1 161 ? -46.844 34.664 -41.325 1.00 25.89 161 PRO D O 1
ATOM 11920 N N . PHE D 1 162 ? -48.665 35.924 -40.881 1.00 27.57 162 PHE D N 1
ATOM 11921 C CA . PHE D 1 162 ? -48.774 36.526 -42.219 1.00 28.23 162 PHE D CA 1
ATOM 11922 C C . PHE D 1 162 ? -47.847 37.742 -42.344 1.00 28.29 162 PHE D C 1
ATOM 11923 O O . PHE D 1 162 ? -47.395 38.083 -43.437 1.00 28.44 162 PHE D O 1
ATOM 11931 N N . ASN D 1 163 ? -47.673 38.407 -41.201 1.00 28.91 163 ASN D N 1
ATOM 11932 C CA . ASN D 1 163 ? -46.679 39.420 -40.856 1.00 29.45 163 ASN D CA 1
ATOM 11933 C C . ASN D 1 163 ? -45.428 39.341 -41.732 1.00 29.01 163 ASN D C 1
ATOM 11934 O O . ASN D 1 163 ? -45.132 40.225 -42.543 1.00 29.81 163 ASN D O 1
ATOM 11939 N N . TYR D 1 164 ? -44.685 38.262 -41.519 1.00 27.87 164 TYR D N 1
ATOM 11940 C CA . TYR D 1 164 ? -43.387 38.028 -42.129 1.00 27.30 164 TYR D CA 1
ATOM 11941 C C . TYR D 1 164 ? -43.354 36.536 -42.435 1.00 25.82 164 TYR D C 1
ATOM 11942 O O . TYR D 1 164 ? -42.920 35.748 -41.621 1.00 25.85 164 TYR D O 1
ATOM 11951 N N . PRO D 1 165 ? -43.843 36.144 -43.612 1.00 25.25 165 PRO D N 1
ATOM 11952 C CA . PRO D 1 165 ? -44.066 34.729 -43.894 1.00 24.78 165 PRO D CA 1
ATOM 11953 C C . PRO D 1 165 ? -42.830 33.979 -44.446 1.00 24.67 165 PRO D C 1
ATOM 11954 O O . PRO D 1 165 ? -42.899 32.777 -44.694 1.00 24.91 165 PRO D O 1
ATOM 11958 N N . VAL D 1 166 ? -41.727 34.687 -44.650 1.00 24.05 166 VAL D N 1
ATOM 11959 C CA . VAL D 1 166 ? -40.464 34.054 -44.991 1.00 24.70 166 VAL D CA 1
ATOM 11960 C C . VAL D 1 166 ? -39.548 34.288 -43.790 1.00 25.31 166 VAL D C 1
ATOM 11961 O O . VAL D 1 166 ? -39.066 33.341 -43.166 1.00 24.64 166 VAL D O 1
ATOM 11965 N N . ASN D 1 167 ? -39.395 35.552 -43.413 1.00 26.63 167 ASN D N 1
ATOM 11966 C CA . ASN D 1 167 ? -38.549 35.950 -42.281 1.00 28.07 167 ASN D CA 1
ATOM 11967 C C . ASN D 1 167 ? -38.844 35.255 -40.945 1.00 27.77 167 ASN D C 1
ATOM 11968 O O . ASN D 1 167 ? -37.940 34.683 -40.331 1.00 27.76 167 ASN D O 1
ATOM 11973 N N . LEU D 1 168 ? -40.103 35.302 -40.497 1.00 27.25 168 LEU D N 1
ATOM 11974 C CA . LEU D 1 168 ? -40.486 34.753 -39.198 1.00 26.43 168 LEU D CA 1
ATOM 11975 C C . LEU D 1 168 ? -40.700 33.241 -39.258 1.00 25.55 168 LEU D C 1
ATOM 11976 O O . LEU D 1 168 ? -40.768 32.573 -38.221 1.00 25.60 168 LEU D O 1
ATOM 11981 N N . ALA D 1 169 ? -40.764 32.701 -40.476 1.00 24.50 169 ALA D N 1
ATOM 11982 C CA . ALA D 1 169 ? -40.717 31.254 -40.684 1.00 24.19 169 ALA D CA 1
ATOM 11983 C C . ALA D 1 169 ? -39.280 30.668 -40.580 1.00 23.71 169 ALA D C 1
ATOM 11984 O O . ALA D 1 169 ? -39.008 29.804 -39.736 1.00 23.11 169 ALA D O 1
ATOM 11986 N N . ALA D 1 170 ? -38.367 31.152 -41.421 1.00 23.91 170 ALA D N 1
ATOM 11987 C CA . ALA D 1 170 ? -36.935 30.779 -41.349 1.00 24.16 170 ALA D CA 1
ATOM 11988 C C . ALA D 1 170 ? -36.236 31.065 -40.007 1.00 24.13 170 ALA D C 1
ATOM 11989 O O . ALA D 1 170 ? -35.310 30.357 -39.614 1.00 24.15 170 ALA D O 1
ATOM 11991 N N . ALA D 1 171 ? -36.654 32.126 -39.327 1.00 24.29 171 ALA D N 1
ATOM 11992 C CA . ALA D 1 171 ? -36.127 32.453 -38.000 1.00 24.10 171 ALA D CA 1
ATOM 11993 C C . ALA D 1 171 ? -36.371 31.320 -36.991 1.00 24.04 171 ALA D C 1
ATOM 11994 O O . ALA D 1 171 ? -35.729 31.277 -35.952 1.00 23.65 171 ALA D O 1
ATOM 11996 N N . LYS D 1 172 ? -37.307 30.425 -37.305 1.00 24.18 172 LYS D N 1
ATOM 11997 C CA . LYS D 1 172 ? -37.653 29.272 -36.451 1.00 23.64 172 LYS D CA 1
ATOM 11998 C C . LYS D 1 172 ? -37.082 27.985 -36.992 1.00 22.98 172 LYS D C 1
ATOM 11999 O O . LYS D 1 172 ? -36.543 27.174 -36.236 1.00 22.59 172 LYS D O 1
ATOM 12005 N N . ILE D 1 173 ? -37.210 27.795 -38.304 1.00 23.19 173 ILE D N 1
ATOM 12006 C CA . ILE D 1 173 ? -36.709 26.593 -38.960 1.00 23.37 173 ILE D CA 1
ATOM 12007 C C . ILE D 1 173 ? -35.177 26.488 -38.902 1.00 23.80 173 ILE D C 1
ATOM 12008 O O . ILE D 1 173 ? -34.667 25.433 -38.538 1.00 25.05 173 ILE D O 1
ATOM 12013 N N . ALA D 1 174 ? -34.449 27.564 -39.217 1.00 23.44 174 ALA D N 1
ATOM 12014 C CA . ALA D 1 174 ? -32.966 27.500 -39.259 1.00 23.19 174 ALA D CA 1
ATOM 12015 C C . ALA D 1 174 ? -32.322 27.075 -37.946 1.00 21.89 174 ALA D C 1
ATOM 12016 O O . ALA D 1 174 ? -31.510 26.153 -37.965 1.00 21.44 174 ALA D O 1
ATOM 12018 N N . PRO D 1 175 ? -32.650 27.759 -36.812 1.00 20.79 175 PRO D N 1
ATOM 12019 C CA . PRO D 1 175 ? -31.960 27.333 -35.584 1.00 19.56 175 PRO D CA 1
ATOM 12020 C C . PRO D 1 175 ? -32.316 25.918 -35.200 1.00 18.95 175 PRO D C 1
ATOM 12021 O O . PRO D 1 175 ? -31.484 25.205 -34.635 1.00 18.46 175 PRO D O 1
ATOM 12025 N N . ALA D 1 176 ? -33.552 25.526 -35.493 1.00 18.73 176 ALA D N 1
ATOM 12026 C CA . ALA D 1 176 ? -34.039 24.176 -35.205 1.00 18.92 176 ALA D CA 1
ATOM 12027 C C . ALA D 1 176 ? -33.260 23.074 -35.923 1.00 19.34 176 ALA D C 1
ATOM 12028 O O . ALA D 1 176 ? -32.811 22.108 -35.290 1.00 19.34 176 ALA D O 1
ATOM 12030 N N . LEU D 1 177 ? -33.071 23.219 -37.232 1.00 19.80 177 LEU D N 1
ATOM 12031 C CA . LEU D 1 177 ? -32.417 22.163 -38.013 1.00 20.61 177 LEU D CA 1
ATOM 12032 C C . LEU D 1 177 ? -30.926 22.120 -37.759 1.00 21.30 177 LEU D C 1
ATOM 12033 O O . LEU D 1 177 ? -30.331 21.036 -37.697 1.00 21.80 177 LEU D O 1
ATOM 12038 N N . VAL D 1 178 ? -30.312 23.293 -37.634 1.00 21.80 178 VAL D N 1
ATOM 12039 C CA . VAL D 1 178 ? -28.859 23.327 -37.476 1.00 22.70 178 VAL D CA 1
ATOM 12040 C C . VAL D 1 178 ? -28.402 22.769 -36.130 1.00 22.45 178 VAL D C 1
ATOM 12041 O O . VAL D 1 178 ? -27.249 22.329 -35.996 1.00 22.61 178 VAL D O 1
ATOM 12045 N N . THR D 1 179 ? -29.297 22.761 -35.142 1.00 22.41 179 THR D N 1
ATOM 12046 C CA . THR D 1 179 ? -28.943 22.191 -33.827 1.00 21.95 179 THR D CA 1
ATOM 12047 C C . THR D 1 179 ? -29.390 20.745 -33.745 1.00 22.08 179 THR D C 1
ATOM 12048 O O . THR D 1 179 ? -29.251 20.099 -32.698 1.00 22.37 179 THR D O 1
ATOM 12052 N N . GLY D 1 180 ? -29.941 20.241 -34.845 1.00 21.91 180 GLY D N 1
ATOM 12053 C CA . GLY D 1 180 ? -30.170 18.813 -34.972 1.00 22.55 180 GLY D CA 1
ATOM 12054 C C . GLY D 1 180 ? -31.569 18.337 -34.669 1.00 23.04 180 GLY D C 1
ATOM 12055 O O . GLY D 1 180 ? -31.795 17.136 -34.516 1.00 23.70 180 GLY D O 1
ATOM 12056 N N . ASN D 1 181 ? -32.508 19.280 -34.584 1.00 22.68 181 ASN D N 1
ATOM 12057 C CA . ASN D 1 181 ? -33.946 18.977 -34.478 1.00 21.62 181 ASN D CA 1
ATOM 12058 C C . ASN D 1 181 ? -34.495 18.772 -35.885 1.00 22.03 181 ASN D C 1
ATOM 12059 O O . ASN D 1 181 ? -33.816 19.061 -36.850 1.00 21.07 181 ASN D O 1
ATOM 12064 N N . THR D 1 182 ? -35.721 18.257 -35.991 1.00 23.35 182 THR D N 1
ATOM 12065 C CA . THR D 1 182 ? -36.465 18.304 -37.249 1.00 23.56 182 THR D CA 1
ATOM 12066 C C . THR D 1 182 ? -37.672 19.243 -37.093 1.00 23.52 182 THR D C 1
ATOM 12067 O O . THR D 1 182 ? -37.989 19.673 -35.980 1.00 23.19 182 THR D O 1
ATOM 12071 N N . VAL D 1 183 ? -38.310 19.593 -38.209 1.00 23.64 183 VAL D N 1
ATOM 12072 C CA . VAL D 1 183 ? -39.367 20.593 -38.181 1.00 22.68 183 VAL D CA 1
ATOM 12073 C C . VAL D 1 183 ? -40.675 20.133 -38.812 1.00 23.39 183 VAL D C 1
ATOM 12074 O O . VAL D 1 183 ? -40.720 19.584 -39.927 1.00 24.86 183 VAL D O 1
ATOM 12078 N N . VAL D 1 184 ? -41.749 20.354 -38.065 1.00 22.79 184 VAL D N 1
ATOM 12079 C CA . VAL D 1 184 ? -43.078 20.428 -38.651 1.00 22.67 184 VAL D CA 1
ATOM 12080 C C . VAL D 1 184 ? -43.411 21.912 -38.785 1.00 21.88 184 VAL D C 1
ATOM 12081 O O . VAL D 1 184 ? -43.481 22.629 -37.783 1.00 21.22 184 VAL D O 1
ATOM 12085 N N . PHE D 1 185 ? -43.531 22.368 -40.033 1.00 21.57 185 PHE D N 1
ATOM 12086 C CA . PHE D 1 185 ? -43.766 23.773 -40.372 1.00 21.43 185 PHE D CA 1
ATOM 12087 C C . PHE D 1 185 ? -45.230 24.040 -40.746 1.00 23.16 185 PHE D C 1
ATOM 12088 O O . PHE D 1 185 ? -45.742 23.486 -41.729 1.00 23.73 185 PHE D O 1
ATOM 12096 N N . LYS D 1 186 ? -45.886 24.893 -39.964 1.00 23.98 186 LYS D N 1
ATOM 12097 C CA . LYS D 1 186 ? -47.256 25.361 -40.284 1.00 25.23 186 LYS D CA 1
ATOM 12098 C C . LYS D 1 186 ? -47.302 26.868 -40.525 1.00 23.75 186 LYS D C 1
ATOM 12099 O O . LYS D 1 186 ? -47.348 27.631 -39.563 1.00 22.36 186 LYS D O 1
ATOM 12105 N N . PRO D 1 187 ? -47.306 27.306 -41.813 1.00 23.67 187 PRO D N 1
ATOM 12106 C CA . PRO D 1 187 ? -47.405 28.753 -42.083 1.00 23.73 187 PRO D CA 1
ATOM 12107 C C . PRO D 1 187 ? -48.784 29.301 -41.761 1.00 24.68 187 PRO D C 1
ATOM 12108 O O . PRO D 1 187 ? -49.733 28.545 -41.734 1.00 25.85 187 PRO D O 1
ATOM 12112 N N . ALA D 1 188 ? -48.905 30.604 -41.520 1.00 24.70 188 ALA D N 1
ATOM 12113 C CA . ALA D 1 188 ? -50.221 31.221 -41.568 1.00 25.47 188 ALA D CA 1
ATOM 12114 C C . ALA D 1 188 ? -50.781 30.932 -42.964 1.00 26.66 188 ALA D C 1
ATOM 12115 O O . ALA D 1 188 ? -50.032 30.940 -43.962 1.00 26.80 188 ALA D O 1
ATOM 12117 N N . THR D 1 189 ? -52.077 30.663 -43.049 1.00 27.18 189 THR D N 1
ATOM 12118 C CA . THR D 1 189 ? -52.681 30.319 -44.342 1.00 28.08 189 THR D CA 1
ATOM 12119 C C . THR D 1 189 ? -52.512 31.468 -45.340 1.00 27.96 189 THR D C 1
ATOM 12120 O O . THR D 1 189 ? -52.165 31.252 -46.514 1.00 27.69 189 THR D O 1
ATOM 12124 N N . GLN D 1 190 ? -52.759 32.691 -44.876 1.00 27.94 190 GLN D N 1
ATOM 12125 C CA . GLN D 1 190 ? -52.370 33.851 -45.652 1.00 28.37 190 GLN D CA 1
ATOM 12126 C C . GLN D 1 190 ? -50.864 34.032 -45.420 1.00 27.89 190 GLN D C 1
ATOM 12127 O O . GLN D 1 190 ? -50.443 34.527 -44.371 1.00 27.31 190 GLN D O 1
ATOM 12133 N N . GLY D 1 191 ? -50.068 33.588 -46.391 1.00 28.12 191 GLY D N 1
ATOM 12134 C CA . GLY D 1 191 ? -48.605 33.514 -46.250 1.00 27.19 191 GLY D CA 1
ATOM 12135 C C . GLY D 1 191 ? -48.085 32.112 -46.556 1.00 27.36 191 GLY D C 1
ATOM 12136 O O . GLY D 1 191 ? -46.882 31.910 -46.766 1.00 27.64 191 GLY D O 1
ATOM 12137 N N . SER D 1 192 ? -48.988 31.140 -46.582 1.00 27.11 192 SER D N 1
ATOM 12138 C CA . SER D 1 192 ? -48.608 29.773 -46.906 1.00 27.52 192 SER D CA 1
ATOM 12139 C C . SER D 1 192 ? -47.916 29.597 -48.276 1.00 28.12 192 SER D C 1
ATOM 12140 O O . SER D 1 192 ? -47.027 28.749 -48.401 1.00 28.83 192 SER D O 1
ATOM 12143 N N . LEU D 1 193 ? -48.308 30.366 -49.298 1.00 27.55 193 LEU D N 1
ATOM 12144 C CA . LEU D 1 193 ? -47.610 30.253 -50.597 1.00 27.96 193 LEU D CA 1
ATOM 12145 C C . LEU D 1 193 ? -46.154 30.717 -50.536 1.00 27.40 193 LEU D C 1
ATOM 12146 O O . LEU D 1 193 ? -45.263 30.056 -51.101 1.00 27.81 193 LEU D O 1
ATOM 12151 N N . SER D 1 194 ? -45.923 31.861 -49.886 1.00 26.23 194 SER D N 1
ATOM 12152 C CA . SER D 1 194 ? -44.570 32.390 -49.714 1.00 26.14 194 SER D CA 1
ATOM 12153 C C . SER D 1 194 ? -43.715 31.436 -48.880 1.00 26.28 194 SER D C 1
ATOM 12154 O O . SER D 1 194 ? -42.594 31.130 -49.257 1.00 26.69 194 SER D O 1
ATOM 12157 N N . GLY D 1 195 ? -44.251 30.956 -47.760 1.00 26.50 195 GLY D N 1
ATOM 12158 C CA . GLY D 1 195 ? -43.570 29.921 -46.975 1.00 26.44 195 GLY D CA 1
ATOM 12159 C C . GLY D 1 195 ? -43.308 28.623 -47.742 1.00 26.99 195 GLY D C 1
ATOM 12160 O O . GLY D 1 195 ? -42.286 27.975 -47.516 1.00 27.20 195 GLY D O 1
ATOM 12161 N N . ILE D 1 196 ? -44.212 28.220 -48.639 1.00 27.58 196 ILE D N 1
ATOM 12162 C CA . ILE D 1 196 ? -43.966 27.000 -49.415 1.00 28.27 196 ILE D CA 1
ATOM 12163 C C . ILE D 1 196 ? -42.773 27.231 -50.346 1.00 28.86 196 ILE D C 1
ATOM 12164 O O . ILE D 1 196 ? -41.832 26.430 -50.358 1.00 29.16 196 ILE D O 1
ATOM 12169 N N . LYS D 1 197 ? -42.788 28.352 -51.071 1.00 29.39 197 LYS D N 1
ATOM 12170 C CA . LYS D 1 197 ? -41.662 28.752 -51.924 1.00 30.17 197 LYS D CA 1
ATOM 12171 C C . LYS D 1 197 ? -40.360 28.856 -51.140 1.00 28.80 197 LYS D C 1
ATOM 12172 O O . LYS D 1 197 ? -39.311 28.478 -51.639 1.00 29.09 197 LYS D O 1
ATOM 12178 N N . MET D 1 198 ? -40.427 29.364 -49.914 1.00 28.40 198 MET D N 1
ATOM 12179 C CA . MET D 1 198 ? -39.240 29.364 -49.055 1.00 28.02 198 MET D CA 1
ATOM 12180 C C . MET D 1 198 ? -38.723 27.947 -48.827 1.00 28.01 198 MET D C 1
ATOM 12181 O O . MET D 1 198 ? -37.508 27.696 -48.952 1.00 28.56 198 MET D O 1
ATOM 12186 N N . VAL D 1 199 ? -39.636 27.030 -48.496 1.00 27.74 199 VAL D N 1
ATOM 12187 C CA . VAL D 1 199 ? -39.278 25.628 -48.190 1.00 27.67 199 VAL D CA 1
ATOM 12188 C C . VAL D 1 199 ? -38.739 24.896 -49.404 1.00 28.93 199 VAL D C 1
ATOM 12189 O O . VAL D 1 199 ? -37.831 24.067 -49.293 1.00 29.23 199 VAL D O 1
ATOM 12193 N N . GLU D 1 200 ? -39.307 25.203 -50.565 1.00 30.04 200 GLU D N 1
ATOM 12194 C CA . GLU D 1 200 ? -38.829 24.678 -51.837 1.00 31.13 200 GLU D CA 1
ATOM 12195 C C . GLU D 1 200 ? -37.325 24.873 -52.029 1.00 31.63 200 GLU D C 1
ATOM 12196 O O . GLU D 1 200 ? -36.618 23.947 -52.438 1.00 31.94 200 GLU D O 1
ATOM 12202 N N . ALA D 1 201 ? -36.864 26.094 -51.757 1.00 32.04 201 ALA D N 1
ATOM 12203 C CA . ALA D 1 201 ? -35.441 26.434 -51.819 1.00 33.23 201 ALA D CA 1
ATOM 12204 C C . ALA D 1 201 ? -34.605 25.568 -50.879 1.00 33.76 201 ALA D C 1
ATOM 12205 O O . ALA D 1 201 ? -33.475 25.244 -51.196 1.00 34.88 201 ALA D O 1
ATOM 12207 N N . LEU D 1 202 ? -35.173 25.175 -49.740 1.00 34.06 202 LEU D N 1
ATOM 12208 C CA . LEU D 1 202 ? -34.475 24.308 -48.766 1.00 34.37 202 LEU D CA 1
ATOM 12209 C C . LEU D 1 202 ? -34.348 22.887 -49.312 1.00 35.04 202 LEU D C 1
ATOM 12210 O O . LEU D 1 202 ? -33.316 22.222 -49.145 1.00 35.12 202 LEU D O 1
ATOM 12215 N N . ALA D 1 203 ? -35.423 22.432 -49.948 1.00 35.71 203 ALA D N 1
ATOM 12216 C CA . ALA D 1 203 ? -35.465 21.153 -50.647 1.00 36.77 203 ALA D CA 1
ATOM 12217 C C . ALA D 1 203 ? -34.474 21.121 -51.806 1.00 37.90 203 ALA D C 1
ATOM 12218 O O . ALA D 1 203 ? -33.730 20.155 -51.955 1.00 38.49 203 ALA D O 1
ATOM 12220 N N . ASP D 1 204 ? -34.469 22.181 -52.616 1.00 38.64 204 ASP D N 1
ATOM 12221 C CA . ASP D 1 204 ? -33.577 22.287 -53.782 1.00 39.66 204 ASP D CA 1
ATOM 12222 C C . ASP D 1 204 ? -32.117 22.455 -53.328 1.00 39.32 204 ASP D C 1
ATOM 12223 O O . ASP D 1 204 ? -31.181 22.264 -54.109 1.00 40.33 204 ASP D O 1
ATOM 12228 N N . ALA D 1 205 ? -31.945 22.823 -52.061 1.00 37.86 205 ALA D N 1
ATOM 12229 C CA . ALA D 1 205 ? -30.629 22.976 -51.440 1.00 36.68 205 ALA D CA 1
ATOM 12230 C C . ALA D 1 205 ? -30.086 21.636 -50.968 1.00 36.21 205 ALA D C 1
ATOM 12231 O O . ALA D 1 205 ? -28.916 21.534 -50.579 1.00 36.50 205 ALA D O 1
ATOM 12233 N N . GLY D 1 206 ? -30.940 20.617 -50.996 1.00 35.47 206 GLY D N 1
ATOM 12234 C CA . GLY D 1 206 ? -30.544 19.266 -50.593 1.00 35.02 206 GLY D CA 1
ATOM 12235 C C . GLY D 1 206 ? -30.960 18.829 -49.195 1.00 33.77 206 GLY D C 1
ATOM 12236 O O . GLY D 1 206 ? -30.284 18.010 -48.585 1.00 33.85 206 GLY D O 1
ATOM 12237 N N . ALA D 1 207 ? -32.068 19.351 -48.676 1.00 32.97 207 ALA D N 1
ATOM 12238 C CA . ALA D 1 207 ? -32.570 18.887 -47.378 1.00 32.62 207 ALA D CA 1
ATOM 12239 C C . ALA D 1 207 ? -32.886 17.394 -47.448 1.00 32.94 207 ALA D C 1
ATOM 12240 O O . ALA D 1 207 ? -33.620 16.966 -48.339 1.00 33.35 207 ALA D O 1
ATOM 12242 N N . PRO D 1 208 ? -32.300 16.588 -46.540 1.00 32.70 208 PRO D N 1
ATOM 12243 C CA . PRO D 1 208 ? -32.696 15.173 -46.524 1.00 33.47 208 PRO D CA 1
ATOM 12244 C C . PRO D 1 208 ? -34.181 15.013 -46.194 1.00 34.37 208 PRO D C 1
ATOM 12245 O O . PRO D 1 208 ? -34.785 15.915 -45.609 1.00 33.86 208 PRO D O 1
ATOM 12249 N N . GLU D 1 209 ? -34.756 13.882 -46.592 1.00 35.82 209 GLU D N 1
ATOM 12250 C CA . GLU D 1 209 ? -36.192 13.591 -46.428 1.00 36.59 209 GLU D CA 1
ATOM 12251 C C . GLU D 1 209 ? -36.636 13.630 -44.966 1.00 35.85 209 GLU D C 1
ATOM 12252 O O . GLU D 1 209 ? -35.967 13.080 -44.110 1.00 35.66 209 GLU D O 1
ATOM 12258 N N . GLY D 1 210 ? -37.758 14.294 -44.688 1.00 35.92 210 GLY D N 1
ATOM 12259 C CA . GLY D 1 210 ? -38.337 14.333 -43.336 1.00 35.27 210 GLY D CA 1
ATOM 12260 C C . GLY D 1 210 ? -37.924 15.474 -42.413 1.00 34.53 210 GLY D C 1
ATOM 12261 O O . GLY D 1 210 ? -38.722 15.916 -41.579 1.00 34.48 210 GLY D O 1
ATOM 12262 N N . ILE D 1 211 ? -36.686 15.951 -42.548 1.00 33.81 211 ILE D N 1
ATOM 12263 C CA . ILE D 1 211 ? -36.130 17.020 -41.684 1.00 32.17 211 ILE D CA 1
ATOM 12264 C C . ILE D 1 211 ? -37.017 18.253 -41.602 1.00 30.57 211 ILE D C 1
ATOM 12265 O O . ILE D 1 211 ? -37.147 18.874 -40.535 1.00 29.71 211 ILE D O 1
ATOM 12270 N N . ILE D 1 212 ? -37.597 18.598 -42.752 1.00 29.94 212 ILE D N 1
ATOM 12271 C CA . ILE D 1 212 ? -38.614 19.623 -42.887 1.00 29.25 212 ILE D CA 1
ATOM 12272 C C . ILE D 1 212 ? -39.881 19.012 -43.502 1.00 29.50 212 ILE D C 1
ATOM 12273 O O . ILE D 1 212 ? -39.837 18.402 -44.579 1.00 29.90 212 ILE D O 1
ATOM 12278 N N . GLN D 1 213 ? -40.990 19.158 -42.780 1.00 28.95 213 GLN D N 1
ATOM 12279 C CA . GLN D 1 213 ? -42.325 18.814 -43.271 1.00 28.88 213 GLN D CA 1
ATOM 12280 C C . GLN D 1 213 ? -43.185 20.076 -43.235 1.00 27.75 213 GLN D C 1
ATOM 12281 O O . GLN D 1 213 ? -43.097 20.862 -42.282 1.00 25.53 213 GLN D O 1
ATOM 12287 N N . VAL D 1 214 ? -43.986 20.287 -44.282 1.00 27.95 214 VAL D N 1
ATOM 12288 C CA . VAL D 1 214 ? -44.920 21.424 -44.309 1.00 28.00 214 VAL D CA 1
ATOM 12289 C C . VAL D 1 214 ? -46.334 20.925 -44.065 1.00 27.86 214 VAL D C 1
ATOM 12290 O O . VAL D 1 214 ? -46.817 20.041 -44.764 1.00 27.39 214 VAL D O 1
ATOM 12294 N N . VAL D 1 215 ? -46.980 21.462 -43.038 1.00 28.84 215 VAL D N 1
ATOM 12295 C CA . VAL D 1 215 ? -48.362 21.112 -42.774 1.00 30.41 215 VAL D CA 1
ATOM 12296 C C . VAL D 1 215 ? -49.214 22.324 -43.060 1.00 32.13 215 VAL D C 1
ATOM 12297 O O . VAL D 1 215 ? -48.983 23.385 -42.515 1.00 31.90 215 VAL D O 1
ATOM 12301 N N . THR D 1 216 ? -50.179 22.167 -43.962 1.00 34.47 216 THR D N 1
ATOM 12302 C CA . THR D 1 216 ? -51.136 23.216 -44.231 1.00 35.94 216 THR D CA 1
ATOM 12303 C C . THR D 1 216 ? -52.545 22.679 -44.030 1.00 38.42 216 THR D C 1
ATOM 12304 O O . THR D 1 216 ? -52.808 21.490 -44.194 1.00 38.92 216 THR D O 1
ATOM 12308 N N . GLY D 1 217 ? -53.450 23.569 -43.671 1.00 40.26 217 GLY D N 1
ATOM 12309 C CA . GLY D 1 217 ? -54.794 23.168 -43.346 1.00 43.09 217 GLY D CA 1
ATOM 12310 C C . GLY D 1 217 ? -55.498 24.339 -42.730 1.00 45.01 217 GLY D C 1
ATOM 12311 O O . GLY D 1 217 ? -54.860 25.302 -42.296 1.00 44.58 217 GLY D O 1
ATOM 12312 N N . ARG D 1 218 ? -56.820 24.243 -42.692 1.00 47.60 218 ARG D N 1
ATOM 12313 C CA . ARG D 1 218 ? -57.676 25.328 -42.237 1.00 49.26 218 ARG D CA 1
ATOM 12314 C C . ARG D 1 218 ? -57.122 26.058 -40.997 1.00 49.22 218 ARG D C 1
ATOM 12315 O O . ARG D 1 218 ? -56.654 27.198 -41.100 1.00 48.95 218 ARG D O 1
ATOM 12323 N N . GLY D 1 219 ? -57.132 25.391 -39.846 1.00 49.52 219 GLY D N 1
ATOM 12324 C CA . GLY D 1 219 ? -56.676 26.012 -38.610 1.00 49.52 219 GLY D CA 1
ATOM 12325 C C . GLY D 1 219 ? -57.510 25.571 -37.426 1.00 50.38 219 GLY D C 1
ATOM 12326 O O . GLY D 1 219 ? -57.474 26.192 -36.360 1.00 50.43 219 GLY D O 1
ATOM 12327 N N . SER D 1 220 ? -58.283 24.508 -37.638 1.00 51.09 220 SER D N 1
ATOM 12328 C CA . SER D 1 220 ? -58.963 23.788 -36.567 1.00 51.21 220 SER D CA 1
ATOM 12329 C C . SER D 1 220 ? -58.919 22.286 -36.841 1.00 51.69 220 SER D C 1
ATOM 12330 O O . SER D 1 220 ? -58.708 21.484 -35.935 1.00 51.82 220 SER D O 1
ATOM 12333 N N . VAL D 1 221 ? -59.110 21.920 -38.104 1.00 51.97 221 VAL D N 1
ATOM 12334 C CA . VAL D 1 221 ? -58.922 20.546 -38.559 1.00 51.78 221 VAL D CA 1
ATOM 12335 C C . VAL D 1 221 ? -57.500 20.078 -38.212 1.00 50.45 221 VAL D C 1
ATOM 12336 O O . VAL D 1 221 ? -57.234 18.877 -38.109 1.00 50.70 221 VAL D O 1
ATOM 12340 N N . ILE D 1 222 ? -56.600 21.046 -38.011 1.00 48.85 222 ILE D N 1
ATOM 12341 C CA . ILE D 1 222 ? -55.196 20.781 -37.684 1.00 46.80 222 ILE D CA 1
ATOM 12342 C C . ILE D 1 222 ? -54.697 21.536 -36.449 1.00 44.89 222 ILE D C 1
ATOM 12343 O O . ILE D 1 222 ? -53.811 21.052 -35.750 1.00 44.47 222 ILE D O 1
ATOM 12348 N N . GLY D 1 223 ? -55.274 22.708 -36.190 1.00 43.58 223 GLY D N 1
ATOM 12349 C CA . GLY D 1 223 ? -54.846 23.585 -35.097 1.00 41.98 223 GLY D CA 1
ATOM 12350 C C . GLY D 1 223 ? -54.526 22.878 -33.791 1.00 40.93 223 GLY D C 1
ATOM 12351 O O . GLY D 1 223 ? -53.358 22.638 -33.478 1.00 40.34 223 GLY D O 1
ATOM 12352 N N . ASP D 1 224 ? -55.569 22.536 -33.037 1.00 40.41 224 ASP D N 1
ATOM 12353 C CA . ASP D 1 224 ? -55.430 21.885 -31.731 1.00 39.38 224 ASP D CA 1
ATOM 12354 C C . ASP D 1 224 ? -54.635 20.571 -31.763 1.00 38.61 224 ASP D C 1
ATOM 12355 O O . ASP D 1 224 ? -53.743 20.367 -30.931 1.00 37.74 224 ASP D O 1
ATOM 12360 N N . HIS D 1 225 ? -54.961 19.703 -32.726 1.00 38.46 225 HIS D N 1
ATOM 12361 C CA . HIS D 1 225 ? -54.321 18.388 -32.917 1.00 37.87 225 HIS D CA 1
ATOM 12362 C C . HIS D 1 225 ? -52.787 18.459 -32.972 1.00 36.08 225 HIS D C 1
ATOM 12363 O O . HIS D 1 225 ? -52.105 17.578 -32.442 1.00 35.63 225 HIS D O 1
ATOM 12370 N N . LEU D 1 226 ? -52.258 19.498 -33.620 1.00 34.51 226 LEU D N 1
ATOM 12371 C CA . LEU D 1 226 ? -50.819 19.718 -33.671 1.00 33.38 226 LEU D CA 1
ATOM 12372 C C . LEU D 1 226 ? -50.278 20.059 -32.291 1.00 32.56 226 LEU D C 1
ATOM 12373 O O . LEU D 1 226 ? -49.388 19.387 -31.788 1.00 32.64 226 LEU D O 1
ATOM 12378 N N . VAL D 1 227 ? -50.844 21.097 -31.686 1.00 32.16 227 VAL D N 1
ATOM 12379 C CA . VAL D 1 227 ? -50.382 21.648 -30.420 1.00 31.85 227 VAL D CA 1
ATOM 12380 C C . VAL D 1 227 ? -50.474 20.640 -29.270 1.00 32.22 227 VAL D C 1
ATOM 12381 O O . VAL D 1 227 ? -49.692 20.709 -28.316 1.00 32.20 227 VAL D O 1
ATOM 12385 N N . GLU D 1 228 ? -51.402 19.691 -29.409 1.00 32.56 228 GLU D N 1
ATOM 12386 C CA . GLU D 1 228 ? -51.661 18.635 -28.434 1.00 33.35 228 GLU D CA 1
ATOM 12387 C C . GLU D 1 228 ? -50.912 17.325 -28.694 1.00 33.49 228 GLU D C 1
ATOM 12388 O O . GLU D 1 228 ? -51.075 16.373 -27.948 1.00 34.09 228 GLU D O 1
ATOM 12394 N N . HIS D 1 229 ? -50.107 17.269 -29.751 1.00 33.45 229 HIS D N 1
ATOM 12395 C CA . HIS D 1 229 ? -49.503 16.006 -30.198 1.00 34.06 229 HIS D CA 1
ATOM 12396 C C . HIS D 1 229 ? -48.295 15.553 -29.377 1.00 33.19 229 HIS D C 1
ATOM 12397 O O . HIS D 1 229 ? -47.281 16.262 -29.341 1.00 32.60 229 HIS D O 1
ATOM 12404 N N . PRO D 1 230 ? -48.378 14.351 -28.749 1.00 32.88 230 PRO D N 1
ATOM 12405 C CA . PRO D 1 230 ? -47.247 13.820 -27.985 1.00 32.39 230 PRO D CA 1
ATOM 12406 C C . PRO D 1 230 ? -45.934 13.750 -28.779 1.00 32.22 230 PRO D C 1
ATOM 12407 O O . PRO D 1 230 ? -44.859 13.722 -28.175 1.00 31.27 230 PRO D O 1
ATOM 12411 N N . GLY D 1 231 ? -46.024 13.754 -30.113 1.00 32.52 231 GLY D N 1
ATOM 12412 C CA . GLY D 1 231 ? -44.839 13.732 -30.986 1.00 32.63 231 GLY D CA 1
ATOM 12413 C C . GLY D 1 231 ? -44.067 15.036 -31.100 1.00 31.95 231 GLY D C 1
ATOM 12414 O O . GLY D 1 231 ? -43.004 15.078 -31.715 1.00 31.94 231 GLY D O 1
ATOM 12415 N N . ILE D 1 232 ? -44.610 16.101 -30.511 1.00 31.62 232 ILE D N 1
ATOM 12416 C CA . ILE D 1 232 ? -43.998 17.430 -30.530 1.00 30.28 232 ILE D CA 1
ATOM 12417 C C . ILE D 1 232 ? -43.248 17.674 -29.222 1.00 30.19 232 ILE D C 1
ATOM 12418 O O . ILE D 1 232 ? -43.802 17.494 -28.118 1.00 30.42 232 ILE D O 1
ATOM 12423 N N . ASP D 1 233 ? -41.981 18.073 -29.352 1.00 29.03 233 ASP D N 1
ATOM 12424 C CA . ASP D 1 233 ? -41.103 18.228 -28.212 1.00 28.37 233 ASP D CA 1
ATOM 12425 C C . ASP D 1 233 ? -40.806 19.695 -27.947 1.00 27.37 233 ASP D C 1
ATOM 12426 O O . ASP D 1 233 ? -40.112 20.006 -27.002 1.00 27.21 233 ASP D O 1
ATOM 12431 N N . MET D 1 234 ? -41.324 20.587 -28.797 1.00 27.08 234 MET D N 1
ATOM 12432 C CA . MET D 1 234 ? -41.138 22.028 -28.644 1.00 25.95 234 MET D CA 1
ATOM 12433 C C . MET D 1 234 ? -42.035 22.819 -29.592 1.00 24.40 234 MET D C 1
ATOM 12434 O O . MET D 1 234 ? -42.154 22.469 -30.786 1.00 24.24 234 MET D O 1
ATOM 12439 N N . ILE D 1 235 ? -42.644 23.889 -29.068 1.00 22.96 235 ILE D N 1
ATOM 12440 C CA . ILE D 1 235 ? -43.435 24.816 -29.885 1.00 23.14 235 ILE D CA 1
ATOM 12441 C C . ILE D 1 235 ? -42.838 26.223 -29.916 1.00 22.33 235 ILE D C 1
ATOM 12442 O O . ILE D 1 235 ? -42.526 26.779 -28.872 1.00 22.58 235 ILE D O 1
ATOM 12447 N N . THR D 1 236 ? -42.695 26.787 -31.117 1.00 22.25 236 THR D N 1
ATOM 12448 C CA . THR D 1 236 ? -42.365 28.212 -31.269 1.00 22.50 236 THR D CA 1
ATOM 12449 C C . THR D 1 236 ? -43.347 28.955 -32.173 1.00 23.38 236 THR D C 1
ATOM 12450 O O . THR D 1 236 ? -43.526 28.625 -33.350 1.00 23.63 236 THR D O 1
ATOM 12454 N N . PHE D 1 237 ? -43.970 29.986 -31.619 1.00 24.05 237 PHE D N 1
ATOM 12455 C CA . PHE D 1 237 ? -45.118 30.582 -32.281 1.00 24.21 237 PHE D CA 1
ATOM 12456 C C . PHE D 1 237 ? -45.072 32.093 -32.260 1.00 24.05 237 PHE D C 1
ATOM 12457 O O . PHE D 1 237 ? -44.799 32.723 -31.222 1.00 23.25 237 PHE D O 1
ATOM 12465 N N . THR D 1 238 ? -45.357 32.665 -33.429 1.00 24.24 238 THR D N 1
ATOM 12466 C CA . THR D 1 238 ? -45.549 34.087 -33.563 1.00 24.38 238 THR D CA 1
ATOM 12467 C C . THR D 1 238 ? -46.947 34.315 -34.114 1.00 25.54 238 THR D C 1
ATOM 12468 O O . THR D 1 238 ? -47.341 33.680 -35.097 1.00 25.95 238 THR D O 1
ATOM 12472 N N . GLY D 1 239 ? -47.699 35.204 -33.470 1.00 26.10 239 GLY D N 1
ATOM 12473 C CA . GLY D 1 239 ? -49.033 35.536 -33.932 1.00 26.73 239 GLY D CA 1
ATOM 12474 C C . GLY D 1 239 ? -49.853 36.321 -32.934 1.00 27.68 239 GLY D C 1
ATOM 12475 O O . GLY D 1 239 ? -49.317 37.110 -32.152 1.00 28.18 239 GLY D O 1
ATOM 12476 N N . GLY D 1 240 ? -51.164 36.101 -32.961 1.00 28.51 240 GLY D N 1
ATOM 12477 C CA . GLY D 1 240 ? -52.091 36.880 -32.151 1.00 28.76 240 GLY D CA 1
ATOM 12478 C C . GLY D 1 240 ? -52.008 36.415 -30.720 1.00 28.41 240 GLY D C 1
ATOM 12479 O O . GLY D 1 240 ? -51.582 35.284 -30.461 1.00 28.06 240 GLY D O 1
ATOM 12480 N N . THR D 1 241 ? -52.410 37.278 -29.795 1.00 28.41 241 THR D N 1
ATOM 12481 C CA . THR D 1 241 ? -52.276 36.963 -28.367 1.00 28.98 241 THR D CA 1
ATOM 12482 C C . THR D 1 241 ? -53.236 35.842 -28.004 1.00 29.66 241 THR D C 1
ATOM 12483 O O . THR D 1 241 ? -52.819 34.827 -27.432 1.00 29.79 241 THR D O 1
ATOM 12487 N N . THR D 1 242 ? -54.502 36.016 -28.391 1.00 30.11 242 THR D N 1
ATOM 12488 C CA . THR D 1 242 ? -55.537 35.006 -28.181 1.00 30.50 242 THR D CA 1
ATOM 12489 C C . THR D 1 242 ? -55.126 33.604 -28.699 1.00 29.94 242 THR D C 1
ATOM 12490 O O . THR D 1 242 ? -55.291 32.619 -27.986 1.00 29.83 242 THR D O 1
ATOM 12494 N N . THR D 1 243 ? -54.572 33.506 -29.907 1.00 29.61 243 THR D N 1
ATOM 12495 C CA . THR D 1 243 ? -54.057 32.207 -30.404 1.00 29.31 243 THR D CA 1
ATOM 12496 C C . THR D 1 243 ? -52.887 31.670 -29.538 1.00 28.48 243 THR D C 1
ATOM 12497 O O . THR D 1 243 ? -52.818 30.481 -29.219 1.00 27.76 243 THR D O 1
ATOM 12501 N N . GLY D 1 244 ? -51.974 32.561 -29.181 1.00 28.55 244 GLY D N 1
ATOM 12502 C CA . GLY D 1 244 ? -50.829 32.225 -28.335 1.00 29.26 244 GLY D CA 1
ATOM 12503 C C . GLY D 1 244 ? -51.269 31.580 -27.039 1.00 29.88 244 GLY D C 1
ATOM 12504 O O . GLY D 1 244 ? -50.757 30.535 -26.658 1.00 29.49 244 GLY D O 1
ATOM 12505 N N . GLU D 1 245 ? -52.247 32.222 -26.404 1.00 31.32 245 GLU D N 1
ATOM 12506 C CA . GLU D 1 245 ? -52.912 31.804 -25.161 1.00 32.62 245 GLU D CA 1
ATOM 12507 C C . GLU D 1 245 ? -53.446 30.375 -25.207 1.00 32.59 245 GLU D C 1
ATOM 12508 O O . GLU D 1 245 ? -53.230 29.581 -24.271 1.00 32.62 245 GLU D O 1
ATOM 12514 N N . ARG D 1 246 ? -54.179 30.085 -26.283 1.00 32.53 246 ARG D N 1
ATOM 12515 C CA . ARG D 1 246 ? -54.764 28.769 -26.537 1.00 32.58 246 ARG D CA 1
ATOM 12516 C C . ARG D 1 246 ? -53.673 27.715 -26.591 1.00 30.59 246 ARG D C 1
ATOM 12517 O O . ARG D 1 246 ? -53.810 26.646 -26.014 1.00 31.05 246 ARG D O 1
ATOM 12525 N N . ILE D 1 247 ? -52.582 28.030 -27.284 1.00 28.23 247 ILE D N 1
ATOM 12526 C CA . ILE D 1 247 ? -51.467 27.103 -27.435 1.00 26.13 247 ILE D CA 1
ATOM 12527 C C . ILE D 1 247 ? -50.828 26.763 -26.082 1.00 25.08 247 ILE D C 1
ATOM 12528 O O . ILE D 1 247 ? -50.669 25.585 -25.747 1.00 24.88 247 ILE D O 1
ATOM 12533 N N . SER D 1 248 ? -50.519 27.788 -25.297 1.00 24.30 248 SER D N 1
ATOM 12534 C CA . SER D 1 248 ? -49.939 27.594 -23.976 1.00 24.83 248 SER D CA 1
ATOM 12535 C C . SER D 1 248 ? -50.895 26.747 -23.157 1.00 26.23 248 SER D C 1
ATOM 12536 O O . SER D 1 248 ? -50.481 25.786 -22.511 1.00 25.87 248 SER D O 1
ATOM 12539 N N . GLU D 1 249 ? -52.183 27.083 -23.236 1.00 27.60 249 GLU D N 1
ATOM 12540 C CA . GLU D 1 249 ? -53.230 26.380 -22.501 1.00 28.48 249 GLU D CA 1
ATOM 12541 C C . GLU D 1 249 ? -53.322 24.903 -22.884 1.00 28.15 249 GLU D C 1
ATOM 12542 O O . GLU D 1 249 ? -53.451 24.042 -22.003 1.00 27.92 249 GLU D O 1
ATOM 12548 N N . LYS D 1 250 ? -53.269 24.609 -24.186 1.00 28.18 250 LYS D N 1
ATOM 12549 C CA . LYS D 1 250 ? -53.543 23.248 -24.668 1.00 28.53 250 LYS D CA 1
ATOM 12550 C C . LYS D 1 250 ? -52.321 22.327 -24.735 1.00 27.67 250 LYS D C 1
ATOM 12551 O O . LYS D 1 250 ? -52.474 21.103 -24.787 1.00 27.30 250 LYS D O 1
ATOM 12557 N N . ALA D 1 251 ? -51.121 22.910 -24.745 1.00 26.80 251 ALA D N 1
ATOM 12558 C CA . ALA D 1 251 ? -49.905 22.117 -24.730 1.00 26.60 251 ALA D CA 1
ATOM 12559 C C . ALA D 1 251 ? -49.501 21.809 -23.306 1.00 26.85 251 ALA D C 1
ATOM 12560 O O . ALA D 1 251 ? -49.829 22.562 -22.371 1.00 26.39 251 ALA D O 1
ATOM 12562 N N . LYS D 1 252 ? -48.837 20.666 -23.146 1.00 27.74 252 LYS D N 1
ATOM 12563 C CA . LYS D 1 252 ? -48.268 20.279 -21.859 1.00 28.80 252 LYS D CA 1
ATOM 12564 C C . LYS D 1 252 ? -46.940 19.566 -22.051 1.00 28.57 252 LYS D C 1
ATOM 12565 O O . LYS D 1 252 ? -46.678 18.990 -23.117 1.00 28.67 252 LYS D O 1
ATOM 12571 N N . MET D 1 253 ? -46.110 19.651 -21.012 1.00 27.84 253 MET D N 1
ATOM 12572 C CA . MET D 1 253 ? -44.854 18.903 -20.869 1.00 27.08 253 MET D CA 1
ATOM 12573 C C . MET D 1 253 ? -43.760 19.232 -21.872 1.00 25.50 253 MET D C 1
ATOM 12574 O O . MET D 1 253 ? -42.769 18.484 -21.977 1.00 25.78 253 MET D O 1
ATOM 12579 N N . ILE D 1 254 ? -43.910 20.354 -22.575 1.00 23.83 254 ILE D N 1
ATOM 12580 C CA . ILE D 1 254 ? -42.887 20.786 -23.524 1.00 22.00 254 ILE D CA 1
ATOM 12581 C C . ILE D 1 254 ? -42.570 22.275 -23.438 1.00 21.23 254 ILE D C 1
ATOM 12582 O O . ILE D 1 254 ? -43.355 23.062 -22.894 1.00 21.49 254 ILE D O 1
ATOM 12587 N N . PRO D 1 255 ? -41.403 22.670 -23.951 1.00 20.47 255 PRO D N 1
ATOM 12588 C CA . PRO D 1 255 ? -41.112 24.103 -23.967 1.00 19.85 255 PRO D CA 1
ATOM 12589 C C . PRO D 1 255 ? -41.981 24.799 -25.002 1.00 20.04 255 PRO D C 1
ATOM 12590 O O . PRO D 1 255 ? -42.204 24.242 -26.078 1.00 19.79 255 PRO D O 1
ATOM 12594 N N . VAL D 1 256 ? -42.466 25.995 -24.664 1.00 20.67 256 VAL D N 1
ATOM 12595 C CA . VAL D 1 256 ? -43.280 26.792 -25.564 1.00 22.02 256 VAL D CA 1
ATOM 12596 C C . VAL D 1 256 ? -42.795 28.239 -25.596 1.00 22.72 256 VAL D C 1
ATOM 12597 O O . VAL D 1 256 ? -42.768 28.924 -24.579 1.00 22.80 256 VAL D O 1
ATOM 12601 N N . VAL D 1 257 ? -42.402 28.667 -26.791 1.00 23.08 257 VAL D N 1
ATOM 12602 C CA . VAL D 1 257 ? -41.887 29.999 -27.033 1.00 23.60 257 VAL D CA 1
ATOM 12603 C C . VAL D 1 257 ? -42.953 30.769 -27.833 1.00 24.11 257 VAL D C 1
ATOM 12604 O O . VAL D 1 257 ? -43.463 30.280 -28.830 1.00 23.79 257 VAL D O 1
ATOM 12608 N N . LEU D 1 258 ? -43.322 31.951 -27.349 1.00 24.84 258 LEU D N 1
ATOM 12609 C CA . LEU D 1 258 ? -44.366 32.739 -27.999 1.00 25.32 258 LEU D CA 1
ATOM 12610 C C . LEU D 1 258 ? -43.933 34.176 -28.254 1.00 25.62 258 LEU D C 1
ATOM 12611 O O . LEU D 1 258 ? -43.375 34.842 -27.373 1.00 25.55 258 LEU D O 1
ATOM 12616 N N . GLU D 1 259 ? -44.181 34.620 -29.478 1.00 25.75 259 GLU D N 1
ATOM 12617 C CA A GLU D 1 259 ? -44.054 36.015 -29.843 0.50 26.06 259 GLU D CA 1
ATOM 12618 C CA B GLU D 1 259 ? -44.060 36.025 -29.844 0.50 26.26 259 GLU D CA 1
ATOM 12619 C C . GLU D 1 259 ? -45.459 36.515 -30.162 1.00 26.12 259 GLU D C 1
ATOM 12620 O O . GLU D 1 259 ? -46.052 36.113 -31.158 1.00 27.30 259 GLU D O 1
ATOM 12631 N N . LEU D 1 260 ? -45.990 37.375 -29.307 1.00 24.98 260 LEU D N 1
ATOM 12632 C CA . LEU D 1 260 ? -47.373 37.836 -29.462 1.00 24.12 260 LEU D CA 1
ATOM 12633 C C . LEU D 1 260 ? -47.452 39.349 -29.686 1.00 25.12 260 LEU D C 1
ATOM 12634 O O . LEU D 1 260 ? -46.529 39.953 -30.241 1.00 25.15 260 LEU D O 1
ATOM 12639 N N . GLY D 1 261 ? -48.562 39.954 -29.276 1.00 25.74 261 GLY D N 1
ATOM 12640 C CA . GLY D 1 261 ? -48.822 41.350 -29.577 1.00 25.93 261 GLY D CA 1
ATOM 12641 C C . GLY D 1 261 ? -48.089 42.364 -28.724 1.00 25.61 261 GLY D C 1
ATOM 12642 O O . GLY D 1 261 ? -47.591 42.059 -27.624 1.00 25.07 261 GLY D O 1
ATOM 12643 N N . GLY D 1 262 ? -48.045 43.590 -29.239 1.00 25.75 262 GLY D N 1
ATOM 12644 C CA . GLY D 1 262 ? -47.432 44.690 -28.523 1.00 26.09 262 GLY D CA 1
ATOM 12645 C C . GLY D 1 262 ? -48.313 45.910 -28.534 1.00 26.39 262 GLY D C 1
ATOM 12646 O O . GLY D 1 262 ? -49.189 46.051 -29.385 1.00 26.74 262 GLY D O 1
ATOM 12647 N N . LYS D 1 263 ? -48.110 46.779 -27.553 1.00 26.50 263 LYS D N 1
ATOM 12648 C CA . LYS D 1 263 ? -48.544 48.170 -27.699 1.00 26.75 263 LYS D CA 1
ATOM 12649 C C . LYS D 1 263 ? -47.358 49.052 -27.290 1.00 26.72 263 LYS D C 1
ATOM 12650 O O . LYS D 1 263 ? -47.384 49.691 -26.225 1.00 27.51 263 LYS D O 1
ATOM 12656 N N . ASP D 1 264 ? -46.297 49.043 -28.108 1.00 25.39 264 ASP D N 1
ATOM 12657 C CA . ASP D 1 264 ? -45.060 49.762 -27.760 1.00 24.45 264 ASP D CA 1
ATOM 12658 C C . ASP D 1 264 ? -45.332 51.269 -27.597 1.00 24.57 264 ASP D C 1
ATOM 12659 O O . ASP D 1 264 ? -45.897 51.895 -28.481 1.00 25.16 264 ASP D O 1
ATOM 12664 N N . PRO D 1 265 ? -44.963 51.837 -26.440 1.00 24.72 265 PRO D N 1
ATOM 12665 C CA . PRO D 1 265 ? -45.083 53.284 -26.259 1.00 25.69 265 PRO D CA 1
ATOM 12666 C C . PRO D 1 265 ? -43.884 54.044 -26.783 1.00 27.00 265 PRO D C 1
ATOM 12667 O O . PRO D 1 265 ? -42.756 53.525 -26.788 1.00 27.16 265 PRO D O 1
ATOM 12671 N N . ALA D 1 266 ? -44.133 55.267 -27.234 1.00 28.22 266 ALA D N 1
ATOM 12672 C CA . ALA D 1 266 ? -43.067 56.204 -27.490 1.00 29.28 266 ALA D CA 1
ATOM 12673 C C . ALA D 1 266 ? -43.190 57.230 -26.381 1.00 30.77 266 ALA D C 1
ATOM 12674 O O . ALA D 1 266 ? -44.254 57.807 -26.182 1.00 31.17 266 ALA D O 1
ATOM 12676 N N . ILE D 1 267 ? -42.108 57.420 -25.637 1.00 31.51 267 ILE D N 1
ATOM 12677 C CA . ILE D 1 267 ? -42.087 58.434 -24.589 1.00 32.51 267 ILE D CA 1
ATOM 12678 C C . ILE D 1 267 ? -41.219 59.591 -25.059 1.00 33.60 267 ILE D C 1
ATOM 12679 O O . ILE D 1 267 ? -40.056 59.386 -25.421 1.00 33.95 267 ILE D O 1
ATOM 12684 N N . VAL D 1 268 ? -41.807 60.790 -25.080 1.00 34.00 268 VAL D N 1
ATOM 12685 C CA . VAL D 1 268 ? -41.131 62.004 -25.533 1.00 34.43 268 VAL D CA 1
ATOM 12686 C C . VAL D 1 268 ? -41.097 63.048 -24.401 1.00 35.40 268 VAL D C 1
ATOM 12687 O O . VAL D 1 268 ? -42.126 63.620 -24.038 1.00 35.43 268 VAL D O 1
ATOM 12691 N N . LEU D 1 269 ? -39.914 63.249 -23.818 1.00 36.07 269 LEU D N 1
ATOM 12692 C CA . LEU D 1 269 ? -39.719 64.242 -22.756 1.00 37.76 269 LEU D CA 1
ATOM 12693 C C . LEU D 1 269 ? -39.363 65.623 -23.321 1.00 38.96 269 LEU D C 1
ATOM 12694 O O . LEU D 1 269 ? -39.104 65.756 -24.512 1.00 38.37 269 LEU D O 1
ATOM 12699 N N . ASP D 1 270 ? -39.362 66.637 -22.453 1.00 40.84 270 ASP D N 1
ATOM 12700 C CA . ASP D 1 270 ? -39.141 68.048 -22.837 1.00 43.03 270 ASP D CA 1
ATOM 12701 C C . ASP D 1 270 ? -37.845 68.318 -23.626 1.00 43.74 270 ASP D C 1
ATOM 12702 O O . ASP D 1 270 ? -37.850 69.085 -24.600 1.00 44.64 270 ASP D O 1
ATOM 12707 N N . ASP D 1 271 ? -36.751 67.694 -23.201 1.00 43.46 271 ASP D N 1
ATOM 12708 C CA . ASP D 1 271 ? -35.447 67.907 -23.809 1.00 44.04 271 ASP D CA 1
ATOM 12709 C C . ASP D 1 271 ? -35.163 66.921 -24.953 1.00 43.22 271 ASP D C 1
ATOM 12710 O O . ASP D 1 271 ? -34.114 66.280 -24.983 1.00 42.97 271 ASP D O 1
ATOM 12715 N N . ALA D 1 272 ? -36.091 66.809 -25.900 1.00 42.72 272 ALA D N 1
ATOM 12716 C CA . ALA D 1 272 ? -35.948 65.846 -26.985 1.00 41.30 272 ALA D CA 1
ATOM 12717 C C . ALA D 1 272 ? -35.779 66.531 -28.330 1.00 41.63 272 ALA D C 1
ATOM 12718 O O . ALA D 1 272 ? -36.371 67.584 -28.584 1.00 42.40 272 ALA D O 1
ATOM 12720 N N . ASP D 1 273 ? -34.952 65.933 -29.184 1.00 40.93 273 ASP D N 1
ATOM 12721 C CA . ASP D 1 273 ? -34.872 66.358 -30.574 1.00 40.97 273 ASP D CA 1
ATOM 12722 C C . ASP D 1 273 ? -36.156 65.867 -31.237 1.00 40.62 273 ASP D C 1
ATOM 12723 O O . ASP D 1 273 ? -36.298 64.680 -31.542 1.00 39.61 273 ASP D O 1
ATOM 12728 N N . LEU D 1 274 ? -37.083 66.795 -31.444 1.00 41.39 274 LEU D N 1
ATOM 12729 C CA . LEU D 1 274 ? -38.421 66.461 -31.911 1.00 41.60 274 LEU D CA 1
ATOM 12730 C C . LEU D 1 274 ? -38.483 66.149 -33.406 1.00 41.58 274 LEU D C 1
ATOM 12731 O O . LEU D 1 274 ? -39.479 65.601 -33.876 1.00 41.79 274 LEU D O 1
ATOM 12736 N N . LYS D 1 275 ? -37.437 66.505 -34.148 1.00 41.69 275 LYS D N 1
ATOM 12737 C CA . LYS D 1 275 ? -37.351 66.153 -35.563 1.00 41.78 275 LYS D CA 1
ATOM 12738 C C . LYS D 1 275 ? -37.063 64.661 -35.715 1.00 40.61 275 LYS D C 1
ATOM 12739 O O . LYS D 1 275 ? -37.816 63.946 -36.379 1.00 40.28 275 LYS D O 1
ATOM 12745 N N . LEU D 1 276 ? -35.983 64.208 -35.077 1.00 40.14 276 LEU D N 1
ATOM 12746 C CA . LEU D 1 276 ? -35.596 62.789 -35.016 1.00 39.17 276 LEU D CA 1
ATOM 12747 C C . LEU D 1 276 ? -36.671 61.902 -34.370 1.00 37.87 276 LEU D C 1
ATOM 12748 O O . LEU D 1 276 ? -36.985 60.813 -34.872 1.00 37.14 276 LEU D O 1
ATOM 12753 N N . THR D 1 277 ? -37.230 62.367 -33.256 1.00 37.37 277 THR D N 1
ATOM 12754 C CA . THR D 1 277 ? -38.332 61.654 -32.611 1.00 35.94 277 THR D CA 1
ATOM 12755 C C . THR D 1 277 ? -39.516 61.490 -33.573 1.00 35.31 277 THR D C 1
ATOM 12756 O O . THR D 1 277 ? -39.979 60.374 -33.793 1.00 34.48 277 THR D O 1
ATOM 12760 N N . ALA D 1 278 ? -39.988 62.596 -34.148 1.00 35.65 278 ALA D N 1
ATOM 12761 C CA . ALA D 1 278 ? -41.119 62.553 -35.084 1.00 35.46 278 ALA D CA 1
ATOM 12762 C C . ALA D 1 278 ? -40.868 61.560 -36.226 1.00 34.63 278 ALA D C 1
ATOM 12763 O O . ALA D 1 278 ? -41.764 60.809 -36.628 1.00 34.08 278 ALA D O 1
ATOM 12765 N N . SER D 1 279 ? -39.641 61.567 -36.737 1.00 34.53 279 SER D N 1
ATOM 12766 C CA . SER D 1 279 ? -39.259 60.680 -37.821 1.00 34.08 279 SER D CA 1
ATOM 12767 C C . SER D 1 279 ? -39.182 59.210 -37.381 1.00 32.50 279 SER D C 1
ATOM 12768 O O . SER D 1 279 ? -39.708 58.342 -38.066 1.00 32.06 279 SER D O 1
ATOM 12771 N N . GLN D 1 280 ? -38.558 58.939 -36.239 1.00 32.10 280 GLN D N 1
ATOM 12772 C CA . GLN D 1 280 ? -38.517 57.564 -35.699 1.00 31.30 280 GLN D CA 1
ATOM 12773 C C . GLN D 1 280 ? -39.938 57.055 -35.425 1.00 31.52 280 GLN D C 1
ATOM 12774 O O . GLN D 1 280 ? -40.292 55.932 -35.802 1.00 31.81 280 GLN D O 1
ATOM 12780 N N . ILE D 1 281 ? -40.752 57.895 -34.788 1.00 31.66 281 ILE D N 1
ATOM 12781 C CA . ILE D 1 281 ? -42.150 57.558 -34.483 1.00 31.68 281 ILE D CA 1
ATOM 12782 C C . ILE D 1 281 ? -42.945 57.127 -35.717 1.00 31.95 281 ILE D C 1
ATOM 12783 O O . ILE D 1 281 ? -43.507 56.031 -35.728 1.00 31.58 281 ILE D O 1
ATOM 12788 N N . VAL D 1 282 ? -42.970 57.965 -36.753 1.00 32.53 282 VAL D N 1
ATOM 12789 C CA . VAL D 1 282 ? -43.719 57.656 -37.972 1.00 32.72 282 VAL D CA 1
ATOM 12790 C C . VAL D 1 282 ? -43.176 56.433 -38.728 1.00 32.01 282 VAL D C 1
ATOM 12791 O O . VAL D 1 282 ? -43.945 55.540 -39.087 1.00 31.74 282 VAL D O 1
ATOM 12795 N N . SER D 1 283 ? -41.867 56.397 -38.969 1.00 31.74 283 SER D N 1
ATOM 12796 C CA . SER D 1 283 ? -41.224 55.229 -39.594 1.00 31.66 283 SER D CA 1
ATOM 12797 C C . SER D 1 283 ? -41.623 53.886 -38.950 1.00 30.63 283 SER D C 1
ATOM 12798 O O . SER D 1 283 ? -41.919 52.913 -39.649 1.00 29.95 283 SER D O 1
ATOM 12801 N N . GLY D 1 284 ? -41.644 53.856 -37.620 1.00 30.38 284 GLY D N 1
ATOM 12802 C CA . GLY D 1 284 ? -41.933 52.638 -36.870 1.00 29.74 284 GLY D CA 1
ATOM 12803 C C . GLY D 1 284 ? -43.410 52.309 -36.709 1.00 29.65 284 GLY D C 1
ATOM 12804 O O . GLY D 1 284 ? -43.790 51.147 -36.777 1.00 28.93 284 GLY D O 1
ATOM 12805 N N . ALA D 1 285 ? -44.251 53.325 -36.498 1.00 30.25 285 ALA D N 1
ATOM 12806 C CA . ALA D 1 285 ? -45.681 53.082 -36.258 1.00 30.22 285 ALA D CA 1
ATOM 12807 C C . ALA D 1 285 ? -46.378 52.625 -37.521 1.00 30.40 285 ALA D C 1
ATOM 12808 O O . ALA D 1 285 ? -47.282 51.792 -37.469 1.00 30.15 285 ALA D O 1
ATOM 12810 N N . PHE D 1 286 ? -45.915 53.151 -38.656 1.00 30.42 286 PHE D N 1
ATOM 12811 C CA . PHE D 1 286 ? -46.643 53.069 -39.912 1.00 30.33 286 PHE D CA 1
ATOM 12812 C C . PHE D 1 286 ? -46.015 52.158 -40.925 1.00 30.74 286 PHE D C 1
ATOM 12813 O O . PHE D 1 286 ? -46.580 51.963 -42.007 1.00 31.40 286 PHE D O 1
ATOM 12821 N N . SER D 1 287 ? -44.830 51.652 -40.586 1.00 30.45 287 SER D N 1
ATOM 12822 C CA . SER D 1 287 ? -44.161 50.608 -41.344 1.00 30.67 287 SER D CA 1
ATOM 12823 C C . SER D 1 287 ? -45.116 49.445 -41.521 1.00 30.55 287 SER D C 1
ATOM 12824 O O . SER D 1 287 ? -45.737 49.002 -40.558 1.00 30.13 287 SER D O 1
ATOM 12827 N N . TYR D 1 288 ? -45.225 48.956 -42.756 1.00 30.55 288 TYR D N 1
ATOM 12828 C CA . TYR D 1 288 ? -46.183 47.908 -43.133 1.00 30.07 288 TYR D CA 1
ATOM 12829 C C . TYR D 1 288 ? -47.613 48.173 -42.618 1.00 29.19 288 TYR D C 1
ATOM 12830 O O . TYR D 1 288 ? -48.325 47.261 -42.179 1.00 28.74 288 TYR D O 1
ATOM 12839 N N . SER D 1 289 ? -48.024 49.441 -42.718 1.00 29.21 289 SER D N 1
ATOM 12840 C CA . SER D 1 289 ? -49.351 49.916 -42.278 1.00 29.11 289 SER D CA 1
ATOM 12841 C C . SER D 1 289 ? -49.743 49.555 -40.843 1.00 28.34 289 SER D C 1
ATOM 12842 O O . SER D 1 289 ? -50.933 49.431 -40.541 1.00 29.21 289 SER D O 1
ATOM 12845 N N . GLY D 1 290 ? -48.760 49.387 -39.959 1.00 27.19 290 GLY D N 1
ATOM 12846 C CA . GLY D 1 290 ? -49.043 49.074 -38.546 1.00 26.06 290 GLY D CA 1
ATOM 12847 C C . GLY D 1 290 ? -49.312 47.604 -38.238 1.00 25.30 290 GLY D C 1
ATOM 12848 O O . GLY D 1 290 ? -49.767 47.270 -37.132 1.00 25.39 290 GLY D O 1
ATOM 12849 N N . GLN D 1 291 ? -49.042 46.725 -39.202 1.00 24.51 291 GLN D N 1
ATOM 12850 C CA . GLN D 1 291 ? -49.246 45.283 -39.008 1.00 24.19 291 GLN D CA 1
ATOM 12851 C C . GLN D 1 291 ? -47.979 44.613 -38.518 1.00 23.91 291 GLN D C 1
ATOM 12852 O O . GLN D 1 291 ? -47.443 43.706 -39.151 1.00 23.37 291 GLN D O 1
ATOM 12858 N N . ARG D 1 292 ? -47.508 45.088 -37.368 1.00 24.84 292 ARG D N 1
ATOM 12859 C CA . ARG D 1 292 ? -46.273 44.621 -36.775 1.00 25.24 292 ARG D CA 1
ATOM 12860 C C . ARG D 1 292 ? -46.491 44.475 -35.289 1.00 25.41 292 ARG D C 1
ATOM 12861 O O . ARG D 1 292 ? -47.151 45.324 -34.652 1.00 25.55 292 ARG D O 1
ATOM 12869 N N . CYS D 1 293 ? -45.958 43.397 -34.732 1.00 25.16 293 CYS D N 1
ATOM 12870 C CA . CYS D 1 293 ? -46.054 43.211 -33.302 1.00 25.60 293 CYS D CA 1
ATOM 12871 C C . CYS D 1 293 ? -45.145 44.226 -32.640 1.00 25.00 293 CYS D C 1
ATOM 12872 O O . CYS D 1 293 ? -45.549 44.877 -31.694 1.00 24.85 293 CYS D O 1
ATOM 12875 N N . THR D 1 294 ? -43.930 44.359 -33.179 1.00 25.12 294 THR D N 1
ATOM 12876 C CA . THR D 1 294 ? -42.983 45.364 -32.746 1.00 25.53 294 THR D CA 1
ATOM 12877 C C . THR D 1 294 ? -43.147 46.625 -33.612 1.00 26.12 294 THR D C 1
ATOM 12878 O O . THR D 1 294 ? -42.839 46.621 -34.808 1.00 26.40 294 THR D O 1
ATOM 12882 N N . ALA D 1 295 ? -43.644 47.682 -32.980 1.00 26.39 295 ALA D N 1
ATOM 12883 C CA . ALA D 1 295 ? -43.970 48.954 -33.620 1.00 26.43 295 ALA D CA 1
ATOM 12884 C C . ALA D 1 295 ? -44.500 49.883 -32.558 1.00 26.52 295 ALA D C 1
ATOM 12885 O O . ALA D 1 295 ? -45.222 49.451 -31.660 1.00 26.28 295 ALA D O 1
ATOM 12887 N N . ILE D 1 296 ? -44.166 51.164 -32.683 1.00 26.61 296 ILE D N 1
ATOM 12888 C CA . ILE D 1 296 ? -44.714 52.191 -31.821 1.00 26.76 296 ILE D CA 1
ATOM 12889 C C . ILE D 1 296 ? -46.219 52.357 -32.119 1.00 27.13 296 ILE D C 1
ATOM 12890 O O . ILE D 1 296 ? -46.622 52.582 -33.257 1.00 27.92 296 ILE D O 1
ATOM 12895 N N . LYS D 1 297 ? -47.043 52.243 -31.091 1.00 26.62 297 LYS D N 1
ATOM 12896 C CA . LYS D 1 297 ? -48.488 52.316 -31.271 1.00 26.23 297 LYS D CA 1
ATOM 12897 C C . LYS D 1 297 ? -49.126 53.261 -30.279 1.00 27.10 297 LYS D C 1
ATOM 12898 O O . LYS D 1 297 ? -50.333 53.325 -30.201 1.00 28.10 297 LYS D O 1
ATOM 12904 N N . ARG D 1 298 ? -48.302 53.994 -29.537 1.00 27.87 298 ARG D N 1
ATOM 12905 C CA . ARG D 1 298 ? -48.733 54.874 -28.453 1.00 29.17 298 ARG D CA 1
ATOM 12906 C C . ARG D 1 298 ? -47.689 55.962 -28.270 1.00 29.89 298 ARG D C 1
ATOM 12907 O O . ARG D 1 298 ? -46.507 55.650 -28.099 1.00 29.51 298 ARG D O 1
ATOM 12915 N N . VAL D 1 299 ? -48.100 57.227 -28.290 1.00 30.70 299 VAL D N 1
ATOM 12916 C CA . VAL D 1 299 ? -47.173 58.289 -27.914 1.00 30.92 299 VAL D CA 1
ATOM 12917 C C . VAL D 1 299 ? -47.592 58.968 -26.614 1.00 32.25 299 VAL D C 1
ATOM 12918 O O . VAL D 1 299 ? -48.597 59.669 -26.567 1.00 32.81 299 VAL D O 1
ATOM 12922 N N . PHE D 1 300 ? -46.816 58.755 -25.560 1.00 33.16 300 PHE D N 1
ATOM 12923 C CA . PHE D 1 300 ? -46.924 59.598 -24.372 1.00 35.30 300 PHE D CA 1
ATOM 12924 C C . PHE D 1 300 ? -45.955 60.764 -24.559 1.00 36.08 300 PHE D C 1
ATOM 12925 O O . PHE D 1 300 ? -44.739 60.568 -24.539 1.00 35.77 300 PHE D O 1
ATOM 12933 N N . VAL D 1 301 ? -46.484 61.970 -24.747 1.00 37.34 301 VAL D N 1
ATOM 12934 C CA . VAL D 1 301 ? -45.643 63.149 -24.986 1.00 37.95 301 VAL D CA 1
ATOM 12935 C C . VAL D 1 301 ? -45.858 64.225 -23.923 1.00 39.80 301 VAL D C 1
ATOM 12936 O O . VAL D 1 301 ? -46.994 64.579 -23.613 1.00 40.74 301 VAL D O 1
ATOM 12940 N N . GLN D 1 302 ? -44.764 64.744 -23.370 1.00 40.78 302 GLN D N 1
ATOM 12941 C CA . GLN D 1 302 ? -44.854 65.770 -22.335 1.00 42.87 302 GLN D CA 1
ATOM 12942 C C . GLN D 1 302 ? -45.580 67.004 -22.863 1.00 44.16 302 GLN D C 1
ATOM 12943 O O . GLN D 1 302 ? -45.428 67.359 -24.031 1.00 44.16 302 GLN D O 1
ATOM 12949 N N . ASP D 1 303 ? -46.381 67.635 -22.008 1.00 45.56 303 ASP D N 1
ATOM 12950 C CA . ASP D 1 303 ? -47.189 68.794 -22.413 1.00 47.13 303 ASP D CA 1
ATOM 12951 C C . ASP D 1 303 ? -46.396 69.978 -22.988 1.00 47.31 303 ASP D C 1
ATOM 12952 O O . ASP D 1 303 ? -46.802 70.558 -24.000 1.00 47.91 303 ASP D O 1
ATOM 12957 N N . SER D 1 304 ? -45.264 70.317 -22.366 1.00 46.60 304 SER D N 1
ATOM 12958 C CA . SER D 1 304 ? -44.454 71.478 -22.770 1.00 46.65 304 SER D CA 1
ATOM 12959 C C . SER D 1 304 ? -43.910 71.418 -24.208 1.00 45.61 304 SER D C 1
ATOM 12960 O O . SER D 1 304 ? -43.445 72.428 -24.748 1.00 46.22 304 SER D O 1
ATOM 12963 N N . VAL D 1 305 ? -43.980 70.236 -24.818 1.00 43.81 305 VAL D N 1
ATOM 12964 C CA . VAL D 1 305 ? -43.418 69.993 -26.151 1.00 42.63 305 VAL D CA 1
ATOM 12965 C C . VAL D 1 305 ? -44.414 69.328 -27.103 1.00 41.80 305 VAL D C 1
ATOM 12966 O O . VAL D 1 305 ? -44.092 69.087 -28.268 1.00 41.20 305 VAL D O 1
ATOM 12970 N N . ALA D 1 306 ? -45.623 69.060 -26.604 1.00 41.74 306 ALA D N 1
ATOM 12971 C CA . ALA D 1 306 ? -46.631 68.275 -27.326 1.00 41.24 306 ALA D CA 1
ATOM 12972 C C . ALA D 1 306 ? -47.005 68.851 -28.684 1.00 41.64 306 ALA D C 1
ATOM 12973 O O . ALA D 1 306 ? -46.975 68.143 -29.689 1.00 40.44 306 ALA D O 1
ATOM 12975 N N . ASP D 1 307 ? -47.349 70.139 -28.697 1.00 43.38 307 ASP D N 1
ATOM 12976 C CA . ASP D 1 307 ? -47.783 70.834 -29.905 1.00 44.48 307 ASP D CA 1
ATOM 12977 C C . ASP D 1 307 ? -46.765 70.681 -31.030 1.00 44.34 307 ASP D C 1
ATOM 12978 O O . ASP D 1 307 ? -47.120 70.315 -32.154 1.00 44.21 307 ASP D O 1
ATOM 12983 N N . GLN D 1 308 ? -45.501 70.947 -30.717 1.00 44.27 308 GLN D N 1
ATOM 12984 C CA . GLN D 1 308 ? -44.461 70.950 -31.738 1.00 44.25 308 GLN D CA 1
ATOM 12985 C C . GLN D 1 308 ? -44.194 69.567 -32.340 1.00 42.76 308 GLN D C 1
ATOM 12986 O O . GLN D 1 308 ? -44.040 69.452 -33.546 1.00 42.65 308 GLN D O 1
ATOM 12992 N N . LEU D 1 309 ? -44.143 68.529 -31.503 1.00 41.57 309 LEU D N 1
ATOM 12993 C CA . LEU D 1 309 ? -43.918 67.157 -31.988 1.00 40.13 309 LEU D CA 1
ATOM 12994 C C . LEU D 1 309 ? -45.071 66.676 -32.873 1.00 40.19 309 LEU D C 1
ATOM 12995 O O . LEU D 1 309 ? -44.851 66.159 -33.968 1.00 39.43 309 LEU D O 1
ATOM 13000 N N . VAL D 1 310 ? -46.295 66.876 -32.391 1.00 41.19 310 VAL D N 1
ATOM 13001 C CA . VAL D 1 310 ? -47.502 66.450 -33.101 1.00 41.61 310 VAL D CA 1
ATOM 13002 C C . VAL D 1 310 ? -47.709 67.237 -34.400 1.00 43.03 310 VAL D C 1
ATOM 13003 O O . VAL D 1 310 ? -48.343 66.746 -35.339 1.00 43.25 310 VAL D O 1
ATOM 13007 N N . ALA D 1 311 ? -47.144 68.446 -34.447 1.00 44.06 311 ALA D N 1
ATOM 13008 C CA . ALA D 1 311 ? -47.042 69.215 -35.682 1.00 44.95 311 ALA D CA 1
ATOM 13009 C C . ALA D 1 311 ? -46.085 68.536 -36.671 1.00 44.14 311 ALA D C 1
ATOM 13010 O O . ALA D 1 311 ? -46.426 68.353 -37.846 1.00 43.74 311 ALA D O 1
ATOM 13012 N N . ASN D 1 312 ? -44.898 68.154 -36.193 1.00 43.77 312 ASN D N 1
ATOM 13013 C CA . ASN D 1 312 ? -43.922 67.452 -37.036 1.00 43.45 312 ASN D CA 1
ATOM 13014 C C . ASN D 1 312 ? -44.501 66.134 -37.543 1.00 42.91 312 ASN D C 1
ATOM 13015 O O . ASN D 1 312 ? -44.531 65.888 -38.752 1.00 43.21 312 ASN D O 1
ATOM 13020 N N . ILE D 1 313 ? -44.982 65.309 -36.610 1.00 42.05 313 ILE D N 1
ATOM 13021 C CA . ILE D 1 313 ? -45.652 64.046 -36.934 1.00 41.20 313 ILE D CA 1
ATOM 13022 C C . ILE D 1 313 ? -46.742 64.192 -38.008 1.00 42.10 313 ILE D C 1
ATOM 13023 O O . ILE D 1 313 ? -46.759 63.428 -38.976 1.00 41.60 313 ILE D O 1
ATOM 13028 N N . LYS D 1 314 ? -47.639 65.168 -37.848 1.00 43.45 314 LYS D N 1
ATOM 13029 C CA . LYS D 1 314 ? -48.657 65.444 -38.870 1.00 44.54 314 LYS D CA 1
ATOM 13030 C C . LYS D 1 314 ? -48.035 65.588 -40.263 1.00 45.31 314 LYS D C 1
ATOM 13031 O O . LYS D 1 314 ? -48.533 65.007 -41.227 1.00 45.16 314 LYS D O 1
ATOM 13037 N N . GLU D 1 315 ? -46.940 66.342 -40.350 1.00 46.28 315 GLU D N 1
ATOM 13038 C CA . GLU D 1 315 ? -46.294 66.634 -41.631 1.00 47.58 315 GLU D CA 1
ATOM 13039 C C . GLU D 1 315 ? -45.806 65.373 -42.340 1.00 46.04 315 GLU D C 1
ATOM 13040 O O . GLU D 1 315 ? -46.128 65.162 -43.518 1.00 46.15 315 GLU D O 1
ATOM 13046 N N . LEU D 1 316 ? -45.046 64.544 -41.621 1.00 44.24 316 LEU D N 1
ATOM 13047 C CA . LEU D 1 316 ? -44.486 63.323 -42.196 1.00 42.89 316 LEU D CA 1
ATOM 13048 C C . LEU D 1 316 ? -45.590 62.353 -42.610 1.00 42.75 316 LEU D C 1
ATOM 13049 O O . LEU D 1 316 ? -45.477 61.692 -43.631 1.00 42.32 316 LEU D O 1
ATOM 13054 N N . VAL D 1 317 ? -46.662 62.295 -41.817 1.00 43.60 317 VAL D N 1
ATOM 13055 C CA . VAL D 1 317 ? -47.820 61.435 -42.083 1.00 44.08 317 VAL D CA 1
ATOM 13056 C C . VAL D 1 317 ? -48.549 61.811 -43.384 1.00 45.69 317 VAL D C 1
ATOM 13057 O O . VAL D 1 317 ? -48.950 60.931 -44.159 1.00 45.83 317 VAL D O 1
ATOM 13061 N N . GLU D 1 318 ? -48.697 63.115 -43.626 1.00 46.68 318 GLU D N 1
ATOM 13062 C CA . GLU D 1 318 ? -49.223 63.632 -44.891 1.00 47.70 318 GLU D CA 1
ATOM 13063 C C . GLU D 1 318 ? -48.252 63.441 -46.067 1.00 47.19 318 GLU D C 1
ATOM 13064 O O . GLU D 1 318 ? -48.625 63.644 -47.226 1.00 47.46 318 GLU D O 1
ATOM 13070 N N . GLN D 1 319 ? -47.012 63.062 -45.757 1.00 46.20 319 GLN D N 1
ATOM 13071 C CA . GLN D 1 319 ? -46.002 62.747 -46.776 1.00 45.77 319 GLN D CA 1
ATOM 13072 C C . GLN D 1 319 ? -46.082 61.271 -47.193 1.00 44.58 319 GLN D C 1
ATOM 13073 O O . GLN D 1 319 ? -45.523 60.879 -48.226 1.00 44.59 319 GLN D O 1
ATOM 13079 N N . LEU D 1 320 ? -46.752 60.451 -46.377 1.00 43.21 320 LEU D N 1
ATOM 13080 C CA . LEU D 1 320 ? -46.896 59.020 -46.676 1.00 41.51 320 LEU D CA 1
ATOM 13081 C C . LEU D 1 320 ? -47.810 58.801 -47.873 1.00 41.19 320 LEU D C 1
ATOM 13082 O O . LEU D 1 320 ? -48.910 59.362 -47.937 1.00 41.30 320 LEU D O 1
ATOM 13087 N N . THR D 1 321 ? -47.338 57.985 -48.812 1.00 40.85 321 THR D N 1
ATOM 13088 C CA . THR D 1 321 ? -48.104 57.623 -50.002 1.00 41.15 321 THR D CA 1
ATOM 13089 C C . THR D 1 321 ? -49.013 56.440 -49.696 1.00 40.38 321 THR D C 1
ATOM 13090 O O . THR D 1 321 ? -48.649 55.549 -48.919 1.00 40.16 321 THR D O 1
ATOM 13094 N N . VAL D 1 322 ? -50.192 56.443 -50.313 1.00 40.08 322 VAL D N 1
ATOM 13095 C CA . VAL D 1 322 ? -51.214 55.417 -50.115 1.00 39.17 322 VAL D CA 1
ATOM 13096 C C . VAL D 1 322 ? -51.523 54.703 -51.433 1.00 39.36 322 VAL D C 1
ATOM 13097 O O . VAL D 1 322 ? -51.750 55.360 -52.455 1.00 40.04 322 VAL D O 1
ATOM 13101 N N . GLY D 1 323 ? -51.527 53.368 -51.418 1.00 38.74 323 GLY D N 1
ATOM 13102 C CA . GLY D 1 323 ? -51.825 52.599 -52.636 1.00 38.72 323 GLY D CA 1
ATOM 13103 C C . GLY D 1 323 ? -51.528 51.111 -52.559 1.00 38.14 323 GLY D C 1
ATOM 13104 O O . GLY D 1 323 ? -51.549 50.515 -51.473 1.00 36.83 323 GLY D O 1
ATOM 13105 N N . SER D 1 324 ? -51.249 50.510 -53.717 1.00 38.61 324 SER D N 1
ATOM 13106 C CA . SER D 1 324 ? -50.975 49.063 -53.806 1.00 38.59 324 SER D CA 1
ATOM 13107 C C . SER D 1 324 ? -49.506 48.628 -53.509 1.00 38.88 324 SER D C 1
ATOM 13108 O O . SER D 1 324 ? -48.565 49.423 -53.667 1.00 38.52 324 SER D O 1
ATOM 13111 N N . PRO D 1 325 ? -49.309 47.366 -53.047 1.00 39.33 325 PRO D N 1
ATOM 13112 C CA . PRO D 1 325 ? -47.957 46.867 -52.739 1.00 39.42 325 PRO D CA 1
ATOM 13113 C C . PRO D 1 325 ? -46.967 46.900 -53.914 1.00 40.21 325 PRO D C 1
ATOM 13114 O O . PRO D 1 325 ? -45.764 47.078 -53.701 1.00 39.89 325 PRO D O 1
ATOM 13118 N N . GLU D 1 326 ? -47.478 46.730 -55.127 1.00 41.65 326 GLU D N 1
ATOM 13119 C CA . GLU D 1 326 ? -46.658 46.703 -56.331 1.00 43.15 326 GLU D CA 1
ATOM 13120 C C . GLU D 1 326 ? -46.009 48.065 -56.564 1.00 43.32 326 GLU D C 1
ATOM 13121 O O . GLU D 1 326 ? -44.873 48.152 -57.018 1.00 44.08 326 GLU D O 1
ATOM 13127 N N . ASP D 1 327 ? -46.734 49.124 -56.226 1.00 42.56 327 ASP D N 1
ATOM 13128 C CA . ASP D 1 327 ? -46.227 50.479 -56.382 1.00 42.24 327 ASP D CA 1
ATOM 13129 C C . ASP D 1 327 ? -45.282 50.942 -55.265 1.00 40.78 327 ASP D C 1
ATOM 13130 O O . ASP D 1 327 ? -44.761 52.054 -55.336 1.00 40.42 327 ASP D O 1
ATOM 13135 N N . ASP D 1 328 ? -45.067 50.111 -54.237 1.00 40.03 328 ASP D N 1
ATOM 13136 C CA . ASP D 1 328 ? -44.180 50.478 -53.122 1.00 39.24 328 ASP D CA 1
ATOM 13137 C C . ASP D 1 328 ? -44.734 51.619 -52.250 1.00 38.77 328 ASP D C 1
ATOM 13138 O O . ASP D 1 328 ? -43.964 52.428 -51.714 1.00 38.72 328 ASP D O 1
ATOM 13143 N N . ALA D 1 329 ? -46.055 51.700 -52.118 1.00 38.28 329 ALA D N 1
ATOM 13144 C CA . ALA D 1 329 ? -46.667 52.675 -51.207 1.00 37.76 329 ALA D CA 1
ATOM 13145 C C . ALA D 1 329 ? -46.250 52.416 -49.755 1.00 36.58 329 ALA D C 1
ATOM 13146 O O . ALA D 1 329 ? -45.982 51.268 -49.364 1.00 36.20 329 ALA D O 1
ATOM 13148 N N . ASP D 1 330 ? -46.168 53.486 -48.966 1.00 35.78 330 ASP D N 1
ATOM 13149 C CA . ASP D 1 330 ? -45.838 53.372 -47.540 1.00 34.39 330 ASP D CA 1
ATOM 13150 C C . ASP D 1 330 ? -46.978 52.676 -46.795 1.00 33.69 330 ASP D C 1
ATOM 13151 O O . ASP D 1 330 ? -46.751 51.793 -45.951 1.00 33.18 330 ASP D O 1
ATOM 13156 N N . ILE D 1 331 ? -48.200 53.081 -47.143 1.00 33.47 331 ILE D N 1
ATOM 13157 C CA . ILE D 1 331 ? -49.416 52.537 -46.584 1.00 32.83 331 ILE D CA 1
ATOM 13158 C C . ILE D 1 331 ? -50.171 51.722 -47.627 1.00 33.21 331 ILE D C 1
ATOM 13159 O O . ILE D 1 331 ? -50.764 52.268 -48.554 1.00 33.88 331 ILE D O 1
ATOM 13164 N N . THR D 1 332 ? -50.127 50.406 -47.488 1.00 33.06 332 THR D N 1
ATOM 13165 C CA . THR D 1 332 ? -50.894 49.528 -48.367 1.00 33.21 332 THR D CA 1
ATOM 13166 C C . THR D 1 332 ? -52.101 48.954 -47.620 1.00 33.10 332 THR D C 1
ATOM 13167 O O . THR D 1 332 ? -52.258 49.211 -46.413 1.00 32.69 332 THR D O 1
ATOM 13171 N N . PRO D 1 333 ? -52.949 48.173 -48.324 1.00 33.38 333 PRO D N 1
ATOM 13172 C CA . PRO D 1 333 ? -54.147 47.616 -47.703 1.00 33.40 333 PRO D CA 1
ATOM 13173 C C . PRO D 1 333 ? -53.825 46.661 -46.555 1.00 32.64 333 PRO D C 1
ATOM 13174 O O . PRO D 1 333 ? -52.804 45.960 -46.584 1.00 31.72 333 PRO D O 1
ATOM 13178 N N . VAL D 1 334 ? -54.681 46.660 -45.537 1.00 33.05 334 VAL D N 1
ATOM 13179 C CA . VAL D 1 334 ? -54.525 45.743 -44.420 1.00 32.83 334 VAL D CA 1
ATOM 13180 C C . VAL D 1 334 ? -54.993 44.354 -44.838 1.00 33.24 334 VAL D C 1
ATOM 13181 O O . VAL D 1 334 ? -55.732 44.201 -45.806 1.00 33.96 334 VAL D O 1
ATOM 13185 N N . ILE D 1 335 ? -54.546 43.354 -44.093 1.00 33.07 335 ILE D N 1
ATOM 13186 C CA . ILE D 1 335 ? -54.652 41.948 -44.487 1.00 33.69 335 ILE D CA 1
ATOM 13187 C C . ILE D 1 335 ? -56.044 41.477 -44.951 1.00 35.15 335 ILE D C 1
ATOM 13188 O O . ILE D 1 335 ? -56.144 40.764 -45.942 1.00 35.29 335 ILE D O 1
ATOM 13193 N N . ASP D 1 336 ? -57.102 41.854 -44.232 1.00 36.65 336 ASP D N 1
ATOM 13194 C CA . ASP D 1 336 ? -58.464 41.425 -44.607 1.00 38.28 336 ASP D CA 1
ATOM 13195 C C . ASP D 1 336 ? -59.594 42.369 -44.150 1.00 39.12 336 ASP D C 1
ATOM 13196 O O . ASP D 1 336 ? -59.322 43.402 -43.513 1.00 38.49 336 ASP D O 1
ATOM 13201 N N . GLU D 1 337 ? -60.840 42.006 -44.501 1.00 40.77 337 GLU D N 1
ATOM 13202 C CA . GLU D 1 337 ? -62.078 42.736 -44.129 1.00 42.36 337 GLU D CA 1
ATOM 13203 C C . GLU D 1 337 ? -62.240 42.899 -42.636 1.00 41.29 337 GLU D C 1
ATOM 13204 O O . GLU D 1 337 ? -62.496 43.999 -42.138 1.00 41.10 337 GLU D O 1
ATOM 13210 N N . LYS D 1 338 ? -62.141 41.765 -41.945 1.00 40.85 338 LYS D N 1
ATOM 13211 C CA . LYS D 1 338 ? -62.250 41.675 -40.494 1.00 40.29 338 LYS D CA 1
ATOM 13212 C C . LYS D 1 338 ? -61.368 42.724 -39.837 1.00 39.03 338 LYS D C 1
ATOM 13213 O O . LYS D 1 338 ? -61.835 43.513 -39.005 1.00 39.15 338 LYS D O 1
ATOM 13219 N N . SER D 1 339 ? -60.089 42.720 -40.221 1.00 37.58 339 SER D N 1
ATOM 13220 C CA . SER D 1 339 ? -59.068 43.566 -39.602 1.00 36.15 339 SER D CA 1
ATOM 13221 C C . SER D 1 339 ? -59.382 45.045 -39.789 1.00 35.77 339 SER D C 1
ATOM 13222 O O . SER D 1 339 ? -59.375 45.806 -38.814 1.00 35.93 339 SER D O 1
ATOM 13225 N N . ALA D 1 340 ? -59.693 45.437 -41.026 1.00 35.33 340 ALA D N 1
ATOM 13226 C CA . ALA D 1 340 ? -60.087 46.812 -41.334 1.00 35.48 340 ALA D CA 1
ATOM 13227 C C . ALA D 1 340 ? -61.350 47.243 -40.560 1.00 36.07 340 ALA D C 1
ATOM 13228 O O . ALA D 1 340 ? -61.386 48.333 -39.978 1.00 36.02 340 ALA D O 1
ATOM 13230 N N . ALA D 1 341 ? -62.370 46.387 -40.535 1.00 36.22 341 ALA D N 1
ATOM 13231 C CA . ALA D 1 341 ? -63.560 46.667 -39.717 1.00 36.83 341 ALA D CA 1
ATOM 13232 C C . ALA D 1 341 ? -63.161 46.965 -38.259 1.00 36.46 341 ALA D C 1
ATOM 13233 O O . ALA D 1 341 ? -63.581 47.987 -37.699 1.00 36.86 341 ALA D O 1
ATOM 13235 N N . PHE D 1 342 ? -62.346 46.076 -37.676 1.00 35.43 342 PHE D N 1
ATOM 13236 C CA . PHE D 1 342 ? -61.874 46.184 -36.279 1.00 34.99 342 PHE D CA 1
ATOM 13237 C C . PHE D 1 342 ? -61.090 47.474 -36.041 1.00 35.24 342 PHE D C 1
ATOM 13238 O O . PHE D 1 342 ? -61.308 48.141 -35.037 1.00 35.43 342 PHE D O 1
ATOM 13246 N N . ILE D 1 343 ? -60.195 47.828 -36.970 1.00 35.86 343 ILE D N 1
ATOM 13247 C CA . ILE D 1 343 ? -59.453 49.108 -36.915 1.00 36.20 343 ILE D CA 1
ATOM 13248 C C . ILE D 1 343 ? -60.395 50.318 -36.937 1.00 37.06 343 ILE D C 1
ATOM 13249 O O . ILE D 1 343 ? -60.294 51.211 -36.098 1.00 37.44 343 ILE D O 1
ATOM 13254 N N . GLN D 1 344 ? -61.316 50.324 -37.888 1.00 37.77 344 GLN D N 1
ATOM 13255 C CA . GLN D 1 344 ? -62.316 51.395 -37.996 1.00 38.75 344 GLN D CA 1
ATOM 13256 C C . GLN D 1 344 ? -63.041 51.659 -36.675 1.00 39.16 344 GLN D C 1
ATOM 13257 O O . GLN D 1 344 ? -63.268 52.817 -36.305 1.00 39.83 344 GLN D O 1
ATOM 13263 N N . GLY D 1 345 ? -63.397 50.583 -35.977 1.00 38.86 345 GLY D N 1
ATOM 13264 C CA . GLY D 1 345 ? -64.100 50.667 -34.694 1.00 38.90 345 GLY D CA 1
ATOM 13265 C C . GLY D 1 345 ? -63.298 51.320 -33.584 1.00 38.53 345 GLY D C 1
ATOM 13266 O O . GLY D 1 345 ? -63.871 51.973 -32.701 1.00 39.02 345 GLY D O 1
ATOM 13267 N N . LEU D 1 346 ? -61.978 51.125 -33.618 1.00 37.39 346 LEU D N 1
ATOM 13268 C CA . LEU D 1 346 ? -61.053 51.791 -32.701 1.00 37.07 346 LEU D CA 1
ATOM 13269 C C . LEU D 1 346 ? -61.015 53.304 -32.922 1.00 37.90 346 LEU D C 1
ATOM 13270 O O . LEU D 1 346 ? -61.011 54.070 -31.952 1.00 38.15 346 LEU D O 1
ATOM 13275 N N . ILE D 1 347 ? -60.975 53.716 -34.192 1.00 38.60 347 I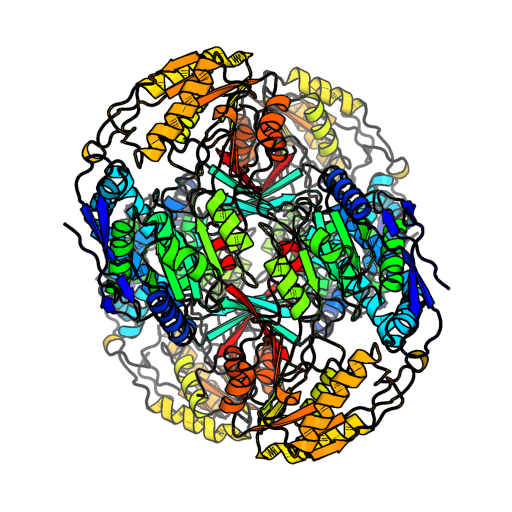LE D N 1
ATOM 13276 C CA . ILE D 1 347 ? -61.031 55.135 -34.570 1.00 39.86 347 ILE D CA 1
ATOM 13277 C C . ILE D 1 347 ? -62.351 55.761 -34.105 1.00 41.44 347 ILE D C 1
ATOM 13278 O O . ILE D 1 347 ? -62.338 56.718 -33.326 1.00 41.86 347 ILE D O 1
ATOM 13283 N N . ASP D 1 348 ? -63.471 55.196 -34.565 1.00 42.78 348 ASP D N 1
ATOM 13284 C CA . ASP D 1 348 ? -64.827 55.581 -34.125 1.00 44.74 348 ASP D CA 1
ATOM 13285 C C . ASP D 1 348 ? -64.894 55.880 -32.614 1.00 45.38 348 ASP D C 1
ATOM 13286 O O . ASP D 1 348 ? -65.086 57.033 -32.219 1.00 46.49 348 ASP D O 1
ATOM 13291 N N . ASP D 1 349 ? -64.718 54.841 -31.787 1.00 44.62 349 ASP D N 1
ATOM 13292 C CA . ASP D 1 349 ? -64.760 54.949 -30.319 1.00 44.78 349 ASP D CA 1
ATOM 13293 C C . ASP D 1 349 ? -63.963 56.135 -29.779 1.00 43.97 349 ASP D C 1
ATOM 13294 O O . ASP D 1 349 ? -64.394 56.806 -28.830 1.00 44.51 349 ASP D O 1
ATOM 13299 N N . ALA D 1 350 ? -62.806 56.369 -30.391 1.00 42.48 350 ALA D N 1
ATOM 13300 C CA . ALA D 1 350 ? -61.919 57.464 -30.030 1.00 41.85 350 ALA D CA 1
ATOM 13301 C C . ALA D 1 350 ? -62.521 58.813 -30.395 1.00 42.15 350 ALA D C 1
ATOM 13302 O O . ALA D 1 350 ? -62.524 59.726 -29.577 1.00 42.51 350 ALA D O 1
ATOM 13304 N N . LEU D 1 351 ? -63.026 58.933 -31.621 1.00 42.37 351 LEU D N 1
ATOM 13305 C CA . LEU D 1 351 ? -63.709 60.157 -32.051 1.00 43.68 351 LEU D CA 1
ATOM 13306 C C . LEU D 1 351 ? -65.017 60.334 -31.288 1.00 44.95 351 LEU D C 1
ATOM 13307 O O . LEU D 1 351 ? -65.386 61.451 -30.945 1.00 45.42 351 LEU D O 1
ATOM 13312 N N . GLU D 1 352 ? -65.688 59.214 -31.011 1.00 45.63 352 GLU D N 1
ATOM 13313 C CA . GLU D 1 352 ? -66.934 59.191 -30.245 1.00 47.23 352 GLU D CA 1
ATOM 13314 C C . GLU D 1 352 ? -66.703 59.687 -28.814 1.00 47.45 352 GLU D C 1
ATOM 13315 O O . GLU D 1 352 ? -67.576 60.331 -28.225 1.00 48.50 352 GLU D O 1
ATOM 13321 N N . ASN D 1 353 ? -65.519 59.399 -28.278 1.00 46.34 353 ASN D N 1
ATOM 13322 C CA . ASN D 1 353 ? -65.111 59.872 -26.957 1.00 46.44 353 ASN D CA 1
ATOM 13323 C C . ASN D 1 353 ? -64.262 61.143 -27.053 1.00 45.78 353 ASN D C 1
ATOM 13324 O O . ASN D 1 353 ? -63.506 61.484 -26.133 1.00 45.41 353 ASN D O 1
ATOM 13329 N N . GLY D 1 354 ? -64.371 61.812 -28.197 1.00 45.53 354 GLY D N 1
ATOM 13330 C CA . GLY D 1 354 ? -63.884 63.178 -28.364 1.00 45.79 354 GLY D CA 1
ATOM 13331 C C . GLY D 1 354 ? -62.417 63.395 -28.682 1.00 44.78 354 GLY D C 1
ATOM 13332 O O . GLY D 1 354 ? -61.873 64.453 -28.356 1.00 45.15 354 GLY D O 1
ATOM 13333 N N . ALA D 1 355 ? -61.773 62.422 -29.325 1.00 43.26 355 ALA D N 1
ATOM 13334 C CA . ALA D 1 355 ? -60.370 62.592 -29.719 1.00 42.42 355 ALA D CA 1
ATOM 13335 C C . ALA D 1 355 ? -60.283 63.438 -30.974 1.00 42.60 355 ALA D C 1
ATOM 13336 O O . ALA D 1 355 ? -61.151 63.347 -31.852 1.00 43.13 355 ALA D O 1
ATOM 13338 N N . THR D 1 356 ? -59.243 64.263 -31.062 1.00 42.06 356 THR D N 1
ATOM 13339 C CA . THR D 1 356 ? -59.074 65.113 -32.234 1.00 42.18 356 THR D CA 1
ATOM 13340 C C . THR D 1 356 ? -58.463 64.325 -33.385 1.00 41.20 356 THR D C 1
ATOM 13341 O O . THR D 1 356 ? -57.392 63.720 -33.241 1.00 39.80 356 THR D O 1
ATOM 13345 N N . LEU D 1 357 ? -59.142 64.340 -34.527 1.00 41.53 357 LEU D N 1
ATOM 13346 C CA . LEU D 1 357 ? -58.600 63.727 -35.718 1.00 41.20 357 LEU D CA 1
ATOM 13347 C C . LEU D 1 357 ? -57.667 64.730 -36.374 1.00 42.77 357 LEU D C 1
ATOM 13348 O O . LEU D 1 357 ? -58.109 65.772 -36.884 1.00 43.45 357 LEU D O 1
ATOM 13353 N N . LEU D 1 358 ? -56.370 64.419 -36.337 1.00 43.33 358 LEU D N 1
ATOM 13354 C CA . LEU D 1 358 ? -55.348 65.290 -36.912 1.00 44.56 358 LEU D CA 1
ATOM 13355 C C . LEU D 1 358 ? -55.102 65.072 -38.406 1.00 45.55 358 LEU D C 1
ATOM 13356 O O . LEU D 1 358 ? -54.748 66.015 -39.124 1.00 46.05 358 LEU D O 1
ATOM 13361 N N . SER D 1 359 ? -55.290 63.838 -38.869 1.00 45.89 359 SER D N 1
ATOM 13362 C CA . SER D 1 359 ? -55.202 63.541 -40.298 1.00 47.22 359 SER D CA 1
ATOM 13363 C C . SER D 1 359 ? -55.866 62.229 -40.694 1.00 47.70 359 SER D C 1
ATOM 13364 O O . SER D 1 359 ? -55.958 61.298 -39.893 1.00 47.42 359 SER D O 1
ATOM 13367 N N . GLY D 1 360 ? -56.341 62.206 -41.938 1.00 48.95 360 GLY D N 1
ATOM 13368 C CA . GLY D 1 360 ? -56.732 61.005 -42.673 1.00 49.32 360 GLY D CA 1
ATOM 13369 C C . GLY D 1 360 ? -57.437 59.878 -41.957 1.00 49.82 360 GLY D C 1
ATOM 13370 O O . GLY D 1 360 ? -56.812 58.891 -41.605 1.00 49.41 360 GLY D O 1
ATOM 13371 N N . ASN D 1 361 ? -58.745 60.021 -41.757 1.00 51.17 361 ASN D N 1
ATOM 13372 C CA . ASN D 1 361 ? -59.604 58.920 -41.316 1.00 51.78 361 ASN D CA 1
ATOM 13373 C C . ASN D 1 361 ? -59.811 57.941 -42.487 1.00 52.12 361 ASN D C 1
ATOM 13374 O O . ASN D 1 361 ? -59.914 56.724 -42.298 1.00 51.50 361 ASN D O 1
ATOM 13379 N N . LYS D 1 362 ? -59.798 58.513 -43.696 1.00 53.04 362 LYS D N 1
ATOM 13380 C CA . LYS D 1 362 ? -60.265 57.909 -44.964 1.00 53.52 362 LYS D CA 1
ATOM 13381 C C . LYS D 1 362 ? -59.933 56.438 -45.221 1.00 52.68 362 LYS D C 1
ATOM 13382 O O . LYS D 1 362 ? -58.814 55.990 -45.010 1.00 51.56 362 LYS D O 1
ATOM 13388 N N . ARG D 1 363 ? -60.917 55.704 -45.724 1.00 53.11 363 ARG D N 1
ATOM 13389 C CA . ARG D 1 363 ? -60.745 54.285 -45.972 1.00 52.84 363 ARG D CA 1
ATOM 13390 C C . ARG D 1 363 ? -61.672 53.802 -47.061 1.00 53.27 363 ARG D C 1
ATOM 13391 O O . ARG D 1 363 ? -62.873 54.068 -47.023 1.00 54.16 363 ARG D O 1
ATOM 13399 N N . GLN D 1 364 ? -61.118 53.072 -48.020 1.00 52.94 364 GLN D N 1
ATOM 13400 C CA . GLN D 1 364 ? -61.916 52.509 -49.099 1.00 53.50 364 GLN D CA 1
ATOM 13401 C C . GLN D 1 364 ? -61.725 50.997 -49.178 1.00 52.31 364 GLN D C 1
ATOM 13402 O O . GLN D 1 364 ? -60.849 50.512 -49.896 1.00 52.23 364 GLN D O 1
ATOM 13408 N N . GLY D 1 365 ? -62.548 50.265 -48.427 1.00 51.41 365 GLY D N 1
ATOM 13409 C CA . GLY D 1 365 ? -62.480 48.800 -48.368 1.00 50.40 365 GLY D CA 1
ATOM 13410 C C . GLY D 1 365 ? -61.376 48.283 -47.457 1.00 48.81 365 GLY D C 1
ATOM 13411 O O . GLY D 1 365 ? -61.463 48.394 -46.230 1.00 48.42 365 GLY D O 1
ATOM 13412 N N . ASN D 1 366 ? -60.343 47.710 -48.075 1.00 47.66 366 ASN D N 1
ATOM 13413 C CA . ASN D 1 366 ? -59.133 47.233 -47.392 1.00 45.83 366 ASN D CA 1
ATOM 13414 C C . ASN D 1 366 ? -58.131 48.347 -47.091 1.00 44.62 366 ASN D C 1
ATOM 13415 O O . ASN D 1 366 ? -57.397 48.282 -46.101 1.00 43.92 366 ASN D O 1
ATOM 13420 N N . LEU D 1 367 ? -58.071 49.335 -47.981 1.00 43.95 367 LEU D N 1
ATOM 13421 C CA . LEU D 1 367 ? -57.072 50.398 -47.910 1.00 43.03 367 LEU D CA 1
ATOM 13422 C C . LEU D 1 367 ? -57.490 51.476 -46.906 1.00 42.83 367 LEU D C 1
ATOM 13423 O O . LEU D 1 367 ? -58.549 52.092 -47.046 1.00 43.38 367 LEU D O 1
ATOM 13428 N N . LEU D 1 368 ? -56.663 51.681 -45.886 1.00 41.81 368 LEU D N 1
ATOM 13429 C CA . LEU D 1 368 ? -56.893 52.726 -44.898 1.00 41.89 368 LEU D CA 1
ATOM 13430 C C . LEU D 1 368 ? -55.830 53.802 -44.950 1.00 41.73 368 LEU D C 1
ATOM 13431 O O . LEU D 1 368 ? -54.633 53.503 -44.979 1.00 41.29 368 LEU D O 1
ATOM 13436 N N . SER D 1 369 ? -56.279 55.056 -44.960 1.00 42.05 369 SER D N 1
ATOM 13437 C CA . SER D 1 369 ? -55.395 56.212 -44.821 1.00 41.94 369 SER D CA 1
ATOM 13438 C C . SER D 1 369 ? -54.659 56.134 -43.494 1.00 40.89 369 SER D C 1
ATOM 13439 O O . SER D 1 369 ? -55.223 55.652 -42.513 1.00 40.87 369 SER D O 1
ATOM 13442 N N . PRO D 1 370 ? -53.390 56.582 -43.455 1.00 40.56 370 PRO D N 1
ATOM 13443 C CA . PRO D 1 370 ? -52.782 56.602 -42.135 1.00 39.96 370 PRO D CA 1
ATOM 13444 C C . PRO D 1 370 ? -53.598 57.564 -41.272 1.00 40.42 370 PRO D C 1
ATOM 13445 O O . PRO D 1 370 ? -53.957 58.660 -41.717 1.00 40.73 370 PRO D O 1
ATOM 13449 N N . THR D 1 371 ? -53.923 57.128 -40.064 1.00 40.21 371 THR D N 1
ATOM 13450 C CA . THR D 1 371 ? -54.826 57.874 -39.221 1.00 40.89 371 THR D CA 1
ATOM 13451 C C . THR D 1 371 ? -54.094 58.380 -37.985 1.00 40.67 371 THR D C 1
ATOM 13452 O O . THR D 1 371 ? -53.505 57.593 -37.232 1.00 40.25 371 THR D O 1
ATOM 13456 N N . LEU D 1 372 ? -54.118 59.702 -37.806 1.00 41.02 372 LEU D N 1
ATOM 13457 C CA . LEU D 1 372 ? -53.525 60.344 -36.637 1.00 40.69 372 LEU D CA 1
ATOM 13458 C C . LEU D 1 372 ? -54.594 60.932 -35.727 1.00 41.31 372 LEU D C 1
ATOM 13459 O O . LEU D 1 372 ? -55.426 61.746 -36.160 1.00 41.76 372 LEU D O 1
ATOM 13464 N N . LEU D 1 373 ? -54.557 60.512 -34.463 1.00 41.14 373 LEU D N 1
ATOM 13465 C CA . LEU D 1 373 ? -55.475 61.008 -33.446 1.00 41.86 373 LEU D CA 1
ATOM 13466 C C . LEU D 1 373 ? -54.706 61.696 -32.336 1.00 42.13 373 LEU D C 1
ATOM 13467 O O . LEU D 1 373 ? -53.631 61.242 -31.943 1.00 42.23 373 LEU D O 1
ATOM 13472 N N . ASP D 1 374 ? -55.263 62.788 -31.828 1.00 43.08 374 ASP D N 1
ATOM 13473 C CA . ASP D 1 374 ? -54.640 63.543 -30.743 1.00 43.59 374 ASP D CA 1
ATOM 13474 C C . ASP D 1 374 ? -55.555 63.542 -29.527 1.00 43.72 374 ASP D C 1
ATOM 13475 O O . ASP D 1 374 ? -56.708 63.118 -29.618 1.00 43.79 374 ASP D O 1
ATOM 13480 N N . ASP D 1 375 ? -55.017 63.991 -28.392 1.00 44.00 375 ASP D N 1
ATOM 13481 C CA . ASP D 1 375 ? -55.748 64.131 -27.129 1.00 44.44 375 ASP D CA 1
ATOM 13482 C C . ASP D 1 375 ? -56.402 62.827 -26.678 1.00 44.07 375 ASP D C 1
ATOM 13483 O O . ASP D 1 375 ? -57.468 62.826 -26.042 1.00 44.62 375 ASP D O 1
ATOM 13488 N N . VAL D 1 376 ? -55.738 61.717 -27.008 1.00 42.95 376 VAL D N 1
ATOM 13489 C CA . VAL D 1 376 ? -56.267 60.377 -26.776 1.00 42.18 376 VAL D CA 1
ATOM 13490 C C . VAL D 1 376 ? -56.265 60.063 -25.289 1.00 42.44 376 VAL D C 1
ATOM 13491 O O . VAL D 1 376 ? -55.314 60.381 -24.571 1.00 42.67 376 VAL D O 1
ATOM 13495 N N . THR D 1 377 ? -57.353 59.465 -24.826 1.00 42.44 377 THR D N 1
ATOM 13496 C CA . THR D 1 377 ? -57.539 59.266 -23.395 1.00 42.33 377 THR D CA 1
ATOM 13497 C C . THR D 1 377 ? -57.496 57.787 -23.001 1.00 40.90 377 THR D C 1
ATOM 13498 O O . THR D 1 377 ? -57.774 56.904 -23.824 1.00 40.27 377 THR D O 1
ATOM 13502 N N . PRO D 1 378 ? -57.133 57.510 -21.737 1.00 40.54 378 PRO D N 1
ATOM 13503 C CA . PRO D 1 378 ? -57.174 56.157 -21.197 1.00 39.53 378 PRO D CA 1
ATOM 13504 C C . PRO D 1 378 ? -58.555 55.489 -21.276 1.00 39.64 378 PRO D C 1
ATOM 13505 O O . PRO D 1 378 ? -58.640 54.279 -21.096 1.00 39.08 378 PRO D O 1
ATOM 13509 N N . ALA D 1 379 ? -59.617 56.259 -21.537 1.00 40.45 379 ALA D N 1
ATOM 13510 C CA . ALA D 1 379 ? -60.976 55.693 -21.696 1.00 40.56 379 ALA D CA 1
ATOM 13511 C C . ALA D 1 379 ? -61.248 55.142 -23.106 1.00 39.82 379 ALA D C 1
ATOM 13512 O O . ALA D 1 379 ? -62.243 54.434 -23.329 1.00 40.04 379 ALA D O 1
ATOM 13514 N N . MET D 1 380 ? -60.367 55.473 -24.047 1.00 38.90 380 MET D N 1
ATOM 13515 C CA . MET D 1 380 ? -60.507 55.058 -25.448 1.00 38.03 380 MET D CA 1
ATOM 13516 C C . MET D 1 380 ? -59.793 53.730 -25.688 1.00 36.76 380 MET D C 1
ATOM 13517 O O . MET D 1 380 ? -58.652 53.529 -25.238 1.00 35.83 380 MET D O 1
ATOM 13522 N N . ARG D 1 381 ? -60.463 52.839 -26.418 1.00 36.37 381 ARG D N 1
ATOM 13523 C CA . ARG D 1 381 ? -59.946 51.505 -26.710 1.00 35.57 381 ARG D CA 1
ATOM 13524 C C . ARG D 1 381 ? -58.582 51.552 -27.395 1.00 34.65 381 ARG D C 1
ATOM 13525 O O . ARG D 1 381 ? -57.730 50.702 -27.132 1.00 33.55 381 ARG D O 1
ATOM 13533 N N . VAL D 1 382 ? -58.394 52.555 -28.256 1.00 34.97 382 VAL D N 1
ATOM 13534 C CA . VAL D 1 382 ? -57.211 52.686 -29.113 1.00 34.78 382 VAL D CA 1
ATOM 13535 C C . VAL D 1 382 ? -55.955 53.026 -28.313 1.00 35.07 382 VAL D C 1
ATOM 13536 O O . VAL D 1 382 ? -54.845 52.976 -28.843 1.00 35.18 382 VAL D O 1
ATOM 13540 N N . ALA D 1 383 ? -56.130 53.366 -27.038 1.00 35.10 383 ALA D N 1
ATOM 13541 C CA . ALA D 1 383 ? -55.002 53.652 -26.157 1.00 34.71 383 ALA D CA 1
ATOM 13542 C C . ALA D 1 383 ? -54.397 52.360 -25.612 1.00 33.77 383 ALA D C 1
ATOM 13543 O O . ALA D 1 383 ? -53.323 52.369 -24.998 1.00 33.30 383 ALA D O 1
ATOM 13545 N N . TRP D 1 384 ? -55.086 51.248 -25.860 1.00 33.55 384 TRP D N 1
ATOM 13546 C CA . TRP D 1 384 ? -54.796 49.988 -25.192 1.00 32.77 384 TRP D CA 1
ATOM 13547 C C . TRP D 1 384 ? -54.717 48.843 -26.196 1.00 32.17 384 TRP D C 1
ATOM 13548 O O . TRP D 1 384 ? -53.707 48.118 -26.236 1.00 31.80 384 TRP D O 1
ATOM 13559 N N . GLU D 1 385 ? -55.769 48.697 -27.006 1.00 31.72 385 GLU D N 1
ATOM 13560 C CA . GLU D 1 385 ? -55.896 47.581 -27.945 1.00 30.94 385 GLU D CA 1
ATOM 13561 C C . GLU D 1 385 ? -55.028 47.734 -29.202 1.00 30.70 385 GLU D C 1
ATOM 13562 O O . GLU D 1 385 ? -55.184 48.686 -29.978 1.00 30.14 385 GLU D O 1
ATOM 13568 N N . GLU D 1 386 ? -54.141 46.763 -29.410 1.00 30.51 386 GLU D N 1
ATOM 13569 C CA . GLU D 1 386 ? -53.325 46.699 -30.610 1.00 30.16 386 GLU D CA 1
ATOM 13570 C C . GLU D 1 386 ? -54.242 46.590 -31.840 1.00 30.28 386 GLU D C 1
ATOM 13571 O O . GLU D 1 386 ? -54.974 45.620 -31.980 1.00 30.53 386 GLU D O 1
ATOM 13577 N N . PRO D 1 387 ? -54.194 47.599 -32.730 1.00 29.96 387 PRO D N 1
ATOM 13578 C CA . PRO D 1 387 ? -55.094 47.744 -33.869 1.00 29.87 387 PRO D CA 1
ATOM 13579 C C . PRO D 1 387 ? -54.681 46.855 -35.023 1.00 28.64 387 PRO D C 1
ATOM 13580 O O . PRO D 1 387 ? -55.527 46.393 -35.788 1.00 28.17 387 PRO D O 1
ATOM 13584 N N . PHE D 1 388 ? -53.379 46.589 -35.115 1.00 27.70 388 PHE D N 1
ATOM 13585 C CA . PHE D 1 388 ? -52.799 45.958 -36.292 1.00 27.21 388 PHE D CA 1
ATOM 13586 C C . PHE D 1 388 ? -53.178 46.717 -37.584 1.00 27.04 388 PHE D C 1
ATOM 13587 O O . PHE D 1 388 ? -53.612 46.129 -38.573 1.00 26.28 388 PHE D O 1
ATOM 13595 N N . GLY D 1 389 ? -52.988 48.032 -37.542 1.00 28.02 389 GLY D N 1
ATOM 13596 C CA . GLY D 1 389 ? -53.447 48.931 -38.607 1.00 30.10 389 GLY D CA 1
ATOM 13597 C C . GLY D 1 389 ? -52.911 50.347 -38.499 1.00 31.22 389 GLY D C 1
ATOM 13598 O O . GLY D 1 389 ? -52.404 50.732 -37.437 1.00 31.60 389 GLY D O 1
ATOM 13599 N N . PRO D 1 390 ? -53.023 51.133 -39.595 1.00 31.79 390 PRO D N 1
ATOM 13600 C CA . PRO D 1 390 ? -52.314 52.404 -39.741 1.00 32.06 390 PRO D CA 1
ATOM 13601 C C . PRO D 1 390 ? -52.995 53.515 -38.952 1.00 32.46 390 PRO D C 1
ATOM 13602 O O . PRO D 1 390 ? -53.585 54.433 -39.537 1.00 33.47 390 PRO D O 1
ATOM 13606 N N . VAL D 1 391 ? -52.901 53.410 -37.631 1.00 31.65 391 VAL D N 1
ATOM 13607 C CA . VAL D 1 391 ? -53.513 54.350 -36.711 1.00 32.02 391 VAL D CA 1
ATOM 13608 C C . VAL D 1 391 ? -52.529 54.584 -35.575 1.00 32.02 391 VAL D C 1
ATOM 13609 O O . VAL D 1 391 ? -51.854 53.651 -35.130 1.00 32.26 391 VAL D O 1
ATOM 13613 N N . LEU D 1 392 ? -52.418 55.829 -35.129 1.00 32.12 392 LEU D N 1
ATOM 13614 C CA . LEU D 1 392 ? -51.437 56.171 -34.105 1.00 31.98 392 LEU D CA 1
ATOM 13615 C C . LEU D 1 392 ? -52.018 57.217 -33.168 1.00 32.41 392 LEU D C 1
ATOM 13616 O O . LEU D 1 392 ? -52.326 58.332 -33.603 1.00 33.49 392 LEU D O 1
ATOM 13621 N N . PRO D 1 393 ? -52.201 56.855 -31.894 1.00 31.84 393 PRO D N 1
ATOM 13622 C CA . PRO D 1 393 ? -52.699 57.833 -30.928 1.00 32.56 393 PRO D CA 1
ATOM 13623 C C . PRO D 1 393 ? -51.579 58.638 -30.290 1.00 33.11 393 PRO D C 1
ATOM 13624 O O . PRO D 1 393 ? -50.476 58.138 -30.109 1.00 32.19 393 PRO D O 1
ATOM 13628 N N . ILE D 1 394 ? -51.874 59.892 -29.968 1.00 34.61 394 ILE D N 1
ATOM 13629 C CA . ILE D 1 394 ? -50.970 60.699 -29.167 1.00 35.18 394 ILE D CA 1
ATOM 13630 C C . ILE D 1 394 ? -51.628 60.929 -27.802 1.00 36.28 394 ILE D C 1
ATOM 13631 O O . ILE D 1 394 ? -52.818 61.269 -27.717 1.00 37.09 394 ILE D O 1
ATOM 13636 N N . ILE D 1 395 ? -50.863 60.698 -26.740 1.00 36.41 395 ILE D N 1
ATOM 13637 C CA . ILE D 1 395 ? -51.377 60.863 -25.395 1.00 37.95 395 ILE D CA 1
ATOM 13638 C C . ILE D 1 395 ? -50.576 61.959 -24.709 1.00 39.55 395 ILE D C 1
ATOM 13639 O O . ILE D 1 395 ? -49.373 61.833 -24.496 1.00 39.02 395 ILE D O 1
ATOM 13644 N N . ARG D 1 396 ? -51.251 63.064 -24.419 1.00 41.73 396 ARG D N 1
ATOM 13645 C CA . ARG D 1 396 ? -50.588 64.214 -23.822 1.00 43.70 396 ARG D CA 1
ATOM 13646 C C . ARG D 1 396 ? -50.373 63.920 -22.337 1.00 44.28 396 ARG D C 1
ATOM 13647 O O . ARG D 1 396 ? -51.319 63.660 -21.593 1.00 44.47 396 ARG D O 1
ATOM 13655 N N . VAL D 1 397 ? -49.113 63.932 -21.927 1.00 44.70 397 VAL D N 1
ATOM 13656 C CA . VAL D 1 397 ? -48.735 63.541 -20.571 1.00 45.15 397 VAL D CA 1
ATOM 13657 C C . VAL D 1 397 ? -48.030 64.705 -19.848 1.00 46.48 397 VAL D C 1
ATOM 13658 O O . VAL D 1 397 ? -47.586 65.652 -20.493 1.00 46.99 397 VAL D O 1
ATOM 13662 N N . LYS D 1 398 ? -47.952 64.638 -18.518 1.00 47.44 398 LYS D N 1
ATOM 13663 C CA . LYS D 1 398 ? -47.295 65.677 -17.723 1.00 48.90 398 LYS D CA 1
ATOM 13664 C C . LYS D 1 398 ? -45.800 65.417 -17.535 1.00 48.05 398 LYS D C 1
ATOM 13665 O O . LYS D 1 398 ? -44.995 66.342 -17.618 1.00 48.44 398 LYS D O 1
ATOM 13671 N N . ASP D 1 399 ? -45.437 64.168 -17.254 1.00 46.80 399 ASP D N 1
ATOM 13672 C CA . ASP D 1 399 ? -44.048 63.826 -17.001 1.00 46.08 399 ASP D CA 1
ATOM 13673 C C . ASP D 1 399 ? -43.720 62.389 -17.395 1.00 44.83 399 ASP D C 1
ATOM 13674 O O . ASP D 1 399 ? -44.580 61.663 -17.909 1.00 44.70 399 ASP D O 1
ATOM 13679 N N . ALA D 1 400 ? -42.469 61.989 -17.165 1.00 43.52 400 ALA D N 1
ATOM 13680 C CA . ALA D 1 400 ? -42.042 60.622 -17.406 1.00 42.03 400 ALA D CA 1
ATOM 13681 C C . ALA D 1 400 ? -42.795 59.680 -16.467 1.00 41.00 400 ALA D C 1
ATOM 13682 O O . ALA D 1 400 ? -43.181 58.583 -16.856 1.00 40.06 400 ALA D O 1
ATOM 13684 N N . ASN D 1 401 ? -42.998 60.135 -15.233 1.00 40.72 401 ASN D N 1
ATOM 13685 C CA . ASN D 1 401 ? -43.683 59.364 -14.197 1.00 40.17 401 ASN D CA 1
ATOM 13686 C C . ASN D 1 401 ? -45.097 58.921 -14.600 1.00 39.42 401 ASN D C 1
ATOM 13687 O O . ASN D 1 401 ? -45.462 57.753 -14.421 1.00 38.90 401 ASN D O 1
ATOM 13692 N N . GLU D 1 402 ? -45.878 59.847 -15.158 1.00 38.86 402 GLU D N 1
ATOM 13693 C CA . GLU D 1 402 ? -47.186 59.509 -15.710 1.00 38.32 402 GLU D CA 1
ATOM 13694 C C . GLU D 1 402 ? -47.039 58.637 -16.946 1.00 37.66 402 GLU D C 1
ATOM 13695 O O . GLU D 1 402 ? -47.864 57.756 -17.176 1.00 37.43 402 GLU D O 1
ATOM 13701 N N . ALA D 1 403 ? -45.998 58.900 -17.737 1.00 37.25 403 ALA D N 1
ATOM 13702 C CA . ALA D 1 403 ? -45.708 58.099 -18.926 1.00 36.52 403 ALA D CA 1
ATOM 13703 C C . ALA D 1 403 ? -45.376 56.652 -18.559 1.00 35.44 403 ALA D C 1
ATOM 13704 O O . ALA D 1 403 ? -45.859 55.722 -19.205 1.00 34.68 403 ALA D O 1
ATOM 13706 N N . ILE D 1 404 ? -44.559 56.484 -17.517 1.00 35.60 404 ILE D N 1
ATOM 13707 C CA . ILE D 1 404 ? -44.164 55.170 -16.983 1.00 34.83 404 ILE D CA 1
ATOM 13708 C C . ILE D 1 404 ? -45.384 54.373 -16.544 1.00 34.57 404 ILE D C 1
ATOM 13709 O O . ILE D 1 404 ? -45.548 53.217 -16.922 1.00 33.77 404 ILE D O 1
ATOM 13714 N N . SER D 1 405 ? -46.238 55.018 -15.753 1.00 35.37 405 SER D N 1
ATOM 13715 C CA . SER D 1 405 ? -47.450 54.409 -15.203 1.00 35.18 405 SER D CA 1
ATOM 13716 C C . SER D 1 405 ? -48.445 53.923 -16.264 1.00 34.81 405 SER D C 1
ATOM 13717 O O . SER D 1 405 ? -48.869 52.756 -16.256 1.00 34.40 405 SER D O 1
ATOM 13720 N N . LEU D 1 406 ? -48.826 54.822 -17.165 1.00 35.00 406 LEU D N 1
ATOM 13721 C CA . LEU D 1 406 ? -49.750 54.499 -18.249 1.00 34.89 406 LEU D CA 1
ATOM 13722 C C . LEU D 1 406 ? -49.168 53.466 -19.207 1.00 34.08 406 LEU D C 1
ATOM 13723 O O . LEU D 1 406 ? -49.898 52.666 -19.803 1.00 34.34 406 LEU D O 1
ATOM 13728 N N . SER D 1 407 ? -47.848 53.505 -19.354 1.00 32.95 407 SER D N 1
ATOM 13729 C CA . SER D 1 407 ? -47.106 52.533 -20.126 1.00 31.89 407 SER D CA 1
ATOM 13730 C C . SER D 1 407 ? -47.289 51.151 -19.504 1.00 30.66 407 SER D C 1
ATOM 13731 O O . SER D 1 407 ? -47.665 50.195 -20.187 1.00 29.91 407 SER D O 1
ATOM 13734 N N . ASN D 1 408 ? -47.066 51.067 -18.194 1.00 30.25 408 ASN D N 1
ATOM 13735 C CA . ASN D 1 408 ? -47.109 49.785 -17.496 1.00 29.95 408 ASN D CA 1
ATOM 13736 C C . ASN D 1 408 ? -48.494 49.201 -17.296 1.00 30.89 408 ASN D C 1
ATOM 13737 O O . ASN D 1 408 ? -48.622 47.994 -17.048 1.00 30.54 408 ASN D O 1
ATOM 13742 N N . GLN D 1 409 ? -49.518 50.050 -17.432 1.00 31.55 409 GLN D N 1
ATOM 13743 C CA . GLN D 1 409 ? -50.911 49.610 -17.275 1.00 32.34 409 GLN D CA 1
ATOM 13744 C C . GLN D 1 409 ? -51.400 48.665 -18.362 1.00 31.53 409 GLN D C 1
ATOM 13745 O O . GLN D 1 409 ? -52.297 47.863 -18.106 1.00 31.66 409 GLN D O 1
ATOM 13751 N N . SER D 1 410 ? -50.826 48.773 -19.567 1.00 30.12 410 SER D N 1
ATOM 13752 C CA . SER D 1 410 ? -51.150 47.872 -20.683 1.00 29.10 410 SER D CA 1
ATOM 13753 C C . SER D 1 410 ? -50.853 46.415 -20.312 1.00 28.34 410 SER D C 1
ATOM 13754 O O . SER D 1 410 ? -49.893 46.154 -19.587 1.00 27.68 410 SER D O 1
ATOM 13757 N N . ASP D 1 411 ? -51.665 45.481 -20.806 1.00 28.36 411 ASP D N 1
ATOM 13758 C CA . ASP D 1 411 ? -51.387 44.053 -20.632 1.00 29.19 411 ASP D CA 1
ATOM 13759 C C . ASP D 1 411 ? -50.156 43.633 -21.438 1.00 27.99 411 ASP D C 1
ATOM 13760 O O . ASP D 1 411 ? -49.615 42.554 -21.214 1.00 27.35 411 ASP D O 1
ATOM 13765 N N . TYR D 1 412 ? -49.742 44.476 -22.393 1.00 27.00 412 TYR D N 1
ATOM 13766 C CA . TYR D 1 412 ? -48.617 44.177 -23.256 1.00 26.03 412 TYR D CA 1
ATOM 13767 C C . TYR D 1 412 ? -47.298 44.575 -22.629 1.00 24.66 412 TYR D C 1
ATOM 13768 O O . TYR D 1 412 ? -47.255 45.289 -21.608 1.00 25.37 412 TYR D O 1
ATOM 13777 N N . GLY D 1 413 ? -46.224 44.120 -23.251 1.00 23.33 413 GLY D N 1
ATOM 13778 C CA . GLY D 1 413 ? -44.883 44.296 -22.689 1.00 23.05 413 GLY D CA 1
ATOM 13779 C C . GLY D 1 413 ? -43.786 43.860 -23.633 1.00 22.21 413 GLY D C 1
ATOM 13780 O O . GLY D 1 413 ? -42.865 43.156 -23.228 1.00 22.35 413 GLY D O 1
ATOM 13781 N N . LEU D 1 414 ? -43.887 44.276 -24.892 1.00 21.64 414 LEU D N 1
ATOM 13782 C CA . LEU D 1 414 ? -42.926 43.857 -25.901 1.00 22.07 414 LEU D CA 1
ATOM 13783 C C . LEU D 1 414 ? -41.672 44.764 -25.883 1.00 21.91 414 LEU D C 1
ATOM 13784 O O . LEU D 1 414 ? -40.593 44.366 -25.403 1.00 20.65 414 LEU D O 1
ATOM 13789 N N . GLN D 1 415 ? -41.835 46.001 -26.364 1.00 22.32 415 GLN D N 1
ATOM 13790 C CA . GLN D 1 415 ? -40.732 46.937 -26.486 1.00 21.96 415 GLN D CA 1
ATOM 13791 C C . GLN D 1 415 ? -41.197 48.366 -26.172 1.00 22.64 415 GLN D C 1
ATOM 13792 O O . GLN D 1 415 ? -42.372 48.591 -25.953 1.00 22.45 415 GLN D O 1
ATOM 13798 N N . ALA D 1 416 ? -40.264 49.320 -26.130 1.00 23.66 416 ALA D N 1
ATOM 13799 C CA . ALA D 1 416 ? -40.589 50.738 -25.893 1.00 24.72 416 ALA D CA 1
ATOM 13800 C C . ALA D 1 416 ? -39.470 51.673 -26.335 1.00 25.16 416 ALA D C 1
ATOM 13801 O O . ALA D 1 416 ? -38.306 51.263 -26.425 1.00 25.07 416 ALA D O 1
ATOM 13803 N N . SER D 1 417 ? -39.830 52.933 -26.583 1.00 25.94 417 SER D N 1
ATOM 13804 C CA . SER D 1 417 ? -38.866 53.995 -26.880 1.00 26.67 417 SER D CA 1
ATOM 13805 C C . SER D 1 417 ? -38.910 55.127 -25.834 1.00 28.46 417 SER D C 1
ATOM 13806 O O . SER D 1 417 ? -40.000 55.523 -25.410 1.00 29.33 417 SER D O 1
ATOM 13809 N N . ILE D 1 418 ? -37.737 55.628 -25.419 1.00 28.82 418 ILE D N 1
ATOM 13810 C CA . ILE D 1 418 ? -37.639 56.882 -24.657 1.00 30.21 418 ILE D CA 1
ATOM 13811 C C . ILE D 1 418 ? -36.877 57.919 -25.488 1.00 31.02 418 ILE D C 1
ATOM 13812 O O . ILE D 1 418 ? -35.814 57.619 -26.052 1.00 30.57 418 ILE D O 1
ATOM 13817 N N . PHE D 1 419 ? -37.423 59.132 -25.563 1.00 32.25 419 PHE D N 1
ATOM 13818 C CA . PHE D 1 419 ? -36.819 60.227 -26.313 1.00 33.62 419 PHE D CA 1
ATOM 13819 C C . PHE D 1 419 ? -36.436 61.421 -25.416 1.00 35.43 419 PHE D C 1
ATOM 13820 O O . PHE D 1 419 ? -37.284 62.005 -24.723 1.00 35.88 419 PHE D O 1
ATOM 13828 N N . THR D 1 420 ? -35.145 61.751 -25.428 1.00 35.94 420 THR D N 1
ATOM 13829 C CA . THR D 1 420 ? -34.521 62.639 -24.439 1.00 37.22 420 THR D CA 1
ATOM 13830 C C . THR D 1 420 ? -33.090 62.913 -24.877 1.00 37.39 420 THR D C 1
ATOM 13831 O O . THR D 1 420 ? -32.487 62.100 -25.577 1.00 36.90 420 THR D O 1
ATOM 13835 N N . LYS D 1 421 ? -32.538 64.041 -24.457 1.00 38.26 421 LYS D N 1
ATOM 13836 C CA . LYS D 1 421 ? -31.102 64.262 -24.588 1.00 38.62 421 LYS D CA 1
ATOM 13837 C C . LYS D 1 421 ? -30.406 63.791 -23.317 1.00 37.87 421 LYS D C 1
ATOM 13838 O O . LYS D 1 421 ? -29.190 63.614 -23.299 1.00 37.64 421 LYS D O 1
ATOM 13844 N N . ASP D 1 422 ? -31.194 63.591 -22.262 1.00 37.75 422 ASP D N 1
ATOM 13845 C CA . ASP D 1 422 ? -30.681 63.162 -20.966 1.00 37.66 422 ASP D CA 1
ATOM 13846 C C . ASP D 1 422 ? -30.573 61.634 -20.899 1.00 36.50 422 ASP D C 1
ATOM 13847 O O . ASP D 1 422 ? -31.472 60.963 -20.372 1.00 36.18 422 ASP D O 1
ATOM 13852 N N . THR D 1 423 ? -29.470 61.104 -21.433 1.00 35.66 423 THR D N 1
ATOM 13853 C CA . THR D 1 423 ? -29.254 59.657 -21.561 1.00 34.57 423 THR D CA 1
ATOM 13854 C C . THR D 1 423 ? -29.340 58.864 -20.252 1.00 34.44 423 THR D C 1
ATOM 13855 O O . THR D 1 423 ? -30.038 57.854 -20.201 1.00 33.14 423 THR D O 1
ATOM 13859 N N . ASP D 1 424 ? -28.635 59.302 -19.204 1.00 35.64 424 ASP D N 1
ATOM 13860 C CA . ASP D 1 424 ? -28.704 58.602 -17.917 1.00 35.93 424 ASP D CA 1
ATOM 13861 C C . ASP D 1 424 ? -30.154 58.442 -17.456 1.00 36.16 424 ASP D C 1
ATOM 13862 O O . ASP D 1 424 ? -30.563 57.347 -17.086 1.00 35.04 424 ASP D O 1
ATOM 13867 N N . ARG D 1 425 ? -30.930 59.528 -17.525 1.00 37.83 425 ARG D N 1
ATOM 13868 C CA . ARG D 1 425 ? -32.338 59.531 -17.120 1.00 38.91 425 ARG D CA 1
ATOM 13869 C C . ARG D 1 425 ? -33.174 58.537 -17.925 1.00 38.20 425 ARG D C 1
ATOM 13870 O O . ARG D 1 425 ? -33.896 57.721 -17.354 1.00 37.57 425 ARG D O 1
ATOM 13878 N N . ALA D 1 426 ? -33.063 58.599 -19.251 1.00 38.46 426 ALA D N 1
ATOM 13879 C CA . ALA D 1 426 ? -33.652 57.579 -20.118 1.00 38.13 426 ALA D CA 1
ATOM 13880 C C . ALA D 1 426 ? -33.320 56.144 -19.656 1.00 37.58 426 ALA D C 1
ATOM 13881 O O . ALA D 1 426 ? -34.189 55.274 -19.653 1.00 37.45 426 ALA D O 1
ATOM 13883 N N . ILE D 1 427 ? -32.070 55.908 -19.260 1.00 37.51 427 ILE D N 1
ATOM 13884 C CA . ILE D 1 427 ? -31.639 54.583 -18.783 1.00 37.00 427 ILE D CA 1
ATOM 13885 C C . ILE D 1 427 ? -32.347 54.237 -17.465 1.00 36.72 427 ILE D C 1
ATOM 13886 O O . ILE D 1 427 ? -32.819 53.107 -17.269 1.00 35.52 427 ILE D O 1
ATOM 13891 N N . ASN D 1 428 ? -32.440 55.227 -16.584 1.00 37.69 428 ASN D N 1
ATOM 13892 C CA . ASN D 1 428 ? -33.189 55.080 -15.347 1.00 38.60 428 ASN D CA 1
ATOM 13893 C C . ASN D 1 428 ? -34.652 54.757 -15.601 1.00 37.70 428 ASN D C 1
ATOM 13894 O O . ASN D 1 428 ? -35.175 53.805 -15.026 1.00 36.85 428 ASN D O 1
ATOM 13899 N N . ILE D 1 429 ? -35.273 55.530 -16.498 1.00 37.38 429 ILE D N 1
ATOM 13900 C CA . ILE D 1 429 ? -36.698 55.417 -16.830 1.00 36.87 429 ILE D CA 1
ATOM 13901 C C . ILE D 1 429 ? -37.007 54.065 -17.435 1.00 35.75 429 ILE D C 1
ATOM 13902 O O . ILE D 1 429 ? -37.911 53.368 -16.973 1.00 35.86 429 ILE D O 1
ATOM 13907 N N . GLY D 1 430 ? -36.234 53.695 -18.454 1.00 34.52 430 GLY D N 1
ATOM 13908 C CA . GLY D 1 430 ? -36.399 52.427 -19.129 1.00 33.38 430 GLY D CA 1
ATOM 13909 C C . GLY D 1 430 ? -36.442 51.261 -18.171 1.00 32.78 430 GLY D C 1
ATOM 13910 O O . GLY D 1 430 ? -37.090 50.271 -18.445 1.00 32.69 430 GLY D O 1
ATOM 13911 N N . LYS D 1 431 ? -35.771 51.392 -17.031 1.00 32.90 431 LYS D N 1
ATOM 13912 C CA . LYS D 1 431 ? -35.695 50.307 -16.060 1.00 32.74 431 LYS D CA 1
ATOM 13913 C C . LYS D 1 431 ? -37.023 50.043 -15.342 1.00 32.08 431 LYS D C 1
ATOM 13914 O O . LYS D 1 431 ? -37.298 48.908 -14.953 1.00 31.80 431 LYS D O 1
ATOM 13920 N N . HIS D 1 432 ? -37.853 51.075 -15.193 1.00 31.77 432 HIS D N 1
ATOM 13921 C CA . HIS D 1 432 ? -39.202 50.894 -14.626 1.00 31.52 432 HIS D CA 1
ATOM 13922 C C . HIS D 1 432 ? -40.230 50.472 -15.675 1.00 30.22 432 HIS D C 1
ATOM 13923 O O . HIS D 1 432 ? -41.417 50.392 -15.372 1.00 30.60 432 HIS D O 1
ATOM 13930 N N . LEU D 1 433 ? -39.796 50.248 -16.911 1.00 28.25 433 LEU D N 1
ATOM 13931 C CA . LEU D 1 433 ? -40.723 49.822 -17.949 1.00 26.57 433 LEU D CA 1
ATOM 13932 C C . LEU D 1 433 ? -40.750 48.305 -18.072 1.00 26.11 433 LEU D C 1
ATOM 13933 O O . LEU D 1 433 ? -39.713 47.687 -18.266 1.00 25.57 433 LEU D O 1
ATOM 13938 N N . GLU D 1 434 ? -41.947 47.726 -17.984 1.00 26.61 434 GLU D N 1
ATOM 13939 C CA . GLU D 1 434 ? -42.151 46.270 -18.050 1.00 26.27 434 GLU D CA 1
ATOM 13940 C C . GLU D 1 434 ? -42.162 45.721 -19.490 1.00 25.49 434 GLU D C 1
ATOM 13941 O O . GLU D 1 434 ? -43.192 45.300 -20.012 1.00 25.49 434 GLU D O 1
ATOM 13947 N N . VAL D 1 435 ? -40.994 45.727 -20.126 1.00 24.86 435 VAL D N 1
ATOM 13948 C CA . VAL D 1 435 ? -40.853 45.302 -21.517 1.00 23.73 435 VAL D CA 1
ATOM 13949 C C . VAL D 1 435 ? -39.571 44.515 -21.647 1.00 23.50 435 VAL D C 1
ATOM 13950 O O . VAL D 1 435 ? -38.731 44.530 -20.741 1.00 25.05 435 VAL D O 1
ATOM 13954 N N . GLY D 1 436 ? -39.431 43.803 -22.751 1.00 22.16 436 GLY D N 1
ATOM 13955 C CA . GLY D 1 436 ? -38.211 43.086 -23.053 1.00 21.60 436 GLY D CA 1
ATOM 13956 C C . GLY D 1 436 ? -37.080 44.018 -23.410 1.00 21.50 436 GLY D C 1
ATOM 13957 O O . GLY D 1 436 ? -35.974 43.903 -22.858 1.00 21.59 436 GLY D O 1
ATOM 13958 N N . THR D 1 437 ? -37.364 44.967 -24.306 1.00 21.44 437 THR D N 1
ATOM 13959 C CA . THR D 1 437 ? -36.334 45.877 -24.804 1.00 21.61 437 THR D CA 1
ATOM 13960 C C . THR D 1 437 ? -36.743 47.343 -24.735 1.00 22.41 437 THR D C 1
ATOM 13961 O O . THR D 1 437 ? -37.854 47.685 -25.100 1.00 23.04 437 THR D O 1
ATOM 13965 N N . VAL D 1 438 ? -35.827 48.194 -24.279 1.00 22.76 438 VAL D N 1
ATOM 13966 C CA . VAL D 1 438 ? -36.001 49.640 -24.328 1.00 24.21 438 VAL D CA 1
ATOM 13967 C C . VAL D 1 438 ? -35.020 50.214 -25.346 1.00 25.16 438 VAL D C 1
ATOM 13968 O O . VAL D 1 438 ? -33.827 49.894 -25.310 1.00 25.13 438 VAL D O 1
ATOM 13972 N N . HIS D 1 439 ? -35.527 51.037 -26.259 1.00 26.02 439 HIS D N 1
ATOM 13973 C CA . HIS D 1 439 ? -34.687 51.741 -27.226 1.00 26.94 439 HIS D CA 1
ATOM 13974 C C . HIS D 1 439 ? -34.535 53.206 -26.827 1.00 28.01 439 HIS D C 1
ATOM 13975 O O . HIS D 1 439 ? -35.535 53.923 -26.696 1.00 28.49 439 HIS D O 1
ATOM 13982 N N . ILE D 1 440 ? -33.289 53.653 -26.667 1.00 28.46 440 ILE D N 1
ATOM 13983 C CA . ILE D 1 440 ? -32.997 55.072 -26.418 1.00 29.71 440 ILE D CA 1
ATOM 13984 C C . ILE D 1 440 ? -32.814 55.891 -27.710 1.00 29.94 440 ILE D C 1
ATOM 13985 O O . ILE D 1 440 ? -31.854 55.692 -28.472 1.00 29.30 440 ILE D O 1
ATOM 13990 N N . ASN D 1 441 ? -33.744 56.827 -27.926 1.00 30.24 441 ASN D N 1
ATOM 13991 C CA . ASN D 1 441 ? -33.675 57.775 -29.039 1.00 29.93 441 ASN D CA 1
ATOM 13992 C C . ASN D 1 441 ? -33.751 57.130 -30.406 1.00 28.92 441 ASN D C 1
ATOM 13993 O O . ASN D 1 441 ? -33.143 57.599 -31.356 1.00 29.25 441 ASN D O 1
ATOM 13998 N N . ALA D 1 442 ? -34.502 56.043 -30.488 1.00 27.95 442 ALA D N 1
ATOM 13999 C CA . ALA D 1 442 ? -34.717 55.321 -31.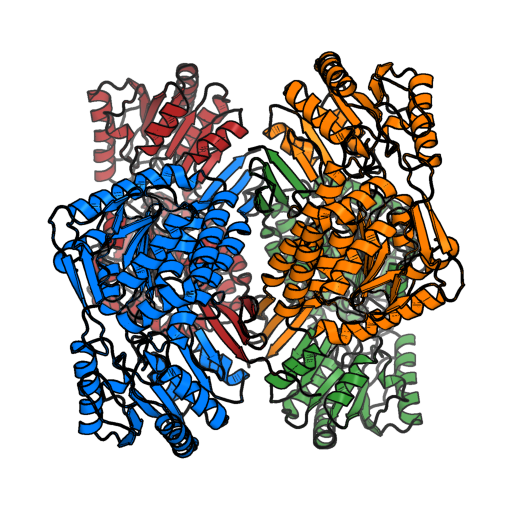741 1.00 26.85 442 ALA D CA 1
ATOM 14000 C C . ALA D 1 442 ? -36.002 54.532 -31.593 1.00 25.24 442 ALA D C 1
ATOM 14001 O O . ALA D 1 442 ? -36.501 54.359 -30.474 1.00 23.49 442 ALA D O 1
ATOM 14003 N N . LYS D 1 443 ? -36.524 54.062 -32.724 1.00 25.00 443 LYS D N 1
ATOM 14004 C CA . LYS D 1 443 ? -37.805 53.372 -32.749 1.00 25.49 443 LYS D CA 1
ATOM 14005 C C . LYS D 1 443 ? -37.661 51.975 -32.156 1.00 24.94 443 LYS D C 1
ATOM 14006 O O . LYS D 1 443 ? -36.540 51.523 -31.886 1.00 24.69 443 LYS D O 1
ATOM 14012 N N . THR D 1 444 ? -38.791 51.301 -31.943 1.00 25.02 444 THR D N 1
ATOM 14013 C CA . THR D 1 444 ? -38.739 49.899 -31.526 1.00 24.45 444 THR D CA 1
ATOM 14014 C C . THR D 1 444 ? -38.598 49.032 -32.775 1.00 24.90 444 THR D C 1
ATOM 14015 O O . THR D 1 444 ? -39.137 49.347 -33.822 1.00 25.08 444 THR D O 1
ATOM 14019 N N . GLU D 1 445 ? -37.860 47.939 -32.652 1.00 25.29 445 GLU D N 1
ATOM 14020 C CA . GLU D 1 445 ? -37.715 46.986 -33.754 1.00 25.62 445 GLU D CA 1
ATOM 14021 C C . GLU D 1 445 ? -37.185 45.688 -33.195 1.00 25.10 445 GLU D C 1
ATOM 14022 O O . GLU D 1 445 ? -36.546 45.659 -32.143 1.00 24.31 445 GLU D O 1
ATOM 14028 N N . ARG D 1 446 ? -37.437 44.621 -33.932 1.00 25.75 446 ARG D N 1
ATOM 14029 C CA . ARG D 1 446 ? -36.972 43.305 -33.566 1.00 26.10 446 ARG D CA 1
ATOM 14030 C C . ARG D 1 446 ? -35.454 43.218 -33.739 1.00 26.90 446 ARG D C 1
ATOM 14031 O O . ARG D 1 446 ? -34.746 42.725 -32.860 1.00 27.13 446 ARG D O 1
ATOM 14039 N N . GLY D 1 447 ? -34.957 43.702 -34.876 1.00 27.36 447 GLY D N 1
ATOM 14040 C CA . GLY D 1 447 ? -33.537 43.603 -35.195 1.00 27.50 447 GLY D CA 1
ATOM 14041 C C . GLY D 1 447 ? -32.645 44.474 -34.321 1.00 27.56 447 GLY D C 1
ATOM 14042 O O . GLY D 1 447 ? -33.089 44.993 -33.293 1.00 28.49 447 GLY D O 1
ATOM 14043 N N . PRO D 1 448 ? -31.345 44.545 -34.657 1.00 26.75 448 PRO D N 1
ATOM 14044 C CA . PRO D 1 448 ? -30.684 43.559 -35.518 1.00 25.56 448 PRO D CA 1
ATOM 14045 C C . PRO D 1 448 ? -30.865 42.174 -34.891 1.00 23.98 448 PRO D C 1
ATOM 14046 O O . PRO D 1 448 ? -31.053 42.063 -33.690 1.00 22.54 448 PRO D O 1
ATOM 14050 N N . ASP D 1 449 ? -30.808 41.126 -35.693 1.00 24.15 449 ASP D N 1
ATOM 14051 C CA . ASP D 1 449 ? -31.272 39.812 -35.245 1.00 23.47 449 ASP D CA 1
ATOM 14052 C C . ASP D 1 449 ? -30.380 39.030 -34.267 1.00 22.56 449 ASP D C 1
ATOM 14053 O O . ASP D 1 449 ? -30.806 38.025 -33.719 1.00 21.78 449 ASP D O 1
ATOM 14058 N N . HIS D 1 450 ? -29.164 39.514 -34.029 1.00 22.14 450 HIS D N 1
ATOM 14059 C CA . HIS D 1 450 ? -28.295 38.900 -33.029 1.00 21.04 450 HIS D CA 1
ATOM 14060 C C . HIS D 1 450 ? -28.669 39.408 -31.624 1.00 20.73 450 HIS D C 1
ATOM 14061 O O . HIS D 1 450 ? -28.338 38.789 -30.600 1.00 19.96 450 HIS D O 1
ATOM 14068 N N . PHE D 1 451 ? -29.364 40.543 -31.591 1.00 21.34 451 PHE D N 1
ATOM 14069 C CA . PHE D 1 451 ? -29.950 41.061 -30.357 1.00 21.55 451 PHE D CA 1
ATOM 14070 C C . PHE D 1 451 ? -31.003 40.081 -29.843 1.00 21.98 451 PHE D C 1
ATOM 14071 O O . PHE D 1 451 ? -31.814 39.587 -30.631 1.00 22.13 451 PHE D O 1
ATOM 14079 N N . PRO D 1 452 ? -31.018 39.819 -28.514 1.00 22.41 452 PRO D N 1
ATOM 14080 C CA . PRO D 1 452 ? -32.092 39.032 -27.923 1.00 22.08 452 PRO D CA 1
ATOM 14081 C C . PRO D 1 452 ? -33.431 39.710 -28.174 1.00 22.19 452 PRO D C 1
ATOM 14082 O O . PRO D 1 452 ? -33.527 40.939 -28.084 1.00 22.74 452 PRO D O 1
ATOM 14086 N N . PHE D 1 453 ? -34.444 38.922 -28.498 1.00 21.74 453 PHE D N 1
ATOM 14087 C CA . PHE D 1 453 ? -35.786 39.453 -28.693 1.00 22.48 453 PHE D CA 1
ATOM 14088 C C . PHE D 1 453 ? -36.790 38.693 -27.826 1.00 20.67 453 PHE D C 1
ATOM 14089 O O . PHE D 1 453 ? -36.875 37.472 -27.913 1.00 19.83 453 PHE D O 1
ATOM 14097 N N . LEU D 1 454 ? -37.537 39.433 -26.999 1.00 19.85 454 LEU D N 1
ATOM 14098 C CA . LEU D 1 454 ? -38.581 38.858 -26.137 1.00 19.90 454 LEU D CA 1
ATOM 14099 C C . LEU D 1 454 ? -39.715 39.849 -25.802 1.00 20.43 454 LEU D C 1
ATOM 14100 O O . LEU D 1 454 ? -39.504 41.059 -25.717 1.00 19.70 454 LEU D O 1
ATOM 14105 N N . GLY D 1 455 ? -40.925 39.322 -25.646 1.00 21.73 455 GLY D N 1
ATOM 14106 C CA . GLY D 1 455 ? -42.027 40.071 -25.064 1.00 23.37 455 GLY D CA 1
ATOM 14107 C C . GLY D 1 455 ? -42.356 39.482 -23.706 1.00 24.85 455 GLY D C 1
ATOM 14108 O O . GLY D 1 455 ? -42.324 38.259 -23.532 1.00 25.26 455 GLY D O 1
ATOM 14109 N N . VAL D 1 456 ? -42.634 40.350 -22.736 1.00 25.98 456 VAL D N 1
ATOM 14110 C CA . VAL D 1 456 ? -43.077 39.912 -21.408 1.00 26.70 456 VAL D CA 1
ATOM 14111 C C . VAL D 1 456 ? -44.594 40.173 -21.265 1.00 27.46 456 VAL D C 1
ATOM 14112 O O . VAL D 1 456 ? -45.229 40.615 -22.223 1.00 27.02 456 VAL D O 1
ATOM 14116 N N . LYS D 1 457 ? -45.150 39.897 -20.078 1.00 28.25 457 LYS D N 1
ATOM 14117 C CA . LYS D 1 457 ? -46.588 40.004 -19.827 1.00 29.10 457 LYS D CA 1
ATOM 14118 C C . LYS D 1 457 ? -47.359 39.157 -20.844 1.00 28.42 457 LYS D C 1
ATOM 14119 O O . LYS D 1 457 ? -47.042 37.993 -21.033 1.00 27.94 457 LYS D O 1
ATOM 14125 N N . LYS D 1 458 ? -48.349 39.741 -21.514 1.00 28.60 458 LYS D N 1
ATOM 14126 C CA . LYS D 1 458 ? -49.102 39.010 -22.536 1.00 29.34 458 LYS D CA 1
ATOM 14127 C C . LYS D 1 458 ? -48.458 38.991 -23.934 1.00 28.68 458 LYS D C 1
ATOM 14128 O O . LYS D 1 458 ? -48.946 38.300 -24.833 1.00 28.88 458 LYS D O 1
ATOM 14134 N N . SER D 1 459 ? -47.365 39.741 -24.088 1.00 27.85 459 SER D N 1
ATOM 14135 C CA . SER D 1 459 ? -46.590 39.863 -25.338 1.00 26.80 459 SER D CA 1
ATOM 14136 C C . SER D 1 459 ? -45.737 38.647 -25.738 1.00 26.74 459 SER D C 1
ATOM 14137 O O . SER D 1 459 ? -45.245 38.567 -26.877 1.00 27.27 459 SER D O 1
ATOM 14140 N N . GLY D 1 460 ? -45.530 37.713 -24.808 1.00 26.46 460 GLY D N 1
ATOM 14141 C CA . GLY D 1 460 ? -44.860 36.463 -25.153 1.00 25.58 460 GLY D CA 1
ATOM 14142 C C . GLY D 1 460 ? -44.321 35.621 -24.007 1.00 24.76 460 GLY D C 1
ATOM 14143 O O . GLY D 1 460 ? -44.631 35.861 -22.844 1.00 23.97 460 GLY D O 1
ATOM 14144 N N . LEU D 1 461 ? -43.512 34.631 -24.381 1.00 24.69 461 LEU D N 1
ATOM 14145 C CA . LEU D 1 461 ? -43.010 33.595 -23.493 1.00 24.84 461 LEU D CA 1
ATOM 14146 C C . LEU D 1 461 ? -41.676 33.092 -24.072 1.00 24.07 461 LEU D C 1
ATOM 14147 O O . LEU D 1 461 ? -41.581 32.785 -25.266 1.00 22.94 461 LEU D O 1
ATOM 14152 N N . GLY D 1 462 ? -40.641 33.045 -23.232 1.00 23.96 462 GLY D N 1
ATOM 14153 C CA . GLY D 1 462 ? -39.284 32.702 -23.689 1.00 24.17 462 GLY D CA 1
ATOM 14154 C C . GLY D 1 462 ? -38.589 33.803 -24.473 1.00 24.51 462 GLY D C 1
ATOM 14155 O O . GLY D 1 462 ? -38.984 34.960 -24.385 1.00 24.82 462 GLY D O 1
ATOM 14156 N N . VAL D 1 463 ? -37.552 33.440 -25.241 1.00 24.64 463 VAL D N 1
ATOM 14157 C CA . VAL D 1 463 ? -36.649 34.418 -25.896 1.00 24.72 463 VAL D CA 1
ATOM 14158 C C . VAL D 1 463 ? -36.236 34.002 -27.307 1.00 25.07 463 VAL D C 1
ATOM 14159 O O . VAL D 1 463 ? -36.057 32.801 -27.581 1.00 25.83 463 VAL D O 1
ATOM 14163 N N . GLN D 1 464 ? -36.048 34.993 -28.182 1.00 24.49 464 GLN D N 1
ATOM 14164 C CA A GLN D 1 464 ? -35.510 34.757 -29.518 0.50 24.86 464 GLN D CA 1
ATOM 14165 C CA B GLN D 1 464 ? -35.500 34.740 -29.505 0.50 24.78 464 GLN D CA 1
ATOM 14166 C C . GLN D 1 464 ? -34.322 35.659 -29.821 1.00 24.46 464 GLN D C 1
ATOM 14167 O O . GLN D 1 464 ? -33.683 36.206 -28.922 1.00 24.46 464 GLN D O 1
ATOM 14178 N N . GLY D 1 465 ? -34.072 35.860 -31.109 1.00 23.95 465 GLY D N 1
ATOM 14179 C CA . GLY D 1 465 ? -32.830 36.421 -31.560 1.00 24.11 465 GLY D CA 1
ATOM 14180 C C . GLY D 1 465 ? -31.996 35.190 -31.863 1.00 24.74 465 GLY D C 1
ATOM 14181 O O . GLY D 1 465 ? -32.385 34.062 -31.518 1.00 24.71 465 GLY D O 1
ATOM 14182 N N . ILE D 1 466 ? -30.849 35.390 -32.502 1.00 25.72 466 ILE D N 1
ATOM 14183 C CA . ILE D 1 466 ? -30.102 34.265 -33.081 1.00 26.32 466 ILE D CA 1
ATOM 14184 C C . ILE D 1 466 ? -29.607 33.245 -32.063 1.00 25.74 466 ILE D C 1
ATOM 14185 O O . ILE D 1 466 ? -30.032 32.084 -32.108 1.00 25.88 466 ILE D O 1
ATOM 14190 N N . LYS D 1 467 ? -28.715 33.658 -31.160 1.00 25.42 467 LYS D N 1
ATOM 14191 C CA . LYS D 1 467 ? -28.227 32.730 -30.132 1.00 25.05 467 LYS D CA 1
ATOM 14192 C C . LYS D 1 467 ? -29.318 32.205 -29.204 1.00 23.79 467 LYS D C 1
ATOM 14193 O O . LYS D 1 467 ? -29.378 30.990 -28.987 1.00 23.40 467 LYS D O 1
ATOM 14199 N N . PRO D 1 468 ? -30.157 33.102 -28.632 1.00 23.09 468 PRO D N 1
ATOM 14200 C CA . PRO D 1 468 ? -31.183 32.637 -27.682 1.00 22.44 468 PRO D CA 1
ATOM 14201 C C . PRO D 1 468 ? -32.087 31.583 -28.311 1.00 22.08 468 PRO D C 1
ATOM 14202 O O . PRO D 1 468 ? -32.535 30.663 -27.618 1.00 22.02 468 PRO D O 1
ATOM 14206 N N . SER D 1 469 ? -32.343 31.728 -29.616 1.00 21.43 469 SER D N 1
ATOM 14207 C CA . SER D 1 469 ? -33.086 30.738 -30.383 1.00 21.57 469 SER D CA 1
ATOM 14208 C C . SER D 1 469 ? -32.426 29.374 -30.328 1.00 21.40 469 SER D C 1
ATOM 14209 O O . SER D 1 469 ? -33.097 28.378 -30.084 1.00 21.46 469 SER D O 1
ATOM 14212 N N . LEU D 1 470 ? -31.115 29.324 -30.543 1.00 21.60 470 LEU D N 1
ATOM 14213 C CA . LEU D 1 470 ? -30.394 28.035 -30.542 1.00 22.38 470 LEU D CA 1
ATOM 14214 C C . LEU D 1 470 ? -30.519 27.265 -29.234 1.00 22.31 470 LEU D C 1
ATOM 14215 O O . LEU D 1 470 ? -30.665 26.033 -29.252 1.00 22.10 470 LEU D O 1
ATOM 14220 N N . LEU D 1 471 ? -30.460 28.005 -28.118 1.00 22.63 471 LEU D N 1
ATOM 14221 C CA . LEU D 1 471 ? -30.581 27.478 -26.755 1.00 23.51 471 LEU D CA 1
ATOM 14222 C C . LEU D 1 471 ? -31.981 26.972 -26.456 1.00 23.70 471 LEU D C 1
ATOM 14223 O O . LEU D 1 471 ? -32.170 26.010 -25.699 1.00 23.93 471 LEU D O 1
ATOM 14228 N N . SER D 1 472 ? -32.971 27.648 -27.022 1.00 23.16 472 SER D N 1
ATOM 14229 C CA . SER D 1 472 ? -34.344 27.241 -26.808 1.00 23.20 472 SER D CA 1
ATOM 14230 C C . SER D 1 472 ? -34.653 25.976 -27.616 1.00 23.25 472 SER D C 1
ATOM 14231 O O . SER D 1 472 ? -35.647 25.285 -27.342 1.00 23.25 472 SER D O 1
ATOM 14234 N N . MET D 1 473 ? -33.773 25.663 -28.571 1.00 23.17 473 MET D N 1
ATOM 14235 C CA . MET D 1 473 ? -33.937 24.510 -29.458 1.00 24.40 473 MET D CA 1
ATOM 14236 C C . MET D 1 473 ? -33.234 23.253 -28.945 1.00 22.31 473 MET D C 1
ATOM 14237 O O . MET D 1 473 ? -33.269 22.205 -29.590 1.00 21.42 473 MET D O 1
ATOM 14242 N N . THR D 1 474 ? -32.570 23.386 -27.802 1.00 21.03 474 THR D N 1
ATOM 14243 C CA . THR D 1 474 ? -31.691 22.353 -27.291 1.00 20.63 474 THR D CA 1
ATOM 14244 C C . THR D 1 474 ? -31.926 22.191 -25.794 1.00 19.52 474 THR D C 1
ATOM 14245 O O . THR D 1 474 ? -32.779 22.849 -25.220 1.00 18.12 474 THR D O 1
ATOM 14249 N N . ARG D 1 475 ? -31.128 21.315 -25.192 1.00 20.28 475 ARG D N 1
ATOM 14250 C CA . ARG D 1 475 ? -31.111 21.056 -23.749 1.00 20.32 475 ARG D CA 1
ATOM 14251 C C . ARG D 1 475 ? -29.714 20.523 -23.401 1.00 21.11 475 ARG D C 1
ATOM 14252 O O . ARG D 1 475 ? -28.956 20.085 -24.296 1.00 20.91 475 ARG D O 1
ATOM 14260 N N . GLU D 1 476 ? -29.376 20.563 -22.110 1.00 21.39 476 GLU D N 1
ATOM 14261 C CA . GLU D 1 476 ? -28.093 20.097 -21.653 1.00 22.03 476 GLU D CA 1
ATOM 14262 C C . GLU D 1 476 ? -28.034 18.577 -21.688 1.00 21.69 476 GLU D C 1
ATOM 14263 O O . GLU D 1 476 ? -29.010 17.878 -21.378 1.00 21.44 476 GLU D O 1
ATOM 14269 N N . ARG D 1 477 ? -26.871 18.105 -22.101 1.00 21.88 477 ARG D N 1
ATOM 14270 C CA . ARG D 1 477 ? -26.529 16.706 -22.167 1.00 22.85 477 ARG D CA 1
ATOM 14271 C C . ARG D 1 477 ? -25.261 16.530 -21.344 1.00 21.91 477 ARG D C 1
ATOM 14272 O O . ARG D 1 477 ? -24.200 17.032 -21.720 1.00 22.58 477 ARG D O 1
ATOM 14280 N N . VAL D 1 478 ? -25.366 15.848 -20.209 1.00 20.13 478 VAL D N 1
ATOM 14281 C CA . VAL D 1 478 ? -24.228 15.735 -19.280 1.00 18.17 478 VAL D CA 1
ATOM 14282 C C . VAL D 1 478 ? -23.683 14.294 -19.250 1.00 17.48 478 VAL D C 1
ATOM 14283 O O . VAL D 1 478 ? -24.456 13.346 -19.115 1.00 16.83 478 VAL D O 1
ATOM 14287 N N . THR D 1 479 ? -22.364 14.159 -19.399 1.00 16.29 479 THR D N 1
ATOM 14288 C CA . THR D 1 479 ? -21.669 12.897 -19.231 1.00 15.95 479 THR D CA 1
ATOM 14289 C C . THR D 1 479 ? -20.654 13.104 -18.125 1.00 16.02 479 THR D C 1
ATOM 14290 O O . THR D 1 479 ? -19.816 14.023 -18.193 1.00 15.37 479 THR D O 1
ATOM 14294 N N . VAL D 1 480 ? -20.749 12.289 -17.088 1.00 16.53 480 VAL D N 1
ATOM 14295 C CA . VAL D 1 480 ? -19.826 12.392 -15.980 1.00 16.35 480 VAL D CA 1
ATOM 14296 C C . VAL D 1 480 ? -18.822 11.251 -16.068 1.00 18.49 480 VAL D C 1
ATOM 14297 O O . VAL D 1 480 ? -19.207 10.070 -16.089 1.00 19.87 480 VAL D O 1
ATOM 14301 N N . LEU D 1 481 ? -17.542 11.594 -16.144 1.00 19.87 481 LEU D N 1
ATOM 14302 C CA . LEU D 1 481 ? -16.463 10.591 -16.111 1.00 22.34 481 LEU D CA 1
ATOM 14303 C C . LEU D 1 481 ? -15.774 10.564 -14.744 1.00 23.30 481 LEU D C 1
ATOM 14304 O O . LEU D 1 481 ? -15.810 11.566 -14.006 1.00 22.49 481 LEU D O 1
ATOM 14309 N N . ASN D 1 482 ? -15.169 9.416 -14.411 1.00 25.36 482 ASN D N 1
ATOM 14310 C CA . ASN D 1 482 ? -14.250 9.263 -13.277 1.00 27.29 482 ASN D CA 1
ATOM 14311 C C . ASN D 1 482 ? -12.816 9.521 -13.724 1.00 28.58 482 ASN D C 1
ATOM 14312 O O . ASN D 1 482 ? -12.315 8.796 -14.585 1.00 29.17 482 ASN D O 1
ATOM 14317 N N . LEU D 1 483 ? -12.154 10.528 -13.159 1.00 29.18 483 LEU D N 1
ATOM 14318 C CA . LEU D 1 483 ? -10.742 10.759 -13.472 1.00 31.17 483 LEU D CA 1
ATOM 14319 C C . LEU D 1 483 ? -9.858 9.792 -12.700 1.00 32.78 483 LEU D C 1
ATOM 14320 O O . LEU D 1 483 ? -9.904 9.767 -11.470 1.00 33.00 483 LEU D O 1
ATOM 14325 N N . ALA D 1 484 ? -9.052 9.046 -13.412 1.00 34.07 484 ALA D N 1
ATOM 14326 C CA . ALA D 1 484 ? -8.108 8.132 -12.788 1.00 35.43 484 ALA D CA 1
ATOM 14327 C C . ALA D 1 484 ? -7.214 8.925 -11.885 1.00 36.17 484 ALA D C 1
ATOM 14328 O O . ALA D 1 484 ? -6.874 10.022 -12.174 1.00 36.13 484 ALA D O 1
ATOM 14330 N N . GLU D 1 485 ? -6.837 8.399 -10.753 1.00 37.23 485 GLU D N 1
ATOM 14331 C CA . GLU D 1 485 ? -6.040 9.229 -9.883 1.00 37.57 485 GLU D CA 1
ATOM 14332 C C . GLU D 1 485 ? -4.518 9.197 -9.890 1.00 38.39 485 GLU D C 1
ATOM 14333 O O . GLU D 1 485 ? -3.943 10.171 -9.556 1.00 38.09 485 GLU D O 1
ATOM 14339 N N . ASN D 1 486 ? -3.857 8.111 -10.204 1.00 39.69 486 ASN D N 1
ATOM 14340 C CA . ASN D 1 486 ? -2.417 8.262 -10.169 1.00 41.01 486 ASN D CA 1
ATOM 14341 C C . ASN D 1 486 ? -1.406 7.559 -11.042 1.00 41.81 486 ASN D C 1
ATOM 14342 O O . ASN D 1 486 ? -0.623 8.224 -11.644 1.00 42.18 486 ASN D O 1
ATOM 14347 N N . LEU D 1 487 ? -1.352 6.240 -11.089 1.00 42.23 487 LEU D N 1
ATOM 14348 C CA . LEU D 1 487 ? -0.213 5.663 -11.757 1.00 42.32 487 LEU D CA 1
ATOM 14349 C C . LEU D 1 487 ? 0.889 5.907 -10.777 1.00 42.39 487 LEU D C 1
ATOM 14350 O O . LEU D 1 487 ? 0.613 6.038 -9.616 1.00 42.43 487 LEU D O 1
ATOM 14355 N N . TYR D 1 488 ? 2.117 6.021 -11.292 1.00 42.31 488 TYR D N 1
ATOM 14356 C CA . TYR D 1 488 ? 3.315 6.478 -10.592 1.00 41.65 488 TYR D CA 1
ATOM 14357 C C . TYR D 1 488 ? 3.707 5.609 -9.396 1.00 42.38 488 TYR D C 1
ATOM 14358 O O . TYR D 1 488 ? 4.419 4.599 -9.557 1.00 42.87 488 TYR D O 1
#

Foldseek 3Di:
DDAFFWAAQLDGHAEPVPDWDWAFFAFPRHTPYIYHAYFLVVVVRLLVLQQVVLVVLQPDPLVVLLLLLLQLLVLLLVCLQVLLVCLCRLFVAASVVSSVLSNLLSVLLNVLSVVLVPPAWDKDQLVVDVPSPAQKMKTKDWAFQEEEEEEEELNSLRNSQSLQLRLLRSRRYAYEYEYDRSSVVSNRVSVVSSSVSPQGGSRYTYDYHDCVRPVLSNLQPPSHAEYEYEEALVSVVVSVVSHDPHYYWYFHAAAAEEEEDDAFPLLLVLVQQLCFCCAQQNLDRFGHAEYEYEQVCQVVNLVSNLVVLVVFAFEGSHVRGSFYFGRDQVLQVLLLVLVVQQVVVDKDWSDFCDDDRRGGRQTEIECGDPVGPSLADRSSGRYHYYHYDNHLVRVQVSQQPYQWAFEYEYGHPPPVVQVVSRVSHRHDYYHYSHGTDCDPQQPKGATDRSRIDFIGGSVSSSVSRIDMDMDMDGD/DAAAFWAAQLDTHAEPVPDWDWAFFAQPRHTDYIGHAYFLVVVVRLLVLQQVVLVVLQPDDLVVLLLLLLQLLVLLLVCLQVLLVVLCRLFQAASVVSSVLSVLLSVLSNVLSVVLVVQAWDKDAQCVDVRGDGQKIKIKDWAFQGEEEEEEEQPSLRNSQSLQQSLNSSRRYAYEYEYDRRSLVSNRVSVVSSSVSPDGTSRYTYHYHDCVGCVLSNLQDPSHAEYADEEALVSLVVSVVSHPPHYYWYFHAAAAEEEEEPAFPLLLVLVQQLCFCCAQQNLDRFGHQEYEYAQNCQVVSLVNNLVVLVVFAFDGSHVRGSFTFHRDDVLQVQLVCQVCQQVVVPWDWSDDQDDDHRGGRQTETEDGDPPGPSLADRSSGRYHYYHHDNHLVRCLVSQQVHQKAFEYEYGHPDPVVQVVSRVSHRHDYYHYSHGTDQDPQQPKGAIPRSRIDQIGGSVSSNVSRIDMDMDIDRRD/DDAAFWAAQLDGDAEPVNDWDWAFFAQPRHTDYIYHAHFLVVVVRLLVLQQVVLVVLLPDDLVVLLQLLLQLLVLLLVCLQVLLVVLCRLQVAARVVSSVLSNLLSVLLNVLSVVLVPQDWDKDAQPVDPPRPGQKIKIKGKAFQAEEEEEEESLRLRNSQSLQLRLLRSNRYAYEYEYDRSSLVSNSVSVVSSSVSPQGTSSYTYHYHDCPRCPLSSLQPPSHQEYEYEEALVSLVVSVVSHDDHYYKYFYAAQAEEEAEPQFPLLLVLVQQLCQCQAQQNQDRWGHQEYEYEAPCVVVNLVNNLVVLVVFAFDGSHVRGSFYFHRHQVLQVQLLVLVVQQVVVPWDWSDFPDDDRRRGRATETECGDPSGPSNADRSSGRYHYYHYDNHLVRVLVSQQVHLWAFEYEYGHPDVVVQVVSVVSGRHPYYHYSHITDQDPQQDWGAIPRSRIDAIGGSVSSSVSRIDMDMDMDGD/DDAAFWAAQLDRDAEPVPDWAWAFFAQPRHTDHIYHAHALVVLVRLLVLQQVVLVVLQPPDLLVLLLLLLQLLVLLLVCLQVLLVCLCRLQVAARVVSSVLSNVLSVLSNVLSVLLVPQDWDKDAQVVDPPGDRQKIKIKGWGFQAEEEEEEESLRLQRSQSLQLRLQSSRRYAYEYEYDRSSVVSNSVSVVSSSVSPDHTSSYTYHYHDCPSPPLSVLQDPSHAEYEDEEELVSLVVSVVSHDDHYYWYFYAAAAEEEAEPAFPLLLSLVQQCCFCCAAQNQDRFGHAEYAYAQVCQVVSVVNNLVVLVVFAWDGSHVRGSFYFHRAQVLVVQLLVLVCQQVVVPWDWSDFQDDDRRTGRQTETECGDPVGPSNADRSSGRYHYYHHDNHLVRVLVSQQVHLWAFEYEYGHPPVVVLVVSVVSGRHDYYHYSHGTDCDPQQDKGDIPRSRIDAIHGSNSSSVSRIDMDMDMDGHDPDDD

Organism: Halalkalibacterium halodurans (strain ATCC BAA-125 / DSM 18197 / FERM 7344 / JCM 9153 / C-125) (NCBI:txid272558)

CATH classification: 3.40.605.10 (+1 more: 3.40.309.10)

Nearest PDB structures (foldseek):
  3rhh-assembly1_B  TM=9.985E-01  e=1.404E-100  Halalkalibacterium halodurans
  1euh-assembly1_A  TM=9.936E-01  e=1.162E-80  Streptococcus mutans
  2qe0-assembly1_D  TM=9.934E-01  e=6.294E-80  Streptococcus mutans
  7pkc-assembly3_I  TM=9.946E-01  e=1.253E-79  Streptococcus pyogenes M49 591
  2id2-assembly1_C  TM=9.924E-01  e=2.066E-79  Streptococcus mutans